Protein AF-0000000076600484 (afdb_homodimer)

Foldseek 3Di:
DPAQDPPPCVDLLLLLQVCLAPNNVLVVCLVPDVLSVLVSSLLRLCLFFAQPWDFASHADEDAAADADFAFAFADLQLKKKFKAFFLQLLVLLLVVLVVPDDQQLFFKAFFLLWADDPQWIWGFAPWALLTDIDIDHDDPLNVVLNVVRVAGTDGNNRSLVVSCVVPVVDDPVVVVVVVVVCCVRRRMDRQQFQADAADRSLLLSLVSCVSSVVNLLSVLSVQLCVQQGAIGGSDSCNLVSNVVSLVSSCVRRVSSVPDGSNRGMRMHMHTSIDNGHDYPVVVVLQVQVQQLLLVQCPVPQCPVPDDPLQFWDLVQLLVQCCVPFNFFKEQLSQQLPSPRHSGDGPSVVDDPVCVVVPPDDDDDDDDDDFRVVLVVQQVVCVVVPVLDQFGACQVGDGHPDFLFQKWKWWAFDCQVVWAGIATLWGWNAFLQQAPFLPPRSPVVNVVVVVVVVVVLVVVCVVVCVVVVPPPVPDDAAEAEEEEDNHDSCSSQSHGHDDHDFYDYSSHNRHTPARSRQWIWGDDPNAIWIAGNVVRHTYQYHYSTPDDLRDHIDYSSSSNNVCSRTGRMGADDSRPCVPDQWDHFYHNGNYTRFFTKGKDFLVQLVVLLPDPQSLVSVVVSDPSCPPPQWKWKDDRSPTRIAGSVDSSRSNSVSVDDDPDRMIMMGGRSCSVGPDHHYPVGGGIDMDMGGNDDNDDDDDGNQFENAHRDLVVQLQKWKKKFAFALVLVLVLLLVLVVLLVVCVVVQFFDFKAWFWDQVVHTIIMIMTGGPDPVSNVVVNVSQVVSNVVCVVVVGTDDMDIDTDNDNQSQQRYPVRRVLLRQLRRLLSVVQSVVCVVVDDQLLLLLVLLLQLLVLLVLQDDDLVSSLVLLVVLLVVLPDDDDPPDPVLVVVLVVCVVVSVVSNVVDDDDPSSSVSSNVSLVSNVVRHPPVSSSSNSSVSSLRSLRSSHSPPSSVSSSSSSVSSSVVSVVVVVCVVPVPPDD/DPAQDPPPCPDLLLLLQVCLAPNNVLVVCLVPDVLSVLVSSLLRLCLFFAQPWDFASHADEDAAADADFDFAFEDLQLKKKFKAFFLQLLVLLLVVLVVPDDQQLFFKAFFLLWADDPQWIWGFAPWALLTDIDIDHDDPLNVVLNVVRVAGTDGNNRSLVVSCVVPVVDDSVVVVVVVVVCCVRRRMDRQQFQADAADRSLLLSLVSCVSSVVNLLSVLSVQLCVQQGAIGGSDSCNLVSNVVSLVSSCVSRVSSVPDGSNRGMRMHMHTSIDNGHDYVVVVVLQVQVQQLLLVQCPPPQCPVPDDPLQFWDLVQLLVQCCVVFNFFKAQLSQQLPSPRHSGDGPSVVDDPVCVVVPPDDDDDDDDDDFRVVLVVQQVVCVVVPVLDQAGACQVGDGHPDFLFQKWKWWAFDCQVVWAGIATLWGWNAFLQQAPFLPPRSPVVNVVVLVVVVVVLVVVCVVVCVVVVPPPVPDDEAEAEEEEDLHDSCSSQSHGHDDHPFYDYSSHNRHTPARSRQWIWGDDPNAIWIAGNVVRHTYQYHYSTPDDLRDHIDYSSSSNNVCSRTGRMGADDSRPCVPDQWDHFYHNGNYTRFFTKGKDFLVQLVVLLPDPQSLVSVVVSDPSCPPPQWKWKDDRSPTRIAGSVDSSRSNSVSVDDDPDRMIMMGDRSCSVGPDHHYPVGGGIDMDMGGNDDNGDDDDGNLLANAHRDLVVQLQKWKKKFAFALVLVLVLLLVLVVLLVVCVVVQFFDFKAWFWDQVVHTIIMIMTGGPDPVSNVVVNVSQVVSNVVCVVVVGTDDMDIDTDNDNQSQQQHPVRRVLLRQLRRLLSVVQSVVCVVVDDQLLLLLVLLLQLLVLLVLLDDDLVSSLVLLVVLLVPLPDDDDPPDPVLVVVLVVCVVVSVVSNVVDDDDPSSSVSSNVSLVSNVVRHPPVSSSSNSSVSSLRSLRSSHSPPSSVSSSSSSVSSSVVSVVVVVCVVDVPPDD

Radius of gyration: 40.36 Å; Cα contacts (8 Å, |Δi|>4): 3529; chains: 2; bounding box: 91×109×121 Å

Secondary structure (DSSP, 8-state):
---S-GGGGG-HHHHHHHHHHH-HHHHHHHTT-HHHHHHHHHHHHHHHH--S--EEEEEE---EEESS-B-B---GGG-EEEEEE-HHHHHHHHHHHHHHS-GGG-EEEE-TT-EEETTEEEEEPSSSTTPPEEEEE--HHHHHHHHHTTSS-EEHHHHHHHHHHH-TTS-HHHHHHHHHHHHHHTSEEE------TTS-HHHHHHHHHHHTT-HHHHHHHHHHHHHH-EEEE--TTHHHHHHHHHHHHHTT-HHHHT--GGGTEEEEEEP--SS-EEEHHHHHHHHHHHHHHHHHT-SS----S---TTS--HHHHHHHHHHHHTT-BEEHHHHT-TTTSS---GGGTS-HHHHHHTEEE----PPEEEPHHHHHHHHHHHHTTS-SS-EE-TTS---S--S--EEEEEEEEEETTTEEEEEEEEE-S-TTTTTGGGTTT-HHHHHHHHHHHHHHHHHHHHHGGGTT-STT-PPPEEEEEE---SGGGHHHH------SEEEESS-TT--SS-GGGEEEEEETTEEEEEETTT--EEEEE--S---TTSTT--HHHHHHHHHHSTT-B----GGGGGSSEE--EEETTEEEE--EEEEEHHHHHHHHHSSSHHHHHHHTSTT-TT--EEEESSTT-PEEEETT-HHHHHHHT-S--S-SEEEEEE-HHHHSB-EEETTEEE-EEEEEE-S-SS-------S---B--HHHHHTSEEEEEE--HHHHHHHHHHHHHHHHHHHHTTSEEEEEEEEE-TTSSEEEEEEEESSGGGHHHHHHHHHHHHHHHHHTTS-SEEEEE-----TGGGTHHHHHHHHHHHHHHHHHHHHHHHTT---HHHHHHHHHHHHHHHHHHH-SSHHHHHHHHHHHHHTTSEEE-SSS-HHHHHHHHHHHHHHHHHHHPPPPHHHHHHHHHHHHHHHHHS-HHHHHHHHHHHHHHHHHHH-SS-HHHHHHHHHHHHHHHHHHHHHHHH-TT---/---S-GGGGG-HHHHHHHHHHH-HHHHHHTTT-HHHHHHHHHHHHHHHH--S--EEEEEE---EEESS-B-B---GGG-EEEEEE-HHHHHHHHHHHHHHS-GGG-EEEE-TT-EEETTEEEEEPSSSTTPPEEEEE--HHHHHHHHHTTSS-EEHHHHHHHHHHH-TTS-HHHHHHHHHHHHHHTSEEE------TTS-HHHHHHHHHHHTT-HHHHHHHHHHHHHH-EEEE--TTHHHHHHHHHHHHHTT-HHHHT--GGGTEEEEEEP---S-EEEHHHHHHHHHHHHHHHHHT-SS----S---TTS--HHHHHHHHHHHHTT-BEEHHHHT-TTTSS---GGGTS-HHHHHHTEEE----PPEEEPHHHHHHHHHHHHTTS-SSEEE-TTS---S--S--EEEEEEEEEETTTEEEEEEEEE-S-TTTTTGGGTTT-HHHHHHHHHHHHHHHHHHHHHGGGTT-STT-PPPEEEEEE---SGGGHHHH------SEEEESS-TT--SS-GGGEEEEEETTEEEEEETTT--EEEEE--S---TTSTT--HHHHHHHHHHSTT-B----GGGGGSSEE-EEEETTEEEE--EEEEEHHHHHHHHHSSSHHHHHHHTSTT-TT--EEEESSTT-PEEEETT-HHHHHHHTTS--S-SEEEEEE-HHHHSB-EEETTEEE-EEEEEE-S-SS----S--S---B--HHHHHTSEEEEEE--HHHHHHHHHHHHHHHHHHHHTTSEEEEEEEEE-TTSSEEEEEEEESSGGGHHHHHHHHHHHHHHHHHTTS-SEEEEE-----TGGGTHHHHHHHHHHHHHHHHHHHHHHHTT---HHHHHHHHHHHHHHHHHHH-SSHHHHHHHHHHHHHTTSEEE-SSS-HHHHHHHHHHHHHHHHHHHPPPPHHHHHHHHHHHHHHHHHS-HHHHHHHHHHHHHHHHHHH-SS-HHHHHHHHHHHHHHHHHHHHHHHH-TT---

Solvent-accessible surface area (backbone atoms only — not comparable to full-atom values): 102427 Å² total; per-residue (Å²): 109,67,66,86,56,84,76,59,71,75,40,58,63,59,46,47,34,50,24,52,66,71,22,61,61,46,69,62,39,30,78,78,34,66,70,31,33,28,47,51,52,49,51,52,28,39,38,58,58,38,46,68,68,54,37,65,46,17,54,49,66,83,68,44,80,34,90,55,67,41,49,54,46,58,58,66,79,54,24,33,33,37,32,37,74,18,42,38,50,51,50,45,41,52,52,54,54,55,69,72,46,58,68,51,39,37,39,30,26,59,38,54,60,45,36,81,52,78,74,20,34,37,28,54,33,87,52,29,59,66,41,56,74,46,78,44,78,60,42,72,67,55,51,50,51,51,61,66,32,68,56,67,64,37,32,36,46,54,49,52,51,54,48,34,70,75,38,70,84,58,54,65,86,57,47,53,59,49,53,52,48,35,40,73,67,34,52,32,36,76,65,74,40,51,53,35,64,58,51,60,42,70,57,49,51,23,51,52,29,41,74,44,65,40,47,66,45,18,53,31,46,51,48,27,44,67,66,41,35,46,82,36,72,61,51,72,59,48,61,59,47,42,49,50,28,50,53,60,26,22,77,63,32,65,67,53,62,80,55,54,72,40,55,47,50,44,45,39,27,40,45,48,52,76,85,29,24,43,25,51,65,62,53,51,50,52,53,54,43,46,17,26,47,40,42,69,51,41,88,58,74,59,72,63,58,75,82,54,75,75,35,85,52,67,68,58,35,49,53,39,34,38,72,65,45,32,38,19,29,38,49,39,59,55,44,53,24,78,44,40,31,34,43,80,47,49,55,63,48,52,48,70,63,32,52,59,28,27,51,38,76,64,75,74,84,78,64,46,51,43,56,66,67,58,50,49,50,51,35,54,31,54,72,65,56,64,73,54,86,45,35,70,53,61,85,52,68,57,35,93,69,56,52,32,8,19,36,38,30,34,34,26,47,46,38,94,76,56,26,46,30,34,50,69,31,32,34,20,27,38,42,49,9,82,55,27,48,66,22,57,94,28,68,66,54,45,52,53,49,51,53,50,53,57,52,49,57,56,49,51,58,64,67,32,64,72,65,60,56,44,82,82,73,58,69,66,43,60,23,37,59,36,72,55,91,62,50,63,64,44,55,52,62,40,23,50,61,84,58,90,34,22,36,34,73,40,23,49,76,52,34,77,44,56,54,71,38,30,28,34,26,41,54,90,93,41,79,46,39,28,32,66,86,79,64,32,43,42,44,58,35,36,58,39,66,74,66,59,64,52,75,71,45,37,57,64,56,33,52,50,41,50,69,19,39,47,42,51,37,67,81,73,65,59,63,60,62,74,35,46,66,48,65,20,31,24,38,74,41,30,34,51,38,64,30,35,36,45,42,46,45,70,60,51,52,51,21,53,70,39,96,50,21,15,61,45,48,52,70,73,39,86,85,53,79,86,62,52,52,36,22,42,48,62,84,96,54,50,39,52,28,44,49,85,33,44,66,43,36,40,33,69,65,62,65,85,64,92,53,64,60,44,43,33,30,56,35,64,40,75,77,17,33,44,28,41,39,85,61,42,66,36,46,43,62,47,78,45,64,66,34,64,76,63,87,72,79,74,75,66,69,74,47,89,32,65,59,58,70,61,68,23,63,51,38,47,32,37,35,40,28,27,17,61,72,42,42,58,55,50,47,51,53,49,50,52,49,50,51,52,36,37,74,71,60,40,33,78,49,45,36,61,43,63,44,58,79,97,48,40,26,38,38,38,37,37,25,36,65,44,79,84,35,39,48,57,53,51,39,50,54,51,50,50,45,53,52,35,36,60,66,54,44,29,64,46,46,34,34,46,70,47,64,60,54,33,30,64,34,52,8,80,75,24,33,64,36,46,51,50,25,41,25,34,42,35,52,51,44,47,59,54,53,73,70,65,65,54,74,66,52,41,45,44,47,50,25,43,51,49,52,49,52,37,57,72,76,32,95,43,64,64,54,36,45,54,49,42,51,54,52,38,67,71,67,55,56,45,66,54,91,68,86,56,32,45,61,55,41,50,61,73,42,44,66,63,40,54,54,49,49,74,69,60,72,85,56,66,63,37,51,51,30,47,48,52,33,48,52,51,26,53,71,74,34,59,63,70,55,24,48,49,27,52,40,52,52,50,50,52,49,41,36,56,58,36,74,48,41,33,66,50,44,45,42,51,26,40,52,55,36,46,50,50,49,50,51,52,50,55,51,66,74,49,71,72,77,62,134,109,66,68,83,56,84,76,59,71,77,39,58,63,59,46,49,34,48,25,52,66,71,23,62,62,46,68,63,38,30,79,79,33,68,70,32,34,28,48,52,50,48,51,52,26,38,39,57,57,37,46,67,69,54,38,66,44,16,54,49,65,83,64,45,81,33,89,55,67,41,47,53,46,58,58,67,78,53,24,33,34,37,33,38,75,19,44,39,48,51,51,46,41,52,52,55,54,56,69,72,46,60,70,51,40,37,39,31,27,59,38,53,61,45,36,81,53,77,73,21,34,37,30,54,33,89,52,28,59,66,40,57,75,47,78,43,78,61,43,72,68,56,51,49,51,52,58,66,33,70,57,67,66,38,31,37,47,55,50,51,52,52,47,33,68,74,39,70,84,56,54,66,85,57,48,53,58,48,53,52,48,35,40,72,66,35,50,32,37,74,65,74,41,50,54,34,65,58,51,60,42,68,60,50,50,26,50,53,29,42,73,44,66,39,48,66,45,19,52,32,48,51,48,26,45,66,65,43,35,45,82,37,72,62,51,72,62,49,62,58,48,41,50,50,27,51,53,61,26,22,77,63,33,65,67,55,61,80,56,53,75,39,55,48,52,45,43,40,26,40,44,52,50,75,84,29,24,42,25,52,64,62,53,53,50,51,54,53,42,47,17,27,46,41,41,67,52,38,88,58,77,55,72,61,60,75,81,55,76,75,35,84,52,68,69,59,34,48,52,40,33,39,73,66,44,34,36,20,29,38,49,39,58,55,45,54,25,79,43,40,31,35,42,80,47,49,54,61,47,52,48,67,64,31,53,60,29,25,52,39,76,65,75,74,84,77,64,47,52,42,57,67,67,57,50,48,51,52,35,53,31,53,70,66,53,65,74,51,81,46,38,71,52,62,83,51,68,59,35,94,69,54,51,31,8,20,37,36,28,35,34,27,49,46,38,94,76,56,26,45,30,32,48,69,30,31,34,20,26,37,41,49,9,82,54,27,48,66,22,58,95,28,67,67,54,44,51,52,50,52,53,51,54,57,52,48,57,55,48,49,58,64,67,33,64,72,63,61,57,44,81,80,72,59,69,65,43,60,23,38,60,36,72,55,92,61,50,63,64,42,57,52,62,41,25,51,60,84,57,91,35,23,36,33,73,40,24,49,78,51,34,77,44,58,55,70,38,29,30,32,26,42,54,91,93,41,78,47,39,28,32,66,85,80,65,31,43,43,45,58,36,35,60,40,66,73,66,61,64,52,76,70,45,36,56,66,56,33,55,50,42,49,70,20,38,49,40,50,36,67,80,71,66,60,64,62,61,74,35,47,64,46,64,18,30,23,38,72,40,31,33,49,37,63,30,34,37,45,41,46,45,69,60,54,53,51,18,53,70,39,97,50,21,15,60,45,47,54,71,72,38,85,88,52,79,86,63,52,52,35,23,43,48,61,85,95,53,52,41,54,30,44,48,86,33,44,67,42,37,38,33,68,62,61,65,84,66,92,54,63,60,44,42,33,29,55,35,63,39,74,77,17,34,44,27,41,38,86,59,42,67,36,46,44,64,48,77,45,65,65,34,65,77,64,88,73,80,75,75,66,69,84,42,84,33,65,61,56,70,61,68,24,63,52,37,47,33,37,36,42,28,26,18,62,73,42,44,58,55,50,47,50,53,49,50,51,49,49,52,52,36,37,74,69,61,40,34,77,49,45,36,59,43,64,44,57,79,96,49,41,26,38,39,39,37,40,25,36,66,45,78,84,36,39,48,57,54,51,38,50,53,53,49,49,44,52,52,35,36,60,66,54,43,30,60,47,47,34,36,46,70,48,66,60,53,33,36,62,32,52,10,79,75,24,33,63,37,44,52,50,24,42,24,32,42,34,52,52,44,48,58,54,53,72,70,66,66,53,72,67,52,42,47,44,48,48,24,43,50,50,50,49,52,36,58,72,76,33,94,42,62,63,55,35,47,54,49,43,50,53,52,39,68,70,67,55,54,44,66,54,91,67,88,54,32,47,61,56,41,51,63,73,42,43,66,64,41,53,56,50,49,74,68,58,71,84,55,65,62,36,51,51,30,46,48,53,33,49,53,53,26,53,72,73,35,58,63,72,55,25,48,48,28,52,40,49,52,50,49,52,49,42,36,55,58,36,73,49,42,35,67,50,44,45,42,50,27,41,52,54,36,47,51,51,48,49,50,51,52,54,46,68,76,51,74,72,78,74,134

Organism: Saccharopolyspora spinosa (NCBI:txid60894)

Structure (mmCIF, N/CA/C/O backbone):
data_AF-0000000076600484-model_v1
#
loop_
_entity.id
_entity.type
_entity.pdbx_description
1 polymer 'Thiopeptide-type bacteriocin biosynthesis protein'
#
loop_
_atom_site.group_PDB
_atom_site.id
_atom_site.type_symbol
_atom_site.label_atom_id
_atom_site.label_alt_id
_atom_site.label_comp_id
_atom_site.label_asym_id
_atom_site.label_entity_id
_atom_site.label_seq_id
_atom_site.pdbx_PDB_ins_code
_atom_site.Cartn_x
_atom_site.Cartn_y
_atom_site.Cartn_z
_atom_site.occupancy
_atom_site.B_iso_or_equiv
_atom_site.auth_seq_id
_atom_site.auth_comp_id
_atom_site.auth_asym_id
_atom_site.auth_atom_id
_atom_site.pdbx_PDB_model_num
ATOM 1 N N . MET A 1 1 ? 35.688 -34.125 -19.797 1 29.86 1 MET A N 1
ATOM 2 C CA . MET A 1 1 ? 35.469 -33.375 -21.031 1 29.86 1 MET A CA 1
ATOM 3 C C . MET A 1 1 ? 36 -31.938 -20.891 1 29.86 1 MET A C 1
ATOM 5 O O . MET A 1 1 ? 35.625 -31.219 -19.969 1 29.86 1 MET A O 1
ATOM 9 N N . ARG A 1 2 ? 37.219 -31.641 -21.203 1 35.94 2 ARG A N 1
ATOM 10 C CA . ARG A 1 2 ? 37.875 -30.359 -21.422 1 35.94 2 ARG A CA 1
ATOM 11 C C . ARG A 1 2 ? 36.906 -29.344 -22 1 35.94 2 ARG A C 1
ATOM 13 O O . ARG A 1 2 ? 36.312 -29.578 -23.047 1 35.94 2 ARG A O 1
ATOM 20 N N . LEU A 1 3 ? 36.438 -28.469 -21.344 1 40.28 3 LEU A N 1
ATOM 21 C CA . LEU A 1 3 ? 35.531 -27.406 -21.688 1 40.28 3 LEU A CA 1
ATOM 22 C C . LEU A 1 3 ? 35.719 -26.969 -23.141 1 40.28 3 LEU A C 1
ATOM 24 O O . LEU A 1 3 ? 36.656 -27.438 -23.812 1 40.28 3 LEU A O 1
ATOM 28 N N . MET A 1 4 ? 35.469 -25.578 -23.453 1 43.34 4 MET A N 1
ATOM 29 C CA . MET A 1 4 ? 34.906 -24.859 -24.609 1 43.34 4 MET A CA 1
ATOM 30 C C . MET A 1 4 ? 35.875 -24.906 -25.781 1 43.34 4 MET A C 1
ATOM 32 O O . MET A 1 4 ? 35.719 -24.188 -26.781 1 43.34 4 MET A O 1
ATOM 36 N N . ALA A 1 5 ? 37 -25.578 -25.594 1 42.25 5 ALA A N 1
ATOM 37 C CA . ALA A 1 5 ? 37.688 -25.312 -26.844 1 42.25 5 ALA A CA 1
ATOM 38 C C . ALA A 1 5 ? 37 -26.047 -28 1 42.25 5 ALA A C 1
ATOM 40 O O . ALA A 1 5 ? 36.406 -27.109 -27.812 1 42.25 5 ALA A O 1
ATOM 41 N N . GLU A 1 6 ? 36.656 -25.438 -29.109 1 49.53 6 GLU A N 1
ATOM 42 C CA . GLU A 1 6 ? 36.156 -25.859 -30.406 1 49.53 6 GLU A CA 1
ATOM 43 C C . GLU A 1 6 ? 36.531 -27.312 -30.688 1 49.53 6 GLU A C 1
ATOM 45 O O . GLU A 1 6 ? 35.812 -28.031 -31.375 1 49.53 6 GLU A O 1
ATOM 50 N N . GLN A 1 7 ? 37.531 -27.859 -30.047 1 47.78 7 GLN A N 1
ATOM 51 C CA . GLN A 1 7 ? 38.125 -29.109 -30.5 1 47.78 7 GLN A CA 1
ATOM 52 C C . GLN A 1 7 ? 37.375 -30.328 -29.953 1 47.78 7 GLN A C 1
ATOM 54 O O . GLN A 1 7 ? 37.625 -31.453 -30.375 1 47.78 7 GLN A O 1
ATOM 59 N N . ASP A 1 8 ? 36.469 -30.172 -28.984 1 52.81 8 ASP A N 1
ATOM 60 C CA . ASP A 1 8 ? 35.969 -31.344 -28.297 1 52.81 8 ASP A CA 1
ATOM 61 C C . ASP A 1 8 ? 34.719 -31.891 -29 1 52.81 8 ASP A C 1
ATOM 63 O O . ASP A 1 8 ? 34 -32.688 -28.422 1 52.81 8 ASP A O 1
ATOM 67 N N . LEU A 1 9 ? 34.406 -31.453 -30.141 1 62 9 LEU A N 1
ATOM 68 C CA . LEU A 1 9 ? 33.219 -31.922 -30.844 1 62 9 LEU A CA 1
ATOM 69 C C . LEU A 1 9 ? 33.438 -33.312 -31.422 1 62 9 LEU A C 1
ATOM 71 O O . LEU A 1 9 ? 32.469 -33.969 -31.875 1 62 9 LEU A O 1
ATOM 75 N N . ASP A 1 10 ? 34.594 -33.844 -31.219 1 71.94 10 ASP A N 1
ATOM 76 C CA . ASP A 1 10 ? 34.844 -35.125 -31.875 1 71.94 10 ASP A CA 1
ATOM 77 C C . ASP A 1 10 ? 34.594 -36.281 -30.922 1 71.94 10 ASP A C 1
ATOM 79 O O . ASP A 1 10 ? 34.719 -37.438 -31.297 1 71.94 10 ASP A O 1
ATOM 83 N N . ASP A 1 11 ? 34.094 -35.938 -29.688 1 81.81 11 ASP A N 1
ATOM 84 C CA . ASP A 1 11 ? 33.781 -37.031 -28.75 1 81.81 11 ASP A CA 1
ATOM 85 C C . ASP A 1 11 ? 32.438 -37.656 -29.078 1 81.81 11 ASP A C 1
ATOM 87 O O . ASP A 1 11 ? 31.406 -36.969 -29.062 1 81.81 11 ASP A O 1
ATOM 91 N N . PRO A 1 12 ? 32.406 -38.938 -29.25 1 85.75 12 PRO A N 1
ATOM 92 C CA . PRO A 1 12 ? 31.172 -39.594 -29.672 1 85.75 12 PRO A CA 1
ATOM 93 C C . PRO A 1 12 ? 30.062 -39.5 -28.609 1 85.75 12 PRO A C 1
ATOM 95 O O . PRO A 1 12 ? 28.891 -39.438 -28.953 1 85.75 12 PRO A O 1
ATOM 98 N N . VAL A 1 13 ? 30.406 -39.562 -27.359 1 86.38 13 VAL A N 1
ATOM 99 C CA . VAL A 1 13 ? 29.406 -39.5 -26.297 1 86.38 13 VAL A CA 1
ATOM 100 C C . VAL A 1 13 ? 28.812 -38.094 -26.25 1 86.38 13 VAL A C 1
ATOM 102 O O . VAL A 1 13 ? 27.594 -37.938 -26.062 1 86.38 13 VAL A O 1
ATOM 105 N N . ALA A 1 14 ? 29.656 -37.094 -26.453 1 87.31 14 ALA A N 1
ATOM 106 C CA . ALA A 1 14 ? 29.172 -35.719 -26.5 1 87.31 14 ALA A CA 1
ATOM 107 C C . ALA A 1 14 ? 28.25 -35.5 -27.688 1 87.31 14 ALA A C 1
ATOM 109 O O . ALA A 1 14 ? 27.234 -34.812 -27.562 1 87.31 14 ALA A O 1
ATOM 110 N N . SER A 1 15 ? 28.625 -36.062 -28.75 1 88.31 15 SER A N 1
ATOM 111 C CA . SER A 1 15 ? 27.812 -35.938 -29.953 1 88.31 15 SER A CA 1
ATOM 112 C C . SER A 1 15 ? 26.453 -36.594 -29.781 1 88.31 15 SER A C 1
ATOM 114 O O . SER A 1 15 ? 25.438 -36.062 -30.203 1 88.31 15 SER A O 1
ATOM 116 N N . MET A 1 16 ? 26.516 -37.781 -29.203 1 90.44 16 MET A N 1
ATOM 117 C CA . MET A 1 16 ? 25.266 -38.469 -28.906 1 90.44 16 MET A CA 1
ATOM 118 C C . MET A 1 16 ? 24.391 -37.656 -27.969 1 90.44 16 MET A C 1
ATOM 120 O O . MET A 1 16 ? 23.188 -37.562 -28.172 1 90.44 16 MET A O 1
ATOM 124 N N . ALA A 1 17 ? 25.016 -37.062 -26.953 1 91.19 17 ALA A N 1
ATOM 125 C CA . ALA A 1 17 ? 24.281 -36.281 -25.969 1 91.19 17 ALA A CA 1
ATOM 126 C C . ALA A 1 17 ? 23.578 -35.094 -26.641 1 91.19 17 ALA A C 1
ATOM 128 O O . ALA A 1 17 ? 22.406 -34.812 -26.375 1 91.19 17 ALA A O 1
ATOM 129 N N . ILE A 1 18 ? 24.203 -34.375 -27.516 1 91.56 18 ILE A N 1
ATOM 130 C CA . ILE A 1 18 ? 23.656 -33.219 -28.203 1 91.56 18 ILE A CA 1
ATOM 131 C C . ILE A 1 18 ? 22.547 -33.656 -29.156 1 91.56 18 ILE A C 1
ATOM 133 O O . ILE A 1 18 ? 21.5 -33 -29.25 1 91.56 18 ILE A O 1
ATOM 137 N N . SER A 1 19 ? 22.766 -34.781 -29.797 1 89.69 19 SER A N 1
ATOM 138 C CA . SER A 1 19 ? 21.75 -35.281 -30.719 1 89.69 19 SER A CA 1
ATOM 139 C C . SER A 1 19 ? 20.469 -35.656 -29.984 1 89.69 19 SER A C 1
ATOM 141 O O . SER A 1 19 ? 19.375 -35.406 -30.469 1 89.69 19 SER A O 1
ATOM 143 N N . LEU A 1 20 ? 20.625 -36.281 -28.875 1 89.81 20 LEU A N 1
ATOM 144 C CA . LEU A 1 20 ? 19.469 -36.656 -28.062 1 89.81 20 LEU A CA 1
ATOM 145 C C . LEU A 1 20 ? 18.719 -35.438 -27.578 1 89.81 20 LEU A C 1
ATOM 147 O O . LEU A 1 20 ? 17.5 -35.469 -27.422 1 89.81 20 LEU A O 1
ATOM 151 N N . ALA A 1 21 ? 19.438 -34.375 -27.359 1 88.62 21 ALA A N 1
ATOM 152 C CA . ALA A 1 21 ? 18.844 -33.188 -26.797 1 88.62 21 ALA A CA 1
ATOM 153 C C . ALA A 1 21 ? 18.203 -32.312 -27.891 1 88.62 21 ALA A C 1
ATOM 155 O O . ALA A 1 21 ? 17.172 -31.672 -27.656 1 88.62 21 ALA A O 1
ATOM 156 N N . SER A 1 22 ? 18.75 -32.188 -29.109 1 87.25 22 SER A N 1
ATOM 157 C CA . SER A 1 22 ? 18.312 -31.234 -30.125 1 87.25 22 SER A CA 1
ATOM 158 C C . SER A 1 22 ? 17.953 -31.922 -31.422 1 87.25 22 SER A C 1
ATOM 160 O O . SER A 1 22 ? 17.281 -31.328 -32.281 1 87.25 22 SER A O 1
ATOM 162 N N . GLY A 1 23 ? 18.359 -33.094 -31.578 1 84.75 23 GLY A N 1
ATOM 163 C CA . GLY A 1 23 ? 18.281 -33.75 -32.875 1 84.75 23 GLY A CA 1
ATOM 164 C C . GLY A 1 23 ? 19.594 -33.781 -33.625 1 84.75 23 GLY A C 1
ATOM 165 O O . GLY A 1 23 ? 20.453 -32.938 -33.375 1 84.75 23 GLY A O 1
ATOM 166 N N . PRO A 1 24 ? 19.734 -34.656 -34.5 1 83.69 24 PRO A N 1
ATOM 167 C CA . PRO A 1 24 ? 21.016 -34.812 -35.188 1 83.69 24 PRO A CA 1
ATOM 168 C C . PRO A 1 24 ? 21.281 -33.688 -36.188 1 83.69 24 PRO A C 1
ATOM 170 O O . PRO A 1 24 ? 22.438 -33.5 -36.594 1 83.69 24 PRO A O 1
ATOM 173 N N . HIS A 1 25 ? 20.297 -32.938 -36.469 1 87.62 25 HIS A N 1
ATOM 174 C CA . HIS A 1 25 ? 20.422 -31.906 -37.5 1 87.62 25 HIS A CA 1
ATOM 175 C C . HIS A 1 25 ? 21.375 -30.797 -37.062 1 87.62 25 HIS A C 1
ATOM 177 O O . HIS A 1 25 ? 22.109 -30.25 -37.875 1 87.62 25 HIS A O 1
ATOM 183 N N . VAL A 1 26 ? 21.406 -30.5 -35.781 1 89.06 26 VAL A N 1
ATOM 184 C CA . VAL A 1 26 ? 22.219 -29.391 -35.281 1 89.06 26 VAL A CA 1
ATOM 185 C C . VAL A 1 26 ? 23.703 -29.703 -35.469 1 89.06 26 VAL A C 1
ATOM 187 O O . VAL A 1 26 ? 24.469 -28.844 -35.906 1 89.06 26 VAL A O 1
ATOM 190 N N . LEU A 1 27 ? 24.141 -30.906 -35.219 1 88.62 27 LEU A N 1
ATOM 191 C CA . LEU A 1 27 ? 25.531 -31.297 -35.375 1 88.62 27 LEU A CA 1
ATOM 192 C C . LEU A 1 27 ? 25.922 -31.344 -36.844 1 88.62 27 LEU A C 1
ATOM 194 O O . LEU A 1 27 ? 27.016 -30.906 -37.219 1 88.62 27 LEU A O 1
ATOM 198 N N . ARG A 1 28 ? 25 -31.75 -37.656 1 88.19 28 ARG A N 1
ATOM 199 C CA . ARG A 1 28 ? 25.266 -31.828 -39.094 1 88.19 28 ARG A CA 1
ATOM 200 C C . ARG A 1 28 ? 25.422 -30.453 -39.688 1 88.19 28 ARG A C 1
ATOM 202 O O . ARG A 1 28 ? 26.328 -30.219 -40.5 1 88.19 28 ARG A O 1
ATOM 209 N N . GLU A 1 29 ? 24.609 -29.625 -39.281 1 91.44 29 GLU A N 1
ATOM 210 C CA . GLU A 1 29 ? 24.578 -28.281 -39.844 1 91.44 29 GLU A CA 1
ATOM 211 C C . GLU A 1 29 ? 25.703 -27.406 -39.25 1 91.44 29 GLU A C 1
ATOM 213 O O . GLU A 1 29 ? 26.047 -26.375 -39.844 1 91.44 29 GLU A O 1
ATOM 218 N N . SER A 1 30 ? 26.266 -27.797 -38.125 1 89.69 30 SER A N 1
ATOM 219 C CA . SER A 1 30 ? 27.281 -26.984 -37.469 1 89.69 30 SER A CA 1
ATOM 220 C C . SER A 1 30 ? 28.562 -26.906 -38.281 1 89.69 30 SER A C 1
ATOM 222 O O . SER A 1 30 ? 29.359 -25.984 -38.125 1 89.69 30 SER A O 1
ATOM 224 N N . ALA A 1 31 ? 28.703 -27.781 -39.188 1 84.44 31 ALA A N 1
ATOM 225 C CA . ALA A 1 31 ? 29.875 -27.797 -40.062 1 84.44 31 ALA A CA 1
ATOM 226 C C . ALA A 1 31 ? 29.781 -26.688 -41.125 1 84.44 31 ALA A C 1
ATOM 228 O O . ALA A 1 31 ? 30.797 -26.172 -41.562 1 84.44 31 ALA A O 1
ATOM 229 N N . THR A 1 32 ? 28.562 -26.266 -41.406 1 89.88 32 THR A N 1
ATOM 230 C CA . THR A 1 32 ? 28.406 -25.375 -42.531 1 89.88 32 THR A CA 1
ATOM 231 C C . THR A 1 32 ? 27.734 -24.062 -42.094 1 89.88 32 THR A C 1
ATOM 233 O O . THR A 1 32 ? 27.875 -23.047 -42.781 1 89.88 32 THR A O 1
ATOM 236 N N . LYS A 1 33 ? 26.969 -24.125 -41.062 1 92.25 33 LYS A N 1
ATOM 237 C CA . LYS A 1 33 ? 26.188 -22.953 -40.688 1 92.25 33 LYS A CA 1
ATOM 238 C C . LYS A 1 33 ? 26.688 -22.391 -39.344 1 92.25 33 LYS A C 1
ATOM 240 O O . LYS A 1 33 ? 26.828 -23.141 -38.375 1 92.25 33 LYS A O 1
ATOM 245 N N . GLU A 1 34 ? 26.812 -21.141 -39.406 1 89.19 34 GLU A N 1
ATOM 246 C CA . GLU A 1 34 ? 27.312 -20.453 -38.219 1 89.19 34 GLU A CA 1
ATOM 247 C C . GLU A 1 34 ? 26.328 -20.547 -37.062 1 89.19 34 GLU A C 1
ATOM 249 O O . GLU A 1 34 ? 26.734 -20.734 -35.906 1 89.19 34 GLU A O 1
ATOM 254 N N . ARG A 1 35 ? 25.094 -20.359 -37.344 1 89.81 35 ARG A N 1
ATOM 255 C CA . ARG A 1 35 ? 24.078 -20.422 -36.312 1 89.81 35 ARG A CA 1
ATOM 256 C C . ARG A 1 35 ? 24.062 -21.781 -35.625 1 89.81 35 ARG A C 1
ATOM 258 O O . ARG A 1 35 ? 23.891 -21.875 -34.406 1 89.81 35 ARG A O 1
ATOM 265 N N . ALA A 1 36 ? 24.203 -22.781 -36.344 1 91.38 36 ALA A N 1
ATOM 266 C CA . ALA A 1 36 ? 24.266 -24.125 -35.812 1 91.38 36 ALA A CA 1
ATOM 267 C C . ALA A 1 36 ? 25.531 -24.344 -35 1 91.38 36 ALA A C 1
ATOM 269 O O . ALA A 1 36 ? 25.5 -25.031 -33.969 1 91.38 36 ALA A O 1
ATOM 270 N N . ARG A 1 37 ? 26.609 -23.812 -35.469 1 90.69 37 ARG A N 1
ATOM 271 C CA . ARG A 1 37 ? 27.859 -23.891 -34.719 1 90.69 37 ARG A CA 1
ATOM 272 C C . ARG A 1 37 ? 27.734 -23.203 -33.344 1 90.69 37 ARG A C 1
ATOM 274 O O . ARG A 1 37 ? 28.203 -23.734 -32.344 1 90.69 37 ARG A O 1
ATOM 281 N N . GLU A 1 38 ? 27.141 -22.094 -33.375 1 91.75 38 GLU A N 1
ATOM 282 C CA . GLU A 1 38 ? 26.922 -21.375 -32.156 1 91.75 38 GLU A CA 1
ATOM 283 C C . GLU A 1 38 ? 26.031 -22.172 -31.188 1 91.75 38 GLU A C 1
ATOM 285 O O . GLU A 1 38 ? 26.266 -22.188 -29.984 1 91.75 38 GLU A O 1
ATOM 290 N N . SER A 1 39 ? 25.109 -22.797 -31.734 1 91.75 39 SER A N 1
ATOM 291 C CA . SER A 1 39 ? 24.234 -23.641 -30.922 1 91.75 39 SER A CA 1
ATOM 292 C C . SER A 1 39 ? 25 -24.781 -30.266 1 91.75 39 SER A C 1
ATOM 294 O O . SER A 1 39 ? 24.781 -25.094 -29.094 1 91.75 39 SER A O 1
ATOM 296 N N . VAL A 1 40 ? 25.844 -25.375 -31.016 1 91.38 40 VAL A N 1
ATOM 297 C CA . VAL A 1 40 ? 26.656 -26.469 -30.5 1 91.38 40 VAL A CA 1
ATOM 298 C C . VAL A 1 40 ? 27.531 -25.969 -29.359 1 91.38 40 VAL A C 1
ATOM 300 O O . VAL A 1 40 ? 27.656 -26.625 -28.312 1 91.38 40 VAL A O 1
ATOM 303 N N . ILE A 1 41 ? 28.094 -24.844 -29.562 1 90.88 41 ILE A N 1
ATOM 304 C CA . ILE A 1 41 ? 28.938 -24.266 -28.531 1 90.88 41 ILE A CA 1
ATOM 305 C C . ILE A 1 41 ? 28.109 -24.016 -27.266 1 90.88 41 ILE A C 1
ATOM 307 O O . ILE A 1 41 ? 28.562 -24.266 -26.156 1 90.88 41 ILE A O 1
ATOM 311 N N . ARG A 1 42 ? 26.922 -23.562 -27.406 1 91.94 42 ARG A N 1
ATOM 312 C CA . ARG A 1 42 ? 26.047 -23.312 -26.266 1 91.94 42 ARG A CA 1
ATOM 313 C C . ARG A 1 42 ? 25.703 -24.609 -25.547 1 91.94 42 ARG A C 1
ATOM 315 O O . ARG A 1 42 ? 25.641 -24.656 -24.312 1 91.94 42 ARG A O 1
ATOM 322 N N . TYR A 1 43 ? 25.516 -25.672 -26.281 1 91.56 43 TYR A N 1
ATOM 323 C CA . TYR A 1 43 ? 25.219 -26.969 -25.672 1 91.56 43 TYR A CA 1
ATOM 324 C C . TYR A 1 43 ? 26.422 -27.469 -24.875 1 91.56 43 TYR A C 1
ATOM 326 O O . TYR A 1 43 ? 26.281 -28.016 -23.781 1 91.56 43 TYR A O 1
ATOM 334 N N . VAL A 1 44 ? 27.516 -27.266 -25.469 1 91.06 44 VAL A N 1
ATOM 335 C CA . VAL A 1 44 ? 28.734 -27.703 -24.781 1 91.06 44 VAL A CA 1
ATOM 336 C C . VAL A 1 44 ? 28.938 -26.875 -23.516 1 91.06 44 VAL A C 1
ATOM 338 O O . VAL A 1 44 ? 29.328 -27.422 -22.469 1 91.06 44 VAL A O 1
ATOM 341 N N . ALA A 1 45 ? 28.703 -25.609 -23.641 1 91.44 45 ALA A N 1
ATOM 342 C CA . ALA A 1 45 ? 28.797 -24.75 -22.469 1 91.44 45 ALA A CA 1
ATOM 343 C C . ALA A 1 45 ? 27.828 -25.188 -21.375 1 91.44 45 ALA A C 1
ATOM 345 O O . ALA A 1 45 ? 28.188 -25.219 -20.203 1 91.44 45 ALA A O 1
ATOM 346 N N . ARG A 1 46 ? 26.625 -25.484 -21.75 1 91.75 46 ARG A N 1
ATOM 347 C CA . ARG A 1 46 ? 25.625 -25.953 -20.797 1 91.75 46 ARG A CA 1
ATOM 348 C C . ARG A 1 46 ? 26.047 -27.266 -20.156 1 91.75 46 ARG A C 1
ATOM 350 O O . ARG A 1 46 ? 25.906 -27.438 -18.953 1 91.75 46 ARG A O 1
ATOM 357 N N . MET A 1 47 ? 26.594 -28.156 -20.938 1 91.38 47 MET A N 1
ATOM 358 C CA . MET A 1 47 ? 27.047 -29.469 -20.469 1 91.38 47 MET A CA 1
ATOM 359 C C . MET A 1 47 ? 28.141 -29.328 -19.422 1 91.38 47 MET A C 1
ATOM 361 O O . MET A 1 47 ? 28.172 -30.094 -18.453 1 91.38 47 MET A O 1
ATOM 365 N N . GLY A 1 48 ? 28.906 -28.344 -19.578 1 89.88 48 GLY A N 1
ATOM 366 C CA . GLY A 1 48 ? 30.031 -28.172 -18.688 1 89.88 48 GLY A CA 1
ATOM 367 C C . GLY A 1 48 ? 29.719 -27.297 -17.484 1 89.88 48 GLY A C 1
ATOM 368 O O . GLY A 1 48 ? 30.422 -27.344 -16.484 1 89.88 48 GLY A O 1
ATOM 369 N N . GLY A 1 49 ? 28.719 -26.547 -17.625 1 91.25 49 GLY A N 1
ATOM 370 C CA . GLY A 1 49 ? 28.578 -25.5 -16.641 1 91.25 49 GLY A CA 1
ATOM 371 C C . GLY A 1 49 ? 27.359 -25.672 -15.758 1 91.25 49 GLY A C 1
ATOM 372 O O . GLY A 1 49 ? 27.203 -24.984 -14.75 1 91.25 49 GLY A O 1
ATOM 373 N N . ARG A 1 50 ? 26.453 -26.484 -16.125 1 91 50 ARG A N 1
ATOM 374 C CA . ARG A 1 50 ? 25.203 -26.641 -15.375 1 91 50 ARG A CA 1
ATOM 375 C C . ARG A 1 50 ? 25.031 -28.078 -14.898 1 91 50 ARG A C 1
ATOM 377 O O . ARG A 1 50 ? 25.016 -29 -15.711 1 91 50 ARG A O 1
ATOM 384 N N . ALA A 1 51 ? 24.922 -28.188 -13.688 1 91.25 51 ALA A N 1
ATOM 385 C CA . ALA A 1 51 ? 24.812 -29.516 -13.094 1 91.25 51 ALA A CA 1
ATOM 386 C C . ALA A 1 51 ? 23.359 -30 -13.078 1 91.25 51 ALA A C 1
ATOM 388 O O . ALA A 1 51 ? 23.094 -31.141 -12.734 1 91.25 51 ALA A O 1
ATOM 389 N N . THR A 1 52 ? 22.406 -29.234 -13.492 1 86.88 52 THR A N 1
ATOM 390 C CA . THR A 1 52 ? 21.016 -29.656 -13.539 1 86.88 52 THR A CA 1
ATOM 391 C C . THR A 1 52 ? 20.812 -30.719 -14.617 1 86.88 52 THR A C 1
ATOM 393 O O . THR A 1 52 ? 21.094 -30.484 -15.789 1 86.88 52 THR A O 1
ATOM 396 N N . PRO A 1 53 ? 20.328 -31.781 -14.266 1 88.38 53 PRO A N 1
ATOM 397 C CA . PRO A 1 53 ? 20.234 -32.906 -15.203 1 88.38 53 PRO A CA 1
ATOM 398 C C . PRO A 1 53 ? 19.344 -32.562 -16.406 1 88.38 53 PRO A C 1
ATOM 400 O O . PRO A 1 53 ? 18.25 -32.031 -16.25 1 88.38 53 PRO A O 1
ATOM 403 N N . TYR A 1 54 ? 19.875 -32.875 -17.578 1 89.12 54 TYR A N 1
ATOM 404 C CA . TYR A 1 54 ? 19.203 -32.75 -18.875 1 89.12 54 TYR A CA 1
ATOM 405 C C . TYR A 1 54 ? 19.781 -33.75 -19.875 1 89.12 54 TYR A C 1
ATOM 407 O O . TYR A 1 54 ? 20.812 -33.5 -20.516 1 89.12 54 TYR A O 1
ATOM 415 N N . GLY A 1 55 ? 19.062 -34.812 -19.984 1 91.94 55 GLY A N 1
ATOM 416 C CA . GLY A 1 55 ? 19.594 -35.875 -20.828 1 91.94 55 GLY A CA 1
ATOM 417 C C . GLY A 1 55 ? 20.906 -36.438 -20.312 1 91.94 55 GLY A C 1
ATOM 418 O O . GLY A 1 55 ? 21 -36.812 -19.141 1 91.94 55 GLY A O 1
ATOM 419 N N . LEU A 1 56 ? 21.875 -36.375 -21.234 1 93.44 56 LEU A N 1
ATOM 420 C CA . LEU A 1 56 ? 23.172 -36.969 -20.875 1 93.44 56 LEU A CA 1
ATOM 421 C C . LEU A 1 56 ? 24.188 -35.844 -20.562 1 93.44 56 LEU A C 1
ATOM 423 O O . LEU A 1 56 ? 25.391 -36.125 -20.469 1 93.44 56 LEU A O 1
ATOM 427 N N . PHE A 1 57 ? 23.688 -34.656 -20.391 1 92.12 57 PHE A N 1
ATOM 428 C CA . PHE A 1 57 ? 24.578 -33.531 -20.141 1 92.12 57 PHE A CA 1
ATOM 429 C C . PHE A 1 57 ? 25.094 -33.562 -18.703 1 92.12 57 PHE A C 1
ATOM 431 O O . PHE A 1 57 ? 26.234 -33.188 -18.453 1 92.12 57 PHE A O 1
ATOM 438 N N . ALA A 1 58 ? 24.25 -33.906 -17.844 1 93 58 ALA A N 1
ATOM 439 C CA . ALA A 1 58 ? 24.547 -33.969 -16.406 1 93 58 ALA A CA 1
ATOM 440 C C . ALA A 1 58 ? 23.859 -35.156 -15.758 1 93 58 ALA A C 1
ATOM 442 O O . ALA A 1 58 ? 22.781 -35.562 -16.188 1 93 58 ALA A O 1
ATOM 443 N N . GLY A 1 59 ? 24.531 -35.75 -14.766 1 92.69 59 GLY A N 1
ATOM 444 C CA . GLY A 1 59 ? 24 -36.938 -14.109 1 92.69 59 GLY A CA 1
ATOM 445 C C . GLY A 1 59 ? 23.859 -36.75 -12.609 1 92.69 59 GLY A C 1
ATOM 446 O O . GLY A 1 59 ? 24.141 -35.688 -12.07 1 92.69 59 GLY A O 1
ATOM 447 N N . THR A 1 60 ? 23.344 -37.812 -11.953 1 92.5 60 THR A N 1
ATOM 448 C CA . THR A 1 60 ? 23.094 -37.75 -10.516 1 92.5 60 THR A CA 1
ATOM 449 C C . THR A 1 60 ? 23.719 -38.938 -9.82 1 92.5 60 THR A C 1
ATOM 451 O O . THR A 1 60 ? 23.906 -40 -10.438 1 92.5 60 THR A O 1
ATOM 454 N N . ALA A 1 61 ? 24.094 -38.812 -8.594 1 90.94 61 ALA A N 1
ATOM 455 C CA . ALA A 1 61 ? 24.578 -39.875 -7.738 1 90.94 61 ALA A CA 1
ATOM 456 C C . ALA A 1 61 ? 24.281 -39.594 -6.27 1 90.94 61 ALA A C 1
ATOM 458 O O . ALA A 1 61 ? 24.234 -38.438 -5.859 1 90.94 61 ALA A O 1
ATOM 459 N N . PRO A 1 62 ? 23.969 -40.656 -5.457 1 90.56 62 PRO A N 1
ATOM 460 C CA . PRO A 1 62 ? 23.844 -40.438 -4.016 1 90.56 62 PRO A CA 1
ATOM 461 C C . PRO A 1 62 ? 25.188 -40.156 -3.344 1 90.56 62 PRO A C 1
ATOM 463 O O . PRO A 1 62 ? 26.219 -40.719 -3.725 1 90.56 62 PRO A O 1
ATOM 466 N N . VAL A 1 63 ? 25.172 -39.281 -2.457 1 92.19 63 VAL A N 1
ATOM 467 C CA . VAL A 1 63 ? 26.359 -38.875 -1.688 1 92.19 63 VAL A CA 1
ATOM 468 C C . VAL A 1 63 ? 26.062 -39 -0.194 1 92.19 63 VAL A C 1
ATOM 470 O O . VAL A 1 63 ? 24.953 -38.656 0.256 1 92.19 63 VAL A O 1
ATOM 473 N N . SER A 1 64 ? 26.984 -39.594 0.609 1 91.44 64 SER A N 1
ATOM 474 C CA . SER A 1 64 ? 26.828 -39.688 2.055 1 91.44 64 SER A CA 1
ATOM 475 C C . SER A 1 64 ? 27.578 -38.594 2.781 1 91.44 64 SER A C 1
ATOM 477 O O . SER A 1 64 ? 28.453 -37.938 2.197 1 91.44 64 SER A O 1
ATOM 479 N N . PHE A 1 65 ? 27.25 -38.438 4.078 1 92.75 65 PHE A N 1
ATOM 480 C CA . PHE A 1 65 ? 27.969 -37.5 4.902 1 92.75 65 PHE A CA 1
ATOM 481 C C . PHE A 1 65 ? 29.188 -38.125 5.543 1 92.75 65 PHE A C 1
ATOM 483 O O . PHE A 1 65 ? 29.125 -39.281 5.977 1 92.75 65 PHE A O 1
ATOM 490 N N . GLY A 1 66 ? 30.234 -37.375 5.559 1 94.12 66 GLY A N 1
ATOM 491 C CA . GLY A 1 66 ? 31.469 -37.875 6.188 1 94.12 66 GLY A CA 1
ATOM 492 C C . GLY A 1 66 ? 32.312 -36.75 6.754 1 94.12 66 GLY A C 1
ATOM 493 O O . GLY A 1 66 ? 31.891 -35.594 6.766 1 94.12 66 GLY A O 1
ATOM 494 N N . ALA A 1 67 ? 33.438 -37.125 7.301 1 94.94 67 ALA A N 1
ATOM 495 C CA . ALA A 1 67 ? 34.344 -36.156 7.906 1 94.94 67 ALA A CA 1
ATOM 496 C C . ALA A 1 67 ? 35.031 -35.281 6.84 1 94.94 67 ALA A C 1
ATOM 498 O O . ALA A 1 67 ? 35.25 -34.094 7.043 1 94.94 67 ALA A O 1
ATOM 499 N N . GLN A 1 68 ? 35.312 -35.938 5.73 1 94.62 68 GLN A N 1
ATOM 500 C CA . GLN A 1 68 ? 36 -35.25 4.637 1 94.62 68 GLN A CA 1
ATOM 501 C C . GLN A 1 68 ? 35.188 -35.375 3.338 1 94.62 68 GLN A C 1
ATOM 503 O O . GLN A 1 68 ? 34.531 -36.375 3.113 1 94.62 68 GLN A O 1
ATOM 508 N N . ARG A 1 69 ? 35.312 -34.344 2.578 1 95.56 69 ARG A N 1
ATOM 509 C CA . ARG A 1 69 ? 34.688 -34.344 1.259 1 95.56 69 ARG A CA 1
ATOM 510 C C . ARG A 1 69 ? 35.531 -35.188 0.274 1 95.56 69 ARG A C 1
ATOM 512 O O . ARG A 1 69 ? 36.719 -35 0.17 1 95.56 69 ARG A O 1
ATOM 519 N N . ASP A 1 70 ? 34.906 -36.094 -0.404 1 95.12 70 ASP A N 1
ATOM 520 C CA . ASP A 1 70 ? 35.531 -36.875 -1.469 1 95.12 70 ASP A CA 1
ATOM 521 C C . ASP A 1 70 ? 34.531 -37.156 -2.6 1 95.12 70 ASP A C 1
ATOM 523 O O . ASP A 1 70 ? 33.688 -38.031 -2.484 1 95.12 70 ASP A O 1
ATOM 527 N N . LEU A 1 71 ? 34.688 -36.406 -3.715 1 95.75 71 LEU A N 1
ATOM 528 C CA . LEU A 1 71 ? 33.812 -36.5 -4.879 1 95.75 71 LEU A CA 1
ATOM 529 C C . LEU A 1 71 ? 34.625 -36.781 -6.141 1 95.75 71 LEU A C 1
ATOM 531 O O . LEU A 1 71 ? 35.281 -35.875 -6.672 1 95.75 71 LEU A O 1
ATOM 535 N N . ALA A 1 72 ? 34.531 -37.969 -6.645 1 94.38 72 ALA A N 1
ATOM 536 C CA . ALA A 1 72 ? 35.312 -38.375 -7.824 1 94.38 72 ALA A CA 1
ATOM 537 C C . ALA A 1 72 ? 34.438 -39.156 -8.789 1 94.38 72 ALA A C 1
ATOM 539 O O . ALA A 1 72 ? 33.688 -40.031 -8.367 1 94.38 72 ALA A O 1
ATOM 540 N N . LEU A 1 73 ? 34.531 -38.844 -10.031 1 92.75 73 LEU A N 1
ATOM 541 C CA . LEU A 1 73 ? 33.844 -39.562 -11.078 1 92.75 73 LEU A CA 1
ATOM 542 C C . LEU A 1 73 ? 34.688 -40.688 -11.641 1 92.75 73 LEU A C 1
ATOM 544 O O . LEU A 1 73 ? 35.906 -40.5 -11.836 1 92.75 73 LEU A O 1
ATOM 548 N N . PRO A 1 74 ? 34.094 -41.812 -11.891 1 90.94 74 PRO A N 1
ATOM 549 C CA . PRO A 1 74 ? 34.812 -42.844 -12.641 1 90.94 74 PRO A CA 1
ATOM 550 C C . PRO A 1 74 ? 34.812 -42.594 -14.148 1 90.94 74 PRO A C 1
ATOM 552 O O . PRO A 1 74 ? 34.375 -41.531 -14.594 1 90.94 74 PRO A O 1
ATOM 555 N N . GLU A 1 75 ? 35.344 -43.562 -14.883 1 87.31 75 GLU A N 1
ATOM 556 C CA . GLU A 1 75 ? 35.312 -43.5 -16.344 1 87.31 75 GLU A CA 1
ATOM 557 C C . GLU A 1 75 ? 33.875 -43.625 -16.875 1 87.31 75 GLU A C 1
ATOM 559 O O . GLU A 1 75 ? 33 -44.125 -16.188 1 87.31 75 GLU A O 1
ATOM 564 N N . TYR A 1 76 ? 33.688 -43.156 -18.078 1 83.31 76 TYR A N 1
ATOM 565 C CA . TYR A 1 76 ? 32.375 -43.094 -18.703 1 83.31 76 TYR A CA 1
ATOM 566 C C . TYR A 1 76 ? 31.703 -44.438 -18.672 1 83.31 76 TYR A C 1
ATOM 568 O O . TYR A 1 76 ? 30.469 -44.531 -18.531 1 83.31 76 TYR A O 1
ATOM 576 N N . ALA A 1 77 ? 32.531 -45.469 -18.766 1 84.06 77 ALA A N 1
ATOM 577 C CA . ALA A 1 77 ? 32 -46.812 -18.812 1 84.06 77 ALA A CA 1
ATOM 578 C C . ALA A 1 77 ? 31.281 -47.156 -17.516 1 84.06 77 ALA A C 1
ATOM 580 O O . ALA A 1 77 ? 30.438 -48.062 -17.484 1 84.06 77 ALA A O 1
ATOM 581 N N . GLY A 1 78 ? 31.578 -46.438 -16.516 1 88.25 78 GLY A N 1
ATOM 582 C CA . GLY A 1 78 ? 30.984 -46.688 -15.219 1 88.25 78 GLY A CA 1
ATOM 583 C C . GLY A 1 78 ? 29.609 -46.062 -15.055 1 88.25 78 GLY A C 1
ATOM 584 O O . GLY A 1 78 ? 28.875 -46.406 -14.133 1 88.25 78 GLY A O 1
ATOM 585 N N . HIS A 1 79 ? 29.266 -45.156 -15.953 1 92 79 HIS A N 1
ATOM 586 C CA . HIS A 1 79 ? 27.969 -44.438 -15.867 1 92 79 HIS A CA 1
ATOM 587 C C . HIS A 1 79 ? 26.891 -45.219 -16.609 1 92 79 HIS A C 1
ATOM 589 O O . HIS A 1 79 ? 27.188 -46.125 -17.406 1 92 79 HIS A O 1
ATOM 595 N N . ARG A 1 80 ? 25.609 -44.969 -16.266 1 92.31 80 ARG A N 1
ATOM 596 C CA . ARG A 1 80 ? 24.469 -45.625 -16.906 1 92.31 80 ARG A CA 1
ATOM 597 C C . ARG A 1 80 ? 23.438 -44.594 -17.375 1 92.31 80 ARG A C 1
ATOM 599 O O . ARG A 1 80 ? 23.328 -43.531 -16.797 1 92.31 80 ARG A O 1
ATOM 606 N N . ALA A 1 81 ? 22.828 -44.875 -18.453 1 93.5 81 ALA A N 1
ATOM 607 C CA . ALA A 1 81 ? 21.703 -44.094 -18.938 1 93.5 81 ALA A CA 1
ATOM 608 C C . ALA A 1 81 ? 20.375 -44.719 -18.578 1 93.5 81 ALA A C 1
ATOM 610 O O . ALA A 1 81 ? 20.141 -45.906 -18.875 1 93.5 81 ALA A O 1
ATOM 611 N N . LEU A 1 82 ? 19.562 -44.031 -17.891 1 93.62 82 LEU A N 1
ATOM 612 C CA . LEU A 1 82 ? 18.188 -44.469 -17.641 1 93.62 82 LEU A CA 1
ATOM 613 C C . LEU A 1 82 ? 17.234 -43.875 -18.672 1 93.62 82 LEU A C 1
ATOM 615 O O . LEU A 1 82 ? 17.156 -42.625 -18.812 1 93.62 82 LEU A O 1
ATOM 619 N N . VAL A 1 83 ? 16.5 -44.719 -19.375 1 95.06 83 VAL A N 1
ATOM 620 C CA . VAL A 1 83 ? 15.664 -44.25 -20.484 1 95.06 83 VAL A CA 1
ATOM 621 C C . VAL A 1 83 ? 14.203 -44.594 -20.203 1 95.06 83 VAL A C 1
ATOM 623 O O . VAL A 1 83 ? 13.883 -45.688 -19.766 1 95.06 83 VAL A O 1
ATOM 626 N N . ARG A 1 84 ? 13.328 -43.625 -20.406 1 95.56 84 ARG A N 1
ATOM 627 C CA . ARG A 1 84 ? 11.883 -43.781 -20.312 1 95.56 84 ARG A CA 1
ATOM 628 C C . ARG A 1 84 ? 11.195 -43.125 -21.531 1 95.56 84 ARG A C 1
ATOM 630 O O . ARG A 1 84 ? 11.719 -42.188 -22.109 1 95.56 84 ARG A O 1
ATOM 637 N N . VAL A 1 85 ? 10.039 -43.656 -21.875 1 96.62 85 VAL A N 1
ATOM 638 C CA . VAL A 1 85 ? 9.281 -43 -22.922 1 96.62 85 VAL A CA 1
ATOM 639 C C . VAL A 1 85 ? 8.797 -41.656 -22.438 1 96.62 85 VAL A C 1
ATOM 641 O O . VAL A 1 85 ? 8.344 -41.5 -21.297 1 96.62 85 VAL A O 1
ATOM 644 N N . ASP A 1 86 ? 8.953 -40.656 -23.266 1 96.31 86 ASP A N 1
ATOM 645 C CA . ASP A 1 86 ? 8.539 -39.312 -22.906 1 96.31 86 ASP A CA 1
ATOM 646 C C . ASP A 1 86 ? 7.043 -39.25 -22.609 1 96.31 86 ASP A C 1
ATOM 648 O O . ASP A 1 86 ? 6.23 -39.812 -23.344 1 96.31 86 ASP A O 1
ATOM 652 N N . ILE A 1 87 ? 6.664 -38.531 -21.625 1 95.62 87 ILE A N 1
ATOM 653 C CA . ILE A 1 87 ? 5.293 -38.5 -21.125 1 95.62 87 ILE A CA 1
ATOM 654 C C . ILE A 1 87 ? 4.379 -37.844 -22.141 1 95.62 87 ILE A C 1
ATOM 656 O O . ILE A 1 87 ? 3.232 -38.25 -22.328 1 95.62 87 ILE A O 1
ATOM 660 N N . ASP A 1 88 ? 4.871 -36.781 -22.734 1 95.75 88 ASP A N 1
ATOM 661 C CA . ASP A 1 88 ? 4.055 -36.094 -23.719 1 95.75 88 ASP A CA 1
ATOM 662 C C . ASP A 1 88 ? 3.744 -37 -24.906 1 95.75 88 ASP A C 1
ATOM 664 O O . ASP A 1 88 ? 2.648 -36.938 -25.469 1 95.75 88 ASP A O 1
ATOM 668 N N . ALA A 1 89 ? 4.684 -37.812 -25.328 1 95.88 89 ALA A N 1
ATOM 669 C CA . ALA A 1 89 ? 4.457 -38.781 -26.391 1 95.88 89 ALA A CA 1
ATOM 670 C C . ALA A 1 89 ? 3.396 -39.812 -25.969 1 95.88 89 ALA A C 1
ATOM 672 O O . ALA A 1 89 ? 2.518 -40.156 -26.766 1 95.88 89 ALA A O 1
ATOM 673 N N . LEU A 1 90 ? 3.514 -40.25 -24.766 1 96.25 90 LEU A N 1
ATOM 674 C CA . LEU A 1 90 ? 2.541 -41.188 -24.25 1 96.25 90 LEU A CA 1
ATOM 675 C C . LEU A 1 90 ? 1.143 -40.594 -24.219 1 96.25 90 LEU A C 1
ATOM 677 O O . LEU A 1 90 ? 0.164 -41.25 -24.562 1 96.25 90 LEU A O 1
ATOM 681 N N . ASP A 1 91 ? 1.069 -39.406 -23.781 1 94.69 91 ASP A N 1
ATOM 682 C CA . ASP A 1 91 ? -0.204 -38.688 -23.781 1 94.69 91 ASP A CA 1
ATOM 683 C C . ASP A 1 91 ? -0.802 -38.625 -25.188 1 94.69 91 ASP A C 1
ATOM 685 O O . ASP A 1 91 ? -2.01 -38.812 -25.359 1 94.69 91 ASP A O 1
ATOM 689 N N . GLY A 1 92 ? 0.055 -38.344 -26.141 1 94.19 92 GLY A N 1
ATOM 690 C CA . GLY A 1 92 ? -0.384 -38.312 -27.531 1 94.19 92 GLY A CA 1
ATOM 691 C C . GLY A 1 92 ? -0.925 -39.656 -28.016 1 94.19 92 GLY A C 1
ATOM 692 O O . GLY A 1 92 ? -1.936 -39.688 -28.719 1 94.19 92 GLY A O 1
ATOM 693 N N . VAL A 1 93 ? -0.332 -40.688 -27.609 1 95.19 93 VAL A N 1
ATOM 694 C CA . VAL A 1 93 ? -0.75 -42.031 -27.984 1 95.19 93 VAL A CA 1
ATOM 695 C C . VAL A 1 93 ? -2.143 -42.312 -27.422 1 95.19 93 VAL A C 1
ATOM 697 O O . VAL A 1 93 ? -3.018 -42.812 -28.125 1 95.19 93 VAL A O 1
ATOM 700 N N . LEU A 1 94 ? -2.297 -42.031 -26.172 1 94.56 94 LEU A N 1
ATOM 701 C CA . LEU A 1 94 ? -3.574 -42.281 -25.516 1 94.56 94 LEU A CA 1
ATOM 702 C C . LEU A 1 94 ? -4.684 -41.438 -26.141 1 94.56 94 LEU A C 1
ATOM 704 O O . LEU A 1 94 ? -5.777 -41.938 -26.406 1 94.56 94 LEU A O 1
ATOM 708 N N . ARG A 1 95 ? -4.43 -40.219 -26.375 1 93.38 95 ARG A N 1
ATOM 709 C CA . ARG A 1 95 ? -5.43 -39.312 -26.969 1 93.38 95 ARG A CA 1
ATOM 710 C C . ARG A 1 95 ? -5.863 -39.844 -28.344 1 93.38 95 ARG A C 1
ATOM 712 O O . ARG A 1 95 ? -7.059 -39.938 -28.625 1 93.38 95 ARG A O 1
ATOM 719 N N . ALA A 1 96 ? -4.938 -40.219 -29.156 1 93.5 96 ALA A N 1
ATOM 720 C CA . ALA A 1 96 ? -5.23 -40.688 -30.5 1 93.5 96 ALA A CA 1
ATOM 721 C C . ALA A 1 96 ? -6.035 -42 -30.453 1 93.5 96 ALA A C 1
ATOM 723 O O . ALA A 1 96 ? -6.988 -42.156 -31.219 1 93.5 96 ALA A O 1
ATOM 724 N N . ALA A 1 97 ? -5.695 -42.844 -29.578 1 93.44 97 ALA A N 1
ATOM 725 C CA . ALA A 1 97 ? -6.379 -44.125 -29.469 1 93.44 97 ALA A CA 1
ATOM 726 C C . ALA A 1 97 ? -7.828 -43.938 -29.031 1 93.44 97 ALA A C 1
ATOM 728 O O . ALA A 1 97 ? -8.727 -44.625 -29.547 1 93.44 97 ALA A O 1
ATOM 729 N N . LEU A 1 98 ? -8.008 -43.062 -28.078 1 90.88 98 LEU A N 1
ATOM 730 C CA . LEU A 1 98 ? -9.352 -42.844 -27.547 1 90.88 98 LEU A CA 1
ATOM 731 C C . LEU A 1 98 ? -10.219 -42.094 -28.547 1 90.88 98 LEU A C 1
ATOM 733 O O . LEU A 1 98 ? -11.445 -42.219 -28.531 1 90.88 98 LEU A O 1
ATOM 737 N N . ASP A 1 99 ? -9.594 -41.312 -29.375 1 90.44 99 ASP A N 1
ATOM 738 C CA . ASP A 1 99 ? -10.352 -40.594 -30.391 1 90.44 99 ASP A CA 1
ATOM 739 C C . ASP A 1 99 ? -10.859 -41.562 -31.469 1 90.44 99 ASP A C 1
ATOM 741 O O . ASP A 1 99 ? -11.82 -41.25 -32.188 1 90.44 99 ASP A O 1
ATOM 745 N N . GLU A 1 100 ? -10.266 -42.656 -31.594 1 89.06 100 GLU A N 1
ATOM 746 C CA . GLU A 1 100 ? -10.602 -43.625 -32.625 1 89.06 100 GLU A CA 1
ATOM 747 C C . GLU A 1 100 ? -11.688 -44.594 -32.156 1 89.06 100 GLU A C 1
ATOM 749 O O . GLU A 1 100 ? -12.344 -45.25 -33 1 89.06 100 GLU A O 1
ATOM 754 N N . VAL A 1 101 ? -11.836 -44.656 -30.875 1 87.81 101 VAL A N 1
ATOM 755 C CA . VAL A 1 101 ? -12.828 -45.625 -30.375 1 87.81 101 VAL A CA 1
ATOM 756 C C . VAL A 1 101 ? -14.102 -44.875 -29.984 1 87.81 101 VAL A C 1
ATOM 758 O O . VAL A 1 101 ? -14.094 -43.656 -29.828 1 87.81 101 VAL A O 1
ATOM 761 N N . GLU A 1 102 ? -15.164 -45.594 -29.859 1 85.75 102 GLU A N 1
ATOM 762 C CA . GLU A 1 102 ? -16.453 -45 -29.469 1 85.75 102 GLU A CA 1
ATOM 763 C C . GLU A 1 102 ? -16.531 -44.75 -27.969 1 85.75 102 GLU A C 1
ATOM 765 O O . GLU A 1 102 ? -15.742 -45.344 -27.203 1 85.75 102 GLU A O 1
ATOM 770 N N . TRP A 1 103 ? -17.438 -44.062 -27.625 1 86.56 103 TRP A N 1
ATOM 771 C CA . TRP A 1 103 ? -17.609 -43.625 -26.25 1 86.56 103 TRP A CA 1
ATOM 772 C C . TRP A 1 103 ? -17.75 -44.781 -25.297 1 86.56 103 TRP A C 1
ATOM 774 O O . TRP A 1 103 ? -17.344 -44.719 -24.141 1 86.56 103 TRP A O 1
ATOM 784 N N . ASP A 1 104 ? -18.297 -45.875 -25.75 1 89.69 104 ASP A N 1
ATOM 785 C CA . ASP A 1 104 ? -18.547 -47.062 -24.922 1 89.69 104 ASP A CA 1
ATOM 786 C C . ASP A 1 104 ? -17.234 -47.688 -24.438 1 89.69 104 ASP A C 1
ATOM 788 O O . ASP A 1 104 ? -17.219 -48.406 -23.438 1 89.69 104 ASP A O 1
ATOM 792 N N . ARG A 1 105 ? -16.172 -47.281 -25.062 1 92.69 105 ARG A N 1
ATOM 793 C CA . ARG A 1 105 ? -14.883 -47.875 -24.719 1 92.69 105 ARG A CA 1
ATOM 794 C C . ARG A 1 105 ? -14.008 -46.875 -23.984 1 92.69 105 ARG A C 1
ATOM 796 O O . ARG A 1 105 ? -12.859 -47.156 -23.641 1 92.69 105 ARG A O 1
ATOM 803 N N . TRP A 1 106 ? -14.5 -45.719 -23.703 1 93.44 106 TRP A N 1
ATOM 804 C CA . TRP A 1 106 ? -13.75 -44.75 -22.938 1 93.44 106 TRP A CA 1
ATOM 805 C C . TRP A 1 106 ? -13.727 -45.094 -21.453 1 93.44 106 TRP A C 1
ATOM 807 O O . TRP A 1 106 ? -14.781 -45.344 -20.859 1 93.44 106 TRP A O 1
ATOM 817 N N . PRO A 1 107 ? -12.516 -45.188 -20.875 1 94.19 107 PRO A N 1
ATOM 818 C CA . PRO A 1 107 ? -12.508 -45.219 -19.406 1 94.19 107 PRO A CA 1
ATOM 819 C C . PRO A 1 107 ? -12.93 -43.875 -18.812 1 94.19 107 PRO A C 1
ATOM 821 O O . PRO A 1 107 ? -12.391 -42.844 -19.188 1 94.19 107 PRO A O 1
ATOM 824 N N . LEU A 1 108 ? -13.906 -43.906 -17.891 1 94.56 108 LEU A N 1
ATOM 825 C CA . LEU A 1 108 ? -14.469 -42.656 -17.359 1 94.56 108 LEU A CA 1
ATOM 826 C C . LEU A 1 108 ? -14.266 -42.562 -15.859 1 94.56 108 LEU A C 1
ATOM 828 O O . LEU A 1 108 ? -14.312 -43.594 -15.156 1 94.56 108 LEU A O 1
ATOM 832 N N . ARG A 1 109 ? -14.023 -41.406 -15.375 1 93.69 109 ARG A N 1
ATOM 833 C CA . ARG A 1 109 ? -13.953 -41.062 -13.953 1 93.69 109 ARG A CA 1
ATOM 834 C C . ARG A 1 109 ? -14.68 -39.781 -13.664 1 93.69 109 ARG A C 1
ATOM 836 O O . ARG A 1 109 ? -15.016 -39.031 -14.578 1 93.69 109 ARG A O 1
ATOM 843 N N . ARG A 1 110 ? -14.961 -39.531 -12.438 1 93.31 110 ARG A N 1
ATOM 844 C CA . ARG A 1 110 ? -15.648 -38.281 -12.086 1 93.31 110 ARG A CA 1
ATOM 845 C C . ARG A 1 110 ? -14.68 -37.125 -11.977 1 93.31 110 ARG A C 1
ATOM 847 O O . ARG A 1 110 ? -13.484 -37.344 -11.734 1 93.31 110 ARG A O 1
ATOM 854 N N . ASN A 1 111 ? -15.109 -35.906 -12.172 1 94.38 111 ASN A N 1
ATOM 855 C CA . ASN A 1 111 ? -14.344 -34.688 -11.906 1 94.38 111 ASN A CA 1
ATOM 856 C C . ASN A 1 111 ? -14.008 -34.562 -10.422 1 94.38 111 ASN A C 1
ATOM 858 O O . ASN A 1 111 ? -14.906 -34.469 -9.586 1 94.38 111 ASN A O 1
ATOM 862 N N . PRO A 1 112 ? -12.773 -34.562 -10.133 1 93.31 112 PRO A N 1
ATOM 863 C CA . PRO A 1 112 ? -12.406 -34.5 -8.711 1 93.31 112 PRO A CA 1
ATOM 864 C C . PRO A 1 112 ? -12.773 -33.188 -8.039 1 93.31 112 PRO A C 1
ATOM 866 O O . PRO A 1 112 ? -12.766 -33.094 -6.812 1 93.31 112 PRO A O 1
ATOM 869 N N . LEU A 1 113 ? -13.094 -32.188 -8.766 1 94.62 113 LEU A N 1
ATOM 870 C CA . LEU A 1 113 ? -13.398 -30.859 -8.219 1 94.62 113 LEU A CA 1
ATOM 871 C C . LEU A 1 113 ? -14.898 -30.719 -7.973 1 94.62 113 LEU A C 1
ATOM 873 O O . LEU A 1 113 ? -15.359 -29.656 -7.531 1 94.62 113 LEU A O 1
ATOM 877 N N . ALA A 1 114 ? -15.633 -31.734 -8.242 1 94 114 ALA A N 1
ATOM 878 C CA . ALA A 1 114 ? -17.078 -31.672 -8.07 1 94 114 ALA A CA 1
ATOM 879 C C . ALA A 1 114 ? -17.469 -31.719 -6.598 1 94 114 ALA A C 1
ATOM 881 O O . ALA A 1 114 ? -16.922 -32.531 -5.832 1 94 114 ALA A O 1
ATOM 882 N N . ARG A 1 115 ? -18.344 -30.859 -6.207 1 91.12 115 ARG A N 1
ATOM 883 C CA . ARG A 1 115 ? -18.844 -30.828 -4.836 1 91.12 115 ARG A CA 1
ATOM 884 C C . ARG A 1 115 ? -20.344 -30.594 -4.812 1 91.12 115 ARG A C 1
ATOM 886 O O . ARG A 1 115 ? -20.906 -29.953 -5.711 1 91.12 115 ARG A O 1
ATOM 893 N N . VAL A 1 116 ? -20.906 -31.125 -3.801 1 88.69 116 VAL A N 1
ATOM 894 C CA . VAL A 1 116 ? -22.328 -30.922 -3.615 1 88.69 116 VAL A CA 1
ATOM 895 C C . VAL A 1 116 ? -22.578 -29.609 -2.875 1 88.69 116 VAL A C 1
ATOM 897 O O . VAL A 1 116 ? -21.953 -29.344 -1.844 1 88.69 116 VAL A O 1
ATOM 900 N N . GLU A 1 117 ? -23.359 -28.797 -3.445 1 79.62 117 GLU A N 1
ATOM 901 C CA . GLU A 1 117 ? -23.719 -27.531 -2.828 1 79.62 117 GLU A CA 1
ATOM 902 C C . GLU A 1 117 ? -25.172 -27.172 -3.125 1 79.62 117 GLU A C 1
ATOM 904 O O . GLU A 1 117 ? -25.578 -27.109 -4.289 1 79.62 117 GLU A O 1
ATOM 909 N N . GLY A 1 118 ? -26.031 -26.75 -2.135 1 70.44 118 GLY A N 1
ATOM 910 C CA . GLY A 1 118 ? -27.391 -26.25 -2.275 1 70.44 118 GLY A CA 1
ATOM 911 C C . GLY A 1 118 ? -28.297 -27.156 -3.09 1 70.44 118 GLY A C 1
ATOM 912 O O . GLY A 1 118 ? -29.047 -26.703 -3.947 1 70.44 118 GLY A O 1
ATOM 913 N N . GLY A 1 119 ? -28.172 -28.375 -3.057 1 76 119 GLY A N 1
ATOM 914 C CA . GLY A 1 119 ? -29.016 -29.312 -3.785 1 76 119 GLY A CA 1
ATOM 915 C C . GLY A 1 119 ? -28.5 -29.625 -5.176 1 76 119 GLY A C 1
ATOM 916 O O . GLY A 1 119 ? -29.125 -30.375 -5.926 1 76 119 GLY A O 1
ATOM 917 N N . GLY A 1 120 ? -27.422 -29.031 -5.5 1 88 120 GLY A N 1
ATOM 918 C CA . GLY A 1 120 ? -26.828 -29.312 -6.801 1 88 120 GLY A CA 1
ATOM 919 C C . GLY A 1 120 ? -25.359 -29.672 -6.727 1 88 120 GLY A C 1
ATOM 920 O O . GLY A 1 120 ? -24.828 -29.922 -5.641 1 88 120 GLY A O 1
ATOM 921 N N . LEU A 1 121 ? -24.828 -29.938 -7.973 1 91.75 121 LEU A N 1
ATOM 922 C CA . LEU A 1 121 ? -23.406 -30.234 -8.125 1 91.75 121 LEU A CA 1
ATOM 923 C C . LEU A 1 121 ? -22.688 -29.062 -8.789 1 91.75 121 LEU A C 1
ATOM 925 O O . LEU A 1 121 ? -23.172 -28.5 -9.773 1 91.75 121 LEU A O 1
ATOM 929 N N . ARG A 1 122 ? -21.594 -28.656 -8.172 1 91.31 122 ARG A N 1
ATOM 930 C CA . ARG A 1 122 ? -20.812 -27.531 -8.672 1 91.31 122 ARG A CA 1
ATOM 931 C C . ARG A 1 122 ? -19.344 -27.922 -8.867 1 91.31 122 ARG A C 1
ATOM 933 O O . ARG A 1 122 ? -18.766 -28.609 -8.023 1 91.31 122 ARG A O 1
ATOM 940 N N . TYR A 1 123 ? -18.781 -27.609 -10.086 1 93.44 123 TYR A N 1
ATOM 941 C CA . TYR A 1 123 ? -17.391 -27.938 -10.352 1 93.44 123 TYR A CA 1
ATOM 942 C C . TYR A 1 123 ? -16.812 -27.016 -11.438 1 93.44 123 TYR A C 1
ATOM 944 O O . TYR A 1 123 ? -17.562 -26.422 -12.211 1 93.44 123 TYR A O 1
ATOM 952 N N . ALA A 1 124 ? -15.531 -26.859 -11.391 1 92.19 124 ALA A N 1
ATOM 953 C CA . ALA A 1 124 ? -14.836 -26.234 -12.508 1 92.19 124 ALA A CA 1
ATOM 954 C C . ALA A 1 124 ? -14.406 -27.281 -13.539 1 92.19 124 ALA A C 1
ATOM 956 O O . ALA A 1 124 ? -13.992 -28.375 -13.188 1 92.19 124 ALA A O 1
ATOM 957 N N . LYS A 1 125 ? -14.461 -26.859 -14.758 1 92.69 125 LYS A N 1
ATOM 958 C CA . LYS A 1 125 ? -13.867 -27.719 -15.797 1 92.69 125 LYS A CA 1
ATOM 959 C C . LYS A 1 125 ? -12.352 -27.812 -15.633 1 92.69 125 LYS A C 1
ATOM 961 O O . LYS A 1 125 ? -11.742 -26.953 -14.992 1 92.69 125 LYS A O 1
ATOM 966 N N . SER A 1 126 ? -11.812 -28.891 -16.156 1 89.12 126 SER A N 1
ATOM 967 C CA . SER A 1 126 ? -10.367 -29.078 -16.062 1 89.12 126 SER A CA 1
ATOM 968 C C . SER A 1 126 ? -9.617 -27.938 -16.75 1 89.12 126 SER A C 1
ATOM 970 O O . SER A 1 126 ? -10.023 -27.469 -17.812 1 89.12 126 SER A O 1
ATOM 972 N N . GLY A 1 127 ? -8.617 -27.453 -16.094 1 88.06 127 GLY A N 1
ATOM 973 C CA . GLY A 1 127 ? -7.809 -26.391 -16.672 1 88.06 127 GLY A CA 1
ATOM 974 C C . GLY A 1 127 ? -7.215 -25.469 -15.617 1 88.06 127 GLY A C 1
ATOM 975 O O . GLY A 1 127 ? -6.762 -25.922 -14.57 1 88.06 127 GLY A O 1
ATOM 976 N N . ASP A 1 128 ? -7.141 -24.156 -16 1 87.19 128 ASP A N 1
ATOM 977 C CA . ASP A 1 128 ? -6.555 -23.172 -15.102 1 87.19 128 ASP A CA 1
ATOM 978 C C . ASP A 1 128 ? -7.621 -22.219 -14.562 1 87.19 128 ASP A C 1
ATOM 980 O O . ASP A 1 128 ? -8.805 -22.562 -14.5 1 87.19 128 ASP A O 1
ATOM 984 N N . GLY A 1 129 ? -7.219 -21.109 -14.016 1 85.19 129 GLY A N 1
ATOM 985 C CA . GLY A 1 129 ? -8.133 -20.188 -13.367 1 85.19 129 GLY A CA 1
ATOM 986 C C . GLY A 1 129 ? -9.164 -19.594 -14.312 1 85.19 129 GLY A C 1
ATOM 987 O O . GLY A 1 129 ? -10.148 -19 -13.867 1 85.19 129 GLY A O 1
ATOM 988 N N . SER A 1 130 ? -9.031 -19.797 -15.57 1 83.69 130 SER A N 1
ATOM 989 C CA . SER A 1 130 ? -9.977 -19.281 -16.547 1 83.69 130 SER A CA 1
ATOM 990 C C . SER A 1 130 ? -11.094 -20.281 -16.828 1 83.69 130 SER A C 1
ATOM 992 O O . SER A 1 130 ? -12.031 -19.984 -17.578 1 83.69 130 SER A O 1
ATOM 994 N N . SER A 1 131 ? -11.039 -21.422 -16.219 1 88.31 131 SER A N 1
ATOM 995 C CA . SER A 1 131 ? -11.977 -22.5 -16.516 1 88.31 131 SER A CA 1
ATOM 996 C C . SER A 1 131 ? -13.398 -22.109 -16.141 1 88.31 131 SER A C 1
ATOM 998 O O . SER A 1 131 ? -13.617 -21.359 -15.188 1 88.31 131 SER A O 1
ATOM 1000 N N . ASP A 1 132 ? -14.352 -22.719 -16.828 1 87.5 132 ASP A N 1
ATOM 1001 C CA . ASP A 1 132 ? -15.766 -22.5 -16.531 1 87.5 132 ASP A CA 1
ATOM 1002 C C . ASP A 1 132 ? -16.172 -23.203 -15.25 1 87.5 132 ASP A C 1
ATOM 1004 O O . ASP A 1 132 ? -15.727 -24.328 -14.984 1 87.5 132 ASP A O 1
ATOM 1008 N N . VAL A 1 133 ? -16.969 -22.531 -14.539 1 89.25 133 VAL A N 1
ATOM 1009 C CA . VAL A 1 133 ? -17.594 -23.156 -13.383 1 89.25 133 VAL A CA 1
ATOM 1010 C C . VAL A 1 133 ? -19.016 -23.594 -13.734 1 89.25 133 VAL A C 1
ATOM 1012 O O . VAL A 1 133 ? -19.812 -22.797 -14.211 1 89.25 133 VAL A O 1
ATOM 1015 N N . VAL A 1 134 ? -19.297 -24.891 -13.5 1 90.44 134 VAL A N 1
ATOM 1016 C CA . VAL A 1 134 ? -20.562 -25.484 -13.938 1 90.44 134 VAL A CA 1
ATOM 1017 C C . VAL A 1 134 ? -21.391 -25.906 -12.727 1 90.44 134 VAL A C 1
ATOM 1019 O O . VAL A 1 134 ? -20.844 -26.391 -11.727 1 90.44 134 VAL A O 1
ATOM 1022 N N . THR A 1 135 ? -22.672 -25.594 -12.766 1 87.19 135 THR A N 1
ATOM 1023 C CA . THR A 1 135 ? -23.609 -26.094 -11.773 1 87.19 135 THR A CA 1
ATOM 1024 C C . THR A 1 135 ? -24.672 -26.969 -12.422 1 87.19 135 THR A C 1
ATOM 1026 O O . THR A 1 135 ? -25.266 -26.594 -13.438 1 87.19 135 THR A O 1
ATOM 1029 N N . VAL A 1 136 ? -24.859 -28.188 -11.867 1 90.06 136 VAL A N 1
ATOM 1030 C CA . VAL A 1 136 ? -25.875 -29.109 -12.375 1 90.06 136 VAL A CA 1
ATOM 1031 C C . VAL A 1 136 ? -26.75 -29.578 -11.227 1 90.06 136 VAL A C 1
ATOM 1033 O O . VAL A 1 136 ? -26.297 -29.672 -10.078 1 90.06 136 VAL A O 1
ATOM 1036 N N . ARG A 1 137 ? -27.984 -29.781 -11.57 1 89.62 137 ARG A N 1
ATOM 1037 C CA . ARG A 1 137 ? -28.891 -30.344 -10.57 1 89.62 137 ARG A CA 1
ATOM 1038 C C . ARG A 1 137 ? -28.484 -31.781 -10.227 1 89.62 137 ARG A C 1
ATOM 1040 O O . ARG A 1 137 ? -28.141 -32.562 -11.109 1 89.62 137 ARG A O 1
ATOM 1047 N N . LEU A 1 138 ? -28.562 -32.062 -8.984 1 92.62 138 LEU A N 1
ATOM 1048 C CA . LEU A 1 138 ? -28.203 -33.406 -8.523 1 92.62 138 LEU A CA 1
ATOM 1049 C C . LEU A 1 138 ? -29.406 -34.344 -8.617 1 92.62 138 LEU A C 1
ATOM 1051 O O . LEU A 1 138 ? -30.125 -34.531 -7.637 1 92.62 138 LEU A O 1
ATOM 1055 N N . THR A 1 139 ? -29.562 -35.031 -9.75 1 92.88 139 THR A N 1
ATOM 1056 C CA . THR A 1 139 ? -30.625 -36 -9.969 1 92.88 139 THR A CA 1
ATOM 1057 C C . THR A 1 139 ? -30.234 -37.375 -9.43 1 92.88 139 THR A C 1
ATOM 1059 O O . THR A 1 139 ? -29.062 -37.625 -9.18 1 92.88 139 THR A O 1
ATOM 1062 N N . PRO A 1 140 ? -31.188 -38.219 -9.25 1 93 140 PRO A N 1
ATOM 1063 C CA . PRO A 1 140 ? -30.859 -39.562 -8.773 1 93 140 PRO A CA 1
ATOM 1064 C C . PRO A 1 140 ? -29.891 -40.312 -9.695 1 93 140 PRO A C 1
ATOM 1066 O O . PRO A 1 140 ? -29.016 -41.031 -9.219 1 93 140 PRO A O 1
ATOM 1069 N N . VAL A 1 141 ? -30.062 -40.094 -10.938 1 94.94 141 VAL A N 1
ATOM 1070 C CA . VAL A 1 141 ? -29.203 -40.75 -11.898 1 94.94 141 VAL A CA 1
ATOM 1071 C C . VAL A 1 141 ? -27.766 -40.25 -11.742 1 94.94 141 VAL A C 1
ATOM 1073 O O . VAL A 1 141 ? -26.812 -41.031 -11.758 1 94.94 141 VAL A O 1
ATOM 1076 N N . ILE A 1 142 ? -27.562 -38.938 -11.578 1 95.44 142 ILE A N 1
ATOM 1077 C CA . ILE A 1 142 ? -26.234 -38.344 -11.406 1 95.44 142 ILE A CA 1
ATOM 1078 C C . ILE A 1 142 ? -25.625 -38.812 -10.094 1 95.44 142 ILE A C 1
ATOM 1080 O O . ILE A 1 142 ? -24.438 -39.125 -10.023 1 95.44 142 ILE A O 1
ATOM 1084 N N . THR A 1 143 ? -26.438 -38.906 -9.078 1 94.56 143 THR A N 1
ATOM 1085 C CA . THR A 1 143 ? -25.984 -39.406 -7.789 1 94.56 143 THR A CA 1
ATOM 1086 C C . THR A 1 143 ? -25.453 -40.844 -7.934 1 94.56 143 THR A C 1
ATOM 1088 O O . THR A 1 143 ? -24.406 -41.156 -7.391 1 94.56 143 THR A O 1
ATOM 1091 N N . GLU A 1 144 ? -26.219 -41.594 -8.68 1 95.19 144 GLU A N 1
ATOM 1092 C CA . GLU A 1 144 ? -25.812 -43 -8.883 1 95.19 144 GLU A CA 1
ATOM 1093 C C . GLU A 1 144 ? -24.531 -43.062 -9.703 1 95.19 144 GLU A C 1
ATOM 1095 O O . GLU A 1 144 ? -23.656 -43.906 -9.43 1 95.19 144 GLU A O 1
ATOM 1100 N N . ILE A 1 145 ? -24.406 -42.25 -10.688 1 95.38 145 ILE A N 1
ATOM 1101 C CA . ILE A 1 145 ? -23.203 -42.219 -11.516 1 95.38 145 ILE A CA 1
ATOM 1102 C C . ILE A 1 145 ? -22 -41.906 -10.641 1 95.38 145 ILE A C 1
ATOM 1104 O O . ILE A 1 145 ? -20.953 -42.562 -10.742 1 95.38 145 ILE A O 1
ATOM 1108 N N . LEU A 1 146 ? -22.109 -40.938 -9.781 1 93.31 146 LEU A N 1
ATOM 1109 C CA . LEU A 1 146 ? -21.016 -40.531 -8.906 1 93.31 146 LEU A CA 1
ATOM 1110 C C . LEU A 1 146 ? -20.641 -41.625 -7.934 1 93.31 146 LEU A C 1
ATOM 1112 O O . LEU A 1 146 ? -19.453 -41.844 -7.641 1 93.31 146 LEU A O 1
ATOM 1116 N N . ARG A 1 147 ? -21.594 -42.281 -7.469 1 93.31 147 ARG A N 1
ATOM 1117 C CA . ARG A 1 147 ? -21.344 -43.406 -6.574 1 93.31 147 ARG A CA 1
ATOM 1118 C C . ARG A 1 147 ? -20.578 -44.531 -7.281 1 93.31 147 ARG A C 1
ATOM 1120 O O . ARG A 1 147 ? -19.609 -45.062 -6.734 1 93.31 147 ARG A O 1
ATOM 1127 N N . LEU A 1 148 ? -21 -44.812 -8.477 1 94 148 LEU A N 1
ATOM 1128 C CA . LEU A 1 148 ? -20.359 -45.875 -9.242 1 94 148 LEU A CA 1
ATOM 1129 C C . LEU A 1 148 ? -18.906 -45.531 -9.578 1 94 148 LEU A C 1
ATOM 1131 O O . LEU A 1 148 ? -18.047 -46.406 -9.656 1 94 148 LEU A O 1
ATOM 1135 N N . LEU A 1 149 ? -18.641 -44.25 -9.719 1 92.94 149 LEU A N 1
ATOM 1136 C CA . LEU A 1 149 ? -17.312 -43.812 -10.156 1 92.94 149 LEU A CA 1
ATOM 1137 C C . LEU A 1 149 ? -16.484 -43.375 -8.969 1 92.94 149 LEU A C 1
ATOM 1139 O O . LEU A 1 149 ? -15.445 -42.719 -9.141 1 92.94 149 LEU A O 1
ATOM 1143 N N . ASP A 1 150 ? -16.922 -43.594 -7.777 1 88.12 150 ASP A N 1
ATOM 1144 C CA . ASP A 1 150 ? -16.125 -43.344 -6.582 1 88.12 150 ASP A CA 1
ATOM 1145 C C . ASP A 1 150 ? -14.93 -44.281 -6.516 1 88.12 150 ASP A C 1
ATOM 1147 O O . ASP A 1 150 ? -13.93 -44 -5.863 1 88.12 150 ASP A O 1
ATOM 1151 N N . GLY A 1 151 ? -14.953 -45.312 -7.227 1 80.62 151 GLY A N 1
ATOM 1152 C CA . GLY A 1 151 ? -13.859 -46.25 -7.332 1 80.62 151 GLY A CA 1
ATOM 1153 C C . GLY A 1 151 ? -13.047 -46.094 -8.602 1 80.62 151 GLY A C 1
ATOM 1154 O O . GLY A 1 151 ? -12.844 -44.969 -9.07 1 80.62 151 GLY A O 1
ATOM 1155 N N . PRO A 1 152 ? -12.461 -47.094 -9.062 1 87 152 PRO A N 1
ATOM 1156 C CA . PRO A 1 152 ? -11.672 -47.031 -10.289 1 87 152 PRO A CA 1
ATOM 1157 C C . PRO A 1 152 ? -12.492 -46.625 -11.508 1 87 152 PRO A C 1
ATOM 1159 O O . PRO A 1 152 ? -13.719 -46.781 -11.5 1 87 152 PRO A O 1
ATOM 1162 N N . PRO A 1 153 ? -11.836 -46.219 -12.508 1 92.25 153 PRO A N 1
ATOM 1163 C CA . PRO A 1 153 ? -12.547 -45.812 -13.727 1 92.25 153 PRO A CA 1
ATOM 1164 C C . PRO A 1 153 ? -13.312 -46.969 -14.359 1 92.25 153 PRO A C 1
ATOM 1166 O O . PRO A 1 153 ? -12.867 -48.125 -14.289 1 92.25 153 PRO A O 1
ATOM 1169 N N . LEU A 1 154 ? -14.445 -46.656 -14.961 1 94.56 154 LEU A N 1
ATOM 1170 C CA . LEU A 1 154 ? -15.258 -47.625 -15.688 1 94.56 154 LEU A CA 1
ATOM 1171 C C . LEU A 1 154 ? -15.367 -47.25 -17.156 1 94.56 154 LEU A C 1
ATOM 1173 O O . LEU A 1 154 ? -15.367 -46.062 -17.5 1 94.56 154 LEU A O 1
ATOM 1177 N N . LEU A 1 155 ? -15.414 -48.281 -17.953 1 95.5 155 LEU A N 1
ATOM 1178 C CA . LEU A 1 155 ? -15.703 -48.031 -19.359 1 95.5 155 LEU A CA 1
ATOM 1179 C C . LEU A 1 155 ? -17.125 -47.5 -19.531 1 95.5 155 LEU A C 1
ATOM 1181 O O . LEU A 1 155 ? -18.016 -47.844 -18.75 1 95.5 155 LEU A O 1
ATOM 1185 N N . GLY A 1 156 ? -17.281 -46.719 -20.531 1 94.69 156 GLY A N 1
ATOM 1186 C CA . GLY A 1 156 ? -18.609 -46.25 -20.828 1 94.69 156 GLY A CA 1
ATOM 1187 C C . GLY A 1 156 ? -19.656 -47.344 -20.875 1 94.69 156 GLY A C 1
ATOM 1188 O O . GLY A 1 156 ? -20.734 -47.219 -20.297 1 94.69 156 GLY A O 1
ATOM 1189 N N . ALA A 1 157 ? -19.297 -48.438 -21.453 1 94.12 157 ALA A N 1
ATOM 1190 C CA . ALA A 1 157 ? -20.219 -49.594 -21.562 1 94.12 157 ALA A CA 1
ATOM 1191 C C . ALA A 1 157 ? -20.5 -50.219 -20.203 1 94.12 157 ALA A C 1
ATOM 1193 O O . ALA A 1 157 ? -21.641 -50.625 -19.938 1 94.12 157 ALA A O 1
ATOM 1194 N N . GLU A 1 158 ? -19.5 -50.281 -19.375 1 95.5 158 GLU A N 1
ATOM 1195 C CA . GLU A 1 158 ? -19.672 -50.781 -18.031 1 95.5 158 GLU A CA 1
ATOM 1196 C C . GLU A 1 158 ? -20.562 -49.875 -17.188 1 95.5 158 GLU A C 1
ATOM 1198 O O . GLU A 1 158 ? -21.391 -50.375 -16.422 1 95.5 158 GLU A O 1
ATOM 1203 N N . LEU A 1 159 ? -20.359 -48.625 -17.344 1 95.81 159 LEU A N 1
ATOM 1204 C CA . LEU A 1 159 ? -21.172 -47.656 -16.641 1 95.81 159 LEU A CA 1
ATOM 1205 C C . LEU A 1 159 ? -22.641 -47.75 -17.062 1 95.81 159 LEU A C 1
ATOM 1207 O O . LEU A 1 159 ? -23.531 -47.719 -16.234 1 95.81 159 LEU A O 1
ATOM 1211 N N . LEU A 1 160 ? -22.844 -47.938 -18.391 1 94.75 160 LEU A N 1
ATOM 1212 C CA . LEU A 1 160 ? -24.188 -48.094 -18.938 1 94.75 160 LEU A CA 1
ATOM 1213 C C . LEU A 1 160 ? -24.859 -49.375 -18.375 1 94.75 160 LEU A C 1
ATOM 1215 O O . LEU A 1 160 ? -26.016 -49.312 -17.969 1 94.75 160 LEU A O 1
ATOM 1219 N N . THR A 1 161 ? -24.125 -50.406 -18.344 1 95.06 161 THR A N 1
ATOM 1220 C CA . THR A 1 161 ? -24.641 -51.656 -17.828 1 95.06 161 THR A CA 1
ATOM 1221 C C . THR A 1 161 ? -25 -51.531 -16.344 1 95.06 161 THR A C 1
ATOM 1223 O O . THR A 1 161 ? -26.062 -52 -15.922 1 95.06 161 THR A O 1
ATOM 1226 N N . ALA A 1 162 ? -24.125 -50.906 -15.625 1 95.94 162 ALA A N 1
ATOM 1227 C CA . ALA A 1 162 ? -24.359 -50.719 -14.195 1 95.94 162 ALA A CA 1
ATOM 1228 C C . ALA A 1 162 ? -25.578 -49.844 -13.938 1 95.94 162 ALA A C 1
ATOM 1230 O O . ALA A 1 162 ? -26.359 -50.125 -13.008 1 95.94 162 ALA A O 1
ATOM 1231 N N . LEU A 1 163 ? -25.812 -48.875 -14.734 1 96 163 LEU A N 1
ATOM 1232 C CA . LEU A 1 163 ? -26.938 -48 -14.57 1 96 163 LEU A CA 1
ATOM 1233 C C . LEU A 1 163 ? -28.25 -48.688 -14.914 1 96 163 LEU A C 1
ATOM 1235 O O . LEU A 1 163 ? -29.266 -48.5 -14.25 1 96 163 LEU A O 1
ATOM 1239 N N . ARG A 1 164 ? -28.141 -49.531 -15.898 1 94.5 164 ARG A N 1
ATOM 1240 C CA . ARG A 1 164 ? -29.328 -50.281 -16.297 1 94.5 164 ARG A CA 1
ATOM 1241 C C . ARG A 1 164 ? -29.688 -51.344 -15.242 1 94.5 164 ARG A C 1
ATOM 1243 O O . ARG A 1 164 ? -30.859 -51.656 -15.047 1 94.5 164 ARG A O 1
ATOM 1250 N N . LYS A 1 165 ? -28.734 -51.812 -14.633 1 95.25 165 LYS A N 1
ATOM 1251 C CA . LYS A 1 165 ? -28.969 -52.75 -13.531 1 95.25 165 LYS A CA 1
ATOM 1252 C C . LYS A 1 165 ? -29.609 -52.031 -12.344 1 95.25 165 LYS A C 1
ATOM 1254 O O . LYS A 1 165 ? -30.469 -52.594 -11.672 1 95.25 165 LYS A O 1
ATOM 1259 N N . TRP A 1 166 ? -29.141 -50.812 -12.062 1 95 166 TRP A N 1
ATOM 1260 C CA . TRP A 1 166 ? -29.688 -50 -10.984 1 95 166 TRP A CA 1
ATOM 1261 C C . TRP A 1 166 ? -31.141 -49.625 -11.281 1 95 166 TRP A C 1
ATOM 1263 O O . TRP A 1 166 ? -32 -49.656 -10.391 1 95 166 TRP A O 1
ATOM 1273 N N . ASN A 1 167 ? -31.438 -49.281 -12.523 1 94.88 167 ASN A N 1
ATOM 1274 C CA . ASN A 1 167 ? -32.781 -48.938 -12.961 1 94.88 167 ASN A CA 1
ATOM 1275 C C . ASN A 1 167 ? -33.062 -49.406 -14.391 1 94.88 167 ASN A C 1
ATOM 1277 O O . ASN A 1 167 ? -32.75 -48.719 -15.352 1 94.88 167 ASN A O 1
ATOM 1281 N N . SER A 1 168 ? -33.781 -50.469 -14.539 1 90.06 168 SER A N 1
ATOM 1282 C CA . SER A 1 168 ? -33.969 -51.125 -15.82 1 90.06 168 SER A CA 1
ATOM 1283 C C . SER A 1 168 ? -34.938 -50.375 -16.703 1 90.06 168 SER A C 1
ATOM 1285 O O . SER A 1 168 ? -35.031 -50.594 -17.906 1 90.06 168 SER A O 1
ATOM 1287 N N . SER A 1 169 ? -35.625 -49.406 -16.078 1 90.75 169 SER A N 1
ATOM 1288 C CA . SER A 1 169 ? -36.625 -48.656 -16.828 1 90.75 169 SER A CA 1
ATOM 1289 C C . SER A 1 169 ? -35.969 -47.562 -17.672 1 90.75 169 SER A C 1
ATOM 1291 O O . SER A 1 169 ? -36.594 -47 -18.578 1 90.75 169 SER A O 1
ATOM 1293 N N . LEU A 1 170 ? -34.625 -47.312 -17.406 1 90.75 170 LEU A N 1
ATOM 1294 C CA . LEU A 1 170 ? -33.938 -46.281 -18.172 1 90.75 170 LEU A CA 1
ATOM 1295 C C . LEU A 1 170 ? -33.5 -46.812 -19.531 1 90.75 170 LEU A C 1
ATOM 1297 O O . LEU A 1 170 ? -32.656 -47.719 -19.609 1 90.75 170 LEU A O 1
ATOM 1301 N N . PRO A 1 171 ? -34.094 -46.219 -20.641 1 91 171 PRO A N 1
ATOM 1302 C CA . PRO A 1 171 ? -33.688 -46.719 -21.969 1 91 171 PRO A CA 1
ATOM 1303 C C . PRO A 1 171 ? -32.281 -46.375 -22.344 1 91 171 PRO A C 1
ATOM 1305 O O . PRO A 1 171 ? -31.797 -45.25 -22.047 1 91 171 PRO A O 1
ATOM 1308 N N . GLU A 1 172 ? -31.625 -47.219 -22.984 1 89.38 172 GLU A N 1
ATOM 1309 C CA . GLU A 1 172 ? -30.234 -47.062 -23.391 1 89.38 172 GLU A CA 1
ATOM 1310 C C . GLU A 1 172 ? -30.094 -45.875 -24.359 1 89.38 172 GLU A C 1
ATOM 1312 O O . GLU A 1 172 ? -29.094 -45.156 -24.312 1 89.38 172 GLU A O 1
ATOM 1317 N N . ASP A 1 173 ? -31.031 -45.656 -25.203 1 89.62 173 ASP A N 1
ATOM 1318 C CA . ASP A 1 173 ? -30.984 -44.625 -26.234 1 89.62 173 ASP A CA 1
ATOM 1319 C C . ASP A 1 173 ? -31.016 -43.219 -25.609 1 89.62 173 ASP A C 1
ATOM 1321 O O . ASP A 1 173 ? -30.578 -42.25 -26.219 1 89.62 173 ASP A O 1
ATOM 1325 N N . LYS A 1 174 ? -31.438 -43.188 -24.391 1 92.19 174 LYS A N 1
ATOM 1326 C CA . LYS A 1 174 ? -31.469 -41.906 -23.672 1 92.19 174 LYS A CA 1
ATOM 1327 C C . LYS A 1 174 ? -30.234 -41.75 -22.781 1 92.19 174 LYS A C 1
ATOM 1329 O O . LYS A 1 174 ? -29.75 -40.656 -22.578 1 92.19 174 LYS A O 1
ATOM 1334 N N . LEU A 1 175 ? -29.812 -42.844 -22.266 1 92.31 175 LEU A N 1
ATOM 1335 C CA . LEU A 1 175 ? -28.703 -42.812 -21.328 1 92.31 175 LEU A CA 1
ATOM 1336 C C . LEU A 1 175 ? -27.391 -42.5 -22.047 1 92.31 175 LEU A C 1
ATOM 1338 O O . LEU A 1 175 ? -26.531 -41.812 -21.5 1 92.31 175 LEU A O 1
ATOM 1342 N N . ARG A 1 176 ? -27.234 -42.938 -23.234 1 91.25 176 ARG A N 1
ATOM 1343 C CA . ARG A 1 176 ? -26 -42.75 -23.984 1 91.25 176 ARG A CA 1
ATOM 1344 C C . ARG A 1 176 ? -25.75 -41.25 -24.266 1 91.25 176 ARG A C 1
ATOM 1346 O O . ARG A 1 176 ? -24.688 -40.719 -23.906 1 91.25 176 ARG A O 1
ATOM 1353 N N . PRO A 1 177 ? -26.734 -40.562 -24.797 1 91.19 177 PRO A N 1
ATOM 1354 C CA . PRO A 1 177 ? -26.516 -39.156 -24.984 1 91.19 177 PRO A CA 1
ATOM 1355 C C . PRO A 1 177 ? -26.375 -38.375 -23.672 1 91.19 177 PRO A C 1
ATOM 1357 O O . PRO A 1 177 ? -25.641 -37.406 -23.609 1 91.19 177 PRO A O 1
ATOM 1360 N N . PHE A 1 178 ? -27.031 -38.906 -22.734 1 93.5 178 PHE A N 1
ATOM 1361 C CA . PHE A 1 178 ? -26.938 -38.281 -21.422 1 93.5 178 PHE A CA 1
ATOM 1362 C C . PHE A 1 178 ? -25.516 -38.375 -20.891 1 93.5 178 PHE A C 1
ATOM 1364 O O . PHE A 1 178 ? -24.953 -37.375 -20.438 1 93.5 178 PHE A O 1
ATOM 1371 N N . LEU A 1 179 ? -24.906 -39.469 -20.922 1 93.12 179 LEU A N 1
ATOM 1372 C CA . LEU A 1 179 ? -23.531 -39.656 -20.469 1 93.12 179 LEU A CA 1
ATOM 1373 C C . LEU A 1 179 ? -22.547 -38.844 -21.312 1 93.12 179 LEU A C 1
ATOM 1375 O O . LEU A 1 179 ? -21.594 -38.281 -20.781 1 93.12 179 LEU A O 1
ATOM 1379 N N . ALA A 1 180 ? -22.797 -38.781 -22.547 1 90.94 180 ALA A N 1
ATOM 1380 C CA . ALA A 1 180 ? -21.953 -37.969 -23.438 1 90.94 180 ALA A CA 1
ATOM 1381 C C . ALA A 1 180 ? -22.016 -36.5 -23.031 1 90.94 180 ALA A C 1
ATOM 1383 O O . ALA A 1 180 ? -20.984 -35.812 -23.062 1 90.94 180 ALA A O 1
ATOM 1384 N N . ARG A 1 181 ? -23.125 -36.094 -22.656 1 93.06 181 ARG A N 1
ATOM 1385 C CA . ARG A 1 181 ? -23.281 -34.719 -22.219 1 93.06 181 ARG A CA 1
ATOM 1386 C C . ARG A 1 181 ? -22.516 -34.469 -20.922 1 93.06 181 ARG A C 1
ATOM 1388 O O . ARG A 1 181 ? -22 -33.375 -20.703 1 93.06 181 ARG A O 1
ATOM 1395 N N . LEU A 1 182 ? -22.469 -35.406 -20.078 1 94.69 182 LEU A N 1
ATOM 1396 C CA . LEU A 1 182 ? -21.75 -35.281 -18.812 1 94.69 182 LEU A CA 1
ATOM 1397 C C . LEU A 1 182 ? -20.234 -35.188 -19.062 1 94.69 182 LEU A C 1
ATOM 1399 O O . LEU A 1 182 ? -19.516 -34.531 -18.297 1 94.69 182 LEU A O 1
ATOM 1403 N N . VAL A 1 183 ? -19.812 -35.844 -20.109 1 93.69 183 VAL A N 1
ATOM 1404 C CA . VAL A 1 183 ? -18.406 -35.75 -20.484 1 93.69 183 VAL A CA 1
ATOM 1405 C C . VAL A 1 183 ? -18.125 -34.344 -21.078 1 93.69 183 VAL A C 1
ATOM 1407 O O . VAL A 1 183 ? -17.125 -33.719 -20.719 1 93.69 183 VAL A O 1
ATOM 1410 N N . ASP A 1 184 ? -19.031 -33.875 -21.812 1 92.44 184 ASP A N 1
ATOM 1411 C CA . ASP A 1 184 ? -18.875 -32.562 -22.453 1 92.44 184 ASP A CA 1
ATOM 1412 C C . ASP A 1 184 ? -18.906 -31.438 -21.406 1 92.44 184 ASP A C 1
ATOM 1414 O O . ASP A 1 184 ? -18.203 -30.438 -21.562 1 92.44 184 ASP A O 1
ATOM 1418 N N . SER A 1 185 ? -19.703 -31.672 -20.406 1 93.94 185 SER A N 1
ATOM 1419 C CA . SER A 1 185 ? -19.828 -30.641 -19.375 1 93.94 185 SER A CA 1
ATOM 1420 C C . SER A 1 185 ? -18.656 -30.688 -18.406 1 93.94 185 SER A C 1
ATOM 1422 O O . SER A 1 185 ? -18.469 -29.766 -17.609 1 93.94 185 SER A O 1
ATOM 1424 N N . GLY A 1 186 ? -17.906 -31.734 -18.453 1 94.5 186 GLY A N 1
ATOM 1425 C CA . GLY A 1 186 ? -16.703 -31.828 -17.625 1 94.5 186 GLY A CA 1
ATOM 1426 C C . GLY A 1 186 ? -16.953 -32.531 -16.312 1 94.5 186 GLY A C 1
ATOM 1427 O O . GLY A 1 186 ? -16.047 -32.625 -15.469 1 94.5 186 GLY A O 1
ATOM 1428 N N . LEU A 1 187 ? -18.188 -33.031 -16.078 1 95.19 187 LEU A N 1
ATOM 1429 C CA . LEU A 1 187 ? -18.453 -33.812 -14.859 1 95.19 187 LEU A CA 1
ATOM 1430 C C . LEU A 1 187 ? -17.75 -35.156 -14.906 1 95.19 187 LEU A C 1
ATOM 1432 O O . LEU A 1 187 ? -17.234 -35.625 -13.883 1 95.19 187 LEU A O 1
ATOM 1436 N N . LEU A 1 188 ? -17.828 -35.781 -16.094 1 95.12 188 LEU A N 1
ATOM 1437 C CA . LEU A 1 188 ? -17.062 -37 -16.344 1 95.12 188 LEU A CA 1
ATOM 1438 C C . LEU A 1 188 ? -15.844 -36.719 -17.203 1 95.12 188 LEU A C 1
ATOM 1440 O O . LEU A 1 188 ? -15.906 -35.906 -18.125 1 95.12 188 LEU A O 1
ATOM 1444 N N . LEU A 1 189 ? -14.828 -37.344 -16.812 1 94.25 189 LEU A N 1
ATOM 1445 C CA . LEU A 1 189 ? -13.57 -37.156 -17.531 1 94.25 189 LEU A CA 1
ATOM 1446 C C . LEU A 1 189 ? -13.07 -38.5 -18.078 1 94.25 189 LEU A C 1
ATOM 1448 O O . LEU A 1 189 ? -13.367 -39.531 -17.531 1 94.25 189 LEU A O 1
ATOM 1452 N N . ARG A 1 190 ? -12.375 -38.406 -19.203 1 93.5 190 ARG A N 1
ATOM 1453 C CA . ARG A 1 190 ? -11.648 -39.594 -19.672 1 93.5 190 ARG A CA 1
ATOM 1454 C C . ARG A 1 190 ? -10.461 -39.875 -18.766 1 93.5 190 ARG A C 1
ATOM 1456 O O . ARG A 1 190 ? -9.609 -39.031 -18.547 1 93.5 190 ARG A O 1
ATOM 1463 N N . ALA A 1 191 ? -10.391 -41 -18.203 1 93.06 191 ALA A N 1
ATOM 1464 C CA . ALA A 1 191 ? -9.367 -41.406 -17.234 1 93.06 191 ALA A CA 1
ATOM 1465 C C . ALA A 1 191 ? -8.07 -41.812 -17.938 1 93.06 191 ALA A C 1
ATOM 1467 O O . ALA A 1 191 ? -7.734 -42.969 -17.984 1 93.06 191 ALA A O 1
ATOM 1468 N N . VAL A 1 192 ? -7.266 -40.812 -18.391 1 92.81 192 VAL A N 1
ATOM 1469 C CA . VAL A 1 192 ? -6.066 -41.094 -19.172 1 92.81 192 VAL A CA 1
ATOM 1470 C C . VAL A 1 192 ? -4.836 -40.531 -18.438 1 92.81 192 VAL A C 1
ATOM 1472 O O . VAL A 1 192 ? -3.793 -40.312 -19.062 1 92.81 192 VAL A O 1
ATOM 1475 N N . ASP A 1 193 ? -4.957 -40.344 -17.172 1 92.94 193 ASP A N 1
ATOM 1476 C CA . ASP A 1 193 ? -3.863 -39.75 -16.391 1 92.94 193 ASP A CA 1
ATOM 1477 C C . ASP A 1 193 ? -2.691 -40.719 -16.281 1 92.94 193 ASP A C 1
ATOM 1479 O O . ASP A 1 193 ? -2.881 -41.906 -15.945 1 92.94 193 ASP A O 1
ATOM 1483 N N . LEU A 1 194 ? -1.523 -40.188 -16.453 1 94.56 194 LEU A N 1
ATOM 1484 C CA . LEU A 1 194 ? -0.367 -41.094 -16.562 1 94.56 194 LEU A CA 1
ATOM 1485 C C . LEU A 1 194 ? 0.473 -41.031 -15.289 1 94.56 194 LEU A C 1
ATOM 1487 O O . LEU A 1 194 ? 1.272 -41.938 -15.039 1 94.56 194 LEU A O 1
ATOM 1491 N N . ILE A 1 195 ? 0.371 -40 -14.523 1 95.12 195 ILE A N 1
ATOM 1492 C CA . ILE A 1 195 ? 1.255 -39.812 -13.375 1 95.12 195 ILE A CA 1
ATOM 1493 C C . ILE A 1 195 ? 0.644 -40.469 -12.148 1 95.12 195 ILE A C 1
ATOM 1495 O O . ILE A 1 195 ? -0.422 -40.094 -11.68 1 95.12 195 ILE A O 1
ATOM 1499 N N . GLU A 1 196 ? 1.189 -41.438 -11.688 1 93.69 196 GLU A N 1
ATOM 1500 C CA . GLU A 1 196 ? 0.898 -42.188 -10.461 1 93.69 196 GLU A CA 1
ATOM 1501 C C . GLU A 1 196 ? 2.182 -42.594 -9.75 1 93.69 196 GLU A C 1
ATOM 1503 O O . GLU A 1 196 ? 2.969 -43.375 -10.281 1 93.69 196 GLU A O 1
ATOM 1508 N N . PRO A 1 197 ? 2.414 -42.094 -8.586 1 92.69 197 PRO A N 1
ATOM 1509 C CA . PRO A 1 197 ? 3.643 -42.438 -7.871 1 92.69 197 PRO A CA 1
ATOM 1510 C C . PRO A 1 197 ? 3.844 -43.969 -7.77 1 92.69 197 PRO A C 1
ATOM 1512 O O . PRO A 1 197 ? 2.936 -44.688 -7.348 1 92.69 197 PRO A O 1
ATOM 1515 N N . GLY A 1 198 ? 5.012 -44.375 -8.195 1 91.5 198 GLY A N 1
ATOM 1516 C CA . GLY A 1 198 ? 5.375 -45.781 -8.086 1 91.5 198 GLY A CA 1
ATOM 1517 C C . GLY A 1 198 ? 5.074 -46.594 -9.336 1 91.5 198 GLY A C 1
ATOM 1518 O O . GLY A 1 198 ? 5.469 -47.75 -9.453 1 91.5 198 GLY A O 1
ATOM 1519 N N . VAL A 1 199 ? 4.445 -45.969 -10.281 1 93.5 199 VAL A N 1
ATOM 1520 C CA . VAL A 1 199 ? 4.062 -46.688 -11.492 1 93.5 199 VAL A CA 1
ATOM 1521 C C . VAL A 1 199 ? 4.75 -46.094 -12.703 1 93.5 199 VAL A C 1
ATOM 1523 O O . VAL A 1 199 ? 4.781 -44.844 -12.852 1 93.5 199 VAL A O 1
ATOM 1526 N N . GLU A 1 200 ? 5.355 -46.969 -13.492 1 93.81 200 GLU A N 1
ATOM 1527 C CA . GLU A 1 200 ? 5.961 -46.5 -14.742 1 93.81 200 GLU A CA 1
ATOM 1528 C C . GLU A 1 200 ? 4.898 -46.031 -15.727 1 93.81 200 GLU A C 1
ATOM 1530 O O . GLU A 1 200 ? 3.971 -46.75 -16.062 1 93.81 200 GLU A O 1
ATOM 1535 N N . PRO A 1 201 ? 5 -44.875 -16.281 1 95 201 PRO A N 1
ATOM 1536 C CA . PRO A 1 201 ? 3.959 -44.281 -17.109 1 95 201 PRO A CA 1
ATOM 1537 C C . PRO A 1 201 ? 3.66 -45.094 -18.359 1 95 201 PRO A C 1
ATOM 1539 O O . PRO A 1 201 ? 2.502 -45.219 -18.766 1 95 201 PRO A O 1
ATOM 1542 N N . ALA A 1 202 ? 4.695 -45.688 -18.969 1 95.75 202 ALA A N 1
ATOM 1543 C CA . ALA A 1 202 ? 4.48 -46.5 -20.156 1 95.75 202 ALA A CA 1
ATOM 1544 C C . ALA A 1 202 ? 3.621 -47.719 -19.844 1 95.75 202 ALA A C 1
ATOM 1546 O O . ALA A 1 202 ? 2.785 -48.125 -20.656 1 95.75 202 ALA A O 1
ATOM 1547 N N . GLU A 1 203 ? 3.885 -48.25 -18.719 1 94.31 203 GLU A N 1
ATOM 1548 C CA . GLU A 1 203 ? 3.074 -49.375 -18.281 1 94.31 203 GLU A CA 1
ATOM 1549 C C . GLU A 1 203 ? 1.627 -48.969 -18.047 1 94.31 203 GLU A C 1
ATOM 1551 O O . GLU A 1 203 ? 0.695 -49.688 -18.406 1 94.31 203 GLU A O 1
ATOM 1556 N N . ARG A 1 204 ? 1.468 -47.906 -17.453 1 94.19 204 ARG A N 1
ATOM 1557 C CA . ARG A 1 204 ? 0.126 -47.406 -17.219 1 94.19 204 ARG A CA 1
ATOM 1558 C C . ARG A 1 204 ? -0.587 -47.094 -18.531 1 94.19 204 ARG A C 1
ATOM 1560 O O . ARG A 1 204 ? -1.767 -47.438 -18.688 1 94.19 204 ARG A O 1
ATOM 1567 N N . ALA A 1 205 ? 0.119 -46.531 -19.438 1 96.25 205 ALA A N 1
ATOM 1568 C CA . ALA A 1 205 ? -0.458 -46.219 -20.75 1 96.25 205 ALA A CA 1
ATOM 1569 C C . ALA A 1 205 ? -0.894 -47.5 -21.453 1 96.25 205 ALA A C 1
ATOM 1571 O O . ALA A 1 205 ? -1.981 -47.562 -22.031 1 96.25 205 ALA A O 1
ATOM 1572 N N . ALA A 1 206 ? -0.076 -48.5 -21.344 1 96.06 206 ALA A N 1
ATOM 1573 C CA . ALA A 1 206 ? -0.399 -49.781 -21.969 1 96.06 206 ALA A CA 1
ATOM 1574 C C . ALA A 1 206 ? -1.64 -50.375 -21.328 1 96.06 206 ALA A C 1
ATOM 1576 O O . ALA A 1 206 ? -2.496 -50.938 -22.031 1 96.06 206 ALA A O 1
ATOM 1577 N N . ALA A 1 207 ? -1.661 -50.281 -20.047 1 94.5 207 ALA A N 1
ATOM 1578 C CA . ALA A 1 207 ? -2.814 -50.812 -19.328 1 94.5 207 ALA A CA 1
ATOM 1579 C C . ALA A 1 207 ? -4.098 -50.125 -19.75 1 94.5 207 ALA A C 1
ATOM 1581 O O . ALA A 1 207 ? -5.145 -50.75 -19.891 1 94.5 207 ALA A O 1
ATOM 1582 N N . ILE A 1 208 ? -4.07 -48.844 -19.906 1 94.56 208 ILE A N 1
ATOM 1583 C CA . ILE A 1 208 ? -5.23 -48.062 -20.312 1 94.56 208 ILE A CA 1
ATOM 1584 C C . ILE A 1 208 ? -5.66 -48.438 -21.719 1 94.56 208 ILE A C 1
ATOM 1586 O O . ILE A 1 208 ? -6.852 -48.625 -21.984 1 94.56 208 ILE A O 1
ATOM 1590 N N . LEU A 1 209 ? -4.664 -48.656 -22.609 1 94.62 209 LEU A N 1
ATOM 1591 C CA . LEU A 1 209 ? -4.953 -49.062 -23.984 1 94.62 209 LEU A CA 1
ATOM 1592 C C . LEU A 1 209 ? -5.633 -50.406 -24 1 94.62 209 LEU A C 1
ATOM 1594 O O . LEU A 1 209 ? -6.617 -50.625 -24.719 1 94.62 209 LEU A O 1
ATOM 1598 N N . GLU A 1 210 ? -5.121 -51.25 -23.203 1 94.06 210 GLU A N 1
ATOM 1599 C CA . GLU A 1 210 ? -5.688 -52.594 -23.125 1 94.06 210 GLU A CA 1
ATOM 1600 C C . GLU A 1 210 ? -7.125 -52.531 -22.609 1 94.06 210 GLU A C 1
ATOM 1602 O O . GLU A 1 210 ? -8 -53.219 -23.141 1 94.06 210 GLU A O 1
ATOM 1607 N N . HIS A 1 211 ? -7.223 -51.812 -21.609 1 91.94 211 HIS A N 1
ATOM 1608 C CA . HIS A 1 211 ? -8.547 -51.656 -21.016 1 91.94 211 HIS A CA 1
ATOM 1609 C C . HIS A 1 211 ? -9.539 -51.094 -22.016 1 91.94 211 HIS A C 1
ATOM 1611 O O . HIS A 1 211 ? -10.719 -51.469 -22.016 1 91.94 211 HIS A O 1
ATOM 1617 N N . ALA A 1 212 ? -9.133 -50.219 -22.922 1 93.25 212 ALA A N 1
ATOM 1618 C CA . ALA A 1 212 ? -9.984 -49.562 -23.906 1 93.25 212 ALA A CA 1
ATOM 1619 C C . ALA A 1 212 ? -10.164 -50.438 -25.141 1 93.25 212 ALA A C 1
ATOM 1621 O O . ALA A 1 212 ? -10.852 -50.062 -26.094 1 93.25 212 ALA A O 1
ATOM 1622 N N . GLY A 1 213 ? -9.484 -51.531 -25.234 1 90.25 213 GLY A N 1
ATOM 1623 C CA . GLY A 1 213 ? -9.633 -52.469 -26.344 1 90.25 213 GLY A CA 1
ATOM 1624 C C . GLY A 1 213 ? -8.617 -52.25 -27.453 1 90.25 213 GLY A C 1
ATOM 1625 O O . GLY A 1 213 ? -8.68 -52.906 -28.484 1 90.25 213 GLY A O 1
ATOM 1626 N N . ALA A 1 214 ? -7.742 -51.344 -27.234 1 91.94 214 ALA A N 1
ATOM 1627 C CA . ALA A 1 214 ? -6.668 -51.125 -28.203 1 91.94 214 ALA A CA 1
ATOM 1628 C C . ALA A 1 214 ? -5.473 -52.031 -27.922 1 91.94 214 ALA A C 1
ATOM 1630 O O . ALA A 1 214 ? -4.363 -51.562 -27.688 1 91.94 214 ALA A O 1
ATOM 1631 N N . THR A 1 215 ? -5.621 -53.281 -28.062 1 92 215 THR A N 1
ATOM 1632 C CA . THR A 1 215 ? -4.68 -54.312 -27.609 1 92 215 THR A CA 1
ATOM 1633 C C . THR A 1 215 ? -3.406 -54.281 -28.453 1 92 215 THR A C 1
ATOM 1635 O O . THR A 1 215 ? -2.311 -54.531 -27.953 1 92 215 THR A O 1
ATOM 1638 N N . ALA A 1 216 ? -3.559 -54 -29.75 1 91.62 216 ALA A N 1
ATOM 1639 C CA . ALA A 1 216 ? -2.385 -53.938 -30.625 1 91.62 216 ALA A CA 1
ATOM 1640 C C . ALA A 1 216 ? -1.451 -52.812 -30.188 1 91.62 216 ALA A C 1
ATOM 1642 O O . ALA A 1 216 ? -0.231 -52.969 -30.156 1 91.62 216 ALA A O 1
ATOM 1643 N N . GLY A 1 217 ? -2.09 -51.719 -29.938 1 93.12 217 GLY A N 1
ATOM 1644 C CA . GLY A 1 217 ? -1.304 -50.594 -29.453 1 93.12 217 GLY A CA 1
ATOM 1645 C C . GLY A 1 217 ? -0.634 -50.875 -28.109 1 93.12 217 GLY A C 1
ATOM 1646 O O . GLY A 1 217 ? 0.521 -50.5 -27.906 1 93.12 217 GLY A O 1
ATOM 1647 N N . ALA A 1 218 ? -1.312 -51.531 -27.156 1 95.69 218 ALA A N 1
ATOM 1648 C CA . ALA A 1 218 ? -0.768 -51.906 -25.859 1 95.69 218 ALA A CA 1
ATOM 1649 C C . ALA A 1 218 ? 0.456 -52.781 -26.016 1 95.69 218 ALA A C 1
ATOM 1651 O O . ALA A 1 218 ? 1.472 -52.594 -25.344 1 95.69 218 ALA A O 1
ATOM 1652 N N . GLY A 1 219 ? 0.318 -53.75 -26.875 1 95.31 219 GLY A N 1
ATOM 1653 C CA . GLY A 1 219 ? 1.431 -54.656 -27.125 1 95.31 219 GLY A CA 1
ATOM 1654 C C . GLY A 1 219 ? 2.645 -53.969 -27.703 1 95.31 219 GLY A C 1
ATOM 1655 O O . GLY A 1 219 ? 3.775 -54.219 -27.297 1 95.31 219 GLY A O 1
ATOM 1656 N N . ALA A 1 220 ? 2.379 -53.094 -28.656 1 95.69 220 ALA A N 1
ATOM 1657 C CA . ALA A 1 220 ? 3.465 -52.312 -29.281 1 95.69 220 ALA A CA 1
ATOM 1658 C C . ALA A 1 220 ? 4.172 -51.438 -28.266 1 95.69 220 ALA A C 1
ATOM 1660 O O . ALA A 1 220 ? 5.395 -51.281 -28.297 1 95.69 220 ALA A O 1
ATOM 1661 N N . LEU A 1 221 ? 3.426 -50.844 -27.438 1 96.06 221 LEU A N 1
ATOM 1662 C CA . LEU A 1 221 ? 3.998 -50 -26.406 1 96.06 221 LEU A CA 1
ATOM 1663 C C . LEU A 1 221 ? 4.84 -50.781 -25.422 1 96.06 221 LEU A C 1
ATOM 1665 O O . LEU A 1 221 ? 5.902 -50.344 -24.984 1 96.06 221 LEU A O 1
ATOM 1669 N N . ARG A 1 222 ? 4.387 -51.906 -25.016 1 95.75 222 ARG A N 1
ATOM 1670 C CA . ARG A 1 222 ? 5.16 -52.781 -24.125 1 95.75 222 ARG A CA 1
ATOM 1671 C C . ARG A 1 222 ? 6.457 -53.219 -24.797 1 95.75 222 ARG A C 1
ATOM 1673 O O . ARG A 1 222 ? 7.492 -53.344 -24.141 1 95.75 222 ARG A O 1
ATOM 1680 N N . LYS A 1 223 ? 6.398 -53.469 -26.062 1 95.38 223 LYS A N 1
ATOM 1681 C CA . LYS A 1 223 ? 7.605 -53.812 -26.797 1 95.38 223 LYS A CA 1
ATOM 1682 C C . LYS A 1 223 ? 8.586 -52.656 -26.844 1 95.38 223 LYS A C 1
ATOM 1684 O O . LYS A 1 223 ? 9.797 -52.844 -26.688 1 95.38 223 LYS A O 1
ATOM 1689 N N . LEU A 1 224 ? 8.07 -51.562 -27.094 1 96.56 224 LEU A N 1
ATOM 1690 C CA . LEU A 1 224 ? 8.906 -50.344 -27.078 1 96.56 224 LEU A CA 1
ATOM 1691 C C . LEU A 1 224 ? 9.562 -50.188 -25.719 1 96.56 224 LEU A C 1
ATOM 1693 O O . LEU A 1 224 ? 10.758 -49.875 -25.625 1 96.56 224 LEU A O 1
ATOM 1697 N N . HIS A 1 225 ? 8.75 -50.312 -24.688 1 94.88 225 HIS A N 1
ATOM 1698 C CA . HIS A 1 225 ? 9.258 -50.188 -23.328 1 94.88 225 HIS A CA 1
ATOM 1699 C C . HIS A 1 225 ? 10.359 -51.188 -23.047 1 94.88 225 HIS A C 1
ATOM 1701 O O . HIS A 1 225 ? 11.406 -50.844 -22.5 1 94.88 225 HIS A O 1
ATOM 1707 N N . HIS A 1 226 ? 10.18 -52.375 -23.453 1 92.88 226 HIS A N 1
ATOM 1708 C CA . HIS A 1 226 ? 11.141 -53.438 -23.203 1 92.88 226 HIS A CA 1
ATOM 1709 C C . HIS A 1 226 ? 12.414 -53.25 -24.016 1 92.88 226 HIS A C 1
ATOM 1711 O O . HIS A 1 226 ? 13.516 -53.469 -23.516 1 92.88 226 HIS A O 1
ATOM 1717 N N . ALA A 1 227 ? 12.258 -52.781 -25.203 1 93.06 227 ALA A N 1
ATOM 1718 C CA . ALA A 1 227 ? 13.398 -52.656 -26.109 1 93.06 227 ALA A CA 1
ATOM 1719 C C . ALA A 1 227 ? 14.172 -51.375 -25.844 1 93.06 227 ALA A C 1
ATOM 1721 O O . ALA A 1 227 ? 15.391 -51.312 -26.047 1 93.06 227 ALA A O 1
ATOM 1722 N N . GLY A 1 228 ? 13.477 -50.438 -25.484 1 91.38 228 GLY A N 1
ATOM 1723 C CA . GLY A 1 228 ? 14.094 -49.125 -25.453 1 91.38 228 GLY A CA 1
ATOM 1724 C C . GLY A 1 228 ? 14.297 -48.594 -24.047 1 91.38 228 GLY A C 1
ATOM 1725 O O . GLY A 1 228 ? 15.156 -47.75 -23.828 1 91.38 228 GLY A O 1
ATOM 1726 N N . CYS A 1 229 ? 13.562 -48.938 -23.109 1 92.69 229 CYS A N 1
ATOM 1727 C CA . CYS A 1 229 ? 13.562 -48.312 -21.797 1 92.69 229 CYS A CA 1
ATOM 1728 C C . CYS A 1 229 ? 14.359 -49.156 -20.781 1 92.69 229 CYS A C 1
ATOM 1730 O O . CYS A 1 229 ? 14.812 -50.25 -21.109 1 92.69 229 CYS A O 1
ATOM 1732 N N . GLY A 1 230 ? 14.617 -48.5 -19.625 1 91.12 230 GLY A N 1
ATOM 1733 C CA . GLY A 1 230 ? 15.398 -49.125 -18.578 1 91.12 230 GLY A CA 1
ATOM 1734 C C . GLY A 1 230 ? 16.812 -48.594 -18.469 1 91.12 230 GLY A C 1
ATOM 1735 O O . GLY A 1 230 ? 17.062 -47.438 -18.797 1 91.12 230 GLY A O 1
ATOM 1736 N N . VAL A 1 231 ? 17.688 -49.406 -17.859 1 92.12 231 VAL A N 1
ATOM 1737 C CA . VAL A 1 231 ? 19.062 -49 -17.609 1 92.12 231 VAL A CA 1
ATOM 1738 C C . VAL A 1 231 ? 19.969 -49.5 -18.75 1 92.12 231 VAL A C 1
ATOM 1740 O O . VAL A 1 231 ? 19.969 -50.688 -19.078 1 92.12 231 VAL A O 1
ATOM 1743 N N . HIS A 1 232 ? 20.672 -48.562 -19.344 1 92.75 232 HIS A N 1
ATOM 1744 C CA . HIS A 1 232 ? 21.562 -48.906 -20.438 1 92.75 232 HIS A CA 1
ATOM 1745 C C . HIS A 1 232 ? 23 -48.469 -20.125 1 92.75 232 HIS A C 1
ATOM 1747 O O . HIS A 1 232 ? 23.219 -47.5 -19.391 1 92.75 232 HIS A O 1
ATOM 1753 N N . GLU A 1 233 ? 23.906 -49.219 -20.75 1 91.5 233 GLU A N 1
ATOM 1754 C CA . GLU A 1 233 ? 25.281 -48.75 -20.734 1 91.5 233 GLU A CA 1
ATOM 1755 C C . GLU A 1 233 ? 25.438 -47.5 -21.594 1 91.5 233 GLU A C 1
ATOM 1757 O O . GLU A 1 233 ? 24.719 -47.312 -22.578 1 91.5 233 GLU A O 1
ATOM 1762 N N . LEU A 1 234 ? 26.328 -46.688 -21.094 1 91.12 234 LEU A N 1
ATOM 1763 C CA . LEU A 1 234 ? 26.578 -45.469 -21.844 1 91.12 234 LEU A CA 1
ATOM 1764 C C . LEU A 1 234 ? 27.516 -45.75 -23.016 1 91.12 234 LEU A C 1
ATOM 1766 O O . LEU A 1 234 ? 28.719 -45.531 -22.922 1 91.12 234 LEU A O 1
ATOM 1770 N N . ARG A 1 235 ? 26.906 -46.094 -24.188 1 89.06 235 ARG A N 1
ATOM 1771 C CA . ARG A 1 235 ? 27.641 -46.375 -25.422 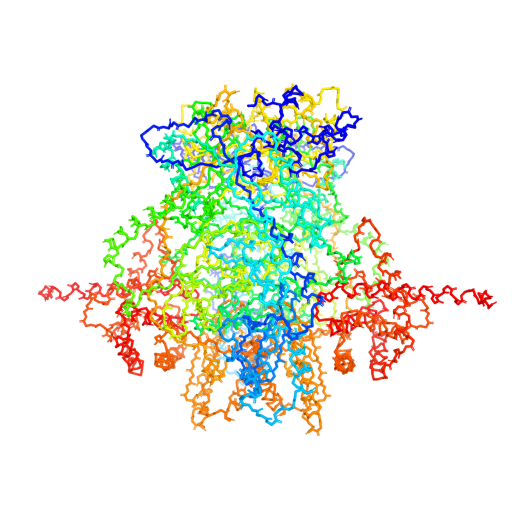1 89.06 235 ARG A CA 1
ATOM 1772 C C . ARG A 1 235 ? 27.078 -45.594 -26.594 1 89.06 235 ARG A C 1
ATOM 1774 O O . ARG A 1 235 ? 25.875 -45.281 -26.625 1 89.06 235 ARG A O 1
ATOM 1781 N N . PRO A 1 236 ? 27.859 -45.344 -27.531 1 85.31 236 PRO A N 1
ATOM 1782 C CA . PRO A 1 236 ? 27.422 -44.5 -28.656 1 85.31 236 PRO A CA 1
ATOM 1783 C C . PRO A 1 236 ? 26.297 -45.156 -29.469 1 85.31 236 PRO A C 1
ATOM 1785 O O . PRO A 1 236 ? 25.578 -44.438 -30.188 1 85.31 236 PRO A O 1
ATOM 1788 N N . ASP A 1 237 ? 26.141 -46.406 -29.359 1 88.38 237 ASP A N 1
ATOM 1789 C CA . ASP A 1 237 ? 25.141 -47.094 -30.156 1 88.38 237 ASP A CA 1
ATOM 1790 C C . ASP A 1 237 ? 23.75 -46.969 -29.516 1 88.38 237 ASP A C 1
ATOM 1792 O O . ASP A 1 237 ? 22.766 -47.469 -30.078 1 88.38 237 ASP A O 1
ATOM 1796 N N . LEU A 1 238 ? 23.734 -46.438 -28.328 1 91.5 238 LEU A N 1
ATOM 1797 C CA . LEU A 1 238 ? 22.484 -46.281 -27.609 1 91.5 238 LEU A CA 1
ATOM 1798 C C . LEU A 1 238 ? 21.453 -45.562 -28.469 1 91.5 238 LEU A C 1
ATOM 1800 O O . LEU A 1 238 ? 20.281 -45.969 -28.516 1 91.5 238 LEU A O 1
ATOM 1804 N N . LEU A 1 239 ? 21.812 -44.469 -29.141 1 91.75 239 LEU A N 1
ATOM 1805 C CA . LEU A 1 239 ? 20.906 -43.688 -29.969 1 91.75 239 LEU A CA 1
ATOM 1806 C C . LEU A 1 239 ? 20.281 -44.531 -31.062 1 91.75 239 LEU A C 1
ATOM 1808 O O . LEU A 1 239 ? 19.062 -44.469 -31.297 1 91.75 239 LEU A O 1
ATOM 1812 N N . GLY A 1 240 ? 21.078 -45.281 -31.75 1 91.25 240 GLY A N 1
ATOM 1813 C CA . GLY A 1 240 ? 20.578 -46.188 -32.781 1 91.25 240 GLY A CA 1
ATOM 1814 C C . GLY A 1 240 ? 19.594 -47.219 -32.281 1 91.25 240 GLY A C 1
ATOM 1815 O O . GLY A 1 240 ? 18.594 -47.5 -32.938 1 91.25 240 GLY A O 1
ATOM 1816 N N . ARG A 1 241 ? 19.844 -47.719 -31.141 1 92.56 241 ARG A N 1
ATOM 1817 C CA . ARG A 1 241 ? 18.969 -48.688 -30.531 1 92.56 241 ARG A CA 1
ATOM 1818 C C . ARG A 1 241 ? 17.609 -48.094 -30.188 1 92.56 241 ARG A C 1
ATOM 1820 O O . ARG A 1 241 ? 16.562 -48.688 -30.438 1 92.56 241 ARG A O 1
ATOM 1827 N N . LEU A 1 242 ? 17.672 -46.906 -29.609 1 94.88 242 LEU A N 1
ATOM 1828 C CA . LEU A 1 242 ? 16.438 -46.219 -29.234 1 94.88 242 LEU A CA 1
ATOM 1829 C C . LEU A 1 242 ? 15.617 -45.875 -30.469 1 94.88 242 LEU A C 1
ATOM 1831 O O . LEU A 1 242 ? 14.391 -46.031 -30.469 1 94.88 242 LEU A O 1
ATOM 1835 N N . ASP A 1 243 ? 16.297 -45.469 -31.547 1 93.31 243 ASP A N 1
ATOM 1836 C CA . ASP A 1 243 ? 15.617 -45.156 -32.781 1 93.31 243 ASP A CA 1
ATOM 1837 C C . ASP A 1 243 ? 14.945 -46.375 -33.406 1 93.31 243 ASP A C 1
ATOM 1839 O O . ASP A 1 243 ? 13.812 -46.281 -33.875 1 93.31 243 ASP A O 1
ATOM 1843 N N . SER A 1 244 ? 15.648 -47.406 -33.375 1 94.56 244 SER A N 1
ATOM 1844 C CA . SER A 1 244 ? 15.109 -48.625 -33.906 1 94.56 244 SER A CA 1
ATOM 1845 C C . SER A 1 244 ? 13.875 -49.094 -33.156 1 94.56 244 SER A C 1
ATOM 1847 O O . SER A 1 244 ? 12.875 -49.5 -33.75 1 94.56 244 SER A O 1
ATOM 1849 N N . ALA A 1 245 ? 14.023 -49.125 -31.859 1 95.38 245 ALA A N 1
ATOM 1850 C CA . ALA A 1 245 ? 12.891 -49.5 -31.016 1 95.38 245 ALA A CA 1
ATOM 1851 C C . ALA A 1 245 ? 11.688 -48.594 -31.281 1 95.38 245 ALA A C 1
ATOM 1853 O O . ALA A 1 245 ? 10.555 -49.062 -31.375 1 95.38 245 ALA A O 1
ATOM 1854 N N . TRP A 1 246 ? 11.867 -47.25 -31.422 1 96.31 246 TRP A N 1
ATOM 1855 C CA . TRP A 1 246 ? 10.812 -46.281 -31.656 1 96.31 246 TRP A CA 1
ATOM 1856 C C . TRP A 1 246 ? 10.141 -46.531 -33 1 96.31 246 TRP A C 1
ATOM 1858 O O . TRP A 1 246 ? 8.914 -46.469 -33.125 1 96.31 246 TRP A O 1
ATOM 1868 N N . GLN A 1 247 ? 10.93 -46.812 -34.031 1 94.56 247 GLN A N 1
ATOM 1869 C CA . GLN A 1 247 ? 10.406 -47.031 -35.375 1 94.56 247 GLN A CA 1
ATOM 1870 C C . GLN A 1 247 ? 9.555 -48.312 -35.406 1 94.56 247 GLN A C 1
ATOM 1872 O O . GLN A 1 247 ? 8.5 -48.312 -36.062 1 94.56 247 GLN A O 1
ATOM 1877 N N . ALA A 1 248 ? 9.984 -49.25 -34.75 1 94.31 248 ALA A N 1
ATOM 1878 C CA . ALA A 1 248 ? 9.219 -50.5 -34.688 1 94.31 248 ALA A CA 1
ATOM 1879 C C . ALA A 1 248 ? 7.855 -50.281 -34.062 1 94.31 248 ALA A C 1
ATOM 1881 O O . ALA A 1 248 ? 6.844 -50.781 -34.531 1 94.31 248 ALA A O 1
ATOM 1882 N N . ALA A 1 249 ? 7.855 -49.562 -33 1 95.06 249 ALA A N 1
ATOM 1883 C CA . ALA A 1 249 ? 6.594 -49.281 -32.312 1 95.06 249 ALA A CA 1
ATOM 1884 C C . ALA A 1 249 ? 5.711 -48.375 -33.188 1 95.06 249 ALA A C 1
ATOM 1886 O O . ALA A 1 249 ? 4.484 -48.531 -33.188 1 95.06 249 ALA A O 1
ATOM 1887 N N . GLY A 1 250 ? 6.312 -47.438 -33.906 1 93.94 250 GLY A N 1
ATOM 1888 C CA . GLY A 1 250 ? 5.594 -46.5 -34.75 1 93.94 250 GLY A CA 1
ATOM 1889 C C . GLY A 1 250 ? 4.824 -47.188 -35.875 1 93.94 250 GLY A C 1
ATOM 1890 O O . GLY A 1 250 ? 3.859 -46.625 -36.406 1 93.94 250 GLY A O 1
ATOM 1891 N N . GLU A 1 251 ? 5.184 -48.312 -36.25 1 91.38 251 GLU A N 1
ATOM 1892 C CA . GLU A 1 251 ? 4.484 -49.062 -37.281 1 91.38 251 GLU A CA 1
ATOM 1893 C C . GLU A 1 251 ? 3.1 -49.5 -36.812 1 91.38 251 GLU A C 1
ATOM 1895 O O . GLU A 1 251 ? 2.182 -49.656 -37.625 1 91.38 251 GLU A O 1
ATOM 1900 N N . HIS A 1 252 ? 2.979 -49.656 -35.531 1 90.5 252 HIS A N 1
ATOM 1901 C CA . HIS A 1 252 ? 1.723 -50.125 -34.969 1 90.5 252 HIS A CA 1
ATOM 1902 C C . HIS A 1 252 ? 0.975 -49 -34.25 1 90.5 252 HIS A C 1
ATOM 1904 O O . HIS A 1 252 ? -0.221 -49.125 -33.969 1 90.5 252 HIS A O 1
ATOM 1910 N N . ILE A 1 253 ? 1.679 -47.969 -33.906 1 94.38 253 ILE A N 1
ATOM 1911 C CA . ILE A 1 253 ? 1.084 -46.812 -33.25 1 94.38 253 ILE A CA 1
ATOM 1912 C C . ILE A 1 253 ? 1.362 -45.531 -34.062 1 94.38 253 ILE A C 1
ATOM 1914 O O . ILE A 1 253 ? 2.338 -44.844 -33.812 1 94.38 253 ILE A O 1
ATOM 1918 N N . PRO A 1 254 ? 0.524 -45.156 -34.906 1 89.88 254 PRO A N 1
ATOM 1919 C CA . PRO A 1 254 ? 0.753 -44 -35.812 1 89.88 254 PRO A CA 1
ATOM 1920 C C . PRO A 1 254 ? 1.058 -42.719 -35.062 1 89.88 254 PRO A C 1
ATOM 1922 O O . PRO A 1 254 ? 1.808 -41.875 -35.562 1 89.88 254 PRO A O 1
ATOM 1925 N N . ALA A 1 255 ? 0.521 -42.531 -33.938 1 91.12 255 ALA A N 1
ATOM 1926 C CA . ALA A 1 255 ? 0.716 -41.312 -33.156 1 91.12 255 ALA A CA 1
ATOM 1927 C C . ALA A 1 255 ? 2.189 -41.094 -32.812 1 91.12 255 ALA A C 1
ATOM 1929 O O . ALA A 1 255 ? 2.621 -39.969 -32.562 1 91.12 255 ALA A O 1
ATOM 1930 N N . LEU A 1 256 ? 3.014 -42.094 -32.812 1 93.81 256 LEU A N 1
ATOM 1931 C CA . LEU A 1 256 ? 4.434 -42 -32.5 1 93.81 256 LEU A CA 1
ATOM 1932 C C . LEU A 1 256 ? 5.242 -41.562 -33.688 1 93.81 256 LEU A C 1
ATOM 1934 O O . LEU A 1 256 ? 6.328 -41 -33.531 1 93.81 256 LEU A O 1
ATOM 1938 N N . ALA A 1 257 ? 4.801 -41.812 -34.906 1 88.25 257 ALA A N 1
ATOM 1939 C CA . ALA A 1 257 ? 5.566 -41.594 -36.125 1 88.25 257 ALA A CA 1
ATOM 1940 C C . ALA A 1 257 ? 5.926 -40.125 -36.312 1 88.25 257 ALA A C 1
ATOM 1942 O O . ALA A 1 257 ? 7.012 -39.781 -36.781 1 88.25 257 ALA A O 1
ATOM 1943 N N . GLY A 1 258 ? 5.109 -39.188 -35.906 1 84.88 258 GLY A N 1
ATOM 1944 C CA . GLY A 1 258 ? 5.391 -37.781 -36.156 1 84.88 258 GLY A CA 1
ATOM 1945 C C . GLY A 1 258 ? 6.102 -37.125 -35 1 84.88 258 GLY A C 1
ATOM 1946 O O . GLY A 1 258 ? 6.395 -35.938 -35.062 1 84.88 258 GLY A O 1
ATOM 1947 N N . THR A 1 259 ? 6.672 -37.875 -34.062 1 91.5 259 THR A N 1
ATOM 1948 C CA . THR A 1 259 ? 7.309 -37.281 -32.906 1 91.5 259 THR A CA 1
ATOM 1949 C C . THR A 1 259 ? 8.781 -37 -33.188 1 91.5 259 THR A C 1
ATOM 1951 O O . THR A 1 259 ? 9.516 -37.844 -33.656 1 91.5 259 THR A O 1
ATOM 1954 N N . LYS A 1 260 ? 9.234 -35.812 -32.875 1 90.88 260 LYS A N 1
ATOM 1955 C CA . LYS A 1 260 ? 10.633 -35.406 -33.062 1 90.88 260 LYS A CA 1
ATOM 1956 C C . LYS A 1 260 ? 11.547 -36.281 -32.188 1 90.88 260 LYS A C 1
ATOM 1958 O O . LYS A 1 260 ? 11.172 -36.625 -31.062 1 90.88 260 LYS A O 1
ATOM 1963 N N . GLN A 1 261 ? 12.711 -36.531 -32.688 1 88.88 261 GLN A N 1
ATOM 1964 C CA . GLN A 1 261 ? 13.648 -37.438 -32 1 88.88 261 GLN A CA 1
ATOM 1965 C C . GLN A 1 261 ? 13.922 -36.969 -30.578 1 88.88 261 GLN A C 1
ATOM 1967 O O . GLN A 1 261 ? 13.961 -37.781 -29.656 1 88.88 261 GLN A O 1
ATOM 1972 N N . ALA A 1 262 ? 14.047 -35.656 -30.391 1 89.25 262 ALA A N 1
ATOM 1973 C CA . ALA A 1 262 ? 14.398 -35.094 -29.094 1 89.25 262 ALA A CA 1
ATOM 1974 C C . ALA A 1 262 ? 13.234 -35.188 -28.109 1 89.25 262 ALA A C 1
ATOM 1976 O O . ALA A 1 262 ? 13.406 -34.938 -26.906 1 89.25 262 ALA A O 1
ATOM 1977 N N . GLN A 1 263 ? 12.07 -35.594 -28.5 1 93.25 263 GLN A N 1
ATOM 1978 C CA . GLN A 1 263 ? 10.867 -35.625 -27.672 1 93.25 263 GLN A CA 1
ATOM 1979 C C . GLN A 1 263 ? 10.359 -37.062 -27.469 1 93.25 263 GLN A C 1
ATOM 1981 O O . GLN A 1 263 ? 9.242 -37.25 -26.984 1 93.25 263 GLN A O 1
ATOM 1986 N N . ARG A 1 264 ? 11.172 -38 -27.859 1 95.25 264 ARG A N 1
ATOM 1987 C CA . ARG A 1 264 ? 10.734 -39.375 -27.859 1 95.25 264 ARG A CA 1
ATOM 1988 C C . ARG A 1 264 ? 10.945 -40.031 -26.484 1 95.25 264 ARG A C 1
ATOM 1990 O O . ARG A 1 264 ? 10.078 -40.719 -25.984 1 95.25 264 ARG A O 1
ATOM 1997 N N . PHE A 1 265 ? 12.094 -39.719 -25.891 1 95.25 265 PHE A N 1
ATOM 1998 C CA . PHE A 1 265 ? 12.469 -40.375 -24.641 1 95.25 265 PHE A CA 1
ATOM 1999 C C . PHE A 1 265 ? 12.914 -39.344 -23.594 1 95.25 265 PHE A C 1
ATOM 2001 O O . PHE A 1 265 ? 13.344 -38.25 -23.953 1 95.25 265 PHE A O 1
ATOM 2008 N N . ASP A 1 266 ? 12.625 -39.625 -22.391 1 95.06 266 ASP A N 1
ATOM 2009 C CA . ASP A 1 266 ? 13.273 -38.969 -21.266 1 95.06 266 ASP A CA 1
ATOM 2010 C C . ASP A 1 266 ? 14.508 -39.75 -20.812 1 95.06 266 ASP A C 1
ATOM 2012 O O . ASP A 1 266 ? 14.398 -40.875 -20.312 1 95.06 266 ASP A O 1
ATOM 2016 N N . VAL A 1 267 ? 15.672 -39.156 -21 1 94.06 267 VAL A N 1
ATOM 2017 C CA . VAL A 1 267 ? 16.938 -39.844 -20.703 1 94.06 267 VAL A CA 1
ATOM 2018 C C . VAL A 1 267 ? 17.609 -39.156 -19.5 1 94.06 267 VAL A C 1
ATOM 2020 O O . VAL A 1 267 ? 17.734 -37.938 -19.469 1 94.06 267 VAL A O 1
ATOM 2023 N N . GLN A 1 268 ? 18.016 -40.031 -18.547 1 92.94 268 GLN A N 1
ATOM 2024 C CA . GLN A 1 268 ? 18.719 -39.531 -17.359 1 92.94 268 GLN A CA 1
ATOM 2025 C C . GLN A 1 268 ? 20.062 -40.25 -17.203 1 92.94 268 GLN A C 1
ATOM 2027 O O . GLN A 1 268 ? 20.172 -41.438 -17.484 1 92.94 268 GLN A O 1
ATOM 2032 N N . LEU A 1 269 ? 21 -39.5 -16.766 1 93.31 269 LEU A N 1
ATOM 2033 C CA . LEU A 1 269 ? 22.344 -40.062 -16.562 1 93.31 269 LEU A CA 1
ATOM 2034 C C . LEU A 1 269 ? 22.562 -40.375 -15.078 1 93.31 269 LEU A C 1
ATOM 2036 O O . LEU A 1 269 ? 22.453 -39.5 -14.227 1 93.31 269 LEU A O 1
ATOM 2040 N N . ALA A 1 270 ? 22.812 -41.688 -14.781 1 92.38 270 ALA A N 1
ATOM 2041 C CA . ALA A 1 270 ? 23.188 -42.125 -13.445 1 92.38 270 ALA A CA 1
ATOM 2042 C C . ALA A 1 270 ? 24.703 -42.281 -13.344 1 92.38 270 ALA A C 1
ATOM 2044 O O . ALA A 1 270 ? 25.281 -43.125 -14.031 1 92.38 270 ALA A O 1
ATOM 2045 N N . LEU A 1 271 ? 25.297 -41.531 -12.484 1 92.69 271 LEU A N 1
ATOM 2046 C CA . LEU A 1 271 ? 26.75 -41.562 -12.328 1 92.69 271 LEU A CA 1
ATOM 2047 C C . LEU A 1 271 ? 27.156 -42.719 -11.422 1 92.69 271 LEU A C 1
ATOM 2049 O O . LEU A 1 271 ? 26.516 -42.969 -10.398 1 92.69 271 LEU A O 1
ATOM 2053 N N . GLY A 1 272 ? 28.188 -43.406 -11.805 1 89.31 272 GLY A N 1
ATOM 2054 C CA . GLY A 1 272 ? 28.672 -44.531 -11.047 1 89.31 272 GLY A CA 1
ATOM 2055 C C . GLY A 1 272 ? 29.656 -44.156 -9.961 1 89.31 272 GLY A C 1
ATOM 2056 O O . GLY A 1 272 ? 30.719 -44.75 -9.844 1 89.31 272 GLY A O 1
ATOM 2057 N N . MET A 1 273 ? 29.328 -43.125 -9.219 1 88.38 273 MET A N 1
ATOM 2058 C CA . MET A 1 273 ? 30.234 -42.688 -8.164 1 88.38 273 MET A CA 1
ATOM 2059 C C . MET A 1 273 ? 30.203 -43.656 -6.992 1 88.38 273 MET A C 1
ATOM 2061 O O . MET A 1 273 ? 29.125 -44.094 -6.566 1 88.38 273 MET A O 1
ATOM 2065 N N . THR A 1 274 ? 31.422 -44.281 -6.637 1 78.06 274 THR A N 1
ATOM 2066 C CA . THR A 1 274 ? 31.516 -45.188 -5.5 1 78.06 274 THR A CA 1
ATOM 2067 C C . THR A 1 274 ? 32.062 -44.469 -4.277 1 78.06 274 THR A C 1
ATOM 2069 O O . THR A 1 274 ? 33.062 -43.75 -4.367 1 78.06 274 THR A O 1
ATOM 2072 N N . ALA A 1 275 ? 31.422 -44.406 -3.143 1 82.94 275 ALA A N 1
ATOM 2073 C CA . ALA A 1 275 ? 31.859 -43.938 -1.829 1 82.94 275 ALA A CA 1
ATOM 2074 C C . ALA A 1 275 ? 31.984 -42.406 -1.8 1 82.94 275 ALA A C 1
ATOM 2076 O O . ALA A 1 275 ? 32.938 -41.875 -1.251 1 82.94 275 ALA A O 1
ATOM 2077 N N . ALA A 1 276 ? 31.141 -41.656 -2.598 1 91.88 276 ALA A N 1
ATOM 2078 C CA . ALA A 1 276 ? 31.172 -40.219 -2.602 1 91.88 276 ALA A CA 1
ATOM 2079 C C . ALA A 1 276 ? 30.703 -39.656 -1.26 1 91.88 276 ALA A C 1
ATOM 2081 O O . ALA A 1 276 ? 29.719 -40.094 -0.699 1 91.88 276 ALA A O 1
ATOM 2082 N N . THR A 1 277 ? 31.438 -38.688 -0.65 1 95.44 277 THR A N 1
ATOM 2083 C CA . THR A 1 277 ? 31.109 -38.125 0.659 1 95.44 277 THR A CA 1
ATOM 2084 C C . THR A 1 277 ? 31.125 -36.594 0.613 1 95.44 277 THR A C 1
ATOM 2086 O O . THR A 1 277 ? 31.938 -36 -0.08 1 95.44 277 THR A O 1
ATOM 2089 N N . LEU A 1 278 ? 30.203 -36.031 1.283 1 96.31 278 LEU A N 1
ATOM 2090 C CA . LEU A 1 278 ? 30.172 -34.594 1.579 1 96.31 278 LEU A CA 1
ATOM 2091 C C . LEU A 1 278 ? 30.531 -34.344 3.037 1 96.31 278 LEU A C 1
ATOM 2093 O O . LEU A 1 278 ? 30.031 -35 3.938 1 96.31 278 LEU A O 1
ATOM 2097 N N . ASP A 1 279 ? 31.391 -33.406 3.334 1 96.75 279 ASP A N 1
ATOM 2098 C CA . ASP A 1 279 ? 31.875 -33.156 4.688 1 96.75 279 ASP A CA 1
ATOM 2099 C C . ASP A 1 279 ? 30.812 -32.469 5.535 1 96.75 279 ASP A C 1
ATOM 2101 O O . ASP A 1 279 ? 30.047 -31.656 5.027 1 96.75 279 ASP A O 1
ATOM 2105 N N . HIS A 1 280 ? 30.781 -32.719 6.82 1 96.31 280 HIS A N 1
ATOM 2106 C CA . HIS A 1 280 ? 29.844 -32.156 7.773 1 96.31 280 HIS A CA 1
ATOM 2107 C C . HIS A 1 280 ? 29.984 -30.656 7.859 1 96.31 280 HIS A C 1
ATOM 2109 O O . HIS A 1 280 ? 28.984 -29.938 8.055 1 96.31 280 HIS A O 1
ATOM 2115 N N . ARG A 1 281 ? 31.094 -30.203 7.73 1 96 281 ARG A N 1
ATOM 2116 C CA . ARG A 1 281 ? 31.359 -28.781 7.852 1 96 281 ARG A CA 1
ATOM 2117 C C . ARG A 1 281 ? 30.562 -27.984 6.828 1 96 281 ARG A C 1
ATOM 2119 O O . ARG A 1 281 ? 29.922 -26.984 7.172 1 96 281 ARG A O 1
ATOM 2126 N N . THR A 1 282 ? 30.609 -28.438 5.613 1 97.06 282 THR A N 1
ATOM 2127 C CA . THR A 1 282 ? 29.859 -27.766 4.551 1 97.06 282 THR A CA 1
ATOM 2128 C C . THR A 1 282 ? 28.359 -27.781 4.852 1 97.06 282 THR A C 1
ATOM 2130 O O . THR A 1 282 ? 27.672 -26.781 4.656 1 97.06 282 THR A O 1
ATOM 2133 N N . VAL A 1 283 ? 27.875 -28.844 5.355 1 96.25 283 VAL A N 1
ATOM 2134 C CA . VAL A 1 283 ? 26.453 -29 5.668 1 96.25 283 VAL A CA 1
ATOM 2135 C C . VAL A 1 283 ? 26.062 -28.016 6.773 1 96.25 283 VAL A C 1
ATOM 2137 O O . VAL A 1 283 ? 25.031 -27.359 6.676 1 96.25 283 VAL A O 1
ATOM 2140 N N . ASP A 1 284 ? 26.859 -27.922 7.758 1 96.31 284 ASP A N 1
ATOM 2141 C CA . ASP A 1 284 ? 26.594 -27.016 8.883 1 96.31 284 ASP A CA 1
ATOM 2142 C C . ASP A 1 284 ? 26.609 -25.562 8.438 1 96.31 284 ASP A C 1
ATOM 2144 O O . ASP A 1 284 ? 25.766 -24.766 8.883 1 96.31 284 ASP A O 1
ATOM 2148 N N . GLU A 1 285 ? 27.547 -25.281 7.617 1 97.19 285 GLU A N 1
ATOM 2149 C CA . GLU A 1 285 ? 27.625 -23.906 7.098 1 97.19 285 GLU A CA 1
ATOM 2150 C C . GLU A 1 285 ? 26.391 -23.547 6.301 1 97.19 285 GLU A C 1
ATOM 2152 O O . GLU A 1 285 ? 25.875 -22.438 6.418 1 97.19 285 GLU A O 1
ATOM 2157 N N . LEU A 1 286 ? 25.906 -24.453 5.508 1 97.19 286 LEU A N 1
ATOM 2158 C CA . LEU A 1 286 ? 24.703 -24.219 4.711 1 97.19 286 LEU A CA 1
ATOM 2159 C C . LEU A 1 286 ? 23.484 -24.047 5.605 1 97.19 286 LEU A C 1
ATOM 2161 O O . LEU A 1 286 ? 22.656 -23.156 5.375 1 97.19 286 LEU A O 1
ATOM 2165 N N . ARG A 1 287 ? 23.375 -24.859 6.598 1 95.38 287 ARG A N 1
ATOM 2166 C CA . ARG A 1 287 ? 22.266 -24.781 7.547 1 95.38 287 ARG A CA 1
ATOM 2167 C C . ARG A 1 287 ? 22.25 -23.422 8.25 1 95.38 287 ARG A C 1
ATOM 2169 O O . ARG A 1 287 ? 21.203 -22.766 8.336 1 95.38 287 ARG A O 1
ATOM 2176 N N . ASP A 1 288 ? 23.359 -23 8.68 1 95.81 288 ASP A N 1
ATOM 2177 C CA . ASP A 1 288 ? 23.484 -21.719 9.367 1 95.81 288 ASP A CA 1
ATOM 2178 C C . ASP A 1 288 ? 23.109 -20.562 8.445 1 95.81 288 ASP A C 1
ATOM 2180 O O . ASP A 1 288 ? 22.453 -19.625 8.875 1 95.81 288 ASP A O 1
ATOM 2184 N N . THR A 1 289 ? 23.547 -20.656 7.262 1 96.56 289 THR A N 1
ATOM 2185 C CA . THR A 1 289 ? 23.266 -19.625 6.277 1 96.56 289 THR A CA 1
ATOM 2186 C C . THR A 1 289 ? 21.766 -19.516 6.035 1 96.56 289 THR A C 1
ATOM 2188 O O . THR A 1 289 ? 21.219 -18.406 5.941 1 96.56 289 THR A O 1
ATOM 2191 N N . VAL A 1 290 ? 21.094 -20.609 5.945 1 95.31 290 VAL A N 1
ATOM 2192 C CA . VAL A 1 290 ? 19.641 -20.625 5.715 1 95.31 290 VAL A CA 1
ATOM 2193 C C . VAL A 1 290 ? 18.922 -19.953 6.875 1 95.31 290 VAL A C 1
ATOM 2195 O O . VAL A 1 290 ? 17.953 -19.234 6.668 1 95.31 290 VAL A O 1
ATOM 2198 N N . LEU A 1 291 ? 19.391 -20.141 8.086 1 94.5 291 LEU A N 1
ATOM 2199 C CA . LEU A 1 291 ? 18.797 -19.516 9.266 1 94.5 291 LEU A CA 1
ATOM 2200 C C . LEU A 1 291 ? 18.969 -18 9.219 1 94.5 291 LEU A C 1
ATOM 2202 O O . LEU A 1 291 ? 18.062 -17.266 9.602 1 94.5 291 LEU A O 1
ATOM 2206 N N . ARG A 1 292 ? 20.078 -17.562 8.734 1 94.31 292 ARG A N 1
ATOM 2207 C CA . ARG A 1 292 ? 20.328 -16.125 8.633 1 94.31 292 ARG A CA 1
ATOM 2208 C C . ARG A 1 292 ? 19.469 -15.492 7.551 1 94.31 292 ARG A C 1
ATOM 2210 O O . ARG A 1 292 ? 18.953 -14.383 7.727 1 94.31 292 ARG A O 1
ATOM 2217 N N . LEU A 1 293 ? 19.328 -16.188 6.449 1 93.69 293 LEU A N 1
ATOM 2218 C CA . LEU A 1 293 ? 18.5 -15.68 5.371 1 93.69 293 LEU A CA 1
ATOM 2219 C C . LEU A 1 293 ? 17.031 -15.633 5.793 1 93.69 293 LEU A C 1
ATOM 2221 O O . LEU A 1 293 ? 16.297 -14.742 5.387 1 93.69 293 LEU A O 1
ATOM 2225 N N . ALA A 1 294 ? 16.625 -16.594 6.547 1 91.81 294 ALA A N 1
ATOM 2226 C CA . ALA A 1 294 ? 15.25 -16.609 7.059 1 91.81 294 ALA A CA 1
ATOM 2227 C C . ALA A 1 294 ? 14.977 -15.391 7.922 1 91.81 294 ALA A C 1
ATOM 2229 O O . ALA A 1 294 ? 13.898 -14.797 7.84 1 91.81 294 ALA A O 1
ATOM 2230 N N . ALA A 1 295 ? 15.945 -15.023 8.656 1 89.5 295 ALA A N 1
ATOM 2231 C CA . ALA A 1 295 ? 15.812 -13.844 9.516 1 89.5 295 ALA A CA 1
ATOM 2232 C C . ALA A 1 295 ? 15.773 -12.562 8.695 1 89.5 295 ALA A C 1
ATOM 2234 O O . ALA A 1 295 ? 15.07 -11.609 9.047 1 89.5 295 ALA A O 1
ATOM 2235 N N . LEU A 1 296 ? 16.516 -12.484 7.672 1 87.12 296 LEU A N 1
ATOM 2236 C CA . LEU A 1 296 ? 16.594 -11.305 6.816 1 87.12 296 LEU A CA 1
ATOM 2237 C C . LEU A 1 296 ? 15.305 -11.117 6.031 1 87.12 296 LEU A C 1
ATOM 2239 O O . LEU A 1 296 ? 14.898 -9.984 5.766 1 87.12 296 LEU A O 1
ATOM 2243 N N . SER A 1 297 ? 14.703 -12.07 5.449 1 76 297 SER A N 1
ATOM 2244 C CA . SER A 1 297 ? 13.5 -11.984 4.637 1 76 297 SER A CA 1
ATOM 2245 C C . SER A 1 297 ? 12.281 -11.664 5.488 1 76 297 SER A C 1
ATOM 2247 O O . SER A 1 297 ? 11.266 -11.18 4.977 1 76 297 SER A O 1
ATOM 2249 N N . GLY A 1 298 ? 12.492 -11.273 6.82 1 60.38 298 GLY A N 1
ATOM 2250 C CA . GLY A 1 298 ? 11.367 -10.938 7.68 1 60.38 298 GLY A CA 1
ATOM 2251 C C . GLY A 1 298 ? 10.211 -11.922 7.559 1 60.38 298 GLY A C 1
ATOM 2252 O O . GLY A 1 298 ? 10.07 -12.594 6.539 1 60.38 298 GLY A O 1
ATOM 2253 N N . GLY A 1 299 ? 9.898 -12.688 8.711 1 52.25 299 GLY A N 1
ATOM 2254 C CA . GLY A 1 299 ? 8.781 -13.609 8.875 1 52.25 299 GLY A CA 1
ATOM 2255 C C . GLY A 1 299 ? 7.836 -13.617 7.691 1 52.25 299 GLY A C 1
ATOM 2256 O O . GLY A 1 299 ? 6.879 -14.391 7.66 1 52.25 299 GLY A O 1
ATOM 2257 N N . ASN A 1 300 ? 7.676 -12.367 7.117 1 45.56 300 ASN A N 1
ATOM 2258 C CA . ASN A 1 300 ? 6.66 -12.383 6.07 1 45.56 300 ASN A CA 1
ATOM 2259 C C . ASN A 1 300 ? 7.137 -13.141 4.836 1 45.56 300 ASN A C 1
ATOM 2261 O O . ASN A 1 300 ? 8.227 -12.891 4.324 1 45.56 300 ASN A O 1
ATOM 2265 N N . GLY A 1 301 ? 7.121 -14.367 4.855 1 42.94 301 GLY A N 1
ATOM 2266 C CA . GLY A 1 301 ? 7.406 -15.188 3.686 1 42.94 301 GLY A CA 1
ATOM 2267 C C . GLY A 1 301 ? 7.672 -14.367 2.436 1 42.94 301 GLY A C 1
ATOM 2268 O O . GLY A 1 301 ? 6.895 -13.477 2.096 1 42.94 301 GLY A O 1
ATOM 2269 N N . GLY A 1 302 ? 8.938 -13.969 2.193 1 40.31 302 GLY A N 1
ATOM 2270 C CA . GLY A 1 302 ? 9.539 -13.312 1.04 1 40.31 302 GLY A CA 1
ATOM 2271 C C . GLY A 1 302 ? 8.781 -13.578 -0.25 1 40.31 302 GLY A C 1
ATOM 2272 O O . GLY A 1 302 ? 9.078 -14.539 -0.96 1 40.31 302 GLY A O 1
ATOM 2273 N N . ASP A 1 303 ? 7.605 -13.352 -0.298 1 41.53 303 ASP A N 1
ATOM 2274 C CA . ASP A 1 303 ? 7.258 -13.375 -1.716 1 41.53 303 ASP A CA 1
ATOM 2275 C C . ASP A 1 303 ? 8.219 -12.508 -2.529 1 41.53 303 ASP A C 1
ATOM 2277 O O . ASP A 1 303 ? 7.941 -11.328 -2.779 1 41.53 303 ASP A O 1
ATOM 2281 N N . GLY A 1 304 ? 9.445 -12.461 -2.164 1 39.69 304 GLY A N 1
ATOM 2282 C CA . GLY A 1 304 ? 10.484 -11.742 -2.891 1 39.69 304 GLY A CA 1
ATOM 2283 C C . GLY A 1 304 ? 10.258 -11.727 -4.391 1 39.69 304 GLY A C 1
ATOM 2284 O O . GLY A 1 304 ? 11.055 -11.164 -5.137 1 39.69 304 GLY A O 1
ATOM 2285 N N . LEU A 1 305 ? 9.828 -12.836 -4.891 1 43.81 305 LEU A N 1
ATOM 2286 C CA . LEU A 1 305 ? 9.797 -12.758 -6.348 1 43.81 305 LEU A CA 1
ATOM 2287 C C . LEU A 1 305 ? 8.742 -11.766 -6.816 1 43.81 305 LEU A C 1
ATOM 2289 O O . LEU A 1 305 ? 7.695 -11.609 -6.176 1 43.81 305 LEU A O 1
ATOM 2293 N N . GLU A 1 306 ? 9.297 -10.812 -7.422 1 48.28 306 GLU A N 1
ATOM 2294 C CA . GLU A 1 306 ? 8.406 -9.859 -8.086 1 48.28 306 GLU A CA 1
ATOM 2295 C C . GLU A 1 306 ? 7.047 -10.484 -8.375 1 48.28 306 GLU A C 1
ATOM 2297 O O . GLU A 1 306 ? 6.969 -11.555 -8.984 1 48.28 306 GLU A O 1
ATOM 2302 N N . ALA A 1 307 ? 6.121 -10.094 -7.766 1 51.88 307 ALA A N 1
ATOM 2303 C CA . ALA A 1 307 ? 4.75 -10.562 -7.957 1 51.88 307 ALA A CA 1
ATOM 2304 C C . ALA A 1 307 ? 4.391 -10.609 -9.438 1 51.88 307 ALA A C 1
ATOM 2306 O O . ALA A 1 307 ? 4.438 -9.586 -10.125 1 51.88 307 ALA A O 1
ATOM 2307 N N . VAL A 1 308 ? 4.48 -11.836 -10.047 1 57.97 308 VAL A N 1
ATOM 2308 C CA . VAL A 1 308 ? 3.898 -12.047 -11.375 1 57.97 308 VAL A CA 1
ATOM 2309 C C . VAL A 1 308 ? 2.375 -12.047 -11.273 1 57.97 308 VAL A C 1
ATOM 2311 O O . VAL A 1 308 ? 1.793 -12.812 -10.5 1 57.97 308 VAL A O 1
ATOM 2314 N N . PRO A 1 309 ? 1.699 -11.039 -11.711 1 60.28 309 PRO A N 1
ATOM 2315 C CA . PRO A 1 309 ? 0.247 -10.898 -11.586 1 60.28 309 PRO A CA 1
ATOM 2316 C C . PRO A 1 309 ? -0.5 -12.203 -11.867 1 60.28 309 PRO A C 1
ATOM 2318 O O . PRO A 1 309 ? -1.545 -12.461 -11.266 1 60.28 309 PRO A O 1
ATOM 2321 N N . GLU A 1 310 ? 0.121 -13.172 -12.641 1 67.44 310 GLU A N 1
ATOM 2322 C CA . GLU A 1 310 ? -0.583 -14.367 -13.094 1 67.44 310 GLU A CA 1
ATOM 2323 C C . GLU A 1 310 ? -0.429 -15.516 -12.094 1 67.44 310 GLU A C 1
ATOM 2325 O O . GLU A 1 310 ? -1.074 -16.562 -12.227 1 67.44 310 GLU A O 1
ATOM 2330 N N . ALA A 1 311 ? 0.321 -15.117 -11.008 1 72.75 311 ALA A N 1
ATOM 2331 C CA . ALA A 1 311 ? 0.606 -16.188 -10.07 1 72.75 311 ALA A CA 1
ATOM 2332 C C . ALA A 1 311 ? -0.323 -16.125 -8.859 1 72.75 311 ALA A C 1
ATOM 2334 O O . ALA A 1 311 ? -0.972 -15.109 -8.625 1 72.75 311 ALA A O 1
ATOM 2335 N N . PHE A 1 312 ? -0.508 -17.344 -8.211 1 83.44 312 PHE A N 1
ATOM 2336 C CA . PHE A 1 312 ? -1.245 -17.422 -6.953 1 83.44 312 PHE A CA 1
ATOM 2337 C C . PHE A 1 312 ? -0.55 -16.625 -5.859 1 83.44 312 PHE A C 1
ATOM 2339 O O . PHE A 1 312 ? 0.668 -16.719 -5.699 1 83.44 312 PHE A O 1
ATOM 2346 N N . HIS A 1 313 ? -1.348 -15.836 -5.191 1 83.31 313 HIS A N 1
ATOM 2347 C CA . HIS A 1 313 ? -0.821 -15.039 -4.09 1 83.31 313 HIS A CA 1
ATOM 2348 C C . HIS A 1 313 ? -1.407 -15.484 -2.754 1 83.31 313 HIS A C 1
ATOM 2350 O O . HIS A 1 313 ? -2.541 -15.133 -2.422 1 83.31 313 HIS A O 1
ATOM 2356 N N . MET A 1 314 ? -0.608 -16.172 -1.97 1 88.75 314 MET A N 1
ATOM 2357 C CA . MET A 1 314 ? -1.047 -16.75 -0.697 1 88.75 314 MET A CA 1
ATOM 2358 C C . MET A 1 314 ? -1.54 -15.648 0.244 1 88.75 314 MET A C 1
ATOM 2360 O O . MET A 1 314 ? -2.521 -15.836 0.964 1 88.75 314 MET A O 1
ATOM 2364 N N . ASN A 1 315 ? -0.892 -14.445 0.278 1 86.56 315 ASN A N 1
ATOM 2365 C CA . ASN A 1 315 ? -1.299 -13.352 1.159 1 86.56 315 ASN A CA 1
ATOM 2366 C C . ASN A 1 315 ? -2.697 -12.852 0.818 1 86.56 315 ASN A C 1
ATOM 2368 O O . ASN A 1 315 ? -3.506 -12.594 1.714 1 86.56 315 ASN A O 1
ATOM 2372 N N . GLU A 1 316 ? -2.883 -12.711 -0.43 1 86.44 316 GLU A N 1
ATOM 2373 C CA . GLU A 1 316 ? -4.207 -12.273 -0.861 1 86.44 316 GLU A CA 1
ATOM 2374 C C . GLU A 1 316 ? -5.27 -13.312 -0.526 1 86.44 316 GLU A C 1
ATOM 2376 O O . GLU A 1 316 ? -6.371 -12.969 -0.091 1 86.44 316 GLU A O 1
ATOM 2381 N N . PHE A 1 317 ? -4.957 -14.578 -0.762 1 91.5 317 PHE A N 1
ATOM 2382 C CA . PHE A 1 317 ? -5.871 -15.664 -0.43 1 91.5 317 PHE A CA 1
ATOM 2383 C C . PHE A 1 317 ? -6.188 -15.664 1.061 1 91.5 317 PHE A C 1
ATOM 2385 O O . PHE A 1 317 ? -7.352 -15.797 1.454 1 91.5 317 PHE A O 1
ATOM 2392 N N . ARG A 1 318 ? -5.246 -15.484 1.858 1 92.38 318 ARG A N 1
ATOM 2393 C CA . ARG A 1 318 ? -5.414 -15.453 3.307 1 92.38 318 ARG A CA 1
ATOM 2394 C C . ARG A 1 318 ? -6.316 -14.297 3.725 1 92.38 318 ARG A C 1
ATOM 2396 O O . ARG A 1 318 ? -7.238 -14.477 4.523 1 92.38 318 ARG A O 1
ATOM 2403 N N . ALA A 1 319 ? -6.008 -13.141 3.189 1 88.94 319 ALA A N 1
ATOM 2404 C CA . ALA A 1 319 ? -6.789 -11.961 3.535 1 88.94 319 ALA A CA 1
ATOM 2405 C C . ALA A 1 319 ? -8.25 -12.125 3.139 1 88.94 319 ALA A C 1
ATOM 2407 O O . ALA A 1 319 ? -9.156 -11.82 3.922 1 88.94 319 ALA A O 1
ATOM 2408 N N . THR A 1 320 ? -8.469 -12.617 1.993 1 88.44 320 THR A N 1
ATOM 2409 C CA . THR A 1 320 ? -9.836 -12.82 1.513 1 88.44 320 THR A CA 1
ATOM 2410 C C . THR A 1 320 ? -10.539 -13.906 2.318 1 88.44 320 THR A C 1
ATOM 2412 O O . THR A 1 320 ? -11.727 -13.789 2.623 1 88.44 320 THR A O 1
ATOM 2415 N N . PHE A 1 321 ? -9.781 -14.984 2.59 1 92.62 321 PHE A N 1
ATOM 2416 C CA . PHE A 1 321 ? -10.336 -16.062 3.398 1 92.62 321 PHE A CA 1
ATOM 2417 C C . PHE A 1 321 ? -10.781 -15.555 4.762 1 92.62 321 PHE A C 1
ATOM 2419 O O . PHE A 1 321 ? -11.891 -15.836 5.207 1 92.62 321 PHE A O 1
ATOM 2426 N N . GLN A 1 322 ? -9.93 -14.773 5.336 1 89.19 322 GLN A N 1
ATOM 2427 C CA . GLN A 1 322 ? -10.227 -14.219 6.652 1 89.19 322 GLN A CA 1
ATOM 2428 C C . GLN A 1 322 ? -11.461 -13.32 6.609 1 89.19 322 GLN A C 1
ATOM 2430 O O . GLN A 1 322 ? -12.32 -13.398 7.488 1 89.19 322 GLN A O 1
ATOM 2435 N N . ALA A 1 323 ? -11.508 -12.547 5.66 1 82.56 323 ALA A N 1
ATOM 2436 C CA . ALA A 1 323 ? -12.617 -11.609 5.52 1 82.56 323 ALA A CA 1
ATOM 2437 C C . ALA A 1 323 ? -13.938 -12.344 5.309 1 82.56 323 ALA A C 1
ATOM 2439 O O . ALA A 1 323 ? -14.977 -11.922 5.816 1 82.56 323 ALA A O 1
ATOM 2440 N N . ARG A 1 324 ? -13.875 -13.453 4.676 1 85.19 324 ARG A N 1
ATOM 2441 C CA . ARG A 1 324 ? -15.094 -14.156 4.27 1 85.19 324 ARG A CA 1
ATOM 2442 C C . ARG A 1 324 ? -15.508 -15.188 5.312 1 85.19 324 ARG A C 1
ATOM 2444 O O . ARG A 1 324 ? -16.703 -15.352 5.59 1 85.19 324 ARG A O 1
ATOM 2451 N N . TYR A 1 325 ? -14.461 -15.883 5.805 1 88.25 325 TYR A N 1
ATOM 2452 C CA . TYR A 1 325 ? -14.797 -17.062 6.605 1 88.25 325 TYR A CA 1
ATOM 2453 C C . TYR A 1 325 ? -14.297 -16.906 8.039 1 88.25 325 TYR A C 1
ATOM 2455 O O . TYR A 1 325 ? -14.641 -17.703 8.914 1 88.25 325 TYR A O 1
ATOM 2463 N N . GLY A 1 326 ? -13.523 -15.875 8.258 1 86.69 326 GLY A N 1
ATOM 2464 C CA . GLY A 1 326 ? -12.898 -15.773 9.57 1 86.69 326 GLY A CA 1
ATOM 2465 C C . GLY A 1 326 ? -12.016 -16.953 9.898 1 86.69 326 GLY A C 1
ATOM 2466 O O . GLY A 1 326 ? -11.133 -17.312 9.117 1 86.69 326 GLY A O 1
ATOM 2467 N N . ASP A 1 327 ? -12.328 -17.562 11.039 1 86.44 327 ASP A N 1
ATOM 2468 C CA . ASP A 1 327 ? -11.531 -18.719 11.453 1 86.44 327 ASP A CA 1
ATOM 2469 C C . ASP A 1 327 ? -12.367 -20 11.422 1 86.44 327 ASP A C 1
ATOM 2471 O O . ASP A 1 327 ? -12.047 -20.969 12.117 1 86.44 327 ASP A O 1
ATOM 2475 N N . ALA A 1 328 ? -13.391 -19.953 10.625 1 85.88 328 ALA A N 1
ATOM 2476 C CA . ALA A 1 328 ? -14.266 -21.125 10.523 1 85.88 328 ALA A CA 1
ATOM 2477 C C . ALA A 1 328 ? -13.672 -22.172 9.594 1 85.88 328 ALA A C 1
ATOM 2479 O O . ALA A 1 328 ? -12.859 -21.859 8.719 1 85.88 328 ALA A O 1
ATOM 2480 N N . GLU A 1 329 ? -14.016 -23.359 9.836 1 89.81 329 GLU A N 1
ATOM 2481 C CA . GLU A 1 329 ? -13.672 -24.453 8.922 1 89.81 329 GLU A CA 1
ATOM 2482 C C . GLU A 1 329 ? -14.648 -24.531 7.754 1 89.81 329 GLU A C 1
ATOM 2484 O O . GLU A 1 329 ? -15.859 -24.5 7.953 1 89.81 329 GLU A O 1
ATOM 2489 N N . VAL A 1 330 ? -14.125 -24.578 6.547 1 91.19 330 VAL A N 1
ATOM 2490 C CA . VAL A 1 330 ? -14.961 -24.609 5.352 1 91.19 330 VAL A CA 1
ATOM 2491 C C . VAL A 1 330 ? -14.43 -25.656 4.383 1 91.19 330 VAL A C 1
ATOM 2493 O O . VAL A 1 330 ? -13.242 -26 4.41 1 91.19 330 VAL A O 1
ATOM 2496 N N . PRO A 1 331 ? -15.328 -26.234 3.58 1 92.88 331 PRO A N 1
ATOM 2497 C CA . PRO A 1 331 ? -14.82 -27.156 2.559 1 92.88 331 PRO A CA 1
ATOM 2498 C C . PRO A 1 331 ? -13.773 -26.5 1.652 1 92.88 331 PRO A C 1
ATOM 2500 O O . PRO A 1 331 ? -13.953 -25.359 1.224 1 92.88 331 PRO A O 1
ATOM 2503 N N . LEU A 1 332 ? -12.703 -27.172 1.39 1 95.81 332 LEU A N 1
ATOM 2504 C CA . LEU A 1 332 ? -11.609 -26.656 0.57 1 95.81 332 LEU A CA 1
ATOM 2505 C C . LEU A 1 332 ? -12.125 -26.188 -0.784 1 95.81 332 LEU A C 1
ATOM 2507 O O . LEU A 1 332 ? -11.789 -25.078 -1.231 1 95.81 332 LEU A O 1
ATOM 2511 N N . LEU A 1 333 ? -12.992 -26.984 -1.392 1 95 333 LEU A N 1
ATOM 2512 C CA . LEU A 1 333 ? -13.461 -26.688 -2.738 1 95 333 LEU A CA 1
ATOM 2513 C C . LEU A 1 333 ? -14.367 -25.453 -2.734 1 95 333 LEU A C 1
ATOM 2515 O O . LEU A 1 333 ? -14.438 -24.734 -3.729 1 95 333 LEU A O 1
ATOM 2519 N N . ALA A 1 334 ? -15.008 -25.188 -1.63 1 91 334 ALA A N 1
ATOM 2520 C CA . ALA A 1 334 ? -15.797 -23.969 -1.513 1 91 334 ALA A CA 1
ATOM 2521 C C . ALA A 1 334 ? -14.891 -22.734 -1.409 1 91 334 ALA A C 1
ATOM 2523 O O . ALA A 1 334 ? -15.141 -21.719 -2.057 1 91 334 ALA A O 1
ATOM 2524 N N . ALA A 1 335 ? -13.883 -22.875 -0.621 1 92.88 335 ALA A N 1
ATOM 2525 C CA . ALA A 1 335 ? -12.93 -21.781 -0.441 1 92.88 335 ALA A CA 1
ATOM 2526 C C . ALA A 1 335 ? -12.211 -21.453 -1.748 1 92.88 335 ALA A C 1
ATOM 2528 O O . ALA A 1 335 ? -11.875 -20.297 -2.01 1 92.88 335 ALA A O 1
ATOM 2529 N N . CYS A 1 336 ? -12.031 -22.516 -2.596 1 93.62 336 CYS A N 1
ATOM 2530 C CA . CYS A 1 336 ? -11.25 -22.344 -3.818 1 93.62 336 CYS A CA 1
ATOM 2531 C C . CYS A 1 336 ? -12.164 -22.125 -5.02 1 93.62 336 CYS A C 1
ATOM 2533 O O . CYS A 1 336 ? -11.703 -22.156 -6.164 1 93.62 336 CYS A O 1
ATOM 2535 N N . ASP A 1 337 ? -13.422 -22 -4.77 1 90.75 337 ASP A N 1
ATOM 2536 C CA . ASP A 1 337 ? -14.352 -21.75 -5.867 1 90.75 337 ASP A CA 1
ATOM 2537 C C . ASP A 1 337 ? -13.961 -20.5 -6.645 1 90.75 337 ASP A C 1
ATOM 2539 O O . ASP A 1 337 ? -13.68 -19.453 -6.051 1 90.75 337 ASP A O 1
ATOM 2543 N N . LEU A 1 338 ? -14 -20.578 -7.902 1 88.44 338 LEU A N 1
ATOM 2544 C CA . LEU A 1 338 ? -13.477 -19.516 -8.75 1 88.44 338 LEU A CA 1
ATOM 2545 C C . LEU A 1 338 ? -14.461 -18.359 -8.836 1 88.44 338 LEU A C 1
ATOM 2547 O O . LEU A 1 338 ? -14.109 -17.266 -9.289 1 88.44 338 LEU A O 1
ATOM 2551 N N . GLU A 1 339 ? -15.664 -18.578 -8.414 1 84.56 339 GLU A N 1
ATOM 2552 C CA . GLU A 1 339 ? -16.688 -17.547 -8.547 1 84.56 339 GLU A CA 1
ATOM 2553 C C . GLU A 1 339 ? -17.078 -17 -7.18 1 84.56 339 GLU A C 1
ATOM 2555 O O . GLU A 1 339 ? -17.312 -15.789 -7.035 1 84.56 339 GLU A O 1
ATOM 2560 N N . SER A 1 340 ? -17.141 -17.828 -6.23 1 83.75 340 SER A N 1
ATOM 2561 C CA . SER A 1 340 ? -17.703 -17.391 -4.953 1 83.75 340 SER A CA 1
ATOM 2562 C C . SER A 1 340 ? -16.734 -17.656 -3.807 1 83.75 340 SER A C 1
ATOM 2564 O O . SER A 1 340 ? -17.016 -17.312 -2.656 1 83.75 340 SER A O 1
ATOM 2566 N N . GLY A 1 341 ? -15.609 -18.25 -4.066 1 88.06 341 GLY A N 1
ATOM 2567 C CA . GLY A 1 341 ? -14.656 -18.562 -3.016 1 88.06 341 GLY A CA 1
ATOM 2568 C C . GLY A 1 341 ? -13.703 -17.438 -2.699 1 88.06 341 GLY A C 1
ATOM 2569 O O . GLY A 1 341 ? -14 -16.266 -2.98 1 88.06 341 GLY A O 1
ATOM 2570 N N . ALA A 1 342 ? -12.656 -17.734 -2.031 1 89.88 342 ALA A N 1
ATOM 2571 C CA . ALA A 1 342 ? -11.672 -16.75 -1.586 1 89.88 342 ALA A CA 1
ATOM 2572 C C . ALA A 1 342 ? -10.547 -16.609 -2.609 1 89.88 342 ALA A C 1
ATOM 2574 O O . ALA A 1 342 ? -9.719 -15.703 -2.5 1 89.88 342 ALA A O 1
ATOM 2575 N N . LEU A 1 343 ? -10.531 -17.469 -3.592 1 87.88 343 LEU A N 1
ATOM 2576 C CA . LEU A 1 343 ? -9.445 -17.469 -4.57 1 87.88 343 LEU A CA 1
ATOM 2577 C C . LEU A 1 343 ? -9.688 -16.422 -5.652 1 87.88 343 LEU A C 1
ATOM 2579 O O . LEU A 1 343 ? -10.75 -16.422 -6.289 1 87.88 343 LEU A O 1
ATOM 2583 N N . LYS A 1 344 ? -8.719 -15.555 -5.801 1 80.25 344 LYS A N 1
ATOM 2584 C CA . LYS A 1 344 ? -8.758 -14.57 -6.879 1 80.25 344 LYS A CA 1
ATOM 2585 C C . LYS A 1 344 ? -7.875 -14.992 -8.047 1 80.25 344 LYS A C 1
ATOM 2587 O O . LYS A 1 344 ? -6.742 -15.43 -7.848 1 80.25 344 LYS A O 1
ATOM 2592 N N . SER A 1 345 ? -8.477 -15.055 -9.156 1 76 345 SER A N 1
ATOM 2593 C CA . SER A 1 345 ? -7.707 -15.461 -10.328 1 76 345 SER A CA 1
ATOM 2594 C C . SER A 1 345 ? -7.52 -14.305 -11.297 1 76 345 SER A C 1
ATOM 2596 O O . SER A 1 345 ? -8.5 -13.68 -11.727 1 76 345 SER A O 1
ATOM 2598 N N . TRP A 1 346 ? -6.289 -14.078 -11.602 1 73.94 346 TRP A N 1
ATOM 2599 C CA . TRP A 1 346 ? -5.934 -13.055 -12.578 1 73.94 346 TRP A CA 1
ATOM 2600 C C . TRP A 1 346 ? -6.605 -13.336 -13.922 1 73.94 346 TRP A C 1
ATOM 2602 O O . TRP A 1 346 ? -7.031 -12.406 -14.617 1 73.94 346 TRP A O 1
ATOM 2612 N N . HIS A 1 347 ? -6.773 -14.578 -14.258 1 75.88 347 HIS A N 1
ATOM 2613 C CA . HIS A 1 347 ? -7.32 -14.992 -15.547 1 75.88 347 HIS A CA 1
ATOM 2614 C C . HIS A 1 347 ? -8.75 -14.5 -15.719 1 75.88 347 HIS A C 1
ATOM 2616 O O . HIS A 1 347 ? -9.203 -14.281 -16.844 1 75.88 347 HIS A O 1
ATOM 2622 N N . ARG A 1 348 ? -9.266 -14.281 -14.664 1 81.56 348 ARG A N 1
ATOM 2623 C CA . ARG A 1 348 ? -10.68 -13.938 -14.727 1 81.56 348 ARG A CA 1
ATOM 2624 C C . ARG A 1 348 ? -10.875 -12.422 -14.727 1 81.56 348 ARG A C 1
ATOM 2626 O O . ARG A 1 348 ? -12 -11.938 -14.828 1 81.56 348 ARG A O 1
ATOM 2633 N N . THR A 1 349 ? -9.766 -11.758 -14.711 1 84.88 349 THR A N 1
ATOM 2634 C CA . THR A 1 349 ? -9.859 -10.305 -14.656 1 84.88 349 THR A CA 1
ATOM 2635 C C . THR A 1 349 ? -9.242 -9.68 -15.906 1 84.88 349 THR A C 1
ATOM 2637 O O . THR A 1 349 ? -9.312 -8.461 -16.094 1 84.88 349 THR A O 1
ATOM 2640 N N . VAL A 1 350 ? -8.734 -10.539 -16.781 1 88.12 350 VAL A N 1
ATOM 2641 C CA . VAL A 1 350 ? -8.047 -10.016 -17.953 1 88.12 350 VAL A CA 1
ATOM 2642 C C . VAL A 1 350 ? -8.734 -10.531 -19.219 1 88.12 350 VAL A C 1
ATOM 2644 O O . VAL A 1 350 ? -8.969 -11.727 -19.359 1 88.12 350 VAL A O 1
ATOM 2647 N N . SER A 1 351 ? -8.984 -9.672 -20.109 1 91.44 351 SER A N 1
ATOM 2648 C CA . SER A 1 351 ? -9.648 -10.016 -21.359 1 91.44 351 SER A CA 1
ATOM 2649 C C . SER A 1 351 ? -8.656 -10.539 -22.391 1 91.44 351 SER A C 1
ATOM 2651 O O . SER A 1 351 ? -7.676 -9.859 -22.719 1 91.44 351 SER A O 1
ATOM 2653 N N . GLY A 1 352 ? -8.992 -11.734 -22.938 1 88.25 352 GLY A N 1
ATOM 2654 C CA . GLY A 1 352 ? -8.195 -12.25 -24.031 1 88.25 352 GLY A CA 1
ATOM 2655 C C . GLY A 1 352 ? -8.281 -11.398 -25.281 1 88.25 352 GLY A C 1
ATOM 2656 O O . GLY A 1 352 ? -7.293 -11.234 -26 1 88.25 352 GLY A O 1
ATOM 2657 N N . LEU A 1 353 ? -9.414 -10.773 -25.5 1 92.81 353 LEU A N 1
ATOM 2658 C CA . LEU A 1 353 ? -9.633 -9.938 -26.672 1 92.81 353 LEU A CA 1
ATOM 2659 C C . LEU A 1 353 ? -8.781 -8.672 -26.609 1 92.81 353 LEU A C 1
ATOM 2661 O O . LEU A 1 353 ? -8.125 -8.305 -27.578 1 92.81 353 LEU A O 1
ATOM 2665 N N . ALA A 1 354 ? -8.891 -8.016 -25.469 1 94.25 354 ALA A N 1
ATOM 2666 C CA . ALA A 1 354 ? -8.109 -6.793 -25.297 1 94.25 354 ALA A CA 1
ATOM 2667 C C . ALA A 1 354 ? -6.613 -7.07 -25.422 1 94.25 354 ALA A C 1
ATOM 2669 O O . ALA A 1 354 ? -5.875 -6.277 -26 1 94.25 354 ALA A O 1
ATOM 2670 N N . THR A 1 355 ? -6.219 -8.188 -24.875 1 90.62 355 THR A N 1
ATOM 2671 C CA . THR A 1 355 ? -4.816 -8.57 -24.969 1 90.62 355 THR A CA 1
ATOM 2672 C C . THR A 1 355 ? -4.414 -8.836 -26.406 1 90.62 355 THR A C 1
ATOM 2674 O O . THR A 1 355 ? -3.35 -8.391 -26.859 1 90.62 355 THR A O 1
ATOM 2677 N N . GLU A 1 356 ? -5.238 -9.578 -27.094 1 91.75 356 GLU A N 1
ATOM 2678 C CA . GLU A 1 356 ? -4.992 -9.875 -28.5 1 91.75 356 GLU A CA 1
ATOM 2679 C C . GLU A 1 356 ? -4.918 -8.602 -29.328 1 91.75 356 GLU A C 1
ATOM 2681 O O . GLU A 1 356 ? -4.105 -8.5 -30.25 1 91.75 356 GLU A O 1
ATOM 2686 N N . ALA A 1 357 ? -5.715 -7.629 -28.969 1 94.75 357 ALA A N 1
ATOM 2687 C CA . ALA A 1 357 ? -5.762 -6.367 -29.703 1 94.75 357 ALA A CA 1
ATOM 2688 C C . ALA A 1 357 ? -4.586 -5.473 -29.328 1 94.75 357 ALA A C 1
ATOM 2690 O O . ALA A 1 357 ? -4.355 -4.438 -29.953 1 94.75 357 ALA A O 1
ATOM 2691 N N . GLY A 1 358 ? -3.838 -5.777 -28.312 1 92.19 358 GLY A N 1
ATOM 2692 C CA . GLY A 1 358 ? -2.66 -5.027 -27.906 1 92.19 358 GLY A CA 1
ATOM 2693 C C . GLY A 1 358 ? -2.988 -3.822 -27.047 1 92.19 358 GLY A C 1
ATOM 2694 O O . GLY A 1 358 ? -2.256 -2.832 -27.047 1 92.19 358 GLY A O 1
ATOM 2695 N N . VAL A 1 359 ? -4.129 -3.809 -26.344 1 93.12 359 VAL A N 1
ATOM 2696 C CA . VAL A 1 359 ? -4.469 -2.697 -25.453 1 93.12 359 VAL A CA 1
ATOM 2697 C C . VAL A 1 359 ? -3.689 -2.816 -24.156 1 93.12 359 VAL A C 1
ATOM 2699 O O . VAL A 1 359 ? -3.748 -3.848 -23.484 1 93.12 359 VAL A O 1
ATOM 2702 N N . ARG A 1 360 ? -2.941 -1.773 -23.734 1 88.06 360 ARG A N 1
ATOM 2703 C CA . ARG A 1 360 ? -2.113 -1.783 -22.531 1 88.06 360 ARG A CA 1
ATOM 2704 C C . ARG A 1 360 ? -2.369 -0.545 -21.688 1 88.06 360 ARG A C 1
ATOM 2706 O O . ARG A 1 360 ? -2.734 0.51 -22.203 1 88.06 360 ARG A O 1
ATOM 2713 N N . ALA A 1 361 ? -2.357 -0.762 -20.312 1 80.81 361 ALA A N 1
ATOM 2714 C CA . ALA A 1 361 ? -2.451 0.378 -19.406 1 80.81 361 ALA A CA 1
ATOM 2715 C C . ALA A 1 361 ? -1.238 1.294 -19.547 1 80.81 361 ALA A C 1
ATOM 2717 O O . ALA A 1 361 ? -0.123 0.824 -19.781 1 80.81 361 ALA A O 1
ATOM 2718 N N . GLU A 1 362 ? -1.6 2.604 -19.406 1 70.12 362 GLU A N 1
ATOM 2719 C CA . GLU A 1 362 ? -0.53 3.598 -19.406 1 70.12 362 GLU A CA 1
ATOM 2720 C C . GLU A 1 362 ? 0.135 3.684 -18.031 1 70.12 362 GLU A C 1
ATOM 2722 O O . GLU A 1 362 ? -0.533 3.555 -17 1 70.12 362 GLU A O 1
ATOM 2727 N N . GLY A 1 363 ? 1.355 3.49 -17.844 1 60.81 363 GLY A N 1
ATOM 2728 C CA . GLY A 1 363 ? 1.838 3.875 -16.531 1 60.81 363 GLY A CA 1
ATOM 2729 C C . GLY A 1 363 ? 3.227 3.348 -16.219 1 60.81 363 GLY A C 1
ATOM 2730 O O . GLY A 1 363 ? 3.688 2.396 -16.859 1 60.81 363 GLY A O 1
ATOM 2731 N N . ASP A 1 364 ? 3.928 4.141 -15.43 1 58.94 364 ASP A N 1
ATOM 2732 C CA . ASP A 1 364 ? 5.285 3.977 -14.922 1 58.94 364 ASP A CA 1
ATOM 2733 C C . ASP A 1 364 ? 5.367 2.807 -13.945 1 58.94 364 ASP A C 1
ATOM 2735 O O . ASP A 1 364 ? 4.395 2.502 -13.25 1 58.94 364 ASP A O 1
ATOM 2739 N N . PRO A 1 365 ? 6.391 2.09 -14.141 1 59.72 365 PRO A N 1
ATOM 2740 C CA . PRO A 1 365 ? 6.594 0.988 -13.195 1 59.72 365 PRO A CA 1
ATOM 2741 C C . PRO A 1 365 ? 6.367 1.404 -11.742 1 59.72 365 PRO A C 1
ATOM 2743 O O . PRO A 1 365 ? 6.742 2.512 -11.352 1 59.72 365 PRO A O 1
ATOM 2746 N N . THR A 1 366 ? 5.492 0.752 -11.094 1 61.41 366 THR A N 1
ATOM 2747 C CA . THR A 1 366 ? 5.137 1.014 -9.703 1 61.41 366 THR A CA 1
ATOM 2748 C C . THR A 1 366 ? 6.344 0.821 -8.789 1 61.41 366 THR A C 1
ATOM 2750 O O . THR A 1 366 ? 7.141 -0.099 -8.992 1 61.41 366 THR A O 1
ATOM 2753 N N . ALA A 1 367 ? 6.664 1.806 -7.875 1 67.31 367 ALA A N 1
ATOM 2754 C CA . ALA A 1 367 ? 7.715 1.79 -6.859 1 67.31 367 ALA A CA 1
ATOM 2755 C C . ALA A 1 367 ? 7.555 0.595 -5.922 1 67.31 367 ALA A C 1
ATOM 2757 O O . ALA A 1 367 ? 6.434 0.218 -5.574 1 67.31 367 ALA A O 1
ATOM 2758 N N . SER A 1 368 ? 8.633 -0.193 -5.793 1 77.5 368 SER A N 1
ATOM 2759 C CA . SER A 1 368 ? 8.656 -1.317 -4.863 1 77.5 368 SER A CA 1
ATOM 2760 C C . SER A 1 368 ? 9.422 -0.968 -3.594 1 77.5 368 SER A C 1
ATOM 2762 O O . SER A 1 368 ? 10.398 -0.216 -3.639 1 77.5 368 SER A O 1
ATOM 2764 N N . PRO A 1 369 ? 9.047 -1.428 -2.482 1 82.69 369 PRO A N 1
ATOM 2765 C CA . PRO A 1 369 ? 9.727 -1.128 -1.223 1 82.69 369 PRO A CA 1
ATOM 2766 C C . PRO A 1 369 ? 11.109 -1.776 -1.132 1 82.69 369 PRO A C 1
ATOM 2768 O O . PRO A 1 369 ? 11.305 -2.893 -1.618 1 82.69 369 PRO A O 1
ATOM 2771 N N . VAL A 1 370 ? 12.023 -1.082 -0.612 1 86.94 370 VAL A N 1
ATOM 2772 C CA . VAL A 1 370 ? 13.375 -1.609 -0.404 1 86.94 370 VAL A CA 1
ATOM 2773 C C . VAL A 1 370 ? 13.547 -2.02 1.057 1 86.94 370 VAL A C 1
ATOM 2775 O O . VAL A 1 370 ? 13.164 -1.279 1.966 1 86.94 370 VAL A O 1
ATOM 2778 N N . ASN A 1 371 ? 14.047 -3.197 1.313 1 84.75 371 ASN A N 1
ATOM 2779 C CA . ASN A 1 371 ? 14.391 -3.662 2.652 1 84.75 371 ASN A CA 1
ATOM 2780 C C . ASN A 1 371 ? 15.594 -2.91 3.217 1 84.75 371 ASN A C 1
ATOM 2782 O O . ASN A 1 371 ? 16.672 -2.945 2.639 1 84.75 371 ASN A O 1
ATOM 2786 N N . PRO A 1 372 ? 15.406 -2.264 4.355 1 86.69 372 PRO A N 1
ATOM 2787 C CA . PRO A 1 372 ? 16.516 -1.485 4.918 1 86.69 372 PRO A CA 1
ATOM 2788 C C . PRO A 1 372 ? 17.75 -2.334 5.195 1 86.69 372 PRO A C 1
ATOM 2790 O O . PRO A 1 372 ? 18.875 -1.834 5.117 1 86.69 372 PRO A O 1
ATOM 2793 N N . LYS A 1 373 ? 17.594 -3.559 5.473 1 88.62 373 LYS A N 1
ATOM 2794 C CA . LYS A 1 373 ? 18.734 -4.43 5.723 1 88.62 373 LYS A CA 1
ATOM 2795 C C . LYS A 1 373 ? 19.547 -4.66 4.449 1 88.62 373 LYS A C 1
ATOM 2797 O O . LYS A 1 373 ? 20.781 -4.738 4.492 1 88.62 373 LYS A O 1
ATOM 2802 N N . LEU A 1 374 ? 18.844 -4.781 3.381 1 90.88 374 LEU A N 1
ATOM 2803 C CA . LEU A 1 374 ? 19.531 -4.945 2.105 1 90.88 374 LEU A CA 1
ATOM 2804 C C . LEU A 1 374 ? 20.281 -3.67 1.717 1 90.88 374 LEU A C 1
ATOM 2806 O O . LEU A 1 374 ? 21.375 -3.73 1.146 1 90.88 374 LEU A O 1
ATOM 2810 N N . LEU A 1 375 ? 19.641 -2.566 2.033 1 90.75 375 LEU A N 1
ATOM 2811 C CA . LEU A 1 375 ? 20.328 -1.297 1.817 1 90.75 375 LEU A CA 1
ATOM 2812 C C . LEU A 1 375 ? 21.609 -1.218 2.656 1 90.75 375 LEU A C 1
ATOM 2814 O O . LEU A 1 375 ? 22.609 -0.665 2.211 1 90.75 375 LEU A O 1
ATOM 2818 N N . GLY A 1 376 ? 21.469 -1.762 3.859 1 91.25 376 GLY A N 1
ATOM 2819 C CA . GLY A 1 376 ? 22.641 -1.83 4.715 1 91.25 376 GLY A CA 1
ATOM 2820 C C . GLY A 1 376 ? 23.766 -2.664 4.125 1 91.25 376 GLY A C 1
ATOM 2821 O O . GLY A 1 376 ? 24.938 -2.295 4.219 1 91.25 376 GLY A O 1
ATOM 2822 N N . VAL A 1 377 ? 23.422 -3.74 3.471 1 93.5 377 VAL A N 1
ATOM 2823 C CA . VAL A 1 377 ? 24.406 -4.609 2.826 1 93.5 377 VAL A CA 1
ATOM 2824 C C . VAL A 1 377 ? 25.078 -3.867 1.678 1 93.5 377 VAL A C 1
ATOM 2826 O O . VAL A 1 377 ? 26.297 -3.9 1.544 1 93.5 377 VAL A O 1
ATOM 2829 N N . LEU A 1 378 ? 24.297 -3.219 0.909 1 93.25 378 LEU A N 1
ATOM 2830 C CA . LEU A 1 378 ? 24.844 -2.418 -0.18 1 93.25 378 LEU A CA 1
ATOM 2831 C C . LEU A 1 378 ? 25.781 -1.331 0.357 1 93.25 378 LEU A C 1
ATOM 2833 O O . LEU A 1 378 ? 26.859 -1.111 -0.184 1 93.25 378 LEU A O 1
ATOM 2837 N N . ASP A 1 379 ? 25.328 -0.692 1.404 1 93.12 379 ASP A N 1
ATOM 2838 C CA . ASP A 1 379 ? 26.094 0.399 2.01 1 93.12 379 ASP A CA 1
ATOM 2839 C C . ASP A 1 379 ? 27.453 -0.081 2.492 1 93.12 379 ASP A C 1
ATOM 2841 O O . ASP A 1 379 ? 28.469 0.61 2.311 1 93.12 379 ASP A O 1
ATOM 2845 N N . ARG 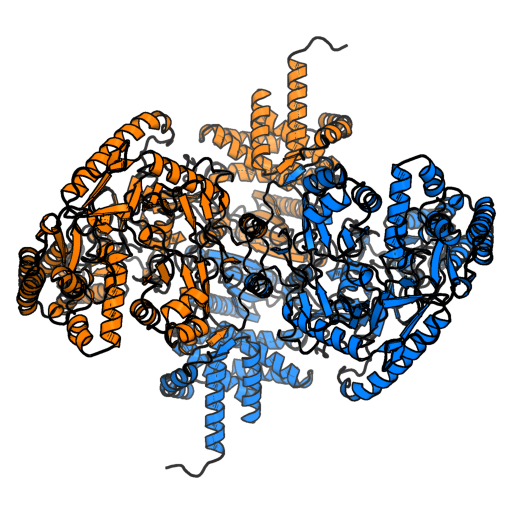A 1 380 ? 27.484 -1.217 3.115 1 91.75 380 ARG A N 1
ATOM 2846 C CA . ARG A 1 380 ? 28.75 -1.801 3.568 1 91.75 380 ARG A CA 1
ATOM 2847 C C . ARG A 1 380 ? 29.703 -2.012 2.402 1 91.75 380 ARG A C 1
ATOM 2849 O O . ARG A 1 380 ? 30.906 -1.756 2.521 1 91.75 380 ARG A O 1
ATOM 2856 N N . TRP A 1 381 ? 29.234 -2.508 1.354 1 91.06 381 TRP A N 1
ATOM 2857 C CA . TRP A 1 381 ? 30.047 -2.744 0.16 1 91.06 381 TRP A CA 1
ATOM 2858 C C . TRP A 1 381 ? 30.594 -1.435 -0.392 1 91.06 381 TRP A C 1
ATOM 2860 O O . TRP A 1 381 ? 31.766 -1.351 -0.743 1 91.06 381 TRP A O 1
ATOM 2870 N N . LEU A 1 382 ? 29.781 -0.484 -0.433 1 87.81 382 LEU A N 1
ATOM 2871 C CA . LEU A 1 382 ? 30.188 0.809 -0.977 1 87.81 382 LEU A CA 1
ATOM 2872 C C . LEU A 1 382 ? 31.25 1.459 -0.1 1 87.81 382 LEU A C 1
ATOM 2874 O O . LEU A 1 382 ? 32.188 2.102 -0.608 1 87.81 382 LEU A O 1
ATOM 2878 N N . GLN A 1 383 ? 31.125 1.284 1.136 1 86.12 383 GLN A N 1
ATOM 2879 C CA . GLN A 1 383 ? 32.094 1.838 2.068 1 86.12 383 GLN A CA 1
ATOM 2880 C C . GLN A 1 383 ? 33.469 1.182 1.892 1 86.12 383 GLN A C 1
ATOM 2882 O O . GLN A 1 383 ? 34.5 1.837 2.039 1 86.12 383 GLN A O 1
ATOM 2887 N N . ASP A 1 384 ? 33.469 -0.052 1.654 1 80.5 384 ASP A N 1
ATOM 2888 C CA . ASP A 1 384 ? 34.688 -0.798 1.488 1 80.5 384 ASP A CA 1
ATOM 2889 C C . ASP A 1 384 ? 35.312 -0.545 0.113 1 80.5 384 ASP A C 1
ATOM 2891 O O . ASP A 1 384 ? 36.406 -1.029 -0.183 1 80.5 384 ASP A O 1
ATOM 2895 N N . GLY A 1 385 ? 34.781 0.35 -0.696 1 69.44 385 GLY A N 1
ATOM 2896 C CA . GLY A 1 385 ? 35.344 0.752 -1.983 1 69.44 385 GLY A CA 1
ATOM 2897 C C . GLY A 1 385 ? 34.875 -0.131 -3.127 1 69.44 385 GLY A C 1
ATOM 2898 O O . GLY A 1 385 ? 35.562 -0.214 -4.16 1 69.44 385 GLY A O 1
ATOM 2899 N N . ALA A 1 386 ? 33.812 -0.665 -3.064 1 58.5 386 ALA A N 1
ATOM 2900 C CA . ALA A 1 386 ? 33.156 -1.488 -4.09 1 58.5 386 ALA A CA 1
ATOM 2901 C C . ALA A 1 386 ? 34.188 -2.412 -4.758 1 58.5 386 ALA A C 1
ATOM 2903 O O . ALA A 1 386 ? 33.812 -3.246 -5.59 1 58.5 386 ALA A O 1
ATOM 2904 N N . GLU A 1 387 ? 35.531 -2.184 -4.516 1 58.5 387 GLU A N 1
ATOM 2905 C CA . GLU A 1 387 ? 36.562 -3.02 -5.121 1 58.5 387 GLU A CA 1
ATOM 2906 C C . GLU A 1 387 ? 36.75 -4.316 -4.34 1 58.5 387 GLU A C 1
ATOM 2908 O O . GLU A 1 387 ? 37.438 -5.234 -4.801 1 58.5 387 GLU A O 1
ATOM 2913 N N . GLY A 1 388 ? 36.094 -4.336 -3.209 1 61.19 388 GLY A N 1
ATOM 2914 C CA . GLY A 1 388 ? 36.25 -5.566 -2.445 1 61.19 388 GLY A CA 1
ATOM 2915 C C . GLY A 1 388 ? 35.375 -6.695 -2.973 1 61.19 388 GLY A C 1
ATOM 2916 O O . GLY A 1 388 ? 34.469 -6.469 -3.764 1 61.19 388 GLY A O 1
ATOM 2917 N N . THR A 1 389 ? 35.844 -8 -2.842 1 66.31 389 THR A N 1
ATOM 2918 C CA . THR A 1 389 ? 35.312 -9.195 -3.484 1 66.31 389 THR A CA 1
ATOM 2919 C C . THR A 1 389 ? 33.906 -9.492 -2.977 1 66.31 389 THR A C 1
ATOM 2921 O O . THR A 1 389 ? 33.188 -10.305 -3.562 1 66.31 389 THR A O 1
ATOM 2924 N N . GLY A 1 390 ? 33.344 -8.719 -2.016 1 88.25 390 GLY A N 1
ATOM 2925 C CA . GLY A 1 390 ? 32 -9.078 -1.602 1 88.25 390 GLY A CA 1
ATOM 2926 C C . GLY A 1 390 ? 31.656 -8.578 -0.213 1 88.25 390 GLY A C 1
ATOM 2927 O O . GLY A 1 390 ? 32.406 -7.812 0.385 1 88.25 390 GLY A O 1
ATOM 2928 N N . VAL A 1 391 ? 30.453 -8.727 0.21 1 94.31 391 VAL A N 1
ATOM 2929 C CA . VAL A 1 391 ? 29.953 -8.375 1.535 1 94.31 391 VAL A CA 1
ATOM 2930 C C . VAL A 1 391 ? 29.594 -9.648 2.301 1 94.31 391 VAL A C 1
ATOM 2932 O O . VAL A 1 391 ? 28.906 -10.523 1.772 1 94.31 391 VAL A O 1
ATOM 2935 N N . ASP A 1 392 ? 30.125 -9.828 3.529 1 95.06 392 ASP A N 1
ATOM 2936 C CA . ASP A 1 392 ? 29.844 -10.984 4.371 1 95.06 392 ASP A CA 1
ATOM 2937 C C . ASP A 1 392 ? 28.75 -10.68 5.391 1 95.06 392 ASP A C 1
ATOM 2939 O O . ASP A 1 392 ? 28.844 -9.711 6.141 1 95.06 392 ASP A O 1
ATOM 2943 N N . ILE A 1 393 ? 27.719 -11.453 5.48 1 95.12 393 ILE A N 1
ATOM 2944 C CA . ILE A 1 393 ? 26.609 -11.203 6.383 1 95.12 393 ILE A CA 1
ATOM 2945 C C . ILE A 1 393 ? 26.641 -12.219 7.527 1 95.12 393 ILE A C 1
ATOM 2947 O O . ILE A 1 393 ? 25.609 -12.492 8.148 1 95.12 393 ILE A O 1
ATOM 2951 N N . ALA A 1 394 ? 27.75 -12.828 7.836 1 95 394 ALA A N 1
ATOM 2952 C CA . ALA A 1 394 ? 27.891 -13.844 8.875 1 95 394 ALA A CA 1
ATOM 2953 C C . ALA A 1 394 ? 27.562 -13.266 10.25 1 95 394 ALA A C 1
ATOM 2955 O O . ALA A 1 394 ? 27.219 -14.008 11.18 1 95 394 ALA A O 1
ATOM 2956 N N . ASP A 1 395 ? 27.625 -11.938 10.391 1 93 395 ASP A N 1
ATOM 2957 C CA . ASP A 1 395 ? 27.375 -11.289 11.68 1 93 395 ASP A CA 1
ATOM 2958 C C . ASP A 1 395 ? 25.891 -10.922 11.828 1 93 395 ASP A C 1
ATOM 2960 O O . ASP A 1 395 ? 25.469 -10.453 12.883 1 93 395 ASP A O 1
ATOM 2964 N N . PHE A 1 396 ? 25.141 -11.141 10.812 1 92.44 396 PHE A N 1
ATOM 2965 C CA . PHE A 1 396 ? 23.703 -10.859 10.898 1 92.44 396 PHE A CA 1
ATOM 2966 C C . PHE A 1 396 ? 23.016 -11.844 11.828 1 92.44 396 PHE A C 1
ATOM 2968 O O . PHE A 1 396 ? 23.469 -12.977 12 1 92.44 396 PHE A O 1
ATOM 2975 N N . PRO A 1 397 ? 21.875 -11.406 12.391 1 90.56 397 PRO A N 1
ATOM 2976 C CA . PRO A 1 397 ? 21.125 -12.328 13.242 1 90.56 397 PRO A CA 1
ATOM 2977 C C . PRO A 1 397 ? 20.578 -13.531 12.477 1 90.56 397 PRO A C 1
ATOM 2979 O O . PRO A 1 397 ? 20.312 -13.422 11.273 1 90.56 397 PRO A O 1
ATOM 2982 N N . ALA A 1 398 ? 20.531 -14.672 13.117 1 92.69 398 ALA A N 1
ATOM 2983 C CA . ALA A 1 398 ? 19.969 -15.891 12.555 1 92.69 398 ALA A CA 1
ATOM 2984 C C . ALA A 1 398 ? 18.609 -16.203 13.195 1 92.69 398 ALA A C 1
ATOM 2986 O O . ALA A 1 398 ? 18.406 -15.93 14.383 1 92.69 398 ALA A O 1
ATOM 2987 N N . ALA A 1 399 ? 17.688 -16.672 12.422 1 90.19 399 ALA A N 1
ATOM 2988 C CA . ALA A 1 399 ? 16.422 -17.141 12.969 1 90.19 399 ALA A CA 1
ATOM 2989 C C . ALA A 1 399 ? 16.625 -18.375 13.836 1 90.19 399 ALA A C 1
ATOM 2991 O O . ALA A 1 399 ? 17.609 -19.109 13.656 1 90.19 399 ALA A O 1
ATOM 2992 N N . GLU A 1 400 ? 15.742 -18.531 14.734 1 86.75 400 GLU A N 1
ATOM 2993 C CA . GLU A 1 400 ? 15.805 -19.734 15.57 1 86.75 400 GLU A CA 1
ATOM 2994 C C . GLU A 1 400 ? 15.477 -20.984 14.773 1 86.75 400 GLU A C 1
ATOM 2996 O O . GLU A 1 400 ? 16.078 -22.031 14.977 1 86.75 400 GLU A O 1
ATOM 3001 N N . ARG A 1 401 ? 14.539 -20.844 13.945 1 84.5 401 ARG A N 1
ATOM 3002 C CA . ARG A 1 401 ? 14.109 -21.938 13.078 1 84.5 401 ARG A CA 1
ATOM 3003 C C . ARG A 1 401 ? 13.82 -21.438 11.664 1 84.5 401 ARG A C 1
ATOM 3005 O O . ARG A 1 401 ? 13.539 -20.25 11.469 1 84.5 401 ARG A O 1
ATOM 3012 N N . SER A 1 402 ? 14.102 -22.344 10.773 1 83.56 402 SER A N 1
ATOM 3013 C CA . SER A 1 402 ? 13.742 -22.062 9.383 1 83.56 402 SER A CA 1
ATOM 3014 C C . SER A 1 402 ? 12.695 -23.047 8.875 1 83.56 402 SER A C 1
ATOM 3016 O O . SER A 1 402 ? 12.625 -24.188 9.336 1 83.56 402 SER A O 1
ATOM 3018 N N . GLY A 1 403 ? 11.867 -22.547 8.031 1 86.19 403 GLY A N 1
ATOM 3019 C CA . GLY A 1 403 ? 10.906 -23.422 7.391 1 86.19 403 GLY A CA 1
ATOM 3020 C C . GLY A 1 403 ? 11.508 -24.266 6.285 1 86.19 403 GLY A C 1
ATOM 3021 O O . GLY A 1 403 ? 10.836 -25.141 5.723 1 86.19 403 GLY A O 1
ATOM 3022 N N . SER A 1 404 ? 12.789 -24.125 5.973 1 90.88 404 SER A N 1
ATOM 3023 C CA . SER A 1 404 ? 13.445 -24.906 4.93 1 90.88 404 SER A CA 1
ATOM 3024 C C . SER A 1 404 ? 13.734 -26.328 5.406 1 90.88 404 SER A C 1
ATOM 3026 O O . SER A 1 404 ? 14.281 -26.531 6.488 1 90.88 404 SER A O 1
ATOM 3028 N N . ARG A 1 405 ? 13.383 -27.266 4.582 1 92.38 405 ARG A N 1
ATOM 3029 C CA . ARG A 1 405 ? 13.555 -28.672 4.949 1 92.38 405 ARG A CA 1
ATOM 3030 C C . ARG A 1 405 ? 14.672 -29.312 4.129 1 92.38 405 ARG A C 1
ATOM 3032 O O . ARG A 1 405 ? 15.031 -30.469 4.367 1 92.38 405 ARG A O 1
ATOM 3039 N N . ALA A 1 406 ? 15.156 -28.625 3.182 1 94.06 406 ALA A N 1
ATOM 3040 C CA . ALA A 1 406 ? 16.344 -29 2.41 1 94.06 406 ALA A CA 1
ATOM 3041 C C . ALA A 1 406 ? 17.078 -27.781 1.899 1 94.06 406 ALA A C 1
ATOM 3043 O O . ALA A 1 406 ? 16.578 -26.656 1.979 1 94.06 406 ALA A O 1
ATOM 3044 N N . VAL A 1 407 ? 18.281 -28.047 1.471 1 95.25 407 VAL A N 1
ATOM 3045 C CA . VAL A 1 407 ? 19.078 -26.953 0.896 1 95.25 407 VAL A CA 1
ATOM 3046 C C . VAL A 1 407 ? 19.672 -27.406 -0.445 1 95.25 407 VAL A C 1
ATOM 3048 O O . VAL A 1 407 ? 20.078 -28.547 -0.598 1 95.25 407 VAL A O 1
ATOM 3051 N N . LEU A 1 408 ? 19.578 -26.562 -1.442 1 94.81 408 LEU A N 1
ATOM 3052 C CA . LEU A 1 408 ? 20.25 -26.719 -2.73 1 94.81 408 LEU A CA 1
ATOM 3053 C C . LEU A 1 408 ? 21.469 -25.812 -2.826 1 94.81 408 LEU A C 1
ATOM 3055 O O . LEU A 1 408 ? 21.391 -24.625 -2.516 1 94.81 408 LEU A O 1
ATOM 3059 N N . ALA A 1 409 ? 22.641 -26.406 -3.193 1 96.56 409 ALA A N 1
ATOM 3060 C CA . ALA A 1 409 ? 23.859 -25.594 -3.246 1 96.56 409 ALA A CA 1
ATOM 3061 C C . ALA A 1 409 ? 24.812 -26.141 -4.301 1 96.56 409 ALA A C 1
ATOM 3063 O O . ALA A 1 409 ? 24.797 -27.328 -4.617 1 96.56 409 ALA A O 1
ATOM 3064 N N . LEU A 1 410 ? 25.562 -25.25 -4.855 1 96.62 410 LEU A N 1
ATOM 3065 C CA . LEU A 1 410 ? 26.719 -25.625 -5.668 1 96.62 410 LEU A CA 1
ATOM 3066 C C . LEU A 1 410 ? 27.938 -25.859 -4.793 1 96.62 410 LEU A C 1
ATOM 3068 O O . LEU A 1 410 ? 28.156 -25.125 -3.822 1 96.62 410 LEU A O 1
ATOM 3072 N N . LEU A 1 411 ? 28.688 -26.859 -5.105 1 97.56 411 LEU A N 1
ATOM 3073 C CA . LEU A 1 411 ? 29.906 -27.156 -4.355 1 97.56 411 LEU A CA 1
ATOM 3074 C C . LEU A 1 411 ? 31.125 -26.547 -5.047 1 97.56 411 LEU A C 1
ATOM 3076 O O . LEU A 1 411 ? 31.234 -26.562 -6.277 1 97.56 411 LEU A O 1
ATOM 3080 N N . LEU A 1 412 ? 31.984 -26.016 -4.223 1 98.12 412 LEU A N 1
ATOM 3081 C CA . LEU A 1 412 ? 33.188 -25.375 -4.715 1 98.12 412 LEU A CA 1
ATOM 3082 C C . LEU A 1 412 ? 34.438 -26.016 -4.094 1 98.12 412 LEU A C 1
ATOM 3084 O O . LEU A 1 412 ? 34.406 -26.406 -2.926 1 98.12 412 LEU A O 1
ATOM 3088 N N . ASP A 1 413 ? 35.406 -26.125 -4.871 1 96.56 413 ASP A N 1
ATOM 3089 C CA . ASP A 1 413 ? 36.688 -26.609 -4.363 1 96.56 413 ASP A CA 1
ATOM 3090 C C . ASP A 1 413 ? 37.562 -25.469 -3.828 1 96.56 413 ASP A C 1
ATOM 3092 O O . ASP A 1 413 ? 38.469 -25.016 -4.496 1 96.56 413 ASP A O 1
ATOM 3096 N N . ASP A 1 414 ? 37.281 -25 -2.719 1 94.38 414 ASP A N 1
ATOM 3097 C CA . ASP A 1 414 ? 38 -23.953 -2.008 1 94.38 414 ASP A CA 1
ATOM 3098 C C . ASP A 1 414 ? 38.281 -22.75 -2.922 1 94.38 414 ASP A C 1
ATOM 3100 O O . ASP A 1 414 ? 39.406 -22.344 -3.09 1 94.38 414 ASP A O 1
ATOM 3104 N N . TYR A 1 415 ? 37.188 -22.281 -3.471 1 95.5 415 TYR A N 1
ATOM 3105 C CA . TYR A 1 415 ? 37.312 -21.141 -4.359 1 95.5 415 TYR A CA 1
ATOM 3106 C C . TYR A 1 415 ? 37.906 -19.938 -3.645 1 95.5 415 TYR A C 1
ATOM 3108 O O . TYR A 1 415 ? 37.438 -19.531 -2.586 1 95.5 415 TYR A O 1
ATOM 3116 N N . GLN A 1 416 ? 39.062 -19.375 -4.18 1 93.62 416 GLN A N 1
ATOM 3117 C CA . GLN A 1 416 ? 39.812 -18.25 -3.641 1 93.62 416 GLN A CA 1
ATOM 3118 C C . GLN A 1 416 ? 40.281 -18.531 -2.215 1 93.62 416 GLN A C 1
ATOM 3120 O O . GLN A 1 416 ? 40.375 -17.625 -1.395 1 93.62 416 GLN A O 1
ATOM 3125 N N . GLY A 1 417 ? 40.344 -19.797 -1.812 1 93.69 417 GLY A N 1
ATOM 3126 C CA . GLY A 1 417 ? 40.875 -20.234 -0.522 1 93.69 417 GLY A CA 1
ATOM 3127 C C . GLY A 1 417 ? 39.875 -20.031 0.609 1 93.69 417 GLY A C 1
ATOM 3128 O O . GLY A 1 417 ? 40.219 -20.141 1.783 1 93.69 417 GLY A O 1
ATOM 3129 N N . ARG A 1 418 ? 38.625 -19.781 0.256 1 93.5 418 ARG A N 1
ATOM 3130 C CA . ARG A 1 418 ? 37.688 -19.391 1.316 1 93.5 418 ARG A CA 1
ATOM 3131 C C . ARG A 1 418 ? 36.312 -20.031 1.131 1 93.5 418 ARG A C 1
ATOM 3133 O O . ARG A 1 418 ? 35.719 -20.484 2.098 1 93.5 418 ARG A O 1
ATOM 3140 N N . TYR A 1 419 ? 35.875 -20.188 -0.07 1 96.81 419 TYR A N 1
ATOM 3141 C CA . TYR A 1 419 ? 34.469 -20.531 -0.293 1 96.81 419 TYR A CA 1
ATOM 3142 C C . TYR A 1 419 ? 34.312 -22.016 -0.656 1 96.81 419 TYR A C 1
ATOM 3144 O O . TYR A 1 419 ? 35.031 -22.5 -1.55 1 96.81 419 TYR A O 1
ATOM 3152 N N . ARG A 1 420 ? 33.406 -22.641 0.027 1 97.75 420 ARG A N 1
ATOM 3153 C CA . ARG A 1 420 ? 33.25 -24.078 -0.154 1 97.75 420 ARG A CA 1
ATOM 3154 C C . ARG A 1 420 ? 31.938 -24.406 -0.845 1 97.75 420 ARG A C 1
ATOM 3156 O O . ARG A 1 420 ? 31.734 -25.531 -1.313 1 97.75 420 ARG A O 1
ATOM 3163 N N . SER A 1 421 ? 31.047 -23.469 -0.888 1 98.06 421 SER A N 1
ATOM 3164 C CA . SER A 1 421 ? 29.75 -23.719 -1.521 1 98.06 421 SER A CA 1
ATOM 3165 C C . SER A 1 421 ? 29.062 -22.406 -1.896 1 98.06 421 SER A C 1
ATOM 3167 O O . SER A 1 421 ? 29.484 -21.328 -1.458 1 98.06 421 SER A O 1
ATOM 3169 N N . MET A 1 422 ? 28.141 -22.438 -2.789 1 97.06 422 MET A N 1
ATOM 3170 C CA . MET A 1 422 ? 27.234 -21.344 -3.131 1 97.06 422 MET A CA 1
ATOM 3171 C C . MET A 1 422 ? 25.781 -21.781 -2.982 1 97.06 422 MET A C 1
ATOM 3173 O O . MET A 1 422 ? 25.344 -22.734 -3.631 1 97.06 422 MET A O 1
ATOM 3177 N N . LEU A 1 423 ? 25.125 -21.062 -2.186 1 96.38 423 LEU A N 1
ATOM 3178 C CA . LEU A 1 423 ? 23.734 -21.406 -1.878 1 96.38 423 LEU A CA 1
ATOM 3179 C C . LEU A 1 423 ? 22.812 -21.047 -3.041 1 96.38 423 LEU A C 1
ATOM 3181 O O . LEU A 1 423 ? 22.875 -19.938 -3.572 1 96.38 423 LEU A O 1
ATOM 3185 N N . VAL A 1 424 ? 22.016 -21.969 -3.514 1 93.38 424 VAL A N 1
ATOM 3186 C CA . VAL A 1 424 ? 20.953 -21.688 -4.473 1 93.38 424 VAL A CA 1
ATOM 3187 C C . VAL A 1 424 ? 19.672 -21.281 -3.732 1 93.38 424 VAL A C 1
ATOM 3189 O O . VAL A 1 424 ? 19.016 -20.312 -4.102 1 93.38 424 VAL A O 1
ATOM 3192 N N . GLY A 1 425 ? 19.328 -22.047 -2.666 1 92.38 425 GLY A N 1
ATOM 3193 C CA . GLY A 1 425 ? 18.203 -21.672 -1.834 1 92.38 425 GLY A CA 1
ATOM 3194 C C . GLY A 1 425 ? 17.781 -22.75 -0.865 1 92.38 425 GLY A C 1
ATOM 3195 O O . GLY A 1 425 ? 18.234 -23.891 -0.973 1 92.38 425 GLY A O 1
ATOM 3196 N N . GLY A 1 426 ? 17.047 -22.297 0.141 1 92.88 426 GLY A N 1
ATOM 3197 C CA . GLY A 1 426 ? 16.344 -23.234 0.996 1 92.88 426 GLY A CA 1
ATOM 3198 C C . GLY A 1 426 ? 14.992 -23.641 0.445 1 92.88 426 GLY A C 1
ATOM 3199 O O . GLY A 1 426 ? 14.266 -22.828 -0.111 1 92.88 426 GLY A O 1
ATOM 3200 N N . VAL A 1 427 ? 14.734 -24.953 0.601 1 91.75 427 VAL A N 1
ATOM 3201 C CA . VAL A 1 427 ? 13.508 -25.531 0.054 1 91.75 427 VAL A CA 1
ATOM 3202 C C . VAL A 1 427 ? 12.516 -25.812 1.185 1 91.75 427 VAL A C 1
ATOM 3204 O O . VAL A 1 427 ? 12.859 -26.484 2.16 1 91.75 427 VAL A O 1
ATOM 3207 N N . GLY A 1 428 ? 11.32 -25.281 1.015 1 89.62 428 GLY A N 1
ATOM 3208 C CA . GLY A 1 428 ? 10.32 -25.438 2.059 1 89.62 428 GLY A CA 1
ATOM 3209 C C . GLY A 1 428 ? 9.492 -26.703 1.91 1 89.62 428 GLY A C 1
ATOM 3210 O O . GLY A 1 428 ? 8.812 -27.125 2.85 1 89.62 428 GLY A O 1
ATOM 3211 N N . ARG A 1 429 ? 9.641 -27.438 0.805 1 91.31 429 ARG A N 1
ATOM 3212 C CA . ARG A 1 429 ? 8.906 -28.688 0.596 1 91.31 429 ARG A CA 1
ATOM 3213 C C . ARG A 1 429 ? 9.656 -29.875 1.193 1 91.31 429 ARG A C 1
ATOM 3215 O O . ARG A 1 429 ? 10.656 -29.688 1.885 1 91.31 429 ARG A O 1
ATOM 3222 N N . SER A 1 430 ? 9.117 -31.094 0.878 1 89.94 430 SER A N 1
ATOM 3223 C CA . SER A 1 430 ? 9.734 -32.344 1.354 1 89.94 430 SER A CA 1
ATOM 3224 C C . SER A 1 430 ? 11.219 -32.375 1 1 89.94 430 SER A C 1
ATOM 3226 O O . SER A 1 430 ? 11.617 -31.969 -0.089 1 89.94 430 SER A O 1
ATOM 3228 N N . PRO A 1 431 ? 12.047 -32.875 1.982 1 89.19 431 PRO A N 1
ATOM 3229 C CA . PRO A 1 431 ? 13.477 -33 1.694 1 89.19 431 PRO A CA 1
ATOM 3230 C C . PRO A 1 431 ? 13.75 -33.906 0.491 1 89.19 431 PRO A C 1
ATOM 3232 O O . PRO A 1 431 ? 14.844 -33.844 -0.082 1 89.19 431 PRO A O 1
ATOM 3235 N N . LEU A 1 432 ? 12.742 -34.656 0.075 1 90.31 432 LEU A N 1
ATOM 3236 C CA . LEU A 1 432 ? 12.922 -35.594 -1.015 1 90.31 432 LEU A CA 1
ATOM 3237 C C . LEU A 1 432 ? 12.5 -34.969 -2.346 1 90.31 432 LEU A C 1
ATOM 3239 O O . LEU A 1 432 ? 12.789 -35.531 -3.408 1 90.31 432 LEU A O 1
ATOM 3243 N N . ALA A 1 433 ? 11.906 -33.875 -2.285 1 91.94 433 ALA A N 1
ATOM 3244 C CA . ALA A 1 433 ? 11.188 -33.312 -3.422 1 91.94 433 ALA A CA 1
ATOM 3245 C C . ALA A 1 433 ? 12.094 -33.188 -4.641 1 91.94 433 ALA A C 1
ATOM 3247 O O . ALA A 1 433 ? 11.688 -33.5 -5.762 1 91.94 433 ALA A O 1
ATOM 3248 N N . LEU A 1 434 ? 13.297 -32.844 -4.461 1 91.38 434 LEU A N 1
ATOM 3249 C CA . LEU A 1 434 ? 14.18 -32.594 -5.59 1 91.38 434 LEU A CA 1
ATOM 3250 C C . LEU A 1 434 ? 14.945 -33.844 -5.973 1 91.38 434 LEU A C 1
ATOM 3252 O O . LEU A 1 434 ? 15.633 -33.875 -6.996 1 91.38 434 LEU A O 1
ATOM 3256 N N . MET A 1 435 ? 14.789 -34.969 -5.227 1 91.31 435 MET A N 1
ATOM 3257 C CA . MET A 1 435 ? 15.586 -36.156 -5.457 1 91.31 435 MET A CA 1
ATOM 3258 C C . MET A 1 435 ? 14.727 -37.281 -6.062 1 91.31 435 MET A C 1
ATOM 3260 O O . MET A 1 435 ? 15.234 -38.125 -6.793 1 91.31 435 MET A O 1
ATOM 3264 N N . THR A 1 436 ? 13.492 -37.188 -5.848 1 91.25 436 THR A N 1
ATOM 3265 C CA . THR A 1 436 ? 12.633 -38.344 -6.133 1 91.25 436 THR A CA 1
ATOM 3266 C C . THR A 1 436 ? 12.461 -38.531 -7.641 1 91.25 436 THR A C 1
ATOM 3268 O O . THR A 1 436 ? 12.188 -39.625 -8.109 1 91.25 436 THR A O 1
ATOM 3271 N N . ARG A 1 437 ? 12.609 -37.469 -8.406 1 88.19 437 ARG A N 1
ATOM 3272 C CA . ARG A 1 437 ? 12.375 -37.562 -9.844 1 88.19 437 ARG A CA 1
ATOM 3273 C C . ARG A 1 437 ? 13.344 -38.531 -10.5 1 88.19 437 ARG A C 1
ATOM 3275 O O . ARG A 1 437 ? 13.078 -39.031 -11.602 1 88.19 437 ARG A O 1
ATOM 3282 N N . PHE A 1 438 ? 14.43 -38.938 -9.758 1 90.19 438 PHE A N 1
ATOM 3283 C CA . PHE A 1 438 ? 15.445 -39.812 -10.352 1 90.19 438 PHE A CA 1
ATOM 3284 C C . PHE A 1 438 ? 15.391 -41.188 -9.742 1 90.19 438 PHE A C 1
ATOM 3286 O O . PHE A 1 438 ? 16.234 -42.031 -10.047 1 90.19 438 PHE A O 1
ATOM 3293 N N . ALA A 1 439 ? 14.422 -41.406 -8.984 1 90.06 439 ALA A N 1
ATOM 3294 C CA . ALA A 1 439 ? 14.469 -42.594 -8.141 1 90.06 439 ALA A CA 1
ATOM 3295 C C . ALA A 1 439 ? 13.703 -43.75 -8.781 1 90.06 439 ALA A C 1
ATOM 3297 O O . ALA A 1 439 ? 14.086 -44.906 -8.641 1 90.06 439 ALA A O 1
ATOM 3298 N N . LEU A 1 440 ? 12.633 -43.438 -9.43 1 89.38 440 LEU A N 1
ATOM 3299 C CA . LEU A 1 440 ? 11.852 -44.531 -10 1 89.38 440 LEU A CA 1
ATOM 3300 C C . LEU A 1 440 ? 12.656 -45.281 -11.062 1 89.38 440 LEU A C 1
ATOM 3302 O O . LEU A 1 440 ? 13.148 -44.656 -12.016 1 89.38 440 LEU A O 1
ATOM 3306 N N . GLY A 1 441 ? 12.828 -46.531 -10.883 1 84.25 441 GLY A N 1
ATOM 3307 C CA . GLY A 1 441 ? 13.609 -47.344 -11.805 1 84.25 441 GLY A CA 1
ATOM 3308 C C . GLY A 1 441 ? 15.086 -47.375 -11.469 1 84.25 441 GLY A C 1
ATOM 3309 O O . GLY A 1 441 ? 15.883 -48 -12.188 1 84.25 441 GLY A O 1
ATOM 3310 N N . ASN A 1 442 ? 15.398 -46.656 -10.383 1 85.88 442 ASN A N 1
ATOM 3311 C CA . ASN A 1 442 ? 16.766 -46.656 -9.883 1 85.88 442 ASN A CA 1
ATOM 3312 C C . ASN A 1 442 ? 16.891 -47.375 -8.562 1 85.88 442 ASN A C 1
ATOM 3314 O O . ASN A 1 442 ? 16.672 -46.812 -7.492 1 85.88 442 ASN A O 1
ATOM 3318 N N . PRO A 1 443 ? 17.219 -48.625 -8.633 1 77.69 443 PRO A N 1
ATOM 3319 C CA . PRO A 1 443 ? 17.203 -49.438 -7.438 1 77.69 443 PRO A CA 1
ATOM 3320 C C . PRO A 1 443 ? 18.078 -48.906 -6.312 1 77.69 443 PRO A C 1
ATOM 3322 O O . PRO A 1 443 ? 17.703 -48.969 -5.141 1 77.69 443 PRO A O 1
ATOM 3325 N N . GLU A 1 444 ? 19.172 -48.406 -6.688 1 78 444 GLU A N 1
ATOM 3326 C CA . GLU A 1 444 ? 20.094 -47.906 -5.668 1 78 444 GLU A CA 1
ATOM 3327 C C . GLU A 1 444 ? 19.484 -46.688 -4.938 1 78 444 GLU A C 1
ATOM 3329 O O . GLU A 1 444 ? 19.5 -46.656 -3.705 1 78 444 GLU A O 1
ATOM 3334 N N . LEU A 1 445 ? 19.031 -45.781 -5.668 1 83.38 445 LEU A N 1
ATOM 3335 C CA . LEU A 1 445 ? 18.453 -44.594 -5.066 1 83.38 445 LEU A CA 1
ATOM 3336 C C . LEU A 1 445 ? 17.219 -44.938 -4.242 1 83.38 445 LEU A C 1
ATOM 3338 O O . LEU A 1 445 ? 16.984 -44.375 -3.17 1 83.38 445 LEU A O 1
ATOM 3342 N N . GLN A 1 446 ? 16.375 -45.781 -4.672 1 82.62 446 GLN A N 1
ATOM 3343 C CA . GLN A 1 446 ? 15.18 -46.219 -3.941 1 82.62 446 GLN A CA 1
ATOM 3344 C C . GLN A 1 446 ? 15.555 -46.875 -2.609 1 82.62 446 GLN A C 1
ATOM 3346 O O . GLN A 1 446 ? 14.906 -46.625 -1.591 1 82.62 446 GLN A O 1
ATOM 3351 N N . ARG A 1 447 ? 16.547 -47.719 -2.684 1 81.69 447 ARG A N 1
ATOM 3352 C CA . ARG A 1 447 ? 17.031 -48.344 -1.466 1 81.69 447 ARG A CA 1
ATOM 3353 C C . ARG A 1 447 ? 17.484 -47.312 -0.444 1 81.69 447 ARG A C 1
ATOM 3355 O O . ARG A 1 447 ? 17.141 -47.406 0.734 1 81.69 447 ARG A O 1
ATOM 3362 N N . ARG A 1 448 ? 18.203 -46.375 -0.953 1 81.81 448 ARG A N 1
ATOM 3363 C CA . ARG A 1 448 ? 18.719 -45.344 -0.069 1 81.81 448 ARG A CA 1
ATOM 3364 C C . ARG A 1 448 ? 17.562 -44.531 0.521 1 81.81 448 ARG A C 1
ATOM 3366 O O . ARG A 1 448 ? 17.656 -44.062 1.661 1 81.81 448 ARG A O 1
ATOM 3373 N N . PHE A 1 449 ? 16.609 -44.219 -0.246 1 83.5 449 PHE A N 1
ATOM 3374 C CA . PHE A 1 449 ? 15.438 -43.5 0.223 1 83.5 449 PHE A CA 1
ATOM 3375 C C . PHE A 1 449 ? 14.734 -44.25 1.335 1 83.5 449 PHE A C 1
ATOM 3377 O O . PHE A 1 449 ? 14.352 -43.688 2.354 1 83.5 449 PHE A O 1
ATOM 3384 N N . ARG A 1 450 ? 14.531 -45.469 1.156 1 78.88 450 ARG A N 1
ATOM 3385 C CA . ARG A 1 450 ? 13.867 -46.281 2.145 1 78.88 450 ARG A CA 1
ATOM 3386 C C . ARG A 1 450 ? 14.648 -46.312 3.455 1 78.88 450 ARG A C 1
ATOM 3388 O O . ARG A 1 450 ? 14.062 -46.25 4.535 1 78.88 450 ARG A O 1
ATOM 3395 N N . GLU A 1 451 ? 15.898 -46.438 3.305 1 79.75 451 GLU A N 1
ATOM 3396 C CA . GLU A 1 451 ? 16.766 -46.438 4.48 1 79.75 451 GLU A CA 1
ATOM 3397 C C . GLU A 1 451 ? 16.641 -45.125 5.258 1 79.75 451 GLU A C 1
ATOM 3399 O O . GLU A 1 451 ? 16.531 -45.156 6.484 1 79.75 451 GLU A O 1
ATOM 3404 N N . TRP A 1 452 ? 16.688 -44.219 4.535 1 78.5 452 TRP A N 1
ATOM 3405 C CA . TRP A 1 452 ? 16.578 -42.906 5.156 1 78.5 452 TRP A CA 1
ATOM 3406 C C . TRP A 1 452 ? 15.234 -42.719 5.84 1 78.5 452 TRP A C 1
ATOM 3408 O O . TRP A 1 452 ? 15.164 -42.219 6.961 1 78.5 452 TRP A O 1
ATOM 3418 N N . MET A 1 453 ? 14.172 -42.969 5.195 1 76.88 453 MET A N 1
ATOM 3419 C CA . MET A 1 453 ? 12.82 -42.844 5.727 1 76.88 453 MET A CA 1
ATOM 3420 C C . MET A 1 453 ? 12.633 -43.688 6.98 1 76.88 453 MET A C 1
ATOM 3422 O O . MET A 1 453 ? 11.961 -43.25 7.926 1 76.88 453 MET A O 1
ATOM 3426 N N . SER A 1 454 ? 13.18 -44.844 6.973 1 74.38 454 SER A N 1
ATOM 3427 C CA . SER A 1 454 ? 13.078 -45.719 8.117 1 74.38 454 SER A CA 1
ATOM 3428 C C . SER A 1 454 ? 13.805 -45.156 9.328 1 74.38 454 SER A C 1
ATOM 3430 O O . SER A 1 454 ? 13.336 -45.312 10.461 1 74.38 454 SER A O 1
ATOM 3432 N N . THR A 1 455 ? 14.852 -44.531 9.117 1 66.81 455 THR A N 1
ATOM 3433 C CA . THR A 1 455 ? 15.633 -43.938 10.203 1 66.81 455 THR A CA 1
ATOM 3434 C C . THR A 1 455 ? 14.898 -42.75 10.82 1 66.81 455 THR A C 1
ATOM 3436 O O . THR A 1 455 ? 14.891 -42.594 12.039 1 66.81 455 THR A O 1
ATOM 3439 N N . GLU A 1 456 ? 14.312 -42 10.023 1 64.88 456 GLU A N 1
ATOM 3440 C CA . GLU A 1 456 ? 13.617 -40.781 10.484 1 64.88 456 GLU A CA 1
ATOM 3441 C C . GLU A 1 456 ? 12.352 -41.156 11.258 1 64.88 456 GLU A C 1
ATOM 3443 O O . GLU A 1 456 ? 12 -40.469 12.234 1 64.88 456 GLU A O 1
ATOM 3448 N N . ASP A 1 457 ? 11.617 -42.094 10.812 1 58.41 457 ASP A N 1
ATOM 3449 C CA . ASP A 1 457 ? 10.422 -42.562 11.508 1 58.41 457 ASP A CA 1
ATOM 3450 C C . ASP A 1 457 ? 10.758 -43 12.938 1 58.41 457 ASP A C 1
ATOM 3452 O O . ASP A 1 457 ? 9.984 -42.75 13.867 1 58.41 457 ASP A O 1
ATOM 3456 N N . THR A 1 458 ? 11.922 -43.625 13.094 1 51.91 458 THR A N 1
ATOM 3457 C CA . THR A 1 458 ? 12.352 -44.094 14.406 1 51.91 458 THR A CA 1
ATOM 3458 C C . THR A 1 458 ? 12.734 -42.906 15.305 1 51.91 458 THR A C 1
ATOM 3460 O O . THR A 1 458 ? 12.438 -42.906 16.5 1 51.91 458 THR A O 1
ATOM 3463 N N . GLU A 1 459 ? 13.289 -41.906 14.781 1 52.25 459 GLU A N 1
ATOM 3464 C CA . GLU A 1 459 ? 13.742 -40.75 15.547 1 52.25 459 GLU A CA 1
ATOM 3465 C C . GLU A 1 459 ? 12.562 -39.844 15.938 1 52.25 459 GLU A C 1
ATOM 3467 O O . GLU A 1 459 ? 12.539 -39.312 17.031 1 52.25 459 GLU A O 1
ATOM 3472 N N . ASP A 1 460 ? 11.695 -39.625 14.992 1 51.47 460 ASP A N 1
ATOM 3473 C CA . ASP A 1 460 ? 10.516 -38.812 15.273 1 51.47 460 ASP A CA 1
ATOM 3474 C C . ASP A 1 460 ? 9.656 -39.438 16.359 1 51.47 460 ASP A C 1
ATOM 3476 O O . ASP A 1 460 ? 9.055 -38.719 17.172 1 51.47 460 ASP A O 1
ATOM 3480 N N . THR A 1 461 ? 9.562 -40.844 16.344 1 45.94 461 THR A N 1
ATOM 3481 C CA . THR A 1 461 ? 8.828 -41.531 17.406 1 45.94 461 THR A CA 1
ATOM 3482 C C . THR A 1 461 ? 9.492 -41.312 18.75 1 45.94 461 THR A C 1
ATOM 3484 O O . THR A 1 461 ? 8.812 -41.219 19.781 1 45.94 461 THR A O 1
ATOM 3487 N N . GLU A 1 462 ? 10.773 -41.25 18.797 1 44 462 GLU A N 1
ATOM 3488 C CA . GLU A 1 462 ? 11.445 -41.062 20.078 1 44 462 GLU A CA 1
ATOM 3489 C C . GLU A 1 462 ? 11.281 -39.625 20.562 1 44 462 GLU A C 1
ATOM 3491 O O . GLU A 1 462 ? 11.133 -39.375 21.766 1 44 462 GLU A O 1
ATOM 3496 N N . ASP A 1 463 ? 11.477 -38.75 19.688 1 41.5 463 ASP A N 1
ATOM 3497 C CA . ASP A 1 463 ? 11.414 -37.344 20.094 1 41.5 463 ASP A CA 1
ATOM 3498 C C . ASP A 1 463 ? 9.969 -36.875 20.219 1 41.5 463 ASP A C 1
ATOM 3500 O O . ASP A 1 463 ? 9.711 -35.781 20.75 1 41.5 463 ASP A O 1
ATOM 3504 N N . THR A 1 464 ? 9.164 -37.562 19.484 1 40.41 464 THR A N 1
ATOM 3505 C CA . THR A 1 464 ? 7.77 -37.156 19.547 1 40.41 464 THR A CA 1
ATOM 3506 C C . THR A 1 464 ? 7.098 -37.688 20.812 1 40.41 464 THR A C 1
ATOM 3508 O O . THR A 1 464 ? 5.867 -37.719 20.891 1 40.41 464 THR A O 1
ATOM 3511 N N . GLU A 1 465 ? 7.789 -38.281 21.672 1 37.34 465 GLU A N 1
ATOM 3512 C CA . GLU A 1 465 ? 7.008 -38.438 22.906 1 37.34 465 GLU A CA 1
ATOM 3513 C C . GLU A 1 465 ? 6.176 -37.219 23.203 1 37.34 465 GLU A C 1
ATOM 3515 O O . GLU A 1 465 ? 5.137 -37.281 23.859 1 37.34 465 GLU A O 1
ATOM 3520 N N . ASP A 1 466 ? 6.762 -36.094 22.891 1 36.09 466 ASP A N 1
ATOM 3521 C CA . ASP A 1 466 ? 6.031 -34.875 23.234 1 36.09 466 ASP A CA 1
ATOM 3522 C C . ASP A 1 466 ? 4.949 -34.594 22.203 1 36.09 466 ASP A C 1
ATOM 3524 O O . ASP A 1 466 ? 4.359 -33.5 22.203 1 36.09 466 ASP A O 1
ATOM 3528 N N . THR A 1 467 ? 4.98 -35.219 21.047 1 39.16 467 THR A N 1
ATOM 3529 C CA . THR A 1 467 ? 3.85 -34.969 20.156 1 39.16 467 THR A CA 1
ATOM 3530 C C . THR A 1 467 ? 2.586 -35.625 20.703 1 39.16 467 THR A C 1
ATOM 3532 O O . THR A 1 467 ? 2.086 -36.594 20.125 1 39.16 467 THR A O 1
ATOM 3535 N N . GLU A 1 468 ? 2.51 -35.938 21.938 1 38 468 GLU A N 1
ATOM 3536 C CA . GLU A 1 468 ? 1.271 -36.312 22.625 1 38 468 GLU A CA 1
ATOM 3537 C C . GLU A 1 468 ? 0.084 -35.531 22.047 1 38 468 GLU A C 1
ATOM 3539 O O . GLU A 1 468 ? -1.069 -35.906 22.266 1 38 468 GLU A O 1
ATOM 3544 N N . ASP A 1 469 ? 0.284 -34.25 21.688 1 39.25 469 ASP A N 1
ATOM 3545 C CA . ASP A 1 469 ? -0.805 -33.281 21.844 1 39.25 469 ASP A CA 1
ATOM 3546 C C . ASP A 1 469 ? -1.775 -33.375 20.672 1 39.25 469 ASP A C 1
ATOM 3548 O O . ASP A 1 469 ? -2.396 -32.375 20.312 1 39.25 469 ASP A O 1
ATOM 3552 N N . THR A 1 470 ? -1.642 -34.312 19.672 1 44.56 470 THR A N 1
ATOM 3553 C CA . THR A 1 470 ? -2.943 -34.125 19.047 1 44.56 470 THR A CA 1
ATOM 3554 C C . THR A 1 470 ? -4.066 -34.531 19.984 1 44.56 470 THR A C 1
ATOM 3556 O O . THR A 1 470 ? -3.945 -35.531 20.703 1 44.56 470 THR A O 1
ATOM 3559 N N . GLU A 1 471 ? -4.754 -33.781 20.516 1 43.25 471 GLU A N 1
ATOM 3560 C CA . GLU A 1 471 ? -5.797 -34 21.516 1 43.25 471 GLU A CA 1
ATOM 3561 C C . GLU A 1 471 ? -6.469 -35.344 21.328 1 43.25 471 GLU A C 1
ATOM 3563 O O . GLU A 1 471 ? -6.812 -36.031 22.297 1 43.25 471 GLU A O 1
ATOM 3568 N N . ASP A 1 472 ? -6.879 -35.719 20.141 1 45.5 472 ASP A N 1
ATOM 3569 C CA . ASP A 1 472 ? -7.719 -36.906 20.016 1 45.5 472 ASP A CA 1
ATOM 3570 C C . ASP A 1 472 ? -6.883 -38.156 19.656 1 45.5 472 ASP A C 1
ATOM 3572 O O . ASP A 1 472 ? -7.426 -39.188 19.281 1 45.5 472 ASP A O 1
ATOM 3576 N N . GLY A 1 473 ? -5.629 -38.125 19.891 1 50.06 473 GLY A N 1
ATOM 3577 C CA . GLY A 1 473 ? -4.824 -39.312 19.672 1 50.06 473 GLY A CA 1
ATOM 3578 C C . GLY A 1 473 ? -4.609 -39.625 18.203 1 50.06 473 GLY A C 1
ATOM 3579 O O . GLY A 1 473 ? -3.951 -40.625 17.859 1 50.06 473 GLY A O 1
ATOM 3580 N N . SER A 1 474 ? -5.363 -38.938 17.328 1 60.09 474 SER A N 1
ATOM 3581 C CA . SER A 1 474 ? -5.297 -39.406 15.953 1 60.09 474 SER A CA 1
ATOM 3582 C C . SER A 1 474 ? -4.109 -38.812 15.211 1 60.09 474 SER A C 1
ATOM 3584 O O . SER A 1 474 ? -3.881 -37.594 15.281 1 60.09 474 SER A O 1
ATOM 3586 N N . TRP A 1 475 ? -3.258 -39.594 14.641 1 77.81 475 TRP A N 1
ATOM 3587 C CA . TRP A 1 475 ? -2.078 -39.25 13.844 1 77.81 475 TRP A CA 1
ATOM 3588 C C . TRP A 1 475 ? -2.471 -38.531 12.562 1 77.81 475 TRP A C 1
ATOM 3590 O O . TRP A 1 475 ? -3.496 -38.844 11.953 1 77.81 475 TRP A O 1
ATOM 3600 N N . PRO A 1 476 ? -1.755 -37.469 12.195 1 89.38 476 PRO A N 1
ATOM 3601 C CA . PRO A 1 476 ? -2.059 -36.75 10.945 1 89.38 476 PRO A CA 1
ATOM 3602 C C . PRO A 1 476 ? -1.889 -37.656 9.719 1 89.38 476 PRO A C 1
ATOM 3604 O O . PRO A 1 476 ? -1.175 -38.656 9.766 1 89.38 476 PRO A O 1
ATOM 3607 N N . ILE A 1 477 ? -2.633 -37.344 8.734 1 93.19 477 ILE A N 1
ATOM 3608 C CA . ILE A 1 477 ? -2.49 -38.031 7.449 1 93.19 477 ILE A CA 1
ATOM 3609 C C . ILE A 1 477 ? -1.511 -37.25 6.57 1 93.19 477 ILE A C 1
ATOM 3611 O O . ILE A 1 477 ? -1.74 -36.094 6.258 1 93.19 477 ILE A O 1
ATOM 3615 N N . HIS A 1 478 ? -0.42 -37.844 6.266 1 92.94 478 HIS A N 1
ATOM 3616 C CA . HIS A 1 478 ? 0.452 -37.281 5.242 1 92.94 478 HIS A CA 1
ATOM 3617 C C . HIS A 1 478 ? 0.028 -37.719 3.848 1 92.94 478 HIS A C 1
ATOM 3619 O O . HIS A 1 478 ? -0.008 -38.938 3.561 1 92.94 478 HIS A O 1
ATOM 3625 N N . ALA A 1 479 ? -0.34 -36.781 3.014 1 94.88 479 ALA A N 1
ATOM 3626 C CA . ALA A 1 479 ? -0.871 -37.125 1.696 1 94.88 479 ALA A CA 1
ATOM 3627 C C . ALA A 1 479 ? -0.011 -36.5 0.586 1 94.88 479 ALA A C 1
ATOM 3629 O O . ALA A 1 479 ? 0.305 -35.312 0.61 1 94.88 479 ALA A O 1
ATOM 3630 N N . GLU A 1 480 ? 0.362 -37.375 -0.395 1 94.81 480 GLU A N 1
ATOM 3631 C CA . GLU A 1 480 ? 1.094 -36.938 -1.579 1 94.81 480 GLU A CA 1
ATOM 3632 C C . GLU A 1 480 ? 0.18 -36.188 -2.545 1 94.81 480 GLU A C 1
ATOM 3634 O O . GLU A 1 480 ? -0.883 -36.688 -2.918 1 94.81 480 GLU A O 1
ATOM 3639 N N . LEU A 1 481 ? 0.551 -34.969 -2.92 1 95.62 481 LEU A N 1
ATOM 3640 C CA . LEU A 1 481 ? -0.203 -34.219 -3.916 1 95.62 481 LEU A CA 1
ATOM 3641 C C . LEU A 1 481 ? 0.181 -34.656 -5.328 1 95.62 481 LEU A C 1
ATOM 3643 O O . LEU A 1 481 ? 1.355 -34.594 -5.703 1 95.62 481 LEU A O 1
ATOM 3647 N N . VAL A 1 482 ? -0.779 -35.062 -6.148 1 96 482 VAL A N 1
ATOM 3648 C CA . VAL A 1 482 ? -0.506 -35.594 -7.48 1 96 482 VAL A CA 1
ATOM 3649 C C . VAL A 1 482 ? -1.277 -34.812 -8.523 1 96 482 VAL A C 1
ATOM 3651 O O . VAL A 1 482 ? -2.498 -34.656 -8.422 1 96 482 VAL A O 1
ATOM 3654 N N . TYR A 1 483 ? -0.572 -34.219 -9.461 1 94.38 483 TYR A N 1
ATOM 3655 C CA . TYR A 1 483 ? -1.165 -33.375 -10.5 1 94.38 483 TYR A CA 1
ATOM 3656 C C . TYR A 1 483 ? -0.292 -33.375 -11.75 1 94.38 483 TYR A C 1
ATOM 3658 O O . TYR A 1 483 ? 0.938 -33.375 -11.656 1 94.38 483 TYR A O 1
ATOM 3666 N N . HIS A 1 484 ? -0.875 -33.5 -12.867 1 92.94 484 HIS A N 1
ATOM 3667 C CA . HIS A 1 484 ? -0.21 -33.344 -14.156 1 92.94 484 HIS A CA 1
ATOM 3668 C C . HIS A 1 484 ? -0.983 -32.406 -15.07 1 92.94 484 HIS A C 1
ATOM 3670 O O . HIS A 1 484 ? -2.09 -32.719 -15.508 1 92.94 484 HIS A O 1
ATOM 3676 N N . PRO A 1 485 ? -0.457 -31.203 -15.359 1 89.75 485 PRO A N 1
ATOM 3677 C CA . PRO A 1 485 ? -1.161 -30.25 -16.203 1 89.75 485 PRO A CA 1
ATOM 3678 C C . PRO A 1 485 ? -1.102 -30.609 -17.688 1 89.75 485 PRO A C 1
ATOM 3680 O O . PRO A 1 485 ? -1.782 -30 -18.516 1 89.75 485 PRO A O 1
ATOM 3683 N N . GLY A 1 486 ? -0.341 -31.625 -18.078 1 87.38 486 GLY A N 1
ATOM 3684 C CA . GLY A 1 486 ? -0.087 -31.969 -19.469 1 87.38 486 GLY A CA 1
ATOM 3685 C C . GLY A 1 486 ? 1.285 -31.547 -19.938 1 87.38 486 GLY A C 1
ATOM 3686 O O . GLY A 1 486 ? 1.983 -30.797 -19.266 1 87.38 486 GLY A O 1
ATOM 3687 N N . GLY A 1 487 ? 1.671 -32.188 -20.953 1 88.5 487 GLY A N 1
ATOM 3688 C CA . GLY A 1 487 ? 2.914 -31.766 -21.578 1 88.5 487 GLY A CA 1
ATOM 3689 C C . GLY A 1 487 ? 4.133 -32.469 -21.031 1 88.5 487 GLY A C 1
ATOM 3690 O O . GLY A 1 487 ? 4 -33.438 -20.281 1 88.5 487 GLY A O 1
ATOM 3691 N N . ARG A 1 488 ? 5.238 -31.938 -21.297 1 92.25 488 ARG A N 1
ATOM 3692 C CA . ARG A 1 488 ? 6.504 -32.625 -21.031 1 92.25 488 ARG A CA 1
ATOM 3693 C C . ARG A 1 488 ? 6.902 -32.5 -19.562 1 92.25 488 ARG A C 1
ATOM 3695 O O . ARG A 1 488 ? 7.785 -33.219 -19.094 1 92.25 488 ARG A O 1
ATOM 3702 N N . ILE A 1 489 ? 6.234 -31.625 -18.859 1 92.25 489 ILE A N 1
ATOM 3703 C CA . ILE A 1 489 ? 6.547 -31.453 -17.438 1 92.25 489 ILE A CA 1
ATOM 3704 C C . ILE A 1 489 ? 6.242 -32.75 -16.688 1 92.25 489 ILE A C 1
ATOM 3706 O O . ILE A 1 489 ? 6.754 -32.969 -15.586 1 92.25 489 ILE A O 1
ATOM 3710 N N . GLY A 1 490 ? 5.457 -33.625 -17.266 1 93.19 490 GLY A N 1
ATOM 3711 C CA . GLY A 1 490 ? 5.164 -34.938 -16.672 1 93.19 490 GLY A CA 1
ATOM 3712 C C . GLY A 1 490 ? 6.406 -35.75 -16.391 1 93.19 490 GLY A C 1
ATOM 3713 O O . GLY A 1 490 ? 6.426 -36.562 -15.461 1 93.19 490 GLY A O 1
ATOM 3714 N N . ASN A 1 491 ? 7.461 -35.531 -17.141 1 94.06 491 ASN A N 1
ATOM 3715 C CA . ASN A 1 491 ? 8.703 -36.25 -16.938 1 94.06 491 ASN A CA 1
ATOM 3716 C C . ASN A 1 491 ? 9.32 -35.969 -15.578 1 94.06 491 ASN A C 1
ATOM 3718 O O . ASN A 1 491 ? 9.914 -36.844 -14.953 1 94.06 491 ASN A O 1
ATOM 3722 N N . VAL A 1 492 ? 9.094 -34.781 -15.125 1 92.5 492 VAL A N 1
ATOM 3723 C CA . VAL A 1 492 ? 9.68 -34.344 -13.859 1 92.5 492 VAL A CA 1
ATOM 3724 C C . VAL A 1 492 ? 8.797 -34.812 -12.703 1 92.5 492 VAL A C 1
ATOM 3726 O O . VAL A 1 492 ? 9.25 -34.875 -11.562 1 92.5 492 VAL A O 1
ATOM 3729 N N . LEU A 1 493 ? 7.578 -35.25 -13.016 1 94.69 493 LEU A N 1
ATOM 3730 C CA . LEU A 1 493 ? 6.605 -35.562 -11.977 1 94.69 493 LEU A CA 1
ATOM 3731 C C . LEU A 1 493 ? 6.633 -37.031 -11.633 1 94.69 493 LEU A C 1
ATOM 3733 O O . LEU A 1 493 ? 5.969 -37.469 -10.68 1 94.69 493 LEU A O 1
ATOM 3737 N N . VAL A 1 494 ? 7.398 -37.781 -12.383 1 94.75 494 VAL A N 1
ATOM 3738 C CA . VAL A 1 494 ? 7.52 -39.219 -12.125 1 94.75 494 VAL A CA 1
ATOM 3739 C C . VAL A 1 494 ? 8.344 -39.438 -10.867 1 94.75 494 VAL A C 1
ATOM 3741 O O . VAL A 1 494 ? 9.414 -38.844 -10.695 1 94.75 494 VAL A O 1
ATOM 3744 N N . ARG A 1 495 ? 7.863 -40.344 -9.984 1 93.62 495 ARG A N 1
ATOM 3745 C CA . ARG A 1 495 ? 8.547 -40.625 -8.719 1 93.62 495 ARG A CA 1
ATOM 3746 C C . ARG A 1 495 ? 8.07 -41.938 -8.102 1 93.62 495 ARG A C 1
ATOM 3748 O O . ARG A 1 495 ? 7.016 -42.438 -8.477 1 93.62 495 ARG A O 1
ATOM 3755 N N . PRO A 1 496 ? 8.891 -42.469 -7.172 1 92.81 496 PRO A N 1
ATOM 3756 C CA . PRO A 1 496 ? 8.406 -43.656 -6.457 1 92.81 496 PRO A CA 1
ATOM 3757 C C . PRO A 1 496 ? 7.301 -43.344 -5.457 1 92.81 496 PRO A C 1
ATOM 3759 O O . PRO A 1 496 ? 7.047 -42.156 -5.172 1 92.81 496 PRO A O 1
ATOM 3762 N N . ARG A 1 497 ? 6.594 -44.281 -5.098 1 90.94 497 ARG A N 1
ATOM 3763 C CA . ARG A 1 497 ? 5.598 -44.094 -4.047 1 90.94 497 ARG A CA 1
ATOM 3764 C C . ARG A 1 497 ? 6.262 -43.938 -2.684 1 90.94 497 ARG A C 1
ATOM 3766 O O . ARG A 1 497 ? 6.98 -44.844 -2.23 1 90.94 497 ARG A O 1
ATOM 3773 N N . ILE A 1 498 ? 6.09 -42.875 -2.105 1 88.19 498 ILE A N 1
ATOM 3774 C CA . ILE A 1 498 ? 6.707 -42.562 -0.824 1 88.19 498 ILE A CA 1
ATOM 3775 C C . ILE A 1 498 ? 5.656 -42.594 0.283 1 88.19 498 ILE A C 1
ATOM 3777 O O . ILE A 1 498 ? 5.949 -43.031 1.404 1 88.19 498 ILE A O 1
ATOM 3781 N N . LEU A 1 499 ? 4.441 -42.188 -0 1 89.69 499 LEU A N 1
ATOM 3782 C CA . LEU A 1 499 ? 3.338 -42.125 0.951 1 89.69 499 LEU A CA 1
ATOM 3783 C C . LEU A 1 499 ? 2.184 -43.031 0.5 1 89.69 499 LEU A C 1
ATOM 3785 O O . LEU A 1 499 ? 1.99 -43.25 -0.698 1 89.69 499 LEU A O 1
ATOM 3789 N N . ASP A 1 500 ? 1.466 -43.469 1.422 1 90.94 500 ASP A N 1
ATOM 3790 C CA . ASP A 1 500 ? 0.327 -44.312 1.119 1 90.94 500 ASP A CA 1
ATOM 3791 C C . ASP A 1 500 ? -0.886 -43.5 0.691 1 90.94 500 ASP A C 1
ATOM 3793 O O . ASP A 1 500 ? -1.655 -43.906 -0.175 1 90.94 500 ASP A O 1
ATOM 3797 N N . ASP A 1 501 ? -1.046 -42.344 1.326 1 93.38 501 ASP A N 1
ATOM 3798 C CA . ASP A 1 501 ? -2.191 -41.5 1.006 1 93.38 501 ASP A CA 1
ATOM 3799 C C . ASP A 1 501 ? -1.826 -40.469 -0.052 1 93.38 501 ASP A C 1
ATOM 3801 O O . ASP A 1 501 ? -0.682 -40 -0.115 1 93.38 501 ASP A O 1
ATOM 3805 N N . ALA A 1 502 ? -2.816 -40.188 -0.881 1 95.19 502 ALA A N 1
ATOM 3806 C CA . ALA A 1 502 ? -2.588 -39.219 -1.945 1 95.19 502 ALA A CA 1
ATOM 3807 C C . ALA A 1 502 ? -3.836 -38.375 -2.193 1 95.19 502 ALA A C 1
ATOM 3809 O O . ALA A 1 502 ? -4.957 -38.844 -1.981 1 95.19 502 ALA A O 1
ATOM 3810 N N . ILE A 1 503 ? -3.635 -37.125 -2.492 1 95.81 503 ILE A N 1
ATOM 3811 C CA . ILE A 1 503 ? -4.641 -36.219 -3.045 1 95.81 503 ILE A CA 1
ATOM 3812 C C . ILE A 1 503 ? -4.355 -35.969 -4.527 1 95.81 503 ILE A C 1
ATOM 3814 O O . ILE A 1 503 ? -3.336 -35.375 -4.879 1 95.81 503 ILE A O 1
ATOM 3818 N N . ALA A 1 504 ? -5.242 -36.438 -5.395 1 94.31 504 ALA A N 1
ATOM 3819 C CA . ALA A 1 504 ? -4.969 -36.344 -6.828 1 94.31 504 ALA A CA 1
ATOM 3820 C C . ALA A 1 504 ? -6.008 -35.5 -7.547 1 94.31 504 ALA A C 1
ATOM 3822 O O . ALA A 1 504 ? -7.207 -35.625 -7.293 1 94.31 504 ALA A O 1
ATOM 3823 N N . LEU A 1 505 ? -5.594 -34.594 -8.422 1 91.62 505 LEU A N 1
ATOM 3824 C CA . LEU A 1 505 ? -6.48 -33.875 -9.32 1 91.62 505 LEU A CA 1
ATOM 3825 C C . LEU A 1 505 ? -6.5 -34.5 -10.703 1 91.62 505 LEU A C 1
ATOM 3827 O O . LEU A 1 505 ? -7.57 -34.719 -11.281 1 91.62 505 LEU A O 1
ATOM 3831 N N . THR A 1 506 ? -5.305 -34.75 -11.328 1 82.81 506 THR A N 1
ATOM 3832 C CA . THR A 1 506 ? -5.168 -35.5 -12.578 1 82.81 506 THR A CA 1
ATOM 3833 C C . THR A 1 506 ? -4.191 -36.656 -12.422 1 82.81 506 THR A C 1
ATOM 3835 O O . THR A 1 506 ? -3.318 -36.875 -13.266 1 82.81 506 THR A O 1
ATOM 3838 N N . GLY A 1 507 ? -4.414 -37.438 -11.367 1 74.88 507 GLY A N 1
ATOM 3839 C CA . GLY A 1 507 ? -3.545 -38.594 -11.141 1 74.88 507 GLY A CA 1
ATOM 3840 C C . GLY A 1 507 ? -4.184 -39.906 -11.523 1 74.88 507 GLY A C 1
ATOM 3841 O O . GLY A 1 507 ? -5.398 -40.094 -11.391 1 74.88 507 GLY A O 1
ATOM 3842 N N . GLY A 1 508 ? -3.432 -40.844 -12.078 1 71.88 508 GLY A N 1
ATOM 3843 C CA . GLY A 1 508 ? -3.891 -42.094 -12.641 1 71.88 508 GLY A CA 1
ATOM 3844 C C . GLY A 1 508 ? -4.684 -42.938 -11.664 1 71.88 508 GLY A C 1
ATOM 3845 O O . GLY A 1 508 ? -5.586 -43.688 -12.062 1 71.88 508 GLY A O 1
ATOM 3846 N N . ALA A 1 509 ? -4.297 -43.031 -10.391 1 70.56 509 ALA A N 1
ATOM 3847 C CA . ALA A 1 509 ? -4.984 -43.906 -9.438 1 70.56 509 ALA A CA 1
ATOM 3848 C C . ALA A 1 509 ? -6.012 -43.094 -8.625 1 70.56 509 ALA A C 1
ATOM 3850 O O . ALA A 1 509 ? -6.699 -43.656 -7.77 1 70.56 509 ALA A O 1
ATOM 3851 N N . GLY A 1 510 ? -6.145 -42.031 -9.094 1 77 510 GLY A N 1
ATOM 3852 C CA . GLY A 1 510 ? -6.973 -41.219 -8.227 1 77 510 GLY A CA 1
ATOM 3853 C C . GLY A 1 510 ? -6.375 -41.031 -6.844 1 77 510 GLY A C 1
ATOM 3854 O O . GLY A 1 510 ? -5.254 -41.469 -6.578 1 77 510 GLY A O 1
ATOM 3855 N N . GLY A 1 511 ? -6.742 -40.312 -5.973 1 84.62 511 GLY A N 1
ATOM 3856 C CA . GLY A 1 511 ? -6.301 -40.062 -4.609 1 84.62 511 GLY A CA 1
ATOM 3857 C C . GLY A 1 511 ? -7.055 -40.875 -3.58 1 84.62 511 GLY A C 1
ATOM 3858 O O . GLY A 1 511 ? -8.141 -41.406 -3.861 1 84.62 511 GLY A O 1
ATOM 3859 N N . THR A 1 512 ? -6.312 -41.25 -2.516 1 90.06 512 THR A N 1
ATOM 3860 C CA . THR A 1 512 ? -6.969 -41.938 -1.411 1 90.06 512 THR A CA 1
ATOM 3861 C C . THR A 1 512 ? -7.852 -40.969 -0.62 1 90.06 512 THR A C 1
ATOM 3863 O O . THR A 1 512 ? -8.758 -41.406 0.1 1 90.06 512 THR A O 1
ATOM 3866 N N . ILE A 1 513 ? -7.594 -39.75 -0.759 1 93.75 513 ILE A N 1
ATOM 3867 C CA . ILE A 1 513 ? -8.398 -38.719 -0.114 1 93.75 513 ILE A CA 1
ATOM 3868 C C . ILE A 1 513 ? -9.008 -37.781 -1.172 1 93.75 513 ILE A C 1
ATOM 3870 O O . ILE A 1 513 ? -8.289 -37.094 -1.892 1 93.75 513 ILE A O 1
ATOM 3874 N N . GLY A 1 514 ? -10.359 -37.875 -1.226 1 93.06 514 GLY A N 1
ATOM 3875 C CA . GLY A 1 514 ? -11.047 -36.969 -2.152 1 93.06 514 GLY A CA 1
ATOM 3876 C C . GLY A 1 514 ? -10.977 -35.531 -1.746 1 93.06 514 GLY A C 1
ATOM 3877 O O . GLY A 1 514 ? -11.023 -35.219 -0.556 1 93.06 514 GLY A O 1
ATOM 3878 N N . LEU A 1 515 ? -10.922 -34.656 -2.742 1 95.06 515 LEU A N 1
ATOM 3879 C CA . LEU A 1 515 ? -10.859 -33.219 -2.486 1 95.06 515 LEU A CA 1
ATOM 3880 C C . LEU A 1 515 ? -12.117 -32.75 -1.771 1 95.06 515 LEU A C 1
ATOM 3882 O O . LEU A 1 515 ? -12.062 -31.781 -0.998 1 95.06 515 LEU A O 1
ATOM 3886 N N . ASP A 1 516 ? -13.227 -33.344 -2.02 1 92.88 516 ASP A N 1
ATOM 3887 C CA . ASP A 1 516 ? -14.508 -32.938 -1.444 1 92.88 516 ASP A CA 1
ATOM 3888 C C . ASP A 1 516 ? -14.57 -33.281 0.045 1 92.88 516 ASP A C 1
ATOM 3890 O O . ASP A 1 516 ? -15.445 -32.781 0.759 1 92.88 516 ASP A O 1
ATOM 3894 N N . ARG A 1 517 ? -13.57 -34.031 0.564 1 93.5 517 ARG A N 1
ATOM 3895 C CA . ARG A 1 517 ? -13.508 -34.406 1.976 1 93.5 517 ARG A CA 1
ATOM 3896 C C . ARG A 1 517 ? -12.641 -33.406 2.758 1 93.5 517 ARG A C 1
ATOM 3898 O O . ARG A 1 517 ? -12.633 -33.438 3.99 1 93.5 517 ARG A O 1
ATOM 3905 N N . LEU A 1 518 ? -11.969 -32.594 2.096 1 95.88 518 LEU A N 1
ATOM 3906 C CA . LEU A 1 518 ? -11 -31.734 2.77 1 95.88 518 LEU A CA 1
ATOM 3907 C C . LEU A 1 518 ? -11.664 -30.453 3.268 1 95.88 518 LEU A C 1
ATOM 3909 O O . LEU A 1 518 ? -12.398 -29.797 2.521 1 95.88 518 LEU A O 1
ATOM 3913 N N . LEU A 1 519 ? -11.406 -30.156 4.5 1 94.19 519 LEU A N 1
ATOM 3914 C CA . LEU A 1 519 ? -11.797 -28.906 5.137 1 94.19 519 LEU A CA 1
ATOM 3915 C C . LEU A 1 519 ? -10.578 -28.031 5.402 1 94.19 519 LEU A C 1
ATOM 3917 O O . LEU A 1 519 ? -9.508 -28.531 5.734 1 94.19 519 LEU A O 1
ATOM 3921 N N . ILE A 1 520 ? -10.75 -26.75 5.188 1 94.12 520 ILE A N 1
ATOM 3922 C CA . ILE A 1 520 ? -9.641 -25.812 5.387 1 94.12 520 ILE A CA 1
ATOM 3923 C C . ILE A 1 520 ? -10.047 -24.75 6.41 1 94.12 520 ILE A C 1
ATOM 3925 O O . ILE A 1 520 ? -11.195 -24.312 6.441 1 94.12 520 ILE A O 1
ATOM 3929 N N . GLN A 1 521 ? -9.109 -24.406 7.223 1 92.31 521 GLN A N 1
ATOM 3930 C CA . GLN A 1 521 ? -9.312 -23.406 8.273 1 92.31 521 GLN A CA 1
ATOM 3931 C C . GLN A 1 521 ? -8.094 -22.5 8.414 1 92.31 521 GLN A C 1
ATOM 3933 O O . GLN A 1 521 ? -6.961 -22.953 8.242 1 92.31 521 GLN A O 1
ATOM 3938 N N . LEU A 1 522 ? -8.359 -21.234 8.586 1 91.06 522 LEU A N 1
ATOM 3939 C CA . LEU A 1 522 ? -7.277 -20.297 8.875 1 91.06 522 LEU A CA 1
ATOM 3940 C C . LEU A 1 522 ? -7.188 -20 10.367 1 91.06 522 LEU A C 1
ATOM 3942 O O . LEU A 1 522 ? -8.156 -19.531 10.977 1 91.06 522 LEU A O 1
ATOM 3946 N N . ARG A 1 523 ? -6.117 -20.312 10.969 1 83.25 523 ARG A N 1
ATOM 3947 C CA . ARG A 1 523 ? -5.828 -19.984 12.359 1 83.25 523 ARG A CA 1
ATOM 3948 C C . ARG A 1 523 ? -4.59 -19.109 12.469 1 83.25 523 ARG A C 1
ATOM 3950 O O . ARG A 1 523 ? -3.479 -19.547 12.156 1 83.25 523 ARG A O 1
ATOM 3957 N N . GLY A 1 524 ? -4.848 -17.953 12.961 1 77.69 524 GLY A N 1
ATOM 3958 C CA . GLY A 1 524 ? -3.758 -17 12.836 1 77.69 524 GLY A CA 1
ATOM 3959 C C . GLY A 1 524 ? -3.383 -16.703 11.398 1 77.69 524 GLY A C 1
ATOM 3960 O O . GLY A 1 524 ? -4.227 -16.281 10.602 1 77.69 524 GLY A O 1
ATOM 3961 N N . ASN A 1 525 ? -2.184 -17.062 11.078 1 81 525 ASN A N 1
ATOM 3962 C CA . ASN A 1 525 ? -1.726 -16.875 9.711 1 81 525 ASN A CA 1
ATOM 3963 C C . ASN A 1 525 ? -1.424 -18.203 9.023 1 81 525 ASN A C 1
ATOM 3965 O O . ASN A 1 525 ? -0.789 -18.234 7.965 1 81 525 ASN A O 1
ATOM 3969 N N . GLU A 1 526 ? -1.987 -19.266 9.625 1 86.44 526 GLU A N 1
ATOM 3970 C CA . GLU A 1 526 ? -1.668 -20.594 9.078 1 86.44 526 GLU A CA 1
ATOM 3971 C C . GLU A 1 526 ? -2.934 -21.344 8.672 1 86.44 526 GLU A C 1
ATOM 3973 O O . GLU A 1 526 ? -3.926 -21.328 9.406 1 86.44 526 GLU A O 1
ATOM 3978 N N . PHE A 1 527 ? -2.869 -21.938 7.566 1 91.06 527 PHE A N 1
ATOM 3979 C CA . PHE A 1 527 ? -3.98 -22.75 7.098 1 91.06 527 PHE A CA 1
ATOM 3980 C C . PHE A 1 527 ? -3.84 -24.188 7.598 1 91.06 527 PHE A C 1
ATOM 3982 O O . PHE A 1 527 ? -2.734 -24.734 7.633 1 91.06 527 PHE A O 1
ATOM 3989 N N . ARG A 1 528 ? -4.926 -24.781 7.969 1 91.06 528 ARG A N 1
ATOM 3990 C CA . ARG A 1 528 ? -5.012 -26.172 8.398 1 91.06 528 ARG A CA 1
ATOM 3991 C C . ARG A 1 528 ? -6.023 -26.953 7.551 1 91.06 528 ARG A C 1
ATOM 3993 O O . ARG A 1 528 ? -7.078 -26.406 7.195 1 91.06 528 ARG A O 1
ATOM 4000 N N . LEU A 1 529 ? -5.621 -28.141 7.246 1 93.31 529 LEU A N 1
ATOM 4001 C CA . LEU A 1 529 ? -6.516 -29.047 6.52 1 93.31 529 LEU A CA 1
ATOM 4002 C C . LEU A 1 529 ? -6.934 -30.219 7.395 1 93.31 529 LEU A C 1
ATOM 4004 O O . LEU A 1 529 ? -6.137 -30.719 8.188 1 93.31 529 LEU A O 1
ATOM 4008 N N . ARG A 1 530 ? -8.156 -30.641 7.199 1 92.31 530 ARG A N 1
ATOM 4009 C CA . ARG A 1 530 ? -8.695 -31.781 7.922 1 92.31 530 ARG A CA 1
ATOM 4010 C C . ARG A 1 530 ? -9.547 -32.656 7.012 1 92.31 530 ARG A C 1
ATOM 4012 O O . ARG A 1 530 ? -10.234 -32.156 6.121 1 92.31 530 ARG A O 1
ATOM 4019 N N . ASP A 1 531 ? -9.422 -33.938 7.18 1 93.94 531 ASP A N 1
ATOM 4020 C CA . ASP A 1 531 ? -10.289 -34.875 6.48 1 93.94 531 ASP A CA 1
ATOM 4021 C C . ASP A 1 531 ? -11.648 -34.969 7.164 1 93.94 531 ASP A C 1
ATOM 4023 O O . ASP A 1 531 ? -11.742 -35.375 8.328 1 93.94 531 ASP A O 1
ATOM 4027 N N . SER A 1 532 ? -12.68 -34.719 6.445 1 91.19 532 SER A N 1
ATOM 4028 C CA . SER A 1 532 ? -14.008 -34.656 7.039 1 91.19 532 SER A CA 1
ATOM 4029 C C . SER A 1 532 ? -14.492 -36.062 7.391 1 91.19 532 SER A C 1
ATOM 4031 O O . SER A 1 532 ? -15.32 -36.25 8.297 1 91.19 532 SER A O 1
ATOM 4033 N N . ALA A 1 533 ? -13.977 -37.031 6.711 1 90 533 ALA A N 1
ATOM 4034 C CA . ALA A 1 533 ? -14.414 -38.406 6.949 1 90 533 ALA A CA 1
ATOM 4035 C C . ALA A 1 533 ? -13.812 -38.969 8.234 1 90 533 ALA A C 1
ATOM 4037 O O . ALA A 1 533 ? -14.516 -39.594 9.039 1 90 533 ALA A O 1
ATOM 4038 N N . THR A 1 534 ? -12.555 -38.688 8.492 1 89.56 534 THR A N 1
ATOM 4039 C CA . THR A 1 534 ? -11.859 -39.281 9.633 1 89.56 534 THR A CA 1
ATOM 4040 C C . THR A 1 534 ? -11.695 -38.25 10.75 1 89.56 534 THR A C 1
ATOM 4042 O O . THR A 1 534 ? -11.438 -38.594 11.898 1 89.56 534 THR A O 1
ATOM 4045 N N . GLY A 1 535 ? -11.773 -36.969 10.344 1 87.5 535 GLY A N 1
ATOM 4046 C CA . GLY A 1 535 ? -11.547 -35.906 11.312 1 87.5 535 GLY A CA 1
ATOM 4047 C C . GLY A 1 535 ? -10.07 -35.656 11.562 1 87.5 535 GLY A C 1
ATOM 4048 O O . GLY A 1 535 ? -9.719 -34.75 12.328 1 87.5 535 GLY A O 1
ATOM 4049 N N . ARG A 1 536 ? -9.195 -36.312 10.898 1 89.44 536 ARG A N 1
ATOM 4050 C CA . ARG A 1 536 ? -7.758 -36.188 11.109 1 89.44 536 ARG A CA 1
ATOM 4051 C C . ARG A 1 536 ? -7.184 -35.031 10.32 1 89.44 536 ARG A C 1
ATOM 4053 O O . ARG A 1 536 ? -7.656 -34.719 9.227 1 89.44 536 ARG A O 1
ATOM 4060 N N . PRO A 1 537 ? -6.125 -34.312 10.961 1 91.06 537 PRO A N 1
ATOM 4061 C CA . PRO A 1 537 ? -5.414 -33.344 10.156 1 91.06 537 PRO A CA 1
ATOM 4062 C C . PRO A 1 537 ? -4.742 -33.938 8.93 1 91.06 537 PRO A C 1
ATOM 4064 O O . PRO A 1 537 ? -4.25 -35.062 8.977 1 91.06 537 PRO A O 1
ATOM 4067 N N . VAL A 1 538 ? -4.789 -33.219 7.887 1 94.19 538 VAL A N 1
ATOM 4068 C CA . VAL A 1 538 ? -4.145 -33.625 6.652 1 94.19 538 VAL A CA 1
ATOM 4069 C C . VAL A 1 538 ? -2.969 -32.719 6.332 1 94.19 538 VAL A C 1
ATOM 4071 O O . VAL A 1 538 ? -3.129 -31.5 6.27 1 94.19 538 VAL A O 1
ATOM 4074 N N . LEU A 1 539 ? -1.812 -33.281 6.23 1 94.12 539 LEU A N 1
ATOM 4075 C CA . LEU A 1 539 ? -0.621 -32.562 5.797 1 94.12 539 LEU A CA 1
ATOM 4076 C C . LEU A 1 539 ? -0.268 -32.906 4.355 1 94.12 539 LEU A C 1
ATOM 4078 O O . LEU A 1 539 ? 0.084 -34.062 4.059 1 94.12 539 LEU A O 1
ATOM 4082 N N . VAL A 1 540 ? -0.341 -31.906 3.475 1 94.69 540 VAL A N 1
ATOM 4083 C CA . VAL A 1 540 ? -0.043 -32.125 2.062 1 94.69 540 VAL A CA 1
ATOM 4084 C C . VAL A 1 540 ? 1.469 -32.125 1.847 1 94.69 540 VAL A C 1
ATOM 4086 O O . VAL A 1 540 ? 2.172 -31.234 2.336 1 94.69 540 VAL A O 1
ATOM 4089 N N . GLU A 1 541 ? 1.92 -33.094 1.156 1 93.94 541 GLU A N 1
ATOM 4090 C CA . GLU A 1 541 ? 3.328 -33.188 0.79 1 93.94 541 GLU A CA 1
ATOM 4091 C C . GLU A 1 541 ? 3.508 -33.188 -0.726 1 93.94 541 GLU A C 1
ATOM 4093 O O . GLU A 1 541 ? 2.674 -33.719 -1.463 1 93.94 541 GLU A O 1
ATOM 4098 N N . LEU A 1 542 ? 4.48 -32.562 -1.148 1 94.19 542 LEU A N 1
ATOM 4099 C CA . LEU A 1 542 ? 4.836 -32.5 -2.562 1 94.19 542 LEU A CA 1
ATOM 4100 C C . LEU A 1 542 ? 6.262 -33 -2.787 1 94.19 542 LEU A C 1
ATOM 4102 O O . LEU A 1 542 ? 7.223 -32.25 -2.611 1 94.19 542 LEU A O 1
ATOM 4106 N N . ASN A 1 543 ? 6.395 -34.219 -3.217 1 93.12 543 ASN A N 1
ATOM 4107 C CA . ASN A 1 543 ? 7.695 -34.812 -3.416 1 93.12 543 ASN A CA 1
ATOM 4108 C C . ASN A 1 543 ? 8.141 -34.75 -4.875 1 93.12 543 ASN A C 1
ATOM 4110 O O . ASN A 1 543 ? 8.602 -35.75 -5.441 1 93.12 543 ASN A O 1
ATOM 4114 N N . THR A 1 544 ? 7.887 -33.562 -5.492 1 92.38 544 THR A N 1
ATOM 4115 C CA . THR A 1 544 ? 8.336 -33.281 -6.852 1 92.38 544 THR A CA 1
ATOM 4116 C C . THR A 1 544 ? 8.93 -31.891 -6.941 1 92.38 544 THR A C 1
ATOM 4118 O O . THR A 1 544 ? 8.734 -31.062 -6.043 1 92.38 544 THR A O 1
ATOM 4121 N N . ALA A 1 545 ? 9.609 -31.625 -8 1 90.44 545 ALA A N 1
ATOM 4122 C CA . ALA A 1 545 ? 10.219 -30.312 -8.234 1 90.44 545 ALA A CA 1
ATOM 4123 C C . ALA A 1 545 ? 9.266 -29.391 -9 1 90.44 545 ALA A C 1
ATOM 4125 O O . ALA A 1 545 ? 9.688 -28.375 -9.547 1 90.44 545 ALA A O 1
ATOM 4126 N N . HIS A 1 546 ? 8.016 -29.766 -9.055 1 91.5 546 HIS A N 1
ATOM 4127 C CA . HIS A 1 546 ? 7.055 -28.953 -9.805 1 91.5 546 HIS A CA 1
ATOM 4128 C C . HIS A 1 546 ? 6.98 -27.547 -9.25 1 91.5 546 HIS A C 1
ATOM 4130 O O . HIS A 1 546 ? 6.742 -27.344 -8.055 1 91.5 546 HIS A O 1
ATOM 4136 N N . ASN A 1 547 ? 7.184 -26.547 -10.102 1 88.81 547 ASN A N 1
ATOM 4137 C CA . ASN A 1 547 ? 7.02 -25.156 -9.695 1 88.81 547 ASN A CA 1
ATOM 4138 C C . ASN A 1 547 ? 5.547 -24.766 -9.609 1 88.81 547 ASN A C 1
ATOM 4140 O O . ASN A 1 547 ? 4.898 -24.547 -10.633 1 88.81 547 ASN A O 1
ATOM 4144 N N . VAL A 1 548 ? 5.078 -24.594 -8.5 1 89.94 548 VAL A N 1
ATOM 4145 C CA . VAL A 1 548 ? 3.646 -24.391 -8.297 1 89.94 548 VAL A CA 1
ATOM 4146 C C . VAL A 1 548 ? 3.285 -22.938 -8.562 1 89.94 548 VAL A C 1
ATOM 4148 O O . VAL A 1 548 ? 2.111 -22.562 -8.508 1 89.94 548 VAL A O 1
ATOM 4151 N N . ASP A 1 549 ? 4.254 -22.031 -8.883 1 82.69 549 ASP A N 1
ATOM 4152 C CA . ASP A 1 549 ? 4.004 -20.641 -9.227 1 82.69 549 ASP A CA 1
ATOM 4153 C C . ASP A 1 549 ? 3.836 -20.469 -10.734 1 82.69 549 ASP A C 1
ATOM 4155 O O . ASP A 1 549 ? 3.604 -19.359 -11.219 1 82.69 549 ASP A O 1
ATOM 4159 N N . PHE A 1 550 ? 3.963 -21.547 -11.461 1 77.19 550 PHE A N 1
ATOM 4160 C CA . PHE A 1 550 ? 3.881 -21.469 -12.914 1 77.19 550 PHE A CA 1
ATOM 4161 C C . PHE A 1 550 ? 2.461 -21.125 -13.352 1 77.19 550 PHE A C 1
ATOM 4163 O O . PHE A 1 550 ? 1.505 -21.344 -12.609 1 77.19 550 PHE A O 1
ATOM 4170 N N . PHE A 1 551 ? 2.361 -20.734 -14.586 1 70.31 551 PHE A N 1
ATOM 4171 C CA . PHE A 1 551 ? 1.082 -20.344 -15.172 1 70.31 551 PHE A CA 1
ATOM 4172 C C . PHE A 1 551 ? 0.33 -21.547 -15.695 1 70.31 551 PHE A C 1
ATOM 4174 O O . PHE A 1 551 ? 0.943 -22.562 -16.062 1 70.31 551 PHE A O 1
ATOM 4181 N N . GLY A 1 552 ? -0.875 -21.469 -15.609 1 78.56 552 GLY A N 1
ATOM 4182 C CA . GLY A 1 552 ? -1.733 -22.438 -16.266 1 78.56 552 GLY A CA 1
ATOM 4183 C C . GLY A 1 552 ? -2.035 -23.641 -15.391 1 78.56 552 GLY A C 1
ATOM 4184 O O . GLY A 1 552 ? -2.492 -24.672 -15.891 1 78.56 552 GLY A O 1
ATOM 4185 N N . LEU A 1 553 ? -1.733 -23.531 -14.141 1 89.81 553 LEU A N 1
ATOM 4186 C CA . LEU A 1 553 ? -2.016 -24.641 -13.234 1 89.81 553 LEU A CA 1
ATOM 4187 C C . LEU A 1 553 ? -3.439 -24.547 -12.695 1 89.81 553 LEU A C 1
ATOM 4189 O O . LEU A 1 553 ? -4.035 -23.469 -12.672 1 89.81 553 LEU A O 1
ATOM 4193 N N . ASP A 1 554 ? -3.971 -25.703 -12.367 1 92.38 554 ASP A N 1
ATOM 4194 C CA . ASP A 1 554 ? -5.234 -25.719 -11.633 1 92.38 554 ASP A CA 1
ATOM 4195 C C . ASP A 1 554 ? -5.121 -24.922 -10.344 1 92.38 554 ASP A C 1
ATOM 4197 O O . ASP A 1 554 ? -4.188 -25.109 -9.562 1 92.38 554 ASP A O 1
ATOM 4201 N N . PRO A 1 555 ? -6.062 -24.047 -10.102 1 91.81 555 PRO A N 1
ATOM 4202 C CA . PRO A 1 555 ? -5.949 -23.188 -8.922 1 91.81 555 PRO A CA 1
ATOM 4203 C C . PRO A 1 555 ? -5.941 -23.969 -7.617 1 91.81 555 PRO A C 1
ATOM 4205 O O . PRO A 1 555 ? -5.273 -23.578 -6.656 1 91.81 555 PRO A O 1
ATOM 4208 N N . VAL A 1 556 ? -6.695 -25.047 -7.516 1 94.75 556 VAL A N 1
ATOM 4209 C CA . VAL A 1 556 ? -6.719 -25.859 -6.309 1 94.75 556 VAL A CA 1
ATOM 4210 C C . VAL A 1 556 ? -5.352 -26.5 -6.086 1 94.75 556 VAL A C 1
ATOM 4212 O O . VAL A 1 556 ? -4.859 -26.562 -4.957 1 94.75 556 VAL A O 1
ATOM 4215 N N . TYR A 1 557 ? -4.746 -26.969 -7.164 1 94.62 557 TYR A N 1
ATOM 4216 C CA . TYR A 1 557 ? -3.389 -27.484 -7.082 1 94.62 557 TYR A CA 1
ATOM 4217 C C . TYR A 1 557 ? -2.42 -26.422 -6.59 1 94.62 557 TYR A C 1
ATOM 4219 O O . TYR A 1 557 ? -1.544 -26.703 -5.766 1 94.62 557 TYR A O 1
ATOM 4227 N N . ALA A 1 558 ? -2.584 -25.219 -7.109 1 93.25 558 ALA A N 1
ATOM 4228 C CA . ALA A 1 558 ? -1.71 -24.125 -6.699 1 93.25 558 ALA A CA 1
ATOM 4229 C C . ALA A 1 558 ? -1.845 -23.844 -5.203 1 93.25 558 ALA A C 1
ATOM 4231 O O . ALA A 1 558 ? -0.843 -23.672 -4.508 1 93.25 558 ALA A O 1
ATOM 4232 N N . VAL A 1 559 ? -3.043 -23.844 -4.691 1 94.12 559 VAL A N 1
ATOM 4233 C CA . VAL A 1 559 ? -3.283 -23.594 -3.273 1 94.12 559 VAL A CA 1
ATOM 4234 C C . VAL A 1 559 ? -2.633 -24.688 -2.439 1 94.12 559 VAL A C 1
ATOM 4236 O O . VAL A 1 559 ? -1.858 -24.406 -1.521 1 94.12 559 VAL A O 1
ATOM 4239 N N . LEU A 1 560 ? -2.885 -25.922 -2.783 1 95.81 560 LEU A N 1
ATOM 4240 C CA . LEU A 1 560 ? -2.35 -27.062 -2.035 1 95.81 560 LEU A CA 1
ATOM 4241 C C . LEU A 1 560 ? -0.832 -27.125 -2.164 1 95.81 560 LEU A C 1
ATOM 4243 O O . LEU A 1 560 ? -0.137 -27.469 -1.203 1 95.81 560 LEU A O 1
ATOM 4247 N N . GLY A 1 561 ? -0.404 -26.828 -3.393 1 94.31 561 GLY A N 1
ATOM 4248 C CA . GLY A 1 561 ? 1.034 -26.812 -3.609 1 94.31 561 GLY A CA 1
ATOM 4249 C C . GLY A 1 561 ? 1.75 -25.797 -2.729 1 94.31 561 GLY A C 1
ATOM 4250 O O . GLY A 1 561 ? 2.834 -26.078 -2.213 1 94.31 561 GLY A O 1
ATOM 4251 N N . HIS A 1 562 ? 1.148 -24.688 -2.555 1 92.5 562 HIS A N 1
ATOM 4252 C CA . HIS A 1 562 ? 1.741 -23.656 -1.709 1 92.5 562 HIS A CA 1
ATOM 4253 C C . HIS A 1 562 ? 1.69 -24.062 -0.238 1 92.5 562 HIS A C 1
ATOM 4255 O O . HIS A 1 562 ? 2.596 -23.719 0.531 1 92.5 562 HIS A O 1
ATOM 4261 N N . LEU A 1 563 ? 0.647 -24.734 0.141 1 92.12 563 LEU A N 1
ATOM 4262 C CA . LEU A 1 563 ? 0.582 -25.234 1.509 1 92.12 563 LEU A CA 1
ATOM 4263 C C . LEU A 1 563 ? 1.704 -26.234 1.777 1 92.12 563 LEU A C 1
ATOM 4265 O O . LEU A 1 563 ? 2.227 -26.297 2.891 1 92.12 563 LEU A O 1
ATOM 4269 N N . ALA A 1 564 ? 2.086 -26.922 0.739 1 92.56 564 ALA A N 1
ATOM 4270 C CA . ALA A 1 564 ? 3.109 -27.953 0.864 1 92.56 564 ALA A CA 1
ATOM 4271 C C . ALA A 1 564 ? 4.512 -27.359 0.772 1 92.56 564 ALA A C 1
ATOM 4273 O O . ALA A 1 564 ? 5.5 -28.031 1.078 1 92.56 564 ALA A O 1
ATOM 4274 N N . SER A 1 565 ? 4.633 -26.078 0.327 1 89.25 565 SER A N 1
ATOM 4275 C CA . SER A 1 565 ? 5.945 -25.531 -0.021 1 89.25 565 SER A CA 1
ATOM 4276 C C . SER A 1 565 ? 6.277 -24.312 0.816 1 89.25 565 SER A C 1
ATOM 4278 O O . SER A 1 565 ? 7.148 -23.516 0.448 1 89.25 565 SER A O 1
ATOM 4280 N N . SER A 1 566 ? 5.781 -24.094 1.867 1 82.81 566 SER A N 1
ATOM 4281 C CA . SER A 1 566 ? 6.051 -22.922 2.682 1 82.81 566 SER A CA 1
ATOM 4282 C C . SER A 1 566 ? 7.414 -23.016 3.357 1 82.81 566 SER A C 1
ATOM 4284 O O . SER A 1 566 ? 7.941 -24.109 3.555 1 82.81 566 SER A O 1
ATOM 4286 N N . GLY A 1 567 ? 8.141 -21.906 3.506 1 79.81 567 GLY A N 1
ATOM 4287 C CA . GLY A 1 567 ? 9.352 -21.859 4.305 1 79.81 567 GLY A CA 1
ATOM 4288 C C . GLY A 1 567 ? 10.617 -21.75 3.471 1 79.81 567 GLY A C 1
ATOM 4289 O O . GLY A 1 567 ? 11.727 -21.812 4.004 1 79.81 567 GLY A O 1
ATOM 4290 N N . GLY A 1 568 ? 10.484 -21.719 2.174 1 87.88 568 GLY A N 1
ATOM 4291 C CA . GLY A 1 568 ? 11.656 -21.516 1.336 1 87.88 568 GLY A CA 1
ATOM 4292 C C . GLY A 1 568 ? 12.32 -20.172 1.553 1 87.88 568 GLY A C 1
ATOM 4293 O O . GLY A 1 568 ? 11.68 -19.219 1.988 1 87.88 568 GLY A O 1
ATOM 4294 N N . VAL A 1 569 ? 13.656 -20.203 1.4 1 90.44 569 VAL A N 1
ATOM 4295 C CA . VAL A 1 569 ? 14.383 -18.953 1.576 1 90.44 569 VAL A CA 1
ATOM 4296 C C . VAL A 1 569 ? 15.391 -18.766 0.439 1 90.44 569 VAL A C 1
ATOM 4298 O O . VAL A 1 569 ? 15.844 -19.75 -0.152 1 90.44 569 VAL A O 1
ATOM 4301 N N . GLY A 1 570 ? 15.602 -17.625 0.056 1 89.94 570 GLY A N 1
ATOM 4302 C CA . GLY A 1 570 ? 16.609 -17.25 -0.927 1 89.94 570 GLY A CA 1
ATOM 4303 C C . GLY A 1 570 ? 16.969 -15.781 -0.878 1 89.94 570 GLY A C 1
ATOM 4304 O O . GLY A 1 570 ? 16.328 -14.992 -0.186 1 89.94 570 GLY A O 1
ATOM 4305 N N . TRP A 1 571 ? 18.031 -15.438 -1.531 1 91.81 571 TRP A N 1
ATOM 4306 C CA . TRP A 1 571 ? 18.484 -14.047 -1.563 1 91.81 571 TRP A CA 1
ATOM 4307 C C . TRP A 1 571 ? 17.812 -13.289 -2.707 1 91.81 571 TRP A C 1
ATOM 4309 O O . TRP A 1 571 ? 17.688 -13.812 -3.816 1 91.81 571 TRP A O 1
ATOM 4319 N N . SER A 1 572 ? 17.328 -12.117 -2.486 1 90 572 SER A N 1
ATOM 4320 C CA . SER A 1 572 ? 16.875 -11.18 -3.504 1 90 572 SER A CA 1
ATOM 4321 C C . SER A 1 572 ? 17.266 -9.75 -3.154 1 90 572 SER A C 1
ATOM 4323 O O . SER A 1 572 ? 17.078 -9.305 -2.016 1 90 572 SER A O 1
ATOM 4325 N N . TRP A 1 573 ? 17.766 -9.094 -4.141 1 92.25 573 TRP A N 1
ATOM 4326 C CA . TRP A 1 573 ? 18.109 -7.691 -3.941 1 92.25 573 TRP A CA 1
ATOM 4327 C C . TRP A 1 573 ? 16.875 -6.805 -4.039 1 92.25 573 TRP A C 1
ATOM 4329 O O . TRP A 1 573 ? 16.938 -5.605 -3.752 1 92.25 573 TRP A O 1
ATOM 4339 N N . GLY A 1 574 ? 15.734 -7.367 -4.371 1 88.44 574 GLY A N 1
ATOM 4340 C CA . GLY A 1 574 ? 14.547 -6.555 -4.566 1 88.44 574 GLY A CA 1
ATOM 4341 C C . GLY A 1 574 ? 14.734 -5.465 -5.605 1 88.44 574 GLY A C 1
ATOM 4342 O O . GLY A 1 574 ? 15.305 -5.707 -6.672 1 88.44 574 GLY A O 1
ATOM 4343 N N . PRO A 1 575 ? 14.32 -4.258 -5.367 1 88.88 575 PRO A N 1
ATOM 4344 C CA . PRO A 1 575 ? 14.438 -3.172 -6.34 1 88.88 575 PRO A CA 1
ATOM 4345 C C . PRO A 1 575 ? 15.891 -2.809 -6.641 1 88.88 575 PRO A C 1
ATOM 4347 O O . PRO A 1 575 ? 16.188 -2.238 -7.691 1 88.88 575 PRO A O 1
ATOM 4350 N N . LEU A 1 576 ? 16.797 -3.154 -5.809 1 92.88 576 LEU A N 1
ATOM 4351 C CA . LEU A 1 576 ? 18.203 -2.824 -5.996 1 92.88 576 LEU A CA 1
ATOM 4352 C C . LEU A 1 576 ? 18.797 -3.633 -7.141 1 92.88 576 LEU A C 1
ATOM 4354 O O . LEU A 1 576 ? 19.891 -3.314 -7.629 1 92.88 576 LEU A O 1
ATOM 4358 N N . ALA A 1 577 ? 18.016 -4.652 -7.531 1 91.69 577 ALA A N 1
ATOM 4359 C CA . ALA A 1 577 ? 18.469 -5.492 -8.633 1 91.69 577 ALA A CA 1
ATOM 4360 C C . ALA A 1 577 ? 18.594 -4.688 -9.922 1 91.69 577 ALA A C 1
ATOM 4362 O O . ALA A 1 577 ? 19.234 -5.125 -10.883 1 91.69 577 ALA A O 1
ATOM 4363 N N . ALA A 1 578 ? 18.078 -3.527 -9.898 1 90.69 578 ALA A N 1
ATOM 4364 C CA . ALA A 1 578 ? 18.109 -2.664 -11.078 1 90.69 578 ALA A CA 1
ATOM 4365 C C . ALA A 1 578 ? 19.469 -1.998 -11.227 1 90.69 578 ALA A C 1
ATOM 4367 O O . ALA A 1 578 ? 19.781 -1.449 -12.289 1 90.69 578 ALA A O 1
ATOM 4368 N N . LEU A 1 579 ? 20.328 -2.082 -10.25 1 93.38 579 LEU A N 1
ATOM 4369 C CA . LEU A 1 579 ? 21.656 -1.494 -10.328 1 93.38 579 LEU A CA 1
ATOM 4370 C C . LEU A 1 579 ? 22.547 -2.273 -11.297 1 93.38 579 LEU A C 1
ATOM 4372 O O . LEU A 1 579 ? 22.406 -3.49 -11.43 1 93.38 579 LEU A O 1
ATOM 4376 N N . SER A 1 580 ? 23.453 -1.609 -11.938 1 94.44 580 SER A N 1
ATOM 4377 C CA . SER A 1 580 ? 24.281 -2.191 -13 1 94.44 580 SER A CA 1
ATOM 4378 C C . SER A 1 580 ? 25.297 -3.17 -12.43 1 94.44 580 SER A C 1
ATOM 4380 O O . SER A 1 580 ? 25.828 -4.023 -13.156 1 94.44 580 SER A O 1
ATOM 4382 N N . HIS A 1 581 ? 25.641 -3.014 -11.18 1 94.19 581 HIS A N 1
ATOM 4383 C CA . HIS A 1 581 ? 26.641 -3.867 -10.547 1 94.19 581 HIS A CA 1
ATOM 4384 C C . HIS A 1 581 ? 26.312 -4.102 -9.078 1 94.19 581 HIS A C 1
ATOM 4386 O O . HIS A 1 581 ? 25.984 -3.16 -8.352 1 94.19 581 HIS A O 1
ATOM 4392 N N . LEU A 1 582 ? 26.234 -5.301 -8.617 1 94.69 582 LEU A N 1
ATOM 4393 C CA . LEU A 1 582 ? 26.016 -5.684 -7.223 1 94.69 582 LEU A CA 1
ATOM 4394 C C . LEU A 1 582 ? 27.094 -6.668 -6.754 1 94.69 582 LEU A C 1
ATOM 4396 O O . LEU A 1 582 ? 27.516 -7.531 -7.52 1 94.69 582 LEU A O 1
ATOM 4400 N N . PRO A 1 583 ? 27.516 -6.574 -5.543 1 94.81 583 PRO A N 1
ATOM 4401 C CA . PRO A 1 583 ? 28.609 -7.391 -5.039 1 94.81 583 PRO A CA 1
ATOM 4402 C C . PRO A 1 583 ? 28.203 -8.828 -4.734 1 94.81 583 PRO A C 1
ATOM 4404 O O . PRO A 1 583 ? 27 -9.117 -4.633 1 94.81 583 PRO A O 1
ATOM 4407 N N . ARG A 1 584 ? 29.219 -9.688 -4.66 1 95.81 584 ARG A N 1
ATOM 4408 C CA . ARG A 1 584 ? 29.016 -11 -4.039 1 95.81 584 ARG A CA 1
ATOM 4409 C C . ARG A 1 584 ? 28.625 -10.852 -2.574 1 95.81 584 ARG A C 1
ATOM 4411 O O . ARG A 1 584 ? 29.172 -10.016 -1.857 1 95.81 584 ARG A O 1
ATOM 4418 N N . VAL A 1 585 ? 27.641 -11.539 -2.162 1 96.38 585 VAL A N 1
ATOM 4419 C CA . VAL A 1 585 ? 27.25 -11.602 -0.756 1 96.38 585 VAL A CA 1
ATOM 4420 C C . VAL A 1 585 ? 27.594 -12.984 -0.195 1 96.38 585 VAL A C 1
ATOM 4422 O O . VAL A 1 585 ? 27.328 -14 -0.842 1 96.38 585 VAL A O 1
ATOM 4425 N N . THR A 1 586 ? 28.219 -13.031 0.987 1 96.88 586 THR A N 1
ATOM 4426 C CA . THR A 1 586 ? 28.625 -14.312 1.564 1 96.88 586 THR A CA 1
ATOM 4427 C C . THR A 1 586 ? 28.156 -14.422 3.012 1 96.88 586 THR A C 1
ATOM 4429 O O . THR A 1 586 ? 27.828 -13.414 3.641 1 96.88 586 THR A O 1
ATOM 4432 N N . SER A 1 587 ? 27.984 -15.516 3.488 1 96.88 587 SER A N 1
ATOM 4433 C CA . SER A 1 587 ? 27.875 -15.898 4.891 1 96.88 587 SER A CA 1
ATOM 4434 C C . SER A 1 587 ? 28.969 -16.875 5.293 1 96.88 587 SER A C 1
ATOM 4436 O O . SER A 1 587 ? 28.797 -18.094 5.211 1 96.88 587 SER A O 1
ATOM 4438 N N . GLY A 1 588 ? 30.078 -16.25 5.762 1 95.88 588 GLY A N 1
ATOM 4439 C CA . GLY A 1 588 ? 31.266 -17.078 5.988 1 95.88 588 GLY A CA 1
ATOM 4440 C C . GLY A 1 588 ? 31.797 -17.703 4.715 1 95.88 588 GLY A C 1
ATOM 4441 O O . GLY A 1 588 ? 32.125 -17 3.754 1 95.88 588 GLY A O 1
ATOM 4442 N N . ALA A 1 589 ? 31.766 -19.047 4.684 1 97.25 589 ALA A N 1
ATOM 4443 C CA . ALA A 1 589 ? 32.344 -19.797 3.572 1 97.25 589 ALA A CA 1
ATOM 4444 C C . ALA A 1 589 ? 31.312 -20.109 2.512 1 97.25 589 ALA A C 1
ATOM 4446 O O . ALA A 1 589 ? 31.594 -20.812 1.536 1 97.25 589 ALA A O 1
ATOM 4447 N N . VAL A 1 590 ? 30.125 -19.625 2.646 1 97.88 590 VAL A N 1
ATOM 4448 C CA . VAL A 1 590 ? 29.031 -19.859 1.711 1 97.88 590 VAL A CA 1
ATOM 4449 C C . VAL A 1 590 ? 28.75 -18.594 0.908 1 97.88 590 VAL A C 1
ATOM 4451 O O . VAL A 1 590 ? 28.469 -17.531 1.48 1 97.88 590 VAL A O 1
ATOM 4454 N N . ILE A 1 591 ? 28.812 -18.672 -0.411 1 97.25 591 ILE A N 1
ATOM 4455 C CA . ILE A 1 591 ? 28.344 -17.578 -1.247 1 97.25 591 ILE A CA 1
ATOM 4456 C C . ILE A 1 591 ? 26.812 -17.578 -1.297 1 97.25 591 ILE A C 1
ATOM 4458 O O . ILE A 1 591 ? 26.203 -18.594 -1.669 1 97.25 591 ILE A O 1
ATOM 4462 N N . VAL A 1 592 ? 26.234 -16.547 -0.912 1 96.38 592 VAL A N 1
ATOM 4463 C CA . VAL A 1 592 ? 24.781 -16.453 -0.814 1 96.38 592 VAL A CA 1
ATOM 4464 C C . VAL A 1 592 ? 24.219 -15.828 -2.09 1 96.38 592 VAL A C 1
ATOM 4466 O O . VAL A 1 592 ? 23.109 -16.172 -2.516 1 96.38 592 VAL A O 1
ATOM 4469 N N . ALA A 1 593 ? 24.891 -14.93 -2.654 1 94.94 593 ALA A N 1
ATOM 4470 C CA . ALA A 1 593 ? 24.578 -14.289 -3.932 1 94.94 593 ALA A CA 1
ATOM 4471 C C . ALA A 1 593 ? 25.844 -14.008 -4.734 1 94.94 593 ALA A C 1
ATOM 4473 O O . ALA A 1 593 ? 26.797 -13.445 -4.211 1 94.94 593 ALA A O 1
ATOM 4474 N N . PRO A 1 594 ? 25.812 -14.406 -5.973 1 95 594 PRO A N 1
ATOM 4475 C CA . PRO A 1 594 ? 26.984 -14.102 -6.797 1 95 594 PRO A CA 1
ATOM 4476 C C . PRO A 1 594 ? 27.062 -12.625 -7.184 1 95 594 PRO A C 1
ATOM 4478 O O . PRO A 1 594 ? 26.047 -11.922 -7.16 1 95 594 PRO A O 1
ATOM 4481 N N . GLU A 1 595 ? 28.312 -12.195 -7.426 1 95.06 595 GLU A N 1
ATOM 4482 C CA . GLU A 1 595 ? 28.469 -10.883 -8.047 1 95.06 595 GLU A CA 1
ATOM 4483 C C . GLU A 1 595 ? 27.688 -10.797 -9.352 1 95.06 595 GLU A C 1
ATOM 4485 O O . GLU A 1 595 ? 27.656 -11.75 -10.133 1 95.06 595 GLU A O 1
ATOM 4490 N N . GLN A 1 596 ? 27.031 -9.727 -9.625 1 94.81 596 GLN A N 1
ATOM 4491 C CA . GLN A 1 596 ? 26.188 -9.664 -10.82 1 94.81 596 GLN A CA 1
ATOM 4492 C C . GLN A 1 596 ? 26.344 -8.32 -11.516 1 94.81 596 GLN A C 1
ATOM 4494 O O . GLN A 1 596 ? 26.594 -7.301 -10.875 1 94.81 596 GLN A O 1
ATOM 4499 N N . TRP A 1 597 ? 26.25 -8.359 -12.773 1 95.62 597 TRP A N 1
ATOM 4500 C CA . TRP A 1 597 ? 26.266 -7.191 -13.648 1 95.62 597 TRP A CA 1
ATOM 4501 C C . TRP A 1 597 ? 25 -7.121 -14.492 1 95.62 597 TRP A C 1
ATOM 4503 O O . TRP A 1 597 ? 24.484 -8.148 -14.93 1 95.62 597 TRP A O 1
ATOM 4513 N N . ARG A 1 598 ? 24.453 -6.051 -14.648 1 94.88 598 ARG A N 1
ATOM 4514 C CA . ARG A 1 598 ? 23.297 -5.793 -15.508 1 94.88 598 ARG A CA 1
ATOM 4515 C C . ARG A 1 598 ? 23.656 -4.836 -16.641 1 94.88 598 ARG A C 1
ATOM 4517 O O . ARG A 1 598 ? 24 -3.678 -16.391 1 94.88 598 ARG A O 1
ATOM 4524 N N . LEU A 1 599 ? 23.625 -5.34 -17.891 1 94.75 599 LEU A N 1
ATOM 4525 C CA . LEU A 1 599 ? 24.062 -4.562 -19.047 1 94.75 599 LEU A CA 1
ATOM 4526 C C . LEU A 1 599 ? 22.922 -4.414 -20.047 1 94.75 599 LEU A C 1
ATOM 4528 O O . LEU A 1 599 ? 22.062 -5.285 -20.141 1 94.75 599 LEU A O 1
ATOM 4532 N N . THR A 1 600 ? 22.906 -3.328 -20.766 1 92.25 600 THR A N 1
ATOM 4533 C CA . THR A 1 600 ? 21.938 -3.174 -21.844 1 92.25 600 THR A CA 1
ATOM 4534 C C . THR A 1 600 ? 22.312 -4.062 -23.031 1 92.25 600 THR A C 1
ATOM 4536 O O . THR A 1 600 ? 23.484 -4.32 -23.281 1 92.25 600 THR A O 1
ATOM 4539 N N . TRP A 1 601 ? 21.312 -4.484 -23.688 1 92.31 601 TRP A N 1
ATOM 4540 C CA . TRP A 1 601 ? 21.547 -5.328 -24.859 1 92.31 601 TRP A CA 1
ATOM 4541 C C . TRP A 1 601 ? 22.375 -4.586 -25.906 1 92.31 601 TRP A C 1
ATOM 4543 O O . TRP A 1 601 ? 23.203 -5.191 -26.594 1 92.31 601 TRP A O 1
ATOM 4553 N N . SER A 1 602 ? 22.234 -3.268 -26.016 1 91.88 602 SER A N 1
ATOM 4554 C CA . SER A 1 602 ? 23 -2.473 -26.984 1 91.88 602 SER A CA 1
ATOM 4555 C C . SER A 1 602 ? 24.5 -2.566 -26.719 1 91.88 602 SER A C 1
ATOM 4557 O O . SER A 1 602 ? 25.281 -2.705 -27.656 1 91.88 602 SER A O 1
ATOM 4559 N N . ARG A 1 603 ? 24.891 -2.568 -25.484 1 93.81 603 ARG A N 1
ATOM 4560 C CA . ARG A 1 603 ? 26.312 -2.678 -25.141 1 93.81 603 ARG A CA 1
ATOM 4561 C C . ARG A 1 603 ? 26.844 -4.078 -25.422 1 93.81 603 ARG A C 1
ATOM 4563 O O . ARG A 1 603 ? 27.984 -4.234 -25.875 1 93.81 603 ARG A O 1
ATOM 4570 N N . LEU A 1 604 ? 26.016 -5.051 -25.203 1 95.06 604 LEU A N 1
ATOM 4571 C CA . LEU A 1 604 ? 26.406 -6.434 -25.453 1 95.06 604 LEU A CA 1
ATOM 4572 C C . LEU A 1 604 ? 26.531 -6.711 -26.938 1 95.06 604 LEU A C 1
ATOM 4574 O O . LEU A 1 604 ? 27.438 -7.418 -27.375 1 95.06 604 LEU A O 1
ATOM 4578 N N . ARG A 1 605 ? 25.656 -6.152 -27.656 1 93.69 605 ARG A N 1
ATOM 4579 C CA . ARG A 1 605 ? 25.719 -6.289 -29.109 1 93.69 605 ARG A CA 1
ATOM 4580 C C . ARG A 1 605 ? 27 -5.652 -29.656 1 93.69 605 ARG A C 1
ATOM 4582 O O . ARG A 1 605 ? 27.625 -6.195 -30.562 1 93.69 605 ARG A O 1
ATOM 4589 N N . ALA A 1 606 ? 27.344 -4.52 -29.109 1 94.88 606 ALA A N 1
ATOM 4590 C CA . ALA A 1 606 ? 28.578 -3.852 -29.5 1 94.88 606 ALA A CA 1
ATOM 4591 C C . ALA A 1 606 ? 29.797 -4.707 -29.172 1 94.88 606 ALA A C 1
ATOM 4593 O O . ALA A 1 606 ? 30.75 -4.781 -29.953 1 94.88 606 ALA A O 1
ATOM 4594 N N . ALA A 1 607 ? 29.781 -5.301 -28.031 1 95.62 607 ALA A N 1
ATOM 4595 C CA . ALA A 1 607 ? 30.875 -6.184 -27.625 1 95.62 607 ALA A CA 1
ATOM 4596 C C . ALA A 1 607 ? 30.969 -7.387 -28.562 1 95.62 607 ALA A C 1
ATOM 4598 O O . ALA A 1 607 ? 32.062 -7.809 -28.922 1 95.62 607 ALA A O 1
ATOM 4599 N N . ARG A 1 608 ? 29.891 -7.992 -28.922 1 94.75 608 ARG A N 1
ATOM 4600 C CA . ARG A 1 608 ? 29.875 -9.133 -29.828 1 94.75 608 ARG A CA 1
ATOM 4601 C C . ARG A 1 608 ? 30.484 -8.781 -31.188 1 94.75 608 ARG A C 1
ATOM 4603 O O . ARG A 1 608 ? 31.172 -9.594 -31.797 1 94.75 608 ARG A O 1
ATOM 4610 N N . GLY A 1 609 ? 30.234 -7.551 -31.656 1 94 609 GLY A N 1
ATOM 4611 C CA . GLY A 1 609 ? 30.703 -7.105 -32.969 1 94 609 GLY A CA 1
ATOM 4612 C C . GLY A 1 609 ? 32.125 -6.57 -32.938 1 94 609 GLY A C 1
ATOM 4613 O O . GLY A 1 609 ? 32.688 -6.254 -34 1 94 609 GLY A O 1
ATOM 4614 N N . ALA A 1 610 ? 32.688 -6.512 -31.812 1 96.31 610 ALA A N 1
ATOM 4615 C CA . ALA A 1 610 ? 34.031 -5.969 -31.688 1 96.31 610 ALA A CA 1
ATOM 4616 C C . ALA A 1 610 ? 35.062 -6.906 -32.344 1 96.31 610 ALA A C 1
ATOM 4618 O O . ALA A 1 610 ? 34.75 -8.055 -32.656 1 96.31 610 ALA A O 1
ATOM 4619 N N . GLU A 1 611 ? 36.281 -6.465 -32.562 1 95.31 611 GLU A N 1
ATOM 4620 C CA . GLU A 1 611 ? 37.375 -7.27 -33.125 1 95.31 611 GLU A CA 1
ATOM 4621 C C . GLU A 1 611 ? 37.75 -8.43 -32.188 1 95.31 611 GLU A C 1
ATOM 4623 O O . GLU A 1 611 ? 37.969 -9.547 -32.656 1 95.31 611 GLU A O 1
ATOM 4628 N N . ASP A 1 612 ? 37.812 -8.117 -30.953 1 95.94 612 ASP A N 1
ATOM 4629 C CA . ASP A 1 612 ? 37.969 -9.125 -29.906 1 95.94 612 ASP A CA 1
ATOM 4630 C C . ASP A 1 612 ? 36.812 -9.094 -28.906 1 95.94 612 ASP A C 1
ATOM 4632 O O . ASP A 1 612 ? 36.906 -8.438 -27.875 1 95.94 612 ASP A O 1
ATOM 4636 N N . PRO A 1 613 ? 35.844 -9.914 -29.234 1 96.25 613 PRO A N 1
ATOM 4637 C CA . PRO A 1 613 ? 34.625 -9.898 -28.391 1 96.25 613 PRO A CA 1
ATOM 4638 C C . PRO A 1 613 ? 34.938 -10.258 -26.938 1 96.25 613 PRO A C 1
ATOM 4640 O O . PRO A 1 613 ? 34.281 -9.742 -26.031 1 96.25 613 PRO A O 1
ATOM 4643 N N . ALA A 1 614 ? 35.844 -11.133 -26.672 1 95.56 614 ALA A N 1
ATOM 4644 C CA . ALA A 1 614 ? 36.188 -11.547 -25.312 1 95.56 614 ALA A CA 1
ATOM 4645 C C . ALA A 1 614 ? 36.75 -10.383 -24.516 1 95.56 614 ALA A C 1
ATOM 4647 O O . ALA A 1 614 ? 36.312 -10.148 -23.375 1 95.56 614 ALA A O 1
ATOM 4648 N N . ALA A 1 615 ? 37.625 -9.688 -25.109 1 96.06 615 ALA A N 1
ATOM 4649 C CA . ALA A 1 615 ? 38.219 -8.531 -24.438 1 96.06 615 ALA A CA 1
ATOM 4650 C C . ALA A 1 615 ? 37.156 -7.438 -24.234 1 96.06 615 ALA A C 1
ATOM 4652 O O . ALA A 1 615 ? 37.125 -6.785 -23.188 1 96.06 615 ALA A O 1
ATOM 4653 N N . ALA A 1 616 ? 36.406 -7.234 -25.219 1 97 616 ALA A N 1
ATOM 4654 C CA . ALA A 1 616 ? 35.375 -6.203 -25.156 1 97 616 ALA A CA 1
ATOM 4655 C C . ALA A 1 616 ? 34.375 -6.492 -24.031 1 97 616 ALA A C 1
ATOM 4657 O O . ALA A 1 616 ? 33.969 -5.582 -23.297 1 97 616 ALA A O 1
ATOM 4658 N N . LEU A 1 617 ? 34 -7.734 -23.922 1 96.94 617 LEU A N 1
ATOM 4659 C CA . LEU A 1 617 ? 33.062 -8.094 -22.859 1 96.94 617 LEU A CA 1
ATOM 4660 C C . LEU A 1 617 ? 33.688 -7.938 -21.5 1 96.94 617 LEU A C 1
ATOM 4662 O O . LEU A 1 617 ? 33.062 -7.461 -20.547 1 96.94 617 LEU A O 1
ATOM 4666 N N . ARG A 1 618 ? 34.875 -8.336 -21.344 1 95.94 618 ARG A N 1
ATOM 4667 C CA . ARG A 1 618 ? 35.625 -8.203 -20.094 1 95.94 618 ARG A CA 1
ATOM 4668 C C . ARG A 1 618 ? 35.656 -6.742 -19.641 1 95.94 618 ARG A C 1
ATOM 4670 O O . ARG A 1 618 ? 35.5 -6.445 -18.453 1 95.94 618 ARG A O 1
ATOM 4677 N N . ASP A 1 619 ? 35.781 -5.879 -20.547 1 94.81 619 ASP A N 1
ATOM 4678 C CA . ASP A 1 619 ? 35.875 -4.449 -20.266 1 94.81 619 ASP A CA 1
ATOM 4679 C C . ASP A 1 619 ? 34.562 -3.916 -19.703 1 94.81 619 ASP A C 1
ATOM 4681 O O . ASP A 1 619 ? 34.531 -2.896 -19 1 94.81 619 ASP A O 1
ATOM 4685 N N . LEU A 1 620 ? 33.531 -4.547 -20.016 1 95.12 620 LEU A N 1
ATOM 4686 C CA . LEU A 1 620 ? 32.219 -4.098 -19.578 1 95.12 620 LEU A CA 1
ATOM 4687 C C . LEU A 1 620 ? 31.922 -4.598 -18.172 1 95.12 620 LEU A C 1
ATOM 4689 O O . LEU A 1 620 ? 30.891 -4.25 -17.594 1 95.12 620 LEU A O 1
ATOM 4693 N N . LEU A 1 621 ? 32.812 -5.34 -17.531 1 95.38 621 LEU A N 1
ATOM 4694 C CA . LEU A 1 621 ? 32.562 -5.992 -16.25 1 95.38 621 LEU A CA 1
ATOM 4695 C C . LEU A 1 621 ? 33.531 -5.496 -15.18 1 95.38 621 LEU A C 1
ATOM 4697 O O . LEU A 1 621 ? 34.531 -6.152 -14.898 1 95.38 621 LEU A O 1
ATOM 4701 N N . PRO A 1 622 ? 33.094 -4.434 -14.484 1 90.88 622 PRO A N 1
ATOM 4702 C CA . PRO A 1 622 ? 34 -3.945 -13.43 1 90.88 622 PRO A CA 1
ATOM 4703 C C . PRO A 1 622 ? 34.219 -4.984 -12.344 1 90.88 622 PRO A C 1
ATOM 4705 O O . PRO A 1 622 ? 33.312 -5.668 -11.914 1 90.88 622 PRO A O 1
ATOM 4708 N N . GLY A 1 623 ? 35.5 -5.113 -11.922 1 88.38 623 GLY A N 1
ATOM 4709 C CA . GLY A 1 623 ? 35.844 -5.996 -10.82 1 88.38 623 GLY A CA 1
ATOM 4710 C C . GLY A 1 623 ? 36.062 -7.43 -11.25 1 88.38 623 GLY A C 1
ATOM 4711 O O . GLY A 1 623 ? 36.438 -8.281 -10.43 1 88.38 623 GLY A O 1
ATOM 4712 N N . ILE A 1 624 ? 35.969 -7.809 -12.523 1 93.25 624 ILE A N 1
ATOM 4713 C CA . ILE A 1 624 ? 36.062 -9.18 -13.008 1 93.25 624 ILE A CA 1
ATOM 4714 C C . ILE A 1 624 ? 37.469 -9.719 -12.773 1 93.25 624 ILE A C 1
ATOM 4716 O O . ILE A 1 624 ? 37.656 -10.906 -12.516 1 93.25 624 ILE A O 1
ATOM 4720 N N . GLY A 1 625 ? 38.469 -8.805 -12.867 1 90 625 GLY A N 1
ATOM 4721 C CA . GLY A 1 625 ? 39.844 -9.211 -12.633 1 90 625 GLY A CA 1
ATOM 4722 C C . GLY A 1 625 ? 40.312 -10.305 -13.578 1 90 625 GLY A C 1
ATOM 4723 O O . GLY A 1 625 ? 40.125 -10.203 -14.789 1 90 625 GLY A O 1
ATOM 4724 N N . ASP A 1 626 ? 40.906 -11.344 -12.953 1 92.06 626 ASP A N 1
ATOM 4725 C CA . ASP A 1 626 ? 41.469 -12.406 -13.758 1 92.06 626 ASP A CA 1
ATOM 4726 C C . ASP A 1 626 ? 40.531 -13.594 -13.875 1 92.06 626 ASP A C 1
ATOM 4728 O O . ASP A 1 626 ? 40.906 -14.656 -14.375 1 92.06 626 ASP A O 1
ATOM 4732 N N . ARG A 1 627 ? 39.375 -13.422 -13.461 1 94.94 627 ARG A N 1
ATOM 4733 C CA . ARG A 1 627 ? 38.375 -14.508 -13.555 1 94.94 627 ARG A CA 1
ATOM 4734 C C . ARG A 1 627 ? 38.094 -14.844 -15.008 1 94.94 627 ARG A C 1
ATOM 4736 O O . ARG A 1 627 ? 38 -13.953 -15.852 1 94.94 627 ARG A O 1
ATOM 4743 N N . ARG A 1 628 ? 37.844 -16.094 -15.242 1 95.69 628 ARG A N 1
ATOM 4744 C CA . ARG A 1 628 ? 37.75 -16.578 -16.609 1 95.69 628 ARG A CA 1
ATOM 4745 C C . ARG A 1 628 ? 36.281 -16.703 -17.031 1 95.69 628 ARG A C 1
ATOM 4747 O O . ARG A 1 628 ? 35.938 -16.516 -18.203 1 95.69 628 ARG A O 1
ATOM 4754 N N . TRP A 1 629 ? 35.375 -16.938 -16.094 1 95.81 629 TRP A N 1
ATOM 4755 C CA . TRP A 1 629 ? 34.031 -17.344 -16.469 1 95.81 629 TRP A CA 1
ATOM 4756 C C . TRP A 1 629 ? 33.031 -16.312 -15.977 1 95.81 629 TRP A C 1
ATOM 4758 O O . TRP A 1 629 ? 33.156 -15.781 -14.875 1 95.81 629 TRP A O 1
ATOM 4768 N N . VAL A 1 630 ? 31.984 -16.078 -16.828 1 96.12 630 VAL A N 1
ATOM 4769 C CA . VAL A 1 630 ? 30.766 -15.391 -16.406 1 96.12 630 VAL A CA 1
ATOM 4770 C C . VAL A 1 630 ? 29.547 -16.125 -16.953 1 96.12 630 VAL A C 1
ATOM 4772 O O . VAL A 1 630 ? 29.656 -16.953 -17.859 1 96.12 630 VAL A O 1
ATOM 4775 N N . GLY A 1 631 ? 28.469 -15.969 -16.234 1 95.31 631 GLY A N 1
ATOM 4776 C CA . GLY A 1 631 ? 27.219 -16.562 -16.688 1 95.31 631 GLY A CA 1
ATOM 4777 C C . GLY A 1 631 ? 26.234 -15.539 -17.219 1 95.31 631 GLY A C 1
ATOM 4778 O O . GLY A 1 631 ? 26.125 -14.43 -16.688 1 95.31 631 GLY A O 1
ATOM 4779 N N . ILE A 1 632 ? 25.531 -15.859 -18.297 1 93.06 632 ILE A N 1
ATOM 4780 C CA . ILE A 1 632 ? 24.484 -15.008 -18.828 1 93.06 632 ILE A CA 1
ATOM 4781 C C . ILE A 1 632 ? 23.125 -15.68 -18.625 1 93.06 632 ILE A C 1
ATOM 4783 O O . ILE A 1 632 ? 22.938 -16.844 -19 1 93.06 632 ILE A O 1
ATOM 4787 N N . GLY A 1 633 ? 22.25 -14.906 -18.062 1 84.81 633 GLY A N 1
ATOM 4788 C CA . GLY A 1 633 ? 20.922 -15.422 -17.797 1 84.81 633 GLY A CA 1
ATOM 4789 C C . GLY A 1 633 ? 20.484 -15.297 -16.359 1 84.81 633 GLY A C 1
ATOM 4790 O O . GLY A 1 633 ? 21.156 -14.633 -15.562 1 84.81 633 GLY A O 1
ATOM 4791 N N . GLN A 1 634 ? 19.234 -15.812 -16.094 1 72.44 634 GLN A N 1
ATOM 4792 C CA . GLN A 1 634 ? 18.672 -15.711 -14.742 1 72.44 634 GLN A CA 1
ATOM 4793 C C . GLN A 1 634 ? 18.359 -17.094 -14.172 1 72.44 634 GLN A C 1
ATOM 4795 O O . GLN A 1 634 ? 17.969 -18 -14.914 1 72.44 634 GLN A O 1
ATOM 4800 N N . TYR A 1 635 ? 18.594 -17.172 -12.914 1 62.5 635 TYR A N 1
ATOM 4801 C CA . TYR A 1 635 ? 18.203 -18.328 -12.125 1 62.5 635 TYR A CA 1
ATOM 4802 C C . TYR A 1 635 ? 18.828 -19.609 -12.672 1 62.5 635 TYR A C 1
ATOM 4804 O O . TYR A 1 635 ? 20.047 -19.703 -12.773 1 62.5 635 TYR A O 1
ATOM 4812 N N . ASP A 1 636 ? 18 -20.531 -13.055 1 66.12 636 ASP A N 1
ATOM 4813 C CA . ASP A 1 636 ? 18.484 -21.844 -13.461 1 66.12 636 ASP A CA 1
ATOM 4814 C C . ASP A 1 636 ? 18.766 -21.891 -14.961 1 66.12 636 ASP A C 1
ATOM 4816 O O . ASP A 1 636 ? 19.078 -22.953 -15.508 1 66.12 636 ASP A O 1
ATOM 4820 N N . GLN A 1 637 ? 18.828 -20.703 -15.547 1 80.88 637 GLN A N 1
ATOM 4821 C CA . GLN A 1 637 ? 19.094 -20.672 -16.984 1 80.88 637 GLN A CA 1
ATOM 4822 C C . GLN A 1 637 ? 20.344 -19.844 -17.297 1 80.88 637 GLN A C 1
ATOM 4824 O O . GLN A 1 637 ? 20.344 -19.031 -18.219 1 80.88 637 GLN A O 1
ATOM 4829 N N . VAL A 1 638 ? 21.328 -20.156 -16.594 1 90.31 638 VAL A N 1
ATOM 4830 C CA . VAL A 1 638 ? 22.562 -19.391 -16.766 1 90.31 638 VAL A CA 1
ATOM 4831 C C . VAL A 1 638 ? 23.5 -20.125 -17.719 1 90.31 638 VAL A C 1
ATOM 4833 O O . VAL A 1 638 ? 23.781 -21.312 -17.531 1 90.31 638 VAL A O 1
ATOM 4836 N N . LEU A 1 639 ? 23.953 -19.5 -18.734 1 92.69 639 LEU A N 1
ATOM 4837 C CA . LEU A 1 639 ? 24.906 -20.031 -19.703 1 92.69 639 LEU A CA 1
ATOM 4838 C C . LEU A 1 639 ? 26.328 -19.562 -19.391 1 92.69 639 LEU A C 1
ATOM 4840 O O . LEU A 1 639 ? 26.594 -18.359 -19.344 1 92.69 639 LEU A O 1
ATOM 4844 N N . PRO A 1 640 ? 27.266 -20.516 -19.203 1 95.19 640 PRO A N 1
ATOM 4845 C CA . PRO A 1 640 ? 28.656 -20.109 -18.969 1 95.19 640 PRO A CA 1
ATOM 4846 C C . PRO A 1 640 ? 29.312 -19.516 -20.203 1 95.19 640 PRO A C 1
ATOM 4848 O O . PRO A 1 640 ? 29.125 -20.031 -21.312 1 95.19 640 PRO A O 1
ATOM 4851 N N . VAL A 1 641 ? 30.062 -18.5 -19.984 1 95.75 641 VAL A N 1
ATOM 4852 C CA . VAL A 1 641 ? 30.797 -17.812 -21.047 1 95.75 641 VAL A CA 1
ATOM 4853 C C . VAL A 1 641 ? 32.281 -17.734 -20.688 1 95.75 641 VAL A C 1
ATOM 4855 O O . VAL A 1 641 ? 32.625 -17.234 -19.625 1 95.75 641 VAL A O 1
ATOM 4858 N N . ASP A 1 642 ? 33.094 -18.25 -21.578 1 95.44 642 ASP A N 1
ATOM 4859 C CA . ASP A 1 642 ? 34.562 -18.172 -21.406 1 95.44 642 ASP A CA 1
ATOM 4860 C C . ASP A 1 642 ? 35.094 -16.844 -21.938 1 95.44 642 ASP A C 1
ATOM 4862 O O . ASP A 1 642 ? 35.125 -16.609 -23.141 1 95.44 642 ASP A O 1
ATOM 4866 N N . LEU A 1 643 ? 35.594 -16.031 -21.047 1 95.75 643 LEU A N 1
ATOM 4867 C CA . LEU A 1 643 ? 36 -14.672 -21.391 1 95.75 643 LEU A CA 1
ATOM 4868 C C . LEU A 1 643 ? 37.375 -14.68 -22.047 1 95.75 643 LEU A C 1
ATOM 4870 O O . LEU A 1 643 ? 37.938 -13.617 -22.375 1 95.75 643 LEU A O 1
ATOM 4874 N N . THR A 1 644 ? 37.938 -15.781 -22.266 1 93.88 644 THR A N 1
ATOM 4875 C CA . THR A 1 644 ? 39.25 -15.867 -22.922 1 93.88 644 THR A CA 1
ATOM 4876 C C . THR A 1 644 ? 39.062 -16.328 -24.375 1 93.88 644 THR A C 1
ATOM 4878 O O . THR A 1 644 ? 40.062 -16.375 -25.125 1 93.88 644 THR A O 1
ATOM 4881 N N . HIS A 1 645 ? 37.844 -16.656 -24.766 1 92.56 645 HIS A N 1
ATOM 4882 C CA . HIS A 1 645 ? 37.625 -17.172 -26.109 1 92.56 645 HIS A CA 1
ATOM 4883 C C . HIS A 1 645 ? 36.5 -16.375 -26.812 1 92.56 645 HIS A C 1
ATOM 4885 O O . HIS A 1 645 ? 35.344 -16.438 -26.406 1 92.56 645 HIS A O 1
ATOM 4891 N N . ALA A 1 646 ? 36.844 -15.844 -27.906 1 93.75 646 ALA A N 1
ATOM 4892 C CA . ALA A 1 646 ? 35.906 -15.008 -28.672 1 93.75 646 ALA A CA 1
ATOM 4893 C C . ALA A 1 646 ? 34.688 -15.805 -29.125 1 93.75 646 ALA A C 1
ATOM 4895 O O . ALA A 1 646 ? 33.594 -15.289 -29.156 1 93.75 646 ALA A O 1
ATOM 4896 N N . ALA A 1 647 ? 34.906 -17.031 -29.516 1 91.19 647 ALA A N 1
ATOM 4897 C CA . ALA A 1 647 ? 33.812 -17.875 -30.016 1 91.19 647 ALA A CA 1
ATOM 4898 C C . ALA A 1 647 ? 32.75 -18.094 -28.938 1 91.19 647 ALA A C 1
ATOM 4900 O O . ALA A 1 647 ? 31.562 -18.172 -29.234 1 91.19 647 ALA A O 1
ATOM 4901 N N . SER A 1 648 ? 33.219 -18.281 -27.781 1 93.69 648 SER A N 1
ATOM 4902 C CA . SER A 1 648 ? 32.312 -18.484 -26.656 1 93.69 648 SER A CA 1
ATOM 4903 C C . SER A 1 648 ? 31.406 -17.266 -26.453 1 93.69 648 SER A C 1
ATOM 4905 O O . SER A 1 648 ? 30.203 -17.391 -26.281 1 93.69 648 SER A O 1
ATOM 4907 N N . VAL A 1 649 ? 31.953 -16.109 -26.547 1 95 649 VAL A N 1
ATOM 4908 C CA . VAL A 1 649 ? 31.234 -14.852 -26.344 1 95 649 VAL A CA 1
ATOM 4909 C C . VAL A 1 649 ? 30.25 -14.648 -27.5 1 95 649 VAL A C 1
ATOM 4911 O O . VAL A 1 649 ? 29.094 -14.297 -27.281 1 95 649 VAL A O 1
ATOM 4914 N N . ARG A 1 650 ? 30.656 -14.898 -28.672 1 93.44 650 ARG A N 1
ATOM 4915 C CA . ARG A 1 650 ? 29.797 -14.742 -29.844 1 93.44 650 ARG A CA 1
ATOM 4916 C C . ARG A 1 650 ? 28.594 -15.672 -29.766 1 93.44 650 ARG A C 1
ATOM 4918 O O . ARG A 1 650 ? 27.469 -15.273 -30.062 1 93.44 650 ARG A O 1
ATOM 4925 N N . ALA A 1 651 ? 28.859 -16.906 -29.359 1 92.75 651 ALA A N 1
ATOM 4926 C CA . ALA A 1 651 ? 27.781 -17.891 -29.266 1 92.75 651 ALA A CA 1
ATOM 4927 C C . ALA A 1 651 ? 26.781 -17.469 -28.188 1 92.75 651 ALA A C 1
ATOM 4929 O O . ALA A 1 651 ? 25.562 -17.578 -28.391 1 92.75 651 ALA A O 1
ATOM 4930 N N . ALA A 1 652 ? 27.281 -17.031 -27.109 1 93.06 652 ALA A N 1
ATOM 4931 C CA . ALA A 1 652 ? 26.422 -16.656 -26 1 93.06 652 ALA A CA 1
ATOM 4932 C C . ALA A 1 652 ? 25.547 -15.461 -26.344 1 93.06 652 ALA A C 1
ATOM 4934 O O . ALA A 1 652 ? 24.391 -15.383 -25.938 1 93.06 652 ALA A O 1
ATOM 4935 N N . LEU A 1 653 ? 26.047 -14.523 -27.062 1 92.69 653 LEU A N 1
ATOM 4936 C CA . LEU A 1 653 ? 25.359 -13.281 -27.375 1 92.69 653 LEU A CA 1
ATOM 4937 C C . LEU A 1 653 ? 24.656 -13.375 -28.734 1 92.69 653 LEU A C 1
ATOM 4939 O O . LEU A 1 653 ? 24.109 -12.383 -29.234 1 92.69 653 LEU A O 1
ATOM 4943 N N . GLY A 1 654 ? 24.641 -14.5 -29.266 1 87.94 654 GLY A N 1
ATOM 4944 C CA . GLY A 1 654 ? 24.078 -14.68 -30.594 1 87.94 654 GLY A CA 1
ATOM 4945 C C . GLY A 1 654 ? 22.562 -14.695 -30.625 1 87.94 654 GLY A C 1
ATOM 4946 O O . GLY A 1 654 ? 21.953 -14.438 -31.656 1 87.94 654 GLY A O 1
ATOM 4947 N N . ARG A 1 655 ? 21.953 -14.961 -29.516 1 80 655 ARG A N 1
ATOM 4948 C CA . ARG A 1 655 ? 20.5 -14.945 -29.469 1 80 655 ARG A CA 1
ATOM 4949 C C . ARG A 1 655 ? 19.969 -13.609 -28.969 1 80 655 ARG A C 1
ATOM 4951 O O . ARG A 1 655 ? 20.219 -13.227 -27.812 1 80 655 ARG A O 1
ATOM 4958 N N . GLU A 1 656 ? 19.297 -12.922 -29.891 1 75.12 656 GLU A N 1
ATOM 4959 C CA . GLU A 1 656 ? 18.734 -11.625 -29.531 1 75.12 656 GLU A CA 1
ATOM 4960 C C . GLU A 1 656 ? 17.594 -11.773 -28.531 1 75.12 656 GLU A C 1
ATOM 4962 O O . GLU A 1 656 ? 16.828 -12.734 -28.594 1 75.12 656 GLU A O 1
ATOM 4967 N N . THR A 1 657 ? 17.734 -11.023 -27.547 1 73.69 657 THR A N 1
ATOM 4968 C CA . THR A 1 657 ? 16.688 -11.016 -26.531 1 73.69 657 THR A CA 1
ATOM 4969 C C . THR A 1 657 ? 15.859 -9.734 -26.625 1 73.69 657 THR A C 1
ATOM 4971 O O . THR A 1 657 ? 16.359 -8.703 -27.094 1 73.69 657 THR A O 1
ATOM 4974 N N . GLU A 1 658 ? 14.562 -9.82 -26.328 1 73 658 GLU A N 1
ATOM 4975 C CA . GLU A 1 658 ? 13.664 -8.664 -26.281 1 73 658 GLU A CA 1
ATOM 4976 C C . GLU A 1 658 ? 13.867 -7.852 -25.016 1 73 658 GLU A C 1
ATOM 4978 O O . GLU A 1 658 ? 13.438 -6.703 -24.922 1 73 658 GLU A O 1
ATOM 4983 N N . ALA A 1 659 ? 14.648 -8.469 -24.156 1 79.38 659 ALA A N 1
ATOM 4984 C CA . ALA A 1 659 ? 14.859 -7.77 -22.891 1 79.38 659 ALA A CA 1
ATOM 4985 C C . ALA A 1 659 ? 15.836 -6.609 -23.062 1 79.38 659 ALA A C 1
ATOM 4987 O O . ALA A 1 659 ? 16.844 -6.734 -23.766 1 79.38 659 ALA A O 1
ATOM 4988 N N . GLU A 1 660 ? 15.523 -5.543 -22.547 1 84.56 660 GLU A N 1
ATOM 4989 C CA . GLU A 1 660 ? 16.375 -4.355 -22.625 1 84.56 660 GLU A CA 1
ATOM 4990 C C . GLU A 1 660 ? 17.688 -4.566 -21.875 1 84.56 660 GLU A C 1
ATOM 4992 O O . GLU A 1 660 ? 18.719 -4.055 -22.281 1 84.56 660 GLU A O 1
ATOM 4997 N N . HIS A 1 661 ? 17.609 -5.285 -20.797 1 91.12 661 HIS A N 1
ATOM 4998 C CA . HIS A 1 661 ? 18.797 -5.539 -19.969 1 91.12 661 HIS A CA 1
ATOM 4999 C C . HIS A 1 661 ? 19.047 -7.035 -19.812 1 91.12 661 HIS A C 1
ATOM 5001 O O . HIS A 1 661 ? 18.109 -7.832 -19.859 1 91.12 661 HIS A O 1
ATOM 5007 N N . VAL A 1 662 ? 20.312 -7.371 -19.719 1 92.94 662 VAL A N 1
ATOM 5008 C CA . VAL A 1 662 ? 20.734 -8.75 -19.516 1 92.94 662 VAL A CA 1
ATOM 5009 C C . VAL A 1 662 ? 21.594 -8.852 -18.266 1 92.94 662 VAL A C 1
ATOM 5011 O O . VAL A 1 662 ? 22.422 -7.984 -18 1 92.94 662 VAL A O 1
ATOM 5014 N N . GLN A 1 663 ? 21.344 -9.875 -17.531 1 93.5 663 GLN A N 1
ATOM 5015 C CA . GLN A 1 663 ? 22.078 -10.086 -16.297 1 93.5 663 GLN A CA 1
ATOM 5016 C C . GLN A 1 663 ? 23.25 -11.047 -16.516 1 93.5 663 GLN A C 1
ATOM 5018 O O . GLN A 1 663 ? 23.094 -12.086 -17.156 1 93.5 663 GLN A O 1
ATOM 5023 N N . LEU A 1 664 ? 24.391 -10.664 -16.078 1 96 664 LEU A N 1
ATOM 5024 C CA . LEU A 1 664 ? 25.562 -11.523 -16.016 1 96 664 LEU A CA 1
ATOM 5025 C C . LEU A 1 664 ? 25.969 -11.797 -14.578 1 96 664 LEU A C 1
ATOM 5027 O O . LEU A 1 664 ? 25.812 -10.93 -13.711 1 96 664 LEU A O 1
ATOM 5031 N N . VAL A 1 665 ? 26.469 -12.969 -14.281 1 95.75 665 VAL A N 1
ATOM 5032 C CA . VAL A 1 665 ? 26.812 -13.328 -12.914 1 95.75 665 VAL A CA 1
ATOM 5033 C C . VAL A 1 665 ? 28.172 -14.031 -12.891 1 95.75 665 VAL A C 1
ATOM 5035 O O . VAL A 1 665 ? 28.594 -14.633 -13.891 1 95.75 665 VAL A O 1
ATOM 5038 N N . GLU A 1 666 ? 28.891 -13.898 -11.773 1 95.31 666 GLU A N 1
ATOM 5039 C CA . GLU A 1 666 ? 30.109 -14.688 -11.609 1 95.31 666 GLU A CA 1
ATOM 5040 C C . GLU A 1 666 ? 29.797 -16.172 -11.539 1 95.31 666 GLU A C 1
ATOM 5042 O O . GLU A 1 666 ? 28.672 -16.562 -11.219 1 95.31 666 GLU A O 1
ATOM 5047 N N . MET A 1 667 ? 30.672 -16.969 -11.906 1 95.75 667 MET A N 1
ATOM 5048 C CA . MET A 1 667 ? 30.484 -18.422 -11.906 1 95.75 667 MET A CA 1
ATOM 5049 C C . MET A 1 667 ? 31.562 -19.109 -11.102 1 95.75 667 MET A C 1
ATOM 5051 O O . MET A 1 667 ? 32.406 -19.828 -11.664 1 95.75 667 MET A O 1
ATOM 5055 N N . PRO A 1 668 ? 31.469 -19.031 -9.789 1 96 668 PRO A N 1
ATOM 5056 C CA . PRO A 1 668 ? 32.5 -19.672 -8.953 1 96 668 PRO A CA 1
ATOM 5057 C C . PRO A 1 668 ? 32.594 -21.172 -9.18 1 96 668 PRO A C 1
ATOM 5059 O O . PRO A 1 668 ? 33.688 -21.75 -9.062 1 96 668 PRO A O 1
ATOM 5062 N N . GLN A 1 669 ? 31.578 -21.859 -9.508 1 95.56 669 GLN A N 1
ATOM 5063 C CA . GLN A 1 669 ? 31.578 -23.297 -9.703 1 95.56 669 GLN A CA 1
ATOM 5064 C C . GLN A 1 669 ? 32.375 -23.688 -10.938 1 95.56 669 GLN A C 1
ATOM 5066 O O . GLN A 1 669 ? 32.906 -24.812 -11.016 1 95.56 669 GLN A O 1
ATOM 5071 N N . MET A 1 670 ? 32.438 -22.766 -11.898 1 95.69 670 MET A N 1
ATOM 5072 C CA . MET A 1 670 ? 33.25 -23 -13.078 1 95.69 670 MET A CA 1
ATOM 5073 C C . MET A 1 670 ? 34.719 -22.719 -12.781 1 95.69 670 MET A C 1
ATOM 5075 O O . MET A 1 670 ? 35.625 -23.375 -13.312 1 95.69 670 MET A O 1
ATOM 5079 N N . GLU A 1 671 ? 34.969 -21.719 -11.953 1 96.12 671 GLU A N 1
ATOM 5080 C CA . GLU A 1 671 ? 36.344 -21.344 -11.578 1 96.12 671 GLU A CA 1
ATOM 5081 C C . GLU A 1 671 ? 36.969 -22.406 -10.688 1 96.12 671 GLU A C 1
ATOM 5083 O O . GLU A 1 671 ? 38.188 -22.625 -10.75 1 96.12 671 GLU A O 1
ATOM 5088 N N . ALA A 1 672 ? 36.156 -23.016 -9.867 1 96.69 672 ALA A N 1
ATOM 5089 C CA . ALA A 1 672 ? 36.656 -24 -8.906 1 96.69 672 ALA A CA 1
ATOM 5090 C C . ALA A 1 672 ? 35.688 -25.188 -8.789 1 96.69 672 ALA A C 1
ATOM 5092 O O . ALA A 1 672 ? 35.125 -25.438 -7.719 1 96.69 672 ALA A O 1
ATOM 5093 N N . PRO A 1 673 ? 35.594 -26 -9.844 1 96.75 673 PRO A N 1
ATOM 5094 C CA . PRO A 1 673 ? 34.688 -27.141 -9.789 1 96.75 673 PRO A CA 1
ATOM 5095 C C . PRO A 1 673 ? 35.094 -28.156 -8.719 1 96.75 673 PRO A C 1
ATOM 5097 O O . PRO A 1 673 ? 36.281 -28.406 -8.5 1 96.75 673 PRO A O 1
ATOM 5100 N N . ALA A 1 674 ? 34.156 -28.781 -8.148 1 96 674 ALA A N 1
ATOM 5101 C CA . ALA A 1 674 ? 34.406 -29.516 -6.906 1 96 674 ALA A CA 1
ATOM 5102 C C . ALA A 1 674 ? 34.625 -31 -7.18 1 96 674 ALA A C 1
ATOM 5104 O O . ALA A 1 674 ? 35.156 -31.719 -6.328 1 96 674 ALA A O 1
ATOM 5105 N N . VAL A 1 675 ? 34.25 -31.547 -8.312 1 96.06 675 VAL A N 1
ATOM 5106 C CA . VAL A 1 675 ? 34.281 -33 -8.562 1 96.06 675 VAL A CA 1
ATOM 5107 C C . VAL A 1 675 ? 35.5 -33.312 -9.453 1 96.06 675 VAL A C 1
ATOM 5109 O O . VAL A 1 675 ? 35.688 -32.688 -10.484 1 96.06 675 VAL A O 1
ATOM 5112 N N . ARG A 1 676 ? 36.219 -34.312 -9.047 1 94.75 676 ARG A N 1
ATOM 5113 C CA . ARG A 1 676 ? 37.344 -34.75 -9.852 1 94.75 676 ARG A CA 1
ATOM 5114 C C . ARG A 1 676 ? 36.906 -35.875 -10.805 1 94.75 676 ARG A C 1
ATOM 5116 O O . ARG A 1 676 ? 36.062 -36.719 -10.453 1 94.75 676 ARG A O 1
ATOM 5123 N N . GLY A 1 677 ? 37.406 -35.812 -11.977 1 90.5 677 GLY A N 1
ATOM 5124 C CA . GLY A 1 677 ? 37.156 -36.875 -12.945 1 90.5 677 GLY A CA 1
ATOM 5125 C C . GLY A 1 677 ? 38.406 -37.25 -13.727 1 90.5 677 GLY A C 1
ATOM 5126 O O . GLY A 1 677 ? 39.469 -36.625 -13.562 1 90.5 677 GLY A O 1
ATOM 5127 N N . PRO A 1 678 ? 38.312 -38.25 -14.594 1 87.31 678 PRO A N 1
ATOM 5128 C CA . PRO A 1 678 ? 39.469 -38.719 -15.375 1 87.31 678 PRO A CA 1
ATOM 5129 C C . PRO A 1 678 ? 39.969 -37.625 -16.344 1 87.31 678 PRO A C 1
ATOM 5131 O O . PRO A 1 678 ? 41.188 -37.562 -16.594 1 87.31 678 PRO A O 1
ATOM 5134 N N . ASP A 1 679 ? 39.062 -36.875 -16.844 1 83.5 679 ASP A N 1
ATOM 5135 C CA . ASP A 1 679 ? 39.469 -35.875 -17.844 1 83.5 679 ASP A CA 1
ATOM 5136 C C . ASP A 1 679 ? 39.469 -34.469 -17.266 1 83.5 679 ASP A C 1
ATOM 5138 O O . ASP A 1 679 ? 39.531 -33.5 -18.016 1 83.5 679 ASP A O 1
ATOM 5142 N N . GLY A 1 680 ? 39.375 -34.406 -15.992 1 89.31 680 GLY A N 1
ATOM 5143 C CA . GLY A 1 680 ? 39.406 -33.094 -15.383 1 89.31 680 GLY A CA 1
ATOM 5144 C C . GLY A 1 680 ? 38.406 -32.906 -14.25 1 89.31 680 GLY A C 1
ATOM 5145 O O . GLY A 1 680 ? 38.062 -33.875 -13.562 1 89.31 680 GLY A O 1
ATOM 5146 N N . ARG A 1 681 ? 38.031 -31.625 -14.07 1 93.94 681 ARG A N 1
ATOM 5147 C CA . ARG A 1 681 ? 37.125 -31.312 -12.969 1 93.94 681 ARG A CA 1
ATOM 5148 C C . ARG A 1 681 ? 35.719 -30.984 -13.477 1 93.94 681 ARG A C 1
ATOM 5150 O O . ARG A 1 681 ? 35.562 -30.562 -14.625 1 93.94 681 ARG A O 1
ATOM 5157 N N . HIS A 1 682 ? 34.719 -31.219 -12.672 1 94.19 682 HIS A N 1
ATOM 5158 C CA . HIS A 1 682 ? 33.312 -31.047 -13.062 1 94.19 682 HIS A CA 1
ATOM 5159 C C . HIS A 1 682 ? 32.531 -30.266 -12.016 1 94.19 682 HIS A C 1
ATOM 5161 O O . HIS A 1 682 ? 32.844 -30.328 -10.82 1 94.19 682 HIS A O 1
ATOM 5167 N N . VAL A 1 683 ? 31.516 -29.469 -12.516 1 95.44 683 VAL A N 1
ATOM 5168 C CA . VAL A 1 683 ? 30.656 -28.688 -11.633 1 95.44 683 VAL A CA 1
ATOM 5169 C C . VAL A 1 683 ? 29.656 -29.625 -10.938 1 95.44 683 VAL A C 1
ATOM 5171 O O . VAL A 1 683 ? 29.266 -30.641 -11.5 1 95.44 683 VAL A O 1
ATOM 5174 N N . ALA A 1 684 ? 29.312 -29.297 -9.695 1 95.56 684 ALA A N 1
ATOM 5175 C CA . ALA A 1 684 ? 28.391 -30.141 -8.93 1 95.56 684 ALA A CA 1
ATOM 5176 C C . ALA A 1 684 ? 27.391 -29.297 -8.148 1 95.56 684 ALA A C 1
ATOM 5178 O O . ALA A 1 684 ? 27.75 -28.234 -7.629 1 95.56 684 ALA A O 1
ATOM 5179 N N . GLU A 1 685 ? 26.188 -29.719 -8.125 1 94.81 685 GLU A N 1
ATOM 5180 C CA . GLU A 1 685 ? 25.125 -29.219 -7.27 1 94.81 685 GLU A CA 1
ATOM 5181 C C . GLU A 1 685 ? 24.625 -30.297 -6.316 1 94.81 685 GLU A C 1
ATOM 5183 O O . GLU A 1 685 ? 24.547 -31.469 -6.691 1 94.81 685 GLU A O 1
ATOM 5188 N N . VAL A 1 686 ? 24.359 -29.938 -5.074 1 95.56 686 VAL A N 1
ATOM 5189 C CA . VAL A 1 686 ? 23.938 -30.938 -4.102 1 95.56 686 VAL A CA 1
ATOM 5190 C C . VAL A 1 686 ? 22.594 -30.547 -3.486 1 95.56 686 VAL A C 1
ATOM 5192 O O . VAL A 1 686 ? 22.297 -29.359 -3.354 1 95.56 686 VAL A O 1
ATOM 5195 N N . VAL A 1 687 ? 21.781 -31.484 -3.176 1 94.81 687 VAL A N 1
ATOM 5196 C CA . VAL A 1 687 ? 20.578 -31.344 -2.346 1 94.81 687 VAL A CA 1
ATOM 5197 C C . VAL A 1 687 ? 20.828 -31.984 -0.979 1 94.81 687 VAL A C 1
ATOM 5199 O O . VAL A 1 687 ? 21.094 -33.188 -0.886 1 94.81 687 VAL A O 1
ATOM 5202 N N . VAL A 1 688 ? 20.766 -31.188 0.018 1 94.75 688 VAL A N 1
ATOM 5203 C CA . VAL A 1 688 ? 21 -31.656 1.378 1 94.75 688 VAL A CA 1
ATOM 5204 C C . VAL A 1 688 ? 19.703 -31.641 2.172 1 94.75 688 VAL A C 1
ATOM 5206 O O . VAL A 1 688 ? 19.156 -30.562 2.453 1 94.75 688 VAL A O 1
ATOM 5209 N N . PRO A 1 689 ? 19.203 -32.75 2.562 1 91.62 689 PRO A N 1
ATOM 5210 C CA . PRO A 1 689 ? 18.031 -32.75 3.436 1 91.62 689 PRO A CA 1
ATOM 5211 C C . PRO A 1 689 ? 18.328 -32.219 4.836 1 91.62 689 PRO A C 1
ATOM 5213 O O . PRO A 1 689 ? 19.328 -32.594 5.438 1 91.62 689 PRO A O 1
ATOM 5216 N N . LEU A 1 690 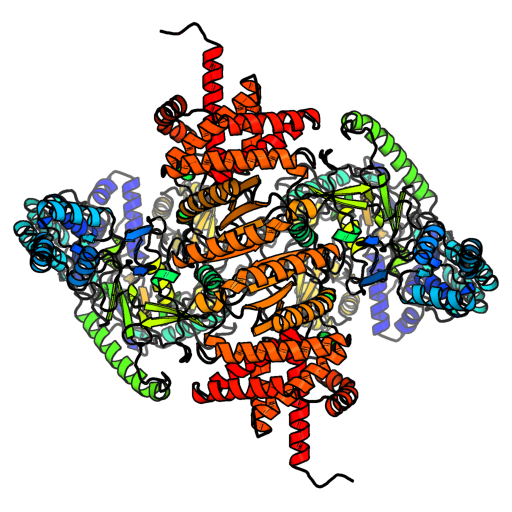? 17.531 -31.328 5.305 1 87.94 690 LEU A N 1
ATOM 5217 C CA . LEU A 1 690 ? 17.688 -30.766 6.641 1 87.94 690 LEU A CA 1
ATOM 5218 C C . LEU A 1 690 ? 16.625 -31.297 7.582 1 87.94 690 LEU A C 1
ATOM 5220 O O . LEU A 1 690 ? 16.797 -31.297 8.805 1 87.94 690 LEU A O 1
ATOM 5224 N N . GLY A 1 691 ? 15.57 -31.859 7.004 1 81.44 691 GLY A N 1
ATOM 5225 C CA . GLY A 1 691 ? 14.43 -32.281 7.801 1 81.44 691 GLY A CA 1
ATOM 5226 C C . GLY A 1 691 ? 13.602 -31.125 8.312 1 81.44 691 GLY A C 1
ATOM 5227 O O . GLY A 1 691 ? 13.859 -29.969 7.977 1 81.44 691 GLY A O 1
ATOM 5228 N N . PRO A 1 692 ? 12.523 -31.391 9.078 1 79.38 692 PRO A N 1
ATOM 5229 C CA . PRO A 1 692 ? 12.023 -32.75 9.266 1 79.38 692 PRO A CA 1
ATOM 5230 C C . PRO A 1 692 ? 11.5 -33.375 7.977 1 79.38 692 PRO A C 1
ATOM 5232 O O . PRO A 1 692 ? 11.211 -32.656 7.016 1 79.38 692 PRO A O 1
ATOM 5235 N N . MET A 1 693 ? 11.461 -34.688 8.109 1 77.19 693 MET A N 1
ATOM 5236 C CA . MET A 1 693 ? 10.953 -35.438 6.957 1 77.19 693 MET A CA 1
ATOM 5237 C C . MET A 1 693 ? 9.484 -35.125 6.719 1 77.19 693 MET A C 1
ATOM 5239 O O . MET A 1 693 ? 9.07 -34.875 5.582 1 77.19 693 MET A O 1
ATOM 5243 N N . TRP A 1 694 ? 8.773 -35.125 7.836 1 75.38 694 TRP A N 1
ATOM 5244 C CA . TRP A 1 694 ? 7.352 -34.812 7.723 1 75.38 694 TRP A CA 1
ATOM 5245 C C . TRP A 1 694 ? 6.988 -33.562 8.492 1 75.38 694 TRP A C 1
ATOM 5247 O O . TRP A 1 694 ? 7.543 -33.281 9.562 1 75.38 694 TRP A O 1
ATOM 5257 N N . ARG A 1 695 ? 6.082 -32.844 7.898 1 79.81 695 ARG A N 1
ATOM 5258 C CA . ARG A 1 695 ? 5.582 -31.656 8.578 1 79.81 695 ARG A CA 1
ATOM 5259 C C . ARG A 1 695 ? 4.719 -32.031 9.773 1 79.81 695 ARG A C 1
ATOM 5261 O O . ARG A 1 695 ? 4.137 -33.125 9.812 1 79.81 695 ARG A O 1
ATOM 5268 N N . THR A 1 696 ? 4.742 -31.203 10.688 1 75.06 696 THR A N 1
ATOM 5269 C CA . THR A 1 696 ? 3.893 -31.391 11.859 1 75.06 696 THR A CA 1
ATOM 5270 C C . THR A 1 696 ? 2.723 -30.406 11.836 1 75.06 696 THR A C 1
ATOM 5272 O O . THR A 1 696 ? 2.867 -29.281 11.383 1 75.06 696 THR A O 1
ATOM 5275 N N . PRO A 1 697 ? 1.555 -31.016 12.156 1 73.5 697 PRO A N 1
ATOM 5276 C CA . PRO A 1 697 ? 0.414 -30.094 12.188 1 73.5 697 PRO A CA 1
ATOM 5277 C C . PRO A 1 697 ? 0.59 -28.969 13.203 1 73.5 697 PRO A C 1
ATOM 5279 O O . PRO A 1 697 ? 1.277 -29.141 14.211 1 73.5 697 PRO A O 1
ATOM 5282 N N . PRO A 1 698 ? 0.104 -27.812 12.758 1 62.19 698 PRO A N 1
ATOM 5283 C CA . PRO A 1 698 ? 0.105 -26.766 13.781 1 62.19 698 PRO A CA 1
ATOM 5284 C C . PRO A 1 698 ? -0.667 -27.156 15.031 1 62.19 698 PRO A C 1
ATOM 5286 O O . PRO A 1 698 ? -1.481 -28.078 14.992 1 62.19 698 PRO A O 1
ATOM 5289 N N . SER A 1 699 ? -0.236 -26.797 16.25 1 56.78 699 SER A N 1
ATOM 5290 C CA . SER A 1 699 ? -0.792 -27.172 17.531 1 56.78 699 SER A CA 1
ATOM 5291 C C . SER A 1 699 ? -2.314 -27.25 17.484 1 56.78 699 SER A C 1
ATOM 5293 O O . SER A 1 699 ? -2.949 -26.547 16.703 1 56.78 699 SER A O 1
ATOM 5295 N N . ALA A 1 700 ? -2.758 -28.328 18.125 1 51.06 700 ALA A N 1
ATOM 5296 C CA . ALA A 1 700 ? -4.164 -28.719 18.172 1 51.06 700 ALA A CA 1
ATOM 5297 C C . ALA A 1 700 ? -5.059 -27.531 18.469 1 51.06 700 ALA A C 1
ATOM 5299 O O . ALA A 1 700 ? -4.793 -26.75 19.391 1 51.06 700 ALA A O 1
ATOM 5300 N N . GLY A 1 701 ? -5.484 -26.734 17.562 1 49.41 701 GLY A N 1
ATOM 5301 C CA . GLY A 1 701 ? -6.492 -25.75 17.938 1 49.41 701 GLY A CA 1
ATOM 5302 C C . GLY A 1 701 ? -7.855 -26.359 18.188 1 49.41 701 GLY A C 1
ATOM 5303 O O . GLY A 1 701 ? -8.188 -27.406 17.609 1 49.41 701 GLY A O 1
ATOM 5304 N N . SER A 1 702 ? -8.289 -26.422 19.297 1 43.72 702 SER A N 1
ATOM 5305 C CA . SER A 1 702 ? -9.633 -26.781 19.734 1 43.72 702 SER A CA 1
ATOM 5306 C C . SER A 1 702 ? -10.688 -25.953 19 1 43.72 702 SER A C 1
ATOM 5308 O O . SER A 1 702 ? -10.57 -24.734 18.891 1 43.72 702 SER A O 1
ATOM 5310 N N . GLY A 1 703 ? -11.375 -26.641 17.922 1 52.62 703 GLY A N 1
ATOM 5311 C CA . GLY A 1 703 ? -12.68 -26.172 17.484 1 52.62 703 GLY A CA 1
ATOM 5312 C C . GLY A 1 703 ? -12.898 -26.359 15.992 1 52.62 703 GLY A C 1
ATOM 5313 O O . GLY A 1 703 ? -12.32 -25.641 15.172 1 52.62 703 GLY A O 1
ATOM 5314 N N . GLN A 1 704 ? -13.195 -27.609 15.734 1 57.53 704 GLN A N 1
ATOM 5315 C CA . GLN A 1 704 ? -13.625 -28.109 14.43 1 57.53 704 GLN A CA 1
ATOM 5316 C C . GLN A 1 704 ? -14.977 -27.516 14.031 1 57.53 704 GLN A C 1
ATOM 5318 O O . GLN A 1 704 ? -15.844 -28.219 13.516 1 57.53 704 GLN A O 1
ATOM 5323 N N . ASP A 1 705 ? -15.141 -26.219 14.352 1 63.25 705 ASP A N 1
ATOM 5324 C CA . ASP A 1 705 ? -16.5 -25.766 14.055 1 63.25 705 ASP A CA 1
ATOM 5325 C C . ASP A 1 705 ? -16.609 -25.297 12.609 1 63.25 705 ASP A C 1
ATOM 5327 O O . ASP A 1 705 ? -15.82 -24.469 12.156 1 63.25 705 ASP A O 1
ATOM 5331 N N . ARG A 1 706 ? -17.531 -25.891 11.938 1 67.81 706 ARG A N 1
ATOM 5332 C CA . ARG A 1 706 ? -17.859 -25.625 10.531 1 67.81 706 ARG A CA 1
ATOM 5333 C C . ARG A 1 706 ? -18.406 -24.219 10.352 1 67.81 706 ARG A C 1
ATOM 5335 O O . ARG A 1 706 ? -19.141 -23.719 11.203 1 67.81 706 ARG A O 1
ATOM 5342 N N . PHE A 1 707 ? -17.922 -23.625 9.328 1 66.62 707 PHE A N 1
ATOM 5343 C CA . PHE A 1 707 ? -18.453 -22.328 8.93 1 66.62 707 PHE A CA 1
ATOM 5344 C C . PHE A 1 707 ? -19.938 -22.422 8.602 1 66.62 707 PHE A C 1
ATOM 5346 O O . PHE A 1 707 ? -20.359 -23.375 7.934 1 66.62 707 PHE A O 1
ATOM 5353 N N . THR A 1 708 ? -20.719 -21.859 9.312 1 66.06 708 THR A N 1
ATOM 5354 C CA . THR A 1 708 ? -22.125 -21.719 8.938 1 66.06 708 THR A CA 1
ATOM 5355 C C . THR A 1 708 ? -22.5 -20.25 8.758 1 66.06 708 THR A C 1
ATOM 5357 O O . THR A 1 708 ? -22.109 -19.406 9.578 1 66.06 708 THR A O 1
ATOM 5360 N N . THR A 1 709 ? -23.031 -19.953 7.594 1 64.19 709 THR A N 1
ATOM 5361 C CA . THR A 1 709 ? -23.484 -18.594 7.379 1 64.19 709 THR A CA 1
ATOM 5362 C C . THR A 1 709 ? -24.703 -18.281 8.258 1 64.19 709 THR A C 1
ATOM 5364 O O . THR A 1 709 ? -25.031 -17.125 8.477 1 64.19 709 THR A O 1
ATOM 5367 N N . ASP A 1 710 ? -25.234 -19.344 8.781 1 75.19 710 ASP A N 1
ATOM 5368 C CA . ASP A 1 710 ? -26.547 -19.188 9.43 1 75.19 710 ASP A CA 1
ATOM 5369 C C . ASP A 1 710 ? -26.422 -18.375 10.719 1 75.19 710 ASP A C 1
ATOM 5371 O O . ASP A 1 710 ? -27.25 -17.5 10.984 1 75.19 710 ASP A O 1
ATOM 5375 N N . HIS A 1 711 ? -25.375 -18.688 11.414 1 83 711 HIS A N 1
ATOM 5376 C CA . HIS A 1 711 ? -25.234 -17.984 12.68 1 83 711 HIS A CA 1
ATOM 5377 C C . HIS A 1 711 ? -25.047 -16.484 12.453 1 83 711 HIS A C 1
ATOM 5379 O O . HIS A 1 711 ? -25.734 -15.672 13.078 1 83 711 HIS A O 1
ATOM 5385 N N . GLY A 1 712 ? -24.203 -16.109 11.57 1 86.38 712 GLY A N 1
ATOM 5386 C CA . GLY A 1 712 ? -24.016 -14.703 11.266 1 86.38 712 GLY A CA 1
ATOM 5387 C C . GLY A 1 712 ? -25.266 -14.023 10.75 1 86.38 712 GLY A C 1
ATOM 5388 O O . GLY A 1 712 ? -25.531 -12.867 11.094 1 86.38 712 GLY A O 1
ATOM 5389 N N . LYS A 1 713 ? -26 -14.742 10.039 1 87.56 713 LYS A N 1
ATOM 5390 C CA . LYS A 1 713 ? -27.203 -14.195 9.414 1 87.56 713 LYS A CA 1
ATOM 5391 C C . LYS A 1 713 ? -28.312 -13.992 10.438 1 87.56 713 LYS A C 1
ATOM 5393 O O . LYS A 1 713 ? -29.266 -13.258 10.18 1 87.56 713 LYS A O 1
ATOM 5398 N N . SER A 1 714 ? -28.172 -14.648 11.523 1 92.62 714 SER A N 1
ATOM 5399 C CA . SER A 1 714 ? -29.172 -14.469 12.578 1 92.62 714 SER A CA 1
ATOM 5400 C C . SER A 1 714 ? -29.031 -13.102 13.234 1 92.62 714 SER A C 1
ATOM 5402 O O . SER A 1 714 ? -29.891 -12.688 14.016 1 92.62 714 SER A O 1
ATOM 5404 N N . TRP A 1 715 ? -27.984 -12.406 12.945 1 95.56 715 TRP A N 1
ATOM 5405 C CA . TRP A 1 715 ? -27.734 -11.062 13.469 1 95.56 715 TRP A CA 1
ATOM 5406 C C . TRP A 1 715 ? -27.906 -10.016 12.367 1 95.56 715 TRP A C 1
ATOM 5408 O O . TRP A 1 715 ? -27.75 -10.32 11.188 1 95.56 715 TRP A O 1
ATOM 5418 N N . VAL A 1 716 ? -28.375 -8.875 12.727 1 97.25 716 VAL A N 1
ATOM 5419 C CA . VAL A 1 716 ? -28.297 -7.695 11.875 1 97.25 716 VAL A CA 1
ATOM 5420 C C . VAL A 1 716 ? -27.125 -6.828 12.297 1 97.25 716 VAL A C 1
ATOM 5422 O O . VAL A 1 716 ? -26.953 -6.539 13.484 1 97.25 716 VAL A O 1
ATOM 5425 N N . TYR A 1 717 ? -26.266 -6.488 11.359 1 96.75 717 TYR A N 1
ATOM 5426 C CA . TYR A 1 717 ? -24.969 -5.852 11.617 1 96.75 717 TYR A CA 1
ATOM 5427 C C . TYR A 1 717 ? -24.859 -4.527 10.883 1 96.75 717 TYR A C 1
ATOM 5429 O O . TYR A 1 717 ? -24.938 -4.488 9.648 1 96.75 717 TYR A O 1
ATOM 5437 N N . ALA A 1 718 ? -24.672 -3.418 11.602 1 97.62 718 ALA A N 1
ATOM 5438 C CA . ALA A 1 718 ? -24.516 -2.086 11.023 1 97.62 718 ALA A CA 1
ATOM 5439 C C . ALA A 1 718 ? -23.172 -1.467 11.422 1 97.62 718 ALA A C 1
ATOM 5441 O O . ALA A 1 718 ? -22.703 -1.681 12.539 1 97.62 718 ALA A O 1
ATOM 5442 N N . LYS A 1 719 ? -22.594 -0.696 10.539 1 96.69 719 LYS A N 1
ATOM 5443 C CA . LYS A 1 719 ? -21.406 0.132 10.789 1 96.69 719 LYS A CA 1
ATOM 5444 C C . LYS A 1 719 ? -21.75 1.616 10.695 1 96.69 719 LYS A C 1
ATOM 5446 O O . LYS A 1 719 ? -22.281 2.072 9.68 1 96.69 719 LYS A O 1
ATOM 5451 N N . TYR A 1 720 ? -21.5 2.303 11.742 1 96.62 720 TYR A N 1
ATOM 5452 C CA . TYR A 1 720 ? -21.656 3.75 11.758 1 96.62 720 TYR A CA 1
ATOM 5453 C C . TYR A 1 720 ? -20.312 4.461 11.773 1 96.62 720 TYR A C 1
ATOM 5455 O O . TYR A 1 720 ? -19.656 4.551 12.812 1 96.62 720 TYR A O 1
ATOM 5463 N N . HIS A 1 721 ? -19.891 4.992 10.656 1 92.75 721 HIS A N 1
ATOM 5464 C CA . HIS A 1 721 ? -18.625 5.707 10.555 1 92.75 721 HIS A CA 1
ATOM 5465 C C . HIS A 1 721 ? -18.719 7.09 11.188 1 92.75 721 HIS A C 1
ATOM 5467 O O . HIS A 1 721 ? -19.547 7.906 10.789 1 92.75 721 HIS A O 1
ATOM 5473 N N . CYS A 1 722 ? -17.875 7.348 12.18 1 92 722 CYS A N 1
ATOM 5474 C CA . CYS A 1 722 ? -17.984 8.555 13 1 92 722 CYS A CA 1
ATOM 5475 C C . CYS A 1 722 ? -16.656 8.867 13.68 1 92 722 CYS A C 1
ATOM 5477 O O . CYS A 1 722 ? -15.648 8.203 13.422 1 92 722 CYS A O 1
ATOM 5479 N N . GLY A 1 723 ? -16.641 9.914 14.391 1 89.25 723 GLY A N 1
ATOM 5480 C CA . GLY A 1 723 ? -15.484 10.242 15.211 1 89.25 723 GLY A CA 1
ATOM 5481 C C . GLY A 1 723 ? -15.5 9.547 16.562 1 89.25 723 GLY A C 1
ATOM 5482 O O . GLY A 1 723 ? -16.516 8.969 16.953 1 89.25 723 GLY A O 1
ATOM 5483 N N . GLN A 1 724 ? -14.43 9.688 17.297 1 88.69 724 GLN A N 1
ATOM 5484 C CA . GLN A 1 724 ? -14.258 8.961 18.547 1 88.69 724 GLN A CA 1
ATOM 5485 C C . GLN A 1 724 ? -15.195 9.484 19.625 1 88.69 724 GLN A C 1
ATOM 5487 O O . GLN A 1 724 ? -15.781 8.711 20.375 1 88.69 724 GLN A O 1
ATOM 5492 N N . SER A 1 725 ? -15.359 10.766 19.703 1 86.31 725 SER A N 1
ATOM 5493 C CA . SER A 1 725 ? -16.25 11.336 20.703 1 86.31 725 SER A CA 1
ATOM 5494 C C . SER A 1 725 ? -17.719 11.109 20.344 1 86.31 725 SER A C 1
ATOM 5496 O O . SER A 1 725 ? -18.547 10.859 21.219 1 86.31 725 SER A O 1
ATOM 5498 N N . ALA A 1 726 ? -18.016 11.203 19.062 1 89.06 726 ALA A N 1
ATOM 5499 C CA . ALA A 1 726 ? -19.375 10.953 18.594 1 89.06 726 ALA A CA 1
ATOM 5500 C C . ALA A 1 726 ? -19.797 9.508 18.875 1 89.06 726 ALA A C 1
ATOM 5502 O O . ALA A 1 726 ? -20.984 9.242 19.125 1 89.06 726 ALA A O 1
ATOM 5503 N N . ALA A 1 727 ? -18.875 8.664 18.844 1 94.56 727 ALA A N 1
ATOM 5504 C CA . ALA A 1 727 ? -19.156 7.25 19.047 1 94.56 727 ALA A CA 1
ATOM 5505 C C . ALA A 1 727 ? -19.828 7.008 20.391 1 94.56 727 ALA A C 1
ATOM 5507 O O . ALA A 1 727 ? -20.75 6.184 20.5 1 94.56 727 ALA A O 1
ATOM 5508 N N . ASP A 1 728 ? -19.406 7.715 21.422 1 94.69 728 ASP A N 1
ATOM 5509 C CA . ASP A 1 728 ? -20 7.539 22.75 1 94.69 728 ASP A CA 1
ATOM 5510 C C . ASP A 1 728 ? -21.484 7.926 22.734 1 94.69 728 ASP A C 1
ATOM 5512 O O . ASP A 1 728 ? -22.312 7.273 23.375 1 94.69 728 ASP A O 1
ATOM 5516 N N . VAL A 1 729 ? -21.797 8.953 22 1 92.88 729 VAL A N 1
ATOM 5517 C CA . VAL A 1 729 ? -23.172 9.391 21.859 1 92.88 729 VAL A CA 1
ATOM 5518 C C . VAL A 1 729 ? -23.984 8.344 21.094 1 92.88 729 VAL A C 1
ATOM 5520 O O . VAL A 1 729 ? -25.109 8.023 21.469 1 92.88 729 VAL A O 1
ATOM 5523 N N . ILE A 1 730 ? -23.391 7.832 20.062 1 96.44 730 ILE A N 1
ATOM 5524 C CA . ILE A 1 730 ? -24.047 6.84 19.219 1 96.44 730 ILE A CA 1
ATOM 5525 C C . ILE A 1 730 ? -24.312 5.57 20.031 1 96.44 730 ILE A C 1
ATOM 5527 O O . ILE A 1 730 ? -25.359 4.938 19.875 1 96.44 730 ILE A O 1
ATOM 5531 N N . ILE A 1 731 ? -23.375 5.23 20.906 1 98.06 731 ILE A N 1
ATOM 5532 C CA . ILE A 1 731 ? -23.516 4.047 21.75 1 98.06 731 ILE A CA 1
ATOM 5533 C C . ILE A 1 731 ? -24.719 4.223 22.656 1 98.06 731 ILE A C 1
ATOM 5535 O O . ILE A 1 731 ? -25.5 3.281 22.859 1 98.06 731 ILE A O 1
ATOM 5539 N N . GLN A 1 732 ? -24.922 5.418 23.188 1 97.12 732 GLN A N 1
ATOM 5540 C CA . GLN A 1 732 ? -26.078 5.676 24.031 1 97.12 732 GLN A CA 1
ATOM 5541 C C . GLN A 1 732 ? -27.375 5.57 23.25 1 97.12 732 GLN A C 1
ATOM 5543 O O . GLN A 1 732 ? -28.375 5.031 23.75 1 97.12 732 GLN A O 1
ATOM 5548 N N . ARG A 1 733 ? -27.375 6.078 22.062 1 97.06 733 ARG A N 1
ATOM 5549 C CA . ARG A 1 733 ? -28.547 5.969 21.203 1 97.06 733 ARG A CA 1
ATOM 5550 C C . ARG A 1 733 ? -28.844 4.516 20.859 1 97.06 733 ARG A C 1
ATOM 5552 O O . ARG A 1 733 ? -30.016 4.113 20.781 1 97.06 733 ARG A O 1
ATOM 5559 N N . ALA A 1 734 ? -27.828 3.803 20.578 1 98.06 734 ALA A N 1
ATOM 5560 C CA . ALA A 1 734 ? -27.969 2.383 20.25 1 98.06 734 ALA A CA 1
ATOM 5561 C C . ALA A 1 734 ? -28.516 1.602 21.438 1 98.06 734 ALA A C 1
ATOM 5563 O O . ALA A 1 734 ? -29.359 0.709 21.266 1 98.06 734 ALA A O 1
ATOM 5564 N N . ARG A 1 735 ? -28 1.931 22.625 1 97.94 735 ARG A N 1
ATOM 5565 C CA . ARG A 1 735 ? -28.484 1.274 23.844 1 97.94 735 ARG A CA 1
ATOM 5566 C C . ARG A 1 735 ? -29.984 1.517 24.031 1 97.94 735 ARG A C 1
ATOM 5568 O O . ARG A 1 735 ? -30.719 0.591 24.359 1 97.94 735 ARG A O 1
ATOM 5575 N N . ARG A 1 736 ? -30.391 2.721 23.828 1 97.75 736 ARG A N 1
ATOM 5576 C CA . ARG A 1 736 ? -31.812 3.062 23.953 1 97.75 736 ARG A CA 1
ATOM 5577 C C . ARG A 1 736 ? -32.656 2.32 22.922 1 97.75 736 ARG A C 1
ATOM 5579 O O . ARG A 1 736 ? -33.719 1.812 23.234 1 97.75 736 ARG A O 1
ATOM 5586 N N . LEU A 1 737 ? -32.156 2.314 21.703 1 98.19 737 LEU A N 1
ATOM 5587 C CA . LEU A 1 737 ? -32.844 1.595 20.641 1 98.19 737 LEU A CA 1
ATOM 5588 C C . LEU A 1 737 ? -32.969 0.11 20.984 1 98.19 737 LEU A C 1
ATOM 5590 O O . LEU A 1 737 ? -34 -0.504 20.766 1 98.19 737 LEU A O 1
ATOM 5594 N N . ALA A 1 738 ? -31.891 -0.474 21.469 1 98.19 738 ALA A N 1
ATOM 5595 C CA . ALA A 1 738 ? -31.891 -1.886 21.844 1 98.19 738 ALA A CA 1
ATOM 5596 C C . ALA A 1 738 ? -32.938 -2.168 22.938 1 98.19 738 ALA A C 1
ATOM 5598 O O . ALA A 1 738 ? -33.625 -3.174 22.875 1 98.19 738 ALA A O 1
ATOM 5599 N N . ALA A 1 739 ? -32.938 -1.255 23.906 1 97.5 739 ALA A N 1
ATOM 5600 C CA . ALA A 1 739 ? -33.906 -1.405 24.984 1 97.5 739 ALA A CA 1
ATOM 5601 C C . ALA A 1 739 ? -35.344 -1.349 24.438 1 97.5 739 ALA A C 1
ATOM 5603 O O . ALA A 1 739 ? -36.188 -2.131 24.859 1 97.5 739 ALA A O 1
ATOM 5604 N N . GLN A 1 740 ? -35.562 -0.422 23.547 1 97.88 740 GLN A N 1
ATOM 5605 C CA . GLN A 1 740 ? -36.875 -0.271 22.938 1 97.88 740 GLN A CA 1
ATOM 5606 C C . GLN A 1 740 ? -37.25 -1.514 22.141 1 97.88 740 GLN A C 1
ATOM 5608 O O . GLN A 1 740 ? -38.406 -1.997 22.25 1 97.88 740 GLN A O 1
ATOM 5613 N N . LEU A 1 741 ? -36.375 -1.979 21.328 1 98.12 741 LEU A N 1
ATOM 5614 C CA . LEU A 1 741 ? -36.656 -3.148 20.5 1 98.12 741 LEU A CA 1
ATOM 5615 C C . LEU A 1 741 ? -36.812 -4.398 21.359 1 98.12 741 LEU A C 1
ATOM 5617 O O . LEU A 1 741 ? -37.594 -5.281 21.016 1 98.12 741 LEU A O 1
ATOM 5621 N N . ASP A 1 742 ? -36.031 -4.453 22.438 1 97.38 742 ASP A N 1
ATOM 5622 C CA . ASP A 1 742 ? -36.156 -5.57 23.375 1 97.38 742 ASP A CA 1
ATOM 5623 C C . ASP A 1 742 ? -37.531 -5.559 24.031 1 97.38 742 ASP A C 1
ATOM 5625 O O . ASP A 1 742 ? -38.188 -6.602 24.141 1 97.38 742 ASP A O 1
ATOM 5629 N N . GLU A 1 743 ? -37.969 -4.445 24.484 1 97.25 743 GLU A N 1
ATOM 5630 C CA . GLU A 1 743 ? -39.281 -4.297 25.109 1 97.25 743 GLU A CA 1
ATOM 5631 C C . GLU A 1 743 ? -40.406 -4.672 24.125 1 97.25 743 GLU A C 1
ATOM 5633 O O . GLU A 1 743 ? -41.406 -5.234 24.531 1 97.25 743 GLU A O 1
ATOM 5638 N N . ALA A 1 744 ? -40.156 -4.414 22.891 1 97.25 744 ALA A N 1
ATOM 5639 C CA . ALA A 1 744 ? -41.156 -4.73 21.859 1 97.25 744 ALA A CA 1
ATOM 5640 C C . ALA A 1 744 ? -41.062 -6.199 21.453 1 97.25 744 ALA A C 1
ATOM 5642 O O . ALA A 1 744 ? -41.875 -6.672 20.641 1 97.25 744 ALA A O 1
ATOM 5643 N N . GLY A 1 745 ? -40.125 -6.879 21.953 1 96.88 745 GLY A N 1
ATOM 5644 C CA . GLY A 1 745 ? -39.938 -8.289 21.641 1 96.88 745 GLY A CA 1
ATOM 5645 C C . GLY A 1 745 ? -39.312 -8.516 20.281 1 96.88 745 GLY A C 1
ATOM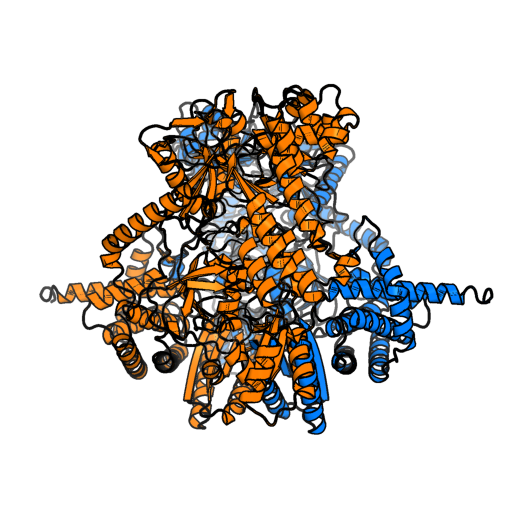 5646 O O . GLY A 1 745 ? -39.562 -9.547 19.641 1 96.88 745 GLY A O 1
ATOM 5647 N N . ALA A 1 746 ? -38.531 -7.586 19.781 1 97.56 746 ALA A N 1
ATOM 5648 C CA . ALA A 1 746 ? -38 -7.668 18.422 1 97.56 746 ALA A CA 1
ATOM 5649 C C . ALA A 1 746 ? -36.594 -8.242 18.438 1 97.56 746 ALA A C 1
ATOM 5651 O O . ALA A 1 746 ? -36.156 -8.852 17.469 1 97.56 746 ALA A O 1
ATOM 5652 N N . ILE A 1 747 ? -35.844 -8.07 19.547 1 98.38 747 ILE A N 1
ATOM 5653 C CA . ILE A 1 747 ? -34.469 -8.57 19.594 1 98.38 747 ILE A CA 1
ATOM 5654 C C . ILE A 1 747 ? -34.25 -9.297 20.922 1 98.38 747 ILE A C 1
ATOM 5656 O O . ILE A 1 747 ? -35 -9.117 21.875 1 98.38 747 ILE A O 1
ATOM 5660 N N . THR A 1 748 ? -33.188 -10.133 20.953 1 97.38 748 THR A N 1
ATOM 5661 C CA . THR A 1 748 ? -32.781 -10.836 22.172 1 97.38 748 THR A CA 1
ATOM 5662 C C . THR A 1 748 ? -31.469 -10.281 22.719 1 97.38 748 THR A C 1
ATOM 5664 O O . THR A 1 748 ? -31.234 -10.312 23.922 1 97.38 748 THR A O 1
ATOM 5667 N N . ASP A 1 749 ? -30.594 -9.859 21.844 1 97.69 749 ASP A N 1
ATOM 5668 C CA . ASP A 1 749 ? -29.25 -9.445 22.203 1 97.69 749 ASP A CA 1
ATOM 5669 C C . ASP A 1 749 ? -28.797 -8.25 21.375 1 97.69 749 ASP A C 1
ATOM 5671 O O . ASP A 1 749 ? -29.359 -7.984 20.312 1 97.69 749 ASP A O 1
ATOM 5675 N N . TRP A 1 750 ? -27.844 -7.559 21.859 1 98.25 750 TRP A N 1
ATOM 5676 C CA . TRP A 1 750 ? -27.141 -6.523 21.125 1 98.25 750 TRP A CA 1
ATOM 5677 C C . TRP A 1 750 ? -25.734 -6.34 21.641 1 98.25 750 TRP A C 1
ATOM 5679 O O . TRP A 1 750 ? -25.438 -6.652 22.812 1 98.25 750 TRP A O 1
ATOM 5689 N N . PHE A 1 751 ? -24.812 -5.984 20.844 1 98.56 751 PHE A N 1
ATOM 5690 C CA . PHE A 1 751 ? -23.5 -5.547 21.344 1 98.56 751 PHE A CA 1
ATOM 5691 C C . PHE A 1 751 ? -22.812 -4.664 20.312 1 98.56 751 PHE A C 1
ATOM 5693 O O . PHE A 1 751 ? -23.203 -4.625 19.156 1 98.56 751 PHE A O 1
ATOM 5700 N N . PHE A 1 752 ? -21.875 -3.826 20.734 1 98.5 752 PHE A N 1
ATOM 5701 C CA . PHE A 1 752 ? -21.141 -2.938 19.844 1 98.5 752 PHE A CA 1
ATOM 5702 C C . PHE A 1 752 ? -19.641 -3.15 20 1 98.5 752 PHE A C 1
ATOM 5704 O O . PHE A 1 752 ? -19.188 -3.703 21 1 98.5 752 PHE A O 1
ATOM 5711 N N . LEU A 1 753 ? -18.859 -2.848 19 1 97.75 753 LEU A N 1
ATOM 5712 C CA . LEU A 1 753 ? -17.406 -2.816 18.969 1 97.75 753 LEU A CA 1
ATOM 5713 C C . LEU A 1 753 ? -16.906 -1.561 18.266 1 97.75 753 LEU A C 1
ATOM 5715 O O . LEU A 1 753 ? -17.625 -0.943 17.484 1 97.75 753 LEU A O 1
ATOM 5719 N N . ARG A 1 754 ? -15.703 -1.17 18.609 1 96.38 754 ARG A N 1
ATOM 5720 C CA . ARG A 1 754 ? -15.055 -0.03 17.969 1 96.38 754 ARG A CA 1
ATOM 5721 C C . ARG A 1 754 ? -13.969 -0.49 17 1 96.38 754 ARG A C 1
ATOM 5723 O O . ARG A 1 754 ? -13.227 -1.43 17.281 1 96.38 754 ARG A O 1
ATOM 5730 N N . TYR A 1 755 ? -13.977 0.154 15.82 1 93.62 755 TYR A N 1
ATOM 5731 C CA . TYR A 1 755 ? -12.961 -0.214 14.828 1 93.62 755 TYR A CA 1
ATOM 5732 C C . TYR A 1 755 ? -12.398 1.022 14.141 1 93.62 755 TYR A C 1
ATOM 5734 O O . TYR A 1 755 ? -13.102 2.018 13.961 1 93.62 755 TYR A O 1
ATOM 5742 N N . ALA A 1 756 ? -11.078 0.922 13.742 1 87.75 756 ALA A N 1
ATOM 5743 C CA . ALA A 1 756 ? -10.422 2.037 13.062 1 87.75 756 ALA A CA 1
ATOM 5744 C C . ALA A 1 756 ? -10.094 1.681 11.617 1 87.75 756 ALA A C 1
ATOM 5746 O O . ALA A 1 756 ? -9.867 2.566 10.789 1 87.75 756 ALA A O 1
ATOM 5747 N N . GLU A 1 757 ? -10.008 0.462 11.328 1 78.19 757 GLU A N 1
ATOM 5748 C CA . GLU A 1 757 ? -9.648 0.04 9.977 1 78.19 757 GLU A CA 1
ATOM 5749 C C . GLU A 1 757 ? -10.695 0.498 8.961 1 78.19 757 GLU A C 1
ATOM 5751 O O . GLU A 1 757 ? -11.891 0.271 9.141 1 78.19 757 GLU A O 1
ATOM 5756 N N . GLY A 1 758 ? -10.25 1.095 7.918 1 75.75 758 GLY A N 1
ATOM 5757 C CA . GLY A 1 758 ? -11.156 1.624 6.906 1 75.75 758 GLY A CA 1
ATOM 5758 C C . GLY A 1 758 ? -11.852 2.898 7.336 1 75.75 758 GLY A C 1
ATOM 5759 O O . GLY A 1 758 ? -12.875 3.279 6.758 1 75.75 758 GLY A O 1
ATOM 5760 N N . GLY A 1 759 ? -11.375 3.51 8.375 1 84.12 759 GLY A N 1
ATOM 5761 C CA . GLY A 1 759 ? -12.016 4.66 8.992 1 84.12 759 GLY A CA 1
ATOM 5762 C C . GLY A 1 759 ? -12.695 4.332 10.312 1 84.12 759 GLY A C 1
ATOM 5763 O O . GLY A 1 759 ? -13.289 3.266 10.461 1 84.12 759 GLY A O 1
ATOM 5764 N N . TYR A 1 760 ? -12.547 5.203 11.234 1 91.06 760 TYR A N 1
ATOM 5765 C CA . TYR A 1 760 ? -13.109 4.949 12.555 1 91.06 760 TYR A CA 1
ATOM 5766 C C . TYR A 1 760 ? -14.617 4.738 12.477 1 91.06 760 TYR A C 1
ATOM 5768 O O . TYR A 1 760 ? -15.32 5.52 11.828 1 91.06 760 TYR A O 1
ATOM 5776 N N . HIS A 1 761 ? -15.156 3.635 13.039 1 94.25 761 HIS A N 1
ATOM 5777 C CA . HIS A 1 761 ? -16.594 3.371 13.008 1 94.25 761 HIS A CA 1
ATOM 5778 C C . HIS A 1 761 ? -17 2.471 14.172 1 94.25 761 HIS A C 1
ATOM 5780 O O . HIS A 1 761 ? -16.156 1.849 14.812 1 94.25 761 HIS A O 1
ATOM 5786 N N . LEU A 1 762 ? -18.281 2.543 14.453 1 96.88 762 LEU A N 1
ATOM 5787 C CA . LEU A 1 762 ? -18.906 1.666 15.43 1 96.88 762 LEU A CA 1
ATOM 5788 C C . LEU A 1 762 ? -19.641 0.516 14.742 1 96.88 762 LEU A C 1
ATOM 5790 O O . LEU A 1 762 ? -20.406 0.738 13.805 1 96.88 762 LEU A O 1
ATOM 5794 N N . ARG A 1 763 ? -19.312 -0.667 15.156 1 97.44 763 ARG A N 1
ATOM 5795 C CA . ARG A 1 763 ? -20.031 -1.842 14.68 1 97.44 763 ARG A CA 1
ATOM 5796 C C . ARG A 1 763 ? -21.141 -2.229 15.648 1 97.44 763 ARG A C 1
ATOM 5798 O O . ARG A 1 763 ? -20.891 -2.523 16.812 1 97.44 763 ARG A O 1
ATOM 5805 N N . LEU A 1 764 ? -22.328 -2.191 15.211 1 98.44 764 LEU A N 1
ATOM 5806 C CA . LEU A 1 764 ? -23.5 -2.518 16.016 1 98.44 764 LEU A CA 1
ATOM 5807 C C . LEU A 1 764 ? -24.188 -3.779 15.508 1 98.44 764 LEU A C 1
ATOM 5809 O O . LEU A 1 764 ? -24.484 -3.883 14.32 1 98.44 764 LEU A O 1
ATOM 5813 N N . ARG A 1 765 ? -24.438 -4.734 16.406 1 98.19 765 ARG A N 1
ATOM 5814 C CA . ARG A 1 765 ? -25.094 -5.984 16.062 1 98.19 765 ARG A CA 1
ATOM 5815 C C . ARG A 1 765 ? -26.312 -6.23 16.953 1 98.19 765 ARG A C 1
ATOM 5817 O O . ARG A 1 765 ? -26.234 -6.027 18.172 1 98.19 765 ARG A O 1
ATOM 5824 N N . MET A 1 766 ? -27.438 -6.574 16.391 1 98.5 766 MET A N 1
ATOM 5825 C CA . MET A 1 766 ? -28.656 -6.926 17.109 1 98.5 766 MET A CA 1
ATOM 5826 C C . MET A 1 766 ? -29.234 -8.242 16.594 1 98.5 766 MET A C 1
ATOM 5828 O O . MET A 1 766 ? -29.25 -8.492 15.383 1 98.5 766 MET A O 1
ATOM 5832 N N . ARG A 1 767 ? -29.641 -9.062 17.484 1 97.88 767 ARG A N 1
ATOM 5833 C CA . ARG A 1 767 ? -30.172 -10.367 17.109 1 97.88 767 ARG A CA 1
ATOM 5834 C C . ARG A 1 767 ? -31.688 -10.391 17.188 1 97.88 767 ARG A C 1
ATOM 5836 O O . ARG A 1 767 ? -32.25 -10.375 18.281 1 97.88 767 ARG A O 1
ATOM 5843 N N . PRO A 1 768 ? -32.375 -10.453 16.031 1 97.62 768 PRO A N 1
ATOM 5844 C CA . PRO A 1 768 ? -33.844 -10.602 16.078 1 97.62 768 PRO A CA 1
ATOM 5845 C C . PRO A 1 768 ? -34.281 -11.875 16.797 1 97.62 768 PRO A C 1
ATOM 5847 O O . PRO A 1 768 ? -33.594 -12.906 16.703 1 97.62 768 PRO A O 1
ATOM 5850 N N . VAL A 1 769 ? -35.438 -11.805 17.406 1 96.5 769 VAL A N 1
ATOM 5851 C CA . VAL A 1 769 ? -36 -12.938 18.141 1 96.5 769 VAL A CA 1
ATOM 5852 C C . VAL A 1 769 ? -36.281 -14.086 17.172 1 96.5 769 VAL A C 1
ATOM 5854 O O . VAL A 1 769 ? -36.062 -15.25 17.5 1 96.5 769 VAL A O 1
ATOM 5857 N N . ARG A 1 770 ? -36.812 -13.727 16.047 1 93.81 770 ARG A N 1
ATOM 5858 C CA . ARG A 1 770 ? -37.125 -14.68 14.977 1 93.81 770 ARG A CA 1
ATOM 5859 C C . ARG A 1 770 ? -36.781 -14.094 13.609 1 93.81 770 ARG A C 1
ATOM 5861 O O . ARG A 1 770 ? -36.688 -12.875 13.461 1 93.81 770 ARG A O 1
ATOM 5868 N N . GLN A 1 771 ? -36.562 -14.906 12.68 1 90.62 771 GLN A N 1
ATOM 5869 C CA . GLN A 1 771 ? -36.094 -14.508 11.352 1 90.62 771 GLN A CA 1
ATOM 5870 C C . GLN A 1 771 ? -37.062 -13.516 10.703 1 90.62 771 GLN A C 1
ATOM 5872 O O . GLN A 1 771 ? -36.625 -12.625 9.969 1 90.62 771 GLN A O 1
ATOM 5877 N N . GLU A 1 772 ? -38.312 -13.625 11 1 91.56 772 GLU A N 1
ATOM 5878 C CA . GLU A 1 772 ? -39.312 -12.773 10.391 1 91.56 772 GLU A CA 1
ATOM 5879 C C . GLU A 1 772 ? -39.188 -11.328 10.844 1 91.56 772 GLU A C 1
ATOM 5881 O O . GLU A 1 772 ? -39.625 -10.406 10.164 1 91.56 772 GLU A O 1
ATOM 5886 N N . LEU A 1 773 ? -38.531 -11.164 12 1 95.75 773 LEU A N 1
ATOM 5887 C CA . LEU A 1 773 ? -38.375 -9.82 12.562 1 95.75 773 LEU A CA 1
ATOM 5888 C C . LEU A 1 773 ? -37.062 -9.172 12.078 1 95.75 773 LEU A C 1
ATOM 5890 O O . LEU A 1 773 ? -36.781 -8.031 12.43 1 95.75 773 LEU A O 1
ATOM 5894 N N . ARG A 1 774 ? -36.344 -9.859 11.297 1 95.44 774 ARG A N 1
ATOM 5895 C CA . ARG A 1 774 ? -35.094 -9.328 10.773 1 95.44 774 ARG A CA 1
ATOM 5896 C C . ARG A 1 774 ? -35.344 -8.023 10.016 1 95.44 774 ARG A C 1
ATOM 5898 O O . ARG A 1 774 ? -34.594 -7.055 10.188 1 95.44 774 ARG A O 1
ATOM 5905 N N . ALA A 1 775 ? -36.344 -8.023 9.18 1 94.69 775 ALA A N 1
ATOM 5906 C CA . ALA A 1 775 ? -36.656 -6.832 8.391 1 94.69 775 ALA A CA 1
ATOM 5907 C C . ALA A 1 775 ? -36.938 -5.633 9.289 1 94.69 775 ALA A C 1
ATOM 5909 O O . ALA A 1 775 ? -36.531 -4.508 8.977 1 94.69 775 ALA A O 1
ATOM 5910 N N . THR A 1 776 ? -37.594 -5.898 10.391 1 96 776 THR A N 1
ATOM 5911 C CA . THR A 1 776 ? -37.906 -4.848 11.344 1 96 776 THR A CA 1
ATOM 5912 C C . THR A 1 776 ? -36.625 -4.273 11.969 1 96 776 THR A C 1
ATOM 5914 O O . THR A 1 776 ? -36.5 -3.055 12.086 1 96 776 THR A O 1
ATOM 5917 N N . VAL A 1 777 ? -35.75 -5.098 12.367 1 97.5 777 VAL A N 1
ATOM 5918 C CA . VAL A 1 777 ? -34.5 -4.672 13 1 97.5 777 VAL A CA 1
ATOM 5919 C C . VAL A 1 777 ? -33.625 -3.932 11.977 1 97.5 777 VAL A C 1
ATOM 5921 O O . VAL A 1 777 ? -33 -2.91 12.297 1 97.5 777 VAL A O 1
ATOM 5924 N N . LEU A 1 778 ? -33.656 -4.438 10.727 1 96.38 778 LEU A N 1
ATOM 5925 C CA . LEU A 1 778 ? -32.906 -3.789 9.641 1 96.38 778 LEU A CA 1
ATOM 5926 C C . LEU A 1 778 ? -33.406 -2.359 9.438 1 96.38 778 LEU A C 1
ATOM 5928 O O . LEU A 1 778 ? -32.594 -1.434 9.328 1 96.38 778 LEU A O 1
ATOM 5932 N N . ALA A 1 779 ? -34.688 -2.205 9.367 1 95.75 779 ALA A N 1
ATOM 5933 C CA . ALA A 1 779 ? -35.281 -0.894 9.172 1 95.75 779 ALA A CA 1
ATOM 5934 C C . ALA A 1 779 ? -34.969 0.042 10.328 1 95.75 779 ALA A C 1
ATOM 5936 O O . ALA A 1 779 ? -34.719 1.234 10.125 1 95.75 779 ALA A O 1
ATOM 5937 N N . ALA A 1 780 ? -34.969 -0.509 11.523 1 97.31 780 ALA A N 1
ATOM 5938 C CA . ALA A 1 780 ? -34.656 0.296 12.711 1 97.31 780 ALA A CA 1
ATOM 5939 C C . ALA A 1 780 ? -33.25 0.82 12.688 1 97.31 780 ALA A C 1
ATOM 5941 O O . ALA A 1 780 ? -33 1.982 13.016 1 97.31 780 ALA A O 1
ATOM 5942 N N . LEU A 1 781 ? -32.312 -0.043 12.359 1 97.56 781 LEU A N 1
ATOM 5943 C CA . LEU A 1 781 ? -30.906 0.356 12.305 1 97.56 781 LEU A CA 1
ATOM 5944 C C . LEU A 1 781 ? -30.656 1.361 11.18 1 97.56 781 LEU A C 1
ATOM 5946 O O . LEU A 1 781 ? -29.859 2.287 11.328 1 97.56 781 LEU A O 1
ATOM 5950 N N . ASP A 1 782 ? -31.312 1.166 10.047 1 95.94 782 ASP A N 1
ATOM 5951 C CA . ASP A 1 782 ? -31.234 2.113 8.938 1 95.94 782 ASP A CA 1
ATOM 5952 C C . ASP A 1 782 ? -31.766 3.482 9.352 1 95.94 782 ASP A C 1
ATOM 5954 O O . ASP A 1 782 ? -31.172 4.512 9.023 1 95.94 782 ASP A O 1
ATOM 5958 N N . GLU A 1 783 ? -32.875 3.49 10.023 1 95.5 783 GLU A N 1
ATOM 5959 C CA . GLU A 1 783 ? -33.5 4.734 10.484 1 95.5 783 GLU A CA 1
ATOM 5960 C C . GLU A 1 783 ? -32.594 5.441 11.5 1 95.5 783 GLU A C 1
ATOM 5962 O O . GLU A 1 783 ? -32.469 6.668 11.477 1 95.5 783 GLU A O 1
ATOM 5967 N N . LEU A 1 784 ? -32.031 4.641 12.406 1 96.75 784 LEU A N 1
ATOM 5968 C CA . LEU A 1 784 ? -31.062 5.227 13.344 1 96.75 784 LEU A CA 1
ATOM 5969 C C . LEU A 1 784 ? -29.938 5.93 12.602 1 96.75 784 LEU A C 1
ATOM 5971 O O . LEU A 1 784 ? -29.562 7.055 12.945 1 96.75 784 LEU A O 1
ATOM 5975 N N . GLY A 1 785 ? -29.406 5.254 11.617 1 94.75 785 GLY A N 1
ATOM 5976 C CA . GLY A 1 785 ? -28.359 5.855 10.812 1 94.75 785 GLY A CA 1
ATOM 5977 C C . GLY A 1 785 ? -28.781 7.164 10.172 1 94.75 785 GLY A C 1
ATOM 5978 O O . GLY A 1 785 ? -28.016 8.133 10.18 1 94.75 785 GLY A O 1
ATOM 5979 N N . ALA A 1 786 ? -29.969 7.23 9.656 1 92.31 786 ALA A N 1
ATOM 5980 C CA . ALA A 1 786 ? -30.484 8.43 9.008 1 92.31 786 ALA A CA 1
ATOM 5981 C C . ALA A 1 786 ? -30.594 9.594 10 1 92.31 786 ALA A C 1
ATOM 5983 O O . ALA A 1 786 ? -30.234 10.727 9.672 1 92.31 786 ALA A O 1
ATOM 5984 N N . ILE A 1 787 ? -31.047 9.281 11.148 1 91.69 787 ILE A N 1
ATOM 5985 C CA . ILE A 1 787 ? -31.203 10.297 12.188 1 91.69 787 ILE A CA 1
ATOM 5986 C C . ILE A 1 787 ? -29.828 10.828 12.594 1 91.69 787 ILE A C 1
ATOM 5988 O O . ILE A 1 787 ? -29.641 12.039 12.68 1 91.69 787 ILE A O 1
ATOM 5992 N N . LEU A 1 788 ? -28.906 9.922 12.82 1 91.56 788 LEU A N 1
ATOM 5993 C CA . LEU A 1 788 ? -27.562 10.297 13.25 1 91.56 788 LEU A CA 1
ATOM 5994 C C . LEU A 1 788 ? -26.859 11.133 12.18 1 91.56 788 LEU A C 1
ATOM 5996 O O . LEU A 1 788 ? -26.094 12.047 12.5 1 91.56 788 LEU A O 1
ATOM 6000 N N . GLN A 1 789 ? -27.062 10.82 10.961 1 87.75 789 GLN A N 1
ATOM 6001 C CA . GLN A 1 789 ? -26.484 11.586 9.859 1 87.75 789 GLN A CA 1
ATOM 6002 C C . GLN A 1 789 ? -27.062 12.992 9.805 1 87.75 789 GLN A C 1
ATOM 6004 O O . GLN A 1 789 ? -26.328 13.969 9.594 1 87.75 789 GLN A O 1
ATOM 6009 N N . ARG A 1 790 ? -28.344 13.086 9.984 1 82.94 790 ARG A N 1
ATOM 6010 C CA . ARG A 1 790 ? -29 14.391 9.992 1 82.94 790 ARG A CA 1
ATOM 6011 C C . ARG A 1 790 ? -28.469 15.266 11.125 1 82.94 790 ARG A C 1
ATOM 6013 O O . ARG A 1 790 ? -28.359 16.484 10.977 1 82.94 790 ARG A O 1
ATOM 6020 N N . GLU A 1 791 ? -28.094 14.531 12.172 1 81.38 791 GLU A N 1
ATOM 6021 C CA . GLU A 1 791 ? -27.609 15.25 13.344 1 81.38 791 GLU A CA 1
ATOM 6022 C C . GLU A 1 791 ? -26.109 15.539 13.219 1 81.38 791 GLU A C 1
ATOM 6024 O O . GLU A 1 791 ? -25.516 16.156 14.102 1 81.38 791 GLU A O 1
ATOM 6029 N N . GLY A 1 792 ? -25.484 14.977 12.156 1 79 792 GLY A N 1
ATOM 6030 C CA . GLY A 1 792 ? -24.062 15.234 11.906 1 79 792 GLY A CA 1
ATOM 6031 C C . GLY A 1 792 ? -23.156 14.375 12.758 1 79 792 GLY A C 1
ATOM 6032 O O . GLY A 1 792 ? -21.969 14.703 12.938 1 79 792 GLY A O 1
ATOM 6033 N N . LEU A 1 793 ? -23.641 13.289 13.344 1 86.25 793 LEU A N 1
ATOM 6034 C CA . LEU A 1 793 ? -22.844 12.43 14.211 1 86.25 793 LEU A CA 1
ATOM 6035 C C . LEU A 1 793 ? -22.172 11.32 13.414 1 86.25 793 LEU A C 1
ATOM 6037 O O . LEU A 1 793 ? -21.172 10.75 13.852 1 86.25 793 LEU A O 1
ATOM 6041 N N . VAL A 1 794 ? -22.859 10.984 12.305 1 90.06 794 VAL A N 1
ATOM 6042 C CA . VAL A 1 794 ? -22.359 9.898 11.469 1 90.06 794 VAL A CA 1
ATOM 6043 C C . VAL A 1 794 ? -22.172 10.398 10.039 1 90.06 794 VAL A C 1
ATOM 6045 O O . VAL A 1 794 ? -23 11.156 9.523 1 90.06 794 VAL A O 1
ATOM 6048 N N . GLY A 1 795 ? -21.016 9.992 9.461 1 85.56 795 GLY A N 1
ATOM 6049 C CA . GLY A 1 795 ? -20.75 10.367 8.078 1 85.56 795 GLY A CA 1
ATOM 6050 C C . GLY A 1 795 ? -21.25 9.344 7.074 1 85.56 795 GLY A C 1
ATOM 6051 O O . GLY A 1 795 ? -21.625 9.695 5.957 1 85.56 795 GLY A O 1
ATOM 6052 N N . ARG A 1 796 ? -21.203 8.094 7.387 1 90.06 796 ARG A N 1
ATOM 6053 C CA . ARG A 1 796 ? -21.562 6.996 6.492 1 90.06 796 ARG A CA 1
ATOM 6054 C C . ARG A 1 796 ? -22.141 5.824 7.273 1 90.06 796 ARG A C 1
ATOM 6056 O O . ARG A 1 796 ? -21.719 5.535 8.391 1 90.06 796 ARG A O 1
ATOM 6063 N N . VAL A 1 797 ? -23.188 5.254 6.688 1 93.56 797 VAL A N 1
ATOM 6064 C CA . VAL A 1 797 ? -23.828 4.098 7.297 1 93.56 797 VAL A CA 1
ATOM 6065 C C . VAL A 1 797 ? -23.719 2.893 6.363 1 93.56 797 VAL A C 1
ATOM 6067 O O . VAL A 1 797 ? -23.984 3.004 5.164 1 93.56 797 VAL A O 1
ATOM 6070 N N . GLU A 1 798 ? -23.328 1.773 6.93 1 94.38 798 GLU A N 1
ATOM 6071 C CA . GLU A 1 798 ? -23.203 0.529 6.176 1 94.38 798 GLU A CA 1
ATOM 6072 C C . GLU A 1 798 ? -23.828 -0.64 6.938 1 94.38 798 GLU A C 1
ATOM 6074 O O . GLU A 1 798 ? -23.719 -0.718 8.164 1 94.38 798 GLU A O 1
ATOM 6079 N N . MET A 1 799 ? -24.5 -1.443 6.246 1 95.88 799 MET A N 1
ATOM 6080 C CA . MET A 1 799 ? -24.891 -2.746 6.777 1 95.88 799 MET A CA 1
ATOM 6081 C C . MET A 1 799 ? -24.094 -3.865 6.109 1 95.88 799 MET A C 1
ATOM 6083 O O . MET A 1 799 ? -23.844 -3.82 4.906 1 95.88 799 MET A O 1
ATOM 6087 N N . ASP A 1 800 ? -23.625 -4.781 6.891 1 93 800 ASP A N 1
ATOM 6088 C CA . ASP A 1 800 ? -22.703 -5.801 6.402 1 93 800 ASP A CA 1
ATOM 6089 C C . ASP A 1 800 ? -23.047 -7.176 6.973 1 93 800 ASP A C 1
ATOM 6091 O O . ASP A 1 800 ? -23.922 -7.293 7.832 1 93 800 ASP A O 1
ATOM 6095 N N . ASP A 1 801 ? -22.453 -8.195 6.41 1 92 801 ASP A N 1
ATOM 6096 C CA . ASP A 1 801 ? -22.578 -9.547 6.945 1 92 801 ASP A CA 1
ATOM 6097 C C . ASP A 1 801 ? -21.703 -9.742 8.18 1 92 801 ASP A C 1
ATOM 6099 O O . ASP A 1 801 ? -20.547 -9.312 8.195 1 92 801 ASP A O 1
ATOM 6103 N N . TYR A 1 802 ? -22.344 -10.289 9.219 1 92.19 802 TYR A N 1
ATOM 6104 C CA . TYR A 1 802 ? -21.594 -10.672 10.406 1 92.19 802 TYR A CA 1
ATOM 6105 C C . TYR A 1 802 ? -20.922 -12.023 10.211 1 92.19 802 TYR A C 1
ATOM 6107 O O . TYR A 1 802 ? -21.594 -13.039 10 1 92.19 802 TYR A O 1
ATOM 6115 N N . VAL A 1 803 ? -19.562 -12.016 10.25 1 89.19 803 VAL A N 1
ATOM 6116 C CA . VAL A 1 803 ? -18.781 -13.25 10.188 1 89.19 803 VAL A CA 1
ATOM 6117 C C . VAL A 1 803 ? -18.203 -13.562 11.562 1 89.19 803 VAL A C 1
ATOM 6119 O O . VAL A 1 803 ? -17.141 -13.039 11.922 1 89.19 803 VAL A O 1
ATOM 6122 N N . PRO A 1 804 ? -18.844 -14.438 12.242 1 89.62 804 PRO A N 1
ATOM 6123 C CA . PRO A 1 804 ? -18.375 -14.711 13.602 1 89.62 804 PRO A CA 1
ATOM 6124 C C . PRO A 1 804 ? -17.047 -15.469 13.625 1 89.62 804 PRO A C 1
ATOM 6126 O O . PRO A 1 804 ? -16.766 -16.266 12.727 1 89.62 804 PRO A O 1
ATOM 6129 N N . GLU A 1 805 ? -16.281 -15.203 14.633 1 88.62 805 GLU A N 1
ATOM 6130 C CA . GLU A 1 805 ? -15.07 -15.977 14.898 1 88.62 805 GLU A CA 1
ATOM 6131 C C . GLU A 1 805 ? -15.359 -17.156 15.82 1 88.62 805 GLU A C 1
ATOM 6133 O O . GLU A 1 805 ? -15.086 -17.094 17.031 1 88.62 805 GLU A O 1
ATOM 6138 N N . ILE A 1 806 ? -15.766 -18.203 15.297 1 87.94 806 ILE A N 1
ATOM 6139 C CA . ILE A 1 806 ? -16.344 -19.328 16.016 1 87.94 806 ILE A CA 1
ATOM 6140 C C . ILE A 1 806 ? -15.281 -20.016 16.859 1 87.94 806 ILE A C 1
ATOM 6142 O O . ILE A 1 806 ? -15.461 -20.203 18.062 1 87.94 806 ILE A O 1
ATOM 6146 N N . ALA A 1 807 ? -14.125 -20.297 16.219 1 84.31 807 ALA A N 1
ATOM 6147 C CA . ALA A 1 807 ? -13.07 -21.016 16.922 1 84.31 807 ALA A CA 1
ATOM 6148 C C . ALA A 1 807 ? -12.469 -20.156 18.016 1 84.31 807 ALA A C 1
ATOM 6150 O O . ALA A 1 807 ? -12.109 -20.656 19.094 1 84.31 807 ALA A O 1
ATOM 6151 N N . ARG A 1 808 ? -12.391 -18.938 17.812 1 88.94 808 ARG A N 1
ATOM 6152 C CA . ARG A 1 808 ? -11.789 -18 18.75 1 88.94 808 ARG A CA 1
ATOM 6153 C C . ARG A 1 808 ? -12.547 -17.984 20.078 1 88.94 808 ARG A C 1
ATOM 6155 O O . ARG A 1 808 ? -11.953 -17.797 21.141 1 88.94 808 ARG A O 1
ATOM 6162 N N . TYR A 1 809 ? -13.867 -18.281 20.031 1 92.88 809 TYR A N 1
ATOM 6163 C CA . TYR A 1 809 ? -14.68 -18.156 21.234 1 92.88 809 TYR A CA 1
ATOM 6164 C C . TYR A 1 809 ? -15.234 -19.516 21.656 1 92.88 809 TYR A C 1
ATOM 6166 O O . TYR A 1 809 ? -16.359 -19.594 22.172 1 92.88 809 TYR A O 1
ATOM 6174 N N . GLY A 1 810 ? -14.461 -20.516 21.375 1 88.38 810 GLY A N 1
ATOM 6175 C CA . GLY A 1 810 ? -14.742 -21.828 21.969 1 88.38 810 GLY A CA 1
ATOM 6176 C C . GLY A 1 810 ? -15.664 -22.672 21.109 1 88.38 810 GLY A C 1
ATOM 6177 O O . GLY A 1 810 ? -16.375 -23.531 21.641 1 88.38 810 GLY A O 1
ATOM 6178 N N . GLY A 1 811 ? -15.797 -22.344 19.844 1 87.06 811 GLY A N 1
ATOM 6179 C CA . GLY A 1 811 ? -16.562 -23.188 18.938 1 87.06 811 GLY A CA 1
ATOM 6180 C C . GLY A 1 811 ? -18.047 -22.891 18.953 1 87.06 811 GLY A C 1
ATOM 6181 O O . GLY A 1 811 ? -18.469 -21.844 19.438 1 87.06 811 GLY A O 1
ATOM 6182 N N . ALA A 1 812 ? -18.859 -23.812 18.438 1 85.94 812 ALA A N 1
ATOM 6183 C CA . ALA A 1 812 ? -20.297 -23.641 18.25 1 85.94 812 ALA A CA 1
ATOM 6184 C C . ALA A 1 812 ? -21.016 -23.469 19.594 1 85.94 812 ALA A C 1
ATOM 6186 O O . ALA A 1 812 ? -22.016 -22.75 19.688 1 85.94 812 ALA A O 1
ATOM 6187 N N . GLU A 1 813 ? -20.406 -24.109 20.609 1 89.12 813 GLU A N 1
ATOM 6188 C CA . GLU A 1 813 ? -21.031 -24.031 21.938 1 89.12 813 GLU A CA 1
ATOM 6189 C C . GLU A 1 813 ? -20.594 -22.781 22.672 1 89.12 813 GLU A C 1
ATOM 6191 O O . GLU A 1 813 ? -21.359 -22.219 23.469 1 89.12 813 GLU A O 1
ATOM 6196 N N . GLY A 1 814 ? -19.391 -22.422 22.469 1 92.81 814 GLY A N 1
ATOM 6197 C CA . GLY A 1 814 ? -18.844 -21.281 23.188 1 92.81 814 GLY A CA 1
ATOM 6198 C C . GLY A 1 814 ? -19.297 -19.953 22.609 1 92.81 814 GLY A C 1
ATOM 6199 O O . GLY A 1 814 ? -19.469 -18.984 23.359 1 92.81 814 GLY A O 1
ATOM 6200 N N . LEU A 1 815 ? -19.594 -19.844 21.297 1 93.06 815 LEU A N 1
ATOM 6201 C CA . LEU A 1 815 ? -19.844 -18.578 20.625 1 93.06 815 LEU A CA 1
ATOM 6202 C C . LEU A 1 815 ? -21.125 -17.922 21.156 1 93.06 815 LEU A C 1
ATOM 6204 O O . LEU A 1 815 ? -21.125 -16.734 21.484 1 93.06 815 LEU A O 1
ATOM 6208 N N . PRO A 1 816 ? -22.266 -18.688 21.297 1 94.69 816 PRO A N 1
ATOM 6209 C CA . PRO A 1 816 ? -23.453 -18.047 21.844 1 94.69 816 PRO A CA 1
ATOM 6210 C C . PRO A 1 816 ? -23.25 -17.5 23.25 1 94.69 816 PRO A C 1
ATOM 6212 O O . PRO A 1 816 ? -23.797 -16.469 23.609 1 94.69 816 PRO A O 1
ATOM 6215 N N . LEU A 1 817 ? -22.438 -18.25 24.031 1 97.31 817 LEU A N 1
ATOM 6216 C CA . LEU A 1 817 ? -22.141 -17.797 25.375 1 97.31 817 LEU A CA 1
ATOM 6217 C C . LEU A 1 817 ? -21.297 -16.531 25.359 1 97.31 817 LEU A C 1
ATOM 6219 O O . LEU A 1 817 ? -21.516 -15.617 26.156 1 97.31 817 LEU A O 1
ATOM 6223 N N . ALA A 1 818 ? -20.328 -16.547 24.484 1 97.69 818 ALA A N 1
ATOM 6224 C CA . ALA A 1 818 ? -19.484 -15.352 24.328 1 97.69 818 ALA A CA 1
ATOM 6225 C C . ALA A 1 818 ? -20.328 -14.148 23.906 1 97.69 818 ALA A C 1
ATOM 6227 O O . ALA A 1 818 ? -20.141 -13.039 24.406 1 97.69 818 ALA A O 1
ATOM 6228 N N . GLU A 1 819 ? -21.266 -14.352 23 1 97.62 819 GLU A N 1
ATOM 6229 C CA . GLU A 1 819 ? -22.109 -13.266 22.516 1 97.62 819 GLU A CA 1
ATOM 6230 C C . GLU A 1 819 ? -23 -12.727 23.625 1 97.62 819 GLU A C 1
ATOM 6232 O O . GLU A 1 819 ? -23.281 -11.531 23.672 1 97.62 819 GLU A O 1
ATOM 6237 N N . ARG A 1 820 ? -23.422 -13.594 24.484 1 97.81 820 ARG A N 1
ATOM 6238 C CA . ARG A 1 820 ? -24.156 -13.141 25.656 1 97.81 820 ARG A CA 1
ATOM 6239 C C . ARG A 1 820 ? -23.281 -12.281 26.562 1 97.81 820 ARG A C 1
ATOM 6241 O O . ARG A 1 820 ? -23.734 -11.273 27.109 1 97.81 820 ARG A O 1
ATOM 6248 N N . LEU A 1 821 ? -22.062 -12.727 26.703 1 98.56 821 LEU A N 1
ATOM 6249 C CA . LEU A 1 821 ? -21.109 -11.938 27.453 1 98.56 821 LEU A CA 1
ATOM 6250 C C . LEU A 1 821 ? -20.859 -10.594 26.781 1 98.56 821 LEU A C 1
ATOM 6252 O O . LEU A 1 821 ? -20.719 -9.57 27.453 1 98.56 821 LEU A O 1
ATOM 6256 N N . PHE A 1 822 ? -20.797 -10.602 25.438 1 98.56 822 PHE A N 1
ATOM 6257 C CA . PHE A 1 822 ? -20.625 -9.352 24.703 1 98.56 822 PHE A CA 1
ATOM 6258 C C . PHE A 1 822 ? -21.781 -8.398 24.984 1 98.56 822 PHE A C 1
ATOM 6260 O O . PHE A 1 822 ? -21.578 -7.191 25.125 1 98.56 822 PHE A O 1
ATOM 6267 N N . THR A 1 823 ? -22.984 -8.953 25.047 1 98.38 823 THR A N 1
ATOM 6268 C CA . THR A 1 823 ? -24.156 -8.148 25.359 1 98.38 823 THR A CA 1
ATOM 6269 C C . THR A 1 823 ? -24.047 -7.531 26.75 1 98.38 823 THR A C 1
ATOM 6271 O O . THR A 1 823 ? -24.219 -6.324 26.922 1 98.38 823 THR A O 1
ATOM 6274 N N . ALA A 1 824 ? -23.688 -8.359 27.703 1 98.38 824 ALA A N 1
ATOM 6275 C CA . ALA A 1 824 ? -23.562 -7.883 29.078 1 98.38 824 ALA A CA 1
ATOM 6276 C C . ALA A 1 824 ? -22.453 -6.832 29.203 1 98.38 824 ALA A C 1
ATOM 6278 O O . ALA A 1 824 ? -22.641 -5.812 29.875 1 98.38 824 ALA A O 1
ATOM 6279 N N . SER A 1 825 ? -21.344 -7.137 28.609 1 98.5 825 SER A N 1
ATOM 6280 C CA . SER A 1 825 ? -20.219 -6.207 28.594 1 98.5 825 SER A CA 1
ATOM 6281 C C . SER A 1 825 ? -20.609 -4.887 27.938 1 98.5 825 SER A C 1
ATOM 6283 O O . SER A 1 825 ? -20.219 -3.814 28.406 1 98.5 825 SER A O 1
ATOM 6285 N N . SER A 1 826 ? -21.359 -4.941 26.797 1 98.56 826 SER A N 1
ATOM 6286 C CA . SER A 1 826 ? -21.812 -3.74 26.109 1 98.56 826 SER A CA 1
ATOM 6287 C C . SER A 1 826 ? -22.719 -2.904 27 1 98.56 826 SER A C 1
ATOM 6289 O O . SER A 1 826 ? -22.609 -1.679 27.031 1 98.56 826 SER A O 1
ATOM 6291 N N . ASP A 1 827 ? -23.562 -3.545 27.734 1 97.88 827 ASP A N 1
ATOM 6292 C CA . ASP A 1 827 ? -24.453 -2.838 28.656 1 97.88 827 ASP A CA 1
ATOM 6293 C C . ASP A 1 827 ? -23.656 -2.146 29.766 1 97.88 827 ASP A C 1
ATOM 6295 O O . ASP A 1 827 ? -23.922 -0.989 30.094 1 97.88 827 ASP A O 1
ATOM 6299 N N . ARG A 1 828 ? -22.703 -2.914 30.266 1 97.5 828 ARG A N 1
ATOM 6300 C CA . ARG A 1 828 ? -21.859 -2.389 31.344 1 97.5 828 ARG A CA 1
ATOM 6301 C C . ARG A 1 828 ? -21.078 -1.162 30.891 1 97.5 828 ARG A C 1
ATOM 6303 O O . ARG A 1 828 ? -21.094 -0.125 31.547 1 97.5 828 ARG A O 1
ATOM 6310 N N . VAL A 1 829 ? -20.438 -1.267 29.781 1 98.25 829 VAL A N 1
ATOM 6311 C CA . VAL A 1 829 ? -19.578 -0.197 29.266 1 98.25 829 VAL A CA 1
ATOM 6312 C C . VAL A 1 829 ? -20.438 0.987 28.828 1 98.25 829 VAL A C 1
ATOM 6314 O O . VAL A 1 829 ? -20.109 2.143 29.094 1 98.25 829 VAL A O 1
ATOM 6317 N N . ALA A 1 830 ? -21.547 0.697 28.125 1 98 830 ALA A N 1
ATOM 6318 C CA . ALA A 1 830 ? -22.453 1.774 27.703 1 98 830 ALA A CA 1
ATOM 6319 C C . ALA A 1 830 ? -22.969 2.551 28.906 1 98 830 ALA A C 1
ATOM 6321 O O . ALA A 1 830 ? -23.094 3.777 28.859 1 98 830 ALA A O 1
ATOM 6322 N N . GLY A 1 831 ? -23.312 1.836 29.984 1 96.75 831 GLY A N 1
ATOM 6323 C CA . GLY A 1 831 ? -23.734 2.496 31.203 1 96.75 831 GLY A CA 1
ATOM 6324 C C . GLY A 1 831 ? -22.688 3.412 31.797 1 96.75 831 GLY A C 1
ATOM 6325 O O . GLY A 1 831 ? -23 4.527 32.219 1 96.75 831 GLY A O 1
ATOM 6326 N N . PHE A 1 832 ? -21.5 2.963 31.797 1 96.88 832 PHE A N 1
ATOM 6327 C CA . PHE A 1 832 ? -20.391 3.754 32.312 1 96.88 832 PHE A CA 1
ATOM 6328 C C . PHE A 1 832 ? -20.141 4.973 31.438 1 96.88 832 PHE A C 1
ATOM 6330 O O . PHE A 1 832 ? -19.906 6.074 31.938 1 96.88 832 PHE A O 1
ATOM 6337 N N . LEU A 1 833 ? -20.234 4.824 30.125 1 96.06 833 LEU A N 1
ATOM 6338 C CA . LEU A 1 833 ? -19.953 5.898 29.172 1 96.06 833 LEU A CA 1
ATOM 6339 C C . LEU A 1 833 ? -20.984 7.02 29.297 1 96.06 833 LEU A C 1
ATOM 6341 O O . LEU A 1 833 ? -20.703 8.164 28.938 1 96.06 833 LEU A O 1
ATOM 6345 N N . ALA A 1 834 ? -22.109 6.699 29.781 1 94 834 ALA A N 1
ATOM 6346 C CA . ALA A 1 834 ? -23.172 7.684 29.938 1 94 834 ALA A CA 1
ATOM 6347 C C . ALA A 1 834 ? -22.766 8.773 30.938 1 94 834 ALA A C 1
ATOM 6349 O O . ALA A 1 834 ? -23.312 9.883 30.906 1 94 834 ALA A O 1
ATOM 6350 N N . THR A 1 835 ? -21.75 8.477 31.719 1 93.62 835 THR A N 1
ATOM 6351 C CA . THR A 1 835 ? -21.297 9.445 32.719 1 93.62 835 THR A CA 1
ATOM 6352 C C . THR A 1 835 ? -20.312 10.445 32.125 1 93.62 835 THR A C 1
ATOM 6354 O O . THR A 1 835 ? -19.922 11.406 32.781 1 93.62 835 THR A O 1
ATOM 6357 N N . GLY A 1 836 ? -19.906 10.258 30.922 1 92.31 836 GLY A N 1
ATOM 6358 C CA . GLY A 1 836 ? -18.953 11.133 30.25 1 92.31 836 GLY A CA 1
ATOM 6359 C C . GLY A 1 836 ? -17.562 11.078 30.828 1 92.31 836 GLY A C 1
ATOM 6360 O O . GLY A 1 836 ? -16.984 12.109 31.172 1 92.31 836 GLY A O 1
ATOM 6361 N N . PRO A 1 837 ? -17.016 9.883 30.906 1 94.56 837 PRO A N 1
ATOM 6362 C CA . PRO A 1 837 ? -15.727 9.727 31.578 1 94.56 837 PRO A CA 1
ATOM 6363 C C . PRO A 1 837 ? -14.562 10.273 30.75 1 94.56 837 PRO A C 1
ATOM 6365 O O . PRO A 1 837 ? -14.602 10.227 29.516 1 94.56 837 PRO A O 1
ATOM 6368 N N . SER A 1 838 ? -13.516 10.781 31.469 1 93 838 SER A N 1
ATOM 6369 C CA . SER A 1 838 ? -12.25 11.156 30.844 1 93 838 SER A CA 1
ATOM 6370 C C . SER A 1 838 ? -11.438 9.922 30.469 1 93 838 SER A C 1
ATOM 6372 O O . SER A 1 838 ? -11.82 8.797 30.797 1 93 838 SER A O 1
ATOM 6374 N N . GLU A 1 839 ? -10.367 10.102 29.781 1 92.75 839 GLU A N 1
ATOM 6375 C CA . GLU A 1 839 ? -9.492 9 29.391 1 92.75 839 GLU A CA 1
ATOM 6376 C C . GLU A 1 839 ? -8.922 8.297 30.625 1 92.75 839 GLU A C 1
ATOM 6378 O O . GLU A 1 839 ? -8.805 7.07 30.641 1 92.75 839 GLU A O 1
ATOM 6383 N N . GLU A 1 840 ? -8.578 9.094 31.656 1 95.69 840 GLU A N 1
ATOM 6384 C CA . GLU A 1 840 ? -8.055 8.539 32.906 1 95.69 840 GLU A CA 1
ATOM 6385 C C . GLU A 1 840 ? -9.102 7.668 33.594 1 95.69 840 GLU A C 1
ATOM 6387 O O . GLU A 1 840 ? -8.789 6.574 34.062 1 95.69 840 GLU A O 1
ATOM 6392 N N . GLN A 1 841 ? -10.312 8.164 33.625 1 96.5 841 GLN A N 1
ATOM 6393 C CA . GLN A 1 841 ? -11.391 7.418 34.281 1 96.5 841 GLN A CA 1
ATOM 6394 C C . GLN A 1 841 ? -11.656 6.105 33.531 1 96.5 841 GLN A C 1
ATOM 6396 O O . GLN A 1 841 ? -11.945 5.086 34.156 1 96.5 841 GLN A O 1
ATOM 6401 N N . ARG A 1 842 ? -11.594 6.129 32.219 1 97.5 842 ARG A N 1
ATOM 6402 C CA . ARG A 1 842 ? -11.75 4.914 31.422 1 97.5 842 ARG A CA 1
ATOM 6403 C C . ARG A 1 842 ? -10.664 3.896 31.766 1 97.5 842 ARG A C 1
ATOM 6405 O O . ARG A 1 842 ? -10.945 2.701 31.891 1 97.5 842 ARG A O 1
ATOM 6412 N N . LEU A 1 843 ? -9.414 4.422 31.844 1 98.06 843 LEU A N 1
ATOM 6413 C CA . LEU A 1 843 ? -8.297 3.549 32.188 1 98.06 843 LEU A CA 1
ATOM 6414 C C . LEU A 1 843 ? -8.516 2.9 33.562 1 98.06 843 LEU A C 1
ATOM 6416 O O . LEU A 1 843 ? -8.352 1.688 33.719 1 98.06 843 LEU A O 1
ATOM 6420 N N . TYR A 1 844 ? -8.938 3.688 34.594 1 98.31 844 TYR A N 1
ATOM 6421 C CA . TYR A 1 844 ? -9.172 3.174 35.938 1 98.31 844 TYR A CA 1
ATOM 6422 C C . TYR A 1 844 ? -10.305 2.15 35.938 1 98.31 844 TYR A C 1
ATOM 6424 O O . TYR A 1 844 ? -10.203 1.104 36.562 1 98.31 844 TYR A O 1
ATOM 6432 N N . GLN A 1 845 ? -11.32 2.504 35.188 1 98.12 845 GLN A N 1
ATOM 6433 C CA . GLN A 1 845 ? -12.445 1.575 35.156 1 98.12 845 GLN A CA 1
ATOM 6434 C C . GLN A 1 845 ? -12.039 0.269 34.469 1 98.12 845 GLN A C 1
ATOM 6436 O O . GLN A 1 845 ? -12.492 -0.807 34.844 1 98.12 845 GLN A O 1
ATOM 6441 N N . ALA A 1 846 ? -11.297 0.346 33.406 1 98.38 846 ALA A N 1
ATOM 6442 C CA . ALA A 1 846 ? -10.789 -0.854 32.75 1 98.38 846 ALA A CA 1
ATOM 6443 C C . ALA A 1 846 ? -10.008 -1.733 33.719 1 98.38 846 ALA A C 1
ATOM 6445 O O . ALA A 1 846 ? -10.18 -2.955 33.719 1 98.38 846 ALA A O 1
ATOM 6446 N N . VAL A 1 847 ? -9.133 -1.109 34.531 1 98.38 847 VAL A N 1
ATOM 6447 C CA . VAL A 1 847 ? -8.359 -1.851 35.5 1 98.38 847 VAL A CA 1
ATOM 6448 C C . VAL A 1 847 ? -9.312 -2.527 36.5 1 98.38 847 VAL A C 1
ATOM 6450 O O . VAL A 1 847 ? -9.141 -3.705 36.812 1 98.38 847 VAL A O 1
ATOM 6453 N N . ALA A 1 848 ? -10.297 -1.784 36.969 1 98.31 848 ALA A N 1
ATOM 6454 C CA . ALA A 1 848 ? -11.273 -2.336 37.906 1 98.31 848 ALA A CA 1
ATOM 6455 C C . ALA A 1 848 ? -11.984 -3.549 37.312 1 98.31 848 ALA A C 1
ATOM 6457 O O . ALA A 1 848 ? -12.133 -4.578 37.969 1 98.31 848 ALA A O 1
ATOM 6458 N N . ASP A 1 849 ? -12.461 -3.404 36.094 1 98.31 849 ASP A N 1
ATOM 6459 C CA . ASP A 1 849 ? -13.172 -4.492 35.406 1 98.31 849 ASP A CA 1
ATOM 6460 C C . ASP A 1 849 ? -12.258 -5.695 35.188 1 98.31 849 ASP A C 1
ATOM 6462 O O . ASP A 1 849 ? -12.688 -6.84 35.344 1 98.31 849 ASP A O 1
ATOM 6466 N N . ILE A 1 850 ? -11 -5.457 34.844 1 98.25 850 ILE A N 1
ATOM 6467 C CA . ILE A 1 850 ? -10.023 -6.523 34.625 1 98.25 850 ILE A CA 1
ATOM 6468 C C . ILE A 1 850 ? -9.836 -7.305 35.938 1 98.25 850 ILE A C 1
ATOM 6470 O O . ILE A 1 850 ? -9.867 -8.539 35.938 1 98.25 850 ILE A O 1
ATOM 6474 N N . LEU A 1 851 ? -9.664 -6.574 37 1 97.31 851 LEU A N 1
ATOM 6475 C CA . LEU A 1 851 ? -9.469 -7.211 38.281 1 97.31 851 LEU A CA 1
ATOM 6476 C C . LEU A 1 851 ? -10.711 -7.992 38.719 1 97.31 851 LEU A C 1
ATOM 6478 O O . LEU A 1 851 ? -10.609 -9.078 39.281 1 97.31 851 LEU A O 1
ATOM 6482 N N . HIS A 1 852 ? -11.867 -7.48 38.438 1 97.19 852 HIS A N 1
ATOM 6483 C CA . HIS A 1 852 ? -13.102 -8.203 38.719 1 97.19 852 HIS A CA 1
ATOM 6484 C C . HIS A 1 852 ? -13.195 -9.477 37.906 1 97.19 852 HIS A C 1
ATOM 6486 O O . HIS A 1 852 ? -13.562 -10.539 38.406 1 97.19 852 HIS A O 1
ATOM 6492 N N . TRP A 1 853 ? -12.938 -9.391 36.562 1 97.75 853 TRP A N 1
ATOM 6493 C CA . TRP A 1 853 ? -12.961 -10.547 35.688 1 97.75 853 TRP A CA 1
ATOM 6494 C C . TRP A 1 853 ? -12.039 -11.648 36.219 1 97.75 853 TRP A C 1
ATOM 6496 O O . TRP A 1 853 ? -12.438 -12.812 36.281 1 97.75 853 TRP A O 1
ATOM 6506 N N . THR A 1 854 ? -10.828 -11.242 36.562 1 97.06 854 THR A N 1
ATOM 6507 C CA . THR A 1 854 ? -9.852 -12.242 37 1 97.06 854 THR A CA 1
ATOM 6508 C C . THR A 1 854 ? -10.25 -12.852 38.344 1 97.06 854 THR A C 1
ATOM 6510 O O . THR A 1 854 ? -10 -14.031 38.594 1 97.06 854 THR A O 1
ATOM 6513 N N . SER A 1 855 ? -10.891 -12.062 39.156 1 95.44 855 SER A N 1
ATOM 6514 C CA . SER A 1 855 ? -11.336 -12.594 40.438 1 95.44 855 SER A CA 1
ATOM 6515 C C . SER A 1 855 ? -12.438 -13.625 40.25 1 95.44 855 SER A C 1
ATOM 6517 O O . SER A 1 855 ? -12.586 -14.539 41.094 1 95.44 855 SER A O 1
ATOM 6519 N N . VAL A 1 856 ? -13.211 -13.445 39.219 1 96.5 856 VAL A N 1
ATOM 6520 C CA . VAL A 1 856 ? -14.258 -14.398 38.875 1 96.5 856 VAL A CA 1
ATOM 6521 C C . VAL A 1 856 ? -13.641 -15.664 38.281 1 96.5 856 VAL A C 1
ATOM 6523 O O . VAL A 1 856 ? -14.102 -16.781 38.562 1 96.5 856 VAL A O 1
ATOM 6526 N N . LEU A 1 857 ? -12.602 -15.578 37.594 1 97 857 LEU A N 1
ATOM 6527 C CA . LEU A 1 857 ? -12.047 -16.656 36.781 1 97 857 LEU A CA 1
ATOM 6528 C C . LEU A 1 857 ? -11.062 -17.5 37.594 1 97 857 LEU A C 1
ATOM 6530 O O . LEU A 1 857 ? -10.867 -18.688 37.312 1 97 857 LEU A O 1
ATOM 6534 N N . PHE A 1 858 ? -10.406 -16.859 38.594 1 95.88 858 PHE A N 1
ATOM 6535 C CA . PHE A 1 858 ? -9.328 -17.547 39.312 1 95.88 858 PHE A CA 1
ATOM 6536 C C . PHE A 1 858 ? -9.492 -17.422 40.812 1 95.88 858 PHE A C 1
ATOM 6538 O O . PHE A 1 858 ? -9.953 -16.406 41.312 1 95.88 858 PHE A O 1
ATOM 6545 N N . ASP A 1 859 ? -8.938 -18.438 41.531 1 92 859 ASP A N 1
ATOM 6546 C CA . ASP A 1 859 ? -9.023 -18.453 43 1 92 859 ASP A CA 1
ATOM 6547 C C . ASP A 1 859 ? -7.684 -18.094 43.625 1 92 859 ASP A C 1
ATOM 6549 O O . ASP A 1 859 ? -7.57 -18.016 44.844 1 92 859 ASP A O 1
ATOM 6553 N N . SER A 1 860 ? -6.68 -17.922 42.75 1 92.88 860 SER A N 1
ATOM 6554 C CA . SER A 1 860 ? -5.352 -17.609 43.281 1 92.88 860 SER A CA 1
ATOM 6555 C C . SER A 1 860 ? -4.758 -16.391 42.594 1 92.88 860 SER A C 1
ATOM 6557 O O . SER A 1 860 ? -4.984 -16.172 41.406 1 92.88 860 SER A O 1
ATOM 6559 N N . ALA A 1 861 ? -4 -15.695 43.312 1 93.12 861 ALA A N 1
ATOM 6560 C CA . ALA A 1 861 ? -3.297 -14.539 42.781 1 93.12 861 ALA A CA 1
ATOM 6561 C C . ALA A 1 861 ? -2.334 -14.953 41.656 1 93.12 861 ALA A C 1
ATOM 6563 O O . ALA A 1 861 ? -2.129 -14.203 40.688 1 93.12 861 ALA A O 1
ATOM 6564 N N . ASP A 1 862 ? -1.855 -16.125 41.812 1 93.62 862 ASP A N 1
ATOM 6565 C CA . ASP A 1 862 ? -0.929 -16.625 40.781 1 93.62 862 ASP A CA 1
ATOM 6566 C C . ASP A 1 862 ? -1.641 -16.844 39.469 1 93.62 862 ASP A C 1
ATOM 6568 O O . ASP A 1 862 ? -1.098 -16.516 38.406 1 93.62 862 ASP A O 1
ATOM 6572 N N . GLY A 1 863 ? -2.771 -17.422 39.594 1 94.62 863 GLY A N 1
ATOM 6573 C CA . GLY A 1 863 ? -3.557 -17.594 38.375 1 94.62 863 GLY A CA 1
ATOM 6574 C C . GLY A 1 863 ? -3.922 -16.281 37.688 1 94.62 863 GLY A C 1
ATOM 6575 O O . GLY A 1 863 ? -3.842 -16.172 36.469 1 94.62 863 GLY A O 1
ATOM 6576 N N . GLU A 1 864 ? -4.273 -15.352 38.562 1 96.38 864 GLU A N 1
ATOM 6577 C CA . GLU A 1 864 ? -4.59 -14.023 38.031 1 96.38 864 GLU A CA 1
ATOM 6578 C C . GLU A 1 864 ? -3.385 -13.406 37.344 1 96.38 864 GLU A C 1
ATOM 6580 O O . GLU A 1 864 ? -3.51 -12.875 36.219 1 96.38 864 GLU A O 1
ATOM 6585 N N . HIS A 1 865 ? -2.309 -13.578 38 1 95.62 865 HIS A N 1
ATOM 6586 C CA . HIS A 1 865 ? -1.064 -13 37.5 1 95.62 865 HIS A CA 1
ATOM 6587 C C . HIS A 1 865 ? -0.676 -13.602 36.156 1 95.62 865 HIS A C 1
ATOM 6589 O O . HIS A 1 865 ? -0.38 -12.875 35.219 1 95.62 865 HIS A O 1
ATOM 6595 N N . GLU A 1 866 ? -0.694 -14.844 36.031 1 95.38 866 GLU A N 1
ATOM 6596 C CA . GLU A 1 866 ? -0.28 -15.531 34.812 1 95.38 866 GLU A CA 1
ATOM 6597 C C . GLU A 1 866 ? -1.238 -15.234 33.656 1 95.38 866 GLU A C 1
ATOM 6599 O O . GLU A 1 866 ? -0.814 -15.094 32.531 1 95.38 866 GLU A O 1
ATOM 6604 N N . PHE A 1 867 ? -2.455 -15.156 34.062 1 96 867 PHE A N 1
ATOM 6605 C CA . PHE A 1 867 ? -3.461 -14.867 33.031 1 96 867 PHE A CA 1
ATOM 6606 C C . PHE A 1 867 ? -3.268 -13.469 32.469 1 96 867 PHE A C 1
ATOM 6608 O O . PHE A 1 867 ? -3.32 -13.266 31.266 1 96 867 PHE A O 1
ATOM 6615 N N . LEU A 1 868 ? -3.033 -12.531 33.281 1 96.88 868 LEU A N 1
ATOM 6616 C CA . LEU A 1 868 ? -2.859 -11.156 32.844 1 96.88 868 LEU A CA 1
ATOM 6617 C C . LEU A 1 868 ? -1.586 -11 32.031 1 96.88 868 LEU A C 1
ATOM 6619 O O . LEU A 1 868 ? -1.551 -10.219 31.078 1 96.88 868 LEU A O 1
ATOM 6623 N N . LYS A 1 869 ? -0.589 -11.719 32.406 1 94.81 869 LYS A N 1
ATOM 6624 C CA . LYS A 1 869 ? 0.639 -11.719 31.609 1 94.81 869 LYS A CA 1
ATOM 6625 C C . LYS A 1 869 ? 0.389 -12.273 30.203 1 94.81 869 LYS A C 1
ATOM 6627 O O . LYS A 1 869 ? 0.939 -11.758 29.219 1 94.81 869 LYS A O 1
ATOM 6632 N N . LEU A 1 870 ? -0.375 -13.281 30.172 1 93.75 870 LEU A N 1
ATOM 6633 C CA . LEU A 1 870 ? -0.735 -13.859 28.891 1 93.75 870 LEU A CA 1
ATOM 6634 C C . LEU A 1 870 ? -1.48 -12.852 28.031 1 93.75 870 LEU A C 1
ATOM 6636 O O . LEU A 1 870 ? -1.179 -12.695 26.844 1 93.75 870 LEU A O 1
ATOM 6640 N N . CYS A 1 871 ? -2.418 -12.188 28.578 1 95.38 871 CYS A N 1
ATOM 6641 C CA . CYS A 1 871 ? -3.219 -11.211 27.859 1 95.38 871 CYS A CA 1
ATOM 6642 C C . CYS A 1 871 ? -2.352 -10.07 27.328 1 95.38 871 CYS A C 1
ATOM 6644 O O . CYS A 1 871 ? -2.461 -9.68 26.172 1 95.38 871 CYS A O 1
ATOM 6646 N N . GLY A 1 872 ? -1.484 -9.555 28.156 1 93.25 872 GLY A N 1
ATOM 6647 C CA . GLY A 1 872 ? -0.614 -8.453 27.766 1 93.25 872 GLY A CA 1
ATOM 6648 C C . GLY A 1 872 ? 0.387 -8.836 26.703 1 93.25 872 GLY A C 1
ATOM 6649 O O . GLY A 1 872 ? 0.669 -8.047 25.797 1 93.25 872 GLY A O 1
ATOM 6650 N N . GLY A 1 873 ? 0.911 -9.953 26.766 1 90.06 873 GLY A N 1
ATOM 6651 C CA . GLY A 1 873 ? 1.926 -10.422 25.828 1 90.06 873 GLY A CA 1
ATOM 6652 C C . GLY A 1 873 ? 1.409 -10.586 24.422 1 90.06 873 GLY A C 1
ATOM 6653 O O . GLY A 1 873 ? 2.184 -10.531 23.453 1 90.06 873 GLY A O 1
ATOM 6654 N N . GLY A 1 874 ? 0.199 -10.68 24.25 1 86.25 874 GLY A N 1
ATOM 6655 C CA . GLY A 1 874 ? -0.387 -10.914 22.938 1 86.25 874 GLY A CA 1
ATOM 6656 C C . GLY A 1 874 ? -0.716 -9.641 22.188 1 86.25 874 GLY A C 1
ATOM 6657 O O . GLY A 1 874 ? -1.159 -9.68 21.031 1 86.25 874 GLY A O 1
ATOM 6658 N N . LEU A 1 875 ? -0.437 -8.5 22.703 1 90.88 875 LEU A N 1
ATOM 6659 C CA . LEU A 1 875 ? -0.926 -7.25 22.141 1 90.88 875 LEU A CA 1
ATOM 6660 C C . LEU A 1 875 ? 0.11 -6.637 21.203 1 90.88 875 LEU A C 1
ATOM 6662 O O . LEU A 1 875 ? -0.202 -5.719 20.438 1 90.88 875 LEU A O 1
ATOM 6666 N N . GLY A 1 876 ? 1.292 -7.078 21.172 1 87.69 876 GLY A N 1
ATOM 6667 C CA . GLY A 1 876 ? 2.314 -6.594 20.25 1 87.69 876 GLY A CA 1
ATOM 6668 C C . GLY A 1 876 ? 2.861 -5.23 20.641 1 87.69 876 GLY A C 1
ATOM 6669 O O . GLY A 1 876 ? 3.234 -4.441 19.766 1 87.69 876 GLY A O 1
ATOM 6670 N N . VAL A 1 877 ? 2.805 -4.762 21.906 1 91.56 877 VAL A N 1
ATOM 6671 C CA . VAL A 1 877 ? 3.348 -3.504 22.406 1 91.56 877 VAL A CA 1
ATOM 6672 C C . VAL A 1 877 ? 4.227 -3.777 23.625 1 91.56 877 VAL A C 1
ATOM 6674 O O . VAL A 1 877 ? 4.117 -4.832 24.266 1 91.56 877 VAL A O 1
ATOM 6677 N N . THR A 1 878 ? 5.176 -2.881 23.812 1 90.12 878 THR A N 1
ATOM 6678 C CA . THR A 1 878 ? 6.086 -2.979 24.953 1 90.12 878 THR A CA 1
ATOM 6679 C C . THR A 1 878 ? 6.371 -1.599 25.531 1 90.12 878 THR A C 1
ATOM 6681 O O . THR A 1 878 ? 5.922 -0.585 25 1 90.12 878 THR A O 1
ATOM 6684 N N . PHE A 1 879 ? 6.973 -1.559 26.656 1 90.31 879 PHE A N 1
ATOM 6685 C CA . PHE A 1 879 ? 7.395 -0.293 27.25 1 90.31 879 PHE A CA 1
ATOM 6686 C C . PHE A 1 879 ? 8.734 0.149 26.672 1 90.31 879 PHE A C 1
ATOM 6688 O O . PHE A 1 879 ? 9.586 -0.685 26.359 1 90.31 879 PHE A O 1
ATOM 6695 N N . ALA A 1 880 ? 8.859 1.49 26.578 1 84.44 880 ALA A N 1
ATOM 6696 C CA . ALA A 1 880 ? 10.148 2.051 26.188 1 84.44 880 ALA A CA 1
ATOM 6697 C C . ALA A 1 880 ? 11.266 1.56 27.094 1 84.44 880 ALA A C 1
ATOM 6699 O O . ALA A 1 880 ? 11.07 1.419 28.312 1 84.44 880 ALA A O 1
ATOM 6700 N N . ARG A 1 881 ? 12.5 1.388 26.609 1 75.25 881 ARG A N 1
ATOM 6701 C CA . ARG A 1 881 ? 13.625 0.767 27.312 1 75.25 881 ARG A CA 1
ATOM 6702 C C . ARG A 1 881 ? 14.352 1.78 28.188 1 75.25 881 ARG A C 1
ATOM 6704 O O . ARG A 1 881 ? 14.984 1.41 29.172 1 75.25 881 ARG A O 1
ATOM 6711 N N . THR A 1 882 ? 14.188 3.061 27.828 1 75.06 882 THR A N 1
ATOM 6712 C CA . THR A 1 882 ? 14.945 4.078 28.547 1 75.06 882 THR A CA 1
ATOM 6713 C C . THR A 1 882 ? 14.008 4.988 29.344 1 75.06 882 THR A C 1
ATOM 6715 O O . THR A 1 882 ? 12.883 5.25 28.906 1 75.06 882 THR A O 1
ATOM 6718 N N . GLY A 1 883 ? 14.391 5.453 30.562 1 77.5 883 GLY A N 1
ATOM 6719 C CA . GLY A 1 883 ? 13.766 6.531 31.312 1 77.5 883 GLY A CA 1
ATOM 6720 C C . GLY A 1 883 ? 12.742 6.043 32.312 1 77.5 883 GLY A C 1
ATOM 6721 O O . GLY A 1 883 ? 12.25 6.82 33.156 1 77.5 883 GLY A O 1
ATOM 6722 N N . ASN A 1 884 ? 12.375 4.711 32.406 1 86.81 884 ASN A N 1
ATOM 6723 C CA . ASN A 1 884 ? 11.414 4.094 33.312 1 86.81 884 ASN A CA 1
ATOM 6724 C C . ASN A 1 884 ? 10.094 4.859 33.312 1 86.81 884 ASN A C 1
ATOM 6726 O O . ASN A 1 884 ? 9.555 5.156 34.375 1 86.81 884 ASN A O 1
ATOM 6730 N N . ALA A 1 885 ? 9.578 5.312 32.25 1 90.94 885 ALA A N 1
ATOM 6731 C CA . ALA A 1 885 ? 8.352 6.086 32.094 1 90.94 885 ALA A CA 1
ATOM 6732 C C . ALA A 1 885 ? 7.156 5.352 32.719 1 90.94 885 ALA A C 1
ATOM 6734 O O . ALA A 1 885 ? 6.281 5.977 33.312 1 90.94 885 ALA A O 1
ATOM 6735 N N . HIS A 1 886 ? 7.086 4.023 32.656 1 91.62 886 HIS A N 1
ATOM 6736 C CA . HIS A 1 886 ? 5.957 3.25 33.156 1 91.62 886 HIS A CA 1
ATOM 6737 C C . HIS A 1 886 ? 5.93 3.244 34.688 1 91.62 886 HIS A C 1
ATOM 6739 O O . HIS A 1 886 ? 4.855 3.291 35.281 1 91.62 886 HIS A O 1
ATOM 6745 N N . GLY A 1 887 ? 7.082 3.178 35.281 1 92.81 887 GLY A N 1
ATOM 6746 C CA . GLY A 1 887 ? 7.141 3.254 36.719 1 92.81 887 GLY A CA 1
ATOM 6747 C C . GLY A 1 887 ? 6.691 4.598 37.281 1 92.81 887 GLY A C 1
ATOM 6748 O O . GLY A 1 887 ? 5.945 4.656 38.25 1 92.81 887 GLY A O 1
ATOM 6749 N N . LYS A 1 888 ? 7.148 5.68 36.656 1 94 888 LYS A N 1
ATOM 6750 C CA . LYS A 1 888 ? 6.738 7.027 37.031 1 94 888 LYS A CA 1
ATOM 6751 C C . LYS A 1 888 ? 5.23 7.215 36.875 1 94 888 LYS A C 1
ATOM 6753 O O . LYS A 1 888 ? 4.578 7.828 37.719 1 94 888 LYS A O 1
ATOM 6758 N N . PHE A 1 889 ? 4.75 6.664 35.844 1 95.75 889 PHE A N 1
ATOM 6759 C CA . PHE A 1 889 ? 3.322 6.746 35.531 1 95.75 889 PHE A CA 1
ATOM 6760 C C . PHE A 1 889 ? 2.508 6.031 36.625 1 95.75 889 PHE A C 1
ATOM 6762 O O . PHE A 1 889 ? 1.528 6.582 37.125 1 95.75 889 PHE A O 1
ATOM 6769 N N . ALA A 1 890 ? 2.883 4.84 36.969 1 95.56 890 ALA A N 1
ATOM 6770 C CA . ALA A 1 890 ? 2.168 4.043 37.969 1 95.56 890 ALA A CA 1
ATOM 6771 C C . ALA A 1 890 ? 2.125 4.754 39.312 1 95.56 890 ALA A C 1
ATOM 6773 O O . ALA A 1 890 ? 1.093 4.754 40 1 95.56 890 ALA A O 1
ATOM 6774 N N . ARG A 1 891 ? 3.186 5.395 39.656 1 94.81 891 ARG A N 1
ATOM 6775 C CA . ARG A 1 891 ? 3.244 6.102 40.938 1 94.81 891 ARG A CA 1
ATOM 6776 C C . ARG A 1 891 ? 2.342 7.332 40.938 1 94.81 891 ARG A C 1
ATOM 6778 O O . ARG A 1 891 ? 1.629 7.598 41.906 1 94.81 891 ARG A O 1
ATOM 6785 N N . ALA A 1 892 ? 2.389 7.996 39.781 1 95.81 892 ALA A N 1
ATOM 6786 C CA . ALA A 1 892 ? 1.61 9.227 39.656 1 95.81 892 ALA A CA 1
ATOM 6787 C C . ALA A 1 892 ? 0.114 8.93 39.719 1 95.81 892 ALA A C 1
ATOM 6789 O O . ALA A 1 892 ? -0.664 9.766 40.188 1 95.81 892 ALA A O 1
ATOM 6790 N N . HIS A 1 893 ? -0.325 7.727 39.344 1 96.12 893 HIS A N 1
ATOM 6791 C CA . HIS A 1 893 ? -1.747 7.426 39.219 1 96.12 893 HIS A CA 1
ATOM 6792 C C . HIS A 1 893 ? -2.213 6.492 40.344 1 96.12 893 HIS A C 1
ATOM 6794 O O . HIS A 1 893 ? -3.396 6.156 40.406 1 96.12 893 HIS A O 1
ATOM 6800 N N . ASP A 1 894 ? -1.343 6.043 41.25 1 95.56 894 ASP A N 1
ATOM 6801 C CA . ASP A 1 894 ? -1.633 5.008 42.219 1 95.56 894 ASP A CA 1
ATOM 6802 C C . ASP A 1 894 ? -2.748 5.445 43.156 1 95.56 894 ASP A C 1
ATOM 6804 O O . ASP A 1 894 ? -3.684 4.684 43.438 1 95.56 894 ASP A O 1
ATOM 6808 N N . ALA A 1 895 ? -2.674 6.66 43.656 1 95.88 895 ALA A N 1
ATOM 6809 C CA . ALA A 1 895 ? -3.662 7.141 44.625 1 95.88 895 ALA A CA 1
ATOM 6810 C C . ALA A 1 895 ? -5.047 7.227 44 1 95.88 895 ALA A C 1
ATOM 6812 O O . ALA A 1 895 ? -6.027 6.742 44.562 1 95.88 895 ALA A O 1
ATOM 6813 N N . ALA A 1 896 ? -5.113 7.859 42.844 1 96.88 896 ALA A N 1
ATOM 6814 C CA . ALA A 1 896 ? -6.391 8.023 42.156 1 96.88 896 ALA A CA 1
ATOM 6815 C C . ALA A 1 896 ? -6.965 6.676 41.75 1 96.88 896 ALA A C 1
ATOM 6817 O O . ALA A 1 896 ? -8.18 6.461 41.812 1 96.88 896 ALA A O 1
ATOM 6818 N N . LEU A 1 897 ? -6.152 5.738 41.312 1 97.25 897 LEU A N 1
ATOM 6819 C CA . LEU A 1 897 ? -6.578 4.402 40.906 1 97.25 897 LEU A CA 1
ATOM 6820 C C . LEU A 1 897 ? -7.129 3.621 42.094 1 97.25 897 LEU A C 1
ATOM 6822 O O . LEU A 1 897 ? -8.172 2.973 42 1 97.25 897 LEU A O 1
ATOM 6826 N N . THR A 1 898 ? -6.434 3.715 43.219 1 96.06 898 THR A N 1
ATOM 6827 C CA . THR A 1 898 ? -6.867 3.014 44.438 1 96.06 898 THR A CA 1
ATOM 6828 C C . THR A 1 898 ? -8.227 3.529 44.906 1 96.06 898 THR A C 1
ATOM 6830 O O . THR A 1 898 ? -9.086 2.748 45.312 1 96.06 898 THR A O 1
ATOM 6833 N N . GLU A 1 899 ? -8.383 4.805 44.781 1 96.81 899 GLU A N 1
ATOM 6834 C CA . GLU A 1 899 ? -9.664 5.395 45.156 1 96.81 899 GLU A CA 1
ATOM 6835 C C . GLU A 1 899 ? -10.781 4.902 44.219 1 96.81 899 GLU A C 1
ATOM 6837 O O . GLU A 1 899 ? -11.867 4.559 44.688 1 96.81 899 GLU A O 1
ATOM 6842 N N . HIS A 1 900 ? -10.531 4.867 43 1 97.06 900 HIS A N 1
ATOM 6843 C CA . HIS A 1 900 ? -11.516 4.391 42.031 1 97.06 900 HIS A CA 1
ATOM 6844 C C . HIS A 1 900 ? -11.875 2.93 42.281 1 97.06 900 HIS A C 1
ATOM 6846 O O . HIS A 1 900 ? -13.047 2.553 42.219 1 97.06 900 HIS A O 1
ATOM 6852 N N . LEU A 1 901 ? -10.891 2.1 42.562 1 96.62 901 LEU A N 1
ATOM 6853 C CA . LEU A 1 901 ? -11.086 0.672 42.781 1 96.62 901 LEU A CA 1
ATOM 6854 C C . LEU A 1 901 ? -11.961 0.429 44.031 1 96.62 901 LEU A C 1
ATOM 6856 O O . LEU A 1 901 ? -12.742 -0.523 44.031 1 96.62 901 LEU A O 1
ATOM 6860 N N . SER A 1 902 ? -11.844 1.252 45 1 94.94 902 SER A N 1
ATOM 6861 C CA . SER A 1 902 ? -12.625 1.101 46.219 1 94.94 902 SER A CA 1
ATOM 6862 C C . SER A 1 902 ? -14.102 1.398 45.969 1 94.94 902 SER A C 1
ATOM 6864 O O . SER A 1 902 ? -14.969 0.873 46.688 1 94.94 902 SER A O 1
ATOM 6866 N N . ARG A 1 903 ? -14.383 2.148 44.938 1 94.69 903 ARG A N 1
ATOM 6867 C CA . ARG A 1 903 ? -15.758 2.562 44.656 1 94.69 903 ARG A CA 1
ATOM 6868 C C . ARG A 1 903 ? -16.375 1.696 43.562 1 94.69 903 ARG A C 1
ATOM 6870 O O . ARG A 1 903 ? -17.609 1.613 43.469 1 94.69 903 ARG A O 1
ATOM 6877 N N . ALA A 1 904 ? -15.547 1.077 42.812 1 93.56 904 ALA A N 1
ATOM 6878 C CA . ALA A 1 904 ? -16.016 0.325 41.656 1 93.56 904 ALA A CA 1
ATOM 6879 C C . ALA A 1 904 ? -16.719 -0.958 42.094 1 93.56 904 ALA A C 1
ATOM 6881 O O . ALA A 1 904 ? -16.203 -1.72 42.906 1 93.56 904 ALA A O 1
ATOM 6882 N N . GLU A 1 905 ? -17.953 -1.116 41.594 1 93.19 905 GLU A N 1
ATOM 6883 C CA . GLU A 1 905 ? -18.734 -2.311 41.906 1 93.19 905 GLU A CA 1
ATOM 6884 C C . GLU A 1 905 ? -18.75 -3.289 40.75 1 93.19 905 GLU A C 1
ATOM 6886 O O . GLU A 1 905 ? -18.844 -2.879 39.594 1 93.19 905 GLU A O 1
ATOM 6891 N N . PRO A 1 906 ? -18.609 -4.551 41.125 1 92.81 906 PRO A N 1
ATOM 6892 C CA . PRO A 1 906 ? -18.719 -5.539 40.031 1 92.81 906 PRO A CA 1
ATOM 6893 C C . PRO A 1 906 ? -20.094 -5.562 39.375 1 92.81 906 PRO A C 1
ATOM 6895 O O . PRO A 1 906 ? -21.094 -5.176 40.031 1 92.81 906 PRO A O 1
ATOM 6898 N N . ASP A 1 907 ? -20.156 -5.922 38.156 1 94.88 907 ASP A N 1
ATOM 6899 C CA . ASP A 1 907 ? -21.406 -6.098 37.438 1 94.88 907 ASP A CA 1
ATOM 6900 C C . ASP A 1 907 ? -21.859 -7.559 37.438 1 94.88 907 ASP A C 1
ATOM 6902 O O . ASP A 1 907 ? -21.172 -8.422 36.875 1 94.88 907 ASP A O 1
ATOM 6906 N N . GLU A 1 908 ? -23.016 -7.805 37.906 1 95.88 908 GLU A N 1
ATOM 6907 C CA . GLU A 1 908 ? -23.469 -9.172 38.156 1 95.88 908 GLU A CA 1
ATOM 6908 C C . GLU A 1 908 ? -23.766 -9.883 36.812 1 95.88 908 GLU A C 1
ATOM 6910 O O . GLU A 1 908 ? -23.547 -11.086 36.688 1 95.88 908 GLU A O 1
ATOM 6915 N N . ASP A 1 909 ? -24.328 -9.172 35.906 1 96.94 909 ASP A N 1
ATOM 6916 C CA . ASP A 1 909 ? -24.656 -9.773 34.625 1 96.94 909 ASP A CA 1
ATOM 6917 C C . ASP A 1 909 ? -23.391 -10.188 33.875 1 96.94 909 ASP A C 1
ATOM 6919 O O . ASP A 1 909 ? -23.359 -11.25 33.25 1 96.94 909 ASP A O 1
ATOM 6923 N N . VAL A 1 910 ? -22.391 -9.352 33.938 1 98.06 910 VAL A N 1
ATOM 6924 C CA . VAL A 1 910 ? -21.125 -9.68 33.281 1 98.06 910 VAL A CA 1
ATOM 6925 C C . VAL A 1 910 ? -20.5 -10.883 34 1 98.06 910 VAL A C 1
ATOM 6927 O O . VAL A 1 910 ? -20.016 -11.805 33.312 1 98.06 910 VAL A O 1
ATOM 6930 N N . ALA A 1 911 ? -20.547 -10.875 35.344 1 97.75 911 ALA A N 1
ATOM 6931 C CA . ALA A 1 911 ? -19.969 -11.969 36.094 1 97.75 911 ALA A CA 1
ATOM 6932 C C . ALA A 1 911 ? -20.641 -13.297 35.75 1 97.75 911 ALA A C 1
ATOM 6934 O O . ALA A 1 911 ? -19.984 -14.312 35.562 1 97.75 911 ALA A O 1
ATOM 6935 N N . LYS A 1 912 ? -21.938 -13.219 35.688 1 97.94 912 LYS A N 1
ATOM 6936 C CA . LYS A 1 912 ? -22.703 -14.422 35.344 1 97.94 912 LYS A CA 1
ATOM 6937 C C . LYS A 1 912 ? -22.359 -14.945 33.969 1 97.94 912 LYS A C 1
ATOM 6939 O O . LYS A 1 912 ? -22.078 -16.141 33.812 1 97.94 912 LYS A O 1
ATOM 6944 N N . ALA A 1 913 ? -22.422 -14.102 32.969 1 98.25 913 ALA A N 1
ATOM 6945 C CA . ALA A 1 913 ? -22.125 -14.5 31.594 1 98.25 913 ALA A CA 1
ATOM 6946 C C . ALA A 1 913 ? -20.688 -14.984 31.484 1 98.25 913 ALA A C 1
ATOM 6948 O O . ALA A 1 913 ? -20.406 -15.93 30.734 1 98.25 913 ALA A O 1
ATOM 6949 N N . LEU A 1 914 ? -19.766 -14.312 32.188 1 98.25 914 LEU A N 1
ATOM 6950 C CA . LEU A 1 914 ? -18.359 -14.695 32.188 1 98.25 914 LEU A CA 1
ATOM 6951 C C . LEU A 1 914 ? -18.172 -16.094 32.781 1 98.25 914 LEU A C 1
ATOM 6953 O O . LEU A 1 914 ? -17.422 -16.906 32.219 1 98.25 914 LEU A O 1
ATOM 6957 N N . THR A 1 915 ? -18.828 -16.344 33.844 1 98 915 THR A N 1
ATOM 6958 C CA . THR A 1 915 ? -18.75 -17.656 34.469 1 98 915 THR A CA 1
ATOM 6959 C C . THR A 1 915 ? -19.266 -18.75 33.531 1 98 915 THR A C 1
ATOM 6961 O O . THR A 1 915 ? -18.656 -19.812 33.438 1 98 915 THR A O 1
ATOM 6964 N N . GLU A 1 916 ? -20.344 -18.453 32.875 1 97.94 916 GLU A N 1
ATOM 6965 C CA . GLU A 1 916 ? -20.922 -19.438 31.953 1 97.94 916 GLU A CA 1
ATOM 6966 C C . GLU A 1 916 ? -19.953 -19.75 30.828 1 97.94 916 GLU A C 1
ATOM 6968 O O . GLU A 1 916 ? -19.766 -20.922 30.453 1 97.94 916 GLU A O 1
ATOM 6973 N N . LEU A 1 917 ? -19.375 -18.75 30.219 1 97.88 917 LEU A N 1
ATOM 6974 C CA . LEU A 1 917 ? -18.406 -18.953 29.156 1 97.88 917 LEU A CA 1
ATOM 6975 C C . LEU A 1 917 ? -17.188 -19.734 29.672 1 97.88 917 LEU A C 1
ATOM 6977 O O . LEU A 1 917 ? -16.688 -20.625 29 1 97.88 917 LEU A O 1
ATOM 6981 N N . ALA A 1 918 ? -16.734 -19.391 30.891 1 97.75 918 ALA A N 1
ATOM 6982 C CA . ALA A 1 918 ? -15.555 -20.031 31.484 1 97.75 918 ALA A CA 1
ATOM 6983 C C . ALA A 1 918 ? -15.805 -21.516 31.734 1 97.75 918 ALA A C 1
ATOM 6985 O O . ALA A 1 918 ? -14.945 -22.344 31.438 1 97.75 918 ALA A O 1
ATOM 6986 N N . VAL A 1 919 ? -16.953 -21.766 32.25 1 97.06 919 VAL A N 1
ATOM 6987 C CA . VAL A 1 919 ? -17.312 -23.141 32.531 1 97.06 919 VAL A CA 1
ATOM 6988 C C . VAL A 1 919 ? -17.344 -23.953 31.234 1 97.06 919 VAL A C 1
ATOM 6990 O O . VAL A 1 919 ? -16.781 -25.047 31.172 1 97.06 919 VAL A O 1
ATOM 6993 N N . SER A 1 920 ? -17.953 -23.391 30.266 1 95.88 920 SER A N 1
ATOM 6994 C CA . SER A 1 920 ? -18.031 -24.062 28.984 1 95.88 920 SER A CA 1
ATOM 6995 C C . SER A 1 920 ? -16.656 -24.25 28.359 1 95.88 920 SER A C 1
ATOM 6997 O O . SER A 1 920 ? -16.328 -25.328 27.875 1 95.88 920 SER A O 1
ATOM 6999 N N . ALA A 1 921 ? -15.844 -23.219 28.359 1 94.94 921 ALA A N 1
ATOM 7000 C CA . ALA A 1 921 ? -14.523 -23.25 27.75 1 94.94 921 ALA A CA 1
ATOM 7001 C C . ALA A 1 921 ? -13.625 -24.281 28.453 1 94.94 921 ALA A C 1
ATOM 7003 O O . ALA A 1 921 ? -12.945 -25.062 27.797 1 94.94 921 ALA A O 1
ATOM 7004 N N . ARG A 1 922 ? -13.664 -24.297 29.797 1 94.38 922 ARG A N 1
ATOM 7005 C CA . ARG A 1 922 ? -12.789 -25.188 30.562 1 94.38 922 ARG A CA 1
ATOM 7006 C C . ARG A 1 922 ? -13.258 -26.625 30.469 1 94.38 922 ARG A C 1
ATOM 7008 O O . ARG A 1 922 ? -12.461 -27.562 30.641 1 94.38 922 ARG A O 1
ATOM 7015 N N . ALA A 1 923 ? -14.516 -26.766 30.219 1 93.38 923 ALA A N 1
ATOM 7016 C CA . ALA A 1 923 ? -15.055 -28.125 30.078 1 93.38 923 ALA A CA 1
ATOM 7017 C C . ALA A 1 923 ? -14.672 -28.734 28.734 1 93.38 923 ALA A C 1
ATOM 7019 O O . ALA A 1 923 ? -14.516 -29.953 28.609 1 93.38 923 ALA A O 1
ATOM 7020 N N . ARG A 1 924 ? -14.422 -27.953 27.812 1 87.62 924 ARG A N 1
ATOM 7021 C CA . ARG A 1 924 ? -14.336 -28.469 26.453 1 87.62 924 ARG A CA 1
ATOM 7022 C C . ARG A 1 924 ? -12.93 -28.281 25.891 1 87.62 924 ARG A C 1
ATOM 7024 O O . ARG A 1 924 ? -12.555 -28.938 24.906 1 87.62 924 ARG A O 1
ATOM 7031 N N . LEU A 1 925 ? -12.203 -27.359 26.469 1 88.5 925 LEU A N 1
ATOM 7032 C CA . LEU A 1 925 ? -10.898 -27.016 25.906 1 88.5 925 LEU A CA 1
ATOM 7033 C C . LEU A 1 925 ? -9.797 -27.203 26.953 1 88.5 925 LEU A C 1
ATOM 7035 O O . LEU A 1 925 ? -10.055 -27.141 28.156 1 88.5 925 LEU A O 1
ATOM 7039 N N . PRO A 1 926 ? -8.492 -27.406 26.391 1 86.75 926 PRO A N 1
ATOM 7040 C CA . PRO A 1 926 ? -7.375 -27.344 27.344 1 86.75 926 PRO A CA 1
ATOM 7041 C C . PRO A 1 926 ? -7.262 -25.984 28.016 1 86.75 926 PRO A C 1
ATOM 7043 O O . PRO A 1 926 ? -7.703 -24.969 27.469 1 86.75 926 PRO A O 1
ATOM 7046 N N . GLU A 1 927 ? -6.73 -26 29.109 1 88.38 927 GLU A N 1
ATOM 7047 C CA . GLU A 1 927 ? -6.723 -24.828 29.969 1 88.38 927 GLU A CA 1
ATOM 7048 C C . GLU A 1 927 ? -6.129 -23.625 29.25 1 88.38 927 GLU A C 1
ATOM 7050 O O . GLU A 1 927 ? -6.672 -22.516 29.328 1 88.38 927 GLU A O 1
ATOM 7055 N N . ARG A 1 928 ? -5.031 -23.797 28.578 1 86.44 928 ARG A N 1
ATOM 7056 C CA . ARG A 1 928 ? -4.391 -22.672 27.891 1 86.44 928 ARG A CA 1
ATOM 7057 C C . ARG A 1 928 ? -5.305 -22.094 26.812 1 86.44 928 ARG A C 1
ATOM 7059 O O . ARG A 1 928 ? -5.336 -20.875 26.625 1 86.44 928 ARG A O 1
ATOM 7066 N N . ARG A 1 929 ? -5.977 -22.938 26.203 1 88.12 929 ARG A N 1
ATOM 7067 C CA . ARG A 1 929 ? -6.918 -22.484 25.172 1 88.12 929 ARG A CA 1
ATOM 7068 C C . ARG A 1 929 ? -8.125 -21.797 25.797 1 88.12 929 ARG A C 1
ATOM 7070 O O . ARG A 1 929 ? -8.664 -20.859 25.234 1 88.12 929 ARG A O 1
ATOM 7077 N N . ALA A 1 930 ? -8.516 -22.438 26.859 1 93.81 930 ALA A N 1
ATOM 7078 C CA . ALA A 1 930 ? -9.602 -21.781 27.578 1 93.81 930 ALA A CA 1
ATOM 7079 C C . ALA A 1 930 ? -9.219 -20.359 27.984 1 93.81 930 ALA A C 1
ATOM 7081 O O . ALA A 1 930 ? -10.023 -19.438 27.859 1 93.81 930 ALA A O 1
ATOM 7082 N N . TRP A 1 931 ? -7.969 -20.219 28.375 1 95 931 TRP A N 1
ATOM 7083 C CA . TRP A 1 931 ? -7.473 -18.891 28.734 1 95 931 TRP A CA 1
ATOM 7084 C C . TRP A 1 931 ? -7.496 -17.953 27.531 1 95 931 TRP A C 1
ATOM 7086 O O . TRP A 1 931 ? -7.789 -16.766 27.672 1 95 931 TRP A O 1
ATOM 7096 N N . GLN A 1 932 ? -7.195 -18.484 26.375 1 92.69 932 GLN A N 1
ATOM 7097 C CA . GLN A 1 932 ? -7.195 -17.672 25.172 1 92.69 932 GLN A CA 1
ATOM 7098 C C . GLN A 1 932 ? -8.602 -17.188 24.828 1 92.69 932 GLN A C 1
ATOM 7100 O O . GLN A 1 932 ? -8.789 -16.047 24.375 1 92.69 932 GLN A O 1
ATOM 7105 N N . VAL A 1 933 ? -9.547 -18.062 25.047 1 95.06 933 VAL A N 1
ATOM 7106 C CA . VAL A 1 933 ? -10.945 -17.703 24.828 1 95.06 933 VAL A CA 1
ATOM 7107 C C . VAL A 1 933 ? -11.336 -16.562 25.75 1 95.06 933 VAL A C 1
ATOM 7109 O O . VAL A 1 933 ? -11.891 -15.547 25.312 1 95.06 933 VAL A O 1
ATOM 7112 N N . LEU A 1 934 ? -10.969 -16.766 27 1 97.69 934 LEU A N 1
ATOM 7113 C CA . LEU A 1 934 ? -11.336 -15.781 28 1 97.69 934 LEU A CA 1
ATOM 7114 C C . LEU A 1 934 ? -10.57 -14.477 27.797 1 97.69 934 LEU A C 1
ATOM 7116 O O . LEU A 1 934 ? -11.125 -13.398 28 1 97.69 934 LEU A O 1
ATOM 7120 N N . GLY A 1 935 ? -9.328 -14.586 27.391 1 97.12 935 GLY A N 1
ATOM 7121 C CA . GLY A 1 935 ? -8.547 -13.406 27.078 1 97.12 935 GLY A CA 1
ATOM 7122 C C . GLY A 1 935 ? -9.094 -12.625 25.906 1 97.12 935 GLY A C 1
ATOM 7123 O O . GLY A 1 935 ? -9.07 -11.391 25.906 1 97.12 935 GLY A O 1
ATOM 7124 N N . SER A 1 936 ? -9.586 -13.328 24.891 1 95.88 936 SER A N 1
ATOM 7125 C CA . SER A 1 936 ? -10.195 -12.68 23.734 1 95.88 936 SER A CA 1
ATOM 7126 C C . SER A 1 936 ? -11.445 -11.914 24.125 1 95.88 936 SER A C 1
ATOM 7128 O O . SER A 1 936 ? -11.703 -10.82 23.594 1 95.88 936 SER A O 1
ATOM 7130 N N . ALA A 1 937 ? -12.195 -12.516 25 1 97.88 937 ALA A N 1
ATOM 7131 C CA . ALA A 1 937 ? -13.391 -11.828 25.484 1 97.88 937 ALA A CA 1
ATOM 7132 C C . ALA A 1 937 ? -13.023 -10.562 26.25 1 97.88 937 ALA A C 1
ATOM 7134 O O . ALA A 1 937 ? -13.664 -9.516 26.078 1 97.88 937 ALA A O 1
ATOM 7135 N N . LEU A 1 938 ? -12.031 -10.703 27.094 1 98 938 LEU A N 1
ATOM 7136 C CA . LEU A 1 938 ? -11.57 -9.547 27.859 1 98 938 LEU A CA 1
ATOM 7137 C C . LEU A 1 938 ? -11.031 -8.461 26.938 1 98 938 LEU A C 1
ATOM 7139 O O . LEU A 1 938 ? -11.25 -7.27 27.172 1 98 938 LEU A O 1
ATOM 7143 N N . HIS A 1 939 ? -10.32 -8.859 25.922 1 97.56 939 HIS A N 1
ATOM 7144 C CA . HIS A 1 939 ? -9.828 -7.938 24.906 1 97.56 939 HIS A CA 1
ATOM 7145 C C . HIS A 1 939 ? -10.969 -7.113 24.297 1 97.56 939 HIS A C 1
ATOM 7147 O O . HIS A 1 939 ? -10.836 -5.902 24.125 1 97.56 939 HIS A O 1
ATOM 7153 N N . LEU A 1 940 ? -12.094 -7.734 24 1 97.75 940 LEU A N 1
ATOM 7154 C CA . LEU A 1 940 ? -13.219 -7.02 23.391 1 97.75 940 LEU A CA 1
ATOM 7155 C C . LEU A 1 940 ? -13.883 -6.098 24.406 1 97.75 940 LEU A C 1
ATOM 7157 O O . LEU A 1 940 ? -14.492 -5.094 24.047 1 97.75 940 LEU A O 1
ATOM 7161 N N . HIS A 1 941 ? -13.797 -6.5 25.688 1 98.38 941 HIS A N 1
ATOM 7162 C CA . HIS A 1 941 ? -14.273 -5.586 26.719 1 98.38 941 HIS A CA 1
ATOM 7163 C C . HIS A 1 941 ? -13.469 -4.289 26.719 1 98.38 941 HIS A C 1
ATOM 7165 O O . HIS A 1 941 ? -14.039 -3.199 26.781 1 98.38 941 HIS A O 1
ATOM 7171 N N . CYS A 1 942 ? -12.164 -4.422 26.594 1 98.19 942 CYS A N 1
ATOM 7172 C CA . CYS A 1 942 ? -11.289 -3.252 26.531 1 98.19 942 CYS A CA 1
ATOM 7173 C C . CYS A 1 942 ? -11.539 -2.455 25.266 1 98.19 942 CYS A C 1
ATOM 7175 O O . CYS A 1 942 ? -11.484 -1.225 25.281 1 98.19 942 CYS A O 1
ATOM 7177 N N . ASN A 1 943 ? -11.766 -3.188 24.188 1 97.25 943 ASN A N 1
ATOM 7178 C CA . ASN A 1 943 ? -12.125 -2.529 22.922 1 97.25 943 ASN A CA 1
ATOM 7179 C C . ASN A 1 943 ? -13.328 -1.604 23.109 1 97.25 943 ASN A C 1
ATOM 7181 O O . ASN A 1 943 ? -13.328 -0.484 22.594 1 97.25 943 ASN A O 1
ATOM 7185 N N . ARG A 1 944 ? -14.305 -2.031 23.812 1 98.12 944 ARG A N 1
ATOM 7186 C CA . ARG A 1 944 ? -15.523 -1.254 24.047 1 98.12 944 ARG A CA 1
ATOM 7187 C C . ARG A 1 944 ? -15.242 -0.068 24.969 1 98.12 944 ARG A C 1
ATOM 7189 O O . ARG A 1 944 ? -15.812 1.011 24.781 1 98.12 944 ARG A O 1
ATOM 7196 N N . MET A 1 945 ? -14.32 -0.265 25.859 1 97.88 945 MET A N 1
ATOM 7197 C CA . MET A 1 945 ? -14.047 0.718 26.906 1 97.88 945 MET A CA 1
ATOM 7198 C C . MET A 1 945 ? -13.266 1.905 26.344 1 97.88 945 MET A C 1
ATOM 7200 O O . MET A 1 945 ? -13.602 3.059 26.625 1 97.88 945 MET A O 1
ATOM 7204 N N . PHE A 1 946 ? -12.289 1.604 25.562 1 96.88 946 PHE A N 1
ATOM 7205 C CA . PHE A 1 946 ? -11.391 2.658 25.109 1 96.88 946 PHE A CA 1
ATOM 7206 C C . PHE A 1 946 ? -11.844 3.213 23.766 1 96.88 946 PHE A C 1
ATOM 7208 O O . PHE A 1 946 ? -12.062 2.455 22.812 1 96.88 946 PHE A O 1
ATOM 7215 N N . ALA A 1 947 ? -11.898 4.508 23.672 1 93.12 947 ALA A N 1
ATOM 7216 C CA . ALA A 1 947 ? -12.43 5.172 22.484 1 93.12 947 ALA A CA 1
ATOM 7217 C C . ALA A 1 947 ? -11.422 5.121 21.328 1 93.12 947 ALA A C 1
ATOM 7219 O O . ALA A 1 947 ? -11.812 5.094 20.156 1 93.12 947 ALA A O 1
ATOM 7220 N N . PHE A 1 948 ? -10.203 5.188 21.641 1 90.88 948 PHE A N 1
ATOM 7221 C CA . PHE A 1 948 ? -9.133 5.145 20.641 1 90.88 948 PHE A CA 1
ATOM 7222 C C . PHE A 1 948 ? -7.844 4.637 21.266 1 90.88 948 PHE A C 1
ATOM 7224 O O . PHE A 1 948 ? -7.738 4.52 22.5 1 90.88 948 PHE A O 1
ATOM 7231 N N . ASP A 1 949 ? -6.852 4.219 20.422 1 93.12 949 ASP A N 1
ATOM 7232 C CA . ASP A 1 949 ? -5.566 3.695 20.875 1 93.12 949 ASP A CA 1
ATOM 7233 C C . ASP A 1 949 ? -5.754 2.594 21.906 1 93.12 949 ASP A C 1
ATOM 7235 O O . ASP A 1 949 ? -5.062 2.572 22.922 1 93.12 949 ASP A O 1
ATOM 7239 N N . ALA A 1 950 ? -6.746 1.774 21.625 1 95 950 ALA A N 1
ATOM 7240 C CA . ALA A 1 950 ? -7.23 0.79 22.594 1 95 950 ALA A CA 1
ATOM 7241 C C . ALA A 1 950 ? -6.145 -0.221 22.938 1 95 950 ALA A C 1
ATOM 7243 O O . ALA A 1 950 ? -6.02 -0.638 24.094 1 95 950 ALA A O 1
ATOM 7244 N N . VAL A 1 951 ? -5.312 -0.567 22.047 1 94.62 951 VAL A N 1
ATOM 7245 C CA . VAL A 1 951 ? -4.32 -1.616 22.281 1 94.62 951 VAL A CA 1
ATOM 7246 C C . VAL A 1 951 ? -3.293 -1.147 23.297 1 94.62 951 VAL A C 1
ATOM 7248 O O . VAL A 1 951 ? -2.986 -1.867 24.25 1 94.62 951 VAL A O 1
ATOM 7251 N N . ARG A 1 952 ? -2.76 0.074 23.141 1 95.12 952 ARG A N 1
ATOM 7252 C CA . ARG A 1 952 ? -1.773 0.583 24.094 1 95.12 952 ARG A CA 1
ATOM 7253 C C . ARG A 1 952 ? -2.4 0.811 25.469 1 95.12 952 ARG A C 1
ATOM 7255 O O . ARG A 1 952 ? -1.774 0.541 26.484 1 95.12 952 ARG A O 1
ATOM 7262 N N . LEU A 1 953 ? -3.576 1.271 25.453 1 97.06 953 LEU A N 1
ATOM 7263 C CA . LEU A 1 953 ? -4.25 1.51 26.719 1 97.06 953 LEU A CA 1
ATOM 7264 C C . LEU A 1 953 ? -4.594 0.193 27.422 1 97.06 953 LEU A C 1
ATOM 7266 O O . LEU A 1 953 ? -4.531 0.095 28.641 1 97.06 953 LEU A O 1
ATOM 7270 N N . GLU A 1 954 ? -5.02 -0.781 26.625 1 97.75 954 GLU A N 1
ATOM 7271 C CA . GLU A 1 954 ? -5.27 -2.115 27.156 1 97.75 954 GLU A CA 1
ATOM 7272 C C . GLU A 1 954 ? -4.016 -2.695 27.797 1 97.75 954 GLU A C 1
ATOM 7274 O O . GLU A 1 954 ? -4.07 -3.234 28.906 1 97.75 954 GLU A O 1
ATOM 7279 N N . TYR A 1 955 ? -2.914 -2.574 27.125 1 97 955 TYR A N 1
ATOM 7280 C CA . TYR A 1 955 ? -1.639 -3.037 27.656 1 97 955 TYR A CA 1
ATOM 7281 C C . TYR A 1 955 ? -1.313 -2.346 28.984 1 97 955 TYR A C 1
ATOM 7283 O O . TYR A 1 955 ? -0.887 -2.994 29.938 1 97 955 TYR A O 1
ATOM 7291 N N . LEU A 1 956 ? -1.494 -1.063 28.953 1 96.88 956 LEU A N 1
ATOM 7292 C CA . LEU A 1 956 ? -1.254 -0.27 30.156 1 96.88 956 LEU A CA 1
ATOM 7293 C C . LEU A 1 956 ? -2.174 -0.709 31.281 1 96.88 956 LEU A C 1
ATOM 7295 O O . LEU A 1 956 ? -1.744 -0.809 32.438 1 96.88 956 LEU A O 1
ATOM 7299 N N . ALA A 1 957 ? -3.404 -0.97 31.016 1 98.12 957 ALA A N 1
ATOM 7300 C CA . ALA A 1 957 ? -4.367 -1.426 32.031 1 98.12 957 ALA A CA 1
ATOM 7301 C C . ALA A 1 957 ? -3.955 -2.77 32.594 1 98.12 957 ALA A C 1
ATOM 7303 O O . ALA A 1 957 ? -4.062 -2.984 33.812 1 98.12 957 ALA A O 1
ATOM 7304 N N . TYR A 1 958 ? -3.586 -3.686 31.781 1 97.88 958 TYR A N 1
ATOM 7305 C CA . TYR A 1 958 ? -3.111 -4.977 32.25 1 97.88 958 TYR A CA 1
ATOM 7306 C C . TYR A 1 958 ? -1.93 -4.809 33.219 1 97.88 958 TYR A C 1
ATOM 7308 O O . TYR A 1 958 ? -1.85 -5.48 34.25 1 97.88 958 TYR A O 1
ATOM 7316 N N . GLU A 1 959 ? -1.014 -3.912 32.844 1 96.31 959 GLU A N 1
ATOM 7317 C CA . GLU A 1 959 ? 0.167 -3.682 33.688 1 96.31 959 GLU A CA 1
ATOM 7318 C C . GLU A 1 959 ? -0.218 -3.117 35.062 1 96.31 959 GLU A C 1
ATOM 7320 O O . GLU A 1 959 ? 0.355 -3.504 36.062 1 96.31 959 GLU A O 1
ATOM 7325 N N . LEU A 1 960 ? -1.069 -2.201 35.062 1 97.25 960 LEU A N 1
ATOM 7326 C CA . LEU A 1 960 ? -1.534 -1.627 36.312 1 97.25 960 LEU A CA 1
ATOM 7327 C C . LEU A 1 960 ? -2.264 -2.672 37.156 1 97.25 960 LEU A C 1
ATOM 7329 O O . LEU A 1 960 ? -2.111 -2.711 38.375 1 97.25 960 LEU A O 1
ATOM 7333 N N . ALA A 1 961 ? -3.098 -3.494 36.531 1 97.94 961 ALA A N 1
ATOM 7334 C CA . ALA A 1 961 ? -3.785 -4.578 37.219 1 97.94 961 ALA A CA 1
ATOM 7335 C C . ALA A 1 961 ? -2.787 -5.57 37.812 1 97.94 961 ALA A C 1
ATOM 7337 O O . ALA A 1 961 ? -2.965 -6.039 38.938 1 97.94 961 ALA A O 1
ATOM 7338 N N . LEU A 1 962 ? -1.805 -5.895 37.062 1 96.75 962 LEU A N 1
ATOM 7339 C CA . LEU A 1 962 ? -0.758 -6.801 37.5 1 96.75 962 LEU A CA 1
ATOM 7340 C C . LEU A 1 962 ? -0.086 -6.266 38.781 1 96.75 962 LEU A C 1
ATOM 7342 O O . LEU A 1 962 ? 0.198 -7.027 39.688 1 96.75 962 LEU A O 1
ATOM 7346 N N . ARG A 1 963 ? 0.152 -5.012 38.781 1 95.44 963 ARG A N 1
ATOM 7347 C CA . ARG A 1 963 ? 0.759 -4.379 39.938 1 95.44 963 ARG A CA 1
ATOM 7348 C C . ARG A 1 963 ? -0.151 -4.484 41.156 1 95.44 963 ARG A C 1
ATOM 7350 O O . ARG A 1 963 ? 0.318 -4.734 42.25 1 95.44 963 ARG A O 1
ATOM 7357 N N . LYS A 1 964 ? -1.379 -4.289 40.938 1 95.75 964 LYS A N 1
ATOM 7358 C CA . LYS A 1 964 ? -2.328 -4.391 42.031 1 95.75 964 LYS A CA 1
ATOM 7359 C C . LYS A 1 964 ? -2.42 -5.824 42.562 1 95.75 964 LYS A C 1
ATOM 7361 O O . LYS A 1 964 ? -2.537 -6.051 43.75 1 95.75 964 LYS A O 1
ATOM 7366 N N . VAL A 1 965 ? -2.436 -6.793 41.656 1 96.12 965 VAL A N 1
ATOM 7367 C CA . VAL A 1 965 ? -2.461 -8.203 42.062 1 96.12 965 VAL A CA 1
ATOM 7368 C C . VAL A 1 965 ? -1.221 -8.531 42.875 1 96.12 965 VAL A C 1
ATOM 7370 O O . VAL A 1 965 ? -1.308 -9.242 43.875 1 96.12 965 VAL A O 1
ATOM 7373 N N . ARG A 1 966 ? -0.11 -7.988 42.5 1 93.88 966 ARG A N 1
ATOM 7374 C CA . ARG A 1 966 ? 1.13 -8.211 43.219 1 93.88 966 ARG A CA 1
ATOM 7375 C C . ARG A 1 966 ? 1.064 -7.578 44.625 1 93.88 966 ARG A C 1
ATOM 7377 O O . ARG A 1 966 ? 1.557 -8.148 45.594 1 93.88 966 ARG A O 1
ATOM 7384 N N . GLN A 1 967 ? 0.529 -6.43 44.656 1 91.06 967 GLN A N 1
ATOM 7385 C CA . GLN A 1 967 ? 0.368 -5.746 45.938 1 91.06 967 GLN A CA 1
ATOM 7386 C C . GLN A 1 967 ? -0.531 -6.547 46.875 1 91.06 967 GLN A C 1
ATOM 7388 O O . GLN A 1 967 ? -0.256 -6.645 48.062 1 91.06 967 GLN A O 1
ATOM 7393 N N . HIS A 1 968 ? -1.554 -7.059 46.344 1 87.94 968 HIS A N 1
ATOM 7394 C CA . HIS A 1 968 ? -2.467 -7.879 47.125 1 87.94 968 HIS A CA 1
ATOM 7395 C C . HIS A 1 968 ? -1.787 -9.156 47.594 1 87.94 968 HIS A C 1
ATOM 7397 O O . HIS A 1 968 ? -2.002 -9.594 48.75 1 87.94 968 HIS A O 1
ATOM 7403 N N . LYS A 1 969 ? -1.055 -9.727 46.688 1 87.81 969 LYS A N 1
ATOM 7404 C CA . LYS A 1 969 ? -0.326 -10.945 47.062 1 87.81 969 LYS A CA 1
ATOM 7405 C C . LYS A 1 969 ? 0.674 -10.68 48.188 1 87.81 969 LYS A C 1
ATOM 7407 O O . LYS A 1 969 ? 0.801 -11.484 49.094 1 87.81 969 LYS A O 1
ATOM 7412 N N . ALA A 1 970 ? 1.336 -9.594 48.125 1 86.12 970 ALA A N 1
ATOM 7413 C CA . ALA A 1 970 ? 2.328 -9.227 49.125 1 86.12 970 ALA A CA 1
ATOM 7414 C C . ALA A 1 970 ? 1.667 -8.945 50.469 1 86.12 970 ALA A C 1
ATOM 7416 O O . ALA A 1 970 ? 2.215 -9.281 51.531 1 86.12 970 ALA A O 1
ATOM 7417 N N . ARG A 1 971 ? 0.544 -8.414 50.531 1 80.19 971 ARG A N 1
ATOM 7418 C CA . ARG A 1 971 ? -0.182 -8.109 51.75 1 80.19 971 ARG A CA 1
ATOM 7419 C C . ARG A 1 971 ? -0.721 -9.383 52.406 1 80.19 971 ARG A C 1
ATOM 7421 O O . ARG A 1 971 ? -0.763 -9.5 53.625 1 80.19 971 ARG A O 1
ATOM 7428 N N . ALA A 1 972 ? -1.123 -10.289 51.594 1 74.44 972 ALA A N 1
ATOM 7429 C CA . ALA A 1 972 ? -1.641 -11.562 52.094 1 74.44 972 ALA A CA 1
ATOM 7430 C C . ALA A 1 972 ? -0.525 -12.398 52.719 1 74.44 972 ALA A C 1
ATOM 7432 O O . ALA A 1 972 ? -0.763 -13.18 53.625 1 74.44 972 ALA A O 1
ATOM 7433 N N . GLN A 1 973 ? 0.633 -12.398 52.281 1 67.94 973 GLN A N 1
ATOM 7434 C CA . GLN A 1 973 ? 1.758 -13.156 52.844 1 67.94 973 GLN A CA 1
ATOM 7435 C C . GLN A 1 973 ? 2.314 -12.492 54.094 1 67.94 973 GLN A C 1
ATOM 7437 O O . GLN A 1 973 ? 2.955 -13.156 54.906 1 67.94 973 GLN A O 1
ATOM 7442 N N . ARG A 1 974 ? 2.107 -11.273 54.375 1 56.97 974 ARG A N 1
ATOM 7443 C CA . ARG A 1 974 ? 2.588 -10.648 55.594 1 56.97 974 ARG A CA 1
ATOM 7444 C C . ARG A 1 974 ? 1.426 -10.164 56.469 1 56.97 974 ARG A C 1
ATOM 7446 O O . ARG A 1 974 ? 1.158 -8.961 56.531 1 56.97 974 ARG A O 1
ATOM 7453 N N . PRO A 1 975 ? 0.641 -11.031 57 1 52.59 975 PRO A N 1
ATOM 7454 C CA . PRO A 1 975 ? -0.464 -10.477 57.781 1 52.59 975 PRO A CA 1
ATOM 7455 C C . PRO A 1 975 ? 0.013 -9.539 58.906 1 52.59 975 PRO A C 1
ATOM 7457 O O . PRO A 1 975 ? -0.805 -8.898 59.562 1 52.59 975 PRO A O 1
ATOM 7460 N N . GLY A 1 976 ? 1.021 -9.852 59.5 1 40.78 976 GLY A N 1
ATOM 7461 C CA . GLY A 1 976 ? 1.369 -9.297 60.812 1 40.78 976 GLY A CA 1
ATOM 7462 C C . GLY A 1 976 ? 1.695 -7.82 60.75 1 40.78 976 GLY A C 1
ATOM 7463 O O . GLY A 1 976 ? 1.901 -7.188 61.781 1 40.78 976 GLY A O 1
ATOM 7464 N N . LYS A 1 977 ? 2.42 -7.402 59.938 1 40.03 977 LYS A N 1
ATOM 7465 C CA . LYS A 1 977 ? 2.959 -6.086 60.281 1 40.03 977 LYS A CA 1
ATOM 7466 C C . LYS A 1 977 ? 1.909 -4.996 60.062 1 40.03 977 LYS A C 1
ATOM 7468 O O . LYS A 1 977 ? 1.852 -4.371 59.031 1 40.03 977 LYS A O 1
ATOM 7473 N N . GLY A 1 978 ? 0.572 -5.25 60.188 1 29.2 978 GLY A N 1
ATOM 7474 C CA . GLY A 1 978 ? -0.224 -4.039 60.312 1 29.2 978 GLY A CA 1
ATOM 7475 C C . GLY A 1 978 ? 0.468 -2.951 61.125 1 29.2 978 GLY A C 1
ATOM 7476 O O . GLY A 1 978 ? 1.45 -3.215 61.812 1 29.2 978 GLY A O 1
ATOM 7477 N N . ALA A 1 979 ? -0.431 -2.02 61.688 1 24.08 979 ALA A N 1
ATOM 7478 C CA . ALA A 1 979 ? -0.094 -0.818 62.438 1 24.08 979 ALA A CA 1
ATOM 7479 C C . ALA A 1 979 ? 0.743 -1.163 63.688 1 24.08 979 ALA A C 1
ATOM 7481 O O . ALA A 1 979 ? 0.465 -2.145 64.375 1 24.08 979 ALA A O 1
ATOM 7482 N N . MET B 1 1 ? 33.969 40.156 8.195 1 30.31 1 MET B N 1
ATOM 7483 C CA . MET B 1 1 ? 34.25 39.312 9.352 1 30.31 1 MET B CA 1
ATOM 7484 C C . MET B 1 1 ? 34.906 38 8.93 1 30.31 1 MET B C 1
ATOM 7486 O O . MET B 1 1 ? 34.312 37.25 8.148 1 30.31 1 MET B O 1
ATOM 7490 N N . ARG B 1 2 ? 36.125 37.875 8.766 1 36.44 2 ARG B N 1
ATOM 7491 C CA . ARG B 1 2 ? 36.969 36.719 8.609 1 36.44 2 ARG B CA 1
ATOM 7492 C C . ARG B 1 2 ? 36.438 35.562 9.461 1 36.44 2 ARG B C 1
ATOM 7494 O O . ARG B 1 2 ? 36.188 35.719 10.648 1 36.44 2 ARG B O 1
ATOM 7501 N N . LEU B 1 3 ? 35.969 34.594 8.953 1 41.03 3 LEU B N 1
ATOM 7502 C CA . LEU B 1 3 ? 35.406 33.406 9.594 1 41.03 3 LEU B CA 1
ATOM 7503 C C . LEU B 1 3 ? 36.125 33.094 10.906 1 41.03 3 LEU B C 1
ATOM 7505 O O . LEU B 1 3 ? 37.125 33.75 11.242 1 41.03 3 LEU B O 1
ATOM 7509 N N . MET B 1 4 ? 36.188 31.688 11.297 1 43.59 4 MET B N 1
ATOM 7510 C CA . MET B 1 4 ? 36.156 30.953 12.555 1 43.59 4 MET B CA 1
ATOM 7511 C C . MET B 1 4 ? 37.438 31.156 13.344 1 43.59 4 MET B C 1
ATOM 7513 O O . MET B 1 4 ? 37.688 30.453 14.328 1 43.59 4 MET B O 1
ATOM 7517 N N . ALA B 1 5 ? 38.312 31.969 12.82 1 42.62 5 ALA B N 1
ATOM 7518 C CA . ALA B 1 5 ? 39.406 31.797 13.789 1 42.62 5 ALA B CA 1
ATOM 7519 C C . ALA B 1 5 ? 39.062 32.469 15.117 1 42.62 5 ALA B C 1
ATOM 7521 O O . ALA B 1 5 ? 38.281 33.438 15.148 1 42.62 5 ALA B O 1
ATOM 7522 N N . GLU B 1 6 ? 39.156 31.828 16.281 1 49.84 6 GLU B N 1
ATOM 7523 C CA . GLU B 1 6 ? 39.094 32.25 17.688 1 49.84 6 GLU B CA 1
ATOM 7524 C C . GLU B 1 6 ? 39.344 33.75 17.844 1 49.84 6 GLU B C 1
ATOM 7526 O O . GLU B 1 6 ? 38.75 34.375 18.734 1 49.84 6 GLU B O 1
ATOM 7531 N N . GLN B 1 7 ? 39.906 34.406 16.906 1 48.25 7 GLN B N 1
ATOM 7532 C CA . GLN B 1 7 ? 40.438 35.75 17.141 1 48.25 7 GLN B CA 1
ATOM 7533 C C . GLN B 1 7 ? 39.344 36.781 16.891 1 48.25 7 GLN B C 1
ATOM 7535 O O . GLN B 1 7 ? 39.531 37.969 17.219 1 48.25 7 GLN B O 1
ATOM 7540 N N . ASP B 1 8 ? 38.219 36.438 16.297 1 53.19 8 ASP B N 1
ATOM 7541 C CA . ASP B 1 8 ? 37.312 37.5 15.836 1 53.19 8 ASP B CA 1
ATOM 7542 C C . ASP B 1 8 ? 36.281 37.875 16.922 1 53.19 8 ASP B C 1
ATOM 7544 O O . ASP B 1 8 ? 35.281 38.531 16.641 1 53.19 8 ASP B O 1
ATOM 7548 N N . LEU B 1 9 ? 36.469 37.406 18.094 1 61.75 9 LEU B N 1
ATOM 7549 C CA . LEU B 1 9 ? 35.5 37.656 19.156 1 61.75 9 LEU B CA 1
ATOM 7550 C C . LEU B 1 9 ? 35.656 39.094 19.688 1 61.75 9 LEU B C 1
ATOM 7552 O O . LEU B 1 9 ? 34.812 39.562 20.438 1 61.75 9 LEU B O 1
ATOM 7556 N N . ASP B 1 10 ? 36.594 39.812 19.109 1 71.94 10 ASP B N 1
ATOM 7557 C CA . ASP B 1 10 ? 36.844 41.125 19.688 1 71.94 10 ASP B CA 1
ATOM 7558 C C . ASP B 1 10 ? 36.062 42.219 18.922 1 71.94 10 ASP B C 1
ATOM 7560 O O . ASP B 1 10 ? 36.094 43.375 19.281 1 71.94 10 ASP B O 1
ATOM 7564 N N . ASP B 1 11 ? 35.281 41.781 17.906 1 81.69 11 ASP B N 1
ATOM 7565 C CA . ASP B 1 11 ? 34.5 42.75 17.172 1 81.69 11 ASP B CA 1
ATOM 7566 C C . ASP B 1 11 ? 33.219 43.125 17.938 1 81.69 11 ASP B C 1
ATOM 7568 O O . ASP B 1 11 ? 32.406 42.281 18.25 1 81.69 11 ASP B O 1
ATOM 7572 N N . PRO B 1 12 ? 33.031 44.406 18.141 1 85.56 12 PRO B N 1
ATOM 7573 C CA . PRO B 1 12 ? 31.922 44.844 18.969 1 85.56 12 PRO B CA 1
ATOM 7574 C C . PRO B 1 12 ? 30.562 44.531 18.344 1 85.56 12 PRO B C 1
ATOM 7576 O O . PRO B 1 12 ? 29.594 44.281 19.062 1 85.56 12 PRO B O 1
ATOM 7579 N N . VAL B 1 13 ? 30.469 44.625 17.047 1 86.31 13 VAL B N 1
ATOM 7580 C CA . VAL B 1 13 ? 29.203 44.344 16.375 1 86.31 13 VAL B CA 1
ATOM 7581 C C . VAL B 1 13 ? 28.875 42.875 16.484 1 86.31 13 VAL B C 1
ATOM 7583 O O . VAL B 1 13 ? 27.719 42.5 16.703 1 86.31 13 VAL B O 1
ATOM 7586 N N . ALA B 1 14 ? 29.891 42.031 16.375 1 87.19 14 ALA B N 1
ATOM 7587 C CA . ALA B 1 14 ? 29.703 40.594 16.516 1 87.19 14 ALA B CA 1
ATOM 7588 C C . ALA B 1 14 ? 29.281 40.25 17.953 1 87.19 14 ALA B C 1
ATOM 7590 O O . ALA B 1 14 ? 28.406 39.375 18.156 1 87.19 14 ALA B O 1
ATOM 7591 N N . SER B 1 15 ? 29.875 40.906 18.844 1 88.19 15 SER B N 1
ATOM 7592 C CA . SER B 1 15 ? 29.547 40.656 20.25 1 88.19 15 SER B CA 1
ATOM 7593 C C . SER B 1 15 ? 28.109 41.094 20.547 1 88.19 15 SER B C 1
ATOM 7595 O O . SER B 1 15 ? 27.391 40.375 21.266 1 88.19 15 SER B O 1
ATOM 7597 N N . MET B 1 16 ? 27.766 42.219 20.031 1 90.31 16 MET B N 1
ATOM 7598 C CA . MET B 1 16 ? 26.391 42.688 20.188 1 90.31 16 MET B CA 1
ATOM 7599 C C . MET B 1 16 ? 25.406 41.719 19.547 1 90.31 16 MET B C 1
ATOM 7601 O O . MET B 1 16 ? 24.375 41.406 20.141 1 90.31 16 MET B O 1
ATOM 7605 N N . ALA B 1 17 ? 25.75 41.219 18.375 1 91.12 17 ALA B N 1
ATOM 7606 C CA . ALA B 1 17 ? 24.891 40.281 17.672 1 91.12 17 ALA B CA 1
ATOM 7607 C C . ALA B 1 17 ? 24.672 39 18.484 1 91.12 17 ALA B C 1
ATOM 7609 O O . ALA B 1 17 ? 23.547 38.5 18.609 1 91.12 17 ALA B O 1
ATOM 7610 N N . ILE B 1 18 ? 25.656 38.438 19.078 1 91.44 18 ILE B N 1
ATOM 7611 C CA . ILE B 1 18 ? 25.594 37.219 19.875 1 91.44 18 ILE B CA 1
ATOM 7612 C C . ILE B 1 18 ? 24.797 37.469 21.141 1 91.44 18 ILE B C 1
ATOM 7614 O O . ILE B 1 18 ? 23.984 36.656 21.562 1 91.44 18 ILE B O 1
ATOM 7618 N N . SER B 1 19 ? 25.016 38.625 21.719 1 89.5 19 SER B N 1
ATOM 7619 C CA . SER B 1 19 ? 24.297 39 22.938 1 89.5 19 SER B CA 1
ATOM 7620 C C . SER B 1 19 ? 22.797 39.094 22.688 1 89.5 19 SER B C 1
ATOM 7622 O O . SER B 1 19 ? 21.984 38.656 23.5 1 89.5 19 SER B O 1
ATOM 7624 N N . LEU B 1 20 ? 22.469 39.719 21.609 1 89.69 20 LEU B N 1
ATOM 7625 C CA . LEU B 1 20 ? 21.062 39.875 21.234 1 89.69 20 LEU B CA 1
ATOM 7626 C C . LEU B 1 20 ? 20.406 38.5 20.984 1 89.69 20 LEU B C 1
ATOM 7628 O O . LEU B 1 20 ? 19.219 38.312 21.25 1 89.69 20 LEU B O 1
ATOM 7632 N N . ALA B 1 21 ? 21.188 37.594 20.516 1 88.62 21 ALA B N 1
ATOM 7633 C CA . ALA B 1 21 ? 20.656 36.281 20.141 1 88.62 21 ALA B CA 1
ATOM 7634 C C . ALA B 1 21 ? 20.578 35.375 21.359 1 88.62 21 ALA B C 1
ATOM 7636 O O . ALA B 1 21 ? 19.672 34.531 21.453 1 88.62 21 ALA B O 1
ATOM 7637 N N . SER B 1 22 ? 21.516 35.375 22.328 1 87.25 22 SER B N 1
ATOM 7638 C CA . SER B 1 22 ? 21.625 34.375 23.375 1 87.25 22 SER B CA 1
ATOM 7639 C C . SER B 1 22 ? 21.578 35.031 24.766 1 87.25 22 SER B C 1
ATOM 7641 O O . SER B 1 22 ? 21.359 34.344 25.766 1 87.25 22 SER B O 1
ATOM 7643 N N . GLY B 1 23 ? 21.797 36.25 24.812 1 84.56 23 GLY B N 1
ATOM 7644 C CA . GLY B 1 23 ? 22.031 36.938 26.078 1 84.56 23 GLY B CA 1
ATOM 7645 C C . GLY B 1 23 ? 23.5 37.188 26.359 1 84.56 23 GLY B C 1
ATOM 7646 O O . GLY B 1 23 ? 24.375 36.531 25.812 1 84.56 23 GLY B O 1
ATOM 7647 N N . PRO B 1 24 ? 23.75 38.094 27.188 1 83.44 24 PRO B N 1
ATOM 7648 C CA . PRO B 1 24 ? 25.141 38.5 27.422 1 83.44 24 PRO B CA 1
ATOM 7649 C C . PRO B 1 24 ? 25.922 37.469 28.234 1 83.44 24 PRO B C 1
ATOM 7651 O O . PRO B 1 24 ? 27.156 37.5 28.234 1 83.44 24 PRO B O 1
ATOM 7654 N N . HIS B 1 25 ? 25.234 36.531 28.781 1 87.56 25 HIS B N 1
ATOM 7655 C CA . HIS B 1 25 ? 25.891 35.594 29.688 1 87.56 25 HIS B CA 1
ATOM 7656 C C . HIS B 1 25 ? 26.812 34.656 28.922 1 87.56 25 HIS B C 1
ATOM 7658 O O . HIS B 1 25 ? 27.875 34.281 29.438 1 87.56 25 HIS B O 1
ATOM 7664 N N . VAL B 1 26 ? 26.469 34.344 27.688 1 88.94 26 VAL B N 1
ATOM 7665 C CA . VAL B 1 26 ? 27.25 33.375 26.906 1 88.94 26 VAL B CA 1
ATOM 7666 C C . VAL B 1 26 ? 28.625 33.938 26.609 1 88.94 26 VAL B C 1
ATOM 7668 O O . VAL B 1 26 ? 29.641 33.25 26.734 1 88.94 26 VAL B O 1
ATOM 7671 N N . LEU B 1 27 ? 28.75 35.188 26.266 1 88.44 27 LEU B N 1
ATOM 7672 C CA . LEU B 1 27 ? 30.016 35.844 25.969 1 88.44 27 LEU B CA 1
ATOM 7673 C C . LEU B 1 27 ? 30.859 36 27.234 1 88.44 27 LEU B C 1
ATOM 7675 O O . LEU B 1 27 ? 32.062 35.781 27.203 1 88.44 27 LEU B O 1
ATOM 7679 N N . ARG B 1 28 ? 30.203 36.25 28.312 1 87.94 28 ARG B N 1
ATOM 7680 C CA . ARG B 1 28 ? 30.906 36.438 29.578 1 87.94 28 ARG B CA 1
ATOM 7681 C C . ARG B 1 28 ? 31.5 35.125 30.062 1 87.94 28 ARG B C 1
ATOM 7683 O O . ARG B 1 28 ? 32.656 35.062 30.5 1 87.94 28 ARG B O 1
ATOM 7690 N N . GLU B 1 29 ? 30.75 34.156 29.891 1 91.38 29 GLU B N 1
ATOM 7691 C CA . GLU B 1 29 ? 31.156 32.844 30.391 1 91.38 29 GLU B CA 1
ATOM 7692 C C . GLU B 1 29 ? 32.156 32.156 29.453 1 91.38 29 GLU B C 1
ATOM 7694 O O . GLU B 1 29 ? 32.844 31.219 29.844 1 91.38 29 GLU B O 1
ATOM 7699 N N . SER B 1 30 ? 32.219 32.594 28.203 1 89.56 30 SER B N 1
ATOM 7700 C CA . SER B 1 30 ? 33.094 31.969 27.203 1 89.56 30 SER B CA 1
ATOM 7701 C C . SER B 1 30 ? 34.562 32.125 27.562 1 89.56 30 SER B C 1
ATOM 7703 O O . SER B 1 30 ? 35.406 31.359 27.109 1 89.56 30 SER B O 1
ATOM 7705 N N . ALA B 1 31 ? 34.844 33.062 28.391 1 84 31 ALA B N 1
ATOM 7706 C CA . ALA B 1 31 ? 36.219 33.281 28.828 1 84 31 ALA B CA 1
ATOM 7707 C C . ALA B 1 31 ? 36.656 32.219 29.828 1 84 31 ALA B C 1
ATOM 7709 O O . ALA B 1 31 ? 37.844 31.891 29.906 1 84 31 ALA B O 1
ATOM 7710 N N . THR B 1 32 ? 35.719 31.594 30.484 1 89.69 32 THR B N 1
ATOM 7711 C CA . THR B 1 32 ? 36.094 30.719 31.594 1 89.69 32 THR B CA 1
ATOM 7712 C C . THR B 1 32 ? 35.562 29.297 31.375 1 89.69 32 THR B C 1
ATOM 7714 O O . THR B 1 32 ? 36.062 28.344 31.938 1 89.69 32 THR B O 1
ATOM 7717 N N . LYS B 1 33 ? 34.5 29.188 30.625 1 92.31 33 LYS B N 1
ATOM 7718 C CA . LYS B 1 33 ? 33.844 27.891 30.469 1 92.31 33 LYS B CA 1
ATOM 7719 C C . LYS B 1 33 ? 33.969 27.391 29.047 1 92.31 33 LYS B C 1
ATOM 7721 O O . LYS B 1 33 ? 33.656 28.109 28.094 1 92.31 33 LYS B O 1
ATOM 7726 N N . GLU B 1 34 ? 34.344 26.172 29.016 1 89.25 34 GLU B N 1
ATOM 7727 C CA . GLU B 1 34 ? 34.531 25.547 27.719 1 89.25 34 GLU B CA 1
ATOM 7728 C C . GLU B 1 34 ? 33.219 25.438 26.953 1 89.25 34 GLU B C 1
ATOM 7730 O O . GLU B 1 34 ? 33.188 25.625 25.734 1 89.25 34 GLU B O 1
ATOM 7735 N N . ARG B 1 35 ? 32.156 25.016 27.562 1 88.38 35 ARG B N 1
ATOM 7736 C CA . ARG B 1 35 ? 30.859 24.875 26.922 1 88.38 35 ARG B CA 1
ATOM 7737 C C . ARG B 1 35 ? 30.375 26.188 26.328 1 88.38 35 ARG B C 1
ATOM 7739 O O . ARG B 1 35 ? 29.75 26.219 25.266 1 88.38 35 ARG B O 1
ATOM 7746 N N . ALA B 1 36 ? 30.609 27.234 27.047 1 91.12 36 ALA B N 1
ATOM 7747 C CA . ALA B 1 36 ? 30.25 28.562 26.562 1 91.12 36 ALA B CA 1
ATOM 7748 C C . ALA B 1 36 ? 31.109 28.969 25.375 1 91.12 36 ALA B C 1
ATOM 7750 O O . ALA B 1 36 ? 30.625 29.609 24.438 1 91.12 36 ALA B O 1
ATOM 7751 N N . ARG B 1 37 ? 32.344 28.656 25.453 1 90.69 37 ARG B N 1
ATOM 7752 C CA . ARG B 1 37 ? 33.25 28.938 24.328 1 90.69 37 ARG B CA 1
ATOM 7753 C C . ARG B 1 37 ? 32.812 28.203 23.078 1 90.69 37 ARG B C 1
ATOM 7755 O O . ARG B 1 37 ? 32.812 28.781 21.984 1 90.69 37 ARG B O 1
ATOM 7762 N N . GLU B 1 38 ? 32.469 27 23.266 1 91.75 38 GLU B N 1
ATOM 7763 C CA . GLU B 1 38 ? 31.969 26.219 22.141 1 91.75 38 GLU B CA 1
ATOM 7764 C C . GLU B 1 38 ? 30.688 26.828 21.578 1 91.75 38 GLU B C 1
ATOM 7766 O O . GLU B 1 38 ? 30.5 26.844 20.359 1 91.75 38 GLU B O 1
ATOM 7771 N N . SER B 1 39 ? 29.906 27.297 22.406 1 91.69 39 SER B N 1
ATOM 7772 C CA . SER B 1 39 ? 28.672 27.953 21.953 1 91.69 39 SER B CA 1
ATOM 7773 C C . SER B 1 39 ? 28.984 29.188 21.125 1 91.69 39 SER B C 1
ATOM 7775 O O . SER B 1 39 ? 28.328 29.438 20.109 1 91.69 39 SER B O 1
ATOM 7777 N N . VAL B 1 40 ? 29.906 29.953 21.562 1 91.31 40 VAL B N 1
ATOM 7778 C CA . VAL B 1 40 ? 30.297 31.156 20.844 1 91.31 40 VAL B CA 1
ATOM 7779 C C . VAL B 1 40 ? 30.812 30.781 19.453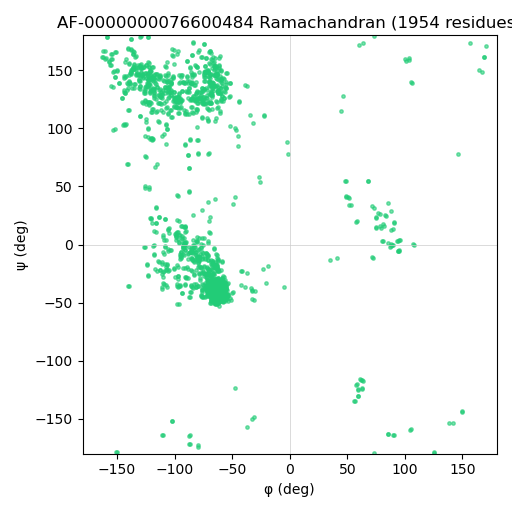 1 91.31 40 VAL B C 1
ATOM 7781 O O . VAL B 1 40 ? 30.469 31.422 18.469 1 91.31 40 VAL B O 1
ATOM 7784 N N . ILE B 1 41 ? 31.594 29.766 19.422 1 90.81 41 ILE B N 1
ATOM 7785 C CA . ILE B 1 41 ? 32.125 29.312 18.156 1 90.81 41 ILE B CA 1
ATOM 7786 C C . ILE B 1 41 ? 30.984 28.891 17.234 1 90.81 41 ILE B C 1
ATOM 7788 O O . ILE B 1 41 ? 31 29.188 16.031 1 90.81 41 ILE B O 1
ATOM 7792 N N . ARG B 1 42 ? 30.016 28.234 17.75 1 91.94 42 ARG B N 1
ATOM 7793 C CA . ARG B 1 42 ? 28.875 27.812 16.938 1 91.94 42 ARG B CA 1
ATOM 7794 C C . ARG B 1 42 ? 28.094 29.016 16.422 1 91.94 42 ARG B C 1
ATOM 7796 O O . ARG B 1 42 ? 27.625 29.016 15.289 1 91.94 42 ARG B O 1
ATOM 7803 N N . TYR B 1 43 ? 27.969 30.047 17.219 1 91.5 43 TYR B N 1
ATOM 7804 C CA . TYR B 1 43 ? 27.281 31.266 16.781 1 91.5 43 TYR B CA 1
ATOM 7805 C C . TYR B 1 43 ? 28.047 31.953 15.648 1 91.5 43 TYR B C 1
ATOM 7807 O O . TYR B 1 43 ? 27.453 32.438 14.688 1 91.5 43 TYR B O 1
ATOM 7815 N N . VAL B 1 44 ? 29.281 31.953 15.836 1 90.94 44 VAL B N 1
ATOM 7816 C CA . VAL B 1 44 ? 30.109 32.562 14.812 1 90.94 44 VAL B CA 1
ATOM 7817 C C . VAL B 1 44 ? 30.031 31.766 13.523 1 90.94 44 VAL B C 1
ATOM 7819 O O . VAL B 1 44 ? 29.938 32.344 12.43 1 90.94 44 VAL B O 1
ATOM 7822 N N . ALA B 1 45 ? 30.078 30.469 13.672 1 91.38 45 ALA B N 1
ATOM 7823 C CA . ALA B 1 45 ? 29.938 29.609 12.508 1 91.38 45 ALA B CA 1
ATOM 7824 C C . ALA B 1 45 ? 28.594 29.828 11.812 1 91.38 45 ALA B C 1
ATOM 7826 O O . ALA B 1 45 ? 28.516 29.891 10.578 1 91.38 45 ALA B O 1
ATOM 7827 N N . ARG B 1 46 ? 27.547 29.938 12.578 1 91.69 46 ARG B N 1
ATOM 7828 C CA . ARG B 1 46 ? 26.219 30.188 12.023 1 91.69 46 ARG B CA 1
ATOM 7829 C C . ARG B 1 46 ? 26.172 31.547 11.32 1 91.69 46 ARG B C 1
ATOM 7831 O O . ARG B 1 46 ? 25.609 31.656 10.234 1 91.69 46 ARG B O 1
ATOM 7838 N N . MET B 1 47 ? 26.781 32.531 11.891 1 91.31 47 MET B N 1
ATOM 7839 C CA . MET B 1 47 ? 26.812 33.906 11.352 1 91.31 47 MET B CA 1
ATOM 7840 C C . MET B 1 47 ? 27.5 33.906 9.992 1 91.31 47 MET B C 1
ATOM 7842 O O . MET B 1 47 ? 27.078 34.656 9.094 1 91.31 47 MET B O 1
ATOM 7846 N N . GLY B 1 48 ? 28.438 33.094 9.867 1 89.81 48 GLY B N 1
ATOM 7847 C CA . GLY B 1 48 ? 29.219 33.094 8.648 1 89.81 48 GLY B CA 1
ATOM 7848 C C . GLY B 1 48 ? 28.703 32.156 7.594 1 89.81 48 GLY B C 1
ATOM 7849 O O . GLY B 1 48 ? 29.016 32.281 6.41 1 89.81 48 GLY B O 1
ATOM 7850 N N . GLY B 1 49 ? 27.938 31.234 8.031 1 91.12 49 GLY B N 1
ATOM 7851 C CA . GLY B 1 49 ? 27.656 30.156 7.109 1 91.12 49 GLY B CA 1
ATOM 7852 C C . GLY B 1 49 ? 26.203 30.078 6.691 1 91.12 49 GLY B C 1
ATOM 7853 O O . GLY B 1 49 ? 25.859 29.344 5.766 1 91.12 49 GLY B O 1
ATOM 7854 N N . ARG B 1 50 ? 25.344 30.734 7.352 1 91 50 ARG B N 1
ATOM 7855 C CA . ARG B 1 50 ? 23.906 30.641 7.055 1 91 50 ARG B CA 1
ATOM 7856 C C . ARG B 1 50 ? 23.344 32.031 6.711 1 91 50 ARG B C 1
ATOM 7858 O O . ARG B 1 50 ? 23.438 32.969 7.504 1 91 50 ARG B O 1
ATOM 7865 N N . ALA B 1 51 ? 22.812 32.062 5.609 1 91.25 51 ALA B N 1
ATOM 7866 C CA . ALA B 1 51 ? 22.297 33.344 5.129 1 91.25 51 ALA B CA 1
ATOM 7867 C C . ALA B 1 51 ? 20.859 33.562 5.598 1 91.25 51 ALA B C 1
ATOM 7869 O O . ALA B 1 51 ? 20.297 34.656 5.41 1 91.25 51 ALA B O 1
ATOM 7870 N N . THR B 1 52 ? 20.25 32.656 6.277 1 86.94 52 THR B N 1
ATOM 7871 C CA . THR B 1 52 ? 18.906 32.812 6.797 1 86.94 52 THR B CA 1
ATOM 7872 C C . THR B 1 52 ? 18.875 33.875 7.914 1 86.94 52 THR B C 1
ATOM 7874 O O . THR B 1 52 ? 19.578 33.719 8.922 1 86.94 52 THR B O 1
ATOM 7877 N N . PRO B 1 53 ? 18.141 34.844 7.773 1 88.62 53 PRO B N 1
ATOM 7878 C CA . PRO B 1 53 ? 18.156 35.938 8.734 1 88.62 53 PRO B CA 1
ATOM 7879 C C . PRO B 1 53 ? 17.797 35.5 10.148 1 88.62 53 PRO B C 1
ATOM 7881 O O . PRO B 1 53 ? 16.812 34.781 10.344 1 88.62 53 PRO B O 1
ATOM 7884 N N . TYR B 1 54 ? 18.609 35.906 11.102 1 89.25 54 TYR B N 1
ATOM 7885 C CA . TYR B 1 54 ? 18.453 35.719 12.539 1 89.25 54 TYR B CA 1
ATOM 7886 C C . TYR B 1 54 ? 19.141 36.844 13.32 1 89.25 54 TYR B C 1
ATOM 7888 O O . TYR B 1 54 ? 20.344 36.75 13.57 1 89.25 54 TYR B O 1
ATOM 7896 N N . GLY B 1 55 ? 18.312 37.75 13.703 1 92.06 55 GLY B N 1
ATOM 7897 C CA . GLY B 1 55 ? 18.906 38.906 14.352 1 92.06 55 GLY B CA 1
ATOM 7898 C C . GLY B 1 55 ? 19.844 39.688 13.453 1 92.06 55 GLY B C 1
ATOM 7899 O O . GLY B 1 55 ? 19.484 40.031 12.328 1 92.06 55 GLY B O 1
ATOM 7900 N N . LEU B 1 56 ? 21.078 39.812 13.984 1 93.44 56 LEU B N 1
ATOM 7901 C CA . LEU B 1 56 ? 22.062 40.594 13.242 1 93.44 56 LEU B CA 1
ATOM 7902 C C . LEU B 1 56 ? 23.094 39.688 12.578 1 93.44 56 LEU B C 1
ATOM 7904 O O . LEU B 1 56 ? 24.125 40.156 12.102 1 93.44 56 LEU B O 1
ATOM 7908 N N . PHE B 1 57 ? 22.766 38.406 12.547 1 92.12 57 PHE B N 1
ATOM 7909 C CA . PHE B 1 57 ? 23.703 37.469 11.977 1 92.12 57 PHE B CA 1
ATOM 7910 C C . PHE B 1 57 ? 23.703 37.531 10.453 1 92.12 57 PHE B C 1
ATOM 7912 O O . PHE B 1 57 ? 24.75 37.344 9.82 1 92.12 57 PHE B O 1
ATOM 7919 N N . ALA B 1 58 ? 22.578 37.719 9.93 1 93.06 58 ALA B N 1
ATOM 7920 C CA . ALA B 1 58 ? 22.375 37.781 8.484 1 93.06 58 ALA B CA 1
ATOM 7921 C C . ALA B 1 58 ? 21.312 38.812 8.141 1 93.06 58 ALA B C 1
ATOM 7923 O O . ALA B 1 58 ? 20.375 39.031 8.914 1 93.06 58 ALA B O 1
ATOM 7924 N N . GLY B 1 59 ? 21.5 39.5 6.992 1 92.75 59 GLY B N 1
ATOM 7925 C CA . GLY B 1 59 ? 20.578 40.531 6.59 1 92.75 59 GLY B CA 1
ATOM 7926 C C . GLY B 1 59 ? 19.969 40.281 5.215 1 92.75 59 GLY B C 1
ATOM 7927 O O . GLY B 1 59 ? 20.25 39.281 4.578 1 92.75 59 GLY B O 1
ATOM 7928 N N . THR B 1 60 ? 19.094 41.188 4.801 1 92.69 60 THR B N 1
ATOM 7929 C CA . THR B 1 60 ? 18.406 41.062 3.521 1 92.69 60 THR B CA 1
ATOM 7930 C C . THR B 1 60 ? 18.547 42.344 2.699 1 92.69 60 THR B C 1
ATOM 7932 O O . THR B 1 60 ? 18.734 43.438 3.256 1 92.69 60 THR B O 1
ATOM 7935 N N . ALA B 1 61 ? 18.516 42.25 1.419 1 91 61 ALA B N 1
ATOM 7936 C CA . ALA B 1 61 ? 18.5 43.375 0.478 1 91 61 ALA B CA 1
ATOM 7937 C C . ALA B 1 61 ? 17.797 42.969 -0.817 1 91 61 ALA B C 1
ATOM 7939 O O . ALA B 1 61 ? 17.812 41.812 -1.232 1 91 61 ALA B O 1
ATOM 7940 N N . PRO B 1 62 ? 17.031 43.938 -1.438 1 90.81 62 PRO B N 1
ATOM 7941 C CA . PRO B 1 62 ? 16.484 43.688 -2.768 1 90.81 62 PRO B CA 1
ATOM 7942 C C . PRO B 1 62 ? 17.562 43.594 -3.852 1 90.81 62 PRO B C 1
ATOM 7944 O O . PRO B 1 62 ? 18.531 44.375 -3.811 1 90.81 62 PRO B O 1
ATOM 7947 N N . VAL B 1 63 ? 17.406 42.719 -4.707 1 92.25 63 VAL B N 1
ATOM 7948 C CA . VAL B 1 63 ? 18.312 42.531 -5.836 1 92.25 63 VAL B CA 1
ATOM 7949 C C . VAL B 1 63 ? 17.531 42.562 -7.141 1 92.25 63 VAL B C 1
ATOM 7951 O O . VAL B 1 63 ? 16.422 42 -7.215 1 92.25 63 VAL B O 1
ATOM 7954 N N . SER B 1 64 ? 18.016 43.281 -8.188 1 91.44 64 SER B N 1
ATOM 7955 C CA . SER B 1 64 ? 17.375 43.312 -9.5 1 91.44 64 SER B CA 1
ATOM 7956 C C . SER B 1 64 ? 18.031 42.344 -10.469 1 91.44 64 SER B C 1
ATOM 7958 O O . SER B 1 64 ? 19.141 41.844 -10.227 1 91.44 64 SER B O 1
ATOM 7960 N N . PHE B 1 65 ? 17.312 42.062 -11.586 1 92.75 65 PHE B N 1
ATOM 7961 C CA . PHE B 1 65 ? 17.875 41.25 -12.633 1 92.75 65 PHE B CA 1
ATOM 7962 C C . PHE B 1 65 ? 18.688 42.062 -13.617 1 92.75 65 PHE B C 1
ATOM 7964 O O . PHE B 1 65 ? 18.281 43.188 -13.969 1 92.75 65 PHE B O 1
ATOM 7971 N N . GLY B 1 66 ? 19.781 41.531 -14.008 1 94.12 66 GLY B N 1
ATOM 7972 C CA . GLY B 1 66 ? 20.625 42.188 -14.992 1 94.12 66 GLY B CA 1
ATOM 7973 C C . GLY B 1 66 ? 21.422 41.219 -15.852 1 94.12 66 GLY B C 1
ATOM 7974 O O . GLY B 1 66 ? 21.234 40 -15.75 1 94.12 66 GLY B O 1
ATOM 7975 N N . ALA B 1 67 ? 22.219 41.75 -16.734 1 94.94 67 ALA B N 1
ATOM 7976 C CA . ALA B 1 67 ? 23.016 40.938 -17.641 1 94.94 67 ALA B CA 1
ATOM 7977 C C . ALA B 1 67 ? 24.156 40.25 -16.891 1 94.94 67 ALA B C 1
ATOM 7979 O O . ALA B 1 67 ? 24.5 39.094 -17.188 1 94.94 67 ALA B O 1
ATOM 7980 N N . GLN B 1 68 ? 24.672 40.969 -15.922 1 94.62 68 GLN B N 1
ATOM 7981 C CA . GLN B 1 68 ? 25.781 40.438 -15.133 1 94.62 68 GLN B CA 1
ATOM 7982 C C . GLN B 1 68 ? 25.469 40.469 -13.641 1 94.62 68 GLN B C 1
ATOM 7984 O O . GLN B 1 68 ? 24.75 41.375 -13.172 1 94.62 68 GLN B O 1
ATOM 7989 N N . ARG B 1 69 ? 26 39.5 -12.984 1 95.56 69 ARG B N 1
ATOM 7990 C CA . ARG B 1 69 ? 25.859 39.438 -11.539 1 95.56 69 ARG B CA 1
ATOM 7991 C C . ARG B 1 69 ? 26.812 40.406 -10.859 1 95.56 69 ARG B C 1
ATOM 7993 O O . ARG B 1 69 ? 28 40.469 -11.172 1 95.56 69 ARG B O 1
ATOM 8000 N N . ASP B 1 70 ? 26.297 41.25 -9.984 1 95.19 70 ASP B N 1
ATOM 8001 C CA . ASP B 1 70 ? 27.094 42.156 -9.156 1 95.19 70 ASP B CA 1
ATOM 8002 C C . ASP B 1 70 ? 26.5 42.281 -7.75 1 95.19 70 ASP B C 1
ATOM 8004 O O . ASP B 1 70 ? 25.516 42.969 -7.547 1 95.19 70 ASP B O 1
ATOM 8008 N N . LEU B 1 71 ? 27.141 41.594 -6.77 1 95.81 71 LEU B N 1
ATOM 8009 C CA . LEU B 1 71 ? 26.703 41.562 -5.379 1 95.81 71 LEU B CA 1
ATOM 8010 C C . LEU B 1 71 ? 27.812 42 -4.445 1 95.81 71 LEU B C 1
ATOM 8012 O O . LEU B 1 71 ? 28.766 41.25 -4.188 1 95.81 71 LEU B O 1
ATOM 8016 N N . ALA B 1 72 ? 27.719 43.188 -3.914 1 94.31 72 ALA B N 1
ATOM 8017 C CA . ALA B 1 72 ? 28.734 43.75 -3.041 1 94.31 72 ALA B CA 1
ATOM 8018 C C . ALA B 1 72 ? 28.109 44.406 -1.818 1 94.31 72 ALA B C 1
ATOM 8020 O O . ALA B 1 72 ? 27.109 45.125 -1.935 1 94.31 72 ALA B O 1
ATOM 8021 N N . LEU B 1 73 ? 28.688 44.125 -0.691 1 92.75 73 LEU B N 1
ATOM 8022 C CA . LEU B 1 73 ? 28.25 44.75 0.555 1 92.75 73 LEU B CA 1
ATOM 8023 C C . LEU B 1 73 ? 29.047 46.031 0.834 1 92.75 73 LEU B C 1
ATOM 8025 O O . LEU B 1 73 ? 30.25 46.062 0.604 1 92.75 73 LEU B O 1
ATOM 8029 N N . PRO B 1 74 ? 28.359 47.031 1.3 1 90.81 74 PRO B N 1
ATOM 8030 C CA . PRO B 1 74 ? 29.094 48.188 1.806 1 90.81 74 PRO B CA 1
ATOM 8031 C C . PRO B 1 74 ? 29.641 47.969 3.215 1 90.81 74 PRO B C 1
ATOM 8033 O O . PRO B 1 74 ? 29.547 46.875 3.756 1 90.81 74 PRO B O 1
ATOM 8036 N N . GLU B 1 75 ? 30.188 49.062 3.773 1 87.31 75 GLU B N 1
ATOM 8037 C CA . GLU B 1 75 ? 30.656 49.031 5.156 1 87.31 75 GLU B CA 1
ATOM 8038 C C . GLU B 1 75 ? 29.5 48.906 6.133 1 87.31 75 GLU B C 1
ATOM 8040 O O . GLU B 1 75 ? 28.359 49.25 5.789 1 87.31 75 GLU B O 1
ATOM 8045 N N . TYR B 1 76 ? 29.797 48.469 7.32 1 83.06 76 TYR B N 1
ATOM 8046 C CA . TYR B 1 76 ? 28.797 48.188 8.344 1 83.06 76 TYR B CA 1
ATOM 8047 C C . TYR B 1 76 ? 27.906 49.406 8.578 1 83.06 76 TYR B C 1
ATOM 8049 O O . TYR B 1 76 ? 26.719 49.25 8.875 1 83.06 76 TYR B O 1
ATOM 8057 N N . ALA B 1 77 ? 28.547 50.531 8.438 1 83.75 77 ALA B N 1
ATOM 8058 C CA . ALA B 1 77 ? 27.828 51.781 8.703 1 83.75 77 ALA B CA 1
ATOM 8059 C C . ALA B 1 77 ? 26.672 51.969 7.723 1 83.75 77 ALA B C 1
ATOM 8061 O O . ALA B 1 77 ? 25.719 52.719 8 1 83.75 77 ALA B O 1
ATOM 8062 N N . GLY B 1 78 ? 26.734 51.281 6.648 1 88.12 78 GLY B N 1
ATOM 8063 C CA . GLY B 1 78 ? 25.703 51.406 5.637 1 88.12 78 GLY B CA 1
ATOM 8064 C C . GLY B 1 78 ? 24.5 50.5 5.914 1 88.12 78 GLY B C 1
ATOM 8065 O O . GLY B 1 78 ? 23.438 50.688 5.305 1 88.12 78 GLY B O 1
ATOM 8066 N N . HIS B 1 79 ? 24.625 49.562 6.852 1 91.94 79 HIS B N 1
ATOM 8067 C CA . HIS B 1 79 ? 23.531 48.656 7.176 1 91.94 79 HIS B CA 1
ATOM 8068 C C . HIS B 1 79 ? 22.641 49.25 8.258 1 91.94 79 HIS B C 1
ATOM 8070 O O . HIS B 1 79 ? 23.016 50.219 8.938 1 91.94 79 HIS B O 1
ATOM 8076 N N . ARG B 1 80 ? 21.375 48.781 8.352 1 92.31 80 ARG B N 1
ATOM 8077 C CA . ARG B 1 80 ? 20.422 49.25 9.352 1 92.31 80 ARG B CA 1
ATOM 8078 C C . ARG B 1 80 ? 19.797 48.062 10.102 1 92.31 80 ARG B C 1
ATOM 8080 O O . ARG B 1 80 ? 19.688 46.969 9.555 1 92.31 80 ARG B O 1
ATOM 8087 N N . ALA B 1 81 ? 19.531 48.281 11.336 1 93.5 81 ALA B N 1
ATOM 8088 C CA . ALA B 1 81 ? 18.797 47.312 12.133 1 93.5 81 ALA B CA 1
ATOM 8089 C C . ALA B 1 81 ? 17.328 47.688 12.266 1 93.5 81 ALA B C 1
ATOM 8091 O O . ALA B 1 81 ? 17.016 48.812 12.648 1 93.5 81 ALA B O 1
ATOM 8092 N N . LEU B 1 82 ? 16.469 46.844 11.867 1 93.69 82 LEU B N 1
ATOM 8093 C CA . LEU B 1 82 ? 15.039 47.031 12.102 1 93.69 82 LEU B CA 1
ATOM 8094 C C . LEU B 1 82 ? 14.602 46.281 13.367 1 93.69 82 LEU B C 1
ATOM 8096 O O . LEU B 1 82 ? 14.789 45.062 13.484 1 93.69 82 LEU B O 1
ATOM 8100 N N . VAL B 1 83 ? 14 47.031 14.312 1 95.12 83 VAL B N 1
ATOM 8101 C CA . VAL B 1 83 ? 13.672 46.469 15.617 1 95.12 83 VAL B CA 1
ATOM 8102 C C . VAL B 1 83 ? 12.164 46.531 15.844 1 95.12 83 VAL B C 1
ATOM 8104 O O . VAL B 1 83 ? 11.531 47.531 15.57 1 95.12 83 VAL B O 1
ATOM 8107 N N . ARG B 1 84 ? 11.594 45.438 16.297 1 95.56 84 ARG B N 1
ATOM 8108 C CA . ARG B 1 84 ? 10.195 45.312 16.688 1 95.56 84 ARG B CA 1
ATOM 8109 C C . ARG B 1 84 ? 10.07 44.594 18.031 1 95.56 84 ARG B C 1
ATOM 8111 O O . ARG B 1 84 ? 10.922 43.75 18.375 1 95.56 84 ARG B O 1
ATOM 8118 N N . VAL B 1 85 ? 9.023 44.938 18.766 1 96.62 85 VAL B N 1
ATOM 8119 C CA . VAL B 1 85 ? 8.789 44.156 19.984 1 96.62 85 VAL B CA 1
ATOM 8120 C C . VAL B 1 85 ? 8.414 42.719 19.641 1 96.62 85 VAL B C 1
ATOM 8122 O O . VAL B 1 85 ? 7.648 42.5 18.703 1 96.62 85 VAL B O 1
ATOM 8125 N N . ASP B 1 86 ? 9.016 41.812 20.344 1 96.38 86 ASP B N 1
ATOM 8126 C CA . ASP B 1 86 ? 8.742 40.406 20.109 1 96.38 86 ASP B CA 1
ATOM 8127 C C . ASP B 1 86 ? 7.262 40.062 20.312 1 96.38 86 ASP B C 1
ATOM 8129 O O . ASP B 1 86 ? 6.656 40.5 21.281 1 96.38 86 ASP B O 1
ATOM 8133 N N . ILE B 1 87 ? 6.715 39.25 19.469 1 95.62 87 ILE B N 1
ATOM 8134 C CA . ILE B 1 87 ? 5.281 39 19.453 1 95.62 87 ILE B CA 1
ATOM 8135 C C . ILE B 1 87 ? 4.891 38.188 20.703 1 95.62 87 ILE B C 1
ATOM 8137 O O . ILE B 1 87 ? 3.816 38.406 21.266 1 95.62 87 ILE B O 1
ATOM 8141 N N . ASP B 1 88 ? 5.723 37.281 21.047 1 95.81 88 ASP B N 1
ATOM 8142 C CA . ASP B 1 88 ? 5.418 36.469 22.234 1 95.81 88 ASP B CA 1
ATOM 8143 C C . ASP B 1 88 ? 5.363 37.344 23.484 1 95.81 88 ASP B C 1
ATOM 8145 O O . ASP B 1 88 ? 4.547 37.094 24.375 1 95.81 88 ASP B O 1
ATOM 8149 N N . ALA B 1 89 ? 6.23 38.281 23.609 1 95.88 89 ALA B N 1
ATOM 8150 C CA . ALA B 1 89 ? 6.199 39.25 24.719 1 95.88 89 ALA B CA 1
ATOM 8151 C C . ALA B 1 89 ? 4.898 40.062 24.703 1 95.88 89 ALA B C 1
ATOM 8153 O O . ALA B 1 89 ? 4.293 40.25 25.766 1 95.88 89 ALA B O 1
ATOM 8154 N N . LEU B 1 90 ? 4.539 40.5 23.531 1 96.31 90 LEU B N 1
ATOM 8155 C CA . LEU B 1 90 ? 3.299 41.25 23.406 1 96.31 90 LEU B CA 1
ATOM 8156 C C . LEU B 1 90 ? 2.1 40.406 23.828 1 96.31 90 LEU B C 1
ATOM 8158 O O . LEU B 1 90 ? 1.188 40.906 24.5 1 96.31 90 LEU B O 1
ATOM 8162 N N . ASP B 1 91 ? 2.09 39.188 23.406 1 94.69 91 ASP B N 1
ATOM 8163 C CA . ASP B 1 91 ? 1.035 38.25 23.797 1 94.69 91 ASP B CA 1
ATOM 8164 C C . ASP B 1 91 ? 0.958 38.156 25.328 1 94.69 91 ASP B C 1
ATOM 8166 O O . ASP B 1 91 ? -0.134 38.094 25.891 1 94.69 91 ASP B O 1
ATOM 8170 N N . GLY B 1 92 ? 2.123 38.031 25.922 1 94.25 92 GLY B N 1
ATOM 8171 C CA . GLY B 1 92 ? 2.182 37.969 27.375 1 94.25 92 GLY B CA 1
ATOM 8172 C C . GLY B 1 92 ? 1.607 39.188 28.062 1 94.25 92 GLY B C 1
ATOM 8173 O O . GLY B 1 92 ? 0.904 39.062 29.062 1 94.25 92 GLY B O 1
ATOM 8174 N N . VAL B 1 93 ? 1.843 40.312 27.531 1 95.19 93 VAL B N 1
ATOM 8175 C CA . VAL B 1 93 ? 1.342 41.562 28.062 1 95.19 93 VAL B CA 1
ATOM 8176 C C . VAL B 1 93 ? -0.184 41.594 28 1 95.19 93 VAL B C 1
ATOM 8178 O O . VAL B 1 93 ? -0.846 41.938 28.969 1 95.19 93 VAL B O 1
ATOM 8181 N N . LEU B 1 94 ? -0.69 41.25 26.859 1 94.56 94 LEU B N 1
ATOM 8182 C CA . LEU B 1 94 ? -2.137 41.25 26.672 1 94.56 94 LEU B CA 1
ATOM 8183 C C . LEU B 1 94 ? -2.812 40.25 27.609 1 94.56 94 LEU B C 1
ATOM 8185 O O . LEU B 1 94 ? -3.83 40.562 28.234 1 94.56 94 LEU B O 1
ATOM 8189 N N . ARG B 1 95 ? -2.279 39.094 27.703 1 93.44 95 ARG B N 1
ATOM 8190 C CA . ARG B 1 95 ? -2.854 38.062 28.562 1 93.44 95 ARG B CA 1
ATOM 8191 C C . ARG B 1 95 ? -2.893 38.531 30.016 1 93.44 95 ARG B C 1
ATOM 8193 O O . ARG B 1 95 ? -3.916 38.406 30.688 1 93.44 95 ARG B O 1
ATOM 8200 N N . ALA B 1 96 ? -1.834 39.062 30.484 1 93.5 96 ALA B N 1
ATOM 8201 C CA . ALA B 1 96 ? -1.74 39.531 31.875 1 93.5 96 ALA B CA 1
ATOM 8202 C C . ALA B 1 96 ? -2.729 40.688 32.125 1 93.5 96 ALA B C 1
ATOM 8204 O O . ALA B 1 96 ? -3.383 40.719 33.188 1 93.5 96 ALA B O 1
ATOM 8205 N N . ALA B 1 97 ? -2.854 41.562 31.234 1 93.5 97 ALA B N 1
ATOM 8206 C CA . ALA B 1 97 ? -3.75 42.719 31.391 1 93.5 97 ALA B CA 1
ATOM 8207 C C . ALA B 1 97 ? -5.207 42.25 31.453 1 93.5 97 ALA B C 1
ATOM 8209 O O . ALA B 1 97 ? -5.984 42.75 32.281 1 93.5 97 ALA B O 1
ATOM 8210 N N . LEU B 1 98 ? -5.535 41.312 30.609 1 90.88 98 LEU B N 1
ATOM 8211 C CA . LEU B 1 98 ? -6.918 40.844 30.531 1 90.88 98 LEU B CA 1
ATOM 8212 C C . LEU B 1 98 ? -7.258 39.969 31.734 1 90.88 98 LEU B C 1
ATOM 8214 O O . LEU B 1 98 ? -8.422 39.906 32.156 1 90.88 98 LEU B O 1
ATOM 8218 N N . ASP B 1 99 ? -6.266 39.344 32.281 1 90.38 99 ASP B N 1
ATOM 8219 C CA . ASP B 1 99 ? -6.5 38.562 33.469 1 90.38 99 ASP B CA 1
ATOM 8220 C C . ASP B 1 99 ? -6.781 39.438 34.688 1 90.38 99 ASP B C 1
ATOM 8222 O O . ASP B 1 99 ? -7.375 39 35.656 1 90.38 99 ASP B O 1
ATOM 8226 N N . GLU B 1 100 ? -6.379 40.625 34.625 1 89.06 100 GLU B N 1
ATOM 8227 C CA . GLU B 1 100 ? -6.504 41.562 35.75 1 89.06 100 GLU B CA 1
ATOM 8228 C C . GLU B 1 100 ? -7.832 42.281 35.719 1 89.06 100 GLU B C 1
ATOM 8230 O O . GLU B 1 100 ? -8.266 42.875 36.719 1 89.06 100 GLU B O 1
ATOM 8235 N N . VAL B 1 101 ? -8.422 42.312 34.562 1 87.81 101 VAL B N 1
ATOM 8236 C CA . VAL B 1 101 ? -9.672 43.062 34.438 1 87.81 101 VAL B CA 1
ATOM 8237 C C . VAL B 1 101 ? -10.859 42.094 34.469 1 87.81 101 VAL B C 1
ATOM 8239 O O . VAL B 1 101 ? -10.688 40.875 34.281 1 87.81 101 VAL B O 1
ATOM 8242 N N . GLU B 1 102 ? -12.008 42.594 34.719 1 85.69 102 GLU B N 1
ATOM 8243 C CA . GLU B 1 102 ? -13.227 41.781 34.75 1 85.69 102 GLU B CA 1
ATOM 8244 C C . GLU B 1 102 ? -13.75 41.5 33.375 1 85.69 102 GLU B C 1
ATOM 8246 O O . GLU B 1 102 ? -13.383 42.156 32.406 1 85.69 102 GLU B O 1
ATOM 8251 N N . TRP B 1 103 ? -14.586 40.625 33.312 1 86.56 103 TRP B N 1
ATOM 8252 C CA . TRP B 1 103 ? -15.133 40.125 32.062 1 86.56 103 TRP B CA 1
ATOM 8253 C C . TRP B 1 103 ? -15.789 41.219 31.25 1 86.56 103 TRP B C 1
ATOM 8255 O O . TRP B 1 103 ? -15.789 41.188 30.016 1 86.56 103 TRP B O 1
ATOM 8265 N N . ASP B 1 104 ? -16.328 42.219 31.891 1 89.62 104 ASP B N 1
ATOM 8266 C CA . ASP B 1 104 ? -17.047 43.281 31.234 1 89.62 104 ASP B CA 1
ATOM 8267 C C . ASP B 1 104 ? -16.109 44.125 30.359 1 89.62 104 ASP B C 1
ATOM 8269 O O . ASP B 1 104 ? -16.562 44.812 29.438 1 89.62 104 ASP B O 1
ATOM 8273 N N . ARG B 1 105 ? -14.844 43.969 30.594 1 92.69 105 ARG B N 1
ATOM 8274 C CA . ARG B 1 105 ? -13.867 44.75 29.844 1 92.69 105 ARG B CA 1
ATOM 8275 C C . ARG B 1 105 ? -13.125 43.906 28.828 1 92.69 105 ARG B C 1
ATOM 8277 O O . ARG B 1 105 ? -12.227 44.375 28.141 1 92.69 105 ARG B O 1
ATOM 8284 N N . TRP B 1 106 ? -13.477 42.688 28.688 1 93.44 106 TRP B N 1
ATOM 8285 C CA . TRP B 1 106 ? -12.859 41.812 27.688 1 93.44 106 TRP B CA 1
ATOM 8286 C C . TRP B 1 106 ? -13.398 42.125 26.297 1 93.44 106 TRP B C 1
ATOM 8288 O O . TRP B 1 106 ? -14.609 42.156 26.094 1 93.44 106 TRP B O 1
ATOM 8298 N N . PRO B 1 107 ? -12.492 42.438 25.359 1 94.19 107 PRO B N 1
ATOM 8299 C CA . PRO B 1 107 ? -12.969 42.406 23.984 1 94.19 107 PRO B CA 1
ATOM 8300 C C . PRO B 1 107 ? -13.32 41 23.5 1 94.19 107 PRO B C 1
ATOM 8302 O O . PRO B 1 107 ? -12.516 40.062 23.641 1 94.19 107 PRO B O 1
ATOM 8305 N N . LEU B 1 108 ? -14.531 40.812 22.969 1 94.69 108 LEU B N 1
ATOM 8306 C CA . LEU B 1 108 ? -15.008 39.5 22.625 1 94.69 108 LEU B CA 1
ATOM 8307 C C . LEU B 1 108 ? -15.305 39.375 21.125 1 94.69 108 LEU B C 1
ATOM 8309 O O . LEU B 1 108 ? -15.758 40.344 20.516 1 94.69 108 LEU B O 1
ATOM 8313 N N . ARG B 1 109 ? -15.039 38.281 20.562 1 93.81 109 ARG B N 1
ATOM 8314 C CA . ARG B 1 109 ? -15.391 37.906 19.188 1 93.81 109 ARG B CA 1
ATOM 8315 C C . ARG B 1 109 ? -15.93 36.5 19.109 1 93.81 109 ARG B C 1
ATOM 8317 O O . ARG B 1 109 ? -15.805 35.719 20.062 1 93.81 109 ARG B O 1
ATOM 8324 N N . ARG B 1 110 ? -16.547 36.188 18.047 1 93.31 110 ARG B N 1
ATOM 8325 C CA . ARG B 1 110 ? -17.094 34.844 17.891 1 93.31 110 ARG B CA 1
ATOM 8326 C C . ARG B 1 110 ? -16.016 33.844 17.438 1 93.31 110 ARG B C 1
ATOM 8328 O O . ARG B 1 110 ? -15.031 34.25 16.812 1 93.31 110 ARG B O 1
ATOM 8335 N N . ASN B 1 111 ? -16.125 32.594 17.719 1 94.44 111 ASN B N 1
ATOM 8336 C CA . ASN B 1 111 ? -15.297 31.516 17.172 1 94.44 111 ASN B CA 1
ATOM 8337 C C . ASN B 1 111 ? -15.461 31.391 15.664 1 94.44 111 ASN B C 1
ATOM 8339 O O . ASN B 1 111 ? -16.547 31.125 15.172 1 94.44 111 ASN B O 1
ATOM 8343 N N . PRO B 1 112 ? -14.414 31.594 14.969 1 93.38 112 PRO B N 1
ATOM 8344 C CA . PRO B 1 112 ? -14.539 31.594 13.508 1 93.38 112 PRO B CA 1
ATOM 8345 C C . PRO B 1 112 ? -14.875 30.203 12.953 1 93.38 112 PRO B C 1
ATOM 8347 O O . PRO B 1 112 ? -15.266 30.094 11.789 1 93.38 112 PRO B O 1
ATOM 8350 N N . LEU B 1 113 ? -14.742 29.172 13.711 1 94.62 113 LEU B N 1
ATOM 8351 C CA . LEU B 1 113 ? -14.984 27.797 13.25 1 94.62 113 LEU B CA 1
ATOM 8352 C C . LEU B 1 113 ? -16.422 27.391 13.508 1 94.62 113 LEU B C 1
ATOM 8354 O O . LEU B 1 113 ? -16.812 26.25 13.203 1 94.62 113 LEU B O 1
ATOM 8358 N N . ALA B 1 114 ? -17.203 28.281 14.047 1 94.06 114 ALA B N 1
ATOM 8359 C CA . ALA B 1 114 ? -18.578 27.953 14.367 1 94.06 114 ALA B CA 1
ATOM 8360 C C . ALA B 1 114 ? -19.438 27.891 13.102 1 94.06 114 ALA B C 1
ATOM 8362 O O . ALA B 1 114 ? -19.328 28.75 12.219 1 94.06 114 ALA B O 1
ATOM 8363 N N . ARG B 1 115 ? -20.219 26.875 12.992 1 91.25 115 ARG B N 1
ATOM 8364 C CA . ARG B 1 115 ? -21.141 26.719 11.875 1 91.25 115 ARG B CA 1
ATOM 8365 C C . ARG B 1 115 ? -22.5 26.234 12.344 1 91.25 115 ARG B C 1
ATOM 8367 O O . ARG B 1 115 ? -22.609 25.531 13.352 1 91.25 115 ARG B O 1
ATOM 8374 N N . VAL B 1 116 ? -23.453 26.625 11.594 1 88.81 116 VAL B N 1
ATOM 8375 C CA . VAL B 1 116 ? -24.797 26.172 11.891 1 88.81 116 VAL B CA 1
ATOM 8376 C C . VAL B 1 116 ? -25.047 24.812 11.227 1 88.81 116 VAL B C 1
ATOM 8378 O O . VAL B 1 116 ? -24.781 24.641 10.039 1 88.81 116 VAL B O 1
ATOM 8381 N N . GLU B 1 117 ? -25.438 23.891 12 1 79.81 117 GLU B N 1
ATOM 8382 C CA . GLU B 1 117 ? -25.75 22.547 11.5 1 79.81 117 GLU B CA 1
ATOM 8383 C C . GLU B 1 117 ? -26.922 21.938 12.25 1 79.81 117 GLU B C 1
ATOM 8385 O O . GLU B 1 117 ? -26.906 21.844 13.477 1 79.81 117 GLU B O 1
ATOM 8390 N N . GLY B 1 118 ? -27.984 21.359 11.586 1 70.62 118 GLY B N 1
ATOM 8391 C CA . GLY B 1 118 ? -29.109 20.625 12.156 1 70.62 118 GLY B CA 1
ATOM 8392 C C . GLY B 1 118 ? -29.828 21.391 13.25 1 70.62 118 GLY B C 1
ATOM 8393 O O . GLY B 1 118 ? -30.156 20.828 14.297 1 70.62 118 GLY B O 1
ATOM 8394 N N . GLY B 1 119 ? -29.938 22.609 13.211 1 75.88 119 GLY B N 1
ATOM 8395 C CA . GLY B 1 119 ? -30.641 23.391 14.211 1 75.88 119 GLY B CA 1
ATOM 8396 C C . GLY B 1 119 ? -29.766 23.828 15.359 1 75.88 119 GLY B C 1
ATOM 8397 O O . GLY B 1 119 ? -30.219 24.484 16.297 1 75.88 119 GLY B O 1
ATOM 8398 N N . GLY B 1 120 ? -28.547 23.453 15.289 1 88 120 GLY B N 1
ATOM 8399 C CA . GLY B 1 120 ? -27.625 23.875 16.328 1 88 120 GLY B CA 1
ATOM 8400 C C . GLY B 1 120 ? -26.344 24.469 15.781 1 88 120 GLY B C 1
ATOM 8401 O O . GLY B 1 120 ? -26.266 24.781 14.586 1 88 120 GLY B O 1
ATOM 8402 N N . LEU B 1 121 ? -25.484 24.891 16.781 1 91.81 121 LEU B N 1
ATOM 8403 C CA . LEU B 1 121 ? -24.172 25.422 16.469 1 91.81 121 LEU B CA 1
ATOM 8404 C C . LEU B 1 121 ? -23.078 24.422 16.812 1 91.81 121 LEU B C 1
ATOM 8406 O O . LEU B 1 121 ? -23.094 23.812 17.891 1 91.81 121 LEU B O 1
ATOM 8410 N N . ARG B 1 122 ? -22.188 24.203 15.867 1 91.38 122 ARG B N 1
ATOM 8411 C CA . ARG B 1 122 ? -21.094 23.25 16.031 1 91.38 122 ARG B CA 1
ATOM 8412 C C . ARG B 1 122 ? -19.75 23.906 15.75 1 91.38 122 ARG B C 1
ATOM 8414 O O . ARG B 1 122 ? -19.609 24.641 14.773 1 91.38 122 ARG B O 1
ATOM 8421 N N . TYR B 1 123 ? -18.781 23.719 16.703 1 93.5 123 TYR B N 1
ATOM 8422 C CA . TYR B 1 123 ? -17.453 24.297 16.5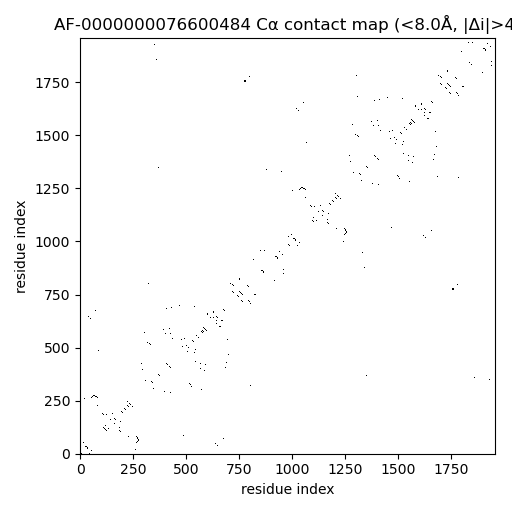 1 93.5 123 TYR B CA 1
ATOM 8423 C C . TYR B 1 123 ? -16.406 23.531 17.297 1 93.5 123 TYR B C 1
ATOM 8425 O O . TYR B 1 123 ? -16.734 22.828 18.25 1 93.5 123 TYR B O 1
ATOM 8433 N N . ALA B 1 124 ? -15.195 23.594 16.828 1 92.25 124 ALA B N 1
ATOM 8434 C CA . ALA B 1 124 ? -14.062 23.125 17.625 1 92.25 124 ALA B CA 1
ATOM 8435 C C . ALA B 1 124 ? -13.508 24.25 18.484 1 92.25 124 ALA B C 1
ATOM 8437 O O . ALA B 1 124 ? -13.43 25.406 18.062 1 92.25 124 ALA B O 1
ATOM 8438 N N . LYS B 1 125 ? -13.078 23.875 19.656 1 92.69 125 LYS B N 1
ATOM 8439 C CA . LYS B 1 125 ? -12.336 24.844 20.453 1 92.69 125 LYS B CA 1
ATOM 8440 C C . LYS B 1 125 ? -11.008 25.203 19.797 1 92.69 125 LYS B C 1
ATOM 8442 O O . LYS B 1 125 ? -10.5 24.453 18.969 1 92.69 125 LYS B O 1
ATOM 8447 N N . SER B 1 126 ? -10.516 26.359 20.156 1 89.12 126 SER B N 1
ATOM 8448 C CA . SER B 1 126 ? -9.242 26.812 19.594 1 89.12 126 SER B CA 1
ATOM 8449 C C . SER B 1 126 ? -8.117 25.844 19.953 1 89.12 126 SER B C 1
ATOM 8451 O O . SER B 1 126 ? -8.07 25.328 21.078 1 89.12 126 SER B O 1
ATOM 8453 N N . GLY B 1 127 ? -7.32 25.531 18.984 1 88.12 127 GLY B N 1
ATOM 8454 C CA . GLY B 1 127 ? -6.195 24.656 19.219 1 88.12 127 GLY B CA 1
ATOM 8455 C C . GLY B 1 127 ? -5.828 23.812 18 1 88.12 127 GLY B C 1
ATOM 8456 O O . GLY B 1 127 ? -5.828 24.312 16.875 1 88.12 127 GLY B O 1
ATOM 8457 N N . ASP B 1 128 ? -5.41 22.547 18.297 1 87.25 128 ASP B N 1
ATOM 8458 C CA . ASP B 1 128 ? -4.992 21.656 17.219 1 87.25 128 ASP B CA 1
ATOM 8459 C C . ASP B 1 128 ? -5.988 20.516 17.031 1 87.25 128 ASP B C 1
ATOM 8461 O O . ASP B 1 128 ? -7.164 20.656 17.375 1 87.25 128 ASP B O 1
ATOM 8465 N N . GLY B 1 129 ? -5.602 19.484 16.344 1 85.31 129 GLY B N 1
ATOM 8466 C CA . GLY B 1 129 ? -6.504 18.406 16 1 85.31 129 GLY B CA 1
ATOM 8467 C C . GLY B 1 129 ? -7.035 17.656 17.203 1 85.31 129 GLY B C 1
ATOM 8468 O O . GLY B 1 129 ? -7.988 16.891 17.094 1 85.31 129 GLY B O 1
ATOM 8469 N N . SER B 1 130 ? -6.539 17.922 18.359 1 83.69 130 SER B N 1
ATOM 8470 C CA . SER B 1 130 ? -7 17.25 19.578 1 83.69 130 SER B CA 1
ATOM 8471 C C . SER B 1 130 ? -8.109 18.047 20.25 1 83.69 130 SER B C 1
ATOM 8473 O O . SER B 1 130 ? -8.68 17.609 21.25 1 83.69 130 SER B O 1
ATOM 8475 N N . SER B 1 131 ? -8.461 19.172 19.703 1 88.38 131 SER B N 1
ATOM 8476 C CA . SER B 1 131 ? -9.422 20.078 20.328 1 88.38 131 SER B CA 1
ATOM 8477 C C . SER B 1 131 ? -10.805 19.438 20.438 1 88.38 131 SER B C 1
ATOM 8479 O O . SER B 1 131 ? -11.188 18.625 19.578 1 88.38 131 SER B O 1
ATOM 8481 N N . ASP B 1 132 ? -11.562 19.891 21.422 1 87.56 132 ASP B N 1
ATOM 8482 C CA . ASP B 1 132 ? -12.93 19.406 21.609 1 87.56 132 ASP B CA 1
ATOM 8483 C C . ASP B 1 132 ? -13.859 20 20.547 1 87.56 132 ASP B C 1
ATOM 8485 O O . ASP B 1 132 ? -13.734 21.172 20.188 1 87.56 132 ASP B O 1
ATOM 8489 N N . VAL B 1 133 ? -14.711 19.172 20.125 1 89.38 133 VAL B N 1
ATOM 8490 C CA . VAL B 1 133 ? -15.781 19.641 19.266 1 89.38 133 VAL B CA 1
ATOM 8491 C C . VAL B 1 133 ? -17.062 19.828 20.078 1 89.38 133 VAL B C 1
ATOM 8493 O O . VAL B 1 133 ? -17.5 18.906 20.781 1 89.38 133 VAL B O 1
ATOM 8496 N N . VAL B 1 134 ? -17.641 21.047 20 1 90.5 134 VAL B N 1
ATOM 8497 C CA . VAL B 1 134 ? -18.766 21.422 20.844 1 90.5 134 VAL B CA 1
ATOM 8498 C C . VAL B 1 134 ? -20 21.656 19.984 1 90.5 134 VAL B C 1
ATOM 8500 O O . VAL B 1 134 ? -19.906 22.203 18.891 1 90.5 134 VAL B O 1
ATOM 8503 N N . THR B 1 135 ? -21.109 21.125 20.438 1 87.19 135 THR B N 1
ATOM 8504 C CA . THR B 1 135 ? -22.406 21.422 19.828 1 87.19 135 THR B CA 1
ATOM 8505 C C . THR B 1 135 ? -23.328 22.109 20.828 1 87.19 135 THR B C 1
ATOM 8507 O O . THR B 1 135 ? -23.484 21.656 21.969 1 87.19 135 THR B O 1
ATOM 8510 N N . VAL B 1 136 ? -23.891 23.266 20.406 1 90.12 136 VAL B N 1
ATOM 8511 C CA . VAL B 1 136 ? -24.828 24 21.266 1 90.12 136 VAL B CA 1
ATOM 8512 C C . VAL B 1 136 ? -26.109 24.281 20.484 1 90.12 136 VAL B C 1
ATOM 8514 O O . VAL B 1 136 ? -26.094 24.422 19.266 1 90.12 136 VAL B O 1
ATOM 8517 N N . ARG B 1 137 ? -27.172 24.266 21.234 1 89.75 137 ARG B N 1
ATOM 8518 C CA . ARG B 1 137 ? -28.438 24.641 20.609 1 89.75 137 ARG B CA 1
ATOM 8519 C C . ARG B 1 137 ? -28.438 26.109 20.203 1 89.75 137 ARG B C 1
ATOM 8521 O O . ARG B 1 137 ? -27.953 26.969 20.938 1 89.75 137 ARG B O 1
ATOM 8528 N N . LEU B 1 138 ? -28.969 26.328 19.062 1 92.75 138 LEU B N 1
ATOM 8529 C CA . LEU B 1 138 ? -29.016 27.703 18.547 1 92.75 138 LEU B CA 1
ATOM 8530 C C . LEU B 1 138 ? -30.266 28.422 19.062 1 92.75 138 LEU B C 1
ATOM 8532 O O . LEU B 1 138 ? -31.281 28.484 18.359 1 92.75 138 LEU B O 1
ATOM 8536 N N . THR B 1 139 ? -30.172 29.094 20.219 1 92.88 139 THR B N 1
ATOM 8537 C CA . THR B 1 139 ? -31.266 29.859 20.797 1 92.88 139 THR B CA 1
ATOM 8538 C C . THR B 1 139 ? -31.312 31.266 20.203 1 92.88 139 THR B C 1
ATOM 8540 O O . THR B 1 139 ? -30.359 31.719 19.594 1 92.88 139 THR B O 1
ATOM 8543 N N . PRO B 1 140 ? -32.406 31.922 20.375 1 93.12 140 PRO B N 1
ATOM 8544 C CA . PRO B 1 140 ? -32.5 33.281 19.859 1 93.12 140 PRO B CA 1
ATOM 8545 C C . PRO B 1 140 ? -31.438 34.219 20.438 1 93.12 140 PRO B C 1
ATOM 8547 O O . PRO B 1 140 ? -30.906 35.062 19.719 1 93.12 140 PRO B O 1
ATOM 8550 N N . VAL B 1 141 ? -31.141 34 21.656 1 94.94 141 VAL B N 1
ATOM 8551 C CA . VAL B 1 141 ? -30.141 34.875 22.297 1 94.94 141 VAL B CA 1
ATOM 8552 C C . VAL B 1 141 ? -28.766 34.594 21.656 1 94.94 141 VAL B C 1
ATOM 8554 O O . VAL B 1 141 ? -28.016 35.531 21.391 1 94.94 141 VAL B O 1
ATOM 8557 N N . ILE B 1 142 ? -28.391 33.344 21.391 1 95.44 142 ILE B N 1
ATOM 8558 C CA . ILE B 1 142 ? -27.125 33 20.766 1 95.44 142 ILE B CA 1
ATOM 8559 C C . ILE B 1 142 ? -27.078 33.531 19.344 1 95.44 142 ILE B C 1
ATOM 8561 O O . ILE B 1 142 ? -26.047 34.031 18.891 1 95.44 142 ILE B O 1
ATOM 8565 N N . THR B 1 143 ? -28.188 33.438 18.656 1 94.62 143 THR B N 1
ATOM 8566 C CA . THR B 1 143 ? -28.281 33.969 17.312 1 94.62 143 THR B CA 1
ATOM 8567 C C . THR B 1 143 ? -28 35.469 17.312 1 94.62 143 THR B C 1
ATOM 8569 O O . THR B 1 143 ? -27.25 35.969 16.469 1 94.62 143 THR B O 1
ATOM 8572 N N . GLU B 1 144 ? -28.594 36.125 18.297 1 95.19 144 GLU B N 1
ATOM 8573 C CA . GLU B 1 144 ? -28.391 37.562 18.406 1 95.19 144 GLU B CA 1
ATOM 8574 C C . GLU B 1 144 ? -26.953 37.906 18.75 1 95.19 144 GLU B C 1
ATOM 8576 O O . GLU B 1 144 ? -26.391 38.875 18.234 1 95.19 144 GLU B O 1
ATOM 8581 N N . ILE B 1 145 ? -26.359 37.156 19.625 1 95.44 145 ILE B N 1
ATOM 8582 C CA . ILE B 1 145 ? -24.969 37.344 20 1 95.44 145 ILE B CA 1
ATOM 8583 C C . ILE B 1 145 ? -24.078 37.219 18.766 1 95.44 145 ILE B C 1
ATOM 8585 O O . ILE B 1 145 ? -23.203 38.062 18.531 1 95.44 145 ILE B O 1
ATOM 8589 N N . LEU B 1 146 ? -24.297 36.219 17.953 1 93.38 146 LEU B N 1
ATOM 8590 C CA . LEU B 1 146 ? -23.5 36 16.75 1 93.38 146 LEU B CA 1
ATOM 8591 C C . LEU B 1 146 ? -23.672 37.125 15.75 1 93.38 146 LEU B C 1
ATOM 8593 O O . LEU B 1 146 ? -22.719 37.531 15.086 1 93.38 146 LEU B O 1
ATOM 8597 N N . ARG B 1 147 ? -24.844 37.594 15.656 1 93.38 147 ARG B N 1
ATOM 8598 C CA . ARG B 1 147 ? -25.109 38.719 14.766 1 93.38 147 ARG B CA 1
ATOM 8599 C C . ARG B 1 147 ? -24.344 39.938 15.211 1 93.38 147 ARG B C 1
ATOM 8601 O O . ARG B 1 147 ? -23.719 40.625 14.383 1 93.38 147 ARG B O 1
ATOM 8608 N N . LEU B 1 148 ? -24.391 40.219 16.484 1 94.06 148 LEU B N 1
ATOM 8609 C CA . LEU B 1 148 ? -23.734 41.406 17.031 1 94.06 148 LEU B CA 1
ATOM 8610 C C . LEU B 1 148 ? -22.219 41.312 16.859 1 94.06 148 LEU B C 1
ATOM 8612 O O . LEU B 1 148 ? -21.547 42.312 16.672 1 94.06 148 LEU B O 1
ATOM 8616 N N . LEU B 1 149 ? -21.688 40.125 16.859 1 92.94 149 LEU B N 1
ATOM 8617 C CA . LEU B 1 149 ? -20.25 39.906 16.812 1 92.94 149 LEU B CA 1
ATOM 8618 C C . LEU B 1 149 ? -19.781 39.594 15.398 1 92.94 149 LEU B C 1
ATOM 8620 O O . LEU B 1 149 ? -18.656 39.156 15.195 1 92.94 149 LEU B O 1
ATOM 8624 N N . ASP B 1 150 ? -20.641 39.719 14.43 1 88.19 150 ASP B N 1
ATOM 8625 C CA . ASP B 1 150 ? -20.25 39.562 13.031 1 88.19 150 ASP B CA 1
ATOM 8626 C C . ASP B 1 150 ? -19.328 40.719 12.602 1 88.19 150 ASP B C 1
ATOM 8628 O O . ASP B 1 150 ? -18.562 40.562 11.641 1 88.19 150 ASP B O 1
ATOM 8632 N N . GLY B 1 151 ? -19.297 41.719 13.312 1 80.69 151 GLY B N 1
ATOM 8633 C CA . GLY B 1 151 ? -18.422 42.844 13.078 1 80.69 151 GLY B CA 1
ATOM 8634 C C . GLY B 1 151 ? -17.203 42.875 14 1 80.69 151 GLY B C 1
ATOM 8635 O O . GLY B 1 151 ? -16.688 41.812 14.359 1 80.69 151 GLY B O 1
ATOM 8636 N N . PRO B 1 152 ? -16.688 43.969 14.273 1 87 152 PRO B N 1
ATOM 8637 C CA . PRO B 1 152 ? -15.539 44.094 15.164 1 87 152 PRO B CA 1
ATOM 8638 C C . PRO B 1 152 ? -15.828 43.594 16.578 1 87 152 PRO B C 1
ATOM 8640 O O . PRO B 1 152 ? -16.984 43.5 16.984 1 87 152 PRO B O 1
ATOM 8643 N N . PRO B 1 153 ? -14.805 43.312 17.281 1 92.25 153 PRO B N 1
ATOM 8644 C CA . PRO B 1 153 ? -14.984 42.844 18.656 1 92.25 153 PRO B CA 1
ATOM 8645 C C . PRO B 1 153 ? -15.688 43.844 19.547 1 92.25 153 PRO B C 1
ATOM 8647 O O . PRO B 1 153 ? -15.484 45.062 19.375 1 92.25 153 PRO B O 1
ATOM 8650 N N . LEU B 1 154 ? -16.5 43.344 20.469 1 94.56 154 LEU B N 1
ATOM 8651 C CA . LEU B 1 154 ? -17.172 44.188 21.453 1 94.56 154 LEU B CA 1
ATOM 8652 C C . LEU B 1 154 ? -16.719 43.844 22.875 1 94.56 154 LEU B C 1
ATOM 8654 O O . LEU B 1 154 ? -16.406 42.688 23.156 1 94.56 154 LEU B O 1
ATOM 8658 N N . LEU B 1 155 ? -16.688 44.875 23.672 1 95.5 155 LEU B N 1
ATOM 8659 C CA . LEU B 1 155 ? -16.438 44.594 25.078 1 95.5 155 LEU B CA 1
ATOM 8660 C C . LEU B 1 155 ? -17.594 43.844 25.703 1 95.5 155 LEU B C 1
ATOM 8662 O O . LEU B 1 155 ? -18.75 44 25.266 1 95.5 155 LEU B O 1
ATOM 8666 N N . GLY B 1 156 ? -17.281 43.094 26.672 1 94.75 156 GLY B N 1
ATOM 8667 C CA . GLY B 1 156 ? -18.328 42.375 27.375 1 94.75 156 GLY B CA 1
ATOM 8668 C C . GLY B 1 156 ? -19.469 43.281 27.797 1 94.75 156 GLY B C 1
ATOM 8669 O O . GLY B 1 156 ? -20.641 42.938 27.625 1 94.75 156 GLY B O 1
ATOM 8670 N N . ALA B 1 157 ? -19.156 44.438 28.266 1 94.06 157 ALA B N 1
ATOM 8671 C CA . ALA B 1 157 ? -20.156 45.406 28.719 1 94.06 157 ALA B CA 1
ATOM 8672 C C . ALA B 1 157 ? -21 45.906 27.547 1 94.06 157 ALA B C 1
ATOM 8674 O O . ALA B 1 157 ? -22.203 46.125 27.688 1 94.06 157 ALA B O 1
ATOM 8675 N N . GLU B 1 158 ? -20.344 46.156 26.453 1 95.5 158 GLU B N 1
ATOM 8676 C CA . GLU B 1 158 ? -21.047 46.594 25.25 1 95.5 158 GLU B CA 1
ATOM 8677 C C . GLU B 1 158 ? -22 45.5 24.734 1 95.5 158 GLU B C 1
ATOM 8679 O O . GLU B 1 158 ? -23.109 45.812 24.297 1 95.5 158 GLU B O 1
ATOM 8684 N N . LEU B 1 159 ? -21.531 44.312 24.75 1 95.81 159 LEU B N 1
ATOM 8685 C CA . LEU B 1 159 ? -22.344 43.188 24.328 1 95.81 159 LEU B CA 1
ATOM 8686 C C . LEU B 1 159 ? -23.578 43.031 25.219 1 95.81 159 LEU B C 1
ATOM 8688 O O . LEU B 1 159 ? -24.688 42.812 24.734 1 95.81 159 LEU B O 1
ATOM 8692 N N . LEU B 1 160 ? -23.359 43.25 26.531 1 94.75 160 LEU B N 1
ATOM 8693 C CA . LEU B 1 160 ? -24.453 43.156 27.5 1 94.75 160 LEU B CA 1
ATOM 8694 C C . LEU B 1 160 ? -25.484 44.281 27.234 1 94.75 160 LEU B C 1
ATOM 8696 O O . LEU B 1 160 ? -26.688 44 27.234 1 94.75 160 LEU B O 1
ATOM 8700 N N . THR B 1 161 ? -25 45.406 27 1 95.06 161 THR B N 1
ATOM 8701 C CA . THR B 1 161 ? -25.859 46.562 26.734 1 95.06 161 THR B CA 1
ATOM 8702 C C . THR B 1 161 ? -26.672 46.344 25.453 1 95.06 161 THR B C 1
ATOM 8704 O O . THR B 1 161 ? -27.875 46.594 25.422 1 95.06 161 THR B O 1
ATOM 8707 N N . ALA B 1 162 ? -25.984 45.844 24.469 1 95.94 162 ALA B N 1
ATOM 8708 C CA . ALA B 1 162 ? -26.656 45.594 23.188 1 95.94 162 ALA B CA 1
ATOM 8709 C C . ALA B 1 162 ? -27.719 44.5 23.328 1 95.94 162 ALA B C 1
ATOM 8711 O O . ALA B 1 162 ? -28.781 44.594 22.719 1 95.94 162 ALA B O 1
ATOM 8712 N N . LEU B 1 163 ? -27.484 43.531 24.125 1 96 163 LEU B N 1
ATOM 8713 C CA . LEU B 1 163 ? -28.438 42.438 24.312 1 96 163 LEU B CA 1
ATOM 8714 C C . LEU B 1 163 ? -29.656 42.938 25.094 1 96 163 LEU B C 1
ATOM 8716 O O . LEU B 1 163 ? -30.781 42.531 24.797 1 96 163 LEU B O 1
ATOM 8720 N N . ARG B 1 164 ? -29.391 43.781 26.016 1 94.5 164 ARG B N 1
ATOM 8721 C CA . ARG B 1 164 ? -30.484 44.312 26.797 1 94.5 164 ARG B CA 1
ATOM 8722 C C . ARG B 1 164 ? -31.344 45.281 25.969 1 94.5 164 ARG B C 1
ATOM 8724 O O . ARG B 1 164 ? -32.562 45.375 26.172 1 94.5 164 ARG B O 1
ATOM 8731 N N . LYS B 1 165 ? -30.75 45.906 25.094 1 95.31 165 LYS B N 1
ATOM 8732 C CA . LYS B 1 165 ? -31.484 46.75 24.156 1 95.31 165 LYS B CA 1
ATOM 8733 C C . LYS B 1 165 ? -32.344 45.906 23.234 1 95.31 165 LYS B C 1
ATOM 8735 O O . LYS B 1 165 ? -33.469 46.281 22.891 1 95.31 165 LYS B O 1
ATOM 8740 N N . TRP B 1 166 ? -31.812 44.781 22.781 1 95 166 TRP B N 1
ATOM 8741 C CA . TRP B 1 166 ? -32.531 43.844 21.922 1 95 166 TRP B CA 1
ATOM 8742 C C . TRP B 1 166 ? -33.688 43.219 22.672 1 95 166 TRP B C 1
ATOM 8744 O O . TRP B 1 166 ? -34.781 43.094 22.109 1 95 166 TRP B O 1
ATOM 8754 N N . ASN B 1 167 ? -33.5 42.844 23.922 1 94.81 167 ASN B N 1
ATOM 8755 C CA . ASN B 1 167 ? -34.531 42.281 24.766 1 94.81 167 ASN B CA 1
ATOM 8756 C C . ASN B 1 167 ? -34.406 42.75 26.219 1 94.81 167 ASN B C 1
ATOM 8758 O O . ASN B 1 167 ? -33.688 42.125 27 1 94.81 167 ASN B O 1
ATOM 8762 N N . SER B 1 168 ? -35.219 43.656 26.625 1 90 168 SER B N 1
ATOM 8763 C CA . SER B 1 168 ? -35.094 44.312 27.922 1 90 168 SER B CA 1
ATOM 8764 C C . SER B 1 168 ? -35.562 43.406 29.047 1 90 168 SER B C 1
ATOM 8766 O O . SER B 1 168 ? -35.281 43.656 30.219 1 90 168 SER B O 1
ATOM 8768 N N . SER B 1 169 ? -36.219 42.344 28.672 1 90.75 169 SER B N 1
ATOM 8769 C CA . SER B 1 169 ? -36.75 41.438 29.688 1 90.75 169 SER B CA 1
ATOM 8770 C C . SER B 1 169 ? -35.656 40.5 30.219 1 90.75 169 SER B C 1
ATOM 8772 O O . SER B 1 169 ? -35.844 39.875 31.266 1 90.75 169 SER B O 1
ATOM 8774 N N . LEU B 1 170 ? -34.5 40.5 29.531 1 90.69 170 LEU B N 1
ATOM 8775 C CA . LEU B 1 170 ? -33.406 39.625 29.969 1 90.69 170 LEU B CA 1
ATOM 8776 C C . LEU B 1 170 ? -32.625 40.25 31.125 1 90.69 170 LEU B C 1
ATOM 8778 O O . LEU B 1 170 ? -32 41.312 30.953 1 90.69 170 LEU B O 1
ATOM 8782 N N . PRO B 1 171 ? -32.688 39.625 32.344 1 90.94 171 PRO B N 1
ATOM 8783 C CA . PRO B 1 171 ? -32 40.219 33.469 1 90.94 171 PRO B CA 1
ATOM 8784 C C . PRO B 1 171 ? -30.484 40.125 33.344 1 90.94 171 PRO B C 1
ATOM 8786 O O . PRO B 1 171 ? -29.953 39.094 32.875 1 90.94 171 PRO B O 1
ATOM 8789 N N . GLU B 1 172 ? -29.812 41.094 33.781 1 89.19 172 GLU B N 1
ATOM 8790 C CA . GLU B 1 172 ? -28.359 41.188 33.688 1 89.19 172 GLU B CA 1
ATOM 8791 C C . GLU B 1 172 ? -27.703 40.062 34.5 1 89.19 172 GLU B C 1
ATOM 8793 O O . GLU B 1 172 ? -26.672 39.531 34.094 1 89.19 172 GLU B O 1
ATOM 8798 N N . ASP B 1 173 ? -28.25 39.719 35.625 1 89.44 173 ASP B N 1
ATOM 8799 C CA . ASP B 1 173 ? -27.688 38.719 36.531 1 89.44 173 ASP B CA 1
ATOM 8800 C C . ASP B 1 173 ? -27.688 37.344 35.906 1 89.44 173 ASP B C 1
ATOM 8802 O O . ASP B 1 173 ? -26.906 36.469 36.312 1 89.44 173 ASP B O 1
ATOM 8806 N N . LYS B 1 174 ? -28.469 37.188 34.906 1 92.19 174 LYS B N 1
ATOM 8807 C CA . LYS B 1 174 ? -28.5 35.906 34.188 1 92.19 174 LYS B CA 1
ATOM 8808 C C . LYS B 1 174 ? -27.625 35.969 32.938 1 92.19 174 LYS B C 1
ATOM 8810 O O . LYS B 1 174 ? -27.078 34.938 32.531 1 92.19 174 LYS B O 1
ATOM 8815 N N . LEU B 1 175 ? -27.609 37.062 32.344 1 92.25 175 LEU B N 1
ATOM 8816 C CA . LEU B 1 175 ? -26.875 37.219 31.109 1 92.25 175 LEU B CA 1
ATOM 8817 C C . LEU B 1 175 ? -25.375 37.156 31.344 1 92.25 175 LEU B C 1
ATOM 8819 O O . LEU B 1 175 ? -24.641 36.625 30.5 1 92.25 175 LEU B O 1
ATOM 8823 N N . ARG B 1 176 ? -24.906 37.656 32.406 1 91.19 176 ARG B N 1
ATOM 8824 C CA . ARG B 1 176 ? -23.484 37.688 32.719 1 91.19 176 ARG B CA 1
ATOM 8825 C C . ARG B 1 176 ? -22.891 36.281 32.844 1 91.19 176 ARG B C 1
ATOM 8827 O O . ARG B 1 176 ? -21.953 35.938 32.125 1 91.19 176 ARG B O 1
ATOM 8834 N N . PRO B 1 177 ? -23.531 35.469 33.625 1 91.12 177 PRO B N 1
ATOM 8835 C CA . PRO B 1 177 ? -23 34.094 33.688 1 91.12 177 PRO B CA 1
ATOM 8836 C C . PRO B 1 177 ? -23.172 33.344 32.375 1 91.12 177 PRO B C 1
ATOM 8838 O O . PRO B 1 177 ? -22.344 32.5 32.031 1 91.12 177 PRO B O 1
ATOM 8841 N N . PHE B 1 178 ? -24.188 33.719 31.734 1 93.38 178 PHE B N 1
ATOM 8842 C CA . PHE B 1 178 ? -24.438 33.094 30.438 1 93.38 178 PHE B CA 1
ATOM 8843 C C . PHE B 1 178 ? -23.297 33.406 29.469 1 93.38 178 PHE B C 1
ATOM 8845 O O . PHE B 1 178 ? -22.766 32.5 28.812 1 93.38 178 PHE B O 1
ATOM 8852 N N . LEU B 1 179 ? -22.906 34.562 29.344 1 93.12 179 LEU B N 1
ATOM 8853 C CA . LEU B 1 179 ? -21.828 35 28.469 1 93.12 179 LEU B CA 1
ATOM 8854 C C . LEU B 1 179 ? -20.5 34.406 28.906 1 93.12 179 LEU B C 1
ATOM 8856 O O . LEU B 1 179 ? -19.688 34 28.078 1 93.12 179 LEU B O 1
ATOM 8860 N N . ALA B 1 180 ? -20.312 34.344 30.156 1 90.94 180 ALA B N 1
ATOM 8861 C CA . ALA B 1 180 ? -19.094 33.719 30.672 1 90.94 180 ALA B CA 1
ATOM 8862 C C . ALA B 1 180 ? -19.016 32.25 30.266 1 90.94 180 ALA B C 1
ATOM 8864 O O . ALA B 1 180 ? -17.938 31.734 29.953 1 90.94 180 ALA B O 1
ATOM 8865 N N . ARG B 1 181 ? -20.094 31.641 30.266 1 93.06 181 ARG B N 1
ATOM 8866 C CA . ARG B 1 181 ? -20.156 30.234 29.859 1 93.06 181 ARG B CA 1
ATOM 8867 C C . ARG B 1 181 ? -19.828 30.094 28.375 1 93.06 181 ARG B C 1
ATOM 8869 O O . ARG B 1 181 ? -19.219 29.094 27.953 1 93.06 181 ARG B O 1
ATOM 8876 N N . LEU B 1 182 ? -20.234 31.016 27.594 1 94.69 182 LEU B N 1
ATOM 8877 C CA . LEU B 1 182 ? -19.953 30.969 26.172 1 94.69 182 LEU B CA 1
ATOM 8878 C C . LEU B 1 182 ? -18.469 31.156 25.906 1 94.69 182 LEU B C 1
ATOM 8880 O O . LEU B 1 182 ? -17.938 30.625 24.922 1 94.69 182 LEU B O 1
ATOM 8884 N N . VAL B 1 183 ? -17.828 31.891 26.766 1 93.69 183 VAL B N 1
ATOM 8885 C CA . VAL B 1 183 ? -16.375 32.062 26.656 1 93.69 183 VAL B CA 1
ATOM 8886 C C . VAL B 1 183 ? -15.68 30.766 27.062 1 93.69 183 VAL B C 1
ATOM 8888 O O . VAL B 1 183 ? -14.766 30.297 26.375 1 93.69 183 VAL B O 1
ATOM 8891 N N . ASP B 1 184 ? -16.203 30.141 28.047 1 92.31 184 ASP B N 1
ATOM 8892 C CA . ASP B 1 184 ? -15.609 28.906 28.547 1 92.31 184 ASP B CA 1
ATOM 8893 C C . ASP B 1 184 ? -15.781 27.766 27.547 1 92.31 184 ASP B C 1
ATOM 8895 O O . ASP B 1 184 ? -14.898 26.906 27.406 1 92.31 184 ASP B O 1
ATOM 8899 N N . SER B 1 185 ? -16.891 27.828 26.859 1 94 185 SER B N 1
ATOM 8900 C CA . SER B 1 185 ? -17.172 26.766 25.906 1 94 185 SER B CA 1
ATOM 8901 C C . SER B 1 185 ? -16.422 27 24.594 1 94 185 SER B C 1
ATOM 8903 O O . SER B 1 185 ? -16.344 26.094 23.75 1 94 185 SER B O 1
ATOM 8905 N N . GLY B 1 186 ? -15.891 28.172 24.438 1 94.5 186 GLY B N 1
ATOM 8906 C CA . GLY B 1 186 ? -15.078 28.453 23.266 1 94.5 186 GLY B CA 1
ATOM 8907 C C . GLY B 1 186 ? -15.867 29.062 22.125 1 94.5 186 GLY B C 1
ATOM 8908 O O . GLY B 1 186 ? -15.328 29.281 21.031 1 94.5 186 GLY B O 1
ATOM 8909 N N . LEU B 1 187 ? -17.188 29.328 22.328 1 95.31 187 LEU B N 1
ATOM 8910 C CA . LEU B 1 187 ? -17.969 30 21.297 1 95.31 187 LEU B CA 1
ATOM 8911 C C . LEU B 1 187 ? -17.547 31.453 21.141 1 95.31 187 LEU B C 1
ATOM 8913 O O . LEU B 1 187 ? -17.5 31.984 20.031 1 95.31 187 LEU B O 1
ATOM 8917 N N . LEU B 1 188 ? -17.328 32.094 22.312 1 95.12 188 LEU B N 1
ATOM 8918 C CA . LEU B 1 188 ? -16.75 33.438 22.328 1 95.12 188 LEU B CA 1
ATOM 8919 C C . LEU B 1 188 ? -15.281 33.375 22.719 1 95.12 188 LEU B C 1
ATOM 8921 O O . LEU B 1 188 ? -14.883 32.594 23.578 1 95.12 188 LEU B O 1
ATOM 8925 N N . LEU B 1 189 ? -14.57 34.156 22.047 1 94.31 189 LEU B N 1
ATOM 8926 C CA . LEU B 1 189 ? -13.133 34.219 22.312 1 94.31 189 LEU B CA 1
ATOM 8927 C C . LEU B 1 189 ? -12.727 35.656 22.703 1 94.31 189 LEU B C 1
ATOM 8929 O O . LEU B 1 189 ? -13.367 36.625 22.312 1 94.31 189 LEU B O 1
ATOM 8933 N N . ARG B 1 190 ? -11.695 35.719 23.531 1 93.5 190 ARG B N 1
ATOM 8934 C CA . ARG B 1 190 ? -11.078 37.031 23.766 1 93.5 190 ARG B CA 1
ATOM 8935 C C . ARG B 1 190 ? -10.328 37.5 22.531 1 93.5 190 ARG B C 1
ATOM 8937 O O . ARG B 1 190 ? -9.461 36.812 22 1 93.5 190 ARG B O 1
ATOM 8944 N N . ALA B 1 191 ? -10.656 38.594 22 1 93.12 191 ALA B N 1
ATOM 8945 C CA . ALA B 1 191 ? -10.094 39.125 20.766 1 93.12 191 ALA B CA 1
ATOM 8946 C C . ALA B 1 191 ? -8.734 39.781 21 1 93.12 191 ALA B C 1
ATOM 8948 O O . ALA B 1 191 ? -8.617 41 20.984 1 93.12 191 ALA B O 1
ATOM 8949 N N . VAL B 1 192 ? -7.668 38.969 21.125 1 92.88 192 VAL B N 1
ATOM 8950 C CA . VAL B 1 192 ? -6.348 39.469 21.484 1 92.88 192 VAL B CA 1
ATOM 8951 C C . VAL B 1 192 ? -5.352 39.156 20.375 1 92.88 192 VAL B C 1
ATOM 8953 O O . VAL B 1 192 ? -4.141 39.125 20.594 1 92.88 192 VAL B O 1
ATOM 8956 N N . ASP B 1 193 ? -5.852 38.875 19.188 1 92.94 193 ASP B N 1
ATOM 8957 C CA . ASP B 1 193 ? -4.984 38.469 18.094 1 92.94 193 ASP B CA 1
ATOM 8958 C C . ASP B 1 193 ? -4.113 39.625 17.625 1 92.94 193 ASP B C 1
ATOM 8960 O O . ASP B 1 193 ? -4.609 40.75 17.406 1 92.94 193 ASP B O 1
ATOM 8964 N N . LEU B 1 194 ? -2.881 39.344 17.375 1 94.62 194 LEU B N 1
ATOM 8965 C CA . LEU B 1 194 ? -1.933 40.406 17.109 1 94.62 194 LEU B CA 1
ATOM 8966 C C . LEU B 1 194 ? -1.571 40.469 15.633 1 94.62 194 LEU B C 1
ATOM 8968 O O . LEU B 1 194 ? -1.086 41.5 15.156 1 94.62 194 LEU B O 1
ATOM 8972 N N . ILE B 1 195 ? -1.736 39.406 14.922 1 95.19 195 ILE B N 1
ATOM 8973 C CA . ILE B 1 195 ? -1.27 39.344 13.539 1 95.19 195 ILE B CA 1
ATOM 8974 C C . ILE B 1 195 ? -2.363 39.875 12.602 1 95.19 195 ILE B C 1
ATOM 8976 O O . ILE B 1 195 ? -3.438 39.281 12.508 1 95.19 195 ILE B O 1
ATOM 8980 N N . GLU B 1 196 ? -2.178 40.906 12.016 1 93.75 196 GLU B N 1
ATOM 8981 C CA . GLU B 1 196 ? -2.982 41.531 10.977 1 93.75 196 GLU B CA 1
ATOM 8982 C C . GLU B 1 196 ? -2.102 42.156 9.898 1 93.75 196 GLU B C 1
ATOM 8984 O O . GLU B 1 196 ? -1.335 43.094 10.164 1 93.75 196 GLU B O 1
ATOM 8989 N N . PRO B 1 197 ? -2.184 41.656 8.695 1 92.69 197 PRO B N 1
ATOM 8990 C CA . PRO B 1 197 ? -1.345 42.188 7.633 1 92.69 197 PRO B CA 1
ATOM 8991 C C . PRO B 1 197 ? -1.455 43.719 7.516 1 92.69 197 PRO B C 1
ATOM 8993 O O . PRO B 1 197 ? -2.562 44.25 7.438 1 92.69 197 PRO B O 1
ATOM 8996 N N . GLY B 1 198 ? -0.302 44.344 7.535 1 91.56 198 GLY B N 1
ATOM 8997 C CA . GLY B 1 198 ? -0.247 45.812 7.355 1 91.56 198 GLY B CA 1
ATOM 8998 C C . GLY B 1 198 ? -0.251 46.562 8.664 1 91.56 198 GLY B C 1
ATOM 8999 O O . GLY B 1 198 ? -0.049 47.781 8.68 1 91.56 198 GLY B O 1
ATOM 9000 N N . VAL B 1 199 ? -0.417 45.875 9.75 1 93.56 199 VAL B N 1
ATOM 9001 C CA . VAL B 1 199 ? -0.499 46.562 11.039 1 93.56 199 VAL B CA 1
ATOM 9002 C C . VAL B 1 199 ? 0.65 46.125 11.938 1 93.56 199 VAL B C 1
ATOM 9004 O O . VAL B 1 199 ? 0.95 44.906 12.023 1 93.56 199 VAL B O 1
ATOM 9007 N N . GLU B 1 200 ? 1.316 47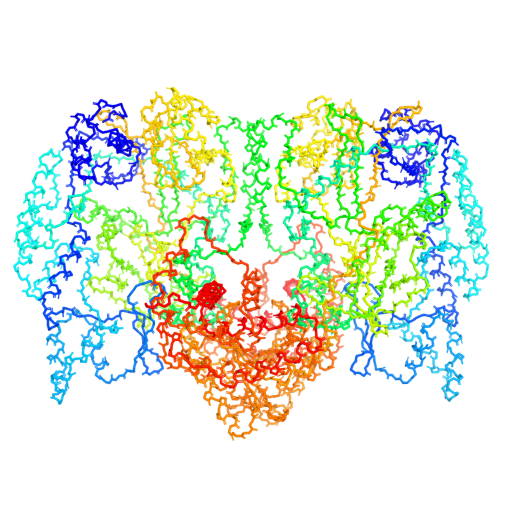.094 12.523 1 93.88 200 GLU B N 1
ATOM 9008 C CA . GLU B 1 200 ? 2.373 46.781 13.484 1 93.88 200 GLU B CA 1
ATOM 9009 C C . GLU B 1 200 ? 1.8 46.156 14.75 1 93.88 200 GLU B C 1
ATOM 9011 O O . GLU B 1 200 ? 0.921 46.75 15.391 1 93.88 200 GLU B O 1
ATOM 9016 N N . PRO B 1 201 ? 2.281 45.062 15.195 1 95.06 201 PRO B N 1
ATOM 9017 C CA . PRO B 1 201 ? 1.7 44.312 16.312 1 95.06 201 PRO B CA 1
ATOM 9018 C C . PRO B 1 201 ? 1.689 45.125 17.609 1 95.06 201 PRO B C 1
ATOM 9020 O O . PRO B 1 201 ? 0.737 45.031 18.391 1 95.06 201 PRO B O 1
ATOM 9023 N N . ALA B 1 202 ? 2.746 45.906 17.859 1 95.69 202 ALA B N 1
ATOM 9024 C CA . ALA B 1 202 ? 2.799 46.688 19.078 1 95.69 202 ALA B CA 1
ATOM 9025 C C . ALA B 1 202 ? 1.686 47.719 19.109 1 95.69 202 ALA B C 1
ATOM 9027 O O . ALA B 1 202 ? 1.113 48 20.172 1 95.69 202 ALA B O 1
ATOM 9028 N N . GLU B 1 203 ? 1.478 48.25 17.984 1 94.31 203 GLU B N 1
ATOM 9029 C CA . GLU B 1 203 ? 0.382 49.219 17.875 1 94.31 203 GLU B CA 1
ATOM 9030 C C . GLU B 1 203 ? -0.966 48.531 18.109 1 94.31 203 GLU B C 1
ATOM 9032 O O . GLU B 1 203 ? -1.841 49.094 18.781 1 94.31 203 GLU B O 1
ATOM 9037 N N . ARG B 1 204 ? -1.134 47.469 17.578 1 94.25 204 ARG B N 1
ATOM 9038 C CA . ARG B 1 204 ? -2.361 46.719 17.781 1 94.25 204 ARG B CA 1
ATOM 9039 C C . ARG B 1 204 ? -2.533 46.344 19.25 1 94.25 204 ARG B C 1
ATOM 9041 O O . ARG B 1 204 ? -3.631 46.469 19.812 1 94.25 204 ARG B O 1
ATOM 9048 N N . ALA B 1 205 ? -1.478 45.906 19.844 1 96.25 205 ALA B N 1
ATOM 9049 C CA . ALA B 1 205 ? -1.523 45.562 21.266 1 96.25 205 ALA B CA 1
ATOM 9050 C C . ALA B 1 205 ? -1.917 46.781 22.109 1 96.25 205 ALA B C 1
ATOM 9052 O O . ALA B 1 205 ? -2.736 46.656 23.031 1 96.25 205 ALA B O 1
ATOM 9053 N N . ALA B 1 206 ? -1.368 47.875 21.781 1 96.12 206 ALA B N 1
ATOM 9054 C CA . ALA B 1 206 ? -1.687 49.094 22.516 1 96.12 206 ALA B CA 1
ATOM 9055 C C . ALA B 1 206 ? -3.156 49.469 22.344 1 96.12 206 ALA B C 1
ATOM 9057 O O . ALA B 1 206 ? -3.812 49.875 23.312 1 96.12 206 ALA B O 1
ATOM 9058 N N . ALA B 1 207 ? -3.584 49.344 21.141 1 94.5 207 ALA B N 1
ATOM 9059 C CA . ALA B 1 207 ? -4.984 49.625 20.875 1 94.5 207 ALA B CA 1
ATOM 9060 C C . ALA B 1 207 ? -5.914 48.719 21.656 1 94.5 207 ALA B C 1
ATOM 9062 O O . ALA B 1 207 ? -6.945 49.156 22.172 1 94.5 207 ALA B O 1
ATOM 9063 N N . ILE B 1 208 ? -5.609 47.469 21.766 1 94.56 208 ILE B N 1
ATOM 9064 C CA . ILE B 1 208 ? -6.414 46.5 22.5 1 94.56 208 ILE B CA 1
ATOM 9065 C C . ILE B 1 208 ? -6.406 46.844 23.984 1 94.56 208 ILE B C 1
ATOM 9067 O O . ILE B 1 208 ? -7.449 46.812 24.656 1 94.56 208 ILE B O 1
ATOM 9071 N N . LEU B 1 209 ? -5.227 47.25 24.516 1 94.62 209 LEU B N 1
ATOM 9072 C CA . LEU B 1 209 ? -5.109 47.625 25.906 1 94.62 209 LEU B CA 1
ATOM 9073 C C . LEU B 1 209 ? -5.973 48.875 26.203 1 94.62 209 LEU B C 1
ATOM 9075 O O . LEU B 1 209 ? -6.676 48.906 27.219 1 94.62 209 LEU B O 1
ATOM 9079 N N . GLU B 1 210 ? -5.91 49.75 25.297 1 94.06 210 GLU B N 1
ATOM 9080 C CA . GLU B 1 210 ? -6.695 50.969 25.469 1 94.06 210 GLU B CA 1
ATOM 9081 C C . GLU B 1 210 ? -8.188 50.656 25.453 1 94.06 210 GLU B C 1
ATOM 9083 O O . GLU B 1 210 ? -8.945 51.188 26.266 1 94.06 210 GLU B O 1
ATOM 9088 N N . HIS B 1 211 ? -8.484 49.875 24.516 1 91.88 211 HIS B N 1
ATOM 9089 C CA . HIS B 1 211 ? -9.883 49.5 24.391 1 91.88 211 HIS B CA 1
ATOM 9090 C C . HIS B 1 211 ? -10.367 48.781 25.641 1 91.88 211 HIS B C 1
ATOM 9092 O O . HIS B 1 211 ? -11.523 48.938 26.047 1 91.88 211 HIS B O 1
ATOM 9098 N N . ALA B 1 212 ? -9.547 48.031 26.328 1 93.25 212 ALA B N 1
ATOM 9099 C CA . ALA B 1 212 ? -9.891 47.25 27.531 1 93.25 212 ALA B CA 1
ATOM 9100 C C . ALA B 1 212 ? -9.797 48.125 28.781 1 93.25 212 ALA B C 1
ATOM 9102 O O . ALA B 1 212 ? -10.055 47.625 29.891 1 93.25 212 ALA B O 1
ATOM 9103 N N . GLY B 1 213 ? -9.32 49.312 28.688 1 90.19 213 GLY B N 1
ATOM 9104 C CA . GLY B 1 213 ? -9.25 50.25 29.812 1 90.19 213 GLY B CA 1
ATOM 9105 C C . GLY B 1 213 ? -7.906 50.25 30.516 1 90.19 213 GLY B C 1
ATOM 9106 O O . GLY B 1 213 ? -7.73 50.906 31.531 1 90.19 213 GLY B O 1
ATOM 9107 N N . ALA B 1 214 ? -7.008 49.5 29.984 1 91.94 214 ALA B N 1
ATOM 9108 C CA . ALA B 1 214 ? -5.652 49.5 30.531 1 91.94 214 ALA B CA 1
ATOM 9109 C C . ALA B 1 214 ? -4.797 50.594 29.891 1 91.94 214 ALA B C 1
ATOM 9111 O O . ALA B 1 214 ? -3.76 50.312 29.297 1 91.94 214 ALA B O 1
ATOM 9112 N N . THR B 1 215 ? -5.113 51.812 30.109 1 92 215 THR B N 1
ATOM 9113 C CA . THR B 1 215 ? -4.566 52.969 29.406 1 92 215 THR B CA 1
ATOM 9114 C C . THR B 1 215 ? -3.102 53.188 29.781 1 92 215 THR B C 1
ATOM 9116 O O . THR B 1 215 ? -2.297 53.594 28.953 1 92 215 THR B O 1
ATOM 9119 N N . ALA B 1 216 ? -2.768 52.906 31.062 1 91.69 216 ALA B N 1
ATOM 9120 C CA . ALA B 1 216 ? -1.38 53.094 31.484 1 91.69 216 ALA B CA 1
ATOM 9121 C C . ALA B 1 216 ? -0.459 52.125 30.734 1 91.69 216 ALA B C 1
ATOM 9123 O O . ALA B 1 216 ? 0.633 52.5 30.312 1 91.69 216 ALA B O 1
ATOM 9124 N N . GLY B 1 217 ? -0.95 50.938 30.656 1 93.12 217 GLY B N 1
ATOM 9125 C CA . GLY B 1 217 ? -0.183 49.969 29.906 1 93.12 217 GLY B CA 1
ATOM 9126 C C . GLY B 1 217 ? -0.052 50.312 28.438 1 93.12 217 GLY B C 1
ATOM 9127 O O . GLY B 1 217 ? 1.014 50.125 27.844 1 93.12 217 GLY B O 1
ATOM 9128 N N . ALA B 1 218 ? -1.106 50.781 27.781 1 95.69 218 ALA B N 1
ATOM 9129 C CA . ALA B 1 218 ? -1.1 51.219 26.391 1 95.69 218 ALA B CA 1
ATOM 9130 C C . ALA B 1 218 ? -0.071 52.312 26.156 1 95.69 218 ALA B C 1
ATOM 9132 O O . ALA B 1 218 ? 0.681 52.281 25.172 1 95.69 218 ALA B O 1
ATOM 9133 N N . GLY B 1 219 ? -0.077 53.281 27.031 1 95.31 219 GLY B N 1
ATOM 9134 C CA . GLY B 1 219 ? 0.881 54.375 26.938 1 95.31 219 GLY B CA 1
ATOM 9135 C C . GLY B 1 219 ? 2.322 53.906 27.062 1 95.31 219 GLY B C 1
ATOM 9136 O O . GLY B 1 219 ? 3.189 54.344 26.312 1 95.31 219 GLY B O 1
ATOM 9137 N N . ALA B 1 220 ? 2.543 53.031 28.016 1 95.69 220 ALA B N 1
ATOM 9138 C CA . ALA B 1 220 ? 3.889 52.5 28.219 1 95.69 220 ALA B CA 1
ATOM 9139 C C . ALA B 1 220 ? 4.363 51.719 26.984 1 95.69 220 ALA B C 1
ATOM 9141 O O . ALA B 1 220 ? 5.535 51.781 26.625 1 95.69 220 ALA B O 1
ATOM 9142 N N . LEU B 1 221 ? 3.498 50.969 26.438 1 96.06 221 LEU B N 1
ATOM 9143 C CA . LEU B 1 221 ? 3.84 50.188 25.25 1 96.06 221 LEU B CA 1
ATOM 9144 C C . LEU B 1 221 ? 4.156 51.125 24.078 1 96.06 221 LEU B C 1
ATOM 9146 O O . LEU B 1 221 ? 5.074 50.844 23.297 1 96.06 221 LEU B O 1
ATOM 9150 N N . ARG B 1 222 ? 3.398 52.125 23.875 1 95.81 222 ARG B N 1
ATOM 9151 C CA . ARG B 1 222 ? 3.67 53.094 22.812 1 95.81 222 ARG B CA 1
ATOM 9152 C C . ARG B 1 222 ? 5.016 53.781 23.031 1 95.81 222 ARG B C 1
ATOM 9154 O O . ARG B 1 222 ? 5.723 54.094 22.062 1 95.81 222 ARG B O 1
ATOM 9161 N N . LYS B 1 223 ? 5.34 54.031 24.25 1 95.38 223 LYS B N 1
ATOM 9162 C CA . LYS B 1 223 ? 6.645 54.625 24.562 1 95.38 223 LYS B CA 1
ATOM 9163 C C . LYS B 1 223 ? 7.773 53.656 24.234 1 95.38 223 LYS B C 1
ATOM 9165 O O . LYS B 1 223 ? 8.812 54.062 23.703 1 95.38 223 LYS B O 1
ATOM 9170 N N . LEU B 1 224 ? 7.574 52.469 24.625 1 96.56 224 LEU B N 1
ATOM 9171 C CA . LEU B 1 224 ? 8.547 51.438 24.281 1 96.56 224 LEU B CA 1
ATOM 9172 C C . LEU B 1 224 ? 8.742 51.344 22.766 1 96.56 224 LEU B C 1
ATOM 9174 O O . LEU B 1 224 ? 9.875 51.281 22.281 1 96.56 224 LEU B O 1
ATOM 9178 N N . HIS B 1 225 ? 7.625 51.312 22.078 1 94.88 225 HIS B N 1
ATOM 9179 C CA . HIS B 1 225 ? 7.664 51.25 20.609 1 94.88 225 HIS B CA 1
ATOM 9180 C C . HIS B 1 225 ? 8.414 52.438 20.016 1 94.88 225 HIS B C 1
ATOM 9182 O O . HIS B 1 225 ? 9.266 52.25 19.141 1 94.88 225 HIS B O 1
ATOM 9188 N N . HIS B 1 226 ? 8.18 53.562 20.5 1 93 226 HIS B N 1
ATOM 9189 C CA . HIS B 1 226 ? 8.797 54.781 20 1 93 226 HIS B CA 1
ATOM 9190 C C . HIS B 1 226 ? 10.281 54.812 20.328 1 93 226 HIS B C 1
ATOM 9192 O O . HIS B 1 226 ? 11.094 55.25 19.5 1 93 226 HIS B O 1
ATOM 9198 N N . ALA B 1 227 ? 10.617 54.375 21.484 1 93.12 227 ALA B N 1
ATOM 9199 C CA . ALA B 1 227 ? 12 54.469 21.953 1 93.12 227 ALA B CA 1
ATOM 9200 C C . ALA B 1 227 ? 12.852 53.344 21.406 1 93.12 227 ALA B C 1
ATOM 9202 O O . ALA B 1 227 ? 14.055 53.5 21.188 1 93.12 227 ALA B O 1
ATOM 9203 N N . GLY B 1 228 ? 12.242 52.281 21.266 1 91.5 228 GLY B N 1
ATOM 9204 C CA . GLY B 1 228 ? 13.039 51.094 20.984 1 91.5 228 GLY B CA 1
ATOM 9205 C C . GLY B 1 228 ? 12.852 50.562 19.578 1 91.5 228 GLY B C 1
ATOM 9206 O O . GLY B 1 228 ? 13.711 49.875 19.062 1 91.5 228 GLY B O 1
ATOM 9207 N N . CYS B 1 229 ? 11.805 50.781 18.938 1 92.75 229 CYS B N 1
ATOM 9208 C CA . CYS B 1 229 ? 11.477 50.125 17.672 1 92.75 229 CYS B CA 1
ATOM 9209 C C . CYS B 1 229 ? 11.734 51.031 16.5 1 92.75 229 CYS B C 1
ATOM 9211 O O . CYS B 1 229 ? 12.086 52.219 16.672 1 92.75 229 CYS B O 1
ATOM 9213 N N . GLY B 1 230 ? 11.688 50.406 15.289 1 91.12 230 GLY B N 1
ATOM 9214 C CA . GLY B 1 230 ? 11.953 51.156 14.07 1 91.12 230 GLY B CA 1
ATOM 9215 C C . GLY B 1 230 ? 13.32 50.875 13.484 1 91.12 230 GLY B C 1
ATOM 9216 O O . GLY B 1 230 ? 13.867 49.781 13.672 1 91.12 230 GLY B O 1
ATOM 9217 N N . VAL B 1 231 ? 13.789 51.812 12.641 1 92.19 231 VAL B N 1
ATOM 9218 C CA . VAL B 1 231 ? 15.055 51.656 11.93 1 92.19 231 VAL B CA 1
ATOM 9219 C C . VAL B 1 231 ? 16.172 52.312 12.719 1 92.19 231 VAL B C 1
ATOM 9221 O O . VAL B 1 231 ? 16.078 53.5 13.07 1 92.19 231 VAL B O 1
ATOM 9224 N N . HIS B 1 232 ? 17.188 51.562 13.016 1 92.81 232 HIS B N 1
ATOM 9225 C CA . HIS B 1 232 ? 18.328 52.062 13.766 1 92.81 232 HIS B CA 1
ATOM 9226 C C . HIS B 1 232 ? 19.625 51.875 12.977 1 92.81 232 HIS B C 1
ATOM 9228 O O . HIS B 1 232 ? 19.75 50.938 12.18 1 92.81 232 HIS B O 1
ATOM 9234 N N . GLU B 1 233 ? 20.547 52.781 13.297 1 91.44 233 GLU B N 1
ATOM 9235 C CA . GLU B 1 233 ? 21.906 52.562 12.812 1 91.44 233 GLU B CA 1
ATOM 9236 C C . GLU B 1 233 ? 22.562 51.406 13.531 1 91.44 233 GLU B C 1
ATOM 9238 O O . GLU B 1 233 ? 22.25 51.125 14.688 1 91.44 233 GLU B O 1
ATOM 9243 N N . LEU B 1 234 ? 23.344 50.75 12.742 1 90.94 234 LEU B N 1
ATOM 9244 C CA . LEU B 1 234 ? 24.047 49.594 13.336 1 90.94 234 LEU B CA 1
ATOM 9245 C C . LEU B 1 234 ? 25.25 50.062 14.141 1 90.94 234 LEU B C 1
ATOM 9247 O O . LEU B 1 234 ? 26.375 50.094 13.641 1 90.94 234 LEU B O 1
ATOM 9251 N N . ARG B 1 235 ? 25.031 50.344 15.453 1 88.75 235 ARG B N 1
ATOM 9252 C CA . ARG B 1 235 ? 26.062 50.812 16.375 1 88.75 235 ARG B CA 1
ATOM 9253 C C . ARG B 1 235 ? 26.062 49.969 17.656 1 88.75 235 ARG B C 1
ATOM 9255 O O . ARG B 1 235 ? 25.031 49.438 18.047 1 88.75 235 ARG B O 1
ATOM 9262 N N . PRO B 1 236 ? 27.156 49.875 18.266 1 84.94 236 PRO B N 1
ATOM 9263 C CA . PRO B 1 236 ? 27.266 49 19.438 1 84.94 236 PRO B CA 1
ATOM 9264 C C . PRO B 1 236 ? 26.375 49.469 20.609 1 84.94 236 PRO B C 1
ATOM 9266 O O . PRO B 1 236 ? 26.062 48.656 21.5 1 84.94 236 PRO B O 1
ATOM 9269 N N . ASP B 1 237 ? 25.969 50.688 20.594 1 88.25 237 ASP B N 1
ATOM 9270 C CA . ASP B 1 237 ? 25.172 51.188 21.719 1 88.25 237 ASP B CA 1
ATOM 9271 C C . ASP B 1 237 ? 23.703 50.812 21.562 1 88.25 237 ASP B C 1
ATOM 9273 O O . ASP B 1 237 ? 22.891 51.125 22.422 1 88.25 237 ASP B O 1
ATOM 9277 N N . LEU B 1 238 ? 23.391 50.25 20.422 1 91.44 238 LEU B N 1
ATOM 9278 C CA . LEU B 1 238 ? 22.016 49.844 20.156 1 91.44 238 LEU B CA 1
ATOM 9279 C C . LEU B 1 238 ? 21.469 49 21.281 1 91.44 238 LEU B C 1
ATOM 9281 O O . LEU B 1 238 ? 20.328 49.188 21.719 1 91.44 238 LEU B O 1
ATOM 9285 N N . LEU B 1 239 ? 22.234 47.969 21.75 1 91.69 239 LEU B N 1
ATOM 9286 C CA . LEU B 1 239 ? 21.797 47.062 22.812 1 91.69 239 LEU B CA 1
ATOM 9287 C C . LEU B 1 239 ? 21.422 47.844 24.062 1 91.69 239 LEU B C 1
ATOM 9289 O O . LEU B 1 239 ? 20.391 47.562 24.688 1 91.69 239 LEU B O 1
ATOM 9293 N N . GLY B 1 240 ? 22.266 48.75 24.484 1 91.12 240 GLY B N 1
ATOM 9294 C CA . GLY B 1 240 ? 22 49.562 25.656 1 91.12 240 GLY B CA 1
ATOM 9295 C C . GLY B 1 240 ? 20.719 50.375 25.531 1 91.12 240 GLY B C 1
ATOM 9296 O O . GLY B 1 240 ? 19.969 50.531 26.5 1 91.12 240 GLY B O 1
ATOM 9297 N N . ARG B 1 241 ? 20.5 50.906 24.406 1 92.44 241 ARG B N 1
ATOM 9298 C CA . ARG B 1 241 ? 19.297 51.688 24.141 1 92.44 241 ARG B CA 1
ATOM 9299 C C . ARG B 1 241 ? 18.031 50.844 24.25 1 92.44 241 ARG B C 1
ATOM 9301 O O . ARG B 1 241 ? 17.047 51.25 24.844 1 92.44 241 ARG B O 1
ATOM 9308 N N . LEU B 1 242 ? 18.094 49.688 23.656 1 94.81 242 LEU B N 1
ATOM 9309 C CA . LEU B 1 242 ? 16.953 48.781 23.688 1 94.81 242 LEU B CA 1
ATOM 9310 C C . LEU B 1 242 ? 16.672 48.312 25.109 1 94.81 242 LEU B C 1
ATOM 9312 O O . LEU B 1 242 ? 15.508 48.25 25.516 1 94.81 242 LEU B O 1
ATOM 9316 N N . ASP B 1 243 ? 17.719 48.062 25.891 1 93.25 243 ASP B N 1
ATOM 9317 C CA . ASP B 1 243 ? 17.562 47.656 27.281 1 93.25 243 ASP B CA 1
ATOM 9318 C C . ASP B 1 243 ? 16.922 48.781 28.109 1 93.25 243 ASP B C 1
ATOM 9320 O O . ASP B 1 243 ? 16.062 48.5 28.953 1 93.25 243 ASP B O 1
ATOM 9324 N N . SER B 1 244 ? 17.391 49.906 27.875 1 94.44 244 SER B N 1
ATOM 9325 C CA . SER B 1 244 ? 16.859 51.031 28.609 1 94.44 244 SER B CA 1
ATOM 9326 C C . SER B 1 244 ? 15.375 51.25 28.312 1 94.44 244 SER B C 1
ATOM 9328 O O . SER B 1 244 ? 14.578 51.5 29.219 1 94.44 244 SER B O 1
ATOM 9330 N N . ALA B 1 245 ? 15.086 51.25 27.047 1 95.38 245 ALA B N 1
ATOM 9331 C CA . ALA B 1 245 ? 13.695 51.406 26.641 1 95.38 245 ALA B CA 1
ATOM 9332 C C . ALA B 1 245 ? 12.82 50.312 27.266 1 95.38 245 ALA B C 1
ATOM 9334 O O . ALA B 1 245 ? 11.711 50.594 27.719 1 95.38 245 ALA B O 1
ATOM 9335 N N . TRP B 1 246 ? 13.273 49.031 27.297 1 96.31 246 TRP B N 1
ATOM 9336 C CA . TRP B 1 246 ? 12.539 47.906 27.828 1 96.31 246 TRP B CA 1
ATOM 9337 C C . TRP B 1 246 ? 12.328 48.062 29.328 1 96.31 246 TRP B C 1
ATOM 9339 O O . TRP B 1 246 ? 11.234 47.781 29.844 1 96.31 246 TRP B O 1
ATOM 9349 N N . GLN B 1 247 ? 13.328 48.5 30.047 1 94.56 247 GLN B N 1
ATOM 9350 C CA . GLN B 1 247 ? 13.25 48.688 31.484 1 94.56 247 GLN B CA 1
ATOM 9351 C C . GLN B 1 247 ? 12.25 49.781 31.859 1 94.56 247 GLN B C 1
ATOM 9353 O O . GLN B 1 247 ? 11.484 49.625 32.812 1 94.56 247 GLN B O 1
ATOM 9358 N N . ALA B 1 248 ? 12.281 50.75 31.141 1 94.25 248 ALA B N 1
ATOM 9359 C CA . ALA B 1 248 ? 11.328 51.844 31.375 1 94.25 248 ALA B CA 1
ATOM 9360 C C . ALA B 1 248 ? 9.891 51.375 31.203 1 94.25 248 ALA B C 1
ATOM 9362 O O . ALA B 1 248 ? 9.023 51.719 32 1 94.25 248 ALA B O 1
ATOM 9363 N N . ALA B 1 249 ? 9.648 50.656 30.172 1 95.12 249 ALA B N 1
ATOM 9364 C CA . ALA B 1 249 ? 8.312 50.094 29.953 1 95.12 249 ALA B CA 1
ATOM 9365 C C . ALA B 1 249 ? 7.938 49.094 31.031 1 95.12 249 ALA B C 1
ATOM 9367 O O . ALA B 1 249 ? 6.777 49 31.438 1 95.12 249 ALA B O 1
ATOM 9368 N N . GLY B 1 250 ? 8.906 48.312 31.5 1 93.94 250 GLY B N 1
ATOM 9369 C CA . GLY B 1 250 ? 8.688 47.281 32.5 1 93.94 250 GLY B CA 1
ATOM 9370 C C . GLY B 1 250 ? 8.219 47.844 33.844 1 93.94 250 GLY B C 1
ATOM 9371 O O . GLY B 1 250 ? 7.602 47.125 34.625 1 93.94 250 GLY B O 1
ATOM 9372 N N . GLU B 1 251 ? 8.469 49.031 34.094 1 91.31 251 GLU B N 1
ATOM 9373 C CA . GLU B 1 251 ? 8.031 49.656 35.344 1 91.31 251 GLU B CA 1
ATOM 9374 C C . GLU B 1 251 ? 6.516 49.844 35.375 1 91.31 251 GLU B C 1
ATOM 9376 O O . GLU B 1 251 ? 5.906 49.844 36.438 1 91.31 251 GLU B O 1
ATOM 9381 N N . HIS B 1 252 ? 5.953 49.938 34.188 1 90.5 252 HIS B N 1
ATOM 9382 C CA . HIS B 1 252 ? 4.516 50.188 34.094 1 90.5 252 HIS B CA 1
ATOM 9383 C C . HIS B 1 252 ? 3.781 48.938 33.625 1 90.5 252 HIS B C 1
ATOM 9385 O O . HIS B 1 252 ? 2.559 48.844 33.781 1 90.5 252 HIS B O 1
ATOM 9391 N N . ILE B 1 253 ? 4.52 48 33.062 1 94.38 253 ILE B N 1
ATOM 9392 C CA . ILE B 1 253 ? 3.951 46.719 32.594 1 94.38 253 ILE B CA 1
ATOM 9393 C C . ILE B 1 253 ? 4.703 45.562 33.219 1 94.38 253 ILE B C 1
ATOM 9395 O O . ILE B 1 253 ? 5.641 45.031 32.625 1 94.38 253 ILE B O 1
ATOM 9399 N N . PRO B 1 254 ? 4.27 45.062 34.281 1 89.88 254 PRO B N 1
ATOM 9400 C CA . PRO B 1 254 ? 4.98 44 35.031 1 89.88 254 PRO B CA 1
ATOM 9401 C C . PRO B 1 254 ? 5.246 42.75 34.188 1 89.88 254 PRO B C 1
ATOM 9403 O O . PRO B 1 254 ? 6.25 42.062 34.375 1 89.88 254 PRO B O 1
ATOM 9406 N N . ALA B 1 255 ? 4.41 42.438 33.281 1 91.19 255 ALA B N 1
ATOM 9407 C CA . ALA B 1 255 ? 4.547 41.25 32.438 1 91.19 255 ALA B CA 1
ATOM 9408 C C . ALA B 1 255 ? 5.832 41.312 31.625 1 91.19 255 ALA B C 1
ATOM 9410 O O . ALA B 1 255 ? 6.344 40.281 31.203 1 91.19 255 ALA B O 1
ATOM 9411 N N . LEU B 1 256 ? 6.414 42.438 31.375 1 93.69 256 LEU B N 1
ATOM 9412 C CA . LEU B 1 256 ? 7.633 42.594 30.594 1 93.69 256 LEU B CA 1
ATOM 9413 C C . LEU B 1 256 ? 8.867 42.344 31.453 1 93.69 256 LEU B C 1
ATOM 9415 O O . LEU B 1 256 ? 9.922 41.969 30.938 1 93.69 256 LEU B O 1
ATOM 9419 N N . ALA B 1 257 ? 8.82 42.531 32.75 1 88.19 257 ALA B N 1
ATOM 9420 C CA . ALA B 1 257 ? 9.969 42.5 33.625 1 88.19 257 ALA B CA 1
ATOM 9421 C C . ALA B 1 257 ? 10.617 41.125 33.625 1 88.19 257 ALA B C 1
ATOM 9423 O O . ALA B 1 257 ? 11.844 41 33.719 1 88.19 257 ALA B O 1
ATOM 9424 N N . GLY B 1 258 ? 9.906 40.031 33.5 1 84.81 258 GLY B N 1
ATOM 9425 C CA . GLY B 1 258 ? 10.492 38.719 33.594 1 84.81 258 GLY B CA 1
ATOM 9426 C C . GLY B 1 258 ? 10.883 38.156 32.25 1 84.81 258 GLY B C 1
ATOM 9427 O O . GLY B 1 258 ? 11.383 37.031 32.156 1 84.81 258 GLY B O 1
ATOM 9428 N N . THR B 1 259 ? 10.977 38.969 31.188 1 91.5 259 THR B N 1
ATOM 9429 C CA . THR B 1 259 ? 11.281 38.469 29.859 1 91.5 259 THR B CA 1
ATOM 9430 C C . THR B 1 259 ? 12.789 38.438 29.625 1 91.5 259 THR B C 1
ATOM 9432 O O . THR B 1 259 ? 13.477 39.438 29.859 1 91.5 259 THR B O 1
ATOM 9435 N N . LYS B 1 260 ? 13.312 37.344 29.141 1 90.94 260 LYS B N 1
ATOM 9436 C CA . LYS B 1 260 ? 14.734 37.219 28.828 1 90.94 260 LYS B CA 1
ATOM 9437 C C . LYS B 1 260 ? 15.133 38.188 27.719 1 90.94 260 LYS B C 1
ATOM 9439 O O . LYS B 1 260 ? 14.352 38.469 26.812 1 90.94 260 LYS B O 1
ATOM 9444 N N . GLN B 1 261 ? 16.344 38.688 27.828 1 88.81 261 GLN B N 1
ATOM 9445 C CA . GLN B 1 261 ? 16.828 39.719 26.906 1 88.81 261 GLN B CA 1
ATOM 9446 C C . GLN B 1 261 ? 16.688 39.25 25.453 1 88.81 261 GLN B C 1
ATOM 9448 O O . GLN B 1 261 ? 16.266 40.031 24.594 1 88.81 261 GLN B O 1
ATOM 9453 N N . ALA B 1 262 ? 16.969 37.969 25.188 1 89.25 262 ALA B N 1
ATOM 9454 C CA . ALA B 1 262 ? 16.969 37.438 23.828 1 89.25 262 ALA B CA 1
ATOM 9455 C C . ALA B 1 262 ? 15.547 37.312 23.297 1 89.25 262 ALA B C 1
ATOM 9457 O O . ALA B 1 262 ? 15.344 37.094 22.109 1 89.25 262 ALA B O 1
ATOM 9458 N N . GLN B 1 263 ? 14.516 37.531 24.078 1 93.25 263 GLN B N 1
ATOM 9459 C CA . GLN B 1 263 ? 13.125 37.312 23.703 1 93.25 263 GLN B CA 1
ATOM 9460 C C . GLN B 1 263 ? 12.336 38.625 23.734 1 93.25 263 GLN B C 1
ATOM 9462 O O . GLN B 1 263 ? 11.109 38.625 23.641 1 93.25 263 GLN B O 1
ATOM 9467 N N . ARG B 1 264 ? 13.062 39.719 23.844 1 95.19 264 ARG B N 1
ATOM 9468 C CA . ARG B 1 264 ? 12.406 41 24.031 1 95.19 264 ARG B CA 1
ATOM 9469 C C . ARG B 1 264 ? 12.039 41.625 22.688 1 95.19 264 ARG B C 1
ATOM 9471 O O . ARG B 1 264 ? 10.938 42.156 22.531 1 95.19 264 ARG B O 1
ATOM 9478 N N . PHE B 1 265 ? 12.953 41.5 21.734 1 95.31 265 PHE B N 1
ATOM 9479 C CA . PHE B 1 265 ? 12.773 42.188 20.453 1 95.31 265 PHE B CA 1
ATOM 9480 C C . PHE B 1 265 ? 13.016 41.219 19.297 1 95.31 265 PHE B C 1
ATOM 9482 O O . PHE B 1 265 ? 13.727 40.219 19.438 1 95.31 265 PHE B O 1
ATOM 9489 N N . ASP B 1 266 ? 12.297 41.406 18.25 1 95.12 266 ASP B N 1
ATOM 9490 C CA . ASP B 1 266 ? 12.641 40.844 16.953 1 95.12 266 ASP B CA 1
ATOM 9491 C C . ASP B 1 266 ? 13.5 41.812 16.141 1 95.12 266 ASP B C 1
ATOM 9493 O O . ASP B 1 266 ? 13.039 42.906 15.766 1 95.12 266 ASP B O 1
ATOM 9497 N N . VAL B 1 267 ? 14.75 41.469 15.906 1 94.06 267 VAL B N 1
ATOM 9498 C CA . VAL B 1 267 ? 15.695 42.344 15.234 1 94.06 267 VAL B CA 1
ATOM 9499 C C . VAL B 1 267 ? 16.047 41.781 13.859 1 94.06 267 VAL B C 1
ATOM 9501 O O . VAL B 1 267 ? 16.375 40.594 13.742 1 94.06 267 VAL B O 1
ATOM 9504 N N . GLN B 1 268 ? 15.953 42.625 12.852 1 93.06 268 GLN B N 1
ATOM 9505 C CA . GLN B 1 268 ? 16.297 42.281 11.484 1 93.06 268 GLN B CA 1
ATOM 9506 C C . GLN B 1 268 ? 17.359 43.188 10.914 1 93.06 268 GLN B C 1
ATOM 9508 O O . GLN B 1 268 ? 17.344 44.406 11.18 1 93.06 268 GLN B O 1
ATOM 9513 N N . LEU B 1 269 ? 18.219 42.625 10.156 1 93.38 269 LEU B N 1
ATOM 9514 C CA . LEU B 1 269 ? 19.297 43.406 9.539 1 93.38 269 LEU B CA 1
ATOM 9515 C C . LEU B 1 269 ? 18.969 43.719 8.078 1 93.38 269 LEU B C 1
ATOM 9517 O O . LEU B 1 269 ? 18.734 42.781 7.285 1 93.38 269 LEU B O 1
ATOM 9521 N N . ALA B 1 270 ? 18.859 45 7.766 1 92.5 270 ALA B N 1
ATOM 9522 C CA . ALA B 1 270 ? 18.703 45.469 6.391 1 92.5 270 ALA B CA 1
ATOM 9523 C C . ALA B 1 270 ? 20.047 45.906 5.805 1 92.5 270 ALA B C 1
ATOM 9525 O O . ALA B 1 270 ? 20.672 46.844 6.293 1 92.5 270 ALA B O 1
ATOM 9526 N N . LEU B 1 271 ? 20.438 45.219 4.777 1 92.81 271 LEU B N 1
ATOM 9527 C CA . LEU B 1 271 ? 21.719 45.531 4.152 1 92.81 271 LEU B CA 1
ATOM 9528 C C . LEU B 1 271 ? 21.609 46.688 3.193 1 92.81 271 LEU B C 1
ATOM 9530 O O . LEU B 1 271 ? 20.625 46.812 2.445 1 92.81 271 LEU B O 1
ATOM 9534 N N . GLY B 1 272 ? 22.578 47.562 3.242 1 89.38 272 GLY B N 1
ATOM 9535 C CA . GLY B 1 272 ? 22.578 48.75 2.4 1 89.38 272 GLY B CA 1
ATOM 9536 C C . GLY B 1 272 ? 23.203 48.5 1.04 1 89.38 272 GLY B C 1
ATOM 9537 O O . GLY B 1 272 ? 24.047 49.281 0.6 1 89.38 272 GLY B O 1
ATOM 9538 N N . MET B 1 273 ? 22.828 47.406 0.417 1 88.5 273 MET B N 1
ATOM 9539 C CA . MET B 1 273 ? 23.391 47.094 -0.897 1 88.5 273 MET B CA 1
ATOM 9540 C C . MET B 1 273 ? 22.812 48.031 -1.959 1 88.5 273 MET B C 1
ATOM 9542 O O . MET B 1 273 ? 21.609 48.25 -1.994 1 88.5 273 MET B O 1
ATOM 9546 N N . THR B 1 274 ? 23.719 48.812 -2.678 1 78.44 274 THR B N 1
ATOM 9547 C CA . THR B 1 274 ? 23.266 49.688 -3.75 1 78.44 274 THR B CA 1
ATOM 9548 C C . THR B 1 274 ? 23.516 49.062 -5.113 1 78.44 274 THR B C 1
ATOM 9550 O O . THR B 1 274 ? 24.594 48.562 -5.387 1 78.44 274 THR B O 1
ATOM 9553 N N . ALA B 1 275 ? 22.547 48.875 -5.973 1 83 275 ALA B N 1
ATOM 9554 C CA . ALA B 1 275 ? 22.594 48.469 -7.371 1 83 275 ALA B CA 1
ATOM 9555 C C . ALA B 1 275 ? 22.984 47 -7.492 1 83 275 ALA B C 1
ATOM 9557 O O . ALA B 1 275 ? 23.797 46.625 -8.344 1 83 275 ALA B O 1
ATOM 9558 N N . ALA B 1 276 ? 22.578 46.125 -6.492 1 91.94 276 ALA B N 1
ATOM 9559 C CA . ALA B 1 276 ? 22.859 44.719 -6.547 1 91.94 276 ALA B CA 1
ATOM 9560 C C . ALA B 1 276 ? 22.078 44.031 -7.672 1 91.94 276 ALA B C 1
ATOM 9562 O O . ALA B 1 276 ? 20.891 44.281 -7.855 1 91.94 276 ALA B O 1
ATOM 9563 N N . THR B 1 277 ? 22.719 43.188 -8.516 1 95.44 277 THR B N 1
ATOM 9564 C CA . THR B 1 277 ? 22.094 42.531 -9.656 1 95.44 277 THR B CA 1
ATOM 9565 C C . THR B 1 277 ? 22.375 41.031 -9.664 1 95.44 277 THR B C 1
ATOM 9567 O O . THR B 1 277 ? 23.484 40.625 -9.305 1 95.44 277 THR B O 1
ATOM 9570 N N . LEU B 1 278 ? 21.391 40.281 -10.016 1 96.31 278 LEU B N 1
ATOM 9571 C CA . LEU B 1 278 ? 21.516 38.875 -10.328 1 96.31 278 LEU B CA 1
ATOM 9572 C C . LEU B 1 278 ? 21.406 38.625 -11.836 1 96.31 278 LEU B C 1
ATOM 9574 O O . LEU B 1 278 ? 20.531 39.188 -12.492 1 96.31 278 LEU B O 1
ATOM 9578 N N . ASP B 1 279 ? 22.281 37.875 -12.43 1 96.75 279 ASP B N 1
ATOM 9579 C CA . ASP B 1 279 ? 22.328 37.688 -13.875 1 96.75 279 ASP B CA 1
ATOM 9580 C C . ASP B 1 279 ? 21.172 36.781 -14.336 1 96.75 279 ASP B C 1
ATOM 9582 O O . ASP B 1 279 ? 20.781 35.844 -13.633 1 96.75 279 ASP B O 1
ATOM 9586 N N . HIS B 1 280 ? 20.672 37 -15.531 1 96.38 280 HIS B N 1
ATOM 9587 C CA . HIS B 1 280 ? 19.578 36.25 -16.141 1 96.38 280 HIS B CA 1
ATOM 9588 C C . HIS B 1 280 ? 19.938 34.781 -16.312 1 96.38 280 HIS B C 1
ATOM 9590 O O . HIS B 1 280 ? 19.078 33.906 -16.203 1 96.38 280 HIS B O 1
ATOM 9596 N N . ARG B 1 281 ? 21.094 34.531 -16.578 1 96 281 ARG B N 1
ATOM 9597 C CA . ARG B 1 281 ? 21.547 33.156 -16.828 1 96 281 ARG B CA 1
ATOM 9598 C C . ARG B 1 281 ? 21.281 32.281 -15.617 1 96 281 ARG B C 1
ATOM 9600 O O . ARG B 1 281 ? 20.766 31.172 -15.766 1 96 281 ARG B O 1
ATOM 9607 N N . THR B 1 282 ? 21.656 32.75 -14.469 1 97.06 282 THR B N 1
ATOM 9608 C CA . THR B 1 282 ? 21.438 32 -13.242 1 97.06 282 THR B CA 1
ATOM 9609 C C . THR B 1 282 ? 19.953 31.75 -13.031 1 97.06 282 THR B C 1
ATOM 9611 O O . THR B 1 282 ? 19.547 30.656 -12.641 1 97.06 282 THR B O 1
ATOM 9614 N N . VAL B 1 283 ? 19.125 32.688 -13.312 1 96.31 283 VAL B N 1
ATOM 9615 C CA . VAL B 1 283 ? 17.688 32.594 -13.141 1 96.31 283 VAL B CA 1
ATOM 9616 C C . VAL B 1 283 ? 17.125 31.531 -14.078 1 96.31 283 VAL B C 1
ATOM 9618 O O . VAL B 1 283 ? 16.312 30.688 -13.672 1 96.31 283 VAL B O 1
ATOM 9621 N N . ASP B 1 284 ? 17.547 31.531 -15.281 1 96.31 284 ASP B N 1
ATOM 9622 C CA . ASP B 1 284 ? 17.094 30.578 -16.281 1 96.31 284 ASP B CA 1
ATOM 9623 C C . ASP B 1 284 ? 17.5 29.156 -15.906 1 96.31 284 ASP B C 1
ATOM 9625 O O . ASP B 1 284 ? 16.719 28.219 -16.078 1 96.31 284 ASP B O 1
ATOM 9629 N N . GLU B 1 285 ? 18.703 29.047 -15.453 1 97.25 285 GLU B N 1
ATOM 9630 C CA . GLU B 1 285 ? 19.188 27.75 -15.039 1 97.25 285 GLU B CA 1
ATOM 9631 C C . GLU B 1 285 ? 18.359 27.188 -13.883 1 97.25 285 GLU B C 1
ATOM 9633 O O . GLU B 1 285 ? 18.031 26 -13.859 1 97.25 285 GLU B O 1
ATOM 9638 N N . LEU B 1 286 ? 18.016 28.016 -12.953 1 97.19 286 LEU B N 1
ATOM 9639 C CA . LEU B 1 286 ? 17.203 27.609 -11.812 1 97.19 286 LEU B CA 1
ATOM 9640 C C . LEU B 1 286 ? 15.805 27.203 -12.258 1 97.19 286 LEU B C 1
ATOM 9642 O O . LEU B 1 286 ? 15.273 26.188 -11.789 1 97.19 286 LEU B O 1
ATOM 9646 N N . ARG B 1 287 ? 15.234 27.953 -13.133 1 95.38 287 ARG B N 1
ATOM 9647 C CA . ARG B 1 287 ? 13.906 27.641 -13.664 1 95.38 287 ARG B CA 1
ATOM 9648 C C . ARG B 1 287 ? 13.898 26.297 -14.367 1 95.38 287 ARG B C 1
ATOM 9650 O O . ARG B 1 287 ? 13.016 25.469 -14.125 1 95.38 287 ARG B O 1
ATOM 9657 N N . ASP B 1 288 ? 14.859 26.062 -15.148 1 95.81 288 ASP B N 1
ATOM 9658 C CA . ASP B 1 288 ? 14.977 24.797 -15.883 1 95.81 288 ASP B CA 1
ATOM 9659 C C . ASP B 1 288 ? 15.125 23.625 -14.922 1 95.81 288 ASP B C 1
ATOM 9661 O O . ASP B 1 288 ? 14.547 22.562 -15.133 1 95.81 288 ASP B O 1
ATOM 9665 N N . THR B 1 289 ? 15.914 23.828 -13.945 1 96.56 289 THR B N 1
ATOM 9666 C CA . THR B 1 289 ? 16.156 22.797 -12.953 1 96.56 289 THR B CA 1
ATOM 9667 C C . THR B 1 289 ? 14.859 22.422 -12.234 1 96.56 289 THR B C 1
ATOM 9669 O O . THR B 1 289 ? 14.586 21.25 -12 1 96.56 289 THR B O 1
ATOM 9672 N N . VAL B 1 290 ? 14.078 23.391 -11.891 1 95.31 290 VAL B N 1
ATOM 9673 C CA . VAL B 1 290 ? 12.812 23.156 -11.188 1 95.31 290 VAL B CA 1
ATOM 9674 C C . VAL B 1 290 ? 11.875 22.344 -12.07 1 95.31 290 VAL B C 1
ATOM 9676 O O . VAL B 1 290 ? 11.164 21.453 -11.57 1 95.31 290 VAL B O 1
ATOM 9679 N N . LEU B 1 291 ? 11.867 22.578 -13.367 1 94.56 291 LEU B N 1
ATOM 9680 C CA . LEU B 1 291 ? 11.047 21.812 -14.297 1 94.56 291 LEU B CA 1
ATOM 9681 C C . LEU B 1 291 ? 11.477 20.359 -14.359 1 94.56 291 LEU B C 1
ATOM 9683 O O . LEU B 1 291 ? 10.641 19.453 -14.445 1 94.56 291 LEU B O 1
ATOM 9687 N N . ARG B 1 292 ? 12.742 20.125 -14.289 1 94.31 292 ARG B N 1
ATOM 9688 C CA . ARG B 1 292 ? 13.258 18.766 -14.32 1 94.31 292 ARG B CA 1
ATOM 9689 C C . ARG B 1 292 ? 12.93 18.016 -13.031 1 94.31 292 ARG B C 1
ATOM 9691 O O . ARG B 1 292 ? 12.594 16.828 -13.062 1 94.31 292 ARG B O 1
ATOM 9698 N N . LEU B 1 293 ? 13.047 18.719 -11.93 1 93.62 293 LEU B N 1
ATOM 9699 C CA . LEU B 1 293 ? 12.719 18.094 -10.648 1 93.62 293 LEU B CA 1
ATOM 9700 C C . LEU B 1 293 ? 11.227 17.781 -10.562 1 93.62 293 LEU B C 1
ATOM 9702 O O . LEU B 1 293 ? 10.836 16.781 -9.969 1 93.62 293 LEU B O 1
ATOM 9706 N N . ALA B 1 294 ? 10.438 18.641 -11.109 1 91.81 294 ALA B N 1
ATOM 9707 C CA . ALA B 1 294 ? 8.992 18.406 -11.141 1 91.81 294 ALA B CA 1
ATOM 9708 C C . ALA B 1 294 ? 8.664 17.125 -11.898 1 91.81 294 ALA B C 1
ATOM 9710 O O . ALA B 1 294 ? 7.793 16.359 -11.484 1 91.81 294 ALA B O 1
ATOM 9711 N N . ALA B 1 295 ? 9.391 16.891 -12.922 1 89.62 295 ALA B N 1
ATOM 9712 C CA . ALA B 1 295 ? 9.18 15.695 -13.719 1 89.62 295 ALA B CA 1
ATOM 9713 C C . ALA B 1 295 ? 9.648 14.445 -12.969 1 89.62 295 ALA B C 1
ATOM 9715 O O . ALA B 1 295 ? 9.055 13.375 -13.102 1 89.62 295 ALA B O 1
ATOM 9716 N N . LEU B 1 296 ? 10.695 14.539 -12.258 1 87.12 296 LEU B N 1
ATOM 9717 C CA . LEU B 1 296 ? 11.258 13.414 -11.516 1 87.12 296 LEU B CA 1
ATOM 9718 C C . LEU B 1 296 ? 10.352 13.023 -10.352 1 87.12 296 LEU B C 1
ATOM 9720 O O . LEU B 1 296 ? 10.266 11.852 -10 1 87.12 296 LEU B O 1
ATOM 9724 N N . SER B 1 297 ? 9.828 13.898 -9.57 1 75.94 297 SER B N 1
ATOM 9725 C CA . SER B 1 297 ? 8.992 13.625 -8.406 1 75.94 297 SER B CA 1
ATOM 9726 C C . SER B 1 297 ? 7.637 13.062 -8.82 1 75.94 297 SER B C 1
ATOM 9728 O O . SER B 1 297 ? 6.953 12.422 -8.016 1 75.94 297 SER B O 1
ATOM 9730 N N . GLY B 1 298 ? 7.508 12.711 -10.164 1 61.22 298 GLY B N 1
ATOM 9731 C CA . GLY B 1 298 ? 6.234 12.188 -10.633 1 61.22 298 GLY B CA 1
ATOM 9732 C C . GLY B 1 298 ? 5.043 12.984 -10.148 1 61.22 298 GLY B C 1
ATOM 9733 O O . GLY B 1 298 ? 5.145 13.734 -9.172 1 61.22 298 GLY B O 1
ATOM 9734 N N . GLY B 1 299 ? 4.121 13.438 -11.102 1 51.62 299 GLY B N 1
ATOM 9735 C CA . GLY B 1 299 ? 2.887 14.172 -10.875 1 51.62 299 GLY B CA 1
ATOM 9736 C C . GLY B 1 299 ? 2.357 14.031 -9.461 1 51.62 299 GLY B C 1
ATOM 9737 O O . GLY B 1 299 ? 1.329 14.617 -9.117 1 51.62 299 GLY B O 1
ATOM 9738 N N . ASN B 1 300 ? 2.611 12.828 -8.922 1 45.34 300 ASN B N 1
ATOM 9739 C CA . ASN B 1 300 ? 1.984 12.711 -7.613 1 45.34 300 ASN B CA 1
ATOM 9740 C C . ASN B 1 300 ? 2.672 13.602 -6.582 1 45.34 300 ASN B C 1
ATOM 9742 O O . ASN B 1 300 ? 3.896 13.586 -6.461 1 45.34 300 ASN B O 1
ATOM 9746 N N . GLY B 1 301 ? 2.408 14.82 -6.574 1 42.91 301 GLY B N 1
ATOM 9747 C CA . GLY B 1 301 ? 2.887 15.703 -5.523 1 42.91 301 GLY B CA 1
ATOM 9748 C C . GLY B 1 301 ? 3.678 14.984 -4.449 1 42.91 301 GLY B C 1
ATOM 9749 O O . GLY B 1 301 ? 3.16 14.078 -3.791 1 42.91 301 GLY B O 1
ATOM 9750 N N . GLY B 1 302 ? 4.938 14.664 -4.719 1 40.16 302 GLY B N 1
ATOM 9751 C CA . GLY B 1 302 ? 5.957 14.102 -3.846 1 40.16 302 GLY B CA 1
ATOM 9752 C C . GLY B 1 302 ? 5.738 14.438 -2.383 1 40.16 302 GLY B C 1
ATOM 9753 O O . GLY B 1 302 ? 6.172 15.492 -1.91 1 40.16 302 GLY B O 1
ATOM 9754 N N . ASP B 1 303 ? 4.738 14.125 -1.856 1 41.59 303 ASP B N 1
ATOM 9755 C CA . ASP B 1 303 ? 4.977 14.219 -0.419 1 41.59 303 ASP B CA 1
ATOM 9756 C C . ASP B 1 303 ? 6.293 13.539 -0.036 1 41.59 303 ASP B C 1
ATOM 9758 O O . ASP B 1 303 ? 6.316 12.344 0.26 1 41.59 303 ASP B O 1
ATOM 9762 N N . GLY B 1 304 ? 7.297 13.711 -0.819 1 39.97 304 GLY B N 1
ATOM 9763 C CA . GLY B 1 304 ? 8.633 13.219 -0.542 1 39.97 304 GLY B CA 1
ATOM 9764 C C . GLY B 1 304 ? 8.953 13.148 0.94 1 39.97 304 GLY B C 1
ATOM 9765 O O . GLY B 1 304 ? 10.047 12.734 1.328 1 39.97 304 GLY B O 1
ATOM 9766 N N . LEU B 1 305 ? 8.539 14.109 1.641 1 43.81 305 LEU B N 1
ATOM 9767 C CA . LEU B 1 305 ? 9.016 14.047 3.02 1 43.81 305 LEU B CA 1
ATOM 9768 C C . LEU B 1 305 ? 8.352 12.898 3.768 1 43.81 305 LEU B C 1
ATOM 9770 O O . LEU B 1 305 ? 7.191 12.562 3.504 1 43.81 305 LEU B O 1
ATOM 9774 N N . GLU B 1 306 ? 9.219 12.047 4.105 1 48.16 306 GLU B N 1
ATOM 9775 C CA . GLU B 1 306 ? 8.773 10.969 4.992 1 48.16 306 GLU B CA 1
ATOM 9776 C C . GLU B 1 306 ? 7.523 11.375 5.766 1 48.16 306 GLU B C 1
ATOM 9778 O O . GLU B 1 306 ? 7.5 12.422 6.418 1 48.16 306 GLU B O 1
ATOM 9783 N N . ALA B 1 307 ? 6.527 10.82 5.496 1 52.66 307 ALA B N 1
ATOM 9784 C CA . ALA B 1 307 ? 5.258 11.07 6.176 1 52.66 307 ALA B CA 1
ATOM 9785 C C . ALA B 1 307 ? 5.441 11.07 7.691 1 52.66 307 ALA B C 1
ATOM 9787 O O . ALA B 1 307 ? 5.887 10.078 8.273 1 52.66 307 ALA B O 1
ATOM 9788 N N . VAL B 1 308 ? 5.52 12.289 8.273 1 57.69 308 VAL B N 1
ATOM 9789 C CA . VAL B 1 308 ? 5.418 12.414 9.727 1 57.69 308 VAL B CA 1
ATOM 9790 C C . VAL B 1 308 ? 3.984 12.133 10.172 1 57.69 308 VAL B C 1
ATOM 9792 O O . VAL B 1 308 ? 3.043 12.766 9.688 1 57.69 308 VAL B O 1
ATOM 9795 N N . PRO B 1 309 ? 3.682 11.031 10.766 1 60.06 309 PRO B N 1
ATOM 9796 C CA . PRO B 1 309 ? 2.326 10.625 11.148 1 60.06 309 PRO B CA 1
ATOM 9797 C C . PRO B 1 309 ? 1.517 11.781 11.75 1 60.06 309 PRO B C 1
ATOM 9799 O O . PRO B 1 309 ? 0.299 11.844 11.562 1 60.06 309 PRO B O 1
ATOM 9802 N N . GLU B 1 310 ? 2.182 12.859 12.312 1 67 310 GLU B N 1
ATOM 9803 C CA . GLU B 1 310 ? 1.485 13.906 13.047 1 67 310 GLU B CA 1
ATOM 9804 C C . GLU B 1 310 ? 1.098 15.062 12.133 1 67 310 GLU B C 1
ATOM 9806 O O . GLU B 1 310 ? 0.444 16.016 12.562 1 67 310 GLU B O 1
ATOM 9811 N N . ALA B 1 311 ? 1.394 14.758 10.789 1 72.25 311 ALA B N 1
ATOM 9812 C CA . ALA B 1 311 ? 1.145 15.867 9.867 1 72.25 311 ALA B CA 1
ATOM 9813 C C . ALA B 1 311 ? -0.101 15.609 9.023 1 72.25 311 ALA B C 1
ATOM 9815 O O . ALA B 1 311 ? -0.612 14.484 8.984 1 72.25 311 ALA B O 1
ATOM 9816 N N . PHE B 1 312 ? -0.688 16.75 8.516 1 83.12 312 PHE B N 1
ATOM 9817 C CA . PHE B 1 312 ? -1.801 16.672 7.578 1 83.12 312 PHE B CA 1
ATOM 9818 C C . PHE B 1 312 ? -1.375 15.992 6.285 1 83.12 312 PHE B C 1
ATOM 9820 O O . PHE B 1 312 ? -0.308 16.281 5.742 1 83.12 312 PHE B O 1
ATOM 9827 N N . HIS B 1 313 ? -2.193 15.062 5.879 1 83.25 313 HIS B N 1
ATOM 9828 C CA . HIS B 1 313 ? -1.926 14.352 4.633 1 83.25 313 HIS B CA 1
ATOM 9829 C C . HIS B 1 313 ? -2.996 14.641 3.588 1 83.25 313 HIS B C 1
ATOM 9831 O O . HIS B 1 313 ? -4.09 14.078 3.639 1 83.25 313 HIS B O 1
ATOM 9837 N N . MET B 1 314 ? -2.641 15.445 2.602 1 88.69 314 MET B N 1
ATOM 9838 C CA . MET B 1 314 ? -3.574 15.891 1.569 1 88.69 314 MET B CA 1
ATOM 9839 C C . MET B 1 314 ? -4.152 14.695 0.813 1 88.69 314 MET B C 1
ATOM 9841 O O . MET B 1 314 ? -5.336 14.688 0.467 1 88.69 314 MET B O 1
ATOM 9845 N N . ASN B 1 315 ? -3.352 13.625 0.535 1 86.5 315 ASN B N 1
ATOM 9846 C CA . ASN B 1 315 ? -3.83 12.461 -0.195 1 86.5 315 ASN B CA 1
ATOM 9847 C C . ASN B 1 315 ? -4.922 11.727 0.577 1 86.5 315 ASN B C 1
ATOM 9849 O O . ASN B 1 315 ? -5.926 11.305 -0.006 1 86.5 315 ASN B O 1
ATOM 9853 N N . GLU B 1 316 ? -4.66 11.594 1.808 1 86.44 316 GLU B N 1
ATOM 9854 C CA . GLU B 1 316 ? -5.664 10.938 2.641 1 86.44 316 GLU B CA 1
ATOM 9855 C C . GLU B 1 316 ? -6.945 11.766 2.711 1 86.44 316 GLU B C 1
ATOM 9857 O O . GLU B 1 316 ? -8.047 11.219 2.66 1 86.44 316 GLU B O 1
ATOM 9862 N N . PHE B 1 317 ? -6.797 13.07 2.875 1 91.5 317 PHE B N 1
ATOM 9863 C CA . PHE B 1 317 ? -7.945 13.969 2.9 1 91.5 317 PHE B CA 1
ATOM 9864 C C . PHE B 1 317 ? -8.734 13.875 1.602 1 91.5 317 PHE B C 1
ATOM 9866 O O . PHE B 1 317 ? -9.969 13.789 1.623 1 91.5 317 PHE B O 1
ATOM 9873 N N . ARG B 1 318 ? -8.102 13.844 0.532 1 92.5 318 ARG B N 1
ATOM 9874 C CA . ARG B 1 318 ? -8.734 13.734 -0.778 1 92.5 318 ARG B CA 1
ATOM 9875 C C . ARG B 1 318 ? -9.508 12.422 -0.907 1 92.5 318 ARG B C 1
ATOM 9877 O O . ARG B 1 318 ? -10.656 12.422 -1.351 1 92.5 318 ARG B O 1
ATOM 9884 N N . ALA B 1 319 ? -8.836 11.359 -0.543 1 89.06 319 ALA B N 1
ATOM 9885 C CA . ALA B 1 319 ? -9.469 10.047 -0.646 1 89.06 319 ALA B CA 1
ATOM 9886 C C . ALA B 1 319 ? -10.719 9.977 0.22 1 89.06 319 ALA B C 1
ATOM 9888 O O . ALA B 1 319 ? -11.766 9.492 -0.226 1 89.06 319 ALA B O 1
ATOM 9889 N N . THR B 1 320 ? -10.625 10.445 1.391 1 88.38 320 THR B N 1
ATOM 9890 C CA . THR B 1 320 ? -11.758 10.422 2.305 1 88.38 320 THR B CA 1
ATOM 9891 C C . THR B 1 320 ? -12.867 11.344 1.813 1 88.38 320 THR B C 1
ATOM 9893 O O . THR B 1 320 ? -14.055 11.008 1.922 1 88.38 320 THR B O 1
ATOM 9896 N N . PHE B 1 321 ? -12.461 12.531 1.344 1 92.62 321 PHE B N 1
ATOM 9897 C CA . PHE B 1 321 ? -13.43 13.477 0.799 1 92.62 321 PHE B CA 1
ATOM 9898 C C . PHE B 1 321 ? -14.203 12.844 -0.354 1 92.62 321 PHE B C 1
ATOM 9900 O O . PHE B 1 321 ? -15.43 12.914 -0.393 1 92.62 321 PHE B O 1
ATOM 9907 N N . GLN B 1 322 ? -13.469 12.203 -1.198 1 89.19 322 GLN B N 1
ATOM 9908 C CA . GLN B 1 322 ? -14.094 11.578 -2.357 1 89.19 322 GLN B CA 1
ATOM 9909 C C . GLN B 1 322 ? -15.062 10.477 -1.933 1 89.19 322 GLN B C 1
ATOM 9911 O O . GLN B 1 322 ? -16.172 10.375 -2.473 1 89.19 322 GLN B O 1
ATOM 9916 N N . ALA B 1 323 ? -14.648 9.742 -1.048 1 82.62 323 ALA B N 1
ATOM 9917 C CA . ALA B 1 323 ? -15.469 8.625 -0.573 1 82.62 323 ALA B CA 1
ATOM 9918 C C . ALA B 1 323 ? -16.75 9.133 0.087 1 82.62 323 ALA B C 1
ATOM 9920 O O . ALA B 1 323 ? -17.812 8.516 -0.05 1 82.62 323 ALA B O 1
ATOM 9921 N N . ARG B 1 324 ? -16.672 10.258 0.698 1 85.25 324 ARG B N 1
ATOM 9922 C CA . ARG B 1 324 ? -17.781 10.742 1.51 1 85.25 324 ARG B CA 1
ATOM 9923 C C . ARG B 1 324 ? -18.703 11.656 0.696 1 85.25 324 ARG B C 1
ATOM 9925 O O . ARG B 1 324 ? -19.922 11.602 0.84 1 85.25 324 ARG B O 1
ATOM 9932 N N . TYR B 1 325 ? -18.016 12.5 -0.101 1 88.44 325 TYR B N 1
ATOM 9933 C CA . TYR B 1 325 ? -18.812 13.57 -0.708 1 88.44 325 TYR B CA 1
ATOM 9934 C C . TYR B 1 325 ? -18.797 13.461 -2.227 1 88.44 325 TYR B C 1
ATOM 9936 O O . TYR B 1 325 ? -19.547 14.156 -2.912 1 88.44 325 TYR B O 1
ATOM 9944 N N . GLY B 1 326 ? -17.969 12.57 -2.717 1 86.75 326 GLY B N 1
ATOM 9945 C CA . GLY B 1 326 ? -17.812 12.539 -4.16 1 86.75 326 GLY B CA 1
ATOM 9946 C C . GLY B 1 326 ? -17.312 13.852 -4.738 1 86.75 326 GLY B C 1
ATOM 9947 O O . GLY B 1 326 ? -16.297 14.383 -4.285 1 86.75 326 GLY B O 1
ATOM 9948 N N . ASP B 1 327 ? -18.094 14.367 -5.691 1 86.56 327 ASP B N 1
ATOM 9949 C CA . ASP B 1 327 ? -17.703 15.625 -6.312 1 86.56 327 ASP B CA 1
ATOM 9950 C C . ASP B 1 327 ? -18.688 16.75 -5.969 1 86.56 327 ASP B C 1
ATOM 9952 O O . ASP B 1 327 ? -18.797 17.734 -6.695 1 86.56 327 ASP B O 1
ATOM 9956 N N . ALA B 1 328 ? -19.359 16.547 -4.875 1 86.25 328 ALA B N 1
ATOM 9957 C CA . ALA B 1 328 ? -20.344 17.547 -4.449 1 86.25 328 ALA B CA 1
ATOM 9958 C C . ALA B 1 328 ? -19.656 18.703 -3.738 1 86.25 328 ALA B C 1
ATOM 9960 O O . ALA B 1 328 ? -18.562 18.562 -3.199 1 86.25 328 ALA B O 1
ATOM 9961 N N . GLU B 1 329 ? -20.266 19.812 -3.816 1 90.06 329 GLU B N 1
ATOM 9962 C CA . GLU B 1 329 ? -19.828 20.969 -3.043 1 90.06 329 GLU B CA 1
ATOM 9963 C C . GLU B 1 329 ? -20.344 20.906 -1.612 1 90.06 329 GLU B C 1
ATOM 9965 O O . GLU B 1 329 ? -21.547 20.672 -1.394 1 90.06 329 GLU B O 1
ATOM 9970 N N . VAL B 1 330 ? -19.484 21.094 -0.643 1 91.44 330 VAL B N 1
ATOM 9971 C CA . VAL B 1 330 ? -19.859 21.016 0.763 1 91.44 330 VAL B CA 1
ATOM 9972 C C . VAL B 1 330 ? -19.234 22.172 1.534 1 91.44 330 VAL B C 1
ATOM 9974 O O . VAL B 1 330 ? -18.203 22.719 1.12 1 91.44 330 VAL B O 1
ATOM 9977 N N . PRO B 1 331 ? -19.891 22.609 2.615 1 93.06 331 PRO B N 1
ATOM 9978 C CA . PRO B 1 331 ? -19.234 23.625 3.438 1 93.06 331 PRO B CA 1
ATOM 9979 C C . PRO B 1 331 ? -17.859 23.203 3.922 1 93.06 331 PRO B C 1
ATOM 9981 O O . PRO B 1 331 ? -17.688 22.047 4.348 1 93.06 331 PRO B O 1
ATOM 9984 N N . LEU B 1 332 ? -16.891 24.047 3.834 1 95.88 332 LEU B N 1
ATOM 9985 C CA . LEU B 1 332 ? -15.516 23.75 4.227 1 95.88 332 LEU B CA 1
ATOM 9986 C C . LEU B 1 332 ? -15.461 23.234 5.66 1 95.88 332 LEU B C 1
ATOM 9988 O O . LEU B 1 332 ? -14.797 22.234 5.934 1 95.88 332 LEU B O 1
ATOM 9992 N N . LEU B 1 333 ? -16.203 23.891 6.543 1 95.06 333 LEU B N 1
ATOM 9993 C CA . LEU B 1 333 ? -16.141 23.547 7.961 1 95.06 333 LEU B CA 1
ATOM 9994 C C . LEU B 1 333 ? -16.766 22.188 8.219 1 95.06 333 LEU B C 1
ATOM 9996 O O . LEU B 1 333 ? -16.375 21.484 9.156 1 95.06 333 LEU B O 1
ATOM 10000 N N . ALA B 1 334 ? -17.688 21.781 7.379 1 91.19 334 ALA B N 1
ATOM 10001 C CA . ALA B 1 334 ? -18.234 20.422 7.488 1 91.19 334 ALA B CA 1
ATOM 10002 C C . ALA B 1 334 ? -17.203 19.375 7.055 1 91.19 334 ALA B C 1
ATOM 10004 O O . ALA B 1 334 ? -17.047 18.344 7.707 1 91.19 334 ALA B O 1
ATOM 10005 N N . ALA B 1 335 ? -16.562 19.656 5.98 1 93 335 ALA B N 1
ATOM 10006 C CA . ALA B 1 335 ? -15.547 18.75 5.461 1 93 335 ALA B CA 1
ATOM 10007 C C . ALA B 1 335 ? -14.391 18.594 6.445 1 93 335 ALA B C 1
ATOM 10009 O O . ALA B 1 335 ? -13.789 17.516 6.543 1 93 335 ALA B O 1
ATOM 10010 N N . CYS B 1 336 ? -14.125 19.688 7.215 1 93.62 336 CYS B N 1
ATOM 10011 C CA . CYS B 1 336 ? -12.969 19.688 8.102 1 93.62 336 CYS B CA 1
ATOM 10012 C C . CYS B 1 336 ? -13.375 19.359 9.531 1 93.62 336 CYS B C 1
ATOM 10014 O O . CYS B 1 336 ? -12.57 19.5 10.453 1 93.62 336 CYS B O 1
ATOM 10016 N N . ASP B 1 337 ? -14.602 19 9.703 1 90.81 337 ASP B N 1
ATOM 10017 C CA . ASP B 1 337 ? -15.047 18.641 11.047 1 90.81 337 ASP B CA 1
ATOM 10018 C C . ASP B 1 337 ? -14.219 17.484 11.609 1 90.81 337 ASP B C 1
ATOM 10020 O O . ASP B 1 337 ? -13.969 16.5 10.914 1 90.81 337 ASP B O 1
ATOM 10024 N N . LEU B 1 338 ? -13.859 17.594 12.805 1 88.5 338 LEU B N 1
ATOM 10025 C CA . LEU B 1 338 ? -12.906 16.656 13.398 1 88.5 338 LEU B CA 1
ATOM 10026 C C . LEU B 1 338 ? -13.594 15.344 13.766 1 88.5 338 LEU B C 1
ATOM 10028 O O . LEU B 1 338 ? -12.922 14.344 14.031 1 88.5 338 LEU B O 1
ATOM 10032 N N . GLU B 1 339 ? -14.883 15.359 13.781 1 84.5 339 GLU B N 1
ATOM 10033 C CA . GLU B 1 339 ? -15.602 14.164 14.211 1 84.5 339 GLU B CA 1
ATOM 10034 C C . GLU B 1 339 ? -16.328 13.508 13.047 1 84.5 339 GLU B C 1
ATOM 10036 O O . GLU B 1 339 ? -16.422 12.281 12.977 1 84.5 339 GLU B O 1
ATOM 10041 N N . SER B 1 340 ? -16.828 14.289 12.188 1 83.75 340 SER B N 1
ATOM 10042 C CA . SER B 1 340 ? -17.703 13.734 11.156 1 83.75 340 SER B CA 1
ATOM 10043 C C . SER B 1 340 ? -17.234 14.133 9.766 1 83.75 340 SER B C 1
ATOM 10045 O O . SER B 1 340 ? -17.828 13.727 8.758 1 83.75 340 SER B O 1
ATOM 10047 N N . GLY B 1 341 ? -16.203 14.906 9.656 1 88.25 341 GLY B N 1
ATOM 10048 C CA . GLY B 1 341 ? -15.734 15.367 8.367 1 88.25 341 GLY B CA 1
ATOM 10049 C C . GLY B 1 341 ? -14.758 14.406 7.711 1 88.25 341 GLY B C 1
ATOM 10050 O O . GLY B 1 341 ? -14.727 13.219 8.039 1 88.25 341 GLY B O 1
ATOM 10051 N N . ALA B 1 342 ? -14.07 14.859 6.742 1 90 342 ALA B N 1
ATOM 10052 C CA . ALA B 1 342 ? -13.125 14.062 5.961 1 90 342 ALA B CA 1
ATOM 10053 C C . ALA B 1 342 ? -11.719 14.141 6.543 1 90 342 ALA B C 1
ATOM 10055 O O . ALA B 1 342 ? -10.828 13.398 6.133 1 90 342 ALA B O 1
ATOM 10056 N N . LEU B 1 343 ? -11.531 15.023 7.496 1 87.94 343 LEU B N 1
ATOM 10057 C CA . LEU B 1 343 ? -10.195 15.25 8.055 1 87.94 343 LEU B CA 1
ATOM 10058 C C . LEU B 1 343 ? -9.875 14.203 9.117 1 87.94 343 LEU B C 1
ATOM 10060 O O . LEU B 1 343 ? -10.633 14.031 10.078 1 87.94 343 LEU B O 1
ATOM 10064 N N . LYS B 1 344 ? -8.766 13.523 8.898 1 80.25 344 LYS B N 1
ATOM 10065 C CA . LYS B 1 344 ? -8.273 12.578 9.891 1 80.25 344 LYS B CA 1
ATOM 10066 C C . LYS B 1 344 ? -7.133 13.18 10.711 1 80.25 344 LYS B C 1
ATOM 10068 O O . LYS B 1 344 ? -6.242 13.828 10.156 1 80.25 344 LYS B O 1
ATOM 10073 N N . SER B 1 345 ? -7.316 13.141 11.961 1 75.94 345 SER B N 1
ATOM 10074 C CA . SER B 1 345 ? -6.277 13.711 12.812 1 75.94 345 SER B CA 1
ATOM 10075 C C . SER B 1 345 ? -5.578 12.633 13.633 1 75.94 345 SER B C 1
ATOM 10077 O O . SER B 1 345 ? -6.234 11.844 14.328 1 75.94 345 SER B O 1
ATOM 10079 N N . TRP B 1 346 ? -4.301 12.656 13.523 1 74 346 TRP B N 1
ATOM 10080 C CA . TRP B 1 346 ? -3.465 11.75 14.297 1 74 346 TRP B CA 1
ATOM 10081 C C . TRP B 1 346 ? -3.701 11.938 15.797 1 74 346 TRP B C 1
ATOM 10083 O O . TRP B 1 346 ? -3.697 10.977 16.562 1 74 346 TRP B O 1
ATOM 10093 N N . HIS B 1 347 ? -3.977 13.156 16.188 1 76.06 347 HIS B N 1
ATOM 10094 C CA . HIS B 1 347 ? -4.148 13.5 17.594 1 76.06 347 HIS B CA 1
ATOM 10095 C C . HIS B 1 347 ? -5.328 12.758 18.219 1 76.06 347 HIS B C 1
ATOM 10097 O O . HIS B 1 347 ? -5.344 12.5 19.422 1 76.06 347 HIS B O 1
ATOM 10103 N N . ARG B 1 348 ? -6.098 12.398 17.391 1 82.06 348 ARG B N 1
ATOM 10104 C CA . ARG B 1 348 ? -7.324 11.805 17.906 1 82.06 348 ARG B CA 1
ATOM 10105 C C . ARG B 1 348 ? -7.246 10.289 17.891 1 82.06 348 ARG B C 1
ATOM 10107 O O . ARG B 1 348 ? -8.18 9.609 18.328 1 82.06 348 ARG B O 1
ATOM 10114 N N . THR B 1 349 ? -6.09 9.844 17.5 1 85 349 THR B N 1
ATOM 10115 C CA . THR B 1 349 ? -5.938 8.398 17.422 1 85 349 THR B CA 1
ATOM 10116 C C . THR B 1 349 ? -4.84 7.918 18.375 1 85 349 THR B C 1
ATOM 10118 O O . THR B 1 349 ? -4.633 6.715 18.531 1 85 349 THR B O 1
ATOM 10121 N N . VAL B 1 350 ? -4.223 8.875 19.062 1 88.25 350 VAL B N 1
ATOM 10122 C CA . VAL B 1 350 ? -3.105 8.516 19.922 1 88.25 350 VAL B CA 1
ATOM 10123 C C . VAL B 1 350 ? -3.402 8.938 21.359 1 88.25 350 VAL B C 1
ATOM 10125 O O . VAL B 1 350 ? -3.756 10.094 21.609 1 88.25 350 VAL B O 1
ATOM 10128 N N . SER B 1 351 ? -3.207 8.078 22.25 1 91.5 351 SER B N 1
ATOM 10129 C CA . SER B 1 351 ? -3.465 8.344 23.672 1 91.5 351 SER B CA 1
ATOM 10130 C C . SER B 1 351 ? -2.287 9.062 24.312 1 91.5 351 SER B C 1
ATOM 10132 O O . SER B 1 351 ? -1.154 8.57 24.266 1 91.5 351 SER B O 1
ATOM 10134 N N . GLY B 1 352 ? -2.625 10.203 24.984 1 88.25 352 GLY B N 1
ATOM 10135 C CA . GLY B 1 352 ? -1.602 10.875 25.766 1 88.25 352 GLY B CA 1
ATOM 10136 C C . GLY B 1 352 ? -1.12 10.062 26.953 1 88.25 352 GLY B C 1
ATOM 10137 O O . GLY B 1 352 ? 0.067 10.086 27.281 1 88.25 352 GLY B O 1
ATOM 10138 N N . LEU B 1 353 ? -1.985 9.266 27.5 1 92.88 353 LEU B N 1
ATOM 10139 C CA . LEU B 1 353 ? -1.653 8.438 28.656 1 92.88 353 LEU B CA 1
ATOM 10140 C C . LEU B 1 353 ? -0.672 7.336 28.281 1 92.88 353 LEU B C 1
ATOM 10142 O O . LEU B 1 353 ? 0.326 7.117 28.969 1 92.88 353 LEU B O 1
ATOM 10146 N N . ALA B 1 354 ? -1.033 6.633 27.219 1 94.31 354 ALA B N 1
ATOM 10147 C CA . ALA B 1 354 ? -0.155 5.559 26.766 1 94.31 354 ALA B CA 1
ATOM 10148 C C . ALA B 1 354 ? 1.225 6.098 26.391 1 94.31 354 ALA B C 1
ATOM 10150 O O . ALA B 1 354 ? 2.242 5.457 26.688 1 94.31 354 ALA B O 1
ATOM 10151 N N . THR B 1 355 ? 1.216 7.254 25.781 1 90.69 355 THR B N 1
ATOM 10152 C CA . THR B 1 355 ? 2.477 7.883 25.406 1 90.69 355 THR B CA 1
ATOM 10153 C C . THR B 1 355 ? 3.287 8.25 26.656 1 90.69 355 THR B C 1
ATOM 10155 O O . THR B 1 355 ? 4.496 8.008 26.703 1 90.69 355 THR B O 1
ATOM 10158 N N . GLU B 1 356 ? 2.623 8.852 27.578 1 91.69 356 GLU B N 1
ATOM 10159 C CA . GLU B 1 356 ? 3.266 9.234 28.828 1 91.69 356 GLU B CA 1
ATOM 10160 C C . GLU B 1 356 ? 3.832 8.016 29.562 1 91.69 356 GLU B C 1
ATOM 10162 O O . GLU B 1 356 ? 4.902 8.086 30.156 1 91.69 356 GLU B O 1
ATOM 10167 N N . ALA B 1 357 ? 3.146 6.918 29.453 1 94.88 357 ALA B N 1
ATOM 10168 C CA . ALA B 1 357 ? 3.564 5.688 30.125 1 94.88 357 ALA B CA 1
ATOM 10169 C C . ALA B 1 357 ? 4.688 4.996 29.359 1 94.88 357 ALA B C 1
ATOM 10171 O O . ALA B 1 357 ? 5.285 4.035 29.844 1 94.88 357 ALA B O 1
ATOM 10172 N N . GLY B 1 358 ? 4.988 5.391 28.172 1 92.31 358 GLY B N 1
ATOM 10173 C CA . GLY B 1 358 ? 6.074 4.84 27.375 1 92.31 358 GLY B CA 1
ATOM 10174 C C . GLY B 1 358 ? 5.691 3.57 26.641 1 92.31 358 GLY B C 1
ATOM 10175 O O . GLY B 1 358 ? 6.543 2.723 26.375 1 92.31 358 GLY B O 1
ATOM 10176 N N . VAL B 1 359 ? 4.398 3.344 26.344 1 93.12 359 VAL B N 1
ATOM 10177 C CA . VAL B 1 359 ? 3.979 2.164 25.594 1 93.12 359 VAL B CA 1
ATOM 10178 C C . VAL B 1 359 ? 4.242 2.377 24.109 1 93.12 359 VAL B C 1
ATOM 10180 O O . VAL B 1 359 ? 3.787 3.365 23.531 1 93.12 359 VAL B O 1
ATOM 10183 N N . ARG B 1 360 ? 4.969 1.47 23.438 1 88.12 360 ARG B N 1
ATOM 10184 C CA . ARG B 1 360 ? 5.328 1.586 22.031 1 88.12 360 ARG B CA 1
ATOM 10185 C C . ARG B 1 360 ? 5.02 0.296 21.281 1 88.12 360 ARG B C 1
ATOM 10187 O O . ARG B 1 360 ? 5.047 -0.79 21.859 1 88.12 360 ARG B O 1
ATOM 10194 N N . ALA B 1 361 ? 4.523 0.475 20 1 80.75 361 ALA B N 1
ATOM 10195 C CA . ALA B 1 361 ? 4.324 -0.692 19.141 1 80.75 361 ALA B CA 1
ATOM 10196 C C . ALA B 1 361 ? 5.652 -1.379 18.844 1 80.75 361 ALA B C 1
ATOM 10198 O O . ALA B 1 361 ? 6.684 -0.716 18.688 1 80.75 361 ALA B O 1
ATOM 10199 N N . GLU B 1 362 ? 5.5 -2.73 18.812 1 70.12 362 GLU B N 1
ATOM 10200 C CA . GLU B 1 362 ? 6.66 -3.525 18.422 1 70.12 362 GLU B CA 1
ATOM 10201 C C . GLU B 1 362 ? 6.82 -3.547 16.891 1 70.12 362 GLU B C 1
ATOM 10203 O O . GLU B 1 362 ? 5.828 -3.564 16.156 1 70.12 362 GLU B O 1
ATOM 10208 N N . GLY B 1 363 ? 7.863 -3.191 16.297 1 61.03 363 GLY B N 1
ATOM 10209 C CA . GLY B 1 363 ? 7.941 -3.529 14.891 1 61.03 363 GLY B CA 1
ATOM 10210 C C . GLY B 1 363 ? 9.016 -2.754 14.148 1 61.03 363 GLY B C 1
ATOM 10211 O O . GLY B 1 363 ? 9.469 -1.707 14.617 1 61.03 363 GLY B O 1
ATOM 10212 N N . ASP B 1 364 ? 9.531 -3.404 13.141 1 58.91 364 ASP B N 1
ATOM 10213 C CA . ASP B 1 364 ? 10.594 -3.002 12.219 1 58.91 364 ASP B CA 1
ATOM 10214 C C . ASP B 1 364 ? 10.125 -1.863 11.312 1 58.91 364 ASP B C 1
ATOM 10216 O O . ASP B 1 364 ? 8.945 -1.761 10.992 1 58.91 364 ASP B O 1
ATOM 10220 N N . PRO B 1 365 ? 11 -0.958 11.188 1 59.62 365 PRO B N 1
ATOM 10221 C CA . PRO B 1 365 ? 10.68 0.138 10.273 1 59.62 365 PRO B CA 1
ATOM 10222 C C . PRO B 1 365 ? 10.062 -0.349 8.961 1 59.62 365 PRO B C 1
ATOM 10224 O O . PRO B 1 365 ? 10.477 -1.385 8.43 1 59.62 365 PRO B O 1
ATOM 10227 N N . THR B 1 366 ? 8.922 0.128 8.664 1 61.44 366 THR B N 1
ATOM 10228 C CA . THR B 1 366 ? 8.18 -0.228 7.461 1 61.44 366 THR B CA 1
ATOM 10229 C C . THR B 1 366 ? 8.969 0.148 6.207 1 61.44 366 THR B C 1
ATOM 10231 O O . THR B 1 366 ? 9.617 1.196 6.164 1 61.44 366 THR B O 1
ATOM 10234 N N . ALA B 1 367 ? 9.141 -0.788 5.207 1 67.38 367 ALA B N 1
ATOM 10235 C CA . ALA B 1 367 ? 9.773 -0.62 3.9 1 67.38 367 ALA B CA 1
ATOM 10236 C C . ALA B 1 367 ? 9.102 0.498 3.105 1 67.38 367 ALA B C 1
ATOM 10238 O O . ALA B 1 367 ? 7.883 0.657 3.154 1 67.38 367 ALA B O 1
ATOM 10239 N N . SER B 1 368 ? 9.93 1.463 2.65 1 77.5 368 SER B N 1
ATOM 10240 C CA . SER B 1 368 ? 9.445 2.545 1.797 1 77.5 368 SER B CA 1
ATOM 10241 C C . SER B 1 368 ? 9.805 2.297 0.335 1 77.5 368 SER B C 1
ATOM 10243 O O . SER B 1 368 ? 10.859 1.732 0.035 1 77.5 368 SER B O 1
ATOM 10245 N N . PRO B 1 369 ? 9.016 2.648 -0.572 1 82.75 369 PRO B N 1
ATOM 10246 C CA . PRO B 1 369 ? 9.289 2.43 -1.995 1 82.75 369 PRO B CA 1
ATOM 10247 C C . PRO B 1 369 ? 10.422 3.307 -2.518 1 82.75 369 PRO B C 1
ATOM 10249 O O . PRO B 1 369 ? 10.562 4.457 -2.096 1 82.75 369 PRO B O 1
ATOM 10252 N N . VAL B 1 370 ? 11.219 2.764 -3.322 1 87 370 VAL B N 1
ATOM 10253 C CA . VAL B 1 370 ? 12.305 3.512 -3.945 1 87 370 VAL B CA 1
ATOM 10254 C C . VAL B 1 370 ? 11.914 3.91 -5.367 1 87 370 VAL B C 1
ATOM 10256 O O . VAL B 1 370 ? 11.383 3.094 -6.121 1 87 370 VAL B O 1
ATOM 10259 N N . ASN B 1 371 ? 12.094 5.152 -5.727 1 84.81 371 ASN B N 1
ATOM 10260 C CA . ASN B 1 371 ? 11.891 5.637 -7.09 1 84.81 371 ASN B CA 1
ATOM 10261 C C . ASN B 1 371 ? 12.945 5.086 -8.047 1 84.81 371 ASN B C 1
ATOM 10263 O O . ASN B 1 371 ? 14.141 5.324 -7.855 1 84.81 371 ASN B O 1
ATOM 10267 N N . PRO B 1 372 ? 12.508 4.387 -9.078 1 86.69 372 PRO B N 1
ATOM 10268 C CA . PRO B 1 372 ? 13.484 3.795 -10 1 86.69 372 PRO B CA 1
ATOM 10269 C C . PRO B 1 372 ? 14.391 4.836 -10.648 1 86.69 372 PRO B C 1
ATOM 10271 O O . PRO B 1 372 ? 15.547 4.543 -10.961 1 86.69 372 PRO B O 1
ATOM 10274 N N . LYS B 1 373 ? 13.953 6.004 -10.82 1 88.62 373 LYS B N 1
ATOM 10275 C CA . LYS B 1 373 ? 14.781 7.055 -11.414 1 88.62 373 LYS B CA 1
ATOM 10276 C C . LYS B 1 373 ? 15.906 7.457 -10.469 1 88.62 373 LYS B C 1
ATOM 10278 O O . LYS B 1 373 ? 17.016 7.746 -10.914 1 88.62 373 LYS B O 1
ATOM 10283 N N . LEU B 1 374 ? 15.594 7.488 -9.227 1 90.88 374 LEU B N 1
ATOM 10284 C CA . LEU B 1 374 ? 16.625 7.809 -8.242 1 90.88 374 LEU B CA 1
ATOM 10285 C C . LEU B 1 374 ? 17.656 6.691 -8.164 1 90.88 374 LEU B C 1
ATOM 10287 O O . LEU B 1 374 ? 18.844 6.957 -7.984 1 90.88 374 LEU B O 1
ATOM 10291 N N . LEU B 1 375 ? 17.156 5.488 -8.281 1 90.81 375 LEU B N 1
ATOM 10292 C CA . LEU B 1 375 ? 18.094 4.363 -8.344 1 90.81 375 LEU B CA 1
ATOM 10293 C C . LEU B 1 375 ? 19 4.48 -9.555 1 90.81 375 LEU B C 1
ATOM 10295 O O . LEU B 1 375 ? 20.188 4.125 -9.492 1 90.81 375 LEU B O 1
ATOM 10299 N N . GLY B 1 376 ? 18.391 4.953 -10.633 1 91.25 376 GLY B N 1
ATOM 10300 C CA . GLY B 1 376 ? 19.172 5.199 -11.828 1 91.25 376 GLY B CA 1
ATOM 10301 C C . GLY B 1 376 ? 20.266 6.23 -11.609 1 91.25 376 GLY B C 1
ATOM 10302 O O . GLY B 1 376 ? 21.391 6.074 -12.109 1 91.25 376 GLY B O 1
ATOM 10303 N N . VAL B 1 377 ? 19.984 7.258 -10.852 1 93.5 377 VAL B N 1
ATOM 10304 C CA . VAL B 1 377 ? 20.953 8.297 -10.539 1 93.5 377 VAL B CA 1
ATOM 10305 C C . VAL B 1 377 ? 22.094 7.715 -9.703 1 93.5 377 VAL B C 1
ATOM 10307 O O . VAL B 1 377 ? 23.266 7.965 -9.977 1 93.5 377 VAL B O 1
ATOM 10310 N N . LEU B 1 378 ? 21.734 6.965 -8.742 1 93.25 378 LEU B N 1
ATOM 10311 C CA . LEU B 1 378 ? 22.75 6.301 -7.918 1 93.25 378 LEU B CA 1
ATOM 10312 C C . LEU B 1 378 ? 23.609 5.375 -8.766 1 93.25 378 LEU B C 1
ATOM 10314 O O . LEU B 1 378 ? 24.844 5.359 -8.617 1 93.25 378 LEU B O 1
ATOM 10318 N N . ASP B 1 379 ? 22.984 4.645 -9.625 1 93.12 379 ASP B N 1
ATOM 10319 C CA . ASP B 1 379 ? 23.672 3.684 -10.477 1 93.12 379 ASP B CA 1
ATOM 10320 C C . ASP B 1 379 ? 24.688 4.379 -11.367 1 93.12 379 ASP B C 1
ATOM 10322 O O . ASP B 1 379 ? 25.797 3.877 -11.555 1 93.12 379 ASP B O 1
ATOM 10326 N N . ARG B 1 380 ? 24.312 5.48 -11.93 1 91.81 380 ARG B N 1
ATOM 10327 C CA . ARG B 1 380 ? 25.234 6.262 -12.758 1 91.81 380 ARG B CA 1
ATOM 10328 C C . ARG B 1 380 ? 26.469 6.668 -11.969 1 91.81 380 ARG B C 1
ATOM 10330 O O . ARG B 1 380 ? 27.594 6.621 -12.484 1 91.81 380 ARG B O 1
ATOM 10337 N N . TRP B 1 381 ? 26.297 7.109 -10.812 1 91.12 381 TRP B N 1
ATOM 10338 C CA . TRP B 1 381 ? 27.406 7.516 -9.945 1 91.12 381 TRP B CA 1
ATOM 10339 C C . TRP B 1 381 ? 28.328 6.336 -9.648 1 91.12 381 TRP B C 1
ATOM 10341 O O . TRP B 1 381 ? 29.547 6.469 -9.711 1 91.12 381 TRP B O 1
ATOM 10351 N N . LEU B 1 382 ? 27.75 5.262 -9.375 1 87.88 382 LEU B N 1
ATOM 10352 C CA . LEU B 1 382 ? 28.531 4.074 -9.031 1 87.88 382 LEU B CA 1
ATOM 10353 C C . LEU B 1 382 ? 29.344 3.594 -10.234 1 87.88 382 LEU B C 1
ATOM 10355 O O . LEU B 1 382 ? 30.469 3.129 -10.078 1 87.88 382 LEU B O 1
ATOM 10359 N N . GLN B 1 383 ? 28.781 3.711 -11.352 1 86.31 383 GLN B N 1
ATOM 10360 C CA . GLN B 1 383 ? 29.484 3.307 -12.57 1 86.31 383 GLN B CA 1
ATOM 10361 C C . GLN B 1 383 ? 30.688 4.199 -12.844 1 86.31 383 GLN B C 1
ATOM 10363 O O . GLN B 1 383 ? 31.719 3.729 -13.328 1 86.31 383 GLN B O 1
ATOM 10368 N N . ASP B 1 384 ? 30.531 5.422 -12.609 1 80.69 384 ASP B N 1
ATOM 10369 C CA . ASP B 1 384 ? 31.609 6.379 -12.844 1 80.69 384 ASP B CA 1
ATOM 10370 C C . ASP B 1 384 ? 32.688 6.281 -11.766 1 80.69 384 ASP B C 1
ATOM 10372 O O . ASP B 1 384 ? 33.719 6.93 -11.859 1 80.69 384 ASP B O 1
ATOM 10376 N N . GLY B 1 385 ? 32.656 5.352 -10.852 1 69.5 385 GLY B N 1
ATOM 10377 C CA . GLY B 1 385 ? 33.656 5.102 -9.828 1 69.5 385 GLY B CA 1
ATOM 10378 C C . GLY B 1 385 ? 33.469 5.945 -8.586 1 69.5 385 GLY B C 1
ATOM 10379 O O . GLY B 1 385 ? 34.406 6.203 -7.852 1 69.5 385 GLY B O 1
ATOM 10380 N N . ALA B 1 386 ? 32.344 6.207 -8.211 1 58.78 386 ALA B N 1
ATOM 10381 C CA . ALA B 1 386 ? 31.953 6.949 -7.012 1 58.78 386 ALA B CA 1
ATOM 10382 C C . ALA B 1 386 ? 32.969 8.062 -6.719 1 58.78 386 ALA B C 1
ATOM 10384 O O . ALA B 1 386 ? 32.75 8.891 -5.836 1 58.78 386 ALA B O 1
ATOM 10385 N N . GLU B 1 387 ? 34.188 8.023 -7.41 1 58.81 387 GLU B N 1
ATOM 10386 C CA . GLU B 1 387 ? 35.219 9.039 -7.164 1 58.81 387 GLU B CA 1
ATOM 10387 C C . GLU B 1 387 ? 34.875 10.336 -7.898 1 58.81 387 GLU B C 1
ATOM 10389 O O . GLU B 1 387 ? 35.5 11.375 -7.637 1 58.81 387 GLU B O 1
ATOM 10394 N N . GLY B 1 388 ? 33.875 10.211 -8.75 1 61.56 388 GLY B N 1
ATOM 10395 C CA . GLY B 1 388 ? 33.5 11.453 -9.422 1 61.56 388 GLY B CA 1
ATOM 10396 C C . GLY B 1 388 ? 32.594 12.344 -8.57 1 61.56 388 GLY B C 1
ATOM 10397 O O . GLY B 1 388 ? 31.984 11.875 -7.609 1 61.56 388 GLY B O 1
ATOM 10398 N N . THR B 1 389 ? 32.844 13.695 -8.617 1 66.56 389 THR B N 1
ATOM 10399 C CA . THR B 1 389 ? 32.312 14.656 -7.664 1 66.56 389 THR B CA 1
ATOM 10400 C C . THR B 1 389 ? 30.781 14.727 -7.797 1 66.56 389 THR B C 1
ATOM 10402 O O . THR B 1 389 ? 30.109 15.281 -6.926 1 66.56 389 THR B O 1
ATOM 10405 N N . GLY B 1 390 ? 30.141 14.016 -8.75 1 88 390 GLY B N 1
ATOM 10406 C CA . GLY B 1 390 ? 28.703 14.18 -8.734 1 88 390 GLY B CA 1
ATOM 10407 C C . GLY B 1 390 ? 28.016 13.562 -9.945 1 88 390 GLY B C 1
ATOM 10408 O O . GLY B 1 390 ? 28.656 12.891 -10.75 1 88 390 GLY B O 1
ATOM 10409 N N . VAL B 1 391 ? 26.734 13.492 -9.953 1 94.31 391 VAL B N 1
ATOM 10410 C CA . VAL B 1 391 ? 25.891 13.016 -11.055 1 94.31 391 VAL B CA 1
ATOM 10411 C C . VAL B 1 391 ? 25.078 14.18 -11.625 1 94.31 391 VAL B C 1
ATOM 10413 O O . VAL B 1 391 ? 24.453 14.93 -10.875 1 94.31 391 VAL B O 1
ATOM 10416 N N . ASP B 1 392 ? 25.141 14.406 -12.938 1 95.06 392 ASP B N 1
ATOM 10417 C CA . ASP B 1 392 ? 24.406 15.477 -13.602 1 95.06 392 ASP B CA 1
ATOM 10418 C C . ASP B 1 392 ? 23.094 14.961 -14.211 1 95.06 392 ASP B C 1
ATOM 10420 O O . ASP B 1 392 ? 23.109 14 -14.992 1 95.06 392 ASP B O 1
ATOM 10424 N N . ILE B 1 393 ? 21.984 15.539 -13.938 1 95.12 393 ILE B N 1
ATOM 10425 C CA . ILE B 1 393 ? 20.688 15.078 -14.422 1 95.12 393 ILE B CA 1
ATOM 10426 C C . ILE B 1 393 ? 20.156 16.047 -15.484 1 95.12 393 ILE B C 1
ATOM 10428 O O . ILE B 1 393 ? 18.953 16.125 -15.719 1 95.12 393 ILE B O 1
ATOM 10432 N N . ALA B 1 394 ? 20.984 16.828 -16.125 1 95 394 ALA B N 1
ATOM 10433 C CA . ALA B 1 394 ? 20.594 17.828 -17.109 1 95 394 ALA B CA 1
ATOM 10434 C C . ALA B 1 394 ? 19.938 17.156 -18.312 1 95 394 ALA B C 1
ATOM 10436 O O . ALA B 1 394 ? 19.172 17.797 -19.047 1 95 394 ALA B O 1
ATOM 10437 N N . ASP B 1 395 ? 20.172 15.852 -18.516 1 93.06 395 ASP B N 1
ATOM 10438 C CA . ASP B 1 395 ? 19.625 15.133 -19.656 1 93.06 395 ASP B CA 1
ATOM 10439 C C . ASP B 1 395 ? 18.266 14.516 -19.328 1 93.06 395 ASP B C 1
ATOM 10441 O O . ASP B 1 395 ? 17.594 13.953 -20.203 1 93.06 395 ASP B O 1
ATOM 10445 N N . PHE B 1 396 ? 17.859 14.633 -18.125 1 92.5 396 PHE B N 1
ATOM 10446 C CA . PHE B 1 396 ? 16.562 14.102 -17.734 1 92.5 396 PHE B CA 1
ATOM 10447 C C . PHE B 1 396 ? 15.438 14.922 -18.359 1 92.5 396 PHE B C 1
ATOM 10449 O O . PHE B 1 396 ? 15.609 16.109 -18.625 1 92.5 396 PHE B O 1
ATOM 10456 N N . PRO B 1 397 ? 14.273 14.281 -18.5 1 90.62 397 PRO B N 1
ATOM 10457 C CA . PRO B 1 397 ? 13.141 15.031 -19.031 1 90.62 397 PRO B CA 1
ATOM 10458 C C . PRO B 1 397 ? 12.68 16.141 -18.094 1 90.62 397 PRO B C 1
ATOM 10460 O O . PRO B 1 397 ? 12.852 16.031 -16.875 1 90.62 397 PRO B O 1
ATOM 10463 N N . ALA B 1 398 ? 12.219 17.234 -18.656 1 92.69 398 ALA B N 1
ATOM 10464 C CA . ALA B 1 398 ? 11.656 18.359 -17.906 1 92.69 398 ALA B CA 1
ATOM 10465 C C . ALA B 1 398 ? 10.141 18.406 -18.047 1 92.69 398 ALA B C 1
ATOM 10467 O O . ALA B 1 398 ? 9.602 18.078 -19.109 1 92.69 398 ALA B O 1
ATOM 10468 N N . ALA B 1 399 ? 9.469 18.719 -17 1 90.25 399 ALA B N 1
ATOM 10469 C CA . ALA B 1 399 ? 8.031 18.953 -17.078 1 90.25 399 ALA B CA 1
ATOM 10470 C C . ALA B 1 399 ? 7.719 20.188 -17.922 1 90.25 399 ALA B C 1
ATOM 10472 O O . ALA B 1 399 ? 8.555 21.078 -18.062 1 90.25 399 ALA B O 1
ATOM 10473 N N . GLU B 1 400 ? 6.57 20.172 -18.469 1 86.69 400 GLU B N 1
ATOM 10474 C CA . GLU B 1 400 ? 6.148 21.328 -19.25 1 86.69 400 GLU B CA 1
ATOM 10475 C C . GLU B 1 400 ? 5.895 22.531 -18.344 1 86.69 400 GLU B C 1
ATOM 10477 O O . GLU B 1 400 ? 6.211 23.672 -18.719 1 86.69 400 GLU B O 1
ATOM 10482 N N . ARG B 1 401 ? 5.316 22.25 -17.266 1 84.44 401 ARG B N 1
ATOM 10483 C CA . ARG B 1 401 ? 5.02 23.281 -16.266 1 84.44 401 ARG B CA 1
ATOM 10484 C C . ARG B 1 401 ? 5.305 22.781 -14.852 1 84.44 401 ARG B C 1
ATOM 10486 O O . ARG B 1 401 ? 5.297 21.562 -14.602 1 84.44 401 ARG B O 1
ATOM 10493 N N . SER B 1 402 ? 5.707 23.75 -14.078 1 83.25 402 SER B N 1
ATOM 10494 C CA . SER B 1 402 ? 5.883 23.453 -12.656 1 83.25 402 SER B CA 1
ATOM 10495 C C . SER B 1 402 ? 4.906 24.25 -11.797 1 83.25 402 SER B C 1
ATOM 10497 O O . SER B 1 402 ? 4.488 25.344 -12.18 1 83.25 402 SER B O 1
ATOM 10499 N N . GLY B 1 403 ? 4.504 23.641 -10.75 1 85.94 403 GLY B N 1
ATOM 10500 C CA . GLY B 1 403 ? 3.666 24.344 -9.797 1 85.94 403 GLY B CA 1
ATOM 10501 C C . GLY B 1 403 ? 4.441 25.312 -8.922 1 85.94 403 GLY B C 1
ATOM 10502 O O . GLY B 1 403 ? 3.85 26.078 -8.148 1 85.94 403 GLY B O 1
ATOM 10503 N N . SER B 1 404 ? 5.758 25.391 -9.055 1 90.62 404 SER B N 1
ATOM 10504 C CA . SER B 1 404 ? 6.574 26.312 -8.266 1 90.62 404 SER B CA 1
ATOM 10505 C C . SER B 1 404 ? 6.438 27.75 -8.758 1 90.62 404 SER B C 1
ATOM 10507 O O . SER B 1 404 ? 6.551 28 -9.961 1 90.62 404 SER B O 1
ATOM 10509 N N . ARG B 1 405 ? 6.219 28.641 -7.836 1 92.44 405 ARG B N 1
ATOM 10510 C CA . ARG B 1 405 ? 6.016 30.031 -8.195 1 92.44 405 ARG B CA 1
ATOM 10511 C C . ARG B 1 405 ? 7.203 30.891 -7.766 1 92.44 405 ARG B C 1
ATOM 10513 O O . ARG B 1 405 ? 7.254 32.094 -8.07 1 92.44 405 ARG B O 1
ATOM 10520 N N . ALA B 1 406 ? 8.102 30.312 -7.062 1 94.12 406 ALA B N 1
ATOM 10521 C CA . ALA B 1 406 ? 9.383 30.922 -6.715 1 94.12 406 ALA B CA 1
ATOM 10522 C C . ALA B 1 406 ? 10.461 29.859 -6.52 1 94.12 406 ALA B C 1
ATOM 10524 O O . ALA B 1 406 ? 10.164 28.656 -6.461 1 94.12 406 ALA B O 1
ATOM 10525 N N . VAL B 1 407 ? 11.672 30.344 -6.508 1 95.31 407 VAL B N 1
ATOM 10526 C CA . VAL B 1 407 ? 12.789 29.438 -6.266 1 95.31 407 VAL B CA 1
ATOM 10527 C C . VAL B 1 407 ? 13.695 30 -5.176 1 95.31 407 VAL B C 1
ATOM 10529 O O . VAL B 1 407 ? 13.93 31.219 -5.129 1 95.31 407 VAL B O 1
ATOM 10532 N N . LEU B 1 408 ? 14.094 29.188 -4.234 1 94.88 408 LEU B N 1
ATOM 10533 C CA . LEU B 1 408 ? 15.109 29.5 -3.232 1 94.88 408 LEU B CA 1
ATOM 10534 C C . LEU B 1 408 ? 16.438 28.828 -3.574 1 94.88 408 LEU B C 1
ATOM 10536 O O . LEU B 1 408 ? 16.469 27.625 -3.875 1 94.88 408 LEU B O 1
ATOM 10540 N N . ALA B 1 409 ? 17.531 29.609 -3.594 1 96.62 409 ALA B N 1
ATOM 10541 C CA . ALA B 1 409 ? 18.812 29.047 -3.975 1 96.62 409 ALA B CA 1
ATOM 10542 C C . ALA B 1 409 ? 19.969 29.766 -3.279 1 96.62 409 ALA B C 1
ATOM 10544 O O . ALA B 1 409 ? 19.844 30.938 -2.932 1 96.62 409 ALA B O 1
ATOM 10545 N N . LEU B 1 410 ? 21 29.047 -3.029 1 96.69 410 LEU B N 1
ATOM 10546 C CA . LEU B 1 410 ? 22.266 29.641 -2.631 1 96.69 410 LEU B CA 1
ATOM 10547 C C . LEU B 1 410 ? 23.078 30.047 -3.854 1 96.69 410 LEU B C 1
ATOM 10549 O O . LEU B 1 410 ? 23.094 29.344 -4.863 1 96.69 410 LEU B O 1
ATOM 10553 N N . LEU B 1 411 ? 23.703 31.188 -3.779 1 97.56 411 LEU B N 1
ATOM 10554 C CA . LEU B 1 411 ? 24.531 31.656 -4.883 1 97.56 411 LEU B CA 1
ATOM 10555 C C . LEU B 1 411 ? 26 31.281 -4.652 1 97.56 411 LEU B C 1
ATOM 10557 O O . LEU B 1 411 ? 26.484 31.359 -3.521 1 97.56 411 LEU B O 1
ATOM 10561 N N . LEU B 1 412 ? 26.609 30.891 -5.727 1 98.12 412 LEU B N 1
ATOM 10562 C CA . LEU B 1 412 ? 28 30.484 -5.688 1 98.12 412 LEU B CA 1
ATOM 10563 C C . LEU B 1 412 ? 28.844 31.312 -6.664 1 98.12 412 LEU B C 1
ATOM 10565 O O . LEU B 1 412 ? 28.359 31.688 -7.738 1 98.12 412 LEU B O 1
ATOM 10569 N N . ASP B 1 413 ? 29.984 31.609 -6.258 1 96.56 413 ASP B N 1
ATOM 10570 C CA . ASP B 1 413 ? 30.922 32.312 -7.148 1 96.56 413 ASP B CA 1
ATOM 10571 C C . ASP B 1 413 ? 31.734 31.297 -7.969 1 96.56 413 ASP B C 1
ATOM 10573 O O . ASP B 1 413 ? 32.906 31.047 -7.672 1 96.56 413 ASP B O 1
ATOM 10577 N N . ASP B 1 414 ? 31.188 30.75 -8.945 1 94.44 414 ASP B N 1
ATOM 10578 C CA . ASP B 1 414 ? 31.797 29.812 -9.883 1 94.44 414 ASP B CA 1
ATOM 10579 C C . ASP B 1 414 ? 32.562 28.719 -9.141 1 94.44 414 ASP B C 1
ATOM 10581 O O . ASP B 1 414 ? 33.75 28.516 -9.383 1 94.44 414 ASP B O 1
ATOM 10585 N N . TYR B 1 415 ? 31.844 28.094 -8.273 1 95.69 415 TYR B N 1
ATOM 10586 C CA . TYR B 1 415 ? 32.438 27 -7.5 1 95.69 415 TYR B CA 1
ATOM 10587 C C . TYR B 1 415 ? 32.969 25.922 -8.414 1 95.69 415 TYR B C 1
ATOM 10589 O O . TYR B 1 415 ? 32.25 25.391 -9.266 1 95.69 415 TYR B O 1
ATOM 10597 N N . GLN B 1 416 ? 34.312 25.578 -8.297 1 93.75 416 GLN B N 1
ATOM 10598 C CA . GLN B 1 416 ? 35.031 24.594 -9.094 1 93.75 416 GLN B CA 1
ATOM 10599 C C . GLN B 1 416 ? 34.969 24.906 -10.586 1 93.75 416 GLN B C 1
ATOM 10601 O O . GLN B 1 416 ? 34.938 24 -11.414 1 93.75 416 GLN B O 1
ATOM 10606 N N . GLY B 1 417 ? 34.656 26.141 -10.953 1 93.81 417 GLY B N 1
ATOM 10607 C CA . GLY B 1 417 ? 34.625 26.641 -12.328 1 93.81 417 GLY B CA 1
ATOM 10608 C C . GLY B 1 417 ? 33.375 26.234 -13.07 1 93.81 417 GLY B C 1
ATOM 10609 O O . GLY B 1 417 ? 33.312 26.375 -14.297 1 93.81 417 GLY B O 1
ATOM 10610 N N . ARG B 1 418 ? 32.375 25.797 -12.336 1 93.69 418 ARG B N 1
ATOM 10611 C CA . ARG B 1 418 ? 31.234 25.203 -13.047 1 93.69 418 ARG B CA 1
ATOM 10612 C C . ARG B 1 418 ? 29.922 25.609 -12.398 1 93.69 418 ARG B C 1
ATOM 10614 O O . ARG B 1 418 ? 28.953 25.922 -13.094 1 93.69 418 ARG B O 1
ATOM 10621 N N . TYR B 1 419 ? 29.859 25.734 -11.109 1 96.88 419 TYR B N 1
ATOM 10622 C CA . TYR B 1 419 ? 28.562 25.828 -10.43 1 96.88 419 TYR B CA 1
ATOM 10623 C C . TYR B 1 419 ? 28.297 27.266 -9.992 1 96.88 419 TYR B C 1
ATOM 10625 O O . TYR B 1 419 ? 29.141 27.906 -9.352 1 96.88 419 TYR B O 1
ATOM 10633 N N . ARG B 1 420 ? 27.125 27.703 -10.312 1 97.75 420 ARG B N 1
ATOM 10634 C CA . ARG B 1 420 ? 26.781 29.109 -10.039 1 97.75 420 ARG B CA 1
ATOM 10635 C C . ARG B 1 420 ? 25.734 29.203 -8.938 1 97.75 420 ARG B C 1
ATOM 10637 O O . ARG B 1 420 ? 25.5 30.297 -8.391 1 97.75 420 ARG B O 1
ATOM 10644 N N . SER B 1 421 ? 25.078 28.141 -8.641 1 98.12 421 SER B N 1
ATOM 10645 C CA . SER B 1 421 ? 24.047 28.172 -7.609 1 98.12 421 SER B CA 1
ATOM 10646 C C . SER B 1 421 ? 23.766 26.766 -7.074 1 98.12 421 SER B C 1
ATOM 10648 O O . SER B 1 421 ? 24.188 25.781 -7.66 1 98.12 421 SER B O 1
ATOM 10650 N N . MET B 1 422 ? 23.188 26.656 -5.926 1 97.12 422 MET B N 1
ATOM 10651 C CA . MET B 1 422 ? 22.641 25.438 -5.34 1 97.12 422 MET B CA 1
ATOM 10652 C C . MET B 1 422 ? 21.172 25.609 -4.984 1 97.12 422 MET B C 1
ATOM 10654 O O . MET B 1 422 ? 20.828 26.5 -4.203 1 97.12 422 MET B O 1
ATOM 10658 N N . LEU B 1 423 ? 20.438 24.766 -5.539 1 96.38 423 LEU B N 1
ATOM 10659 C CA . LEU B 1 423 ? 18.984 24.844 -5.363 1 96.38 423 LEU B CA 1
ATOM 10660 C C . LEU B 1 423 ? 18.578 24.375 -3.971 1 96.38 423 LEU B C 1
ATOM 10662 O O . LEU B 1 423 ? 19 23.312 -3.521 1 96.38 423 LEU B O 1
ATOM 10666 N N . VAL B 1 424 ? 17.828 25.156 -3.234 1 93.44 424 VAL B N 1
ATOM 10667 C CA . VAL B 1 424 ? 17.219 24.734 -1.986 1 93.44 424 VAL B CA 1
ATOM 10668 C C . VAL B 1 424 ? 15.859 24.094 -2.275 1 93.44 424 VAL B C 1
ATOM 10670 O O . VAL B 1 424 ? 15.539 23.031 -1.731 1 93.44 424 VAL B O 1
ATOM 10673 N N . GLY B 1 425 ? 15.055 24.75 -3.143 1 92.38 425 GLY B N 1
ATOM 10674 C CA . GLY B 1 425 ? 13.797 24.141 -3.564 1 92.38 425 GLY B CA 1
ATOM 10675 C C . GLY B 1 425 ? 12.898 25.109 -4.305 1 92.38 425 GLY B C 1
ATOM 10676 O O . GLY B 1 425 ? 13.148 26.328 -4.316 1 92.38 425 GLY B O 1
ATOM 10677 N N . GLY B 1 426 ? 11.953 24.516 -5.02 1 92.88 426 GLY B N 1
ATOM 10678 C CA . GLY B 1 426 ? 10.852 25.297 -5.566 1 92.88 426 GLY B CA 1
ATOM 10679 C C . GLY B 1 426 ? 9.711 25.484 -4.586 1 92.88 426 GLY B C 1
ATOM 10680 O O . GLY B 1 426 ? 9.367 24.562 -3.842 1 92.88 426 GLY B O 1
ATOM 10681 N N . VAL B 1 427 ? 9.203 26.719 -4.602 1 92.06 427 VAL B N 1
ATOM 10682 C CA . VAL B 1 427 ? 8.141 27.078 -3.662 1 92.06 427 VAL B CA 1
ATOM 10683 C C . VAL B 1 427 ? 6.805 27.141 -4.395 1 92.06 427 VAL B C 1
ATOM 10685 O O . VAL B 1 427 ? 6.676 27.844 -5.398 1 92.06 427 VAL B O 1
ATOM 10688 N N . GLY B 1 428 ? 5.844 26.422 -3.861 1 89.75 428 GLY B N 1
ATOM 10689 C CA . GLY B 1 428 ? 4.543 26.375 -4.508 1 89.75 428 GLY B CA 1
ATOM 10690 C C . GLY B 1 428 ? 3.605 27.469 -4.059 1 89.75 428 GLY B C 1
ATOM 10691 O O . GLY B 1 428 ? 2.6 27.75 -4.715 1 89.75 428 GLY B O 1
ATOM 10692 N N . ARG B 1 429 ? 3.967 28.25 -3.031 1 91.38 429 ARG B N 1
ATOM 10693 C CA . ARG B 1 429 ? 3.137 29.344 -2.549 1 91.38 429 ARG B CA 1
ATOM 10694 C C . ARG B 1 429 ? 3.422 30.625 -3.322 1 91.38 429 ARG B C 1
ATOM 10696 O O . ARG B 1 429 ? 4.152 30.609 -4.316 1 91.38 429 ARG B O 1
ATOM 10703 N N . SER B 1 430 ? 2.811 31.75 -2.814 1 90 430 SER B N 1
ATOM 10704 C CA . SER B 1 430 ? 3.008 33.062 -3.426 1 90 430 SER B CA 1
ATOM 10705 C C . SER B 1 430 ? 4.492 33.375 -3.584 1 90 430 SER B C 1
ATOM 10707 O O . SER B 1 430 ? 5.297 33.062 -2.703 1 90 430 SER B O 1
ATOM 10709 N N . PRO B 1 431 ? 4.844 33.969 -4.758 1 89.31 431 PRO B N 1
ATOM 10710 C CA . PRO B 1 431 ? 6.242 34.344 -4.961 1 89.31 431 PRO B CA 1
ATOM 10711 C C . PRO B 1 431 ? 6.754 35.312 -3.893 1 89.31 431 PRO B C 1
ATOM 10713 O O . PRO B 1 431 ? 7.969 35.438 -3.715 1 89.31 431 PRO B O 1
ATOM 10716 N N . LEU B 1 432 ? 5.836 35.906 -3.141 1 90.19 432 LEU B N 1
ATOM 10717 C CA . LEU B 1 432 ? 6.211 36.906 -2.145 1 90.19 432 LEU B CA 1
ATOM 10718 C C . LEU B 1 432 ? 6.355 36.25 -0.766 1 90.19 432 LEU B C 1
ATOM 10720 O O . LEU B 1 432 ? 6.875 36.875 0.16 1 90.19 432 LEU B O 1
ATOM 10724 N N . ALA B 1 433 ? 5.98 35.031 -0.659 1 91.94 433 ALA B N 1
ATOM 10725 C CA . ALA B 1 433 ? 5.781 34.406 0.634 1 91.94 433 ALA B CA 1
ATOM 10726 C C . ALA B 1 433 ? 7.047 34.469 1.483 1 91.94 433 ALA B C 1
ATOM 10728 O O . ALA B 1 433 ? 6.98 34.719 2.688 1 91.94 433 ALA B O 1
ATOM 10729 N N . LEU B 1 434 ? 8.164 34.344 0.903 1 91.56 434 LEU B N 1
ATOM 10730 C CA . LEU B 1 434 ? 9.406 34.281 1.669 1 91.56 434 LEU B CA 1
ATOM 10731 C C . LEU B 1 434 ? 10.016 35.656 1.821 1 91.56 434 LEU B C 1
ATOM 10733 O O . LEU B 1 434 ? 10.984 35.844 2.57 1 91.56 434 LEU B O 1
ATOM 10737 N N . MET B 1 435 ? 9.43 36.719 1.214 1 91.56 435 MET B N 1
ATOM 10738 C CA . MET B 1 435 ? 10.031 38.031 1.21 1 91.56 435 MET B CA 1
ATOM 10739 C C . MET B 1 435 ? 9.234 39 2.09 1 91.56 435 MET B C 1
ATOM 10741 O O . MET B 1 435 ? 9.797 39.938 2.639 1 91.56 435 MET B O 1
ATOM 10745 N N . THR B 1 436 ? 8.031 38.719 2.295 1 91.56 436 THR B N 1
ATOM 10746 C CA . THR B 1 436 ? 7.125 39.688 2.885 1 91.56 436 THR B CA 1
ATOM 10747 C C . THR B 1 436 ? 7.434 39.875 4.363 1 91.56 436 THR B C 1
ATOM 10749 O O . THR B 1 436 ? 7.137 40.938 4.926 1 91.56 436 THR B O 1
ATOM 10752 N N . ARG B 1 437 ? 8.008 38.906 5.008 1 88.69 437 ARG B N 1
ATOM 10753 C CA . ARG B 1 437 ? 8.258 39 6.441 1 88.69 437 ARG B CA 1
ATOM 10754 C C . ARG B 1 437 ? 9.203 40.156 6.766 1 88.69 437 ARG B C 1
ATOM 10756 O O . ARG B 1 437 ? 9.234 40.625 7.898 1 88.69 437 ARG B O 1
ATOM 10763 N N . PHE B 1 438 ? 9.891 40.719 5.727 1 90.69 438 PHE B N 1
ATOM 10764 C CA . PHE B 1 438 ? 10.883 41.75 5.969 1 90.69 438 PHE B CA 1
ATOM 10765 C C . PHE B 1 438 ? 10.391 43.094 5.461 1 90.69 438 PHE B C 1
ATOM 10767 O O . PHE B 1 438 ? 11.133 44.094 5.488 1 90.69 438 PHE B O 1
ATOM 10774 N N . ALA B 1 439 ? 9.211 43.094 5.062 1 90.44 439 ALA B N 1
ATOM 10775 C CA . ALA B 1 439 ? 8.773 44.25 4.289 1 90.44 439 ALA B CA 1
ATOM 10776 C C . ALA B 1 439 ? 8.07 45.25 5.18 1 90.44 439 ALA B C 1
ATOM 10778 O O . ALA B 1 439 ? 8.172 46.469 4.949 1 90.44 439 ALA B O 1
ATOM 10779 N N . LEU B 1 440 ? 7.348 44.781 6.141 1 89.69 440 LEU B N 1
ATOM 10780 C CA . LEU B 1 440 ? 6.625 45.75 6.969 1 89.69 440 LEU B CA 1
ATOM 10781 C C . LEU B 1 440 ? 7.594 46.656 7.723 1 89.69 440 LEU B C 1
ATOM 10783 O O . LEU B 1 440 ? 8.469 46.156 8.445 1 89.69 440 LEU B O 1
ATOM 10787 N N . GLY B 1 441 ? 7.477 47.938 7.547 1 84.69 441 GLY B N 1
ATOM 10788 C CA . GLY B 1 441 ? 8.367 48.875 8.18 1 84.69 441 GLY B CA 1
ATOM 10789 C C . GLY B 1 441 ? 9.617 49.156 7.371 1 84.69 441 GLY B C 1
ATOM 10790 O O . GLY B 1 441 ? 10.484 49.938 7.801 1 84.69 441 GLY B O 1
ATOM 10791 N N . ASN B 1 442 ? 9.672 48.469 6.238 1 86.12 442 ASN B N 1
ATOM 10792 C CA . ASN B 1 442 ? 10.781 48.688 5.316 1 86.12 442 ASN B CA 1
ATOM 10793 C C . ASN B 1 442 ? 10.32 49.406 4.051 1 86.12 442 ASN B C 1
ATOM 10795 O O . ASN B 1 442 ? 9.891 48.75 3.09 1 86.12 442 ASN B O 1
ATOM 10799 N N . PRO B 1 443 ? 10.445 50.656 4.039 1 77.75 443 PRO B N 1
ATOM 10800 C CA . PRO B 1 443 ? 9.883 51.438 2.941 1 77.75 443 PRO B CA 1
ATOM 10801 C C . PRO B 1 443 ? 10.414 51.031 1.574 1 77.75 443 PRO B C 1
ATOM 10803 O O . PRO B 1 443 ? 9.664 51 0.598 1 77.75 443 PRO B O 1
ATOM 10806 N N . GLU B 1 444 ? 11.641 50.75 1.543 1 78.06 444 GLU B N 1
ATOM 10807 C CA . GLU B 1 444 ? 12.234 50.375 0.262 1 78.06 444 GLU B CA 1
ATOM 10808 C C . GLU B 1 444 ? 11.641 49.062 -0.261 1 78.06 444 GLU B C 1
ATOM 10810 O O . GLU B 1 444 ? 11.258 48.969 -1.43 1 78.06 444 GLU B O 1
ATOM 10815 N N . LEU B 1 445 ? 11.617 48.094 0.549 1 83.69 445 LEU B N 1
ATOM 10816 C CA . LEU B 1 445 ? 11.078 46.812 0.137 1 83.69 445 LEU B CA 1
ATOM 10817 C C . LEU B 1 445 ? 9.602 46.906 -0.218 1 83.69 445 LEU B C 1
ATOM 10819 O O . LEU B 1 445 ? 9.133 46.281 -1.162 1 83.69 445 LEU B O 1
ATOM 10823 N N . GLN B 1 446 ? 8.82 47.625 0.5 1 82.75 446 GLN B N 1
ATOM 10824 C CA . GLN B 1 446 ? 7.402 47.812 0.219 1 82.75 446 GLN B CA 1
ATOM 10825 C C . GLN B 1 446 ? 7.195 48.469 -1.144 1 82.75 446 GLN B C 1
ATOM 10827 O O . GLN B 1 446 ? 6.289 48.094 -1.889 1 82.75 446 GLN B O 1
ATOM 10832 N N . ARG B 1 447 ? 7.996 49.469 -1.382 1 81.81 447 ARG B N 1
ATOM 10833 C CA . ARG B 1 447 ? 7.93 50.156 -2.674 1 81.81 447 ARG B CA 1
ATOM 10834 C C . ARG B 1 447 ? 8.188 49.188 -3.816 1 81.81 447 ARG B C 1
ATOM 10836 O O . ARG B 1 447 ? 7.461 49.188 -4.812 1 81.81 447 ARG B O 1
ATOM 10843 N N . ARG B 1 448 ? 9.18 48.406 -3.605 1 81.94 448 ARG B N 1
ATOM 10844 C CA . ARG B 1 448 ? 9.531 47.438 -4.637 1 81.94 448 ARG B CA 1
ATOM 10845 C C . ARG B 1 448 ? 8.414 46.406 -4.836 1 81.94 448 ARG B C 1
ATOM 10847 O O . ARG B 1 448 ? 8.203 45.906 -5.949 1 81.94 448 ARG B O 1
ATOM 10854 N N . PHE B 1 449 ? 7.836 45.969 -3.805 1 83.69 449 PHE B N 1
ATOM 10855 C CA . PHE B 1 449 ? 6.715 45.031 -3.879 1 83.69 449 PHE B CA 1
ATOM 10856 C C . PHE B 1 449 ? 5.562 45.656 -4.676 1 83.69 449 PHE B C 1
ATOM 10858 O O . PHE B 1 449 ? 4.969 44.969 -5.52 1 83.69 449 PHE B O 1
ATOM 10865 N N . ARG B 1 450 ? 5.227 46.812 -4.41 1 79 450 ARG B N 1
ATOM 10866 C CA . ARG B 1 450 ? 4.141 47.5 -5.102 1 79 450 ARG B CA 1
ATOM 10867 C C . ARG B 1 450 ? 4.43 47.594 -6.594 1 79 450 ARG B C 1
ATOM 10869 O O . ARG B 1 450 ? 3.529 47.438 -7.418 1 79 450 ARG B O 1
ATOM 10876 N N . GLU B 1 451 ? 5.621 47.938 -6.855 1 79.56 451 GLU B N 1
ATOM 10877 C CA . GLU B 1 451 ? 6.031 48.031 -8.25 1 79.56 451 GLU B CA 1
ATOM 10878 C C . GLU B 1 451 ? 5.883 46.719 -8.977 1 79.56 451 GLU B C 1
ATOM 10880 O O . GLU B 1 451 ? 5.387 46.656 -10.102 1 79.56 451 GLU B O 1
ATOM 10885 N N . TRP B 1 452 ? 6.32 45.812 -8.336 1 78.56 452 TRP B N 1
ATOM 10886 C CA . TRP B 1 452 ? 6.246 44.5 -8.93 1 78.56 452 TRP B CA 1
ATOM 10887 C C . TRP B 1 452 ? 4.797 44.062 -9.141 1 78.56 452 TRP B C 1
ATOM 10889 O O . TRP B 1 452 ? 4.449 43.5 -10.188 1 78.56 452 TRP B O 1
ATOM 10899 N N . MET B 1 453 ? 3.973 44.188 -8.172 1 76.69 453 MET B N 1
ATOM 10900 C CA . MET B 1 453 ? 2.566 43.781 -8.234 1 76.69 453 MET B CA 1
ATOM 10901 C C . MET B 1 453 ? 1.841 44.562 -9.328 1 76.69 453 MET B C 1
ATOM 10903 O O . MET B 1 453 ? 0.974 44 -10.016 1 76.69 453 MET B O 1
ATOM 10907 N N . SER B 1 454 ? 2.164 45.781 -9.477 1 74.12 454 SER B N 1
ATOM 10908 C CA . SER B 1 454 ? 1.548 46.625 -10.508 1 74.12 454 SER B CA 1
ATOM 10909 C C . SER B 1 454 ? 1.918 46.156 -11.906 1 74.12 454 SER B C 1
ATOM 10911 O O . SER B 1 454 ? 1.091 46.188 -12.82 1 74.12 454 SER B O 1
ATOM 10913 N N . THR B 1 455 ? 3.057 45.688 -12.055 1 66.56 455 THR B N 1
ATOM 10914 C CA . THR B 1 455 ? 3.523 45.188 -13.352 1 66.56 455 THR B CA 1
ATOM 10915 C C . THR B 1 455 ? 2.834 43.875 -13.719 1 66.56 455 THR B C 1
ATOM 10917 O O . THR B 1 455 ? 2.451 43.688 -14.875 1 66.56 455 THR B O 1
ATOM 10920 N N . GLU B 1 456 ? 2.678 43.062 -12.805 1 64.81 456 GLU B N 1
ATOM 10921 C CA . GLU B 1 456 ? 2.082 41.75 -13.047 1 64.81 456 GLU B CA 1
ATOM 10922 C C . GLU B 1 456 ? 0.591 41.875 -13.352 1 64.81 456 GLU B C 1
ATOM 10924 O O . GLU B 1 456 ? 0.057 41.125 -14.172 1 64.81 456 GLU B O 1
ATOM 10929 N N . ASP B 1 457 ? -0.109 42.688 -12.656 1 58.09 457 ASP B N 1
ATOM 10930 C CA . ASP B 1 457 ? -1.524 42.938 -12.914 1 58.09 457 ASP B CA 1
ATOM 10931 C C . ASP B 1 457 ? -1.753 43.375 -14.359 1 58.09 457 ASP B C 1
ATOM 10933 O O . ASP B 1 457 ? -2.727 42.969 -14.992 1 58.09 457 ASP B O 1
ATOM 10937 N N . THR B 1 458 ? -0.819 44.156 -14.875 1 51.47 458 THR B N 1
ATOM 10938 C CA . THR B 1 458 ? -0.929 44.656 -16.234 1 51.47 458 THR B CA 1
ATOM 10939 C C . THR B 1 458 ? -0.665 43.531 -17.234 1 51.47 458 THR B C 1
ATOM 10941 O O . THR B 1 458 ? -1.335 43.438 -18.266 1 51.47 458 THR B O 1
ATOM 10944 N N . GLU B 1 459 ? 0.191 42.656 -16.953 1 52.12 459 GLU B N 1
ATOM 10945 C CA . GLU B 1 459 ? 0.553 41.562 -17.844 1 52.12 459 GLU B CA 1
ATOM 10946 C C . GLU B 1 459 ? -0.517 40.469 -17.844 1 52.12 459 GLU B C 1
ATOM 10948 O O . GLU B 1 459 ? -0.806 39.875 -18.875 1 52.12 459 GLU B O 1
ATOM 10953 N N . ASP B 1 460 ? -0.973 40.125 -16.672 1 51.53 460 ASP B N 1
ATOM 10954 C CA . ASP B 1 460 ? -2.02 39.125 -16.562 1 51.53 460 ASP B CA 1
ATOM 10955 C C . ASP B 1 460 ? -3.287 39.562 -17.297 1 51.53 460 ASP B C 1
ATOM 10957 O O . ASP B 1 460 ? -3.992 38.75 -17.875 1 51.53 460 ASP B O 1
ATOM 10961 N N . THR B 1 461 ? -3.592 40.938 -17.219 1 45.91 461 THR B N 1
ATOM 10962 C CA . THR B 1 461 ? -4.738 41.469 -17.953 1 45.91 461 THR B CA 1
ATOM 10963 C C . THR B 1 461 ? -4.531 41.281 -19.453 1 45.91 461 THR B C 1
ATOM 10965 O O . THR B 1 461 ? -5.488 41.062 -20.203 1 45.91 461 THR B O 1
ATOM 10968 N N . GLU B 1 462 ? -3.342 41.438 -19.922 1 43.91 462 GLU B N 1
ATOM 10969 C CA . GLU B 1 462 ? -3.1 41.312 -21.359 1 43.91 462 GLU B CA 1
ATOM 10970 C C . GLU B 1 462 ? -3.176 39.844 -21.797 1 43.91 462 GLU B C 1
ATOM 10972 O O . GLU B 1 462 ? -3.666 39.531 -22.875 1 43.91 462 GLU B O 1
ATOM 10977 N N . ASP B 1 463 ? -2.576 39.094 -21.031 1 42.12 463 ASP B N 1
ATOM 10978 C CA . ASP B 1 463 ? -2.539 37.688 -21.422 1 42.12 463 ASP B CA 1
ATOM 10979 C C . ASP B 1 463 ? -3.859 36.969 -21.094 1 42.12 463 ASP B C 1
ATOM 10981 O O . ASP B 1 463 ? -4.102 35.844 -21.547 1 42.12 463 ASP B O 1
ATOM 10985 N N . THR B 1 464 ? -4.488 37.562 -20.125 1 40.66 464 THR B N 1
ATOM 10986 C CA . THR B 1 464 ? -5.75 36.938 -19.75 1 40.66 464 THR B CA 1
ATOM 10987 C C . THR B 1 464 ? -6.863 37.344 -20.703 1 40.66 464 THR B C 1
ATOM 10989 O O . THR B 1 464 ? -8.047 37.188 -20.391 1 40.66 464 THR B O 1
ATOM 10992 N N . GLU B 1 465 ? -6.586 38.031 -21.734 1 37.56 465 GLU B N 1
ATOM 10993 C CA . GLU B 1 465 ? -7.734 38.062 -22.625 1 37.56 465 GLU B CA 1
ATOM 10994 C C . GLU B 1 465 ? -8.383 36.688 -22.719 1 37.56 465 GLU B C 1
ATOM 10996 O O . GLU B 1 465 ? -9.578 36.562 -23.016 1 37.56 465 GLU B O 1
ATOM 11001 N N . ASP B 1 466 ? -7.566 35.719 -22.656 1 36.12 466 ASP B N 1
ATOM 11002 C CA . ASP B 1 466 ? -8.148 34.375 -22.781 1 36.12 466 ASP B CA 1
ATOM 11003 C C . ASP B 1 466 ? -8.766 33.938 -21.469 1 36.12 466 ASP B C 1
ATOM 11005 O O . ASP B 1 466 ? -9.094 32.75 -21.297 1 36.12 466 ASP B O 1
ATOM 11009 N N . THR B 1 467 ? -8.477 34.562 -20.375 1 39.31 467 THR B N 1
ATOM 11010 C CA . THR B 1 467 ? -9.195 34.156 -19.172 1 39.31 467 THR B CA 1
ATOM 11011 C C . THR B 1 467 ? -10.664 34.562 -19.25 1 39.31 467 THR B C 1
ATOM 11013 O O . THR B 1 467 ? -11.117 35.438 -18.531 1 39.31 467 THR B O 1
ATOM 11016 N N . GLU B 1 468 ? -11.203 34.75 -20.391 1 38.12 468 GLU B N 1
ATOM 11017 C CA . GLU B 1 468 ? -12.641 34.812 -20.594 1 38.12 468 GLU B CA 1
ATOM 11018 C C . GLU B 1 468 ? -13.398 33.906 -19.625 1 38.12 468 GLU B C 1
ATOM 11020 O O . GLU B 1 468 ? -14.602 34.062 -19.438 1 38.12 468 GLU B O 1
ATOM 11025 N N . ASP B 1 469 ? -12.883 32.719 -19.344 1 39.47 469 ASP B N 1
ATOM 11026 C CA . ASP B 1 469 ? -13.773 31.562 -19.156 1 39.47 469 ASP B CA 1
ATOM 11027 C C . ASP B 1 469 ? -14.297 31.516 -17.719 1 39.47 469 ASP B C 1
ATOM 11029 O O . ASP B 1 469 ? -14.555 30.438 -17.188 1 39.47 469 ASP B O 1
ATOM 11033 N N . THR B 1 470 ? -14.023 32.469 -16.812 1 45 470 THR B N 1
ATOM 11034 C CA . THR B 1 470 ? -14.984 32.094 -15.789 1 45 470 THR B CA 1
ATOM 11035 C C . THR B 1 470 ? -16.406 32.25 -16.297 1 45 470 THR B C 1
ATOM 11037 O O . THR B 1 470 ? -16.719 33.25 -16.984 1 45 470 THR B O 1
ATOM 11040 N N . GLU B 1 471 ? -17.109 31.375 -16.547 1 43.62 471 GLU B N 1
ATOM 11041 C CA . GLU B 1 471 ? -18.438 31.359 -17.125 1 43.62 471 GLU B CA 1
ATOM 11042 C C . GLU B 1 471 ? -19.234 32.594 -16.703 1 43.62 471 GLU B C 1
ATOM 11044 O O . GLU B 1 471 ? -20.016 33.125 -17.484 1 43.62 471 GLU B O 1
ATOM 11049 N N . ASP B 1 472 ? -19.266 32.969 -15.453 1 45.56 472 ASP B N 1
ATOM 11050 C CA . ASP B 1 472 ? -20.203 34 -15.031 1 45.56 472 ASP B CA 1
ATOM 11051 C C . ASP B 1 472 ? -19.531 35.344 -14.953 1 45.56 472 ASP B C 1
ATOM 11053 O O . ASP B 1 472 ? -20.078 36.312 -14.391 1 45.56 472 ASP B O 1
ATOM 11057 N N . GLY B 1 473 ? -18.438 35.531 -15.609 1 50.19 473 GLY B N 1
ATOM 11058 C CA . GLY B 1 473 ? -17.812 36.844 -15.648 1 50.19 473 GLY B CA 1
ATOM 11059 C C . GLY B 1 473 ? -17.172 37.25 -14.328 1 50.19 473 GLY B C 1
ATOM 11060 O O . GLY B 1 473 ? -16.609 38.344 -14.211 1 50.19 473 GLY B O 1
ATOM 11061 N N . SER B 1 474 ? -17.453 36.469 -13.266 1 60.22 474 SER B N 1
ATOM 11062 C CA . SER B 1 474 ? -17 36.969 -11.977 1 60.22 474 SER B CA 1
ATOM 11063 C C . SER B 1 474 ? -15.547 36.594 -11.703 1 60.22 474 SER B C 1
ATOM 11065 O O . SER B 1 474 ? -15.148 35.469 -11.891 1 60.22 474 SER B O 1
ATOM 11067 N N . TRP B 1 475 ? -14.719 37.531 -11.406 1 78.19 475 TRP B N 1
ATOM 11068 C CA . TRP B 1 475 ? -13.305 37.438 -11.062 1 78.19 475 TRP B CA 1
ATOM 11069 C C . TRP B 1 475 ? -13.109 36.688 -9.742 1 78.19 475 TRP B C 1
ATOM 11071 O O . TRP B 1 475 ? -13.914 36.844 -8.82 1 78.19 475 TRP B O 1
ATOM 11081 N N . PRO B 1 476 ? -12.133 35.781 -9.672 1 89.56 476 PRO B N 1
ATOM 11082 C CA . PRO B 1 476 ? -11.875 35.062 -8.414 1 89.56 476 PRO B CA 1
ATOM 11083 C C . PRO B 1 476 ? -11.469 36 -7.285 1 89.56 476 PRO B C 1
ATOM 11085 O O . PRO B 1 476 ? -11 37.125 -7.539 1 89.56 476 PRO B O 1
ATOM 11088 N N . ILE B 1 477 ? -11.781 35.625 -6.113 1 93.31 477 ILE B N 1
ATOM 11089 C CA . ILE B 1 477 ? -11.336 36.344 -4.93 1 93.31 477 ILE B CA 1
ATOM 11090 C C . ILE B 1 477 ? -10 35.781 -4.449 1 93.31 477 ILE B C 1
ATOM 11092 O O . ILE B 1 477 ? -9.898 34.594 -4.113 1 93.31 477 ILE B O 1
ATOM 11096 N N . HIS B 1 478 ? -8.992 36.562 -4.504 1 93.06 478 HIS B N 1
ATOM 11097 C CA . HIS B 1 478 ? -7.746 36.188 -3.846 1 93.06 478 HIS B CA 1
ATOM 11098 C C . HIS B 1 478 ? -7.75 36.594 -2.377 1 93.06 478 HIS B C 1
ATOM 11100 O O . HIS B 1 478 ? -7.895 37.781 -2.057 1 93.06 478 HIS B O 1
ATOM 11106 N N . ALA B 1 479 ? -7.648 35.594 -1.5 1 94.94 479 ALA B N 1
ATOM 11107 C CA . ALA B 1 479 ? -7.762 35.906 -0.072 1 94.94 479 ALA B CA 1
ATOM 11108 C C . ALA B 1 479 ? -6.492 35.5 0.67 1 94.94 479 ALA B C 1
ATOM 11110 O O . ALA B 1 479 ? -5.996 34.375 0.5 1 94.94 479 ALA B O 1
ATOM 11111 N N . GLU B 1 480 ? -5.98 36.406 1.504 1 94.81 480 GLU B N 1
ATOM 11112 C CA . GLU B 1 480 ? -4.832 36.156 2.363 1 94.81 480 GLU B CA 1
ATOM 11113 C C . GLU B 1 480 ? -5.227 35.281 3.553 1 94.81 480 GLU B C 1
ATOM 11115 O O . GLU B 1 480 ? -6.18 35.594 4.27 1 94.81 480 GLU B O 1
ATOM 11120 N N . LEU B 1 481 ? -4.547 34.156 3.748 1 95.62 481 LEU B N 1
ATOM 11121 C CA . LEU B 1 481 ? -4.781 33.312 4.914 1 95.62 481 LEU B CA 1
ATOM 11122 C C . LEU B 1 481 ? -4.027 33.844 6.129 1 95.62 481 LEU B C 1
ATOM 11124 O O . LEU B 1 481 ? -2.807 34 6.09 1 95.62 481 LEU B O 1
ATOM 11128 N N . VAL B 1 482 ? -4.719 34.125 7.238 1 96.06 482 VAL B N 1
ATOM 11129 C CA . VAL B 1 482 ? -4.113 34.719 8.422 1 96.06 482 VAL B CA 1
ATOM 11130 C C . VAL B 1 482 ? -4.336 33.812 9.633 1 96.06 482 VAL B C 1
ATOM 11132 O O . VAL B 1 482 ? -5.477 33.469 9.945 1 96.06 482 VAL B O 1
ATOM 11135 N N . TYR B 1 483 ? -3.273 33.406 10.258 1 94.38 483 TYR B N 1
ATOM 11136 C CA . TYR B 1 483 ? -3.33 32.531 11.414 1 94.38 483 TYR B CA 1
ATOM 11137 C C . TYR B 1 483 ? -2.104 32.688 12.297 1 94.38 483 TYR B C 1
ATOM 11139 O O . TYR B 1 483 ? -0.994 32.906 11.797 1 94.38 483 TYR B O 1
ATOM 11147 N N . HIS B 1 484 ? -2.289 32.75 13.555 1 92.94 484 HIS B N 1
ATOM 11148 C CA . HIS B 1 484 ? -1.219 32.75 14.547 1 92.94 484 HIS B CA 1
ATOM 11149 C C . HIS B 1 484 ? -1.466 31.719 15.633 1 92.94 484 HIS B C 1
ATOM 11151 O O . HIS B 1 484 ? -2.4 31.859 16.422 1 92.94 484 HIS B O 1
ATOM 11157 N N . PRO B 1 485 ? -0.68 30.641 15.688 1 89.81 485 PRO B N 1
ATOM 11158 C CA . PRO B 1 485 ? -0.881 29.609 16.688 1 89.81 485 PRO B CA 1
ATOM 11159 C C . PRO B 1 485 ? -0.404 30.016 18.078 1 89.81 485 PRO B C 1
ATOM 11161 O O . PRO B 1 485 ? -0.671 29.328 19.062 1 89.81 485 PRO B O 1
ATOM 11164 N N . GLY B 1 486 ? 0.263 31.156 18.219 1 87.56 486 GLY B N 1
ATOM 11165 C CA . GLY B 1 486 ? 0.899 31.594 19.453 1 87.56 486 GLY B CA 1
ATOM 11166 C C . GLY B 1 486 ? 2.406 31.422 19.438 1 87.56 486 GLY B C 1
ATOM 11167 O O . GLY B 1 486 ? 2.957 30.781 18.547 1 87.56 486 GLY B O 1
ATOM 11168 N N . GLY B 1 487 ? 2.975 32.125 20.281 1 88.69 487 GLY B N 1
ATOM 11169 C CA . GLY B 1 487 ? 4.41 31.969 20.453 1 88.69 487 GLY B CA 1
ATOM 11170 C C . GLY B 1 487 ? 5.227 32.875 19.547 1 88.69 487 GLY B C 1
ATOM 11171 O O . GLY B 1 487 ? 4.684 33.781 18.922 1 88.69 487 GLY B O 1
ATOM 11172 N N . ARG B 1 488 ? 6.434 32.562 19.422 1 92.38 488 ARG B N 1
ATOM 11173 C CA . ARG B 1 488 ? 7.398 33.438 18.781 1 92.38 488 ARG B CA 1
ATOM 11174 C C . ARG B 1 488 ? 7.305 33.344 17.266 1 92.38 488 ARG B C 1
ATOM 11176 O O . ARG B 1 488 ? 7.824 34.188 16.547 1 92.38 488 ARG B O 1
ATOM 11183 N N . ILE B 1 489 ? 6.602 32.344 16.766 1 92.38 489 ILE B N 1
ATOM 11184 C CA . ILE B 1 489 ? 6.457 32.188 15.328 1 92.38 489 ILE B CA 1
ATOM 11185 C C . ILE B 1 489 ? 5.695 33.375 14.758 1 92.38 489 ILE B C 1
ATOM 11187 O O . ILE B 1 489 ? 5.766 33.656 13.555 1 92.38 489 ILE B O 1
ATOM 11191 N N . GLY B 1 490 ? 5 34.125 15.602 1 93.31 490 GLY B N 1
ATOM 11192 C CA . GLY B 1 490 ? 4.305 35.312 15.18 1 93.31 490 GLY B CA 1
ATOM 11193 C C . GLY B 1 490 ? 5.219 36.344 14.531 1 93.31 490 GLY B C 1
ATOM 11194 O O . GLY B 1 490 ? 4.789 37.125 13.68 1 93.31 490 GLY B O 1
ATOM 11195 N N . ASN B 1 491 ? 6.488 36.344 14.883 1 94.19 491 ASN B N 1
ATOM 11196 C CA . ASN B 1 491 ? 7.445 37.281 14.312 1 94.19 491 ASN B CA 1
ATOM 11197 C C . ASN B 1 491 ? 7.617 37.062 12.812 1 94.19 491 ASN B C 1
ATOM 11199 O O . ASN B 1 491 ? 7.812 38 12.055 1 94.19 491 ASN B O 1
ATOM 11203 N N . VAL B 1 492 ? 7.465 35.844 12.43 1 92.56 492 VAL B N 1
ATOM 11204 C CA . VAL B 1 492 ? 7.66 35.469 11.031 1 92.56 492 VAL B CA 1
ATOM 11205 C C . VAL B 1 492 ? 6.379 35.75 10.242 1 92.56 492 VAL B C 1
ATOM 11207 O O . VAL B 1 492 ? 6.406 35.875 9.016 1 92.56 492 VAL B O 1
ATOM 11210 N N . LEU B 1 493 ? 5.281 35.969 10.953 1 94.88 493 LEU B N 1
ATOM 11211 C CA . LEU B 1 493 ? 3.979 36.062 10.305 1 94.88 493 LEU B CA 1
ATOM 11212 C C . LEU B 1 493 ? 3.629 37.531 10.016 1 94.88 493 LEU B C 1
ATOM 11214 O O . LEU B 1 493 ? 2.627 37.812 9.359 1 94.88 493 LEU B O 1
ATOM 11218 N N . VAL B 1 494 ? 4.453 38.406 10.5 1 94.88 494 VAL B N 1
ATOM 11219 C CA . VAL B 1 494 ? 4.227 39.844 10.266 1 94.88 494 VAL B CA 1
ATOM 11220 C C . VAL B 1 494 ? 4.535 40.188 8.805 1 94.88 494 VAL B C 1
ATOM 11222 O O . VAL B 1 494 ? 5.578 39.781 8.281 1 94.88 494 VAL B O 1
ATOM 11225 N N . ARG B 1 495 ? 3.637 40.938 8.156 1 93.75 495 ARG B N 1
ATOM 11226 C CA . ARG B 1 495 ? 3.809 41.281 6.754 1 93.75 495 ARG B CA 1
ATOM 11227 C C . ARG B 1 495 ? 2.93 42.469 6.367 1 93.75 495 ARG B C 1
ATOM 11229 O O . ARG B 1 495 ? 1.982 42.812 7.082 1 93.75 495 ARG B O 1
ATOM 11236 N N . PRO B 1 496 ? 3.281 43.125 5.238 1 92.81 496 PRO B N 1
ATOM 11237 C CA . PRO B 1 496 ? 2.389 44.188 4.766 1 92.81 496 PRO B CA 1
ATOM 11238 C C . PRO B 1 496 ? 1.09 43.656 4.172 1 92.81 496 PRO B C 1
ATOM 11240 O O . PRO B 1 496 ? 0.967 42.438 3.947 1 92.81 496 PRO B O 1
ATOM 11243 N N . ARG B 1 497 ? 0.151 44.438 4.09 1 90.94 497 ARG B N 1
ATOM 11244 C CA . ARG B 1 497 ? -1.087 44.062 3.42 1 90.94 497 ARG B CA 1
ATOM 11245 C C . ARG B 1 497 ? -0.892 43.969 1.908 1 90.94 497 ARG B C 1
ATOM 11247 O O . ARG B 1 497 ? -0.536 44.969 1.278 1 90.94 497 ARG B O 1
ATOM 11254 N N . ILE B 1 498 ? -1.059 42.875 1.386 1 88.12 498 ILE B N 1
ATOM 11255 C CA . ILE B 1 498 ? -0.856 42.656 -0.04 1 88.12 498 ILE B CA 1
ATOM 11256 C C . ILE B 1 498 ? -2.207 42.5 -0.733 1 88.12 498 ILE B C 1
ATOM 11258 O O . ILE B 1 498 ? -2.381 42.906 -1.877 1 88.12 498 ILE B O 1
ATOM 11262 N N . LEU B 1 499 ? -3.16 41.875 -0.076 1 89.75 499 LEU B N 1
ATOM 11263 C CA . LEU B 1 499 ? -4.492 41.594 -0.603 1 89.75 499 LEU B CA 1
ATOM 11264 C C . LEU B 1 499 ? -5.566 42.281 0.235 1 89.75 499 LEU B C 1
ATOM 11266 O O . LEU B 1 499 ? -5.375 42.5 1.434 1 89.75 499 LEU B O 1
ATOM 11270 N N . ASP B 1 500 ? -6.625 42.562 -0.39 1 90.94 500 ASP B N 1
ATOM 11271 C CA . ASP B 1 500 ? -7.727 43.219 0.304 1 90.94 500 ASP B CA 1
ATOM 11272 C C . ASP B 1 500 ? -8.562 42.219 1.086 1 90.94 500 ASP B C 1
ATOM 11274 O O . ASP B 1 500 ? -9.07 42.5 2.168 1 90.94 500 ASP B O 1
ATOM 11278 N N . ASP B 1 501 ? -8.719 41.031 0.52 1 93.38 501 ASP B N 1
ATOM 11279 C CA . ASP B 1 501 ? -9.523 40 1.176 1 93.38 501 ASP B CA 1
ATOM 11280 C C . ASP B 1 501 ? -8.656 39.062 2.02 1 93.38 501 ASP B C 1
ATOM 11282 O O . ASP B 1 501 ? -7.492 38.812 1.687 1 93.38 501 ASP B O 1
ATOM 11286 N N . ALA B 1 502 ? -9.25 38.656 3.123 1 95.19 502 ALA B N 1
ATOM 11287 C CA . ALA B 1 502 ? -8.516 37.75 4.02 1 95.19 502 ALA B CA 1
ATOM 11288 C C . ALA B 1 502 ? -9.445 36.719 4.637 1 95.19 502 ALA B C 1
ATOM 11290 O O . ALA B 1 502 ? -10.641 36.969 4.82 1 95.19 502 ALA B O 1
ATOM 11291 N N . ILE B 1 503 ? -8.938 35.531 4.805 1 95.88 503 ILE B N 1
ATOM 11292 C CA . ILE B 1 503 ? -9.523 34.469 5.629 1 95.88 503 ILE B CA 1
ATOM 11293 C C . ILE B 1 503 ? -8.727 34.312 6.922 1 95.88 503 ILE B C 1
ATOM 11295 O O . ILE B 1 503 ? -7.562 33.938 6.898 1 95.88 503 ILE B O 1
ATOM 11299 N N . ALA B 1 504 ? -9.344 34.656 8.047 1 94.38 504 ALA B N 1
ATOM 11300 C CA . ALA B 1 504 ? -8.602 34.656 9.305 1 94.38 504 ALA B CA 1
ATOM 11301 C C . ALA B 1 504 ? -9.18 33.656 10.297 1 94.38 504 ALA B C 1
ATOM 11303 O O . ALA B 1 504 ? -10.398 33.562 10.461 1 94.38 504 ALA B O 1
ATOM 11304 N N . LEU B 1 505 ? -8.336 32.844 10.945 1 91.69 505 LEU B N 1
ATOM 11305 C CA . LEU B 1 505 ? -8.727 32 12.07 1 91.69 505 LEU B CA 1
ATOM 11306 C C . LEU B 1 505 ? -8.406 32.688 13.398 1 91.69 505 LEU B C 1
ATOM 11308 O O . LEU B 1 505 ? -9.234 32.688 14.312 1 91.69 505 LEU B O 1
ATOM 11312 N N . THR B 1 506 ? -7.148 33.188 13.602 1 83 506 THR B N 1
ATOM 11313 C CA . THR B 1 506 ? -6.746 34 14.766 1 83 506 THR B CA 1
ATOM 11314 C C . THR B 1 506 ? -6.121 35.312 14.328 1 83 506 THR B C 1
ATOM 11316 O O . THR B 1 506 ? -5.105 35.719 14.883 1 83 506 THR B O 1
ATOM 11319 N N . GLY B 1 507 ? -6.797 36 13.406 1 74.94 507 GLY B N 1
ATOM 11320 C CA . GLY B 1 507 ? -6.277 37.25 12.945 1 74.94 507 GLY B CA 1
ATOM 11321 C C . GLY B 1 507 ? -6.965 38.438 13.586 1 74.94 507 GLY B C 1
ATOM 11322 O O . GLY B 1 507 ? -8.164 38.406 13.883 1 74.94 507 GLY B O 1
ATOM 11323 N N . GLY B 1 508 ? -6.238 39.5 13.867 1 72.31 508 GLY B N 1
ATOM 11324 C CA . GLY B 1 508 ? -6.688 40.656 14.609 1 72.31 508 GLY B CA 1
ATOM 11325 C C . GLY B 1 508 ? -7.906 41.312 14 1 72.31 508 GLY B C 1
ATOM 11326 O O . GLY B 1 508 ? -8.742 41.875 14.719 1 72.31 508 GLY B O 1
ATOM 11327 N N . ALA B 1 509 ? -7.973 41.469 12.695 1 70.12 509 ALA B N 1
ATOM 11328 C CA . ALA B 1 509 ? -9.086 42.156 12.055 1 70.12 509 ALA B CA 1
ATOM 11329 C C . ALA B 1 509 ? -10.172 41.188 11.617 1 70.12 509 ALA B C 1
ATOM 11331 O O . ALA B 1 509 ? -11.203 41.594 11.07 1 70.12 509 ALA B O 1
ATOM 11332 N N . GLY B 1 510 ? -9.922 40.094 12.023 1 76.94 510 GLY B N 1
ATOM 11333 C CA . GLY B 1 510 ? -10.836 39.125 11.453 1 76.94 510 GLY B CA 1
ATOM 11334 C C . GLY B 1 510 ? -10.703 39 9.945 1 76.94 510 GLY B C 1
ATOM 11335 O O . GLY B 1 510 ? -9.82 39.594 9.336 1 76.94 510 GLY B O 1
ATOM 11336 N N . GLY B 1 511 ? -11.234 38.219 9.219 1 84.44 511 GLY B N 1
ATOM 11337 C CA . GLY B 1 511 ? -11.234 38 7.781 1 84.44 511 GLY B CA 1
ATOM 11338 C C . GLY B 1 511 ? -12.422 38.656 7.09 1 84.44 511 GLY B C 1
ATOM 11339 O O . GLY B 1 511 ? -13.422 38.969 7.73 1 84.44 511 GLY B O 1
ATOM 11340 N N . THR B 1 512 ? -12.133 39.125 5.852 1 90.12 512 THR B N 1
ATOM 11341 C CA . THR B 1 512 ? -13.234 39.656 5.051 1 90.12 512 THR B CA 1
ATOM 11342 C C . THR B 1 512 ? -14.148 38.531 4.566 1 90.12 512 THR B C 1
ATOM 11344 O O . THR B 1 512 ? -15.297 38.781 4.199 1 90.12 512 THR B O 1
ATOM 11347 N N . ILE B 1 513 ? -13.648 37.375 4.574 1 93.75 513 ILE B N 1
ATOM 11348 C CA . ILE B 1 513 ? -14.43 36.188 4.199 1 93.75 513 ILE B CA 1
ATOM 11349 C C . ILE B 1 513 ? -14.477 35.219 5.371 1 93.75 513 ILE B C 1
ATOM 11351 O O . ILE B 1 513 ? -13.453 34.656 5.777 1 93.75 513 ILE B O 1
ATOM 11355 N N . GLY B 1 514 ? -15.719 35.062 5.875 1 93.12 514 GLY B N 1
ATOM 11356 C CA . GLY B 1 514 ? -15.891 34.094 6.949 1 93.12 514 GLY B CA 1
ATOM 11357 C C . GLY B 1 514 ? -15.711 32.656 6.496 1 93.12 514 GLY B C 1
ATOM 11358 O O . GLY B 1 514 ? -16.094 32.312 5.375 1 93.12 514 GLY B O 1
ATOM 11359 N N . LEU B 1 515 ? -15.18 31.844 7.387 1 95.06 515 LEU B N 1
ATOM 11360 C CA . LEU B 1 515 ? -14.953 30.438 7.074 1 95.06 515 LEU B CA 1
ATOM 11361 C C . LEU B 1 515 ? -16.266 29.719 6.801 1 95.06 515 LEU B C 1
ATOM 11363 O O . LEU B 1 515 ? -16.312 28.75 6.027 1 95.06 515 LEU B O 1
ATOM 11367 N N . ASP B 1 516 ? -17.328 30.125 7.426 1 92.94 516 ASP B N 1
ATOM 11368 C CA . ASP B 1 516 ? -18.641 29.484 7.293 1 92.94 516 ASP B CA 1
ATOM 11369 C C . ASP B 1 516 ? -19.234 29.766 5.918 1 92.94 516 ASP B C 1
ATOM 11371 O O . ASP B 1 516 ? -20.203 29.094 5.52 1 92.94 516 ASP B O 1
ATOM 11375 N N . ARG B 1 517 ? -18.625 30.672 5.121 1 93.56 517 ARG B N 1
ATOM 11376 C CA . ARG B 1 517 ? -19.094 31 3.783 1 93.56 517 ARG B CA 1
ATOM 11377 C C . ARG B 1 517 ? -18.375 30.172 2.727 1 93.56 517 ARG B C 1
ATOM 11379 O O . ARG B 1 517 ? -18.797 30.141 1.565 1 93.56 517 ARG B O 1
ATOM 11386 N N . LEU B 1 518 ? -17.391 29.484 3.094 1 95.94 518 LEU B N 1
ATOM 11387 C CA . LEU B 1 518 ? -16.578 28.797 2.111 1 95.94 518 LEU B CA 1
ATOM 11388 C C . LEU B 1 518 ? -17.141 27.406 1.82 1 95.94 518 LEU B C 1
ATOM 11390 O O . LEU B 1 518 ? -17.453 26.656 2.744 1 95.94 518 LEU B O 1
ATOM 11394 N N . LEU B 1 519 ? -17.25 27.125 0.564 1 94.31 519 LEU B N 1
ATOM 11395 C CA . LEU B 1 519 ? -17.609 25.797 0.056 1 94.31 519 LEU B CA 1
ATOM 11396 C C . LEU B 1 519 ? -16.406 25.141 -0.628 1 94.31 519 LEU B C 1
ATOM 11398 O O . LEU B 1 519 ? -15.609 25.812 -1.28 1 94.31 519 LEU B O 1
ATOM 11402 N N . ILE B 1 520 ? -16.281 23.859 -0.417 1 94.25 520 ILE B N 1
ATOM 11403 C CA . ILE B 1 520 ? -15.156 23.125 -1 1 94.25 520 ILE B CA 1
ATOM 11404 C C . ILE B 1 520 ? -15.688 21.984 -1.864 1 94.25 520 ILE B C 1
ATOM 11406 O O . ILE B 1 520 ? -16.688 21.359 -1.528 1 94.25 520 ILE B O 1
ATOM 11410 N N . GLN B 1 521 ? -15.031 21.766 -2.949 1 92.44 521 GLN B N 1
ATOM 11411 C CA . GLN B 1 521 ? -15.398 20.719 -3.898 1 92.44 521 GLN B CA 1
ATOM 11412 C C . GLN B 1 521 ? -14.156 20.047 -4.469 1 92.44 521 GLN B C 1
ATOM 11414 O O . GLN B 1 521 ? -13.125 20.688 -4.676 1 92.44 521 GLN B O 1
ATOM 11419 N N . LEU B 1 522 ? -14.227 18.734 -4.59 1 91.12 522 LEU B N 1
ATOM 11420 C CA . LEU B 1 522 ? -13.156 17.984 -5.246 1 91.12 522 LEU B CA 1
ATOM 11421 C C . LEU B 1 522 ? -13.523 17.672 -6.691 1 91.12 522 LEU B C 1
ATOM 11423 O O . LEU B 1 522 ? -14.539 17.031 -6.957 1 91.12 522 LEU B O 1
ATOM 11427 N N . ARG B 1 523 ? -12.781 18.156 -7.598 1 83.19 523 ARG B N 1
ATOM 11428 C CA . ARG B 1 523 ? -12.922 17.859 -9.016 1 83.19 523 ARG B CA 1
ATOM 11429 C C . ARG B 1 523 ? -11.664 17.188 -9.562 1 83.19 523 ARG B C 1
ATOM 11431 O O . ARG B 1 523 ? -10.602 17.828 -9.625 1 83.19 523 ARG B O 1
ATOM 11438 N N . GLY B 1 524 ? -11.867 15.992 -9.984 1 77.69 524 GLY B N 1
ATOM 11439 C CA . GLY B 1 524 ? -10.648 15.25 -10.258 1 77.69 524 GLY B CA 1
ATOM 11440 C C . GLY B 1 524 ? -9.766 15.07 -9.039 1 77.69 524 GLY B C 1
ATOM 11441 O O . GLY B 1 524 ? -10.211 14.539 -8.016 1 77.69 524 GLY B O 1
ATOM 11442 N N . ASN B 1 525 ? -8.609 15.656 -9.125 1 80.75 525 ASN B N 1
ATOM 11443 C CA . ASN B 1 525 ? -7.691 15.586 -7.996 1 80.75 525 ASN B CA 1
ATOM 11444 C C . ASN B 1 525 ? -7.418 16.969 -7.406 1 80.75 525 ASN B C 1
ATOM 11446 O O . ASN B 1 525 ? -6.484 17.141 -6.621 1 80.75 525 ASN B O 1
ATOM 11450 N N . GLU B 1 526 ? -8.32 17.906 -7.746 1 86.62 526 GLU B N 1
ATOM 11451 C CA . GLU B 1 526 ? -8.078 19.281 -7.293 1 86.62 526 GLU B CA 1
ATOM 11452 C C . GLU B 1 526 ? -9.25 19.812 -6.469 1 86.62 526 GLU B C 1
ATOM 11454 O O . GLU B 1 526 ? -10.406 19.594 -6.828 1 86.62 526 GLU B O 1
ATOM 11459 N N . PHE B 1 527 ? -8.922 20.422 -5.434 1 91.12 527 PHE B N 1
ATOM 11460 C CA . PHE B 1 527 ? -9.938 21.047 -4.598 1 91.12 527 PHE B CA 1
ATOM 11461 C C . PHE B 1 527 ? -10.227 22.469 -5.07 1 91.12 527 PHE B C 1
ATOM 11463 O O . PHE B 1 527 ? -9.312 23.203 -5.457 1 91.12 527 PHE B O 1
ATOM 11470 N N . ARG B 1 528 ? -11.461 22.875 -5.043 1 91.19 528 ARG B N 1
ATOM 11471 C CA . ARG B 1 528 ? -11.93 24.219 -5.367 1 91.19 528 ARG B CA 1
ATOM 11472 C C . ARG B 1 528 ? -12.719 24.812 -4.211 1 91.19 528 ARG B C 1
ATOM 11474 O O . ARG B 1 528 ? -13.484 24.109 -3.543 1 91.19 528 ARG B O 1
ATOM 11481 N N . LEU B 1 529 ? -12.445 26.062 -4.012 1 93.44 529 LEU B N 1
ATOM 11482 C CA . LEU B 1 529 ? -13.188 26.812 -3.002 1 93.44 529 LEU B CA 1
ATOM 11483 C C . LEU B 1 529 ? -14.07 27.875 -3.648 1 93.44 529 LEU B C 1
ATOM 11485 O O . LEU B 1 529 ? -13.688 28.484 -4.648 1 93.44 529 LEU B O 1
ATOM 11489 N N . ARG B 1 530 ? -15.227 28.078 -3.047 1 92.5 530 ARG B N 1
ATOM 11490 C CA . ARG B 1 530 ? -16.156 29.094 -3.514 1 92.5 530 ARG B CA 1
ATOM 11491 C C . ARG B 1 530 ? -16.797 29.828 -2.342 1 92.5 530 ARG B C 1
ATOM 11493 O O . ARG B 1 530 ? -17.047 29.234 -1.292 1 92.5 530 ARG B O 1
ATOM 11500 N N . ASP B 1 531 ? -16.953 31.094 -2.5 1 94 531 ASP B N 1
ATOM 11501 C CA . ASP B 1 531 ? -17.688 31.891 -1.521 1 94 531 ASP B CA 1
ATOM 11502 C C . ASP B 1 531 ? -19.203 31.75 -1.71 1 94 531 ASP B C 1
ATOM 11504 O O . ASP B 1 531 ? -19.734 32.062 -2.77 1 94 531 ASP B O 1
ATOM 11508 N N . SER B 1 532 ? -19.875 31.312 -0.707 1 91.38 532 SER B N 1
ATOM 11509 C CA . SER B 1 532 ? -21.297 31.031 -0.825 1 91.38 532 SER B CA 1
ATOM 11510 C C . SER B 1 532 ? -22.109 32.312 -0.951 1 91.38 532 SER B C 1
ATOM 11512 O O . SER B 1 532 ? -23.203 32.312 -1.517 1 91.38 532 SER B O 1
ATOM 11514 N N . ALA B 1 533 ? -21.562 33.375 -0.45 1 90.25 533 ALA B N 1
ATOM 11515 C CA . ALA B 1 533 ? -22.297 34.656 -0.481 1 90.25 533 ALA B CA 1
ATOM 11516 C C . ALA B 1 533 ? -22.266 35.281 -1.876 1 90.25 533 ALA B C 1
ATOM 11518 O O . ALA B 1 533 ? -23.281 35.75 -2.373 1 90.25 533 ALA B O 1
ATOM 11519 N N . THR B 1 534 ? -21.141 35.188 -2.551 1 89.69 534 THR B N 1
ATOM 11520 C CA . THR B 1 534 ? -20.984 35.875 -3.84 1 89.69 534 THR B CA 1
ATOM 11521 C C . THR B 1 534 ? -21.016 34.844 -4.98 1 89.69 534 THR B C 1
ATOM 11523 O O . THR B 1 534 ? -21.219 35.219 -6.137 1 89.69 534 THR B O 1
ATOM 11526 N N . GLY B 1 535 ? -20.719 33.594 -4.613 1 87.75 535 GLY B N 1
ATOM 11527 C CA . GLY B 1 535 ? -20.641 32.562 -5.637 1 87.75 535 GLY B CA 1
ATOM 11528 C C . GLY B 1 535 ? -19.312 32.562 -6.367 1 87.75 535 GLY B C 1
ATOM 11529 O O . GLY B 1 535 ? -19.078 31.703 -7.227 1 87.75 535 GLY B O 1
ATOM 11530 N N . ARG B 1 536 ? -18.406 33.375 -6.016 1 89.62 536 ARG B N 1
ATOM 11531 C CA . ARG B 1 536 ? -17.125 33.5 -6.695 1 89.62 536 ARG B CA 1
ATOM 11532 C C . ARG B 1 536 ? -16.125 32.469 -6.176 1 89.62 536 ARG B C 1
ATOM 11534 O O . ARG B 1 536 ? -16.141 32.125 -4.996 1 89.62 536 ARG B O 1
ATOM 11541 N N . PRO B 1 537 ? -15.227 31.969 -7.152 1 91.19 537 PRO B N 1
ATOM 11542 C CA . PRO B 1 537 ? -14.125 31.125 -6.66 1 91.19 537 PRO B CA 1
ATOM 11543 C C . PRO B 1 537 ? -13.203 31.875 -5.703 1 91.19 537 PRO B C 1
ATOM 11545 O O . PRO B 1 537 ? -12.953 33.062 -5.883 1 91.19 537 PRO B O 1
ATOM 11548 N N . VAL B 1 538 ? -12.781 31.172 -4.73 1 94.31 538 VAL B N 1
ATOM 11549 C CA . VAL B 1 538 ? -11.844 31.75 -3.768 1 94.31 538 VAL B CA 1
ATOM 11550 C C . VAL B 1 538 ? -10.492 31.062 -3.883 1 94.31 538 VAL B C 1
ATOM 11552 O O . VAL B 1 538 ? -10.406 29.828 -3.803 1 94.31 538 VAL B O 1
ATOM 11555 N N . LEU B 1 539 ? -9.484 31.812 -4.152 1 94.25 539 LEU B N 1
ATOM 11556 C CA . LEU B 1 539 ? -8.109 31.328 -4.16 1 94.25 539 LEU B CA 1
ATOM 11557 C C . LEU B 1 539 ? -7.363 31.766 -2.91 1 94.25 539 LEU B C 1
ATOM 11559 O O . LEU B 1 539 ? -7.137 32.969 -2.713 1 94.25 539 LEU B O 1
ATOM 11563 N N . VAL B 1 540 ? -6.961 30.812 -2.088 1 94.81 540 VAL B N 1
ATOM 11564 C CA . VAL B 1 540 ? -6.254 31.109 -0.848 1 94.81 540 VAL B CA 1
ATOM 11565 C C . VAL B 1 540 ? -4.781 31.375 -1.146 1 94.81 540 VAL B C 1
ATOM 11567 O O . VAL B 1 540 ? -4.133 30.609 -1.866 1 94.81 540 VAL B O 1
ATOM 11570 N N . GLU B 1 541 ? -4.309 32.438 -0.615 1 93.94 541 GLU B N 1
ATOM 11571 C CA . GLU B 1 541 ? -2.898 32.812 -0.735 1 93.94 541 GLU B CA 1
ATOM 11572 C C . GLU B 1 541 ? -2.223 32.875 0.632 1 93.94 541 GLU B C 1
ATOM 11574 O O . GLU B 1 541 ? -2.842 33.25 1.62 1 93.94 541 GLU B O 1
ATOM 11579 N N . LEU B 1 542 ? -1.064 32.438 0.695 1 94.25 542 LEU B N 1
ATOM 11580 C CA . LEU B 1 542 ? -0.257 32.469 1.909 1 94.25 542 LEU B CA 1
ATOM 11581 C C . LEU B 1 542 ? 1.053 33.219 1.667 1 94.25 542 LEU B C 1
ATOM 11583 O O . LEU B 1 542 ? 2.016 32.625 1.16 1 94.25 542 LEU B O 1
ATOM 11587 N N . ASN B 1 543 ? 1.104 34.438 2.064 1 93.19 543 ASN B N 1
ATOM 11588 C CA . ASN B 1 543 ? 2.271 35.281 1.844 1 93.19 543 ASN B CA 1
ATOM 11589 C C . ASN B 1 543 ? 3.18 35.312 3.07 1 93.19 543 ASN B C 1
ATOM 11591 O O . ASN B 1 543 ? 3.617 36.406 3.492 1 93.19 543 ASN B O 1
ATOM 11595 N N . THR B 1 544 ? 3.359 34.125 3.688 1 92.5 544 THR B N 1
ATOM 11596 C CA . THR B 1 544 ? 4.277 33.969 4.809 1 92.5 544 THR B CA 1
ATOM 11597 C C . THR B 1 544 ? 5.098 32.688 4.652 1 92.5 544 THR B C 1
ATOM 11599 O O . THR B 1 544 ? 4.754 31.812 3.848 1 92.5 544 THR B O 1
ATOM 11602 N N . ALA B 1 545 ? 6.129 32.562 5.414 1 90.62 545 ALA B N 1
ATOM 11603 C CA . ALA B 1 545 ? 6.996 31.406 5.387 1 90.62 545 ALA B CA 1
ATOM 11604 C C . ALA B 1 545 ? 6.531 30.359 6.398 1 90.62 545 ALA B C 1
ATOM 11606 O O . ALA B 1 545 ? 7.289 29.453 6.754 1 90.62 545 ALA B O 1
ATOM 11607 N N . HIS B 1 546 ? 5.324 30.5 6.879 1 91.69 546 HIS B N 1
ATOM 11608 C CA . HIS B 1 546 ? 4.824 29.562 7.879 1 91.69 546 HIS B CA 1
ATOM 11609 C C . HIS B 1 546 ? 4.82 28.141 7.344 1 91.69 546 HIS B C 1
ATOM 11611 O O . HIS B 1 546 ? 4.238 27.875 6.293 1 91.69 546 HIS B O 1
ATOM 11617 N N . ASN B 1 547 ? 5.477 27.219 8.047 1 88.94 547 ASN B N 1
ATOM 11618 C CA . ASN B 1 547 ? 5.43 25.812 7.672 1 88.94 547 ASN B CA 1
ATOM 11619 C C . ASN B 1 547 ? 4.102 25.172 8.07 1 88.94 547 ASN B C 1
ATOM 11621 O O . ASN B 1 547 ? 3.879 24.875 9.25 1 88.94 547 ASN B O 1
ATOM 11625 N N . VAL B 1 548 ? 3.332 24.875 7.18 1 90.19 548 VAL B N 1
ATOM 11626 C CA . VAL B 1 548 ? 1.974 24.422 7.457 1 90.19 548 VAL B CA 1
ATOM 11627 C C . VAL B 1 548 ? 1.985 22.922 7.785 1 90.19 548 VAL B C 1
ATOM 11629 O O . VAL B 1 548 ? 0.945 22.344 8.102 1 90.19 548 VAL B O 1
ATOM 11632 N N . ASP B 1 549 ? 3.146 22.234 7.734 1 82.94 549 ASP B N 1
ATOM 11633 C CA . ASP B 1 549 ? 3.273 20.828 8.094 1 82.94 549 ASP B CA 1
ATOM 11634 C C . ASP B 1 549 ? 3.66 20.656 9.562 1 82.94 549 ASP B C 1
ATOM 11636 O O . ASP B 1 549 ? 3.822 19.547 10.055 1 82.94 549 ASP B O 1
ATOM 11640 N N . PHE B 1 550 ? 3.83 21.781 10.234 1 77.5 550 PHE B N 1
ATOM 11641 C CA . PHE B 1 550 ? 4.254 21.703 11.625 1 77.5 550 PHE B CA 1
ATOM 11642 C C . PHE B 1 550 ? 3.139 21.156 12.5 1 77.5 550 PHE B C 1
ATOM 11644 O O . PHE B 1 550 ? 1.967 21.172 12.125 1 77.5 550 PHE B O 1
ATOM 11651 N N . PHE B 1 551 ? 3.516 20.781 13.695 1 71 551 PHE B N 1
ATOM 11652 C CA . PHE B 1 551 ? 2.582 20.188 14.648 1 71 551 PHE B CA 1
ATOM 11653 C C . PHE B 1 551 ? 1.854 21.281 15.43 1 71 551 PHE B C 1
ATOM 11655 O O . PHE B 1 551 ? 2.377 22.391 15.602 1 71 551 PHE B O 1
ATOM 11662 N N . GLY B 1 552 ? 0.724 20.969 15.75 1 78.75 552 GLY B N 1
ATOM 11663 C CA . GLY B 1 552 ? -0.021 21.812 16.672 1 78.75 552 GLY B CA 1
ATOM 11664 C C . GLY B 1 552 ? -0.801 22.922 15.992 1 78.75 552 GLY B C 1
ATOM 11665 O O . GLY B 1 552 ? -1.241 23.859 16.641 1 78.75 552 GLY B O 1
ATOM 11666 N N . LEU B 1 553 ? -0.918 22.828 14.711 1 89.94 553 LEU B N 1
ATOM 11667 C CA . LEU B 1 553 ? -1.674 23.844 13.984 1 89.94 553 LEU B CA 1
ATOM 11668 C C . LEU B 1 553 ? -3.158 23.484 13.945 1 89.94 553 LEU B C 1
ATOM 11670 O O . LEU B 1 553 ? -3.527 22.312 14.086 1 89.94 553 LEU B O 1
ATOM 11674 N N . ASP B 1 554 ? -3.961 24.516 13.852 1 92.44 554 ASP B N 1
ATOM 11675 C CA . ASP B 1 554 ? -5.375 24.281 13.586 1 92.44 554 ASP B CA 1
ATOM 11676 C C . ASP B 1 554 ? -5.562 23.484 12.297 1 92.44 554 ASP B C 1
ATOM 11678 O O . ASP B 1 554 ? -4.988 23.812 11.258 1 92.44 554 ASP B O 1
ATOM 11682 N N . PRO B 1 555 ? -6.367 22.453 12.352 1 91.94 555 PRO B N 1
ATOM 11683 C CA . PRO B 1 555 ? -6.508 21.594 11.18 1 91.94 555 PRO B CA 1
ATOM 11684 C C . PRO B 1 555 ? -7.066 22.328 9.969 1 91.94 555 PRO B C 1
ATOM 11686 O O . PRO B 1 555 ? -6.699 22.031 8.828 1 91.94 555 PRO B O 1
ATOM 11689 N N . VAL B 1 556 ? -7.988 23.25 10.164 1 94.88 556 VAL B N 1
ATOM 11690 C CA . VAL B 1 556 ? -8.555 24.016 9.055 1 94.88 556 VAL B CA 1
ATOM 11691 C C . VAL B 1 556 ? -7.469 24.875 8.414 1 94.88 556 VAL B C 1
ATOM 11693 O O . VAL B 1 556 ? -7.406 25 7.188 1 94.88 556 VAL B O 1
ATOM 11696 N N . TYR B 1 557 ? -6.633 25.469 9.25 1 94.62 557 TYR B N 1
ATOM 11697 C CA . TYR B 1 557 ? -5.492 26.219 8.742 1 94.62 557 TYR B CA 1
ATOM 11698 C C . TYR B 1 557 ? -4.57 25.328 7.918 1 94.62 557 TYR B C 1
ATOM 11700 O O . TYR B 1 557 ? -4.082 25.734 6.863 1 94.62 557 TYR B O 1
ATOM 11708 N N . ALA B 1 558 ? -4.344 24.141 8.422 1 93.25 558 ALA B N 1
ATOM 11709 C CA . ALA B 1 558 ? -3.479 23.203 7.707 1 93.25 558 ALA B CA 1
ATOM 11710 C C . ALA B 1 558 ? -4.051 22.859 6.332 1 93.25 558 ALA B C 1
ATOM 11712 O O . ALA B 1 558 ? -3.324 22.844 5.34 1 93.25 558 ALA B O 1
ATOM 11713 N N . VAL B 1 559 ? -5.332 22.625 6.246 1 94.25 559 VAL B N 1
ATOM 11714 C CA . VAL B 1 559 ? -5.98 22.297 4.98 1 94.25 559 VAL B CA 1
ATOM 11715 C C . VAL B 1 559 ? -5.852 23.469 4.012 1 94.25 559 VAL B C 1
ATOM 11717 O O . VAL B 1 559 ? -5.391 23.297 2.883 1 94.25 559 VAL B O 1
ATOM 11720 N N . LEU B 1 560 ? -6.188 24.656 4.461 1 95.88 560 LEU B N 1
ATOM 11721 C CA . LEU B 1 560 ? -6.141 25.844 3.611 1 95.88 560 LEU B CA 1
ATOM 11722 C C . LEU B 1 560 ? -4.703 26.172 3.23 1 95.88 560 LEU B C 1
ATOM 11724 O O . LEU B 1 560 ? -4.441 26.609 2.105 1 95.88 560 LEU B O 1
ATOM 11728 N N . GLY B 1 561 ? -3.846 26 4.242 1 94.38 561 GLY B N 1
ATOM 11729 C CA . GLY B 1 561 ? -2.438 26.234 3.963 1 94.38 561 GLY B CA 1
ATOM 11730 C C . GLY B 1 561 ? -1.89 25.344 2.865 1 94.38 561 GLY B C 1
ATOM 11731 O O . GLY B 1 561 ? -1.103 25.781 2.029 1 94.38 561 GLY B O 1
ATOM 11732 N N . HIS B 1 562 ? -2.311 24.141 2.859 1 92.56 562 HIS B N 1
ATOM 11733 C CA . HIS B 1 562 ? -1.862 23.203 1.832 1 92.56 562 HIS B CA 1
ATOM 11734 C C . HIS B 1 562 ? -2.465 23.547 0.474 1 92.56 562 HIS B C 1
ATOM 11736 O O . HIS B 1 562 ? -1.824 23.359 -0.562 1 92.56 562 HIS B O 1
ATOM 11742 N N . LEU B 1 563 ? -3.68 24.016 0.491 1 92.19 563 LEU B N 1
ATOM 11743 C CA . LEU B 1 563 ? -4.285 24.469 -0.761 1 92.19 563 LEU B CA 1
ATOM 11744 C C . LEU B 1 563 ? -3.508 25.625 -1.355 1 92.19 563 LEU B C 1
ATOM 11746 O O . LEU B 1 563 ? -3.408 25.766 -2.578 1 92.19 563 LEU B O 1
ATOM 11750 N N . ALA B 1 564 ? -2.928 26.406 -0.481 1 92.62 564 ALA B N 1
ATOM 11751 C CA . ALA B 1 564 ? -2.203 27.594 -0.908 1 92.62 564 ALA B CA 1
ATOM 11752 C C . ALA B 1 564 ? -0.77 27.266 -1.305 1 92.62 564 ALA B C 1
ATOM 11754 O O . ALA B 1 564 ? -0.073 28.078 -1.903 1 92.62 564 ALA B O 1
ATOM 11755 N N . SER B 1 565 ? -0.281 26.031 -0.969 1 89.44 565 SER B N 1
ATOM 11756 C CA . SER B 1 565 ? 1.145 25.75 -1.089 1 89.44 565 SER B CA 1
ATOM 11757 C C . SER B 1 565 ? 1.396 24.578 -2.037 1 89.44 565 SER B C 1
ATOM 11759 O O . SER B 1 565 ? 2.475 23.984 -2.021 1 89.44 565 SER B O 1
ATOM 11761 N N . SER B 1 566 ? 0.613 24.25 -2.865 1 83 566 SER B N 1
ATOM 11762 C CA . SER B 1 566 ? 0.802 23.125 -3.771 1 83 566 SER B CA 1
ATOM 11763 C C . SER B 1 566 ? 1.827 23.453 -4.852 1 83 566 SER B C 1
ATOM 11765 O O . SER B 1 566 ? 2.057 24.625 -5.168 1 83 566 SER B O 1
ATOM 11767 N N . GLY B 1 567 ? 2.639 22.484 -5.273 1 80.12 567 GLY B N 1
ATOM 11768 C CA . GLY B 1 567 ? 3.506 22.625 -6.43 1 80.12 567 GLY B CA 1
ATOM 11769 C C . GLY B 1 567 ? 4.973 22.766 -6.062 1 80.12 567 GLY B C 1
ATOM 11770 O O . GLY B 1 567 ? 5.812 23.031 -6.93 1 80.12 567 GLY B O 1
ATOM 11771 N N . GLY B 1 568 ? 5.289 22.734 -4.789 1 88 568 GLY B N 1
ATOM 11772 C CA . GLY B 1 568 ? 6.688 22.766 -4.391 1 88 568 GLY B CA 1
ATOM 11773 C C . GLY B 1 568 ? 7.473 21.562 -4.855 1 88 568 GLY B C 1
ATOM 11774 O O . GLY B 1 568 ? 6.898 20.484 -5.094 1 88 568 GLY B O 1
ATOM 11775 N N . VAL B 1 569 ? 8.758 21.812 -5.156 1 90.5 569 VAL B N 1
ATOM 11776 C CA . VAL B 1 569 ? 9.594 20.703 -5.602 1 90.5 569 VAL B CA 1
ATOM 11777 C C . VAL B 1 569 ? 10.93 20.734 -4.867 1 90.5 569 VAL B C 1
ATOM 11779 O O . VAL B 1 569 ? 11.375 21.797 -4.426 1 90.5 569 VAL B O 1
ATOM 11782 N N . GLY B 1 570 ? 11.461 19.656 -4.625 1 89.94 570 GLY B N 1
ATOM 11783 C CA . GLY B 1 570 ? 12.781 19.5 -4.043 1 89.94 570 GLY B CA 1
ATOM 11784 C C . GLY B 1 570 ? 13.359 18.109 -4.25 1 89.94 570 GLY B C 1
ATOM 11785 O O . GLY B 1 570 ? 12.656 17.203 -4.707 1 89.94 570 GLY B O 1
ATOM 11786 N N . TRP B 1 571 ? 14.617 17.984 -3.996 1 91.81 571 TRP B N 1
ATOM 11787 C CA . TRP B 1 571 ? 15.281 16.703 -4.152 1 91.81 571 TRP B CA 1
ATOM 11788 C C . TRP B 1 571 ? 15.172 15.867 -2.879 1 91.81 571 TRP B C 1
ATOM 11790 O O . TRP B 1 571 ? 15.32 16.391 -1.773 1 91.81 571 TRP B O 1
ATOM 11800 N N . SER B 1 572 ? 14.852 14.617 -2.967 1 90.06 572 SER B N 1
ATOM 11801 C CA . SER B 1 572 ? 14.914 13.648 -1.883 1 90.06 572 SER B CA 1
ATOM 11802 C C . SER B 1 572 ? 15.406 12.289 -2.383 1 90.06 572 SER B C 1
ATOM 11804 O O . SER B 1 572 ? 14.938 11.797 -3.412 1 90.06 572 SER B O 1
ATOM 11806 N N . TRP B 1 573 ? 16.328 11.766 -1.639 1 92.19 573 TRP B N 1
ATOM 11807 C CA . TRP B 1 573 ? 16.812 10.438 -1.985 1 92.19 573 TRP B CA 1
ATOM 11808 C C . TRP B 1 573 ? 15.852 9.359 -1.509 1 92.19 573 TRP B C 1
ATOM 11810 O O . TRP B 1 573 ? 16.016 8.18 -1.842 1 92.19 573 TRP B O 1
ATOM 11820 N N . GLY B 1 574 ? 14.805 9.719 -0.805 1 88.38 574 GLY B N 1
ATOM 11821 C CA . GLY B 1 574 ? 13.906 8.727 -0.25 1 88.38 574 GLY B CA 1
ATOM 11822 C C . GLY B 1 574 ? 14.609 7.707 0.629 1 88.38 574 GLY B C 1
ATOM 11823 O O . GLY B 1 574 ? 15.453 8.07 1.454 1 88.38 574 GLY B O 1
ATOM 11824 N N . PRO B 1 575 ? 14.352 6.453 0.509 1 88.81 575 PRO B N 1
ATOM 11825 C CA . PRO B 1 575 ? 14.969 5.43 1.352 1 88.81 575 PRO B CA 1
ATOM 11826 C C . PRO B 1 575 ? 16.484 5.336 1.145 1 88.81 575 PRO B C 1
ATOM 11828 O O . PRO B 1 575 ? 17.203 4.855 2.025 1 88.81 575 PRO B O 1
ATOM 11831 N N . LEU B 1 576 ? 16.984 5.805 0.073 1 92.88 576 LEU B N 1
ATOM 11832 C CA . LEU B 1 576 ? 18.406 5.727 -0.224 1 92.88 576 LEU B CA 1
ATOM 11833 C C . LEU B 1 576 ? 19.203 6.66 0.682 1 92.88 576 LEU B C 1
ATOM 11835 O O . LEU B 1 576 ? 20.438 6.551 0.775 1 92.88 576 LEU B O 1
ATOM 11839 N N . ALA B 1 577 ? 18.422 7.539 1.339 1 91.75 577 ALA B N 1
ATOM 11840 C CA . ALA B 1 577 ? 19.062 8.477 2.252 1 91.75 577 ALA B CA 1
ATOM 11841 C C . ALA B 1 577 ? 19.75 7.746 3.402 1 91.75 577 ALA B C 1
ATOM 11843 O O . ALA B 1 577 ? 20.594 8.32 4.102 1 91.75 577 ALA B O 1
ATOM 11844 N N . ALA B 1 578 ? 19.453 6.508 3.516 1 90.75 578 ALA B N 1
ATOM 11845 C CA . ALA B 1 578 ? 20.031 5.699 4.59 1 90.75 578 ALA B CA 1
ATOM 11846 C C . ALA B 1 578 ? 21.453 5.285 4.266 1 90.75 578 ALA B C 1
ATOM 11848 O O . ALA B 1 578 ? 22.203 4.832 5.145 1 90.75 578 ALA B O 1
ATOM 11849 N N . LEU B 1 579 ? 21.922 5.488 3.062 1 93.44 579 LEU B N 1
ATOM 11850 C CA . LEU B 1 579 ? 23.281 5.141 2.678 1 93.44 579 LEU B CA 1
ATOM 11851 C C . LEU B 1 579 ? 24.297 6.09 3.326 1 93.44 579 LEU B C 1
ATOM 11853 O O . LEU B 1 579 ? 24 7.266 3.537 1 93.44 579 LEU B O 1
ATOM 11857 N N . SER B 1 580 ? 25.469 5.617 3.607 1 94.44 580 SER B N 1
ATOM 11858 C CA . SER B 1 580 ? 26.484 6.359 4.355 1 94.44 580 SER B CA 1
ATOM 11859 C C . SER B 1 580 ? 27.078 7.484 3.512 1 94.44 580 SER B C 1
ATOM 11861 O O . SER B 1 580 ? 27.641 8.438 4.051 1 94.44 580 SER B O 1
ATOM 11863 N N . HIS B 1 581 ? 27.016 7.355 2.219 1 94.25 581 HIS B N 1
ATOM 11864 C CA . HIS B 1 581 ? 27.578 8.352 1.317 1 94.25 581 HIS B CA 1
ATOM 11865 C C . HIS B 1 581 ? 26.75 8.484 0.046 1 94.25 581 HIS B C 1
ATOM 11867 O O . HIS B 1 581 ? 26.375 7.477 -0.564 1 94.25 581 HIS B O 1
ATOM 11873 N N . LEU B 1 582 ? 26.312 9.633 -0.332 1 94.75 582 LEU B N 1
ATOM 11874 C CA . LEU B 1 582 ? 25.594 9.93 -1.561 1 94.75 582 LEU B CA 1
ATOM 11875 C C . LEU B 1 582 ? 26.25 11.07 -2.326 1 94.75 582 LEU B C 1
ATOM 11877 O O . LEU B 1 582 ? 26.766 12.016 -1.721 1 94.75 582 LEU B O 1
ATOM 11881 N N . PRO B 1 583 ? 26.25 11.016 -3.609 1 94.88 583 PRO B N 1
ATOM 11882 C CA . PRO B 1 583 ? 26.969 12 -4.43 1 94.88 583 PRO B CA 1
ATOM 11883 C C . PRO B 1 583 ? 26.234 13.336 -4.531 1 94.88 583 PRO B C 1
ATOM 11885 O O . PRO B 1 583 ? 25.047 13.406 -4.227 1 94.88 583 PRO B O 1
ATOM 11888 N N . ARG B 1 584 ? 27 14.344 -4.914 1 95.81 584 ARG B N 1
ATOM 11889 C CA . ARG B 1 584 ? 26.391 15.578 -5.391 1 95.81 584 ARG B CA 1
ATOM 11890 C C . ARG B 1 584 ? 25.562 15.328 -6.648 1 95.81 584 ARG B C 1
ATOM 11892 O O . ARG B 1 584 ? 25.984 14.57 -7.531 1 95.81 584 ARG B O 1
ATOM 11899 N N . VAL B 1 585 ? 24.406 15.828 -6.699 1 96.44 585 VAL B N 1
ATOM 11900 C CA . VAL B 1 585 ? 23.578 15.789 -7.895 1 96.44 585 VAL B CA 1
ATOM 11901 C C . VAL B 1 585 ? 23.453 17.188 -8.492 1 96.44 585 VAL B C 1
ATOM 11903 O O . VAL B 1 585 ? 23.266 18.172 -7.766 1 96.44 585 VAL B O 1
ATOM 11906 N N . THR B 1 586 ? 23.641 17.312 -9.805 1 96.94 586 THR B N 1
ATOM 11907 C CA . THR B 1 586 ? 23.609 18.625 -10.445 1 96.94 586 THR B CA 1
ATOM 11908 C C . THR B 1 586 ? 22.672 18.609 -11.648 1 96.94 586 THR B C 1
ATOM 11910 O O . THR B 1 586 ? 22.328 17.547 -12.164 1 96.94 586 THR B O 1
ATOM 11913 N N . SER B 1 587 ? 22.172 19.641 -12.016 1 96.94 587 SER B N 1
ATOM 11914 C CA . SER B 1 587 ? 21.531 19.953 -13.289 1 96.94 587 SER B CA 1
ATOM 11915 C C . SER B 1 587 ? 22.266 21.094 -14.008 1 96.94 587 SER B C 1
ATOM 11917 O O . SER B 1 587 ? 21.922 22.266 -13.828 1 96.94 587 SER B O 1
ATOM 11919 N N . GLY B 1 588 ? 23.25 20.672 -14.828 1 95.94 588 GLY B N 1
ATOM 11920 C CA . GLY B 1 588 ? 24.109 21.688 -15.398 1 95.94 588 GLY B CA 1
ATOM 11921 C C . GLY B 1 588 ? 24.922 22.438 -14.359 1 95.94 588 GLY B C 1
ATOM 11922 O O . GLY B 1 588 ? 25.656 21.828 -13.578 1 95.94 588 GLY B O 1
ATOM 11923 N N . ALA B 1 589 ? 24.672 23.75 -14.281 1 97.31 589 ALA B N 1
ATOM 11924 C CA . ALA B 1 589 ? 25.453 24.625 -13.398 1 97.31 589 ALA B CA 1
ATOM 11925 C C . ALA B 1 589 ? 24.766 24.781 -12.039 1 97.31 589 ALA B C 1
ATOM 11927 O O . ALA B 1 589 ? 25.234 25.547 -11.195 1 97.31 589 ALA B O 1
ATOM 11928 N N . VAL B 1 590 ? 23.719 24.078 -11.797 1 97.94 590 VAL B N 1
ATOM 11929 C CA . VAL B 1 590 ? 22.969 24.156 -10.547 1 97.94 590 VAL B CA 1
ATOM 11930 C C . VAL B 1 590 ? 23.188 22.875 -9.734 1 97.94 590 VAL B C 1
ATOM 11932 O O . VAL B 1 590 ? 22.938 21.781 -10.211 1 97.94 590 VAL B O 1
ATOM 11935 N N . ILE B 1 591 ? 23.688 23.016 -8.516 1 97.25 591 ILE B N 1
ATOM 1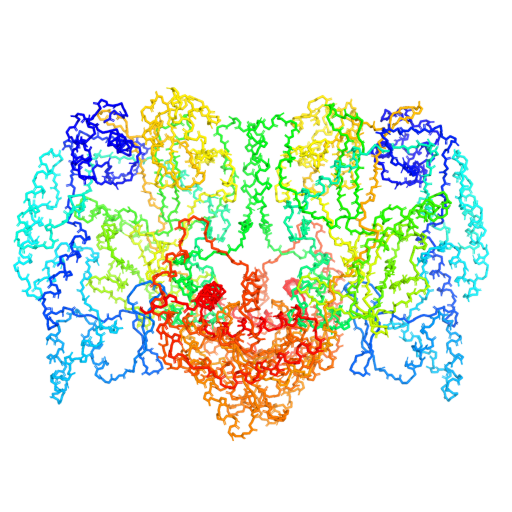1936 C CA . ILE B 1 591 ? 23.719 21.875 -7.605 1 97.25 591 ILE B CA 1
ATOM 11937 C C . ILE B 1 591 ? 22.312 21.609 -7.055 1 97.25 591 ILE B C 1
ATOM 11939 O O . ILE B 1 591 ? 21.703 22.516 -6.477 1 97.25 591 ILE B O 1
ATOM 11943 N N . VAL B 1 592 ? 21.828 20.484 -7.258 1 96.38 592 VAL B N 1
ATOM 11944 C CA . VAL B 1 592 ? 20.469 20.141 -6.871 1 96.38 592 VAL B CA 1
ATOM 11945 C C . VAL B 1 592 ? 20.469 19.453 -5.504 1 96.38 592 VAL B C 1
ATOM 11947 O O . VAL B 1 592 ? 19.531 19.609 -4.727 1 96.38 592 VAL B O 1
ATOM 11950 N N . ALA B 1 593 ? 21.438 18.703 -5.227 1 94.94 593 ALA B N 1
ATOM 11951 C CA . ALA B 1 593 ? 21.672 18.062 -3.936 1 94.94 593 ALA B CA 1
ATOM 11952 C C . ALA B 1 593 ? 23.172 18.016 -3.6 1 94.94 593 ALA B C 1
ATOM 11954 O O . ALA B 1 593 ? 23.984 17.625 -4.43 1 94.94 593 ALA B O 1
ATOM 11955 N N . PRO B 1 594 ? 23.469 18.453 -2.41 1 95 594 PRO B N 1
ATOM 11956 C CA . PRO B 1 594 ? 24.891 18.375 -2.027 1 95 594 PRO B CA 1
ATOM 11957 C C . PRO B 1 594 ? 25.344 16.953 -1.731 1 95 594 PRO B C 1
ATOM 11959 O O . PRO B 1 594 ? 24.516 16.078 -1.435 1 95 594 PRO B O 1
ATOM 11962 N N . GLU B 1 595 ? 26.656 16.75 -1.926 1 95.06 595 GLU B N 1
ATOM 11963 C CA . GLU B 1 595 ? 27.219 15.5 -1.432 1 95.06 595 GLU B CA 1
ATOM 11964 C C . GLU B 1 595 ? 26.938 15.312 0.057 1 95.06 595 GLU B C 1
ATOM 11966 O O . GLU B 1 595 ? 27 16.266 0.829 1 95.06 595 GLU B O 1
ATOM 11971 N N . GLN B 1 596 ? 26.625 14.156 0.493 1 94.81 596 GLN B N 1
ATOM 11972 C CA . GLN B 1 596 ? 26.25 13.977 1.894 1 94.81 596 GLN B CA 1
ATOM 11973 C C . GLN B 1 596 ? 26.844 12.695 2.467 1 94.81 596 GLN B C 1
ATOM 11975 O O . GLN B 1 596 ? 27.047 11.727 1.74 1 94.81 596 GLN B O 1
ATOM 11980 N N . TRP B 1 597 ? 27.172 12.766 3.686 1 95.62 597 TRP B N 1
ATOM 11981 C CA . TRP B 1 597 ? 27.688 11.641 4.469 1 95.62 597 TRP B CA 1
ATOM 11982 C C . TRP B 1 597 ? 26.797 11.375 5.68 1 95.62 597 TRP B C 1
ATOM 11984 O O . TRP B 1 597 ? 26.281 12.312 6.297 1 95.62 597 TRP B O 1
ATOM 11994 N N . ARG B 1 598 ? 26.516 10.227 5.977 1 94.88 598 ARG B N 1
ATOM 11995 C CA . ARG B 1 598 ? 25.781 9.805 7.16 1 94.88 598 ARG B CA 1
ATOM 11996 C C . ARG B 1 598 ? 26.656 8.953 8.078 1 94.88 598 ARG B C 1
ATOM 11998 O O . ARG B 1 598 ? 27.094 7.871 7.695 1 94.88 598 ARG B O 1
ATOM 12005 N N . LEU B 1 599 ? 26.938 9.484 9.281 1 94.69 599 LEU B N 1
ATOM 12006 C CA . LEU B 1 599 ? 27.859 8.828 10.211 1 94.69 599 LEU B CA 1
ATOM 12007 C C . LEU B 1 599 ? 27.156 8.516 11.531 1 94.69 599 LEU B C 1
ATOM 12009 O O . LEU B 1 599 ? 26.234 9.227 11.93 1 94.69 599 LEU B O 1
ATOM 12013 N N . THR B 1 600 ? 27.578 7.461 12.172 1 92.19 600 THR B N 1
ATOM 12014 C CA . THR B 1 600 ? 27.062 7.172 13.508 1 92.19 600 THR B CA 1
ATOM 12015 C C . THR B 1 600 ? 27.641 8.141 14.531 1 92.19 600 THR B C 1
ATOM 12017 O O . THR B 1 600 ? 28.766 8.609 14.391 1 92.19 600 THR B O 1
ATOM 12020 N N . TRP B 1 601 ? 26.875 8.406 15.5 1 92.19 601 TRP B N 1
ATOM 12021 C CA . TRP B 1 601 ? 27.328 9.312 16.547 1 92.19 601 TRP B CA 1
ATOM 12022 C C . TRP B 1 601 ? 28.578 8.75 17.234 1 92.19 601 TRP B C 1
ATOM 12024 O O . TRP B 1 601 ? 29.469 9.508 17.641 1 92.19 601 TRP B O 1
ATOM 12034 N N . SER B 1 602 ? 28.703 7.434 17.344 1 91.81 602 SER B N 1
ATOM 12035 C CA . SER B 1 602 ? 29.859 6.805 17.984 1 91.81 602 SER B CA 1
ATOM 12036 C C . SER B 1 602 ? 31.156 7.148 17.25 1 91.81 602 SER B C 1
ATOM 12038 O O . SER B 1 602 ? 32.156 7.449 17.875 1 91.81 602 SER B O 1
ATOM 12040 N N . ARG B 1 603 ? 31.109 7.184 15.961 1 93.69 603 ARG B N 1
ATOM 12041 C CA . ARG B 1 603 ? 32.281 7.527 15.164 1 93.69 603 ARG B CA 1
ATOM 12042 C C . ARG B 1 603 ? 32.625 9.008 15.305 1 93.69 603 ARG B C 1
ATOM 12044 O O . ARG B 1 603 ? 33.812 9.367 15.367 1 93.69 603 ARG B O 1
ATOM 12051 N N . LEU B 1 604 ? 31.625 9.812 15.398 1 94.94 604 LEU B N 1
ATOM 12052 C CA . LEU B 1 604 ? 31.844 11.25 15.539 1 94.94 604 LEU B CA 1
ATOM 12053 C C . LEU B 1 604 ? 32.406 11.586 16.922 1 94.94 604 LEU B C 1
ATOM 12055 O O . LEU B 1 604 ? 33.25 12.453 17.047 1 94.94 604 LEU B O 1
ATOM 12059 N N . ARG B 1 605 ? 31.922 10.891 17.859 1 93.62 605 ARG B N 1
ATOM 12060 C CA . ARG B 1 605 ? 32.438 11.078 19.203 1 93.62 605 ARG B CA 1
ATOM 12061 C C . ARG B 1 605 ? 33.906 10.688 19.281 1 93.62 605 ARG B C 1
ATOM 12063 O O . ARG B 1 605 ? 34.719 11.359 19.953 1 93.62 605 ARG B O 1
ATOM 12070 N N . ALA B 1 606 ? 34.25 9.617 18.609 1 94.81 606 ALA B N 1
ATOM 12071 C CA . ALA B 1 606 ? 35.656 9.18 18.562 1 94.81 606 ALA B CA 1
ATOM 12072 C C . ALA B 1 606 ? 36.531 10.227 17.875 1 94.81 606 ALA B C 1
ATOM 12074 O O . ALA B 1 606 ? 37.656 10.484 18.297 1 94.81 606 ALA B O 1
ATOM 12075 N N . ALA B 1 607 ? 36 10.773 16.828 1 95.5 607 ALA B N 1
ATOM 12076 C CA . ALA B 1 607 ? 36.75 11.82 16.125 1 95.5 607 ALA B CA 1
ATOM 12077 C C . ALA B 1 607 ? 36.938 13.047 17.016 1 95.5 607 ALA B C 1
ATOM 12079 O O . ALA B 1 607 ? 38 13.664 17 1 95.5 607 ALA B O 1
ATOM 12080 N N . ARG B 1 608 ? 35.969 13.477 17.719 1 94.62 608 ARG B N 1
ATOM 12081 C CA . ARG B 1 608 ? 36.031 14.625 18.625 1 94.62 608 ARG B CA 1
ATOM 12082 C C . ARG B 1 608 ? 37.125 14.414 19.688 1 94.62 608 ARG B C 1
ATOM 12084 O O . ARG B 1 608 ? 37.812 15.352 20.047 1 94.62 608 ARG B O 1
ATOM 12091 N N . GLY B 1 609 ? 37.25 13.164 20.172 1 94 609 GLY B N 1
ATOM 12092 C CA . GLY B 1 609 ? 38.188 12.844 21.234 1 94 609 GLY B CA 1
ATOM 12093 C C . GLY B 1 609 ? 39.594 12.562 20.734 1 94 609 GLY B C 1
ATOM 12094 O O . GLY B 1 609 ? 40.531 12.367 21.531 1 94 609 GLY B O 1
ATOM 12095 N N . ALA B 1 610 ? 39.75 12.57 19.484 1 96.31 610 ALA B N 1
ATOM 12096 C CA . ALA B 1 610 ? 41.062 12.266 18.906 1 96.31 610 ALA B CA 1
ATOM 12097 C C . ALA B 1 610 ? 42.062 13.375 19.203 1 96.31 610 ALA B C 1
ATOM 12099 O O . ALA B 1 610 ? 41.688 14.469 19.625 1 96.31 610 ALA B O 1
ATOM 12100 N N . GLU B 1 611 ? 43.375 13.156 19 1 95.31 611 GLU B N 1
ATOM 12101 C CA . GLU B 1 611 ? 44.406 14.148 19.203 1 95.31 611 GLU B CA 1
ATOM 12102 C C . GLU B 1 611 ? 44.25 15.328 18.234 1 95.31 611 GLU B C 1
ATOM 12104 O O . GLU B 1 611 ? 44.438 16.484 18.641 1 95.31 611 GLU B O 1
ATOM 12109 N N . ASP B 1 612 ? 43.938 15 17.031 1 95.88 612 ASP B N 1
ATOM 12110 C CA . ASP B 1 612 ? 43.594 15.984 16.016 1 95.88 612 ASP B CA 1
ATOM 12111 C C . ASP B 1 612 ? 42.188 15.734 15.461 1 95.88 612 ASP B C 1
ATOM 12113 O O . ASP B 1 612 ? 42.031 15.078 14.43 1 95.88 612 ASP B O 1
ATOM 12117 N N . PRO B 1 613 ? 41.25 16.375 16.109 1 96.19 613 PRO B N 1
ATOM 12118 C CA . PRO B 1 613 ? 39.844 16.141 15.711 1 96.19 613 PRO B CA 1
ATOM 12119 C C . PRO B 1 613 ? 39.594 16.5 14.25 1 96.19 613 PRO B C 1
ATOM 12121 O O . PRO B 1 613 ? 38.75 15.859 13.594 1 96.19 613 PRO B O 1
ATOM 12124 N N . ALA B 1 614 ? 40.219 17.516 13.727 1 95.44 614 ALA B N 1
ATOM 12125 C CA . ALA B 1 614 ? 40 17.953 12.352 1 95.44 614 ALA B CA 1
ATOM 12126 C C . ALA B 1 614 ? 40.469 16.875 11.367 1 95.44 614 ALA B C 1
ATOM 12128 O O . ALA B 1 614 ? 39.719 16.547 10.43 1 95.44 614 ALA B O 1
ATOM 12129 N N . ALA B 1 615 ? 41.562 16.359 11.625 1 95.94 615 ALA B N 1
ATOM 12130 C CA . ALA B 1 615 ? 42.094 15.289 10.766 1 95.94 615 ALA B CA 1
ATOM 12131 C C . ALA B 1 615 ? 41.25 14.031 10.875 1 95.94 615 ALA B C 1
ATOM 12133 O O . ALA B 1 615 ? 40.969 13.359 9.875 1 95.94 615 ALA B O 1
ATOM 12134 N N . ALA B 1 616 ? 40.906 13.734 12.055 1 96.94 616 ALA B N 1
ATOM 12135 C CA . ALA B 1 616 ? 40.094 12.539 12.297 1 96.94 616 ALA B CA 1
ATOM 12136 C C . ALA B 1 616 ? 38.75 12.625 11.57 1 96.94 616 ALA B C 1
ATOM 12138 O O . ALA B 1 616 ? 38.281 11.641 10.992 1 96.94 616 ALA B O 1
ATOM 12139 N N . LEU B 1 617 ? 38.156 13.789 11.641 1 96.94 617 LEU B N 1
ATOM 12140 C CA . LEU B 1 617 ? 36.875 13.953 10.961 1 96.94 617 LEU B CA 1
ATOM 12141 C C . LEU B 1 617 ? 37.031 13.867 9.445 1 96.94 617 LEU B C 1
ATOM 12143 O O . LEU B 1 617 ? 36.219 13.266 8.758 1 96.94 617 LEU B O 1
ATOM 12147 N N . ARG B 1 618 ? 38 14.461 8.93 1 95.94 618 ARG B N 1
ATOM 12148 C CA . ARG B 1 618 ? 38.312 14.422 7.496 1 95.94 618 ARG B CA 1
ATOM 12149 C C . ARG B 1 618 ? 38.469 12.984 7.012 1 95.94 618 ARG B C 1
ATOM 12151 O O . ARG B 1 618 ? 37.969 12.633 5.93 1 95.94 618 ARG B O 1
ATOM 12158 N N . ASP B 1 619 ? 39 12.172 7.812 1 94.75 619 ASP B N 1
ATOM 12159 C CA . ASP B 1 619 ? 39.25 10.773 7.461 1 94.75 619 ASP B CA 1
ATOM 12160 C C . ASP B 1 619 ? 37.938 10.008 7.352 1 94.75 619 ASP B C 1
ATOM 12162 O O . ASP B 1 619 ? 37.844 8.977 6.676 1 94.75 619 ASP B O 1
ATOM 12166 N N . LEU B 1 620 ? 37 10.469 8.008 1 95.12 620 LEU B N 1
ATOM 12167 C CA . LEU B 1 620 ? 35.688 9.789 8.016 1 95.12 620 LEU B CA 1
ATOM 12168 C C . LEU B 1 620 ? 34.875 10.195 6.801 1 95.12 620 LEU B C 1
ATOM 12170 O O . LEU B 1 620 ? 33.781 9.656 6.586 1 95.12 620 LEU B O 1
ATOM 12174 N N . LEU B 1 621 ? 35.375 11.062 5.918 1 95.44 621 LEU B N 1
ATOM 12175 C CA . LEU B 1 621 ? 34.594 11.617 4.816 1 95.44 621 LEU B CA 1
ATOM 12176 C C . LEU B 1 621 ? 35.219 11.266 3.475 1 95.44 621 LEU B C 1
ATOM 12178 O O . LEU B 1 621 ? 35.938 12.078 2.895 1 95.44 621 LEU B O 1
ATOM 12182 N N . PRO B 1 622 ? 34.75 10.125 2.938 1 90.88 622 PRO B N 1
ATOM 12183 C CA . PRO B 1 622 ? 35.312 9.766 1.634 1 90.88 622 PRO B CA 1
ATOM 12184 C C . PRO B 1 622 ? 35 10.797 0.552 1 90.88 622 PRO B C 1
ATOM 12186 O O . PRO B 1 622 ? 33.875 11.289 0.474 1 90.88 622 PRO B O 1
ATOM 12189 N N . GLY B 1 623 ? 36.031 11.141 -0.258 1 88.44 623 GLY B N 1
ATOM 12190 C CA . GLY B 1 623 ? 35.812 12.039 -1.387 1 88.44 623 GLY B CA 1
ATOM 12191 C C . GLY B 1 623 ? 35.938 13.508 -1.012 1 88.44 623 GLY B C 1
ATOM 12192 O O . GLY B 1 623 ? 35.844 14.383 -1.876 1 88.44 623 GLY B O 1
ATOM 12193 N N . ILE B 1 624 ? 36.188 13.883 0.246 1 93.25 624 ILE B N 1
ATOM 12194 C CA . ILE B 1 624 ? 36.188 15.266 0.712 1 93.25 624 ILE B CA 1
ATOM 12195 C C . ILE B 1 624 ? 37.344 16.031 0.041 1 93.25 624 ILE B C 1
ATOM 12197 O O . ILE B 1 624 ? 37.219 17.219 -0.227 1 93.25 624 ILE B O 1
ATOM 12201 N N . GLY B 1 625 ? 38.469 15.312 -0.247 1 90 625 GLY B N 1
ATOM 12202 C CA . GLY B 1 625 ? 39.594 15.945 -0.915 1 90 625 GLY B CA 1
ATOM 12203 C C . GLY B 1 625 ? 40.156 17.125 -0.147 1 90 625 GLY B C 1
ATOM 12204 O O . GLY B 1 625 ? 40.406 17.031 1.055 1 90 625 GLY B O 1
ATOM 12205 N N . ASP B 1 626 ? 40.312 18.234 -0.886 1 92.06 626 ASP B N 1
ATOM 12206 C CA . ASP B 1 626 ? 40.938 19.406 -0.286 1 92.06 626 ASP B CA 1
ATOM 12207 C C . ASP B 1 626 ? 39.875 20.406 0.18 1 92.06 626 ASP B C 1
ATOM 12209 O O . ASP B 1 626 ? 40.219 21.531 0.554 1 92.06 626 ASP B O 1
ATOM 12213 N N . ARG B 1 627 ? 38.688 20.031 0.167 1 94.94 627 ARG B N 1
ATOM 12214 C CA . ARG B 1 627 ? 37.656 20.938 0.61 1 94.94 627 ARG B CA 1
ATOM 12215 C C . ARG B 1 627 ? 37.781 21.25 2.094 1 94.94 627 ARG B C 1
ATOM 12217 O O . ARG B 1 627 ? 38.125 20.375 2.895 1 94.94 627 ARG B O 1
ATOM 12224 N N . ARG B 1 628 ? 37.438 22.453 2.418 1 95.69 628 ARG B N 1
ATOM 12225 C CA . ARG B 1 628 ? 37.688 22.953 3.762 1 95.69 628 ARG B CA 1
ATOM 12226 C C . ARG B 1 628 ? 36.438 22.828 4.645 1 95.69 628 ARG B C 1
ATOM 12228 O O . ARG B 1 628 ? 36.562 22.625 5.855 1 95.69 628 ARG B O 1
ATOM 12235 N N . TRP B 1 629 ? 35.281 22.891 4.07 1 95.81 629 TRP B N 1
ATOM 12236 C CA . TRP B 1 629 ? 34.062 23.047 4.871 1 95.81 629 TRP B CA 1
ATOM 12237 C C . TRP B 1 629 ? 33.125 21.844 4.715 1 95.81 629 TRP B C 1
ATOM 12239 O O . TRP B 1 629 ? 33 21.312 3.617 1 95.81 629 TRP B O 1
ATOM 12249 N N . VAL B 1 630 ? 32.5 21.469 5.844 1 96.12 630 VAL B N 1
ATOM 12250 C CA . VAL B 1 630 ? 31.344 20.562 5.828 1 96.12 630 VAL B CA 1
ATOM 12251 C C . VAL B 1 630 ? 30.266 21.094 6.77 1 96.12 630 VAL B C 1
ATOM 12253 O O . VAL B 1 630 ? 30.531 21.953 7.605 1 96.12 630 VAL B O 1
ATOM 12256 N N . GLY B 1 631 ? 29.062 20.734 6.449 1 95.25 631 GLY B N 1
ATOM 12257 C CA . GLY B 1 631 ? 27.953 21.109 7.305 1 95.25 631 GLY B CA 1
ATOM 12258 C C . GLY B 1 631 ? 27.391 19.953 8.102 1 95.25 631 GLY B C 1
ATOM 12259 O O . GLY B 1 631 ? 27.297 18.828 7.598 1 95.25 631 GLY B O 1
ATOM 12260 N N . ILE B 1 632 ? 27.047 20.172 9.367 1 92.94 632 ILE B N 1
ATOM 12261 C CA . ILE B 1 632 ? 26.391 19.172 10.195 1 92.94 632 ILE B CA 1
ATOM 12262 C C . ILE B 1 632 ? 24.953 19.594 10.469 1 92.94 632 ILE B C 1
ATOM 12264 O O . ILE B 1 632 ? 24.703 20.719 10.922 1 92.94 632 ILE B O 1
ATOM 12268 N N . GLY B 1 633 ? 24.078 18.672 10.203 1 84.12 633 GLY B N 1
ATOM 12269 C CA . GLY B 1 633 ? 22.672 18.938 10.438 1 84.12 633 GLY B CA 1
ATOM 12270 C C . GLY B 1 633 ? 21.812 18.703 9.211 1 84.12 633 GLY B C 1
ATOM 12271 O O . GLY B 1 633 ? 22.281 18.141 8.219 1 84.12 633 GLY B O 1
ATOM 12272 N N . GLN B 1 634 ? 20.469 18.969 9.406 1 71.94 634 GLN B N 1
ATOM 12273 C CA . GLN B 1 634 ? 19.516 18.734 8.32 1 71.94 634 GLN B CA 1
ATOM 12274 C C . GLN B 1 634 ? 18.797 20.016 7.926 1 71.94 634 GLN B C 1
ATOM 12276 O O . GLN B 1 634 ? 18.531 20.875 8.773 1 71.94 634 GLN B O 1
ATOM 12281 N N . TYR B 1 635 ? 18.562 20.094 6.676 1 61.97 635 TYR B N 1
ATOM 12282 C CA . TYR B 1 635 ? 17.734 21.141 6.09 1 61.97 635 TYR B CA 1
ATOM 12283 C C . TYR B 1 635 ? 18.297 22.516 6.422 1 61.97 635 TYR B C 1
ATOM 12285 O O . TYR B 1 635 ? 19.453 22.828 6.109 1 61.97 635 TYR B O 1
ATOM 12293 N N . ASP B 1 636 ? 17.5 23.312 7.074 1 65.81 636 ASP B N 1
ATOM 12294 C CA . ASP B 1 636 ? 17.859 24.703 7.312 1 65.81 636 ASP B CA 1
ATOM 12295 C C . ASP B 1 636 ? 18.609 24.859 8.633 1 65.81 636 ASP B C 1
ATOM 12297 O O . ASP B 1 636 ? 18.891 25.969 9.078 1 65.81 636 ASP B O 1
ATOM 12301 N N . GLN B 1 637 ? 19.078 23.719 9.141 1 80.75 637 GLN B N 1
ATOM 12302 C CA . GLN B 1 637 ? 19.812 23.781 10.406 1 80.75 637 GLN B CA 1
ATOM 12303 C C . GLN B 1 637 ? 21.219 23.203 10.258 1 80.75 637 GLN B C 1
ATOM 12305 O O . GLN B 1 637 ? 21.672 22.453 11.133 1 80.75 637 GLN B O 1
ATOM 12310 N N . VAL B 1 638 ? 21.828 23.625 9.281 1 90.19 638 VAL B N 1
ATOM 12311 C CA . VAL B 1 638 ? 23.156 23.094 9.008 1 90.19 638 VAL B CA 1
ATOM 12312 C C . VAL B 1 638 ? 24.219 24.016 9.617 1 90.19 638 VAL B C 1
ATOM 12314 O O . VAL B 1 638 ? 24.203 25.219 9.383 1 90.19 638 VAL B O 1
ATOM 12317 N N . LEU B 1 639 ? 25.094 23.5 10.406 1 92.56 639 LEU B N 1
ATOM 12318 C CA . LEU B 1 639 ? 26.203 24.219 11.023 1 92.56 639 LEU B CA 1
ATOM 12319 C C . LEU B 1 639 ? 27.5 24 10.242 1 92.56 639 LEU B C 1
ATOM 12321 O O . LEU B 1 639 ? 27.938 22.859 10.078 1 92.56 639 LEU B O 1
ATOM 12325 N N . PRO B 1 640 ? 28.141 25.078 9.789 1 95.06 640 PRO B N 1
ATOM 12326 C CA . PRO B 1 640 ? 29.422 24.906 9.094 1 95.06 640 PRO B CA 1
ATOM 12327 C C . PRO B 1 640 ? 30.547 24.469 10.031 1 95.06 640 PRO B C 1
ATOM 12329 O O . PRO B 1 640 ? 30.641 24.969 11.156 1 95.06 640 PRO B O 1
ATOM 12332 N N . VAL B 1 641 ? 31.344 23.594 9.547 1 95.69 641 VAL B N 1
ATOM 12333 C CA . VAL B 1 641 ? 32.5 23.078 10.289 1 95.69 641 VAL B CA 1
ATOM 12334 C C . VAL B 1 641 ? 33.75 23.25 9.453 1 95.69 641 VAL B C 1
ATOM 12336 O O . VAL B 1 641 ? 33.844 22.781 8.312 1 95.69 641 VAL B O 1
ATOM 12339 N N . ASP B 1 642 ? 34.719 23.922 10.031 1 95.31 642 ASP B N 1
ATOM 12340 C CA . ASP B 1 642 ? 36.031 24.094 9.406 1 95.31 642 ASP B CA 1
ATOM 12341 C C . ASP B 1 642 ? 36.938 22.891 9.68 1 95.31 642 ASP B C 1
ATOM 12343 O O . ASP B 1 642 ? 37.406 22.703 10.805 1 95.31 642 ASP B O 1
ATOM 12347 N N . LEU B 1 643 ? 37.25 22.156 8.664 1 95.75 643 LEU B N 1
ATOM 12348 C CA . LEU B 1 643 ? 37.969 20.906 8.805 1 95.75 643 LEU B CA 1
ATOM 12349 C C . LEU B 1 643 ? 39.469 21.156 8.977 1 95.75 643 LEU B C 1
ATOM 12351 O O . LEU B 1 643 ? 40.25 20.219 9.094 1 95.75 643 LEU B O 1
ATOM 12355 N N . THR B 1 644 ? 39.875 22.359 9.023 1 93.81 644 THR B N 1
ATOM 12356 C CA . THR B 1 644 ? 41.281 22.688 9.219 1 93.81 644 THR B CA 1
ATOM 12357 C C . THR B 1 644 ? 41.531 23.141 10.656 1 93.81 644 THR B C 1
ATOM 12359 O O . THR B 1 644 ? 42.688 23.375 11.047 1 93.81 644 THR B O 1
ATOM 12362 N N . HIS B 1 645 ? 40.469 23.266 11.438 1 92.56 645 HIS B N 1
ATOM 12363 C CA . HIS B 1 645 ? 40.594 23.766 12.805 1 92.56 645 HIS B CA 1
ATOM 12364 C C . HIS B 1 645 ? 39.938 22.812 13.797 1 92.56 645 HIS B C 1
ATOM 12366 O O . HIS B 1 645 ? 38.719 22.656 13.805 1 92.56 645 HIS B O 1
ATOM 12372 N N . ALA B 1 646 ? 40.719 22.375 14.695 1 93.69 646 ALA B N 1
ATOM 12373 C CA . ALA B 1 646 ? 40.25 21.406 15.695 1 93.69 646 ALA B CA 1
ATOM 12374 C C . ALA B 1 646 ? 39.125 22 16.547 1 93.69 646 ALA B C 1
ATOM 12376 O O . ALA B 1 646 ? 38.188 21.297 16.938 1 93.69 646 ALA B O 1
ATOM 12377 N N . ALA B 1 647 ? 39.25 23.25 16.891 1 91.19 647 ALA B N 1
ATOM 12378 C CA . ALA B 1 647 ? 38.25 23.906 17.75 1 91.19 647 ALA B CA 1
ATOM 12379 C C . ALA B 1 647 ? 36.875 23.922 17.094 1 91.19 647 ALA B C 1
ATOM 12381 O O . ALA B 1 647 ? 35.844 23.797 17.781 1 91.19 647 ALA B O 1
ATOM 12382 N N . SER B 1 648 ? 36.906 24.156 15.859 1 93.62 648 SER B N 1
ATOM 12383 C CA . SER B 1 648 ? 35.656 24.156 15.109 1 93.62 648 SER B CA 1
ATOM 12384 C C . SER B 1 648 ? 34.969 22.781 15.172 1 93.62 648 SER B C 1
ATOM 12386 O O . SER B 1 648 ? 33.75 22.703 15.406 1 93.62 648 SER B O 1
ATOM 12388 N N . VAL B 1 649 ? 35.688 21.75 15.039 1 95 649 VAL B N 1
ATOM 12389 C CA . VAL B 1 649 ? 35.156 20.391 15.055 1 95 649 VAL B CA 1
ATOM 12390 C C . VAL B 1 649 ? 34.656 20.047 16.469 1 95 649 VAL B C 1
ATOM 12392 O O . VAL B 1 649 ? 33.594 19.484 16.625 1 95 649 VAL B O 1
ATOM 12395 N N . ARG B 1 650 ? 35.406 20.391 17.422 1 93.44 650 ARG B N 1
ATOM 12396 C CA . ARG B 1 650 ? 35 20.125 18.812 1 93.44 650 ARG B CA 1
ATOM 12397 C C . ARG B 1 650 ? 33.719 20.844 19.156 1 93.44 650 ARG B C 1
ATOM 12399 O O . ARG B 1 650 ? 32.844 20.25 19.797 1 93.44 650 ARG B O 1
ATOM 12406 N N . ALA B 1 651 ? 33.625 22.078 18.75 1 92.69 651 ALA B N 1
ATOM 12407 C CA . ALA B 1 651 ? 32.406 22.859 19.031 1 92.69 651 ALA B CA 1
ATOM 12408 C C . ALA B 1 651 ? 31.203 22.25 18.328 1 92.69 651 ALA B C 1
ATOM 12410 O O . ALA B 1 651 ? 30.125 22.156 18.922 1 92.69 651 ALA B O 1
ATOM 12411 N N . ALA B 1 652 ? 31.391 21.875 17.141 1 92.94 652 ALA B N 1
ATOM 12412 C CA . ALA B 1 652 ? 30.281 21.328 16.359 1 92.94 652 ALA B CA 1
ATOM 12413 C C . ALA B 1 652 ? 29.797 20 16.938 1 92.94 652 ALA B C 1
ATOM 12415 O O . ALA B 1 652 ? 28.594 19.719 16.938 1 92.94 652 ALA B O 1
ATOM 12416 N N . LEU B 1 653 ? 30.656 19.203 17.422 1 92.56 653 LEU B N 1
ATOM 12417 C CA . LEU B 1 653 ? 30.328 17.859 17.906 1 92.56 653 LEU B CA 1
ATOM 12418 C C . LEU B 1 653 ? 30.109 17.875 19.406 1 92.56 653 LEU B C 1
ATOM 12420 O O . LEU B 1 653 ? 29.922 16.812 20.016 1 92.56 653 LEU B O 1
ATOM 12424 N N . GLY B 1 654 ? 30.078 18.984 19.953 1 87.75 654 GLY B N 1
ATOM 12425 C CA . GLY B 1 654 ? 29.969 19.094 21.391 1 87.75 654 GLY B CA 1
ATOM 12426 C C . GLY B 1 654 ? 28.562 18.859 21.922 1 87.75 654 GLY B C 1
ATOM 12427 O O . GLY B 1 654 ? 28.375 18.516 23.094 1 87.75 654 GLY B O 1
ATOM 12428 N N . ARG B 1 655 ? 27.578 18.984 21.078 1 79.56 655 ARG B N 1
ATOM 12429 C CA . ARG B 1 655 ? 26.219 18.734 21.531 1 79.56 655 ARG B CA 1
ATOM 12430 C C . ARG B 1 655 ? 25.781 17.297 21.172 1 79.56 655 ARG B C 1
ATOM 12432 O O . ARG B 1 655 ? 25.703 16.953 20 1 79.56 655 ARG B O 1
ATOM 12439 N N . GLU B 1 656 ? 25.594 16.531 22.25 1 74.88 656 GLU B N 1
ATOM 12440 C CA . GLU B 1 656 ? 25.172 15.148 22.047 1 74.88 656 GLU B CA 1
ATOM 12441 C C . GLU B 1 656 ? 23.75 15.07 21.5 1 74.88 656 GLU B C 1
ATOM 12443 O O . GLU B 1 656 ? 22.891 15.875 21.859 1 74.88 656 GLU B O 1
ATOM 12448 N N . THR B 1 657 ? 23.688 14.336 20.5 1 73.5 657 THR B N 1
ATOM 12449 C CA . THR B 1 657 ? 22.375 14.117 19.906 1 73.5 657 THR B CA 1
ATOM 12450 C C . THR B 1 657 ? 21.859 12.719 20.219 1 73.5 657 THR B C 1
ATOM 12452 O O . THR B 1 657 ? 22.656 11.805 20.469 1 73.5 657 THR B O 1
ATOM 12455 N N . GLU B 1 658 ? 20.531 12.586 20.359 1 72.5 658 GLU B N 1
ATOM 12456 C CA . GLU B 1 658 ? 19.891 11.289 20.594 1 72.5 658 GLU B CA 1
ATOM 12457 C C . GLU B 1 658 ? 19.797 10.484 19.297 1 72.5 658 GLU B C 1
ATOM 12459 O O . GLU B 1 658 ? 19.578 9.273 19.328 1 72.5 658 GLU B O 1
ATOM 12464 N N . ALA B 1 659 ? 20.141 11.195 18.25 1 79.19 659 ALA B N 1
ATOM 12465 C CA . ALA B 1 659 ? 20.047 10.508 16.969 1 79.19 659 ALA B CA 1
ATOM 12466 C C . ALA B 1 659 ? 21.203 9.539 16.781 1 79.19 659 ALA B C 1
ATOM 12468 O O . ALA B 1 659 ? 22.344 9.852 17.109 1 79.19 659 ALA B O 1
ATOM 12469 N N . GLU B 1 660 ? 20.922 8.43 16.359 1 84.38 660 GLU B N 1
ATOM 12470 C CA . GLU B 1 660 ? 21.938 7.406 16.109 1 84.38 660 GLU B CA 1
ATOM 12471 C C . GLU B 1 660 ? 22.875 7.82 14.977 1 84.38 660 GLU B C 1
ATOM 12473 O O . GLU B 1 660 ? 24.062 7.508 15.008 1 84.38 660 GLU B O 1
ATOM 12478 N N . HIS B 1 661 ? 22.328 8.484 14.016 1 91.06 661 HIS B N 1
ATOM 12479 C CA . HIS B 1 661 ? 23.109 8.914 12.859 1 91.06 661 HIS B CA 1
ATOM 12480 C C . HIS B 1 661 ? 23.031 10.422 12.672 1 91.06 661 HIS B C 1
ATOM 12482 O O . HIS B 1 661 ? 22.031 11.047 13.055 1 91.06 661 HIS B O 1
ATOM 12488 N N . VAL B 1 662 ? 24.125 10.969 12.18 1 92.75 662 VAL B N 1
ATOM 12489 C CA . VAL B 1 662 ? 24.219 12.391 11.883 1 92.75 662 VAL B CA 1
ATOM 12490 C C . VAL B 1 662 ? 24.562 12.602 10.414 1 92.75 662 VAL B C 1
ATOM 12492 O O . VAL B 1 662 ? 25.406 11.883 9.867 1 92.75 662 VAL B O 1
ATOM 12495 N N . GLN B 1 663 ? 23.922 13.539 9.844 1 93.44 663 GLN B N 1
ATOM 12496 C CA . GLN B 1 663 ? 24.156 13.844 8.438 1 93.44 663 GLN B CA 1
ATOM 12497 C C . GLN B 1 663 ? 25.156 14.992 8.289 1 93.44 663 GLN B C 1
ATOM 12499 O O . GLN B 1 663 ? 25.047 16 8.977 1 93.44 663 GLN B O 1
ATOM 12504 N N . LEU B 1 664 ? 26.141 14.805 7.496 1 95.94 664 LEU B N 1
ATOM 12505 C CA . LEU B 1 664 ? 27.062 15.852 7.074 1 95.94 664 LEU B CA 1
ATOM 12506 C C . LEU B 1 664 ? 26.906 16.141 5.586 1 95.94 664 LEU B C 1
ATOM 12508 O O . LEU B 1 664 ? 26.625 15.242 4.797 1 95.94 664 LEU B O 1
ATOM 12512 N N . VAL B 1 665 ? 27.078 17.375 5.176 1 95.75 665 VAL B N 1
ATOM 12513 C CA . VAL B 1 665 ? 26.891 17.75 3.777 1 95.75 665 VAL B CA 1
ATOM 12514 C C . VAL B 1 665 ? 28.016 18.672 3.334 1 95.75 665 VAL B C 1
ATOM 12516 O O . VAL B 1 665 ? 28.625 19.359 4.16 1 95.75 665 VAL B O 1
ATOM 12519 N N . GLU B 1 666 ? 28.328 18.641 2.043 1 95.31 666 GLU B N 1
ATOM 12520 C CA . GLU B 1 666 ? 29.266 19.625 1.511 1 95.31 666 GLU B CA 1
ATOM 12521 C C . GLU B 1 666 ? 28.688 21.031 1.595 1 95.31 666 GLU B C 1
ATOM 12523 O O . GLU B 1 666 ? 27.469 21.219 1.665 1 95.31 666 GLU B O 1
ATOM 12528 N N . MET B 1 667 ? 29.5 21.969 1.67 1 95.75 667 MET B N 1
ATOM 12529 C CA . MET B 1 667 ? 29.062 23.359 1.781 1 95.75 667 MET B CA 1
ATOM 12530 C C . MET B 1 667 ? 29.688 24.219 0.681 1 95.75 667 MET B C 1
ATOM 12532 O O . MET B 1 667 ? 30.516 25.078 0.957 1 95.75 667 MET B O 1
ATOM 12536 N N . PRO B 1 668 ? 29.172 24.094 -0.521 1 96.06 668 PRO B N 1
ATOM 12537 C CA . PRO B 1 668 ? 29.734 24.859 -1.628 1 96.06 668 PRO B CA 1
ATOM 12538 C C . PRO B 1 668 ? 29.656 26.375 -1.402 1 96.06 668 PRO B C 1
ATOM 12540 O O . PRO B 1 668 ? 30.531 27.125 -1.853 1 96.06 668 PRO B O 1
ATOM 12543 N N . GLN B 1 669 ? 28.703 26.875 -0.733 1 95.56 669 GLN B N 1
ATOM 12544 C CA . GLN B 1 669 ? 28.516 28.297 -0.51 1 95.56 669 GLN B CA 1
ATOM 12545 C C . GLN B 1 669 ? 29.609 28.859 0.397 1 95.56 669 GLN B C 1
ATOM 12547 O O . GLN B 1 669 ? 29.922 30.047 0.336 1 95.56 669 GLN B O 1
ATOM 12552 N N . MET B 1 670 ? 30.141 27.984 1.254 1 95.69 670 MET B N 1
ATOM 12553 C CA . MET B 1 670 ? 31.25 28.391 2.104 1 95.69 670 MET B CA 1
ATOM 12554 C C . MET B 1 670 ? 32.562 28.359 1.33 1 95.69 670 MET B C 1
ATOM 12556 O O . MET B 1 670 ? 33.438 29.172 1.566 1 95.69 670 MET B O 1
ATOM 12560 N N . GLU B 1 671 ? 32.688 27.391 0.446 1 96.19 671 GLU B N 1
ATOM 12561 C CA . GLU B 1 671 ? 33.875 27.25 -0.367 1 96.19 671 GLU B CA 1
ATOM 12562 C C . GLU B 1 671 ? 34 28.375 -1.384 1 96.19 671 GLU B C 1
ATOM 12564 O O . GLU B 1 671 ? 35.094 28.797 -1.727 1 96.19 671 GLU B O 1
ATOM 12569 N N . ALA B 1 672 ? 32.844 28.828 -1.87 1 96.75 672 ALA B N 1
ATOM 12570 C CA . ALA B 1 672 ? 32.844 29.844 -2.908 1 96.75 672 ALA B CA 1
ATOM 12571 C C . ALA B 1 672 ? 31.703 30.844 -2.664 1 96.75 672 ALA B C 1
ATOM 12573 O O . ALA B 1 672 ? 30.781 30.969 -3.48 1 96.75 672 ALA B O 1
ATOM 12574 N N . PRO B 1 673 ? 31.812 31.656 -1.62 1 96.75 673 PRO B N 1
ATOM 12575 C CA . PRO B 1 673 ? 30.75 32.625 -1.334 1 96.75 673 PRO B CA 1
ATOM 12576 C C . PRO B 1 673 ? 30.594 33.656 -2.445 1 96.75 673 PRO B C 1
ATOM 12578 O O . PRO B 1 673 ? 31.578 34.125 -3.033 1 96.75 673 PRO B O 1
ATOM 12581 N N . ALA B 1 674 ? 29.438 34.094 -2.652 1 96 674 ALA B N 1
ATOM 12582 C CA . ALA B 1 674 ? 29.109 34.844 -3.879 1 96 674 ALA B CA 1
ATOM 12583 C C . ALA B 1 674 ? 29.156 36.344 -3.65 1 96 674 ALA B C 1
ATOM 12585 O O . ALA B 1 674 ? 29.234 37.125 -4.605 1 96 674 ALA B O 1
ATOM 12586 N N . VAL B 1 675 ? 29.078 36.844 -2.443 1 96.12 675 VAL B N 1
ATOM 12587 C CA . VAL B 1 675 ? 28.953 38.281 -2.178 1 96.12 675 VAL B CA 1
ATOM 12588 C C . VAL B 1 675 ? 30.312 38.844 -1.727 1 96.12 675 VAL B C 1
ATOM 12590 O O . VAL B 1 675 ? 30.953 38.281 -0.833 1 96.12 675 VAL B O 1
ATOM 12593 N N . ARG B 1 676 ? 30.688 39.938 -2.32 1 94.75 676 ARG B N 1
ATOM 12594 C CA . ARG B 1 676 ? 31.922 40.594 -1.918 1 94.75 676 ARG B CA 1
ATOM 12595 C C . ARG B 1 676 ? 31.641 41.656 -0.842 1 94.75 676 ARG B C 1
ATOM 12597 O O . ARG B 1 676 ? 30.594 42.312 -0.864 1 94.75 676 ARG B O 1
ATOM 12604 N N . GLY B 1 677 ? 32.5 41.719 0.103 1 90.44 677 GLY B N 1
ATOM 12605 C CA . GLY B 1 677 ? 32.406 42.75 1.128 1 90.44 677 GLY B CA 1
ATOM 12606 C C . GLY B 1 677 ? 33.75 43.344 1.472 1 90.44 677 GLY B C 1
ATOM 12607 O O . GLY B 1 677 ? 34.781 42.906 0.95 1 90.44 677 GLY B O 1
ATOM 12608 N N . PRO B 1 678 ? 33.781 44.344 2.344 1 87.19 678 PRO B N 1
ATOM 12609 C CA . PRO B 1 678 ? 35.031 45 2.721 1 87.19 678 PRO B CA 1
ATOM 12610 C C . PRO B 1 678 ? 36.031 44.062 3.428 1 87.19 678 PRO B C 1
ATOM 12612 O O . PRO B 1 678 ? 37.219 44.219 3.262 1 87.19 678 PRO B O 1
ATOM 12615 N N . ASP B 1 679 ? 35.469 43.156 4.191 1 83.19 679 ASP B N 1
ATOM 12616 C CA . ASP B 1 679 ? 36.344 42.281 4.984 1 83.19 679 ASP B CA 1
ATOM 12617 C C . ASP B 1 679 ? 36.406 40.906 4.383 1 83.19 679 ASP B C 1
ATOM 12619 O O . ASP B 1 679 ? 36.875 39.969 5.039 1 83.19 679 ASP B O 1
ATOM 12623 N N . GLY B 1 680 ? 35.875 40.75 3.211 1 89.19 680 GLY B N 1
ATOM 12624 C CA . GLY B 1 680 ? 35.938 39.438 2.576 1 89.19 680 GLY B CA 1
ATOM 12625 C C . GLY B 1 680 ? 34.688 39.094 1.83 1 89.19 680 GLY B C 1
ATOM 12626 O O . GLY B 1 680 ? 33.969 39.969 1.323 1 89.19 680 GLY B O 1
ATOM 12627 N N . ARG B 1 681 ? 34.5 37.719 1.746 1 93.88 681 ARG B N 1
ATOM 12628 C CA . ARG B 1 681 ? 33.344 37.25 0.992 1 93.88 681 ARG B CA 1
ATOM 12629 C C . ARG B 1 681 ? 32.281 36.688 1.925 1 93.88 681 ARG B C 1
ATOM 12631 O O . ARG B 1 681 ? 32.562 36.281 3.045 1 93.88 681 ARG B O 1
ATOM 12638 N N . HIS B 1 682 ? 31.031 36.719 1.496 1 94.19 682 HIS B N 1
ATOM 12639 C CA . HIS B 1 682 ? 29.891 36.344 2.322 1 94.19 682 HIS B CA 1
ATOM 12640 C C . HIS B 1 682 ? 28.969 35.375 1.564 1 94.19 682 HIS B C 1
ATOM 12642 O O . HIS B 1 682 ? 28.859 35.469 0.339 1 94.19 682 HIS B O 1
ATOM 12648 N N . VAL B 1 683 ? 28.328 34.438 2.354 1 95.44 683 VAL B N 1
ATOM 12649 C CA . VAL B 1 683 ? 27.359 33.5 1.783 1 95.44 683 VAL B CA 1
ATOM 12650 C C . VAL B 1 683 ? 26.047 34.219 1.48 1 95.44 683 VAL B C 1
ATOM 12652 O O . VAL B 1 683 ? 25.688 35.188 2.166 1 95.44 683 VAL B O 1
ATOM 12655 N N . ALA B 1 684 ? 25.359 33.812 0.427 1 95.5 684 ALA B N 1
ATOM 12656 C CA . ALA B 1 684 ? 24.109 34.469 0.029 1 95.5 684 ALA B CA 1
ATOM 12657 C C . ALA B 1 684 ? 23.078 33.438 -0.401 1 95.5 684 ALA B C 1
ATOM 12659 O O . ALA B 1 684 ? 23.406 32.438 -1.044 1 95.5 684 ALA B O 1
ATOM 12660 N N . GLU B 1 685 ? 21.891 33.625 -0.013 1 94.88 685 GLU B N 1
ATOM 12661 C CA . GLU B 1 685 ? 20.688 32.938 -0.476 1 94.88 685 GLU B CA 1
ATOM 12662 C C . GLU B 1 685 ? 19.719 33.875 -1.171 1 94.88 685 GLU B C 1
ATOM 12664 O O . GLU B 1 685 ? 19.562 35.031 -0.749 1 94.88 685 GLU B O 1
ATOM 12669 N N . VAL B 1 686 ? 19.125 33.469 -2.271 1 95.62 686 VAL B N 1
ATOM 12670 C CA . VAL B 1 686 ? 18.25 34.344 -3.02 1 95.62 686 VAL B CA 1
ATOM 12671 C C . VAL B 1 686 ? 16.875 33.719 -3.168 1 95.62 686 VAL B C 1
ATOM 12673 O O . VAL B 1 686 ? 16.75 32.469 -3.23 1 95.62 686 VAL B O 1
ATOM 12676 N N . VAL B 1 687 ? 15.844 34.469 -3.156 1 94.88 687 VAL B N 1
ATOM 12677 C CA . VAL B 1 687 ? 14.484 34.094 -3.543 1 94.88 687 VAL B CA 1
ATOM 12678 C C . VAL B 1 687 ? 14.148 34.719 -4.891 1 94.88 687 VAL B C 1
ATOM 12680 O O . VAL B 1 687 ? 14.156 35.969 -5.027 1 94.88 687 VAL B O 1
ATOM 12683 N N . VAL B 1 688 ? 13.891 33.906 -5.828 1 94.75 688 VAL B N 1
ATOM 12684 C CA . VAL B 1 688 ? 13.578 34.406 -7.176 1 94.75 688 VAL B CA 1
ATOM 12685 C C . VAL B 1 688 ? 12.109 34.125 -7.492 1 94.75 688 VAL B C 1
ATOM 12687 O O . VAL B 1 688 ? 11.703 32.969 -7.617 1 94.75 688 VAL B O 1
ATOM 12690 N N . PRO B 1 689 ? 11.32 35.094 -7.66 1 91.56 689 PRO B N 1
ATOM 12691 C CA . PRO B 1 689 ? 9.938 34.875 -8.094 1 91.56 689 PRO B CA 1
ATOM 12692 C C . PRO B 1 689 ? 9.852 34.375 -9.531 1 91.56 689 PRO B C 1
ATOM 12694 O O . PRO B 1 689 ? 10.516 34.906 -10.422 1 91.56 689 PRO B O 1
ATOM 12697 N N . LEU B 1 690 ? 9.125 33.344 -9.742 1 87.88 690 LEU B N 1
ATOM 12698 C CA . LEU B 1 690 ? 8.922 32.781 -11.078 1 87.88 690 LEU B CA 1
ATOM 12699 C C . LEU B 1 690 ? 7.523 33.094 -11.594 1 87.88 690 LEU B C 1
ATOM 12701 O O . LEU B 1 690 ? 7.289 33.094 -12.805 1 87.88 690 LEU B O 1
ATOM 12705 N N . GLY B 1 691 ? 6.641 33.469 -10.688 1 81.56 691 GLY B N 1
ATOM 12706 C CA . GLY B 1 691 ? 5.246 33.656 -11.055 1 81.56 691 GLY B CA 1
ATOM 12707 C C . GLY B 1 691 ? 4.508 32.375 -11.289 1 81.56 691 GLY B C 1
ATOM 12708 O O . GLY B 1 691 ? 5.066 31.281 -11.094 1 81.56 691 GLY B O 1
ATOM 12709 N N . PRO B 1 692 ? 3.193 32.406 -11.633 1 79.69 692 PRO B N 1
ATOM 12710 C CA . PRO B 1 692 ? 2.426 33.656 -11.602 1 79.69 692 PRO B CA 1
ATOM 12711 C C . PRO B 1 692 ? 2.258 34.188 -10.188 1 79.69 692 PRO B C 1
ATOM 12713 O O . PRO B 1 692 ? 2.43 33.469 -9.211 1 79.69 692 PRO B O 1
ATOM 12716 N N . MET B 1 693 ? 1.943 35.469 -10.266 1 77.5 693 MET B N 1
ATOM 12717 C CA . MET B 1 693 ? 1.722 36.156 -8.984 1 77.5 693 MET B CA 1
ATOM 12718 C C . MET B 1 693 ? 0.482 35.594 -8.297 1 77.5 693 MET B C 1
ATOM 12720 O O . MET B 1 693 ? 0.512 35.312 -7.094 1 77.5 693 MET B O 1
ATOM 12724 N N . TRP B 1 694 ? -0.52 35.438 -9.117 1 75.75 694 TRP B N 1
ATOM 12725 C CA . TRP B 1 694 ? -1.759 34.906 -8.562 1 75.75 694 TRP B CA 1
ATOM 12726 C C . TRP B 1 694 ? -2.123 33.562 -9.219 1 75.75 694 TRP B C 1
ATOM 12728 O O . TRP B 1 694 ? -1.915 33.375 -10.414 1 75.75 694 TRP B O 1
ATOM 12738 N N . ARG B 1 695 ? -2.648 32.719 -8.375 1 80.19 695 ARG B N 1
ATOM 12739 C CA . ARG B 1 695 ? -3.125 31.438 -8.898 1 80.19 695 ARG B CA 1
ATOM 12740 C C . ARG B 1 695 ? -4.398 31.625 -9.719 1 80.19 695 ARG B C 1
ATOM 12742 O O . ARG B 1 695 ? -5.137 32.594 -9.523 1 80.19 695 ARG B O 1
ATOM 12749 N N . THR B 1 696 ? -4.535 30.797 -10.617 1 75.5 696 THR B N 1
ATOM 12750 C CA . THR B 1 696 ? -5.754 30.797 -11.422 1 75.5 696 THR B CA 1
ATOM 12751 C C . THR B 1 696 ? -6.652 29.625 -11.039 1 75.5 696 THR B C 1
ATOM 12753 O O . THR B 1 696 ? -6.164 28.547 -10.688 1 75.5 696 THR B O 1
ATOM 12756 N N . PRO B 1 697 ? -7.945 30 -10.93 1 74.12 697 PRO B N 1
ATOM 12757 C CA . PRO B 1 697 ? -8.852 28.891 -10.609 1 74.12 697 PRO B CA 1
ATOM 12758 C C . PRO B 1 697 ? -8.828 27.781 -11.656 1 74.12 697 PRO B C 1
ATOM 12760 O O . PRO B 1 697 ? -8.562 28.047 -12.836 1 74.12 697 PRO B O 1
ATOM 12763 N N . PRO B 1 698 ? -8.953 26.578 -11.086 1 62.69 698 PRO B N 1
ATOM 12764 C CA . PRO B 1 698 ? -9.109 25.5 -12.078 1 62.69 698 PRO B CA 1
ATOM 12765 C C . PRO B 1 698 ? -10.312 25.719 -12.984 1 62.69 698 PRO B C 1
ATOM 12767 O O . PRO B 1 698 ? -11.219 26.484 -12.648 1 62.69 698 PRO B O 1
ATOM 12770 N N . SER B 1 699 ? -10.281 25.391 -14.266 1 57.09 699 SER B N 1
ATOM 12771 C CA . SER B 1 699 ? -11.305 25.625 -15.281 1 57.09 699 SER B CA 1
ATOM 12772 C C . SER B 1 699 ? -12.703 25.422 -14.711 1 57.09 699 SER B C 1
ATOM 12774 O O . SER B 1 699 ? -12.898 24.625 -13.789 1 57.09 699 SER B O 1
ATOM 12776 N N . ALA B 1 700 ? -13.578 26.406 -15.125 1 50.84 700 ALA B N 1
ATOM 12777 C CA . ALA B 1 700 ? -14.953 26.547 -14.672 1 50.84 700 ALA B CA 1
ATOM 12778 C C . ALA B 1 700 ? -15.672 25.203 -14.672 1 50.84 700 ALA B C 1
ATOM 12780 O O . ALA B 1 700 ? -15.594 24.453 -15.641 1 50.84 700 ALA B O 1
ATOM 12781 N N . GLY B 1 701 ? -15.695 24.5 -13.586 1 50.56 701 GLY B N 1
ATOM 12782 C CA . GLY B 1 701 ? -16.594 23.359 -13.602 1 50.56 701 GLY B CA 1
ATOM 12783 C C . GLY B 1 701 ? -18.031 23.734 -13.336 1 50.56 701 GLY B C 1
ATOM 12784 O O . GLY B 1 701 ? -18.312 24.703 -12.633 1 50.56 701 GLY B O 1
ATOM 12785 N N . SER B 1 702 ? -18.906 23.844 -14.242 1 47.88 702 SER B N 1
ATOM 12786 C CA . SER B 1 702 ? -20.297 24.297 -14.25 1 47.88 702 SER B CA 1
ATOM 12787 C C . SER B 1 702 ? -21.031 23.875 -12.984 1 47.88 702 SER B C 1
ATOM 12789 O O . SER B 1 702 ? -22.078 24.422 -12.641 1 47.88 702 SER B O 1
ATOM 12791 N N . GLY B 1 703 ? -20.641 22.859 -12.312 1 52.41 703 GLY B N 1
ATOM 12792 C CA . GLY B 1 703 ? -21.703 22.281 -11.492 1 52.41 703 GLY B CA 1
ATOM 12793 C C . GLY B 1 703 ? -21.516 22.547 -10.008 1 52.41 703 GLY B C 1
ATOM 12794 O O . GLY B 1 703 ? -20.594 22 -9.383 1 52.41 703 GLY B O 1
ATOM 12795 N N . GLN B 1 704 ? -22.094 23.844 -9.602 1 57.62 704 GLN B N 1
ATOM 12796 C CA . GLN B 1 704 ? -22.156 24.344 -8.227 1 57.62 704 GLN B CA 1
ATOM 12797 C C . GLN B 1 704 ? -23.172 23.547 -7.406 1 57.62 704 GLN B C 1
ATOM 12799 O O . GLN B 1 704 ? -23.922 24.125 -6.613 1 57.62 704 GLN B O 1
ATOM 12804 N N . ASP B 1 705 ? -23.281 22.25 -7.633 1 64.06 705 ASP B N 1
ATOM 12805 C CA . ASP B 1 705 ? -24.359 21.625 -6.895 1 64.06 705 ASP B CA 1
ATOM 12806 C C . ASP B 1 705 ? -23.906 21.156 -5.516 1 64.06 705 ASP B C 1
ATOM 12808 O O . ASP B 1 705 ? -22.891 20.469 -5.395 1 64.06 705 ASP B O 1
ATOM 12812 N N . ARG B 1 706 ? -24.641 21.609 -4.539 1 68 706 ARG B N 1
ATOM 12813 C CA . ARG B 1 706 ? -24.406 21.344 -3.123 1 68 706 ARG B CA 1
ATOM 12814 C C . ARG B 1 706 ? -24.625 19.875 -2.801 1 68 706 ARG B C 1
ATOM 12816 O O . ARG B 1 706 ? -25.531 19.234 -3.352 1 68 706 ARG B O 1
ATOM 12823 N N . PHE B 1 707 ? -23.75 19.391 -2.025 1 68.38 707 PHE B N 1
ATOM 12824 C CA . PHE B 1 707 ? -23.891 18.031 -1.51 1 68.38 707 PHE B CA 1
ATOM 12825 C C . PHE B 1 707 ? -25.172 17.891 -0.694 1 68.38 707 PHE B C 1
ATOM 12827 O O . PHE B 1 707 ? -25.516 18.766 0.099 1 68.38 707 PHE B O 1
ATOM 12834 N N . THR B 1 708 ? -26.047 17.156 -1.103 1 66.38 708 THR B N 1
ATOM 12835 C CA . THR B 1 708 ? -27.188 16.797 -0.274 1 66.38 708 THR B CA 1
ATOM 12836 C C . THR B 1 708 ? -27.219 15.281 -0.033 1 66.38 708 THR B C 1
ATOM 12838 O O . THR B 1 708 ? -27 14.5 -0.957 1 66.38 708 THR B O 1
ATOM 12841 N N . THR B 1 709 ? -27.281 14.945 1.226 1 64.69 709 THR B N 1
ATOM 12842 C CA . THR B 1 709 ? -27.406 13.531 1.54 1 64.69 709 THR B CA 1
ATOM 12843 C C . THR B 1 709 ? -28.766 13 1.099 1 64.69 709 THR B C 1
ATOM 12845 O O . THR B 1 709 ? -28.953 11.781 0.963 1 64.69 709 THR B O 1
ATOM 12848 N N . ASP B 1 710 ? -29.625 13.914 0.828 1 75.38 710 ASP B N 1
ATOM 12849 C CA . ASP B 1 710 ? -31.031 13.523 0.644 1 75.38 710 ASP B CA 1
ATOM 12850 C C . ASP B 1 710 ? -31.203 12.711 -0.637 1 75.38 710 ASP B C 1
ATOM 12852 O O . ASP B 1 710 ? -31.906 11.695 -0.644 1 75.38 710 ASP B O 1
ATOM 12856 N N . HIS B 1 711 ? -30.516 13.188 -1.636 1 83.12 711 HIS B N 1
ATOM 12857 C CA . HIS B 1 711 ? -30.688 12.484 -2.9 1 83.12 711 HIS B CA 1
ATOM 12858 C C . HIS B 1 711 ? -30.188 11.039 -2.795 1 83.12 711 HIS B C 1
ATOM 12860 O O . HIS B 1 711 ? -30.891 10.109 -3.184 1 83.12 711 HIS B O 1
ATOM 12866 N N . GLY B 1 712 ? -29.047 10.852 -2.254 1 86.44 712 GLY B N 1
ATOM 12867 C CA . GLY B 1 712 ? -28.516 9.508 -2.086 1 86.44 712 GLY B CA 1
ATOM 12868 C C . GLY B 1 712 ? -29.375 8.625 -1.203 1 86.44 712 GLY B C 1
ATOM 12869 O O . GLY B 1 712 ? -29.547 7.438 -1.474 1 86.44 712 GLY B O 1
ATOM 12870 N N . LYS B 1 713 ? -29.953 9.234 -0.258 1 87.69 713 LYS B N 1
ATOM 12871 C CA . LYS B 1 713 ? -30.766 8.5 0.712 1 87.69 713 LYS B CA 1
ATOM 12872 C C . LYS B 1 713 ? -32.094 8.078 0.108 1 87.69 713 LYS B C 1
ATOM 12874 O O . LYS B 1 713 ? -32.781 7.207 0.645 1 87.69 713 LYS B O 1
ATOM 12879 N N . SER B 1 714 ? -32.469 8.719 -0.94 1 92.69 714 SER B N 1
ATOM 12880 C CA . SER B 1 714 ? -33.688 8.328 -1.608 1 92.69 714 SER B CA 1
ATOM 12881 C C . SER B 1 714 ? -33.531 6.988 -2.318 1 92.69 714 SER B C 1
ATOM 12883 O O . SER B 1 714 ? -34.531 6.414 -2.779 1 92.69 714 SER B O 1
ATOM 12885 N N . TRP B 1 715 ? -32.375 6.492 -2.414 1 95.62 715 TRP B N 1
ATOM 12886 C CA . TRP B 1 715 ? -32.062 5.199 -3.023 1 95.62 715 TRP B CA 1
ATOM 12887 C C . TRP B 1 715 ? -31.688 4.172 -1.962 1 95.62 715 TRP B C 1
ATOM 12889 O O . TRP B 1 715 ? -31.188 4.531 -0.893 1 95.62 715 TRP B O 1
ATOM 12899 N N . VAL B 1 716 ? -32.062 2.957 -2.18 1 97.25 716 VAL B N 1
ATOM 12900 C CA . VAL B 1 716 ? -31.484 1.836 -1.438 1 97.25 716 VAL B CA 1
ATOM 12901 C C . VAL B 1 716 ? -30.391 1.173 -2.26 1 97.25 716 VAL B C 1
ATOM 12903 O O . VAL B 1 716 ? -30.578 0.877 -3.441 1 97.25 716 VAL B O 1
ATOM 12906 N N . TYR B 1 717 ? -29.203 1.026 -1.673 1 96.81 717 TYR B N 1
ATOM 12907 C CA . TYR B 1 717 ? -28 0.614 -2.373 1 96.81 717 TYR B CA 1
ATOM 12908 C C . TYR B 1 717 ? -27.406 -0.648 -1.754 1 96.81 717 TYR B C 1
ATOM 12910 O O . TYR B 1 717 ? -27.062 -0.663 -0.571 1 96.81 717 TYR B O 1
ATOM 12918 N N . ALA B 1 718 ? -27.281 -1.726 -2.531 1 97.62 718 ALA B N 1
ATOM 12919 C CA . ALA B 1 718 ? -26.719 -2.992 -2.08 1 97.62 718 ALA B CA 1
ATOM 12920 C C . ALA B 1 718 ? -25.5 -3.383 -2.926 1 97.62 718 ALA B C 1
ATOM 12922 O O . ALA B 1 718 ? -25.469 -3.121 -4.133 1 97.62 718 ALA B O 1
ATOM 12923 N N . LYS B 1 719 ? -24.531 -4.016 -2.316 1 96.69 719 LYS B N 1
ATOM 12924 C CA . LYS B 1 719 ? -23.375 -4.633 -2.965 1 96.69 719 LYS B CA 1
ATOM 12925 C C . LYS B 1 719 ? -23.406 -6.152 -2.807 1 96.69 719 LYS B C 1
ATOM 12927 O O . LYS B 1 719 ? -23.484 -6.664 -1.687 1 96.69 719 LYS B O 1
ATOM 12932 N N . TYR B 1 720 ? -23.406 -6.816 -3.902 1 96.62 720 TYR B N 1
ATOM 12933 C CA . TYR B 1 720 ? -23.312 -8.273 -3.9 1 96.62 720 TYR B CA 1
ATOM 12934 C C . TYR B 1 720 ? -21.953 -8.734 -4.383 1 96.62 720 TYR B C 1
ATOM 12936 O O . TYR B 1 720 ? -21.672 -8.75 -5.586 1 96.62 720 TYR B O 1
ATOM 12944 N N . HIS B 1 721 ? -21.094 -9.148 -3.488 1 92.75 721 HIS B N 1
ATOM 12945 C CA . HIS B 1 721 ? -19.766 -9.633 -3.834 1 92.75 721 HIS B CA 1
ATOM 12946 C C . HIS B 1 721 ? -19.828 -11.031 -4.438 1 92.75 721 HIS B C 1
ATOM 12948 O O . HIS B 1 721 ? -20.312 -11.969 -3.805 1 92.75 721 HIS B O 1
ATOM 12954 N N . CYS B 1 722 ? -19.328 -11.172 -5.668 1 92 722 CYS B N 1
ATOM 12955 C CA . CYS B 1 722 ? -19.484 -12.398 -6.434 1 92 722 CYS B CA 1
ATOM 12956 C C . CYS B 1 722 ? -18.438 -12.5 -7.531 1 92 722 CYS B C 1
ATOM 12958 O O . CYS B 1 722 ? -17.531 -11.672 -7.609 1 92 722 CYS B O 1
ATOM 12960 N N . GLY B 1 723 ? -18.484 -13.562 -8.242 1 89.12 723 GLY B N 1
ATOM 12961 C CA . GLY B 1 723 ? -17.625 -13.703 -9.414 1 89.12 723 GLY B CA 1
ATOM 12962 C C . GLY B 1 723 ? -18.203 -13.062 -10.656 1 89.12 723 GLY B C 1
ATOM 12963 O O . GLY B 1 723 ? -19.375 -12.672 -10.672 1 89.12 723 GLY B O 1
ATOM 12964 N N . GLN B 1 724 ? -17.438 -13.039 -11.711 1 88.81 724 GLN B N 1
ATOM 12965 C CA . GLN B 1 724 ? -17.812 -12.328 -12.922 1 88.81 724 GLN B CA 1
ATOM 12966 C C . GLN B 1 724 ? -18.953 -13.047 -13.641 1 88.81 724 GLN B C 1
ATOM 12968 O O . GLN B 1 724 ? -19.891 -12.406 -14.133 1 88.81 724 GLN B O 1
ATOM 12973 N N . SER B 1 725 ? -18.922 -14.336 -13.695 1 86.25 725 SER B N 1
ATOM 12974 C CA . SER B 1 725 ? -19.984 -15.078 -14.367 1 86.25 725 SER B CA 1
ATOM 12975 C C . SER B 1 725 ? -21.25 -15.102 -13.531 1 86.25 725 SER B C 1
ATOM 12977 O O . SER B 1 725 ? -22.359 -15.016 -14.078 1 86.25 725 SER B O 1
ATOM 12979 N N . ALA B 1 726 ? -21.109 -15.203 -12.227 1 88.94 726 ALA B N 1
ATOM 12980 C CA . ALA B 1 726 ? -22.25 -15.18 -11.32 1 88.94 726 ALA B CA 1
ATOM 12981 C C . ALA B 1 726 ? -22.984 -13.844 -11.398 1 88.94 726 ALA B C 1
ATOM 12983 O O . ALA B 1 726 ? -24.203 -13.789 -11.234 1 88.94 726 ALA B O 1
ATOM 12984 N N . ALA B 1 727 ? -22.266 -12.852 -11.664 1 94.5 727 ALA B N 1
ATOM 12985 C CA . ALA B 1 727 ? -22.844 -11.508 -11.711 1 94.5 727 ALA B CA 1
ATOM 12986 C C . ALA B 1 727 ? -23.953 -11.43 -12.75 1 94.5 727 ALA B C 1
ATOM 12988 O O . ALA B 1 727 ? -24.984 -10.781 -12.516 1 94.5 727 ALA B O 1
ATOM 12989 N N . ASP B 1 728 ? -23.781 -12.094 -13.883 1 94.69 728 ASP B N 1
ATOM 12990 C CA . ASP B 1 728 ? -24.812 -12.062 -14.914 1 94.69 728 ASP B CA 1
ATOM 12991 C C . ASP B 1 728 ? -26.109 -12.695 -14.414 1 94.69 728 ASP B C 1
ATOM 12993 O O . ASP B 1 728 ? -27.203 -12.219 -14.727 1 94.69 728 ASP B O 1
ATOM 12997 N N . VAL B 1 729 ? -25.969 -13.734 -13.648 1 92.88 729 VAL B N 1
ATOM 12998 C CA . VAL B 1 729 ? -27.125 -14.398 -13.07 1 92.88 729 VAL B CA 1
ATOM 12999 C C . VAL B 1 729 ? -27.797 -13.484 -12.047 1 92.88 729 VAL B C 1
ATOM 13001 O O . VAL B 1 729 ? -29.016 -13.367 -12.008 1 92.88 729 VAL B O 1
ATOM 13004 N N . ILE B 1 730 ? -26.984 -12.844 -11.258 1 96.38 730 ILE B N 1
ATOM 13005 C CA . ILE B 1 730 ? -27.484 -11.953 -10.211 1 96.38 730 ILE B CA 1
ATOM 13006 C C . ILE B 1 730 ? -28.219 -10.781 -10.844 1 96.38 730 ILE B C 1
ATOM 13008 O O . ILE B 1 730 ? -29.25 -10.328 -10.328 1 96.38 730 ILE B O 1
ATOM 13012 N N . ILE B 1 731 ? -27.703 -10.312 -11.977 1 98.06 731 ILE B N 1
ATOM 13013 C CA . ILE B 1 731 ? -28.328 -9.203 -12.688 1 98.06 731 ILE B CA 1
ATOM 13014 C C . ILE B 1 731 ? -29.734 -9.609 -13.148 1 98.06 731 ILE B C 1
ATOM 13016 O O . ILE B 1 731 ? -30.672 -8.82 -13.055 1 98.06 731 ILE B O 1
ATOM 13020 N N . GLN B 1 732 ? -29.875 -10.836 -13.609 1 97.25 732 GLN B N 1
ATOM 13021 C CA . GLN B 1 732 ? -31.188 -11.312 -14.031 1 97.25 732 GLN B CA 1
ATOM 13022 C C . GLN B 1 732 ? -32.156 -11.406 -12.852 1 97.25 732 GLN B C 1
ATOM 13024 O O . GLN B 1 732 ? -33.344 -11.07 -12.977 1 97.25 732 GLN B O 1
ATOM 13029 N N . ARG B 1 733 ? -31.656 -11.867 -11.75 1 97.06 733 ARG B N 1
ATOM 13030 C CA . ARG B 1 733 ? -32.469 -11.938 -10.539 1 97.06 733 ARG B CA 1
ATOM 13031 C C . ARG B 1 733 ? -32.906 -10.547 -10.078 1 97.06 733 ARG B C 1
ATOM 13033 O O . ARG B 1 733 ? -34.031 -10.352 -9.609 1 97.06 733 ARG B O 1
ATOM 13040 N N . ALA B 1 734 ? -31.984 -9.656 -10.133 1 98.06 734 ALA B N 1
ATOM 13041 C CA . ALA B 1 734 ? -32.25 -8.273 -9.742 1 98.06 734 ALA B CA 1
ATOM 13042 C C . ALA B 1 734 ? -33.281 -7.637 -10.648 1 98.06 734 ALA B C 1
ATOM 13044 O O . ALA B 1 734 ? -34.156 -6.898 -10.18 1 98.06 734 ALA B O 1
ATOM 13045 N N . ARG B 1 735 ? -33.156 -7.914 -11.953 1 97.94 735 ARG B N 1
ATOM 13046 C CA . ARG B 1 735 ? -34.125 -7.387 -12.914 1 97.94 735 ARG B CA 1
ATOM 13047 C C . ARG B 1 735 ? -35.531 -7.891 -12.602 1 97.94 735 ARG B C 1
ATOM 13049 O O . ARG B 1 735 ? -36.469 -7.121 -12.625 1 97.94 735 ARG B O 1
ATOM 13056 N N . ARG B 1 736 ? -35.625 -9.141 -12.305 1 97.81 736 ARG B N 1
ATOM 13057 C CA . ARG B 1 736 ? -36.906 -9.719 -11.961 1 97.81 736 ARG B CA 1
ATOM 13058 C C . ARG B 1 736 ? -37.469 -9.102 -10.68 1 97.81 736 ARG B C 1
ATOM 13060 O O . ARG B 1 736 ? -38.656 -8.797 -10.602 1 97.81 736 ARG B O 1
ATOM 13067 N N . LEU B 1 737 ? -36.625 -8.984 -9.703 1 98.19 737 LEU B N 1
ATOM 13068 C CA . LEU B 1 737 ? -37.031 -8.359 -8.453 1 98.19 737 LEU B CA 1
ATOM 13069 C C . LEU B 1 737 ? -37.5 -6.93 -8.688 1 98.19 737 LEU B C 1
ATOM 13071 O O . LEU B 1 737 ? -38.5 -6.5 -8.117 1 98.19 737 LEU B O 1
ATOM 13075 N N . ALA B 1 738 ? -36.781 -6.184 -9.492 1 98.19 738 ALA B N 1
ATOM 13076 C CA . ALA B 1 738 ? -37.156 -4.805 -9.805 1 98.19 738 ALA B CA 1
ATOM 13077 C C . ALA B 1 738 ? -38.531 -4.738 -10.477 1 98.19 738 ALA B C 1
ATOM 13079 O O . ALA B 1 738 ? -39.344 -3.869 -10.156 1 98.19 738 ALA B O 1
ATOM 13080 N N . ALA B 1 739 ? -38.688 -5.672 -11.406 1 97.5 739 ALA B N 1
ATOM 13081 C CA . ALA B 1 739 ? -39.969 -5.723 -12.094 1 97.5 739 ALA B CA 1
ATOM 13082 C C . ALA B 1 739 ? -41.094 -6.012 -11.109 1 97.5 739 ALA B C 1
ATOM 13084 O O . ALA B 1 739 ? -42.188 -5.402 -11.188 1 97.5 739 ALA B O 1
ATOM 13085 N N . GLN B 1 740 ? -40.875 -6.93 -10.219 1 97.88 740 GLN B N 1
ATOM 13086 C CA . GLN B 1 740 ? -41.844 -7.289 -9.211 1 97.88 740 GLN B CA 1
ATOM 13087 C C . GLN B 1 740 ? -42.156 -6.109 -8.297 1 97.88 740 GLN B C 1
ATOM 13089 O O . GLN B 1 740 ? -43.312 -5.832 -8 1 97.88 740 GLN B O 1
ATOM 13094 N N . LEU B 1 741 ? -41.156 -5.469 -7.809 1 98.12 741 LEU B N 1
ATOM 13095 C CA . LEU B 1 741 ? -41.312 -4.34 -6.898 1 98.12 741 LEU B CA 1
ATOM 13096 C C . LEU B 1 741 ? -42 -3.168 -7.613 1 98.12 741 LEU B C 1
ATOM 13098 O O . LEU B 1 741 ? -42.781 -2.426 -7.004 1 98.12 741 LEU B O 1
ATOM 13102 N N . ASP B 1 742 ? -41.625 -3.004 -8.891 1 97.44 742 ASP B N 1
ATOM 13103 C CA . ASP B 1 742 ? -42.281 -1.959 -9.688 1 97.44 742 ASP B CA 1
ATOM 13104 C C . ASP B 1 742 ? -43.781 -2.227 -9.859 1 97.44 742 ASP B C 1
ATOM 13106 O O . ASP B 1 742 ? -44.594 -1.32 -9.703 1 97.44 742 ASP B O 1
ATOM 13110 N N . GLU B 1 743 ? -44.094 -3.412 -10.18 1 97.25 743 GLU B N 1
ATOM 13111 C CA . GLU B 1 743 ? -45.5 -3.805 -10.328 1 97.25 743 GLU B CA 1
ATOM 13112 C C . GLU B 1 743 ? -46.281 -3.602 -9.023 1 97.25 743 GLU B C 1
ATOM 13114 O O . GLU B 1 743 ? -47.438 -3.236 -9.039 1 97.25 743 GLU B O 1
ATOM 13119 N N . ALA B 1 744 ? -45.625 -3.781 -7.941 1 97.25 744 ALA B N 1
ATOM 13120 C CA . ALA B 1 744 ? -46.219 -3.609 -6.625 1 97.25 744 ALA B CA 1
ATOM 13121 C C . ALA B 1 744 ? -46.25 -2.137 -6.227 1 97.25 744 ALA B C 1
ATOM 13123 O O . ALA B 1 744 ? -46.812 -1.786 -5.18 1 97.25 744 ALA B O 1
ATOM 13124 N N . GLY B 1 745 ? -45.656 -1.309 -7.008 1 96.88 745 GLY B N 1
ATOM 13125 C CA . GLY B 1 745 ? -45.656 0.117 -6.723 1 96.88 745 GLY B CA 1
ATOM 13126 C C . GLY B 1 745 ? -44.656 0.495 -5.641 1 96.88 745 GLY B C 1
ATOM 13127 O O . GLY B 1 745 ? -44.844 1.484 -4.934 1 96.88 745 GLY B O 1
ATOM 13128 N N . ALA B 1 746 ? -43.594 -0.279 -5.461 1 97.56 746 ALA B N 1
ATOM 13129 C CA . ALA B 1 746 ? -42.656 -0.059 -4.371 1 97.56 746 ALA B CA 1
ATOM 13130 C C . ALA B 1 746 ? -41.438 0.752 -4.844 1 97.56 746 ALA B C 1
ATOM 13132 O O . ALA B 1 746 ? -40.812 1.461 -4.055 1 97.56 746 ALA B O 1
ATOM 13133 N N . ILE B 1 747 ? -41.094 0.663 -6.133 1 98.38 747 ILE B N 1
ATOM 13134 C CA . ILE B 1 747 ? -39.938 1.396 -6.625 1 98.38 747 ILE B CA 1
ATOM 13135 C C . ILE B 1 747 ? -40.312 2.107 -7.93 1 98.38 747 ILE B C 1
ATOM 13137 O O . ILE B 1 747 ? -41.281 1.768 -8.578 1 98.38 747 ILE B O 1
ATOM 13141 N N . THR B 1 748 ? -39.469 3.121 -8.289 1 97.38 748 THR B N 1
ATOM 13142 C CA . THR B 1 748 ? -39.625 3.842 -9.547 1 97.38 748 THR B CA 1
ATOM 13143 C C . THR B 1 748 ? -38.5 3.508 -10.516 1 97.38 748 THR B C 1
ATOM 13145 O O . THR B 1 748 ? -38.688 3.539 -11.734 1 97.38 748 THR B O 1
ATOM 13148 N N . ASP B 1 749 ? -37.344 3.268 -10 1 97.69 749 ASP B N 1
ATOM 13149 C CA . ASP B 1 749 ? -36.125 3.088 -10.805 1 97.69 749 ASP B CA 1
ATOM 13150 C C . ASP B 1 749 ? -35.219 2.02 -10.195 1 97.69 749 ASP B C 1
ATOM 13152 O O . ASP B 1 749 ? -35.344 1.69 -9.016 1 97.69 749 ASP B O 1
ATOM 13156 N N . TRP B 1 750 ? -34.406 1.484 -11.008 1 98.25 750 TRP B N 1
ATOM 13157 C CA . TRP B 1 750 ? -33.312 0.607 -10.57 1 98.25 750 TRP B CA 1
ATOM 13158 C C . TRP B 1 750 ? -32.156 0.655 -11.547 1 98.25 750 TRP B C 1
ATOM 13160 O O . TRP B 1 750 ? -32.344 0.976 -12.727 1 98.25 750 TRP B O 1
ATOM 13170 N N . PHE B 1 751 ? -30.969 0.484 -11.117 1 98.56 751 PHE B N 1
ATOM 13171 C CA . PHE B 1 751 ? -29.859 0.258 -12.031 1 98.56 751 PHE B CA 1
ATOM 13172 C C . PHE B 1 751 ? -28.719 -0.461 -11.328 1 98.56 751 PHE B C 1
ATOM 13174 O O . PHE B 1 751 ? -28.688 -0.534 -10.102 1 98.56 751 PHE B O 1
ATOM 13181 N N . PHE B 1 752 ? -27.844 -1.136 -12.055 1 98.5 752 PHE B N 1
ATOM 13182 C CA . PHE B 1 752 ? -26.703 -1.854 -11.5 1 98.5 752 PHE B CA 1
ATOM 13183 C C . PHE B 1 752 ? -25.391 -1.387 -12.141 1 98.5 752 PHE B C 1
ATOM 13185 O O . PHE B 1 752 ? -25.406 -0.792 -13.219 1 98.5 752 PHE B O 1
ATOM 13192 N N . LEU B 1 753 ? -24.297 -1.519 -11.469 1 97.75 753 LEU B N 1
ATOM 13193 C CA . LEU B 1 753 ? -22.938 -1.296 -11.93 1 97.75 753 LEU B CA 1
ATOM 13194 C C . LEU B 1 753 ? -22.016 -2.424 -11.477 1 97.75 753 LEU B C 1
ATOM 13196 O O . LEU B 1 753 ? -22.312 -3.131 -10.516 1 97.75 753 LEU B O 1
ATOM 13200 N N . ARG B 1 754 ? -20.969 -2.617 -12.203 1 96.44 754 ARG B N 1
ATOM 13201 C CA . ARG B 1 754 ? -19.953 -3.605 -11.852 1 96.44 754 ARG B CA 1
ATOM 13202 C C . ARG B 1 754 ? -18.703 -2.934 -11.289 1 96.44 754 ARG B C 1
ATOM 13204 O O . ARG B 1 754 ? -18.281 -1.888 -11.781 1 96.44 754 ARG B O 1
ATOM 13211 N N . TYR B 1 755 ? -18.188 -3.52 -10.195 1 93.69 755 TYR B N 1
ATOM 13212 C CA . TYR B 1 755 ? -16.984 -2.955 -9.594 1 93.69 755 TYR B CA 1
ATOM 13213 C C . TYR B 1 755 ? -16.016 -4.055 -9.172 1 93.69 755 TYR B C 1
ATOM 13215 O O . TYR B 1 755 ? -16.438 -5.152 -8.797 1 93.69 755 TYR B O 1
ATOM 13223 N N . ALA B 1 756 ? -14.68 -3.711 -9.234 1 88 756 ALA B N 1
ATOM 13224 C CA . ALA B 1 756 ? -13.656 -4.676 -8.844 1 88 756 ALA B CA 1
ATOM 13225 C C . ALA B 1 756 ? -12.93 -4.23 -7.582 1 88 756 ALA B C 1
ATOM 13227 O O . ALA B 1 756 ? -12.289 -5.039 -6.906 1 88 756 ALA B O 1
ATOM 13228 N N . GLU B 1 757 ? -12.953 -3.008 -7.293 1 78.5 757 GLU B N 1
ATOM 13229 C CA . GLU B 1 757 ? -12.242 -2.494 -6.129 1 78.5 757 GLU B CA 1
ATOM 13230 C C . GLU B 1 757 ? -12.781 -3.098 -4.836 1 78.5 757 GLU B C 1
ATOM 13232 O O . GLU B 1 757 ? -13.992 -3.086 -4.598 1 78.5 757 GLU B O 1
ATOM 13237 N N . GLY B 1 758 ? -11.922 -3.578 -4.031 1 76.25 758 GLY B N 1
ATOM 13238 C CA . GLY B 1 758 ? -12.32 -4.227 -2.793 1 76.25 758 GLY B CA 1
ATOM 13239 C C . GLY B 1 758 ? -12.891 -5.617 -3.004 1 76.25 758 GLY B C 1
ATOM 13240 O O . GLY B 1 758 ? -13.555 -6.164 -2.121 1 76.25 758 GLY B O 1
ATOM 13241 N N . GLY B 1 759 ? -12.68 -6.164 -4.168 1 84.38 759 GLY B N 1
ATOM 13242 C CA . GLY B 1 759 ? -13.281 -7.426 -4.574 1 84.38 759 GLY B CA 1
ATOM 13243 C C . GLY B 1 759 ? -14.406 -7.258 -5.574 1 84.38 759 GLY B C 1
ATOM 13244 O O . GLY B 1 759 ? -15.195 -6.316 -5.477 1 84.38 759 GLY B O 1
ATOM 13245 N N . TYR B 1 760 ? -14.438 -8.117 -6.512 1 91.06 760 TYR B N 1
ATOM 13246 C CA . TYR B 1 760 ? -15.445 -8.008 -7.559 1 91.06 760 TYR B CA 1
ATOM 13247 C C . TYR B 1 760 ? -16.859 -8.055 -6.969 1 91.06 760 TYR B C 1
ATOM 13249 O O . TYR B 1 760 ? -17.156 -8.93 -6.152 1 91.06 760 TYR B O 1
ATOM 13257 N N . HIS B 1 761 ? -17.734 -7.074 -7.285 1 94.25 761 HIS B N 1
ATOM 13258 C CA . HIS B 1 761 ? -19.094 -7.059 -6.77 1 94.25 761 HIS B CA 1
ATOM 13259 C C . HIS B 1 761 ? -20.031 -6.281 -7.695 1 94.25 761 HIS B C 1
ATOM 13261 O O . HIS B 1 761 ? -19.562 -5.539 -8.562 1 94.25 761 HIS B O 1
ATOM 13267 N N . LEU B 1 762 ? -21.297 -6.578 -7.535 1 96.88 762 LEU B N 1
ATOM 13268 C CA . LEU B 1 762 ? -22.359 -5.855 -8.219 1 96.88 762 LEU B CA 1
ATOM 13269 C C . LEU B 1 762 ? -23 -4.828 -7.289 1 96.88 762 LEU B C 1
ATOM 13271 O O . LEU B 1 762 ? -23.375 -5.152 -6.16 1 96.88 762 LEU B O 1
ATOM 13275 N N . ARG B 1 763 ? -23.031 -3.623 -7.754 1 97.5 763 ARG B N 1
ATOM 13276 C CA . ARG B 1 763 ? -23.75 -2.576 -7.031 1 97.5 763 ARG B CA 1
ATOM 13277 C C . ARG B 1 763 ? -25.172 -2.416 -7.559 1 97.5 763 ARG B C 1
ATOM 13279 O O . ARG B 1 763 ? -25.375 -2.121 -8.734 1 97.5 763 ARG B O 1
ATOM 13286 N N . LEU B 1 764 ? -26.125 -2.643 -6.746 1 98.44 764 LEU B N 1
ATOM 13287 C CA . LEU B 1 764 ? -27.531 -2.547 -7.109 1 98.44 764 LEU B CA 1
ATOM 13288 C C . LEU B 1 764 ? -28.219 -1.408 -6.359 1 98.44 764 LEU B C 1
ATOM 13290 O O . LEU B 1 764 ? -28.109 -1.324 -5.133 1 98.44 764 LEU B O 1
ATOM 13294 N N . ARG B 1 765 ? -28.922 -0.538 -7.09 1 98.19 765 ARG B N 1
ATOM 13295 C CA . ARG B 1 765 ? -29.625 0.589 -6.5 1 98.19 765 ARG B CA 1
ATOM 13296 C C . ARG B 1 765 ? -31.094 0.595 -6.93 1 98.19 765 ARG B C 1
ATOM 13298 O O . ARG B 1 765 ? -31.406 0.368 -8.102 1 98.19 765 ARG B O 1
ATOM 13305 N N . MET B 1 766 ? -32 0.758 -6.012 1 98.5 766 MET B N 1
ATOM 13306 C CA . MET B 1 766 ? -33.438 0.869 -6.27 1 98.5 766 MET B CA 1
ATOM 13307 C C . MET B 1 766 ? -34.031 2.078 -5.551 1 98.5 766 MET B C 1
ATOM 13309 O O . MET B 1 766 ? -33.656 2.363 -4.41 1 98.5 766 MET B O 1
ATOM 13313 N N . ARG B 1 767 ? -34.844 2.785 -6.238 1 97.94 767 ARG B N 1
ATOM 13314 C CA . ARG B 1 767 ? -35.438 3.994 -5.672 1 97.94 767 ARG B CA 1
ATOM 13315 C C . ARG B 1 767 ? -36.875 3.746 -5.234 1 97.94 767 ARG B C 1
ATOM 13317 O O . ARG B 1 767 ? -37.781 3.594 -6.074 1 97.94 767 ARG B O 1
ATOM 13324 N N . PRO B 1 768 ? -37.125 3.734 -3.916 1 97.62 768 PRO B N 1
ATOM 13325 C CA . PRO B 1 768 ? -38.531 3.625 -3.463 1 97.62 768 PRO B CA 1
ATOM 13326 C C . PRO B 1 768 ? -39.406 4.777 -3.955 1 97.62 768 PRO B C 1
ATOM 13328 O O . PRO B 1 768 ? -38.938 5.914 -4.059 1 97.62 768 PRO B O 1
ATOM 13331 N N . VAL B 1 769 ? -40.656 4.488 -4.16 1 96.56 769 VAL B N 1
ATOM 13332 C CA . VAL B 1 769 ? -41.625 5.492 -4.629 1 96.56 769 VAL B CA 1
ATOM 13333 C C . VAL B 1 769 ? -41.75 6.594 -3.586 1 96.56 769 VAL B C 1
ATOM 13335 O O . VAL B 1 769 ? -41.875 7.773 -3.93 1 96.56 769 VAL B O 1
ATOM 13338 N N . ARG B 1 770 ? -41.812 6.191 -2.34 1 93.69 770 ARG B N 1
ATOM 13339 C CA . ARG B 1 770 ? -41.906 7.105 -1.208 1 93.69 770 ARG B CA 1
ATOM 13340 C C . ARG B 1 770 ? -41.031 6.629 -0.056 1 93.69 770 ARG B C 1
ATOM 13342 O O . ARG B 1 770 ? -40.688 5.449 0.02 1 93.69 770 ARG B O 1
ATOM 13349 N N . GLN B 1 771 ? -40.625 7.488 0.778 1 90.62 771 GLN B N 1
ATOM 13350 C CA . GLN B 1 771 ? -39.688 7.219 1.858 1 90.62 771 GLN B CA 1
ATOM 13351 C C . GLN B 1 771 ? -40.188 6.094 2.76 1 90.62 771 GLN B C 1
ATOM 13353 O O . GLN B 1 771 ? -39.406 5.309 3.283 1 90.62 771 GLN B O 1
ATOM 13358 N N . GLU B 1 772 ? -41.469 5.984 2.908 1 91.56 772 GLU B N 1
ATOM 13359 C CA . GLU B 1 772 ? -42.062 4.988 3.795 1 91.56 772 GLU B CA 1
ATOM 13360 C C . GLU B 1 772 ? -41.844 3.574 3.279 1 91.56 772 GLU B C 1
ATOM 13362 O O . GLU B 1 772 ? -41.875 2.613 4.051 1 91.56 772 GLU B O 1
ATOM 13367 N N . LEU B 1 773 ? -41.594 3.484 1.967 1 95.75 773 LEU B N 1
ATOM 13368 C CA . LEU B 1 773 ? -41.406 2.172 1.356 1 95.75 773 LEU B CA 1
ATOM 13369 C C . LEU B 1 773 ? -39.938 1.772 1.36 1 95.75 773 LEU B C 1
ATOM 13371 O O . LEU B 1 773 ? -39.594 0.684 0.903 1 95.75 773 LEU B O 1
ATOM 13375 N N . ARG B 1 774 ? -39.125 2.596 1.865 1 95.44 774 ARG B N 1
ATOM 13376 C CA . ARG B 1 774 ? -37.688 2.303 1.926 1 95.44 774 ARG B CA 1
ATOM 13377 C C . ARG B 1 774 ? -37.438 1.002 2.678 1 95.44 774 ARG B C 1
ATOM 13379 O O . ARG B 1 774 ? -36.625 0.173 2.236 1 95.44 774 ARG B O 1
ATOM 13386 N N . ALA B 1 775 ? -38.094 0.849 3.803 1 94.75 775 ALA B N 1
ATOM 13387 C CA . ALA B 1 775 ? -37.906 -0.35 4.617 1 94.75 775 ALA B CA 1
ATOM 13388 C C . ALA B 1 775 ? -38.25 -1.608 3.828 1 94.75 775 ALA B C 1
ATOM 13390 O O . ALA B 1 775 ? -37.594 -2.637 3.961 1 94.75 775 ALA B O 1
ATOM 13391 N N . THR B 1 776 ? -39.25 -1.48 3.023 1 96 776 THR B N 1
ATOM 13392 C CA . THR B 1 776 ? -39.688 -2.604 2.201 1 96 776 THR B CA 1
ATOM 13393 C C . THR B 1 776 ? -38.625 -2.969 1.172 1 96 776 THR B C 1
ATOM 13395 O O . THR B 1 776 ? -38.344 -4.148 0.974 1 96 776 THR B O 1
ATOM 13398 N N . VAL B 1 777 ? -38.094 -2.02 0.517 1 97.5 777 VAL B N 1
ATOM 13399 C CA . VAL B 1 777 ? -37.062 -2.242 -0.504 1 97.5 777 VAL B CA 1
ATOM 13400 C C . VAL B 1 777 ? -35.812 -2.791 0.143 1 97.5 777 VAL B C 1
ATOM 13402 O O . VAL B 1 777 ? -35.156 -3.701 -0.395 1 97.5 777 VAL B O 1
ATOM 13405 N N . LEU B 1 778 ? -35.5 -2.252 1.341 1 96.44 778 LEU B N 1
ATOM 13406 C CA . LEU B 1 778 ? -34.344 -2.732 2.1 1 96.44 778 LEU B CA 1
ATOM 13407 C C . LEU B 1 778 ? -34.469 -4.219 2.412 1 96.44 778 LEU B C 1
ATOM 13409 O O . LEU B 1 778 ? -33.531 -4.988 2.223 1 96.44 778 LEU B O 1
ATOM 13413 N N . ALA B 1 779 ? -35.594 -4.582 2.904 1 95.75 779 ALA B N 1
ATOM 13414 C CA . ALA B 1 779 ? -35.875 -5.973 3.254 1 95.75 779 ALA B CA 1
ATOM 13415 C C . ALA B 1 779 ? -35.812 -6.875 2.025 1 95.75 779 ALA B C 1
ATOM 13417 O O . ALA B 1 779 ? -35.312 -8 2.102 1 95.75 779 ALA B O 1
ATOM 13418 N N . ALA B 1 780 ? -36.281 -6.375 0.907 1 97.31 780 ALA B N 1
ATOM 13419 C CA . ALA B 1 780 ? -36.281 -7.152 -0.329 1 97.31 780 ALA B CA 1
ATOM 13420 C C . ALA B 1 780 ? -34.875 -7.422 -0.803 1 97.31 780 ALA B C 1
ATOM 13422 O O . ALA B 1 780 ? -34.531 -8.531 -1.233 1 97.31 780 ALA B O 1
ATOM 13423 N N . LEU B 1 781 ? -34.031 -6.406 -0.777 1 97.56 781 LEU B N 1
ATOM 13424 C CA . LEU B 1 781 ? -32.656 -6.559 -1.21 1 97.56 781 LEU B CA 1
ATOM 13425 C C . LEU B 1 781 ? -31.875 -7.473 -0.262 1 97.56 781 LEU B C 1
ATOM 13427 O O . LEU B 1 781 ? -31.031 -8.25 -0.698 1 97.56 781 LEU B O 1
ATOM 13431 N N . ASP B 1 782 ? -32.125 -7.352 1.029 1 95.94 782 ASP B N 1
ATOM 13432 C CA . ASP B 1 782 ? -31.516 -8.234 2.016 1 95.94 782 ASP B CA 1
ATOM 13433 C C . ASP B 1 782 ? -31.922 -9.688 1.77 1 95.94 782 ASP B C 1
ATOM 13435 O O . ASP B 1 782 ? -31.078 -10.586 1.841 1 95.94 782 ASP B O 1
ATOM 13439 N N . GLU B 1 783 ? -33.188 -9.906 1.507 1 95.56 783 GLU B N 1
ATOM 13440 C CA . GLU B 1 783 ? -33.688 -11.25 1.236 1 95.56 783 GLU B CA 1
ATOM 13441 C C . GLU B 1 783 ? -33.062 -11.82 -0.042 1 95.56 783 GLU B C 1
ATOM 13443 O O . GLU B 1 783 ? -32.719 -13.008 -0.1 1 95.56 783 GLU B O 1
ATOM 13448 N N . LEU B 1 784 ? -32.969 -10.969 -1.062 1 96.69 784 LEU B N 1
ATOM 13449 C CA . LEU B 1 784 ? -32.312 -11.406 -2.283 1 96.69 784 LEU B CA 1
ATOM 13450 C C . LEU B 1 784 ? -30.891 -11.883 -1.983 1 96.69 784 LEU B C 1
ATOM 13452 O O . LEU B 1 784 ? -30.484 -12.938 -2.465 1 96.69 784 LEU B O 1
ATOM 13456 N N . GLY B 1 785 ? -30.188 -11.094 -1.218 1 94.69 785 GLY B N 1
ATOM 13457 C CA . GLY B 1 785 ? -28.844 -11.477 -0.831 1 94.69 785 GLY B CA 1
ATOM 13458 C C . GLY B 1 785 ? -28.797 -12.82 -0.126 1 94.69 785 GLY B C 1
ATOM 13459 O O . GLY B 1 785 ? -27.922 -13.648 -0.418 1 94.69 785 GLY B O 1
ATOM 13460 N N . ALA B 1 786 ? -29.719 -13.078 0.761 1 92.31 786 ALA B N 1
ATOM 13461 C CA . ALA B 1 786 ? -29.766 -14.328 1.509 1 92.31 786 ALA B CA 1
ATOM 13462 C C . ALA B 1 786 ? -29.984 -15.516 0.576 1 92.31 786 ALA B C 1
ATOM 13464 O O . ALA B 1 786 ? -29.359 -16.562 0.729 1 92.31 786 ALA B O 1
ATOM 13465 N N . ILE B 1 787 ? -30.859 -15.328 -0.345 1 91.75 787 ILE B N 1
ATOM 13466 C CA . ILE B 1 787 ? -31.172 -16.391 -1.302 1 91.75 787 ILE B CA 1
ATOM 13467 C C . ILE B 1 787 ? -29.953 -16.688 -2.158 1 91.75 787 ILE B C 1
ATOM 13469 O O . ILE B 1 787 ? -29.594 -17.844 -2.344 1 91.75 787 ILE B O 1
ATOM 13473 N N . LEU B 1 788 ? -29.328 -15.641 -2.662 1 91.56 788 LEU B N 1
ATOM 13474 C CA . LEU B 1 788 ? -28.156 -15.797 -3.527 1 91.56 788 LEU B CA 1
ATOM 13475 C C . LEU B 1 788 ? -27.016 -16.469 -2.779 1 91.56 788 LEU B C 1
ATOM 13477 O O . LEU B 1 788 ? -26.266 -17.25 -3.357 1 91.56 788 LEU B O 1
ATOM 13481 N N . GLN B 1 789 ? -26.844 -16.141 -1.542 1 87.69 789 GLN B N 1
ATOM 13482 C CA . GLN B 1 789 ? -25.797 -16.766 -0.726 1 87.69 789 GLN B CA 1
ATOM 13483 C C . GLN B 1 789 ? -26.078 -18.25 -0.523 1 87.69 789 GLN B C 1
ATOM 13485 O O . GLN B 1 789 ? -25.156 -19.078 -0.596 1 87.69 789 GLN B O 1
ATOM 13490 N N . ARG B 1 790 ? -27.312 -18.578 -0.264 1 82.94 790 ARG B N 1
ATOM 13491 C CA . ARG B 1 790 ? -27.688 -19.969 -0.09 1 82.94 790 ARG B CA 1
ATOM 13492 C C . ARG B 1 790 ? -27.438 -20.766 -1.361 1 82.94 790 ARG B C 1
ATOM 13494 O O . ARG B 1 790 ? -27.062 -21.953 -1.297 1 82.94 790 ARG B O 1
ATOM 13501 N N . GLU B 1 791 ? -27.562 -20.016 -2.451 1 81.25 791 GLU B N 1
ATOM 13502 C CA . GLU B 1 791 ? -27.375 -20.672 -3.74 1 81.25 791 GLU B CA 1
ATOM 13503 C C . GLU B 1 791 ? -25.891 -20.688 -4.129 1 81.25 791 GLU B C 1
ATOM 13505 O O . GLU B 1 791 ? -25.531 -21.219 -5.18 1 81.25 791 GLU B O 1
ATOM 13510 N N . GLY B 1 792 ? -25.047 -20 -3.32 1 78.94 792 GLY B N 1
ATOM 13511 C CA . GLY B 1 792 ? -23.609 -20.016 -3.564 1 78.94 792 GLY B CA 1
ATOM 13512 C C . GLY B 1 792 ? -23.188 -19.031 -4.645 1 78.94 792 GLY B C 1
ATOM 13513 O O . GLY B 1 792 ? -22.094 -19.141 -5.199 1 78.94 792 GLY B O 1
ATOM 13514 N N . LEU B 1 793 ? -24.031 -18.062 -5.012 1 86 793 LEU B N 1
ATOM 13515 C CA . LEU B 1 793 ? -23.734 -17.109 -6.07 1 86 793 LEU B CA 1
ATOM 13516 C C . LEU B 1 793 ? -23.031 -15.875 -5.512 1 86 793 LEU B C 1
ATOM 13518 O O . LEU B 1 793 ? -22.359 -15.148 -6.246 1 86 793 LEU B O 1
ATOM 13522 N N . VAL B 1 794 ? -23.344 -15.633 -4.23 1 89.94 794 VAL B N 1
ATOM 13523 C CA . VAL B 1 794 ? -22.797 -14.445 -3.576 1 89.94 794 VAL B CA 1
ATOM 13524 C C . VAL B 1 794 ? -22.062 -14.859 -2.305 1 89.94 794 VAL B C 1
ATOM 13526 O O . VAL B 1 794 ? -22.516 -15.734 -1.568 1 89.94 794 VAL B O 1
ATOM 13529 N N . GLY B 1 795 ? -20.859 -14.234 -2.143 1 85.38 795 GLY B N 1
ATOM 13530 C CA . GLY B 1 795 ? -20.094 -14.523 -0.942 1 85.38 795 GLY B CA 1
ATOM 13531 C C . GLY B 1 795 ? -20.391 -13.57 0.201 1 85.38 795 GLY B C 1
ATOM 13532 O O . GLY B 1 795 ? -20.297 -13.953 1.37 1 85.38 795 GLY B O 1
ATOM 13533 N N . ARG B 1 796 ? -20.672 -12.344 -0.062 1 90 796 ARG B N 1
ATOM 13534 C CA . ARG B 1 796 ? -20.891 -11.297 0.933 1 90 796 ARG B CA 1
ATOM 13535 C C . ARG B 1 796 ? -21.891 -10.266 0.432 1 90 796 ARG B C 1
ATOM 13537 O O . ARG B 1 796 ? -21.906 -9.938 -0.757 1 90 796 ARG B O 1
ATOM 13544 N N . VAL B 1 797 ? -22.75 -9.859 1.341 1 93.56 797 VAL B N 1
ATOM 13545 C CA . VAL B 1 797 ? -23.75 -8.852 1.015 1 93.56 797 VAL B CA 1
ATOM 13546 C C . VAL B 1 797 ? -23.547 -7.617 1.893 1 93.56 797 VAL B C 1
ATOM 13548 O O . VAL B 1 797 ? -23.375 -7.734 3.107 1 93.56 797 VAL B O 1
ATOM 13551 N N . GLU B 1 798 ? -23.578 -6.473 1.262 1 94.31 798 GLU B N 1
ATOM 13552 C CA . GLU B 1 798 ? -23.422 -5.203 1.969 1 94.31 798 GLU B CA 1
ATOM 13553 C C . GLU B 1 798 ? -24.453 -4.188 1.495 1 94.31 798 GLU B C 1
ATOM 13555 O O . GLU B 1 798 ? -24.781 -4.129 0.307 1 94.31 798 GLU B O 1
ATOM 13560 N N . MET B 1 799 ? -24.984 -3.486 2.391 1 95.94 799 MET B N 1
ATOM 13561 C CA . MET B 1 799 ? -25.75 -2.289 2.062 1 95.94 799 MET B CA 1
ATOM 13562 C C . MET B 1 799 ? -25 -1.027 2.461 1 95.94 799 MET B C 1
ATOM 13564 O O . MET B 1 799 ? -24.359 -0.992 3.51 1 95.94 799 MET B O 1
ATOM 13568 N N . ASP B 1 800 ? -24.984 -0.068 1.597 1 93.06 800 ASP B N 1
ATOM 13569 C CA . ASP B 1 800 ? -24.141 1.112 1.78 1 93.06 800 ASP B CA 1
ATOM 13570 C C . ASP B 1 800 ? -24.891 2.387 1.408 1 93.06 800 ASP B C 1
ATOM 13572 O O . ASP B 1 800 ? -26.016 2.324 0.9 1 93.06 800 ASP B O 1
ATOM 13576 N N . ASP B 1 801 ? -24.312 3.518 1.764 1 92 801 ASP B N 1
ATOM 13577 C CA . ASP B 1 801 ? -24.859 4.805 1.342 1 92 801 ASP B CA 1
ATOM 13578 C C . ASP B 1 801 ? -24.484 5.109 -0.108 1 92 801 ASP B C 1
ATOM 13580 O O . ASP B 1 801 ? -23.344 4.895 -0.519 1 92 801 ASP B O 1
ATOM 13584 N N . TYR B 1 802 ? -25.516 5.496 -0.855 1 92.06 802 TYR B N 1
ATOM 13585 C CA . TYR B 1 802 ? -25.281 5.969 -2.215 1 92.06 802 TYR B CA 1
ATOM 13586 C C . TYR B 1 802 ? -24.828 7.426 -2.217 1 92.06 802 TYR B C 1
ATOM 13588 O O . TYR B 1 802 ? -25.562 8.312 -1.758 1 92.06 802 TYR B O 1
ATOM 13596 N N . VAL B 1 803 ? -23.594 7.664 -2.695 1 89.19 803 VAL B N 1
ATOM 13597 C CA . VAL B 1 803 ? -23.062 9.016 -2.859 1 89.19 803 VAL B CA 1
ATOM 13598 C C . VAL B 1 803 ? -23.031 9.375 -4.344 1 89.19 803 VAL B C 1
ATOM 13600 O O . VAL B 1 803 ? -22.078 9.047 -5.051 1 89.19 803 VAL B O 1
ATOM 13603 N N . PRO B 1 804 ? -24 10.094 -4.75 1 89.62 804 PRO B N 1
ATOM 13604 C CA . PRO B 1 804 ? -24.062 10.406 -6.18 1 89.62 804 PRO B CA 1
ATOM 13605 C C . PRO B 1 804 ? -22.984 11.383 -6.621 1 89.62 804 PRO B C 1
ATOM 13607 O O . PRO B 1 804 ? -22.562 12.242 -5.84 1 89.62 804 PRO B O 1
ATOM 13610 N N . GLU B 1 805 ? -22.562 11.227 -7.84 1 88.69 805 GLU B N 1
ATOM 13611 C CA . GLU B 1 805 ? -21.672 12.195 -8.469 1 88.69 805 GLU B CA 1
ATOM 13612 C C . GLU B 1 805 ? -22.469 13.273 -9.203 1 88.69 805 GLU B C 1
ATOM 13614 O O . GLU B 1 805 ? -22.609 13.219 -10.43 1 88.69 805 GLU B O 1
ATOM 13619 N N . ILE B 1 806 ? -22.844 14.258 -8.531 1 87.88 806 ILE B N 1
ATOM 13620 C CA . ILE B 1 806 ? -23.812 15.242 -8.977 1 87.88 806 ILE B CA 1
ATOM 13621 C C . ILE B 1 806 ? -23.234 16.078 -10.109 1 87.88 806 ILE B C 1
ATOM 13623 O O . ILE B 1 806 ? -23.828 16.203 -11.18 1 87.88 806 ILE B O 1
ATOM 13627 N N . ALA B 1 807 ? -22 16.578 -9.875 1 84.38 807 ALA B N 1
ATOM 13628 C CA . ALA B 1 807 ? -21.375 17.453 -10.867 1 84.38 807 ALA B CA 1
ATOM 13629 C C . ALA B 1 807 ? -21.031 16.672 -12.141 1 84.38 807 ALA B C 1
ATOM 13631 O O . ALA B 1 807 ? -21.141 17.203 -13.242 1 84.38 807 ALA B O 1
ATOM 13632 N N . ARG B 1 808 ? -20.688 15.492 -12.008 1 89 808 ARG B N 1
ATOM 13633 C CA . ARG B 1 808 ? -20.281 14.656 -13.133 1 89 808 ARG B CA 1
ATOM 13634 C C . ARG B 1 808 ? -21.422 14.477 -14.125 1 89 808 ARG B C 1
ATOM 13636 O O . ARG B 1 808 ? -21.188 14.367 -15.328 1 89 808 ARG B O 1
ATOM 13643 N N . TYR B 1 809 ? -22.688 14.539 -13.625 1 92.94 809 TYR B N 1
ATOM 13644 C CA . TYR B 1 809 ? -23.812 14.234 -14.492 1 92.94 809 TYR B CA 1
ATOM 13645 C C . TYR B 1 809 ? -24.703 15.453 -14.672 1 92.94 809 TYR B C 1
ATOM 13647 O O . TYR B 1 809 ? -25.922 15.328 -14.781 1 92.94 809 TYR B O 1
ATOM 13655 N N . GLY B 1 810 ? -24.078 16.594 -14.625 1 88.38 810 GLY B N 1
ATOM 13656 C CA . GLY B 1 810 ? -24.75 17.812 -15.047 1 88.38 810 GLY B CA 1
ATOM 13657 C C . GLY B 1 810 ? -25.484 18.516 -13.922 1 88.38 810 GLY B C 1
ATOM 13658 O O . GLY B 1 810 ? -26.469 19.219 -14.148 1 88.38 810 GLY B O 1
ATOM 13659 N N . GLY B 1 811 ? -25.109 18.203 -12.68 1 87.06 811 GLY B N 1
ATOM 13660 C CA . GLY B 1 811 ? -25.656 18.922 -11.555 1 87.06 811 GLY B CA 1
ATOM 13661 C C . GLY B 1 811 ? -26.984 18.359 -11.07 1 87.06 811 GLY B C 1
ATOM 13662 O O . GLY B 1 811 ? -27.359 17.234 -11.422 1 87.06 811 GLY B O 1
ATOM 13663 N N . ALA B 1 812 ? -27.734 19.141 -10.281 1 86.06 812 ALA B N 1
ATOM 13664 C CA . ALA B 1 812 ? -28.969 18.734 -9.633 1 86.06 812 ALA B CA 1
ATOM 13665 C C . ALA B 1 812 ? -30.047 18.391 -10.656 1 86.06 812 ALA B C 1
ATOM 13667 O O . ALA B 1 812 ? -30.875 17.516 -10.43 1 86.06 812 ALA B O 1
ATOM 13668 N N . GLU B 1 813 ? -29.953 19.109 -11.805 1 89.12 813 GLU B N 1
ATOM 13669 C CA . GLU B 1 813 ? -30.969 18.875 -12.836 1 89.12 813 GLU B CA 1
ATOM 13670 C C . GLU B 1 813 ? -30.594 17.703 -13.719 1 89.12 813 GLU B C 1
ATOM 13672 O O . GLU B 1 813 ? -31.469 16.984 -14.219 1 89.12 813 GLU B O 1
ATOM 13677 N N . GLY B 1 814 ? -29.344 17.562 -13.938 1 92.75 814 GLY B N 1
ATOM 13678 C CA . GLY B 1 814 ? -28.875 16.516 -14.836 1 92.75 814 GLY B CA 1
ATOM 13679 C C . GLY B 1 814 ? -28.875 15.141 -14.195 1 92.75 814 GLY B C 1
ATOM 13680 O O . GLY B 1 814 ? -29.125 14.141 -14.867 1 92.75 814 GLY B O 1
ATOM 13681 N N . LEU B 1 815 ? -28.672 15.023 -12.867 1 93.06 815 LEU B N 1
ATOM 13682 C CA . LEU B 1 815 ? -28.469 13.75 -12.18 1 93.06 815 LEU B CA 1
ATOM 13683 C C . LEU B 1 815 ? -29.703 12.875 -12.273 1 93.06 815 LEU B C 1
ATOM 13685 O O . LEU B 1 815 ? -29.625 11.695 -12.625 1 93.06 815 LEU B O 1
ATOM 13689 N N . PRO B 1 816 ? -30.953 13.414 -12.008 1 94.75 816 PRO B N 1
ATOM 13690 C CA . PRO B 1 816 ? -32.125 12.562 -12.141 1 94.75 816 PRO B CA 1
ATOM 13691 C C . PRO B 1 816 ? -32.312 12.031 -13.562 1 94.75 816 PRO B C 1
ATOM 13693 O O . PRO B 1 816 ? -32.75 10.898 -13.75 1 94.75 816 PRO B O 1
ATOM 13696 N N . LEU B 1 817 ? -31.969 12.875 -14.531 1 97.38 817 LEU B N 1
ATOM 13697 C CA . LEU B 1 817 ? -32.062 12.445 -15.922 1 97.38 817 LEU B CA 1
ATOM 13698 C C . LEU B 1 817 ? -31.047 11.352 -16.219 1 97.38 817 LEU B C 1
ATOM 13700 O O . LEU B 1 817 ? -31.359 10.383 -16.922 1 97.38 817 LEU B O 1
ATOM 13704 N N . ALA B 1 818 ? -29.844 11.555 -15.727 1 97.69 818 ALA B N 1
ATOM 13705 C CA . ALA B 1 818 ? -28.828 10.523 -15.891 1 97.69 818 ALA B CA 1
ATOM 13706 C C . ALA B 1 818 ? -29.25 9.211 -15.242 1 97.69 818 ALA B C 1
ATOM 13708 O O . ALA B 1 818 ? -29.047 8.133 -15.812 1 97.69 818 ALA B O 1
ATOM 13709 N N . GLU B 1 819 ? -29.844 9.273 -14.07 1 97.69 819 GLU B N 1
ATOM 13710 C CA . GLU B 1 819 ? -30.281 8.078 -13.359 1 97.69 819 GLU B CA 1
ATOM 13711 C C . GLU B 1 819 ? -31.391 7.359 -14.125 1 97.69 819 GLU B C 1
ATOM 13713 O O . GLU B 1 819 ? -31.453 6.129 -14.117 1 97.69 819 GLU B O 1
ATOM 13718 N N . ARG B 1 820 ? -32.219 8.117 -14.773 1 97.81 820 ARG B N 1
ATOM 13719 C CA . ARG B 1 820 ? -33.219 7.512 -15.648 1 97.81 820 ARG B CA 1
ATOM 13720 C C . ARG B 1 820 ? -32.531 6.785 -16.812 1 97.81 820 ARG B C 1
ATOM 13722 O O . ARG B 1 820 ? -32.969 5.703 -17.219 1 97.81 820 ARG B O 1
ATOM 13729 N N . LEU B 1 821 ? -31.547 7.438 -17.344 1 98.56 821 LEU B N 1
ATOM 13730 C CA . LEU B 1 821 ? -30.781 6.801 -18.406 1 98.56 821 LEU B CA 1
ATOM 13731 C C . LEU B 1 821 ? -30.094 5.539 -17.891 1 98.56 821 LEU B C 1
ATOM 13733 O O . LEU B 1 821 ? -30 4.539 -18.609 1 98.56 821 LEU B O 1
ATOM 13737 N N . PHE B 1 822 ? -29.578 5.594 -16.656 1 98.56 822 PHE B N 1
ATOM 13738 C CA . PHE B 1 822 ? -28.969 4.414 -16.047 1 98.56 822 PHE B CA 1
ATOM 13739 C C . PHE B 1 822 ? -29.969 3.27 -15.961 1 98.56 822 PHE B C 1
ATOM 13741 O O . PHE B 1 822 ? -29.609 2.109 -16.188 1 98.56 822 PHE B O 1
ATOM 13748 N N . THR B 1 823 ? -31.188 3.605 -15.594 1 98.38 823 THR B N 1
ATOM 13749 C CA . THR B 1 823 ? -32.25 2.598 -15.508 1 98.38 823 THR B CA 1
ATOM 13750 C C . THR B 1 823 ? -32.5 1.971 -16.875 1 98.38 823 THR B C 1
ATOM 13752 O O . THR B 1 823 ? -32.5 0.746 -17.016 1 98.38 823 THR B O 1
ATOM 13755 N N . ALA B 1 824 ? -32.625 2.812 -17.875 1 98.38 824 ALA B N 1
ATOM 13756 C CA . ALA B 1 824 ? -32.906 2.326 -19.234 1 98.38 824 ALA B CA 1
ATOM 13757 C C . ALA B 1 824 ? -31.734 1.476 -19.734 1 98.38 824 ALA B C 1
ATOM 13759 O O . ALA B 1 824 ? -31.938 0.425 -20.344 1 98.38 824 ALA B O 1
ATOM 13760 N N . SER B 1 825 ? -30.547 1.991 -19.547 1 98.5 825 SER B N 1
ATOM 13761 C CA . SER B 1 825 ? -29.344 1.268 -19.938 1 98.5 825 SER B CA 1
ATOM 13762 C C . SER B 1 825 ? -29.266 -0.08 -19.234 1 98.5 825 SER B C 1
ATOM 13764 O O . SER B 1 825 ? -28.875 -1.082 -19.844 1 98.5 825 SER B O 1
ATOM 13766 N N . SER B 1 826 ? -29.578 -0.122 -17.922 1 98.56 826 SER B N 1
ATOM 13767 C CA . SER B 1 826 ? -29.547 -1.362 -17.141 1 98.56 826 SER B CA 1
ATOM 13768 C C . SER B 1 826 ? -30.562 -2.371 -17.703 1 98.56 826 SER B C 1
ATOM 13770 O O . SER B 1 826 ? -30.25 -3.561 -17.812 1 98.56 826 SER B O 1
ATOM 13772 N N . ASP B 1 827 ? -31.703 -1.905 -18.094 1 97.94 827 ASP B N 1
ATOM 13773 C CA . ASP B 1 827 ? -32.719 -2.783 -18.688 1 97.94 827 ASP B CA 1
ATOM 13774 C C . ASP B 1 827 ? -32.219 -3.361 -20 1 97.94 827 ASP B C 1
ATOM 13776 O O . ASP B 1 827 ? -32.375 -4.559 -20.266 1 97.94 827 ASP B O 1
ATOM 13780 N N . ARG B 1 828 ? -31.641 -2.453 -20.781 1 97.5 828 ARG B N 1
ATOM 13781 C CA . ARG B 1 828 ? -31.141 -2.859 -22.094 1 97.5 828 ARG B CA 1
ATOM 13782 C C . ARG B 1 828 ? -30.047 -3.918 -21.953 1 97.5 828 ARG B C 1
ATOM 13784 O O . ARG B 1 828 ? -30.094 -4.961 -22.609 1 97.5 828 ARG B O 1
ATOM 13791 N N . VAL B 1 829 ? -29.094 -3.664 -21.125 1 98.25 829 VAL B N 1
ATOM 13792 C CA . VAL B 1 829 ? -27.953 -4.555 -20.969 1 98.25 829 VAL B CA 1
ATOM 13793 C C . VAL B 1 829 ? -28.391 -5.855 -20.312 1 98.25 829 VAL B C 1
ATOM 13795 O O . VAL B 1 829 ? -27.969 -6.941 -20.703 1 98.25 829 VAL B O 1
ATOM 13798 N N . ALA B 1 830 ? -29.234 -5.742 -19.25 1 98 830 ALA B N 1
ATOM 13799 C CA . ALA B 1 830 ? -29.734 -6.945 -18.594 1 98 830 ALA B CA 1
ATOM 13800 C C . ALA B 1 830 ? -30.484 -7.84 -19.578 1 98 830 ALA B C 1
ATOM 13802 O O . ALA B 1 830 ? -30.375 -9.062 -19.531 1 98 830 ALA B O 1
ATOM 13803 N N . GLY B 1 831 ? -31.297 -7.227 -20.453 1 96.81 831 GLY B N 1
ATOM 13804 C CA . GLY B 1 831 ? -31.984 -7.988 -21.484 1 96.81 831 GLY B CA 1
ATOM 13805 C C . GLY B 1 831 ? -31.047 -8.727 -22.422 1 96.81 831 GLY B C 1
ATOM 13806 O O . GLY B 1 831 ? -31.281 -9.883 -22.75 1 96.81 831 GLY B O 1
ATOM 13807 N N . PHE B 1 832 ? -30.031 -8.086 -22.812 1 96.88 832 PHE B N 1
ATOM 13808 C CA . PHE B 1 832 ? -29.031 -8.68 -23.688 1 96.88 832 PHE B CA 1
ATOM 13809 C C . PHE B 1 832 ? -28.297 -9.812 -22.984 1 96.88 832 PHE B C 1
ATOM 13811 O O . PHE B 1 832 ? -28.062 -10.875 -23.562 1 96.88 832 PHE B O 1
ATOM 13818 N N . LEU B 1 833 ? -27.953 -9.641 -21.719 1 96.06 833 LEU B N 1
ATOM 13819 C CA . LEU B 1 833 ? -27.188 -10.617 -20.953 1 96.06 833 LEU B CA 1
ATOM 13820 C C . LEU B 1 833 ? -27.984 -11.906 -20.75 1 96.06 833 LEU B C 1
ATOM 13822 O O . LEU B 1 833 ? -27.406 -12.977 -20.562 1 96.06 833 LEU B O 1
ATOM 13826 N N . ALA B 1 834 ? -29.25 -11.797 -20.812 1 94.12 834 ALA B N 1
ATOM 13827 C CA . ALA B 1 834 ? -30.125 -12.953 -20.641 1 94.12 834 ALA B CA 1
ATOM 13828 C C . ALA B 1 834 ? -29.891 -13.984 -21.75 1 94.12 834 ALA B C 1
ATOM 13830 O O . ALA B 1 834 ? -30.188 -15.172 -21.562 1 94.12 834 ALA B O 1
ATOM 13831 N N . THR B 1 835 ? -29.266 -13.555 -22.828 1 93.69 835 THR B N 1
ATOM 13832 C CA . THR B 1 835 ? -29.031 -14.461 -23.938 1 93.69 835 THR B CA 1
ATOM 13833 C C . THR B 1 835 ? -27.734 -15.25 -23.734 1 93.69 835 THR B C 1
ATOM 13835 O O . THR B 1 835 ? -27.422 -16.141 -24.516 1 93.69 835 THR B O 1
ATOM 13838 N N . GLY B 1 836 ? -26.984 -14.953 -22.734 1 92.44 836 GLY B N 1
ATOM 13839 C CA . GLY B 1 836 ? -25.734 -15.633 -22.438 1 92.44 836 GLY B CA 1
ATOM 13840 C C . GLY B 1 836 ? -24.641 -15.359 -23.469 1 92.44 836 GLY B C 1
ATOM 13841 O O . GLY B 1 836 ? -24.047 -16.281 -24.016 1 92.44 836 GLY B O 1
ATOM 13842 N N . PRO B 1 837 ? -24.375 -14.094 -23.688 1 94.69 837 PRO B N 1
ATOM 13843 C CA . PRO B 1 837 ? -23.438 -13.734 -24.75 1 94.69 837 PRO B CA 1
ATOM 13844 C C . PRO B 1 837 ? -21.984 -14.047 -24.375 1 94.69 837 PRO B C 1
ATOM 13846 O O . PRO B 1 837 ? -21.609 -13.969 -23.203 1 94.69 837 PRO B O 1
ATOM 13849 N N . SER B 1 838 ? -21.156 -14.383 -25.422 1 93.19 838 SER B N 1
ATOM 13850 C CA . SER B 1 838 ? -19.703 -14.508 -25.266 1 93.19 838 SER B CA 1
ATOM 13851 C C . SER B 1 838 ? -19.047 -13.141 -25.141 1 93.19 838 SER B C 1
ATOM 13853 O O . SER B 1 838 ? -19.703 -12.109 -25.281 1 93.19 838 SER B O 1
ATOM 13855 N N . GLU B 1 839 ? -17.797 -13.109 -24.859 1 92.81 839 GLU B N 1
ATOM 13856 C CA . GLU B 1 839 ? -17.047 -11.852 -24.75 1 92.81 839 GLU B CA 1
ATOM 13857 C C . GLU B 1 839 ? -17.047 -11.102 -26.078 1 92.81 839 GLU B C 1
ATOM 13859 O O . GLU B 1 839 ? -17.172 -9.875 -26.094 1 92.81 839 GLU B O 1
ATOM 13864 N N . GLU B 1 840 ? -16.938 -11.859 -27.188 1 95.81 840 GLU B N 1
ATOM 13865 C CA . GLU B 1 840 ? -16.969 -11.258 -28.516 1 95.81 840 GLU B CA 1
ATOM 13866 C C . GLU B 1 840 ? -18.328 -10.609 -28.797 1 95.81 840 GLU B C 1
ATOM 13868 O O . GLU B 1 840 ? -18.391 -9.492 -29.328 1 95.81 840 GLU B O 1
ATOM 13873 N N . GLN B 1 841 ? -19.359 -11.312 -28.453 1 96.56 841 GLN B N 1
ATOM 13874 C CA . GLN B 1 841 ? -20.703 -10.781 -28.672 1 96.56 841 GLN B CA 1
ATOM 13875 C C . GLN B 1 841 ? -20.938 -9.516 -27.844 1 96.56 841 GLN B C 1
ATOM 13877 O O . GLN B 1 841 ? -21.594 -8.578 -28.312 1 96.56 841 GLN B O 1
ATOM 13882 N N . ARG B 1 842 ? -20.438 -9.492 -26.609 1 97.5 842 ARG B N 1
ATOM 13883 C CA . ARG B 1 842 ? -20.516 -8.297 -25.781 1 97.5 842 ARG B CA 1
ATOM 13884 C C . ARG B 1 842 ? -19.812 -7.117 -26.438 1 97.5 842 ARG B C 1
ATOM 13886 O O . ARG B 1 842 ? -20.312 -5.992 -26.422 1 97.5 842 ARG B O 1
ATOM 13893 N N . LEU B 1 843 ? -18.594 -7.418 -26.953 1 98.06 843 LEU B N 1
ATOM 13894 C CA . LEU B 1 843 ? -17.828 -6.375 -27.625 1 98.06 843 LEU B CA 1
ATOM 13895 C C . LEU B 1 843 ? -18.594 -5.816 -28.812 1 98.06 843 LEU B C 1
ATOM 13897 O O . LEU B 1 843 ? -18.703 -4.598 -28.984 1 98.06 843 LEU B O 1
ATOM 13901 N N . TYR B 1 844 ? -19.188 -6.695 -29.656 1 98.31 844 TYR B N 1
ATOM 13902 C CA . TYR B 1 844 ? -19.938 -6.27 -30.828 1 98.31 844 TYR B CA 1
ATOM 13903 C C . TYR B 1 844 ? -21.172 -5.457 -30.422 1 98.31 844 TYR B C 1
ATOM 13905 O O . TYR B 1 844 ? -21.469 -4.43 -31.047 1 98.31 844 TYR B O 1
ATOM 13913 N N . GLN B 1 845 ? -21.797 -5.961 -29.406 1 98.12 845 GLN B N 1
ATOM 13914 C CA . GLN B 1 845 ? -22.984 -5.238 -28.953 1 98.12 845 GLN B CA 1
ATOM 13915 C C . GLN B 1 845 ? -22.609 -3.863 -28.406 1 98.12 845 GLN B C 1
ATOM 13917 O O . GLN B 1 845 ? -23.359 -2.895 -28.594 1 98.12 845 GLN B O 1
ATOM 13922 N N . ALA B 1 846 ? -21.547 -3.773 -27.672 1 98.38 846 ALA B N 1
ATOM 13923 C CA . ALA B 1 846 ? -21.078 -2.484 -27.172 1 98.38 846 ALA B CA 1
ATOM 13924 C C . ALA B 1 846 ? -20.828 -1.513 -28.328 1 98.38 846 ALA B C 1
ATOM 13926 O O . ALA B 1 846 ? -21.203 -0.34 -28.234 1 98.38 846 ALA B O 1
ATOM 13927 N N . VAL B 1 847 ? -20.188 -1.998 -29.391 1 98.38 847 VAL B N 1
ATOM 13928 C CA . VAL B 1 847 ? -19.938 -1.165 -30.562 1 98.38 847 VAL B CA 1
ATOM 13929 C C . VAL B 1 847 ? -21.25 -0.692 -31.156 1 98.38 847 VAL B C 1
ATOM 13931 O O . VAL B 1 847 ? -21.406 0.486 -31.484 1 98.38 847 VAL B O 1
ATOM 13934 N N . ALA B 1 848 ? -22.188 -1.607 -31.281 1 98.38 848 ALA B N 1
ATOM 13935 C CA . ALA B 1 848 ? -23.516 -1.263 -31.812 1 98.38 848 ALA B CA 1
ATOM 13936 C C . ALA B 1 848 ? -24.172 -0.174 -30.969 1 98.38 848 ALA B C 1
ATOM 13938 O O . ALA B 1 848 ? -24.719 0.792 -31.516 1 98.38 848 ALA B O 1
ATOM 13939 N N . ASP B 1 849 ? -24.172 -0.363 -29.672 1 98.31 849 ASP B N 1
ATOM 13940 C CA . ASP B 1 849 ? -24.797 0.604 -28.781 1 98.31 849 ASP B CA 1
ATOM 13941 C C . ASP B 1 849 ? -24.094 1.955 -28.844 1 98.31 849 ASP B C 1
ATOM 13943 O O . ASP B 1 849 ? -24.734 3.004 -28.812 1 98.31 849 ASP B O 1
ATOM 13947 N N . ILE B 1 850 ? -22.766 1.949 -28.922 1 98.31 850 ILE B N 1
ATOM 13948 C CA . ILE B 1 850 ? -21.984 3.174 -29.031 1 98.31 850 ILE B CA 1
ATOM 13949 C C . ILE B 1 850 ? -22.375 3.936 -30.297 1 98.31 850 ILE B C 1
ATOM 13951 O O . ILE B 1 850 ? -22.609 5.145 -30.25 1 98.31 850 ILE B O 1
ATOM 13955 N N . LEU B 1 851 ? -22.453 3.213 -31.375 1 97.38 851 LEU B N 1
ATOM 13956 C CA . LEU B 1 851 ? -22.812 3.832 -32.656 1 97.38 851 LEU B CA 1
ATOM 13957 C C . LEU B 1 851 ? -24.234 4.375 -32.594 1 97.38 851 LEU B C 1
ATOM 13959 O O . LEU B 1 851 ? -24.516 5.445 -33.125 1 97.38 851 LEU B O 1
ATOM 13963 N N . HIS B 1 852 ? -25.125 3.68 -31.984 1 97.25 852 HIS B N 1
ATOM 13964 C CA . HIS B 1 852 ? -26.484 4.168 -31.812 1 97.25 852 HIS B CA 1
ATOM 13965 C C . HIS B 1 852 ? -26.516 5.434 -30.953 1 97.25 852 HIS B C 1
ATOM 13967 O O . HIS B 1 852 ? -27.219 6.395 -31.297 1 97.25 852 HIS B O 1
ATOM 13973 N N . TRP B 1 853 ? -25.812 5.43 -29.781 1 97.81 853 TRP B N 1
ATOM 13974 C CA . TRP B 1 853 ? -25.75 6.598 -28.906 1 97.81 853 TRP B CA 1
ATOM 13975 C C . TRP B 1 853 ? -25.266 7.82 -29.688 1 97.81 853 TRP B C 1
ATOM 13977 O O . TRP B 1 853 ? -25.859 8.898 -29.594 1 97.81 853 TRP B O 1
ATOM 13987 N N . THR B 1 854 ? -24.203 7.633 -30.453 1 97.06 854 THR B N 1
ATOM 13988 C CA . THR B 1 854 ? -23.609 8.773 -31.141 1 97.06 854 THR B CA 1
ATOM 13989 C C . THR B 1 854 ? -24.531 9.266 -32.25 1 97.06 854 THR B C 1
ATOM 13991 O O . THR B 1 854 ? -24.594 10.461 -32.531 1 97.06 854 THR B O 1
ATOM 13994 N N . SER B 1 855 ? -25.266 8.344 -32.844 1 95.5 855 SER B N 1
ATOM 13995 C CA . SER B 1 855 ? -26.203 8.75 -33.875 1 95.5 855 SER B CA 1
ATOM 13996 C C . SER B 1 855 ? -27.344 9.578 -33.312 1 95.5 855 SER B C 1
ATOM 13998 O O . SER B 1 855 ? -27.922 10.422 -34 1 95.5 855 SER B O 1
ATOM 14000 N N . VAL B 1 856 ? -27.672 9.305 -32.094 1 96.56 856 VAL B N 1
ATOM 14001 C CA . VAL B 1 856 ? -28.688 10.07 -31.391 1 96.56 856 VAL B CA 1
ATOM 14002 C C . VAL B 1 856 ? -28.141 11.438 -31 1 96.56 856 VAL B C 1
ATOM 14004 O O . VAL B 1 856 ? -28.859 12.445 -31.062 1 96.56 856 VAL B O 1
ATOM 14007 N N . LEU B 1 857 ? -26.922 11.555 -30.672 1 97 857 LEU B N 1
ATOM 14008 C CA . LEU B 1 857 ? -26.328 12.742 -30.062 1 97 857 LEU B CA 1
ATOM 14009 C C . LEU B 1 857 ? -25.844 13.711 -31.141 1 97 857 LEU B C 1
ATOM 14011 O O . LEU B 1 857 ? -25.766 14.922 -30.891 1 97 857 LEU B O 1
ATOM 14015 N N . PHE B 1 858 ? -25.469 13.164 -32.312 1 95.88 858 PHE B N 1
ATOM 14016 C CA . PHE B 1 858 ? -24.828 14.016 -33.312 1 95.88 858 PHE B CA 1
ATOM 14017 C C . PHE B 1 858 ? -25.469 13.82 -34.688 1 95.88 858 PHE B C 1
ATOM 14019 O O . PHE B 1 858 ? -25.891 12.711 -35.031 1 95.88 858 PHE B O 1
ATOM 14026 N N . ASP B 1 859 ? -25.359 14.883 -35.531 1 92.12 859 ASP B N 1
ATOM 14027 C CA . ASP B 1 859 ? -25.938 14.852 -36.875 1 92.12 859 ASP B CA 1
ATOM 14028 C C . ASP B 1 859 ? -24.844 14.695 -37.906 1 92.12 859 ASP B C 1
ATOM 14030 O O . ASP B 1 859 ? -25.125 14.602 -39.125 1 92.12 859 ASP B O 1
ATOM 14034 N N . SER B 1 860 ? -23.594 14.727 -37.469 1 92.94 860 SER B N 1
ATOM 14035 C CA . SER B 1 860 ? -22.484 14.641 -38.406 1 92.94 860 SER B CA 1
ATOM 14036 C C . SER B 1 860 ? -21.484 13.562 -37.969 1 92.94 860 SER B C 1
ATOM 14038 O O . SER B 1 860 ? -21.266 13.352 -36.781 1 92.94 860 SER B O 1
ATOM 14040 N N . ALA B 1 861 ? -20.906 12.984 -38.938 1 93.31 861 ALA B N 1
ATOM 14041 C CA . ALA B 1 861 ? -19.875 11.984 -38.719 1 93.31 861 ALA B CA 1
ATOM 14042 C C . ALA B 1 861 ? -18.688 12.594 -37.969 1 93.31 861 ALA B C 1
ATOM 14044 O O . ALA B 1 861 ? -18.047 11.922 -37.156 1 93.31 861 ALA B O 1
ATOM 14045 N N . ASP B 1 862 ? -18.5 13.836 -38.219 1 93.56 862 ASP B N 1
ATOM 14046 C CA . ASP B 1 862 ? -17.375 14.508 -37.562 1 93.56 862 ASP B CA 1
ATOM 14047 C C . ASP B 1 862 ? -17.641 14.641 -36.062 1 93.56 862 ASP B C 1
ATOM 14049 O O . ASP B 1 862 ? -16.719 14.453 -35.25 1 93.56 862 ASP B O 1
ATOM 14053 N N . GLY B 1 863 ? -18.812 15.008 -35.781 1 94.62 863 GLY B N 1
ATOM 14054 C CA . GLY B 1 863 ? -19.172 15.086 -34.375 1 94.62 863 GLY B CA 1
ATOM 14055 C C . GLY B 1 863 ? -19.062 13.758 -33.656 1 94.62 863 GLY B C 1
ATOM 14056 O O . GLY B 1 863 ? -18.562 13.695 -32.531 1 94.62 863 GLY B O 1
ATOM 14057 N N . GLU B 1 864 ? -19.5 12.75 -34.375 1 96.38 864 GLU B N 1
ATOM 14058 C CA . GLU B 1 864 ? -19.391 11.406 -33.812 1 96.38 864 GLU B CA 1
ATOM 14059 C C . GLU B 1 864 ? -17.938 11.031 -33.594 1 96.38 864 GLU B C 1
ATOM 14061 O O . GLU B 1 864 ? -17.578 10.523 -32.531 1 96.38 864 GLU B O 1
ATOM 14066 N N . HIS B 1 865 ? -17.188 11.359 -34.562 1 95.62 865 HIS B N 1
ATOM 14067 C CA . HIS B 1 865 ? -15.773 11.023 -34.531 1 95.62 865 HIS B CA 1
ATOM 14068 C C . HIS B 1 865 ? -15.062 11.727 -33.375 1 95.62 865 HIS B C 1
ATOM 14070 O O . HIS B 1 865 ? -14.344 11.086 -32.625 1 95.62 865 HIS B O 1
ATOM 14076 N N . GLU B 1 866 ? -15.25 12.953 -33.219 1 95.31 866 GLU B N 1
ATOM 14077 C CA . GLU B 1 866 ? -14.578 13.734 -32.188 1 95.31 866 GLU B CA 1
ATOM 14078 C C . GLU B 1 866 ? -15.031 13.32 -30.812 1 95.31 866 GLU B C 1
ATOM 14080 O O . GLU B 1 866 ? -14.227 13.289 -29.875 1 95.31 866 GLU B O 1
ATOM 14085 N N . PHE B 1 867 ? -16.281 13.016 -30.766 1 96 867 PHE B N 1
ATOM 14086 C CA . PHE B 1 867 ? -16.812 12.586 -29.484 1 96 867 PHE B CA 1
ATOM 14087 C C . PHE B 1 867 ? -16.203 11.258 -29.062 1 96 867 PHE B C 1
ATOM 14089 O O . PHE B 1 867 ? -15.812 11.094 -27.906 1 96 867 PHE B O 1
ATOM 14096 N N . LEU B 1 868 ? -16.109 10.352 -29.922 1 96.88 868 LEU B N 1
ATOM 14097 C CA . LEU B 1 868 ? -15.555 9.039 -29.609 1 96.88 868 LEU B CA 1
ATOM 14098 C C . LEU B 1 868 ? -14.07 9.133 -29.266 1 96.88 868 LEU B C 1
ATOM 14100 O O . LEU B 1 868 ? -13.586 8.406 -28.406 1 96.88 868 LEU B O 1
ATOM 14104 N N . LYS B 1 869 ? -13.391 10 -29.922 1 94.81 869 LYS B N 1
ATOM 14105 C CA . LYS B 1 869 ? -11.984 10.234 -29.594 1 94.81 869 LYS B CA 1
ATOM 14106 C C . LYS B 1 869 ? -11.844 10.773 -28.172 1 94.81 869 LYS B C 1
ATOM 14108 O O . LYS B 1 869 ? -10.914 10.406 -27.453 1 94.81 869 LYS B O 1
ATOM 14113 N N . LEU B 1 870 ? -12.719 11.633 -27.859 1 93.75 870 LEU B N 1
ATOM 14114 C CA . LEU B 1 870 ? -12.719 12.18 -26.5 1 93.75 870 LEU B CA 1
ATOM 14115 C C . LEU B 1 870 ? -12.945 11.086 -25.469 1 93.75 870 LEU B C 1
ATOM 14117 O O . LEU B 1 870 ? -12.242 11.023 -24.453 1 93.75 870 LEU B O 1
ATOM 14121 N N . CYS B 1 871 ? -13.891 10.258 -25.703 1 95.44 871 CYS B N 1
ATOM 14122 C CA . CYS B 1 871 ? -14.219 9.18 -24.781 1 95.44 871 CYS B CA 1
ATOM 14123 C C . CYS B 1 871 ? -13.039 8.227 -24.625 1 95.44 871 CYS B C 1
ATOM 14125 O O . CYS B 1 871 ? -12.688 7.859 -23.5 1 95.44 871 CYS B O 1
ATOM 14127 N N . GLY B 1 872 ? -12.43 7.84 -25.703 1 93.31 872 GLY B N 1
ATOM 14128 C CA . GLY B 1 872 ? -11.305 6.922 -25.656 1 93.31 872 GLY B CA 1
ATOM 14129 C C . GLY B 1 872 ? -10.078 7.508 -24.969 1 93.31 872 GLY B C 1
ATOM 14130 O O . GLY B 1 872 ? -9.375 6.805 -24.234 1 93.31 872 GLY B O 1
ATOM 14131 N N . GLY B 1 873 ? -9.797 8.688 -25.172 1 90.12 873 GLY B N 1
ATOM 14132 C CA . GLY B 1 873 ? -8.625 9.359 -24.625 1 90.12 873 GLY B CA 1
ATOM 14133 C C . GLY B 1 873 ? -8.656 9.477 -23.109 1 90.12 873 GLY B C 1
ATOM 14134 O O . GLY B 1 873 ? -7.613 9.586 -22.469 1 90.12 873 GLY B O 1
ATOM 14135 N N . GLY B 1 874 ? -9.742 9.352 -22.547 1 86.19 874 GLY B N 1
ATOM 14136 C CA . GLY B 1 874 ? -9.891 9.531 -21.109 1 86.19 874 GLY B CA 1
ATOM 14137 C C . GLY B 1 874 ? -9.727 8.242 -20.328 1 86.19 874 GLY B C 1
ATOM 14138 O O . GLY B 1 874 ? -9.766 8.242 -19.094 1 86.19 874 GLY B O 1
ATOM 14139 N N . LEU B 1 875 ? -9.445 7.152 -20.953 1 91 875 LEU B N 1
ATOM 14140 C CA . LEU B 1 875 ? -9.5 5.855 -20.281 1 91 875 LEU B CA 1
ATOM 14141 C C . LEU B 1 875 ? -8.117 5.457 -19.75 1 91 875 LEU B C 1
ATOM 14143 O O . LEU B 1 875 ? -8 4.527 -18.953 1 91 875 LEU B O 1
ATOM 14147 N N . GLY B 1 876 ? -7.09 6.094 -20.109 1 87.81 876 GLY B N 1
ATOM 14148 C CA . GLY B 1 876 ? -5.758 5.824 -19.594 1 87.81 876 GLY B CA 1
ATOM 14149 C C . GLY B 1 876 ? -5.137 4.566 -20.172 1 87.81 876 GLY B C 1
ATOM 14150 O O . GLY B 1 876 ? -4.355 3.887 -19.5 1 87.81 876 GLY B O 1
ATOM 14151 N N . VAL B 1 877 ? -5.531 4.039 -21.344 1 91.62 877 VAL B N 1
ATOM 14152 C CA . VAL B 1 877 ? -4.977 2.883 -22.047 1 91.62 877 VAL B CA 1
ATOM 14153 C C . VAL B 1 877 ? -4.625 3.266 -23.484 1 91.62 877 VAL B C 1
ATOM 14155 O O . VAL B 1 877 ? -5.121 4.266 -24 1 91.62 877 VAL B O 1
ATOM 14158 N N . THR B 1 878 ? -3.646 2.547 -24.016 1 90.25 878 THR B N 1
ATOM 14159 C CA . THR B 1 878 ? -3.203 2.77 -25.375 1 90.25 878 THR B CA 1
ATOM 14160 C C . THR B 1 878 ? -2.895 1.444 -26.078 1 90.25 878 THR B C 1
ATOM 14162 O O . THR B 1 878 ? -2.934 0.386 -25.438 1 90.25 878 THR B O 1
ATOM 14165 N N . PHE B 1 879 ? -2.723 1.462 -27.328 1 90.38 879 PHE B N 1
ATOM 14166 C CA . PHE B 1 879 ? -2.309 0.277 -28.078 1 90.38 879 PHE B CA 1
ATOM 14167 C C . PHE B 1 879 ? -0.796 0.1 -28.016 1 90.38 879 PHE B C 1
ATOM 14169 O O . PHE B 1 879 ? -0.053 1.083 -27.984 1 90.38 879 PHE B O 1
ATOM 14176 N N . ALA B 1 880 ? -0.414 -1.187 -28 1 84.19 880 ALA B N 1
ATOM 14177 C CA . ALA B 1 880 ? 1.012 -1.495 -28.078 1 84.19 880 ALA B CA 1
ATOM 14178 C C . ALA B 1 880 ? 1.647 -0.848 -29.312 1 84.19 880 ALA B C 1
ATOM 14180 O O . ALA B 1 880 ? 1.029 -0.785 -30.375 1 84.19 880 ALA B O 1
ATOM 14181 N N . ARG B 1 881 ? 2.912 -0.448 -29.266 1 74.94 881 ARG B N 1
ATOM 14182 C CA . ARG B 1 881 ? 3.604 0.33 -30.297 1 74.94 881 ARG B CA 1
ATOM 14183 C C . ARG B 1 881 ? 4.168 -0.576 -31.375 1 74.94 881 ARG B C 1
ATOM 14185 O O . ARG B 1 881 ? 4.355 -0.145 -32.531 1 74.94 881 ARG B O 1
ATOM 14192 N N . THR B 1 882 ? 4.367 -1.856 -31.016 1 75.19 882 THR B N 1
ATOM 14193 C CA . THR B 1 882 ? 5.012 -2.752 -31.969 1 75.19 882 THR B CA 1
ATOM 14194 C C . THR B 1 882 ? 4.039 -3.832 -32.438 1 75.19 882 THR B C 1
ATOM 14196 O O . THR B 1 882 ? 3.182 -4.277 -31.672 1 75.19 882 THR B O 1
ATOM 14199 N N . GLY B 1 883 ? 4.07 -4.25 -33.75 1 77.75 883 GLY B N 1
ATOM 14200 C CA . GLY B 1 883 ? 3.434 -5.441 -34.281 1 77.75 883 GLY B CA 1
ATOM 14201 C C . GLY B 1 883 ? 2.059 -5.168 -34.875 1 77.75 883 GLY B C 1
ATOM 14202 O O . GLY B 1 883 ? 1.473 -6.035 -35.531 1 77.75 883 GLY B O 1
ATOM 14203 N N . ASN B 1 884 ? 1.453 -3.916 -34.781 1 86.94 884 ASN B N 1
ATOM 14204 C CA . ASN B 1 884 ? 0.146 -3.508 -35.281 1 86.94 884 ASN B CA 1
ATOM 14205 C C . ASN B 1 884 ? -0.945 -4.496 -34.875 1 86.94 884 ASN B C 1
ATOM 14207 O O . ASN B 1 884 ? -1.751 -4.914 -35.688 1 86.94 884 ASN B O 1
ATOM 14211 N N . ALA B 1 885 ? -0.982 -4.996 -33.719 1 90.94 885 ALA B N 1
ATOM 14212 C CA . ALA B 1 885 ? -1.931 -5.969 -33.188 1 90.94 885 ALA B CA 1
ATOM 14213 C C . ALA B 1 885 ? -3.367 -5.48 -33.344 1 90.94 885 ALA B C 1
ATOM 14215 O O . ALA B 1 885 ? -4.27 -6.266 -33.625 1 90.94 885 ALA B O 1
ATOM 14216 N N . HIS B 1 886 ? -3.645 -4.18 -33.188 1 91.56 886 HIS B N 1
ATOM 14217 C CA . HIS B 1 886 ? -4.996 -3.641 -33.281 1 91.56 886 HIS B CA 1
ATOM 14218 C C . HIS B 1 886 ? -5.535 -3.68 -34.688 1 91.56 886 HIS B C 1
ATOM 14220 O O . HIS B 1 886 ? -6.723 -3.928 -34.906 1 91.56 886 HIS B O 1
ATOM 14226 N N . GLY B 1 887 ? -4.684 -3.424 -35.656 1 92.94 887 GLY B N 1
ATOM 14227 C CA . GLY B 1 887 ? -5.102 -3.531 -37.031 1 92.94 887 GLY B CA 1
ATOM 14228 C C . GLY B 1 887 ? -5.461 -4.945 -37.438 1 92.94 887 GLY B C 1
ATOM 14229 O O . GLY B 1 887 ? -6.473 -5.168 -38.125 1 92.94 887 GLY B O 1
ATOM 14230 N N . LYS B 1 888 ? -4.645 -5.914 -37.062 1 94.12 888 LYS B N 1
ATOM 14231 C CA . LYS B 1 888 ? -4.914 -7.324 -37.312 1 94.12 888 LYS B CA 1
ATOM 14232 C C . LYS B 1 888 ? -6.219 -7.77 -36.656 1 94.12 888 LYS B C 1
ATOM 14234 O O . LYS B 1 888 ? -7.004 -8.508 -37.25 1 94.12 888 LYS B O 1
ATOM 14239 N N . PHE B 1 889 ? -6.414 -7.285 -35.5 1 95.81 889 PHE B N 1
ATOM 14240 C CA . PHE B 1 889 ? -7.621 -7.609 -34.75 1 95.81 889 PHE B CA 1
ATOM 14241 C C . PHE B 1 889 ? -8.859 -7.09 -35.469 1 95.81 889 PHE B C 1
ATOM 14243 O O . PHE B 1 889 ? -9.844 -7.816 -35.625 1 95.81 889 PHE B O 1
ATOM 14250 N N . ALA B 1 890 ? -8.844 -5.855 -35.875 1 95.62 890 ALA B N 1
ATOM 14251 C CA . ALA B 1 890 ? -9.977 -5.227 -36.562 1 95.62 890 ALA B CA 1
ATOM 14252 C C . ALA B 1 890 ? -10.344 -5.98 -37.844 1 95.62 890 ALA B C 1
ATOM 14254 O O . ALA B 1 890 ? -11.523 -6.188 -38.125 1 95.62 890 ALA B O 1
ATOM 14255 N N . ARG B 1 891 ? -9.367 -6.434 -38.562 1 94.94 891 ARG B N 1
ATOM 14256 C CA . ARG B 1 891 ? -9.609 -7.16 -39.812 1 94.94 891 ARG B CA 1
ATOM 14257 C C . ARG B 1 891 ? -10.227 -8.523 -39.531 1 94.94 891 ARG B C 1
ATOM 14259 O O . ARG B 1 891 ? -11.164 -8.945 -40.219 1 94.94 891 ARG B O 1
ATOM 14266 N N . ALA B 1 892 ? -9.695 -9.125 -38.5 1 95.94 892 ALA B N 1
ATOM 14267 C CA . ALA B 1 892 ? -10.156 -10.469 -38.156 1 95.94 892 ALA B CA 1
ATOM 14268 C C . ALA B 1 892 ? -11.609 -10.445 -37.688 1 95.94 892 ALA B C 1
ATOM 14270 O O . ALA B 1 892 ? -12.344 -11.422 -37.906 1 95.94 892 ALA B O 1
ATOM 14271 N N . HIS B 1 893 ? -12.109 -9.328 -37.156 1 96.25 893 HIS B N 1
ATOM 14272 C CA . HIS B 1 893 ? -13.43 -9.273 -36.562 1 96.25 893 HIS B CA 1
ATOM 14273 C C . HIS B 1 893 ? -14.398 -8.477 -37.438 1 96.25 893 HIS B C 1
ATOM 14275 O O . HIS B 1 893 ? -15.578 -8.352 -37.094 1 96.25 893 HIS B O 1
ATOM 14281 N N . ASP B 1 894 ? -13.977 -7.906 -38.562 1 95.62 894 ASP B N 1
ATOM 14282 C CA . ASP B 1 894 ? -14.758 -6.969 -39.344 1 95.62 894 ASP B CA 1
ATOM 14283 C C . ASP B 1 894 ? -16.031 -7.621 -39.875 1 95.62 894 ASP B C 1
ATOM 14285 O O . ASP B 1 894 ? -17.109 -7.043 -39.781 1 95.62 894 ASP B O 1
ATOM 14289 N N . ALA B 1 895 ? -15.914 -8.82 -40.406 1 95.94 895 ALA B N 1
ATOM 14290 C CA . ALA B 1 895 ? -17.062 -9.492 -41 1 95.94 895 ALA B CA 1
ATOM 14291 C C . ALA B 1 895 ? -18.125 -9.797 -39.938 1 95.94 895 ALA B C 1
ATOM 14293 O O . ALA B 1 895 ? -19.312 -9.508 -40.125 1 95.94 895 ALA B O 1
ATOM 14294 N N . ALA B 1 896 ? -17.688 -10.398 -38.844 1 96.94 896 ALA B N 1
ATOM 14295 C CA . ALA B 1 896 ? -18.609 -10.758 -37.781 1 96.94 896 ALA B CA 1
ATOM 14296 C C . ALA B 1 896 ? -19.234 -9.516 -37.156 1 96.94 896 ALA B C 1
ATOM 14298 O O . ALA B 1 896 ? -20.422 -9.516 -36.812 1 96.94 896 ALA B O 1
ATOM 14299 N N . LEU B 1 897 ? -18.516 -8.438 -37 1 97.31 897 LEU B N 1
ATOM 14300 C CA . LEU B 1 897 ? -19 -7.184 -36.438 1 97.31 897 LEU B CA 1
ATOM 14301 C C . LEU B 1 897 ? -20.047 -6.547 -37.344 1 97.31 897 LEU B C 1
ATOM 14303 O O . LEU B 1 897 ? -21.094 -6.086 -36.875 1 97.31 897 LEU B O 1
ATOM 14307 N N . THR B 1 898 ? -19.766 -6.555 -38.656 1 96.12 898 THR B N 1
ATOM 14308 C CA . THR B 1 898 ? -20.688 -5.977 -39.625 1 96.12 898 THR B CA 1
ATOM 14309 C C . THR B 1 898 ? -22.016 -6.734 -39.625 1 96.12 898 THR B C 1
ATOM 14311 O O . THR B 1 898 ? -23.078 -6.125 -39.688 1 96.12 898 THR B O 1
ATOM 14314 N N . GLU B 1 899 ? -21.891 -8.008 -39.5 1 96.88 899 GLU B N 1
ATOM 14315 C CA . GLU B 1 899 ? -23.109 -8.82 -39.438 1 96.88 899 GLU B CA 1
ATOM 14316 C C . GLU B 1 899 ? -23.906 -8.5 -38.156 1 96.88 899 GLU B C 1
ATOM 14318 O O . GLU B 1 899 ? -25.141 -8.367 -38.219 1 96.88 899 GLU B O 1
ATOM 14323 N N . HIS B 1 900 ? -23.281 -8.391 -37.062 1 97.06 900 HIS B N 1
ATOM 14324 C CA . HIS B 1 900 ? -23.953 -8.055 -35.812 1 97.06 900 HIS B CA 1
ATOM 14325 C C . HIS B 1 900 ? -24.625 -6.691 -35.906 1 97.06 900 HIS B C 1
ATOM 14327 O O . HIS B 1 900 ? -25.75 -6.52 -35.438 1 97.06 900 HIS B O 1
ATOM 14333 N N . LEU B 1 901 ? -23.953 -5.711 -36.469 1 96.62 901 LEU B N 1
ATOM 14334 C CA . LEU B 1 901 ? -24.453 -4.348 -36.594 1 96.62 901 LEU B CA 1
ATOM 14335 C C . LEU B 1 901 ? -25.719 -4.297 -37.438 1 96.62 901 LEU B C 1
ATOM 14337 O O . LEU B 1 901 ? -26.625 -3.498 -37.188 1 96.62 901 LEU B O 1
ATOM 14341 N N . SER B 1 902 ? -25.781 -5.129 -38.438 1 95 902 SER B N 1
ATOM 14342 C CA . SER B 1 902 ? -26.938 -5.148 -39.312 1 95 902 SER B CA 1
ATOM 14343 C C . SER B 1 902 ? -28.172 -5.688 -38.594 1 95 902 SER B C 1
ATOM 14345 O O . SER B 1 902 ? -29.297 -5.344 -38.969 1 95 902 SER B O 1
ATOM 14347 N N . ARG B 1 903 ? -27.969 -6.426 -37.562 1 94.88 903 ARG B N 1
ATOM 14348 C CA . ARG B 1 903 ? -29.078 -7.062 -36.844 1 94.88 903 ARG B CA 1
ATOM 14349 C C . ARG B 1 903 ? -29.438 -6.285 -35.594 1 94.88 903 ARG B C 1
ATOM 14351 O O . ARG B 1 903 ? -30.547 -6.414 -35.062 1 94.88 903 ARG B O 1
ATOM 14358 N N . ALA B 1 904 ? -28.516 -5.508 -35.125 1 93.62 904 ALA B N 1
ATOM 14359 C CA . ALA B 1 904 ? -28.703 -4.812 -33.875 1 93.62 904 ALA B CA 1
ATOM 14360 C C . ALA B 1 904 ? -29.719 -3.691 -34 1 93.62 904 ALA B C 1
ATOM 14362 O O . ALA B 1 904 ? -29.656 -2.885 -34.938 1 93.62 904 ALA B O 1
ATOM 14363 N N . GLU B 1 905 ? -30.719 -3.738 -33.125 1 93.25 905 GLU B N 1
ATOM 14364 C CA . GLU B 1 905 ? -31.75 -2.711 -33.125 1 93.25 905 GLU B CA 1
ATOM 14365 C C . GLU B 1 905 ? -31.547 -1.714 -31.969 1 93.25 905 GLU B C 1
ATOM 14367 O O . GLU B 1 905 ? -31.172 -2.1 -30.859 1 93.25 905 GLU B O 1
ATOM 14372 N N . PRO B 1 906 ? -31.766 -0.461 -32.312 1 92.75 906 PRO B N 1
ATOM 14373 C CA . PRO B 1 906 ? -31.672 0.527 -31.234 1 92.75 906 PRO B CA 1
ATOM 14374 C C . PRO B 1 906 ? -32.75 0.332 -30.156 1 92.75 906 PRO B C 1
ATOM 14376 O O . PRO B 1 906 ? -33.781 -0.241 -30.438 1 92.75 906 PRO B O 1
ATOM 14379 N N . ASP B 1 907 ? -32.438 0.715 -28.969 1 95 907 ASP B N 1
ATOM 14380 C CA . ASP B 1 907 ? -33.375 0.693 -27.859 1 95 907 ASP B CA 1
ATOM 14381 C C . ASP B 1 907 ? -34.062 2.055 -27.672 1 95 907 ASP B C 1
ATOM 14383 O O . ASP B 1 907 ? -33.406 3.041 -27.359 1 95 907 ASP B O 1
ATOM 14387 N N . GLU B 1 908 ? -35.312 2.084 -27.734 1 96 908 GLU B N 1
ATOM 14388 C CA . GLU B 1 908 ? -36.062 3.342 -27.75 1 96 908 GLU B CA 1
ATOM 14389 C C . GLU B 1 908 ? -36.031 4.031 -26.391 1 96 908 GLU B C 1
ATOM 14391 O O . GLU B 1 908 ? -36 5.262 -26.312 1 96 908 GLU B O 1
ATOM 14396 N N . ASP B 1 909 ? -36.125 3.266 -25.375 1 97 909 ASP B N 1
ATOM 14397 C CA . ASP B 1 909 ? -36.094 3.842 -24.031 1 97 909 ASP B CA 1
ATOM 14398 C C . ASP B 1 909 ? -34.75 4.492 -23.734 1 97 909 ASP B C 1
ATOM 14400 O O . ASP B 1 909 ? -34.688 5.562 -23.125 1 97 909 ASP B O 1
ATOM 14404 N N . VAL B 1 910 ? -33.688 3.844 -24.125 1 98.12 910 VAL B N 1
ATOM 14405 C CA . VAL B 1 910 ? -32.375 4.402 -23.953 1 98.12 910 VAL B CA 1
ATOM 14406 C C . VAL B 1 910 ? -32.219 5.68 -24.781 1 98.12 910 VAL B C 1
ATOM 14408 O O . VAL B 1 910 ? -31.703 6.688 -24.297 1 98.12 910 VAL B O 1
ATOM 14411 N N . ALA B 1 911 ? -32.719 5.613 -26.031 1 97.75 911 ALA B N 1
ATOM 14412 C CA . ALA B 1 911 ? -32.625 6.777 -26.906 1 97.75 911 ALA B CA 1
ATOM 14413 C C . ALA B 1 911 ? -33.375 7.969 -26.328 1 97.75 911 ALA B C 1
ATOM 14415 O O . ALA B 1 911 ? -32.875 9.094 -26.344 1 97.75 911 ALA B O 1
ATOM 14416 N N . LYS B 1 912 ? -34.531 7.672 -25.812 1 98 912 LYS B N 1
ATOM 14417 C CA . LYS B 1 912 ? -35.344 8.734 -25.219 1 98 912 LYS B CA 1
ATOM 14418 C C . LYS B 1 912 ? -34.656 9.352 -24.016 1 98 912 LYS B C 1
ATOM 14420 O O . LYS B 1 912 ? -34.531 10.578 -23.922 1 98 912 LYS B O 1
ATOM 14425 N N . ALA B 1 913 ? -34.219 8.531 -23.078 1 98.25 913 ALA B N 1
ATOM 14426 C CA . ALA B 1 913 ? -33.562 9.016 -21.875 1 98.25 913 ALA B CA 1
ATOM 14427 C C . ALA B 1 913 ? -32.25 9.75 -22.234 1 98.25 913 ALA B C 1
ATOM 14429 O O . ALA B 1 913 ? -31.922 10.75 -21.594 1 98.25 913 ALA B O 1
ATOM 14430 N N . LEU B 1 914 ? -31.531 9.227 -23.219 1 98.25 914 LEU B N 1
ATOM 14431 C CA . LEU B 1 914 ? -30.297 9.852 -23.672 1 98.25 914 LEU B CA 1
ATOM 14432 C C . LEU B 1 914 ? -30.562 11.242 -24.25 1 98.25 914 LEU B C 1
ATOM 14434 O O . LEU B 1 914 ? -29.812 12.188 -23.969 1 98.25 914 LEU B O 1
ATOM 14438 N N . THR B 1 915 ? -31.562 11.352 -25.031 1 98.06 915 THR B N 1
ATOM 14439 C CA . THR B 1 915 ? -31.938 12.633 -25.609 1 98.06 915 THR B CA 1
ATOM 14440 C C . THR B 1 915 ? -32.281 13.641 -24.531 1 98.06 915 THR B C 1
ATOM 14442 O O . THR B 1 915 ? -31.875 14.797 -24.594 1 98.06 915 THR B O 1
ATOM 14445 N N . GLU B 1 916 ? -33.031 13.195 -23.547 1 97.94 916 GLU B N 1
ATOM 14446 C CA . GLU B 1 916 ? -33.406 14.078 -22.453 1 97.94 916 GLU B CA 1
ATOM 14447 C C . GLU B 1 916 ? -32.188 14.594 -21.703 1 97.94 916 GLU B C 1
ATOM 14449 O O . GLU B 1 916 ? -32.094 15.781 -21.391 1 97.94 916 GLU B O 1
ATOM 14454 N N . LEU B 1 917 ? -31.281 13.719 -21.359 1 97.88 917 LEU B N 1
ATOM 14455 C CA . LEU B 1 917 ? -30.062 14.133 -20.672 1 97.88 917 LEU B CA 1
ATOM 14456 C C . LEU B 1 917 ? -29.25 15.086 -21.547 1 97.88 917 LEU B C 1
ATOM 14458 O O . LEU B 1 917 ? -28.703 16.078 -21.047 1 97.88 917 LEU B O 1
ATOM 14462 N N . ALA B 1 918 ? -29.156 14.797 -22.859 1 97.75 918 ALA B N 1
ATOM 14463 C CA . ALA B 1 918 ? -28.375 15.609 -23.797 1 97.75 918 ALA B CA 1
ATOM 14464 C C . ALA B 1 918 ? -28.953 17.016 -23.906 1 97.75 918 ALA B C 1
ATOM 14466 O O . ALA B 1 918 ? -28.203 18 -23.891 1 97.75 918 ALA B O 1
ATOM 14467 N N . VAL B 1 919 ? -30.234 17.062 -23.984 1 97.06 919 VAL B N 1
ATOM 14468 C CA . VAL B 1 919 ? -30.906 18.344 -24.094 1 97.06 919 VAL B CA 1
ATOM 14469 C C . VAL B 1 919 ? -30.641 19.172 -22.844 1 97.06 919 VAL B C 1
ATOM 14471 O O . VAL B 1 919 ? -30.297 20.359 -22.938 1 97.06 919 VAL B O 1
ATOM 14474 N N . SER B 1 920 ? -30.781 18.547 -21.75 1 95.81 920 SER B N 1
ATOM 14475 C CA . SER B 1 920 ? -30.547 19.234 -20.484 1 95.81 920 SER B CA 1
ATOM 14476 C C . SER B 1 920 ? -29.094 19.672 -20.359 1 95.81 920 SER B C 1
ATOM 14478 O O . SER B 1 920 ? -28.812 20.812 -19.969 1 95.81 920 SER B O 1
ATOM 14480 N N . ALA B 1 921 ? -28.172 18.797 -20.656 1 94.88 921 ALA B N 1
ATOM 14481 C CA . ALA B 1 921 ? -26.75 19.094 -20.516 1 94.88 921 ALA B CA 1
ATOM 14482 C C . ALA B 1 921 ? -26.328 20.219 -21.453 1 94.88 921 ALA B C 1
ATOM 14484 O O . ALA B 1 921 ? -25.609 21.141 -21.047 1 94.88 921 ALA B O 1
ATOM 14485 N N . ARG B 1 922 ? -26.812 20.203 -22.703 1 94.38 922 ARG B N 1
ATOM 14486 C CA . ARG B 1 922 ? -26.422 21.203 -23.703 1 94.38 922 ARG B CA 1
ATOM 14487 C C . ARG B 1 922 ? -27.062 22.547 -23.406 1 94.38 922 ARG B C 1
ATOM 14489 O O . ARG B 1 922 ? -26.547 23.594 -23.797 1 94.38 922 ARG B O 1
ATOM 14496 N N . ALA B 1 923 ? -28.156 22.469 -22.734 1 93.38 923 ALA B N 1
ATOM 14497 C CA . ALA B 1 923 ? -28.844 23.719 -22.391 1 93.38 923 ALA B CA 1
ATOM 14498 C C . ALA B 1 923 ? -28.141 24.422 -21.234 1 93.38 923 ALA B C 1
ATOM 14500 O O . ALA B 1 923 ? -28.172 25.656 -21.141 1 93.38 923 ALA B O 1
ATOM 14501 N N . ARG B 1 924 ? -27.469 23.719 -20.469 1 87.56 924 ARG B N 1
ATOM 14502 C CA . ARG B 1 924 ? -27.016 24.266 -19.203 1 87.56 924 ARG B CA 1
ATOM 14503 C C . ARG B 1 924 ? -25.5 24.359 -19.156 1 87.56 924 ARG B C 1
ATOM 14505 O O . ARG B 1 924 ? -24.938 25.094 -18.344 1 87.56 924 ARG B O 1
ATOM 14512 N N . LEU B 1 925 ? -24.859 23.562 -19.969 1 88.5 925 LEU B N 1
ATOM 14513 C CA . LEU B 1 925 ? -23.406 23.453 -19.906 1 88.5 925 LEU B CA 1
ATOM 14514 C C . LEU B 1 925 ? -22.781 23.812 -21.25 1 88.5 925 LEU B C 1
ATOM 14516 O O . LEU B 1 925 ? -23.406 23.656 -22.297 1 88.5 925 LEU B O 1
ATOM 14520 N N . PRO B 1 926 ? -21.422 24.25 -21.156 1 86.75 926 PRO B N 1
ATOM 14521 C CA . PRO B 1 926 ? -20.688 24.359 -22.422 1 86.75 926 PRO B CA 1
ATOM 14522 C C . PRO B 1 926 ? -20.578 23.016 -23.141 1 86.75 926 PRO B C 1
ATOM 14524 O O . PRO B 1 926 ? -20.625 21.953 -22.5 1 86.75 926 PRO B O 1
ATOM 14527 N N . GLU B 1 927 ? -20.453 23.094 -24.328 1 88.25 927 GLU B N 1
ATOM 14528 C CA . GLU B 1 927 ? -20.531 21.906 -25.188 1 88.25 927 GLU B CA 1
ATOM 14529 C C . GLU B 1 927 ? -19.531 20.844 -24.734 1 88.25 927 GLU B C 1
ATOM 14531 O O . GLU B 1 927 ? -19.875 19.656 -24.672 1 88.25 927 GLU B O 1
ATOM 14536 N N . ARG B 1 928 ? -18.312 21.234 -24.469 1 86.38 928 ARG B N 1
ATOM 14537 C CA . ARG B 1 928 ? -17.297 20.266 -24.078 1 86.38 928 ARG B CA 1
ATOM 14538 C C . ARG B 1 928 ? -17.688 19.562 -22.781 1 86.38 928 ARG B C 1
ATOM 14540 O O . ARG B 1 928 ? -17.438 18.359 -22.609 1 86.38 928 ARG B O 1
ATOM 14547 N N . ARG B 1 929 ? -18.25 20.297 -21.953 1 88 929 ARG B N 1
ATOM 14548 C CA . ARG B 1 929 ? -18.703 19.719 -20.688 1 88 929 ARG B CA 1
ATOM 14549 C C . ARG B 1 929 ? -19.906 18.812 -20.891 1 88 929 ARG B C 1
ATOM 14551 O O . ARG B 1 929 ? -20.062 17.812 -20.188 1 88 929 ARG B O 1
ATOM 14558 N N . ALA B 1 930 ? -20.719 19.344 -21.719 1 93.81 930 ALA B N 1
ATOM 14559 C CA . ALA B 1 930 ? -21.859 18.484 -22.062 1 93.81 930 ALA B CA 1
ATOM 14560 C C . ALA B 1 930 ? -21.391 17.141 -22.609 1 93.81 930 ALA B C 1
ATOM 14562 O O . ALA B 1 930 ? -21.938 16.094 -22.266 1 93.81 930 ALA B O 1
ATOM 14563 N N . TRP B 1 931 ? -20.359 17.188 -23.406 1 95 931 TRP B N 1
ATOM 14564 C CA . TRP B 1 931 ? -19.781 15.961 -23.953 1 95 931 TRP B CA 1
ATOM 14565 C C . TRP B 1 931 ? -19.234 15.078 -22.844 1 95 931 TRP B C 1
ATOM 14567 O O . TRP B 1 931 ? -19.344 13.852 -22.906 1 95 931 TRP B O 1
ATOM 14577 N N . GLN B 1 932 ? -18.672 15.68 -21.828 1 92.62 932 GLN B N 1
ATOM 14578 C CA . GLN B 1 932 ? -18.125 14.914 -20.719 1 92.62 932 GLN B CA 1
ATOM 14579 C C . GLN B 1 932 ? -19.234 14.211 -19.938 1 92.62 932 GLN B C 1
ATOM 14581 O O . GLN B 1 932 ? -19.047 13.078 -19.484 1 92.62 932 GLN B O 1
ATOM 14586 N N . VAL B 1 933 ? -20.328 14.914 -19.797 1 95.06 933 VAL B N 1
ATOM 14587 C CA . VAL B 1 933 ? -21.484 14.32 -19.141 1 95.06 933 VAL B CA 1
ATOM 14588 C C . VAL B 1 933 ? -21.953 13.102 -19.922 1 95.06 933 VAL B C 1
ATOM 14590 O O . VAL B 1 933 ? -22.141 12.023 -19.344 1 95.06 933 VAL B O 1
ATOM 14593 N N . LEU B 1 934 ? -22.062 13.328 -21.203 1 97.75 934 LEU B N 1
ATOM 14594 C CA . LEU B 1 934 ? -22.578 12.266 -22.062 1 97.75 934 LEU B CA 1
ATOM 14595 C C . LEU B 1 934 ? -21.578 11.117 -22.156 1 97.75 934 LEU B C 1
ATOM 14597 O O . LEU B 1 934 ? -21.969 9.953 -22.203 1 97.75 934 LEU B O 1
ATOM 14601 N N . GLY B 1 935 ? -20.312 11.453 -22.203 1 97.12 935 GLY B N 1
ATOM 14602 C CA . GLY B 1 935 ? -19.266 10.438 -22.203 1 97.12 935 GLY B CA 1
ATOM 14603 C C . GLY B 1 935 ? -19.25 9.609 -20.922 1 97.12 935 GLY B C 1
ATOM 14604 O O . GLY B 1 935 ? -19.016 8.398 -20.969 1 97.12 935 GLY B O 1
ATOM 14605 N N . SER B 1 936 ? -19.5 10.25 -19.797 1 95.88 936 SER B N 1
ATOM 14606 C CA . SER B 1 936 ? -19.562 9.539 -18.516 1 95.88 936 SER B CA 1
ATOM 14607 C C . SER B 1 936 ? -20.719 8.547 -18.484 1 95.88 936 SER B C 1
ATOM 14609 O O . SER B 1 936 ? -20.594 7.453 -17.938 1 95.88 936 SER B O 1
ATOM 14611 N N . ALA B 1 937 ? -21.812 8.992 -19.047 1 97.88 937 ALA B N 1
ATOM 14612 C CA . ALA B 1 937 ? -22.953 8.094 -19.125 1 97.88 937 ALA B CA 1
ATOM 14613 C C . ALA B 1 937 ? -22.641 6.883 -20 1 97.88 937 ALA B C 1
ATOM 14615 O O . ALA B 1 937 ? -23 5.754 -19.656 1 97.88 937 ALA B O 1
ATOM 14616 N N . LEU B 1 938 ? -22.031 7.172 -21.125 1 98.06 938 LEU B N 1
ATOM 14617 C CA . LEU B 1 938 ? -21.656 6.094 -22.047 1 98.06 938 LEU B CA 1
ATOM 14618 C C . LEU B 1 938 ? -20.672 5.141 -21.375 1 98.06 938 LEU B C 1
ATOM 14620 O O . LEU B 1 938 ? -20.75 3.926 -21.562 1 98.06 938 LEU B O 1
ATOM 14624 N N . HIS B 1 939 ? -19.75 5.684 -20.656 1 97.56 939 HIS B N 1
ATOM 14625 C CA . HIS B 1 939 ? -18.781 4.895 -19.891 1 97.56 939 HIS B CA 1
ATOM 14626 C C . HIS B 1 939 ? -19.5 3.904 -18.969 1 97.56 939 HIS B C 1
ATOM 14628 O O . HIS B 1 939 ? -19.109 2.738 -18.891 1 97.56 939 HIS B O 1
ATOM 14634 N N . LEU B 1 940 ? -20.531 4.324 -18.297 1 97.81 940 LEU B N 1
ATOM 14635 C CA . LEU B 1 940 ? -21.25 3.445 -17.375 1 97.81 940 LEU B CA 1
ATOM 14636 C C . LEU B 1 940 ? -22.047 2.391 -18.141 1 97.81 940 LEU B C 1
ATOM 14638 O O . LEU B 1 940 ? -22.297 1.305 -17.609 1 97.81 940 LEU B O 1
ATOM 14642 N N . HIS B 1 941 ? -22.469 2.768 -19.328 1 98.38 941 HIS B N 1
ATOM 14643 C CA . HIS B 1 941 ? -23.109 1.751 -20.172 1 98.38 941 HIS B CA 1
ATOM 14644 C C . HIS B 1 941 ? -22.141 0.617 -20.484 1 98.38 941 HIS B C 1
ATOM 14646 O O . HIS B 1 941 ? -22.5 -0.558 -20.391 1 98.38 941 HIS B O 1
ATOM 14652 N N . CYS B 1 942 ? -20.906 0.972 -20.812 1 98.19 942 CYS B N 1
ATOM 14653 C CA . CYS B 1 942 ? -19.875 -0.024 -21.078 1 98.19 942 CYS B CA 1
ATOM 14654 C C . CYS B 1 942 ? -19.547 -0.814 -19.828 1 98.19 942 CYS B C 1
ATOM 14656 O O . CYS B 1 942 ? -19.281 -2.018 -19.891 1 98.19 942 CYS B O 1
ATOM 14658 N N . ASN B 1 943 ? -19.516 -0.109 -18.703 1 97.31 943 ASN B N 1
ATOM 14659 C CA . ASN B 1 943 ? -19.312 -0.781 -17.422 1 97.31 943 ASN B CA 1
ATOM 14660 C C . ASN B 1 943 ? -20.328 -1.905 -17.219 1 97.31 943 ASN B C 1
ATOM 14662 O O . ASN B 1 943 ? -19.969 -2.994 -16.766 1 97.31 943 ASN B O 1
ATOM 14666 N N . ARG B 1 944 ? -21.547 -1.668 -17.547 1 98.12 944 ARG B N 1
ATOM 14667 C CA . ARG B 1 944 ? -22.609 -2.65 -17.375 1 98.12 944 ARG B CA 1
ATOM 14668 C C . ARG B 1 944 ? -22.453 -3.797 -18.375 1 98.12 944 ARG B C 1
ATOM 14670 O O . ARG B 1 944 ? -22.734 -4.953 -18.047 1 98.12 944 ARG B O 1
ATOM 14677 N N . MET B 1 945 ? -21.938 -3.475 -19.516 1 97.94 945 MET B N 1
ATOM 14678 C CA . MET B 1 945 ? -21.859 -4.43 -20.625 1 97.94 945 MET B CA 1
ATOM 14679 C C . MET B 1 945 ? -20.75 -5.445 -20.391 1 97.94 945 MET B C 1
ATOM 14681 O O . MET B 1 945 ? -20.953 -6.645 -20.578 1 97.94 945 MET B O 1
ATOM 14685 N N . PHE B 1 946 ? -19.641 -4.961 -19.984 1 96.94 946 PHE B N 1
ATOM 14686 C CA . PHE B 1 946 ? -18.469 -5.828 -19.891 1 96.94 946 PHE B CA 1
ATOM 14687 C C . PHE B 1 946 ? -18.344 -6.414 -18.484 1 96.94 946 PHE B C 1
ATOM 14689 O O . PHE B 1 946 ? -18.375 -5.68 -17.5 1 96.94 946 PHE B O 1
ATOM 14696 N N . ALA B 1 947 ? -18.141 -7.688 -18.422 1 93.19 947 ALA B N 1
ATOM 14697 C CA . ALA B 1 947 ? -18.109 -8.398 -17.141 1 93.19 947 ALA B CA 1
ATOM 14698 C C . ALA B 1 947 ? -16.797 -8.141 -16.391 1 93.19 947 ALA B C 1
ATOM 14700 O O . ALA B 1 947 ? -16.766 -8.148 -15.164 1 93.19 947 ALA B O 1
ATOM 14701 N N . PHE B 1 948 ? -15.766 -8.008 -17.094 1 91 948 PHE B N 1
ATOM 14702 C CA . PHE B 1 948 ? -14.445 -7.75 -16.516 1 91 948 PHE B CA 1
ATOM 14703 C C . PHE B 1 948 ? -13.547 -7.039 -17.516 1 91 948 PHE B C 1
ATOM 14705 O O . PHE B 1 948 ? -13.883 -6.945 -18.703 1 91 948 PHE B O 1
ATOM 14712 N N . ASP B 1 949 ? -12.414 -6.426 -17.031 1 93.25 949 ASP B N 1
ATOM 14713 C CA . ASP B 1 949 ? -11.461 -5.703 -17.875 1 93.25 949 ASP B CA 1
ATOM 14714 C C . ASP B 1 949 ? -12.172 -4.68 -18.75 1 93.25 949 ASP B C 1
ATOM 14716 O O . ASP B 1 949 ? -11.875 -4.566 -19.953 1 93.25 949 ASP B O 1
ATOM 14720 N N . ALA B 1 950 ? -13.148 -4.035 -18.141 1 95.12 950 ALA B N 1
ATOM 14721 C CA . ALA B 1 950 ? -14.094 -3.178 -18.844 1 95.12 950 ALA B CA 1
ATOM 14722 C C . ALA B 1 950 ? -13.375 -2.002 -19.516 1 95.12 950 ALA B C 1
ATOM 14724 O O . ALA B 1 950 ? -13.727 -1.604 -20.625 1 95.12 950 ALA B O 1
ATOM 14725 N N . VAL B 1 951 ? -12.367 -1.492 -18.938 1 94.69 951 VAL B N 1
ATOM 14726 C CA . VAL B 1 951 ? -11.703 -0.296 -19.438 1 94.69 951 VAL B CA 1
ATOM 14727 C C . VAL B 1 951 ? -11.008 -0.611 -20.766 1 94.69 951 VAL B C 1
ATOM 14729 O O . VAL B 1 951 ? -11.164 0.123 -21.75 1 94.69 951 VAL B O 1
ATOM 14732 N N . ARG B 1 952 ? -10.258 -1.713 -20.828 1 95.25 952 ARG B N 1
ATOM 14733 C CA . ARG B 1 952 ? -9.578 -2.076 -22.062 1 95.25 952 ARG B CA 1
ATOM 14734 C C . ARG B 1 952 ? -10.578 -2.449 -23.156 1 95.25 952 ARG B C 1
ATOM 14736 O O . ARG B 1 952 ? -10.391 -2.104 -24.328 1 95.25 952 ARG B O 1
ATOM 14743 N N . LEU B 1 953 ? -11.586 -3.109 -22.781 1 97.12 953 LEU B N 1
ATOM 14744 C CA . LEU B 1 953 ? -12.594 -3.498 -23.75 1 97.12 953 LEU B CA 1
ATOM 14745 C C . LEU B 1 953 ? -13.367 -2.281 -24.25 1 97.12 953 LEU B C 1
ATOM 14747 O O . LEU B 1 953 ? -13.742 -2.213 -25.422 1 97.12 953 LEU B O 1
ATOM 14751 N N . GLU B 1 954 ? -13.656 -1.364 -23.328 1 97.75 954 GLU B N 1
ATOM 14752 C CA . GLU B 1 954 ? -14.305 -0.111 -23.719 1 97.75 954 GLU B CA 1
ATOM 14753 C C . GLU B 1 954 ? -13.453 0.658 -24.734 1 97.75 954 GLU B C 1
ATOM 14755 O O . GLU B 1 954 ? -13.969 1.15 -25.734 1 97.75 954 GLU B O 1
ATOM 14760 N N . TYR B 1 955 ? -12.195 0.739 -24.453 1 97.06 955 TYR B N 1
ATOM 14761 C CA . TYR B 1 955 ? -11.273 1.399 -25.359 1 97.06 955 TYR B CA 1
ATOM 14762 C C . TYR B 1 955 ? -11.297 0.732 -26.734 1 97.06 955 TYR B C 1
ATOM 14764 O O . TYR B 1 955 ? -11.328 1.413 -27.766 1 97.06 955 TYR B O 1
ATOM 14772 N N . LEU B 1 956 ? -11.234 -0.559 -26.703 1 96.94 956 LEU B N 1
ATOM 14773 C CA . LEU B 1 956 ? -11.281 -1.336 -27.938 1 96.94 956 LEU B CA 1
ATOM 14774 C C . LEU B 1 956 ? -12.586 -1.098 -28.688 1 96.94 956 LEU B C 1
ATOM 14776 O O . LEU B 1 956 ? -12.594 -0.963 -29.906 1 96.94 956 LEU B O 1
ATOM 14780 N N . ALA B 1 957 ? -13.68 -1.038 -28.016 1 98.19 957 ALA B N 1
ATOM 14781 C CA . ALA B 1 957 ? -14.984 -0.787 -28.609 1 98.19 957 ALA B CA 1
ATOM 14782 C C . ALA B 1 957 ? -15.031 0.59 -29.266 1 98.19 957 ALA B C 1
ATOM 14784 O O . ALA B 1 957 ? -15.57 0.745 -30.359 1 98.19 957 ALA B O 1
ATOM 14785 N N . TYR B 1 958 ? -14.57 1.578 -28.594 1 97.88 958 TYR B N 1
ATOM 14786 C CA . TYR B 1 958 ? -14.516 2.918 -29.172 1 97.88 958 TYR B CA 1
ATOM 14787 C C . TYR B 1 958 ? -13.711 2.926 -30.453 1 97.88 958 TYR B C 1
ATOM 14789 O O . TYR B 1 958 ? -14.094 3.572 -31.438 1 97.88 958 TYR B O 1
ATOM 14797 N N . GLU B 1 959 ? -12.586 2.209 -30.453 1 96.31 959 GLU B N 1
ATOM 14798 C CA . GLU B 1 959 ? -11.727 2.158 -31.641 1 96.31 959 GLU B CA 1
ATOM 14799 C C . GLU B 1 959 ? -12.445 1.496 -32.812 1 96.31 959 GLU B C 1
ATOM 14801 O O . GLU B 1 959 ? -12.336 1.947 -33.938 1 96.31 959 GLU B O 1
ATOM 14806 N N . LEU B 1 960 ? -13.086 0.448 -32.562 1 97.31 960 LEU B N 1
ATOM 14807 C CA . LEU B 1 960 ? -13.836 -0.235 -33.625 1 97.31 960 LEU B CA 1
ATOM 14808 C C . LEU B 1 960 ? -14.977 0.645 -34.125 1 97.31 960 LEU B C 1
ATOM 14810 O O . LEU B 1 960 ? -15.25 0.674 -35.312 1 97.31 960 LEU B O 1
ATOM 14814 N N . ALA B 1 961 ? -15.672 1.331 -33.219 1 97.94 961 ALA B N 1
ATOM 14815 C CA . ALA B 1 961 ? -16.734 2.258 -33.625 1 97.94 961 ALA B CA 1
ATOM 14816 C C . ALA B 1 961 ? -16.172 3.389 -34.469 1 97.94 961 ALA B C 1
ATOM 14818 O O . ALA B 1 961 ? -16.797 3.787 -35.469 1 97.94 961 ALA B O 1
ATOM 14819 N N . LEU B 1 962 ? -15.078 3.898 -34.094 1 96.75 962 LEU B N 1
ATOM 14820 C CA . LEU B 1 962 ? -14.422 4.961 -34.844 1 96.75 962 LEU B CA 1
ATOM 14821 C C . LEU B 1 962 ? -14.125 4.512 -36.281 1 96.75 962 LEU B C 1
ATOM 14823 O O . LEU B 1 962 ? -14.305 5.281 -37.219 1 96.75 962 LEU B O 1
ATOM 14827 N N . ARG B 1 963 ? -13.68 3.326 -36.375 1 95.5 963 ARG B N 1
ATOM 14828 C CA . ARG B 1 963 ? -13.398 2.771 -37.719 1 95.5 963 ARG B CA 1
ATOM 14829 C C . ARG B 1 963 ? -14.664 2.682 -38.531 1 95.5 963 ARG B C 1
ATOM 14831 O O . ARG B 1 963 ? -14.648 2.973 -39.75 1 95.5 963 ARG B O 1
ATOM 14838 N N . LYS B 1 964 ? -15.695 2.279 -37.938 1 95.88 964 LYS B N 1
ATOM 14839 C CA . LYS B 1 964 ? -16.969 2.184 -38.656 1 95.88 964 LYS B CA 1
ATOM 14840 C C . LYS B 1 964 ? -17.469 3.562 -39.062 1 95.88 964 LYS B C 1
ATOM 14842 O O . LYS B 1 964 ? -18.031 3.729 -40.156 1 95.88 964 LYS B O 1
ATOM 14847 N N . VAL B 1 965 ? -17.359 4.543 -38.188 1 96.19 965 VAL B N 1
ATOM 14848 C CA . VAL B 1 965 ? -17.75 5.91 -38.5 1 96.19 965 VAL B CA 1
ATOM 14849 C C . VAL B 1 965 ? -16.938 6.43 -39.688 1 96.19 965 VAL B C 1
ATOM 14851 O O . VAL B 1 965 ? -17.484 7.086 -40.562 1 96.19 965 VAL B O 1
ATOM 14854 N N . ARG B 1 966 ? -15.688 6.09 -39.719 1 94 966 ARG B N 1
ATOM 14855 C CA . ARG B 1 966 ? -14.828 6.5 -40.812 1 94 966 ARG B CA 1
ATOM 14856 C C . ARG B 1 966 ? -15.242 5.82 -42.094 1 94 966 ARG B C 1
ATOM 14858 O O . ARG B 1 966 ? -15.211 6.438 -43.188 1 94 966 ARG B O 1
ATOM 14865 N N . GLN B 1 967 ? -15.547 4.602 -42 1 91.19 967 GLN B N 1
ATOM 14866 C CA . GLN B 1 967 ? -16 3.861 -43.156 1 91.19 967 GLN B CA 1
ATOM 14867 C C . GLN B 1 967 ? -17.297 4.465 -43.719 1 91.19 967 GLN B C 1
ATOM 14869 O O . GLN B 1 967 ? -17.453 4.574 -44.938 1 91.19 967 GLN B O 1
ATOM 14874 N N . HIS B 1 968 ? -18.156 4.816 -42.875 1 88.12 968 HIS B N 1
ATOM 14875 C CA . HIS B 1 968 ? -19.406 5.438 -43.281 1 88.12 968 HIS B CA 1
ATOM 14876 C C . HIS B 1 968 ? -19.156 6.801 -43.906 1 88.12 968 HIS B C 1
ATOM 14878 O O . HIS B 1 968 ? -19.812 7.164 -44.906 1 88.12 968 HIS B O 1
ATOM 14884 N N . LYS B 1 969 ? -18.281 7.508 -43.281 1 88.06 969 LYS B N 1
ATOM 14885 C CA . LYS B 1 969 ? -17.938 8.82 -43.844 1 88.06 969 LYS B CA 1
ATOM 14886 C C . LYS B 1 969 ? -17.344 8.703 -45.219 1 88.06 969 LYS B C 1
ATOM 14888 O O . LYS B 1 969 ? -17.672 9.492 -46.125 1 88.06 969 LYS B O 1
ATOM 14893 N N . ALA B 1 970 ? -16.516 7.746 -45.438 1 86.12 970 ALA B N 1
ATOM 14894 C CA . ALA B 1 970 ? -15.859 7.523 -46.719 1 86.12 970 ALA B CA 1
ATOM 14895 C C . ALA B 1 970 ? -16.875 7.086 -47.781 1 86.12 970 ALA B C 1
ATOM 14897 O O . ALA B 1 970 ? -16.781 7.473 -48.938 1 86.12 970 ALA B O 1
ATOM 14898 N N . ARG B 1 971 ? -17.828 6.355 -47.469 1 80.44 971 ARG B N 1
ATOM 14899 C CA . ARG B 1 971 ? -18.859 5.895 -48.375 1 80.44 971 ARG B CA 1
ATOM 14900 C C . ARG B 1 971 ? -19.797 7.035 -48.781 1 80.44 971 ARG B C 1
ATOM 14902 O O . ARG B 1 971 ? -20.281 7.094 -49.906 1 80.44 971 ARG B O 1
ATOM 14909 N N . ALA B 1 972 ? -20.031 7.867 -47.844 1 74.06 972 ALA B N 1
ATOM 14910 C CA . ALA B 1 972 ? -20.906 9.008 -48.094 1 74.06 972 ALA B CA 1
ATOM 14911 C C . ALA B 1 972 ? -20.219 10.008 -49.031 1 74.06 972 ALA B C 1
ATOM 14913 O O . ALA B 1 972 ? -20.891 10.711 -49.812 1 74.06 972 ALA B O 1
ATOM 14914 N N . GLN B 1 973 ? -19 10.156 -49.031 1 68.75 973 GLN B N 1
ATOM 14915 C CA . GLN B 1 973 ? -18.266 11.07 -49.906 1 68.75 973 GLN B CA 1
ATOM 14916 C C . GLN B 1 973 ? -18.047 10.469 -51.281 1 68.75 973 GLN B C 1
ATOM 14918 O O . GLN B 1 973 ? -17.844 11.195 -52.25 1 68.75 973 GLN B O 1
ATOM 14923 N N . ARG B 1 974 ? -18.094 9.102 -51.469 1 58 974 ARG B N 1
ATOM 14924 C CA . ARG B 1 974 ? -17.953 8.516 -52.812 1 58 974 ARG B CA 1
ATOM 14925 C C . ARG B 1 974 ? -19.25 7.809 -53.219 1 58 974 ARG B C 1
ATOM 14927 O O . ARG B 1 974 ? -19.344 6.582 -53.156 1 58 974 ARG B O 1
ATOM 14934 N N . PRO B 1 975 ? -20.281 8.398 -53.469 1 52.62 975 PRO B N 1
ATOM 14935 C CA . PRO B 1 975 ? -21.469 7.633 -53.844 1 52.62 975 PRO B CA 1
ATOM 14936 C C . PRO B 1 975 ? -21.234 6.73 -55.031 1 52.62 975 PRO B C 1
ATOM 14938 O O . PRO B 1 975 ? -22.141 5.984 -55.438 1 52.62 975 PRO B O 1
ATOM 14941 N N . GLY B 1 976 ? -20.438 6.969 -55.938 1 39.34 976 GLY B N 1
ATOM 14942 C CA . GLY B 1 976 ? -20.469 6.395 -57.25 1 39.34 976 GLY B CA 1
ATOM 14943 C C . GLY B 1 976 ? -19.938 4.977 -57.312 1 39.34 976 GLY B C 1
ATOM 14944 O O . GLY B 1 976 ? -19.984 4.32 -58.344 1 39.34 976 GLY B O 1
ATOM 14945 N N . LYS B 1 977 ? -18.891 4.555 -56.75 1 41.59 977 LYS B N 1
ATOM 14946 C CA . LYS B 1 977 ? -18.344 3.303 -57.281 1 41.59 977 LYS B CA 1
ATOM 14947 C C . LYS B 1 977 ? -19.047 2.098 -56.656 1 41.59 977 LYS B C 1
ATOM 14949 O O . LYS B 1 977 ? -18.469 1.361 -55.875 1 41.59 977 LYS B O 1
ATOM 14954 N N . GLY B 1 978 ? -20.203 1.991 -56.156 1 25.92 978 GLY B N 1
ATOM 14955 C CA . GLY B 1 978 ? -20.734 0.635 -56.188 1 25.92 978 GLY B CA 1
ATOM 14956 C C . GLY B 1 978 ? -20.578 -0.042 -57.531 1 25.92 978 GLY B C 1
ATOM 14957 O O . GLY B 1 978 ? -19.719 -0.911 -57.719 1 25.92 978 GLY B O 1
ATOM 14958 N N . ALA B 1 979 ? -21.781 -0.589 -58.25 1 18.53 979 ALA B N 1
ATOM 14959 C CA . ALA B 1 979 ? -22.188 -1.963 -58.5 1 18.53 979 ALA B CA 1
ATOM 14960 C C . ALA B 1 979 ? -21.375 -2.564 -59.656 1 18.53 979 ALA B C 1
ATOM 14962 O O . ALA B 1 979 ? -21.078 -1.881 -60.625 1 18.53 979 ALA B O 1
#

pLDDT: mean 88.82, std 12.13, range [18.53, 98.56]

Sequence (1958 aa):
MRLMAEQDLDDPVASMAISLASGPHVLRESATKERARESVIRYVARMGGRATPYGLFAGTAPVSFGAQRDLALPEYAGHRALVRVDIDALDGVLRAALDEVEWDRWPLRRNPLARVEGGGLRYAKSGDGSSDVVTVRLTPVITEILRLLDGPPLLGAELLTALRKWNSSLPEDKLRPFLARLVDSGLLLRAVDLIEPGVEPAERAAAILEHAGATAGAGALRKLHHAGCGVHELRPDLLGRLDSAWQAAGEHIPALAGTKQAQRFDVQLALGMTAATLDHRTVDELRDTVLRLAALSGGNGGDGLEAVPEAFHMNEFRATFQARYGDAEVPLLAACDLESGALKSWHRTVSGLATEAGVRAEGDPTASPVNPKLLGVLDRWLQDGAEGTGVDIADFPAAERSGSRAVLALLLDDYQGRYRSMLVGGVGRSPLALMTRFALGNPELQRRFREWMSTEDTEDTEDTEDTEDTEDGSWPIHAELVYHPGGRIGNVLVRPRILDDAIALTGGAGGTIGLDRLLIQLRGNEFRLRDSATGRPVLVELNTAHNVDFFGLDPVYAVLGHLASSGGVGWSWGPLAALSHLPRVTSGAVIVAPEQWRLTWSRLRAARGAEDPAAALRDLLPGIGDRRWVGIGQYDQVLPVDLTHAASVRAALGRETEAEHVQLVEMPQMEAPAVRGPDGRHVAEVVVPLGPMWRTPPSAGSGQDRFTTDHGKSWVYAKYHCGQSAADVIIQRARRLAAQLDEAGAITDWFFLRYAEGGYHLRLRMRPVRQELRATVLAALDELGAILQREGLVGRVEMDDYVPEIARYGGAEGLPLAERLFTASSDRVAGFLATGPSEEQRLYQAVADILHWTSVLFDSADGEHEFLKLCGGGLGVTFARTGNAHGKFARAHDAALTEHLSRAEPDEDVAKALTELAVSARARLPERRAWQVLGSALHLHCNRMFAFDAVRLEYLAYELALRKVRQHKARAQRPGKGAMRLMAEQDLDDPVASMAISLASGPHVLRESATKERARESVIRYVARMGGRATPYGLFAGTAPVSFGAQRDLALPEYAGHRALVRVDIDALDGVLRAALDEVEWDRWPLRRNPLARVEGGGLRYAKSGDGSSDVVTVRLTPVITEILRLLDGPPLLGAELLTALRKWNSSLPEDKLRPFLARLVDSGLLLRAVDLIEPGVEPAERAAAILEHAGATAGAGALRKLHHAGCGVHELRPDLLGRLDSAWQAAGEHIPALAGTKQAQRFDVQLALGMTAATLDHRTVDELRDTVLRLAALSGGNGGDGLEAVPEAFHMNEFRATFQARYGDAEVPLLAACDLESGALKSWHRTVSGLATEAGVRAEGDPTASPVNPKLLGVLDRWLQDGAEGTGVDIADFPAAERSGSRAVLALLLDDYQGRYRSMLVGGVGRSPLALMTRFALGNPELQRRFREWMSTEDTEDTEDTEDTEDTEDGSWPIHAELVYHPGGRIGNVLVRPRILDDAIALTGGAGGTIGLDRLLIQLRGNEFRLRDSATGRPVLVELNTAHNVDFFGLDPVYAVLGHLASSGGVGWSWGPLAALSHLPRVTSGAVIVAPEQWRLTWSRLRAARGAEDPAAALRDLLPGIGDRRWVGIGQYDQVLPVDLTHAASVRAALGRETEAEHVQLVEMPQMEAPAVRGPDGRHVAEVVVPLGPMWRTPPSAGSGQDRFTTDHGKSWVYAKYHCGQSAADVIIQRARRLAAQLDEAGAITDWFFLRYAEGGYHLRLRMRPVRQELRATVLAALDELGAILQREGLVGRVEMDDYVPEIARYGGAEGLPLAERLFTASSDRVAGFLATGPSEEQRLYQAVADILHWTSVLFDSADGEHEFLKLCGGGLGVTFARTGNAHGKFARAHDAALTEHLSRAEPDEDVAKALTELAVSARARLPERRAWQVLGSALHLHCNRMFAFDAVRLEYLAYELALRKVRQHKARAQRPGKGA

InterPro domains:
  IPR006827 Lantibiotic dehydratase, N-terminal [PF04738] (11-650)
  IPR023809 Thiopeptide-type bacteriocin biosynthesis domain [PF14028] (715-961)
  IPR023809 Thiopeptide-type bacteriocin biosynthesis domain [TIGR03891] (715-962)

Nearest PDB structures (foldseek):
  5ehk-assembly1_B  TM=6.757E-01  e=6.684E-37  Microbispora corallina
  4wd9-assembly1_A  TM=7.189E-01  e=3.473E-35  Lactococcus lactis subsp. lactis
  6m7y-assembly1_A  TM=7.215E-01  e=9.437E-35  Lactococcus lactis subsp. lactis
  6m7y-assembly2_B  TM=7.270E-01  e=8.035E-34  Lactococcus lactis subsp. lactis
  1x7v-assembly3_C  TM=6.257E-01  e=4.234E-01  Pseudomonas aeruginosa